Protein 2DKY (pdb70)

Structure (mmCIF, N/CA/C/O backbone):
data_2DKY
#
_entry.id   2DKY
#
_cell.length_a   1.000
_cell.length_b   1.000
_cell.length_c   1.000
_cell.angle_alpha   90.00
_cell.angle_beta   90.00
_cell.angle_gamma   90.00
#
_symmetry.space_group_name_H-M   'P 1'
#
loop_
_atom_site.group_PDB
_atom_site.id
_atom_site.type_symbol
_atom_site.label_atom_id
_atom_site.label_alt_id
_atom_site.label_comp_id
_atom_site.label_asym_id
_atom_site.label_entity_id
_atom_site.label_seq_id
_atom_site.pdbx_PDB_ins_code
_atom_site.Cartn_x
_atom_site.Cartn_y
_atom_site.Cartn_z
_atom_site.occupancy
_atom_site.B_iso_or_equiv
_atom_site.auth_seq_id
_atom_site.auth_comp_id
_atom_site.auth_asym_id
_atom_site.auth_atom_id
_atom_site.pdbx_PDB_model_num
ATOM 1 N N . GLY A 1 1 ? 1.330 0.000 0.000 1.00 0.00 1 GLY A N 1
ATOM 2 C CA . GLY A 1 1 ? 2.071 0.001 -1.247 1.00 0.00 1 GLY A CA 1
ATOM 3 C C . GLY A 1 1 ? 2.289 -1.396 -1.794 1.00 0.00 1 GLY A C 1
ATOM 4 O O . GLY A 1 1 ? 1.574 -2.330 -1.430 1.00 0.00 1 GLY A O 1
ATOM 8 N N . SER A 1 2 ? 3.278 -1.540 -2.670 1.00 0.00 2 SER A N 1
ATOM 9 C CA . SER A 1 2 ? 3.584 -2.832 -3.273 1.00 0.00 2 SER A CA 1
ATOM 10 C C . SER A 1 2 ? 5.088 -3.003 -3.458 1.00 0.00 2 SER A C 1
ATOM 11 O O . SER A 1 2 ? 5.835 -2.024 -3.499 1.00 0.00 2 SER A O 1
ATOM 19 N N . SER A 1 3 ? 5.527 -4.252 -3.570 1.00 0.00 3 SER A N 1
ATOM 20 C CA . SER A 1 3 ? 6.942 -4.553 -3.746 1.00 0.00 3 SER A CA 1
ATOM 21 C C . SER A 1 3 ? 7.355 -4.386 -5.206 1.00 0.00 3 SER A C 1
ATOM 22 O O . SER A 1 3 ? 8.380 -3.775 -5.506 1.00 0.00 3 SER A O 1
ATOM 30 N N . GLY A 1 4 ? 6.549 -4.934 -6.109 1.00 0.00 4 GLY A N 1
ATOM 31 C CA . GLY A 1 4 ? 6.846 -4.836 -7.526 1.00 0.00 4 GLY A CA 1
ATOM 32 C C . GLY A 1 4 ? 6.557 -6.124 -8.270 1.00 0.00 4 GLY A C 1
ATOM 33 O O . GLY A 1 4 ? 7.427 -6.985 -8.397 1.00 0.00 4 GLY A O 1
ATOM 37 N N . SER A 1 5 ? 5.330 -6.258 -8.763 1.00 0.00 5 SER A N 1
ATOM 38 C CA . SER A 1 5 ? 4.926 -7.454 -9.494 1.00 0.00 5 SER A CA 1
ATOM 39 C C . SER A 1 5 ? 4.403 -7.092 -10.881 1.00 0.00 5 SER A C 1
ATOM 40 O O . SER A 1 5 ? 3.422 -7.664 -11.355 1.00 0.00 5 SER A O 1
ATOM 48 N N . SER A 1 6 ? 5.067 -6.138 -11.526 1.00 0.00 6 SER A N 1
ATOM 49 C CA . SER A 1 6 ? 4.669 -5.697 -12.858 1.00 0.00 6 SER A CA 1
ATOM 50 C C . SER A 1 6 ? 4.232 -6.882 -13.715 1.00 0.00 6 SER A C 1
ATOM 51 O O . SER A 1 6 ? 3.184 -6.844 -14.358 1.00 0.00 6 SER A O 1
ATOM 59 N N . GLY A 1 7 ? 5.045 -7.934 -13.717 1.00 0.00 7 GLY A N 1
ATOM 60 C CA . GLY A 1 7 ? 4.727 -9.116 -14.497 1.00 0.00 7 GLY A CA 1
ATOM 61 C C . GLY A 1 7 ? 5.755 -9.393 -15.576 1.00 0.00 7 GLY A C 1
ATOM 62 O O . GLY A 1 7 ? 6.890 -8.923 -15.496 1.00 0.00 7 GLY A O 1
ATOM 66 N N . MET A 1 8 ? 5.358 -10.159 -16.586 1.00 0.00 8 MET A N 1
ATOM 67 C CA . MET A 1 8 ? 6.255 -10.499 -17.685 1.00 0.00 8 MET A CA 1
ATOM 68 C C . MET A 1 8 ? 5.624 -10.151 -19.030 1.00 0.00 8 MET A C 1
ATOM 69 O O . MET A 1 8 ? 4.411 -9.957 -19.125 1.00 0.00 8 MET A O 1
ATOM 83 N N . CYS A 1 9 ? 6.452 -10.074 -20.065 1.00 0.00 9 CYS A N 1
ATOM 84 C CA . CYS A 1 9 ? 5.975 -9.748 -21.404 1.00 0.00 9 CYS A CA 1
ATOM 85 C C . CYS A 1 9 ? 6.672 -10.608 -22.454 1.00 0.00 9 CYS A C 1
ATOM 86 O O . CYS A 1 9 ? 7.715 -11.205 -22.188 1.00 0.00 9 CYS A O 1
ATOM 94 N N . ARG A 1 10 ? 6.087 -10.666 -23.646 1.00 0.00 10 ARG A N 1
ATOM 95 C CA . ARG A 1 10 ? 6.651 -11.455 -24.735 1.00 0.00 10 ARG A CA 1
ATOM 96 C C . ARG A 1 10 ? 7.279 -10.552 -25.792 1.00 0.00 10 ARG A C 1
ATOM 97 O O . ARG A 1 10 ? 7.034 -9.345 -25.819 1.00 0.00 10 ARG A O 1
ATOM 118 N N . LYS A 1 11 ? 8.092 -11.143 -26.661 1.00 0.00 11 LYS A N 1
ATOM 119 C CA . LYS A 1 11 ? 8.756 -10.394 -27.720 1.00 0.00 11 LYS A CA 1
ATOM 120 C C . LYS A 1 11 ? 8.447 -10.994 -29.088 1.00 0.00 11 LYS A C 1
ATOM 121 O O . LYS A 1 11 ? 8.884 -12.101 -29.405 1.00 0.00 11 LYS A O 1
ATOM 140 N N . LYS A 1 12 ? 7.693 -10.257 -29.896 1.00 0.00 12 LYS A N 1
ATOM 141 C CA . LYS A 1 12 ? 7.328 -10.715 -31.232 1.00 0.00 12 LYS A CA 1
ATOM 142 C C . LYS A 1 12 ? 7.828 -9.743 -32.295 1.00 0.00 12 LYS A C 1
ATOM 143 O O . LYS A 1 12 ? 7.882 -8.531 -32.087 1.00 0.00 12 LYS A O 1
ATOM 162 N N . PRO A 1 13 ? 8.203 -10.284 -33.464 1.00 0.00 13 PRO A N 1
ATOM 163 C CA . PRO A 1 13 ? 8.702 -9.482 -34.584 1.00 0.00 13 PRO A CA 1
ATOM 164 C C . PRO A 1 13 ? 7.610 -8.627 -35.218 1.00 0.00 13 PRO A C 1
ATOM 165 O O . PRO A 1 13 ? 6.971 -9.038 -36.187 1.00 0.00 13 PRO A O 1
ATOM 176 N N . ASP A 1 14 ? 7.401 -7.438 -34.665 1.00 0.00 14 ASP A N 1
ATOM 177 C CA . ASP A 1 14 ? 6.387 -6.524 -35.179 1.00 0.00 14 ASP A CA 1
ATOM 178 C C . ASP A 1 14 ? 6.442 -5.186 -34.448 1.00 0.00 14 ASP A C 1
ATOM 179 O O . ASP A 1 14 ? 6.238 -5.118 -33.236 1.00 0.00 14 ASP A O 1
ATOM 188 N N . THR A 1 15 ? 6.719 -4.121 -35.194 1.00 0.00 15 THR A N 1
ATOM 189 C CA . THR A 1 15 ? 6.802 -2.785 -34.619 1.00 0.00 15 THR A CA 1
ATOM 190 C C . THR A 1 15 ? 7.426 -2.823 -33.228 1.00 0.00 15 THR A C 1
ATOM 191 O O . THR A 1 15 ? 6.996 -2.105 -32.325 1.00 0.00 15 THR A O 1
ATOM 202 N N . MET A 1 16 ? 8.441 -3.664 -33.063 1.00 0.00 16 MET A N 1
ATOM 203 C CA . MET A 1 16 ? 9.125 -3.793 -31.782 1.00 0.00 16 MET A CA 1
ATOM 204 C C . MET A 1 16 ? 10.018 -2.585 -31.518 1.00 0.00 16 MET A C 1
ATOM 205 O O . MET A 1 16 ? 9.951 -1.974 -30.451 1.00 0.00 16 MET A O 1
ATOM 219 N N . ILE A 1 17 ? 10.853 -2.247 -32.495 1.00 0.00 17 ILE A N 1
ATOM 220 C CA . ILE A 1 17 ? 11.757 -1.111 -32.367 1.00 0.00 17 ILE A CA 1
ATOM 221 C C . ILE A 1 17 ? 11.013 0.207 -32.553 1.00 0.00 17 ILE A C 1
ATOM 222 O O . ILE A 1 17 ? 11.096 1.104 -31.713 1.00 0.00 17 ILE A O 1
ATOM 238 N N . LEU A 1 18 ? 10.284 0.318 -33.659 1.00 0.00 18 LEU A N 1
ATOM 239 C CA . LEU A 1 18 ? 9.524 1.527 -33.956 1.00 0.00 18 LEU A CA 1
ATOM 240 C C . LEU A 1 18 ? 8.986 2.161 -32.677 1.00 0.00 18 LEU A C 1
ATOM 241 O O . LEU A 1 18 ? 9.255 3.327 -32.388 1.00 0.00 18 LEU A O 1
ATOM 257 N N . THR A 1 19 ? 8.226 1.383 -31.912 1.00 0.00 19 THR A N 1
ATOM 258 C CA . THR A 1 19 ? 7.651 1.867 -30.663 1.00 0.00 19 THR A CA 1
ATOM 259 C C . THR A 1 19 ? 8.715 2.514 -29.783 1.00 0.00 19 THR A C 1
ATOM 260 O O . THR A 1 19 ? 8.475 3.551 -29.166 1.00 0.00 19 THR A O 1
ATOM 271 N N . GLN A 1 20 ? 9.890 1.894 -29.730 1.00 0.00 20 GLN A N 1
ATOM 272 C CA . GLN A 1 20 ? 10.990 2.411 -28.924 1.00 0.00 20 GLN A CA 1
ATOM 273 C C . GLN A 1 20 ? 11.219 3.893 -29.203 1.00 0.00 20 GLN A C 1
ATOM 274 O O . GLN A 1 20 ? 11.404 4.686 -28.279 1.00 0.00 20 GLN A O 1
ATOM 288 N N . ILE A 1 21 ? 11.206 4.259 -30.480 1.00 0.00 21 ILE A N 1
ATOM 289 C CA . ILE A 1 21 ? 11.412 5.645 -30.879 1.00 0.00 21 ILE A CA 1
ATOM 290 C C . ILE A 1 21 ? 10.269 6.532 -30.398 1.00 0.00 21 ILE A C 1
ATOM 291 O O . ILE A 1 21 ? 10.482 7.474 -29.635 1.00 0.00 21 ILE A O 1
ATOM 307 N N . GLU A 1 22 ? 9.057 6.223 -30.847 1.00 0.00 22 GLU A N 1
ATOM 308 C CA . GLU A 1 22 ? 7.880 6.992 -30.461 1.00 0.00 22 GLU A CA 1
ATOM 309 C C . GLU A 1 22 ? 7.861 7.237 -28.955 1.00 0.00 22 GLU A C 1
ATOM 310 O O . GLU A 1 22 ? 7.627 8.356 -28.500 1.00 0.00 22 GLU A O 1
ATOM 322 N N . ALA A 1 23 ? 8.109 6.181 -28.186 1.00 0.00 23 ALA A N 1
ATOM 323 C CA . ALA A 1 23 ? 8.121 6.281 -26.732 1.00 0.00 23 ALA A CA 1
ATOM 324 C C . ALA A 1 23 ? 9.303 7.115 -26.249 1.00 0.00 23 ALA A C 1
ATOM 325 O O . ALA A 1 23 ? 9.124 8.167 -25.636 1.00 0.00 23 ALA A O 1
ATOM 332 N N . LYS A 1 24 ? 10.511 6.637 -26.528 1.00 0.00 24 LYS A N 1
ATOM 333 C CA . LYS A 1 24 ? 11.724 7.337 -26.122 1.00 0.00 24 LYS A CA 1
ATOM 334 C C . LYS A 1 24 ? 11.546 8.848 -26.243 1.00 0.00 24 LYS A C 1
ATOM 335 O O . LYS A 1 24 ? 11.884 9.596 -25.327 1.00 0.00 24 LYS A O 1
ATOM 354 N N . GLU A 1 25 ? 11.012 9.287 -27.378 1.00 0.00 25 GLU A N 1
ATOM 355 C CA . GLU A 1 25 ? 10.789 10.708 -27.617 1.00 0.00 25 GLU A CA 1
ATOM 356 C C . GLU A 1 25 ? 9.918 11.314 -26.521 1.00 0.00 25 GLU A C 1
ATOM 357 O O . GLU A 1 25 ? 10.282 12.316 -25.907 1.00 0.00 25 GLU A O 1
ATOM 369 N N . ALA A 1 26 ? 8.764 10.699 -26.282 1.00 0.00 26 ALA A N 1
ATOM 370 C CA . ALA A 1 26 ? 7.842 11.175 -25.259 1.00 0.00 26 ALA A CA 1
ATOM 371 C C . ALA A 1 26 ? 8.511 11.208 -23.889 1.00 0.00 26 ALA A C 1
ATOM 372 O O . ALA A 1 26 ? 8.536 12.244 -23.224 1.00 0.00 26 ALA A O 1
ATOM 379 N N . CYS A 1 27 ? 9.052 10.068 -23.473 1.00 0.00 27 CYS A N 1
ATOM 380 C CA . CYS A 1 27 ? 9.719 9.966 -22.180 1.00 0.00 27 CYS A CA 1
ATOM 381 C C . CYS A 1 27 ? 10.794 11.039 -22.037 1.00 0.00 27 CYS A C 1
ATOM 382 O O . CYS A 1 27 ? 10.750 11.856 -21.117 1.00 0.00 27 CYS A O 1
ATOM 390 N N . ASP A 1 28 ? 11.758 11.029 -22.950 1.00 0.00 28 ASP A N 1
ATOM 391 C CA . ASP A 1 28 ? 12.845 12.000 -22.925 1.00 0.00 28 ASP A CA 1
ATOM 392 C C . ASP A 1 28 ? 12.317 13.399 -22.626 1.00 0.00 28 ASP A C 1
ATOM 393 O O . ASP A 1 28 ? 12.938 14.162 -21.886 1.00 0.00 28 ASP A O 1
ATOM 402 N N . TRP A 1 29 ? 11.169 13.729 -23.206 1.00 0.00 29 TRP A N 1
ATOM 403 C CA . TRP A 1 29 ? 10.557 15.037 -23.001 1.00 0.00 29 TRP A CA 1
ATOM 404 C C . TRP A 1 29 ? 10.006 15.164 -21.585 1.00 0.00 29 TRP A C 1
ATOM 405 O O . TRP A 1 29 ? 10.308 16.123 -20.874 1.00 0.00 29 TRP A O 1
ATOM 426 N N . LEU A 1 30 ? 9.197 14.191 -21.181 1.00 0.00 30 LEU A N 1
ATOM 427 C CA . LEU A 1 30 ? 8.602 14.194 -19.849 1.00 0.00 30 LEU A CA 1
ATOM 428 C C . LEU A 1 30 ? 9.636 14.571 -18.792 1.00 0.00 30 LEU A C 1
ATOM 429 O O . LEU A 1 30 ? 9.341 15.319 -17.860 1.00 0.00 30 LEU A O 1
ATOM 445 N N . ARG A 1 31 ? 10.849 14.049 -18.946 1.00 0.00 31 ARG A N 1
ATOM 446 C CA . ARG A 1 31 ? 11.927 14.331 -18.006 1.00 0.00 31 ARG A CA 1
ATOM 447 C C . ARG A 1 31 ? 12.717 15.563 -18.439 1.00 0.00 31 ARG A C 1
ATOM 448 O O . ARG A 1 31 ? 13.285 16.271 -17.609 1.00 0.00 31 ARG A O 1
ATOM 469 N N . ALA A 1 32 ? 12.748 15.811 -19.744 1.00 0.00 32 ALA A N 1
ATOM 470 C CA . ALA A 1 32 ? 13.467 16.957 -20.287 1.00 0.00 32 ALA A CA 1
ATOM 471 C C . ALA A 1 32 ? 12.550 18.168 -20.419 1.00 0.00 32 ALA A C 1
ATOM 472 O O . ALA A 1 32 ? 12.879 19.137 -21.104 1.00 0.00 32 ALA A O 1
ATOM 479 N N . THR A 1 33 ? 11.397 18.106 -19.760 1.00 0.00 33 THR A N 1
ATOM 480 C CA . THR A 1 33 ? 10.433 19.198 -19.804 1.00 0.00 33 THR A CA 1
ATOM 481 C C . THR A 1 33 ? 10.200 19.782 -18.415 1.00 0.00 33 THR A C 1
ATOM 482 O O . THR A 1 33 ? 10.030 20.991 -18.260 1.00 0.00 33 THR A O 1
ATOM 493 N N . GLY A 1 34 ? 10.193 18.915 -17.407 1.00 0.00 34 GLY A N 1
ATOM 494 C CA . GLY A 1 34 ? 9.981 19.365 -16.043 1.00 0.00 34 GLY A CA 1
ATOM 495 C C . GLY A 1 34 ? 9.311 18.313 -15.183 1.00 0.00 34 GLY A C 1
ATOM 496 O O . GLY A 1 34 ? 9.258 18.442 -13.960 1.00 0.00 34 GLY A O 1
ATOM 500 N N . PHE A 1 35 ? 8.795 17.269 -15.823 1.00 0.00 35 PHE A N 1
ATOM 501 C CA . PHE A 1 35 ? 8.121 16.191 -15.108 1.00 0.00 35 PHE A CA 1
ATOM 502 C C . PHE A 1 35 ? 8.951 14.911 -15.147 1.00 0.00 35 PHE A C 1
ATOM 503 O O . PHE A 1 35 ? 8.712 14.010 -15.951 1.00 0.00 35 PHE A O 1
ATOM 520 N N . PRO A 1 36 ? 9.951 14.827 -14.257 1.00 0.00 36 PRO A N 1
ATOM 521 C CA . PRO A 1 36 ? 10.837 13.663 -14.168 1.00 0.00 36 PRO A CA 1
ATOM 522 C C . PRO A 1 36 ? 10.121 12.430 -13.626 1.00 0.00 36 PRO A C 1
ATOM 523 O O . PRO A 1 36 ? 10.695 11.343 -13.571 1.00 0.00 36 PRO A O 1
ATOM 534 N N . GLN A 1 37 ? 8.865 12.607 -13.229 1.00 0.00 37 GLN A N 1
ATOM 535 C CA . GLN A 1 37 ? 8.072 11.508 -12.692 1.00 0.00 37 GLN A CA 1
ATOM 536 C C . GLN A 1 37 ? 7.309 10.794 -13.802 1.00 0.00 37 GLN A C 1
ATOM 537 O O . GLN A 1 37 ? 7.086 9.585 -13.738 1.00 0.00 37 GLN A O 1
ATOM 551 N N . TYR A 1 38 ? 6.911 11.549 -14.820 1.00 0.00 38 TYR A N 1
ATOM 552 C CA . TYR A 1 38 ? 6.169 10.989 -15.943 1.00 0.00 38 TYR A CA 1
ATOM 553 C C . TYR A 1 38 ? 7.082 10.152 -16.835 1.00 0.00 38 TYR A C 1
ATOM 554 O O . TYR A 1 38 ? 6.625 9.255 -17.542 1.00 0.00 38 TYR A O 1
ATOM 572 N N . ALA A 1 39 ? 8.376 10.453 -16.795 1.00 0.00 39 ALA A N 1
ATOM 573 C CA . ALA A 1 39 ? 9.354 9.730 -17.597 1.00 0.00 39 ALA A CA 1
ATOM 574 C C . ALA A 1 39 ? 9.814 8.460 -16.888 1.00 0.00 39 ALA A C 1
ATOM 575 O O . ALA A 1 39 ? 10.353 7.549 -17.516 1.00 0.00 39 ALA A O 1
ATOM 582 N N . GLN A 1 40 ? 9.598 8.408 -15.578 1.00 0.00 40 GLN A N 1
ATOM 583 C CA . GLN A 1 40 ? 9.992 7.250 -14.785 1.00 0.00 40 GLN A CA 1
ATOM 584 C C . GLN A 1 40 ? 8.892 6.193 -14.782 1.00 0.00 40 GLN A C 1
ATOM 585 O O . GLN A 1 40 ? 9.170 4.993 -14.757 1.00 0.00 40 GLN A O 1
ATOM 599 N N . LEU A 1 41 ? 7.644 6.645 -14.806 1.00 0.00 41 LEU A N 1
ATOM 600 C CA . LEU A 1 41 ? 6.501 5.737 -14.806 1.00 0.00 41 LEU A CA 1
ATOM 601 C C . LEU A 1 41 ? 6.606 4.731 -15.947 1.00 0.00 41 LEU A C 1
ATOM 602 O O . LEU A 1 41 ? 6.630 3.521 -15.720 1.00 0.00 41 LEU A O 1
ATOM 618 N N . TYR A 1 42 ? 6.669 5.238 -17.173 1.00 0.00 42 TYR A N 1
ATOM 619 C CA . TYR A 1 42 ? 6.770 4.383 -18.350 1.00 0.00 42 TYR A CA 1
ATOM 620 C C . TYR A 1 42 ? 7.978 3.456 -18.248 1.00 0.00 42 TYR A C 1
ATOM 621 O O . TYR A 1 42 ? 7.913 2.291 -18.636 1.00 0.00 42 TYR A O 1
ATOM 639 N N . GLU A 1 43 ? 9.078 3.984 -17.721 1.00 0.00 43 GLU A N 1
ATOM 640 C CA . GLU A 1 43 ? 10.301 3.205 -17.567 1.00 0.00 43 GLU A CA 1
ATOM 641 C C . GLU A 1 43 ? 10.060 1.985 -16.683 1.00 0.00 43 GLU A C 1
ATOM 642 O O . GLU A 1 43 ? 10.733 0.963 -16.819 1.00 0.00 43 GLU A O 1
ATOM 654 N N . ASP A 1 44 ? 9.096 2.100 -15.776 1.00 0.00 44 ASP A N 1
ATOM 655 C CA . ASP A 1 44 ? 8.766 1.007 -14.868 1.00 0.00 44 ASP A CA 1
ATOM 656 C C . ASP A 1 44 ? 7.607 0.179 -15.415 1.00 0.00 44 ASP A C 1
ATOM 657 O O . ASP A 1 44 ? 7.011 -0.624 -14.697 1.00 0.00 44 ASP A O 1
ATOM 666 N N . PHE A 1 45 ? 7.293 0.380 -16.690 1.00 0.00 45 PHE A N 1
ATOM 667 C CA . PHE A 1 45 ? 6.204 -0.347 -17.333 1.00 0.00 45 PHE A CA 1
ATOM 668 C C . PHE A 1 45 ? 4.895 -0.147 -16.574 1.00 0.00 45 PHE A C 1
ATOM 669 O O . PHE A 1 45 ? 4.136 -1.094 -16.363 1.00 0.00 45 PHE A O 1
ATOM 686 N N . LEU A 1 46 ? 4.638 1.091 -16.166 1.00 0.00 46 LEU A N 1
ATOM 687 C CA . LEU A 1 46 ? 3.420 1.416 -15.432 1.00 0.00 46 LEU A CA 1
ATOM 688 C C . LEU A 1 46 ? 2.313 1.861 -16.382 1.00 0.00 46 LEU A C 1
ATOM 689 O O . LEU A 1 46 ? 1.130 1.654 -16.114 1.00 0.00 46 LEU A O 1
ATOM 705 N N . PHE A 1 47 ? 2.706 2.472 -17.495 1.00 0.00 47 PHE A N 1
ATOM 706 C CA . PHE A 1 47 ? 1.748 2.945 -18.487 1.00 0.00 47 PHE A CA 1
ATOM 707 C C . PHE A 1 47 ? 0.891 1.795 -19.008 1.00 0.00 47 PHE A C 1
ATOM 708 O O . PHE A 1 47 ? 1.243 0.621 -18.887 1.00 0.00 47 PHE A O 1
ATOM 725 N N . PRO A 1 48 ? -0.262 2.138 -19.602 1.00 0.00 48 PRO A N 1
ATOM 726 C CA . PRO A 1 48 ? -0.691 3.531 -19.751 1.00 0.00 48 PRO A CA 1
ATOM 727 C C . PRO A 1 48 ? -1.076 4.165 -18.418 1.00 0.00 48 PRO A C 1
ATOM 728 O O . PRO A 1 48 ? -1.407 3.466 -17.461 1.00 0.00 48 PRO A O 1
ATOM 739 N N . ILE A 1 49 ? -1.029 5.492 -18.364 1.00 0.00 49 ILE A N 1
ATOM 740 C CA . ILE A 1 49 ? -1.373 6.219 -17.149 1.00 0.00 49 ILE A CA 1
ATOM 741 C C . ILE A 1 49 ? -2.715 6.929 -17.294 1.00 0.00 49 ILE A C 1
ATOM 742 O O . ILE A 1 49 ? -3.263 7.024 -18.392 1.00 0.00 49 ILE A O 1
ATOM 758 N N . ASP A 1 50 ? -3.238 7.426 -16.179 1.00 0.00 50 ASP A N 1
ATOM 759 C CA . ASP A 1 50 ? -4.516 8.130 -16.182 1.00 0.00 50 ASP A CA 1
ATOM 760 C C . ASP A 1 50 ? -4.357 9.543 -16.733 1.00 0.00 50 ASP A C 1
ATOM 761 O O . ASP A 1 50 ? -4.067 10.481 -15.990 1.00 0.00 50 ASP A O 1
ATOM 770 N N . ILE A 1 51 ? -4.546 9.687 -18.041 1.00 0.00 51 ILE A N 1
ATOM 771 C CA . ILE A 1 51 ? -4.424 10.986 -18.691 1.00 0.00 51 ILE A CA 1
ATOM 772 C C . ILE A 1 51 ? -5.403 11.993 -18.098 1.00 0.00 51 ILE A C 1
ATOM 773 O O . ILE A 1 51 ? -5.015 13.091 -17.700 1.00 0.00 51 ILE A O 1
ATOM 789 N N . SER A 1 52 ? -6.675 11.609 -18.039 1.00 0.00 52 SER A N 1
ATOM 790 C CA . SER A 1 52 ? -7.711 12.479 -17.496 1.00 0.00 52 SER A CA 1
ATOM 791 C C . SER A 1 52 ? -7.339 12.959 -16.096 1.00 0.00 52 SER A C 1
ATOM 792 O O . SER A 1 52 ? -7.783 14.019 -15.652 1.00 0.00 52 SER A O 1
ATOM 800 N N . LEU A 1 53 ? -6.521 12.172 -15.406 1.00 0.00 53 LEU A N 1
ATOM 801 C CA . LEU A 1 53 ? -6.087 12.516 -14.056 1.00 0.00 53 LEU A CA 1
ATOM 802 C C . LEU A 1 53 ? -5.036 13.620 -14.086 1.00 0.00 53 LEU A C 1
ATOM 803 O O . LEU A 1 53 ? -5.167 14.636 -13.403 1.00 0.00 53 LEU A O 1
ATOM 819 N N . VAL A 1 54 ? -3.993 13.416 -14.885 1.00 0.00 54 VAL A N 1
ATOM 820 C CA . VAL A 1 54 ? -2.920 14.395 -15.007 1.00 0.00 54 VAL A CA 1
ATOM 821 C C . VAL A 1 54 ? -3.476 15.790 -15.268 1.00 0.00 54 VAL A C 1
ATOM 822 O O . VAL A 1 54 ? -2.829 16.795 -14.973 1.00 0.00 54 VAL A O 1
ATOM 835 N N . LYS A 1 55 ? -4.682 15.846 -15.823 1.00 0.00 55 LYS A N 1
ATOM 836 C CA . LYS A 1 55 ? -5.329 17.117 -16.123 1.00 0.00 55 LYS A CA 1
ATOM 837 C C . LYS A 1 55 ? -6.092 17.639 -14.910 1.00 0.00 55 LYS A C 1
ATOM 838 O O . LYS A 1 55 ? -5.862 18.759 -14.454 1.00 0.00 55 LYS A O 1
ATOM 857 N N . ARG A 1 56 ? -7.000 16.819 -14.390 1.00 0.00 56 ARG A N 1
ATOM 858 C CA . ARG A 1 56 ? -7.796 17.197 -13.229 1.00 0.00 56 ARG A CA 1
ATOM 859 C C . ARG A 1 56 ? -6.900 17.642 -12.077 1.00 0.00 56 ARG A C 1
ATOM 860 O O . ARG A 1 56 ? -7.196 18.618 -11.388 1.00 0.00 56 ARG A O 1
ATOM 881 N N . GLU A 1 57 ? -5.803 16.918 -11.873 1.00 0.00 57 GLU A N 1
ATOM 882 C CA . GLU A 1 57 ? -4.865 17.238 -10.804 1.00 0.00 57 GLU A CA 1
ATOM 883 C C . GLU A 1 57 ? -4.050 18.481 -11.148 1.00 0.00 57 GLU A C 1
ATOM 884 O O . GLU A 1 57 ? -3.704 19.273 -10.271 1.00 0.00 57 GLU A O 1
ATOM 896 N N . HIS A 1 58 ? -3.747 18.645 -12.432 1.00 0.00 58 HIS A N 1
ATOM 897 C CA . HIS A 1 58 ? -2.972 19.791 -12.894 1.00 0.00 58 HIS A CA 1
ATOM 898 C C . HIS A 1 58 ? -3.868 20.803 -13.601 1.00 0.00 58 HIS A C 1
ATOM 899 O O . HIS A 1 58 ? -3.420 21.528 -14.490 1.00 0.00 58 HIS A O 1
ATOM 913 N N . ASP A 1 59 ? -5.134 20.846 -13.202 1.00 0.00 59 ASP A N 1
ATOM 914 C CA . ASP A 1 59 ? -6.093 21.769 -13.797 1.00 0.00 59 ASP A CA 1
ATOM 915 C C . ASP A 1 59 ? -5.568 23.201 -13.754 1.00 0.00 59 ASP A C 1
ATOM 916 O O . ASP A 1 59 ? -5.966 24.044 -14.558 1.00 0.00 59 ASP A O 1
ATOM 925 N N . PHE A 1 60 ? -4.672 23.469 -12.809 1.00 0.00 60 PHE A N 1
ATOM 926 C CA . PHE A 1 60 ? -4.093 24.799 -12.660 1.00 0.00 60 PHE A CA 1
ATOM 927 C C . PHE A 1 60 ? -3.405 25.240 -13.948 1.00 0.00 60 PHE A C 1
ATOM 928 O O . PHE A 1 60 ? -3.527 26.392 -14.367 1.00 0.00 60 PHE A O 1
ATOM 945 N N . LEU A 1 61 ? -2.681 24.317 -14.571 1.00 0.00 61 LEU A N 1
ATOM 946 C CA . LEU A 1 61 ? -1.973 24.609 -15.813 1.00 0.00 61 LEU A CA 1
ATOM 947 C C . LEU A 1 61 ? -2.916 25.215 -16.848 1.00 0.00 61 LEU A C 1
ATOM 948 O O . LEU A 1 61 ? -4.136 25.165 -16.695 1.00 0.00 61 LEU A O 1
ATOM 964 N N . ASP A 1 62 ? -2.341 25.784 -17.902 1.00 0.00 62 ASP A N 1
ATOM 965 C CA . ASP A 1 62 ? -3.130 26.395 -18.965 1.00 0.00 62 ASP A CA 1
ATOM 966 C C . ASP A 1 62 ? -3.465 25.376 -20.049 1.00 0.00 62 ASP A C 1
ATOM 967 O O . ASP A 1 62 ? -2.890 24.288 -20.091 1.00 0.00 62 ASP A O 1
ATOM 976 N N . ARG A 1 63 ? -4.399 25.734 -20.924 1.00 0.00 63 ARG A N 1
ATOM 977 C CA . ARG A 1 63 ? -4.812 24.850 -22.007 1.00 0.00 63 ARG A CA 1
ATOM 978 C C . ARG A 1 63 ? -3.606 24.385 -22.819 1.00 0.00 63 ARG A C 1
ATOM 979 O O . ARG A 1 63 ? -3.452 23.195 -23.095 1.00 0.00 63 ARG A O 1
ATOM 1000 N N . ASP A 1 64 ? -2.755 25.332 -23.199 1.00 0.00 64 ASP A N 1
ATOM 1001 C CA . ASP A 1 64 ? -1.563 25.020 -23.979 1.00 0.00 64 ASP A CA 1
ATOM 1002 C C . ASP A 1 64 ? -0.638 24.084 -23.208 1.00 0.00 64 ASP A C 1
ATOM 1003 O O . ASP A 1 64 ? -0.250 23.028 -23.706 1.00 0.00 64 ASP A O 1
ATOM 1012 N N . ALA A 1 65 ? -0.287 24.480 -21.988 1.00 0.00 65 ALA A N 1
ATOM 1013 C CA . ALA A 1 65 ? 0.592 23.677 -21.148 1.00 0.00 65 ALA A CA 1
ATOM 1014 C C . ALA A 1 65 ? 0.066 22.254 -21.004 1.00 0.00 65 ALA A C 1
ATOM 1015 O O . ALA A 1 65 ? 0.813 21.287 -21.157 1.00 0.00 65 ALA A O 1
ATOM 1022 N N . ILE A 1 66 ? -1.224 22.132 -20.710 1.00 0.00 66 ILE A N 1
ATOM 1023 C CA . ILE A 1 66 ? -1.850 20.825 -20.545 1.00 0.00 66 ILE A CA 1
ATOM 1024 C C . ILE A 1 66 ? -1.792 20.021 -21.839 1.00 0.00 66 ILE A C 1
ATOM 1025 O O . ILE A 1 66 ? -1.245 18.919 -21.873 1.00 0.00 66 ILE A O 1
ATOM 1041 N N . GLU A 1 67 ? -2.359 20.581 -22.903 1.00 0.00 67 GLU A N 1
ATOM 1042 C CA . GLU A 1 67 ? -2.371 19.915 -24.201 1.00 0.00 67 GLU A CA 1
ATOM 1043 C C . GLU A 1 67 ? -0.984 19.384 -24.552 1.00 0.00 67 GLU A C 1
ATOM 1044 O O . GLU A 1 67 ? -0.832 18.229 -24.947 1.00 0.00 67 GLU A O 1
ATOM 1056 N N . ALA A 1 68 ? 0.025 20.237 -24.406 1.00 0.00 68 ALA A N 1
ATOM 1057 C CA . ALA A 1 68 ? 1.399 19.854 -24.705 1.00 0.00 68 ALA A CA 1
ATOM 1058 C C . ALA A 1 68 ? 1.837 18.670 -23.850 1.00 0.00 68 ALA A C 1
ATOM 1059 O O . ALA A 1 68 ? 2.415 17.706 -24.355 1.00 0.00 68 ALA A O 1
ATOM 1066 N N . LEU A 1 69 ? 1.561 18.749 -22.553 1.00 0.00 69 LEU A N 1
ATOM 1067 C CA . LEU A 1 69 ? 1.927 17.683 -21.627 1.00 0.00 69 LEU A CA 1
ATOM 1068 C C . LEU A 1 69 ? 1.231 16.377 -21.996 1.00 0.00 69 LEU A C 1
ATOM 1069 O O . LEU A 1 69 ? 1.845 15.310 -21.985 1.00 0.00 69 LEU A O 1
ATOM 1085 N N . CYS A 1 70 ? -0.053 16.470 -22.323 1.00 0.00 70 CYS A N 1
ATOM 1086 C CA . CYS A 1 70 ? -0.834 15.295 -22.696 1.00 0.00 70 CYS A CA 1
ATOM 1087 C C . CYS A 1 70 ? -0.331 14.704 -24.009 1.00 0.00 70 CYS A C 1
ATOM 1088 O O . CYS A 1 70 ? -0.237 13.485 -24.156 1.00 0.00 70 CYS A O 1
ATOM 1096 N N . ARG A 1 71 ? -0.012 15.575 -24.961 1.00 0.00 71 ARG A N 1
ATOM 1097 C CA . ARG A 1 71 ? 0.480 15.139 -26.262 1.00 0.00 71 ARG A CA 1
ATOM 1098 C C . ARG A 1 71 ? 1.578 14.091 -26.105 1.00 0.00 71 ARG A C 1
ATOM 1099 O O . ARG A 1 71 ? 1.835 13.305 -27.017 1.00 0.00 71 ARG A O 1
ATOM 1120 N N . ARG A 1 72 ? 2.223 14.087 -24.943 1.00 0.00 72 ARG A N 1
ATOM 1121 C CA . ARG A 1 72 ? 3.294 13.137 -24.666 1.00 0.00 72 ARG A CA 1
ATOM 1122 C C . ARG A 1 72 ? 2.753 11.898 -23.958 1.00 0.00 72 ARG A C 1
ATOM 1123 O O . ARG A 1 72 ? 3.032 10.768 -24.361 1.00 0.00 72 ARG A O 1
ATOM 1144 N N . LEU A 1 73 ? 1.978 12.118 -22.902 1.00 0.00 73 LEU A N 1
ATOM 1145 C CA . LEU A 1 73 ? 1.399 11.020 -22.136 1.00 0.00 73 LEU A CA 1
ATOM 1146 C C . LEU A 1 73 ? 0.636 10.064 -23.048 1.00 0.00 73 LEU A C 1
ATOM 1147 O O . LEU A 1 73 ? 0.872 8.857 -23.033 1.00 0.00 73 LEU A O 1
ATOM 1163 N N . ASN A 1 74 ? -0.277 10.614 -23.841 1.00 0.00 74 ASN A N 1
ATOM 1164 C CA . ASN A 1 74 ? -1.074 9.809 -24.761 1.00 0.00 74 ASN A CA 1
ATOM 1165 C C . ASN A 1 74 ? -0.178 8.967 -25.664 1.00 0.00 74 ASN A C 1
ATOM 1166 O O . ASN A 1 74 ? -0.327 7.747 -25.743 1.00 0.00 74 ASN A O 1
ATOM 1177 N N . THR A 1 75 ? 0.756 9.626 -26.343 1.00 0.00 75 THR A N 1
ATOM 1178 C CA . THR A 1 75 ? 1.676 8.940 -27.240 1.00 0.00 75 THR A CA 1
ATOM 1179 C C . THR A 1 75 ? 2.250 7.688 -26.587 1.00 0.00 75 THR A C 1
ATOM 1180 O O . THR A 1 75 ? 2.597 6.722 -27.269 1.00 0.00 75 THR A O 1
ATOM 1191 N N . LEU A 1 76 ? 2.347 7.709 -25.262 1.00 0.00 76 LEU A N 1
ATOM 1192 C CA . LEU A 1 76 ? 2.879 6.575 -24.516 1.00 0.00 76 LEU A CA 1
ATOM 1193 C C . LEU A 1 76 ? 1.763 5.618 -24.110 1.00 0.00 76 LEU A C 1
ATOM 1194 O O . LEU A 1 76 ? 1.946 4.401 -24.106 1.00 0.00 76 LEU A O 1
ATOM 1210 N N . ASN A 1 77 ? 0.606 6.176 -23.771 1.00 0.00 77 ASN A N 1
ATOM 1211 C CA . ASN A 1 77 ? -0.541 5.372 -23.365 1.00 0.00 77 ASN A CA 1
ATOM 1212 C C . ASN A 1 77 ? -0.795 4.244 -24.360 1.00 0.00 77 ASN A C 1
ATOM 1213 O O . ASN A 1 77 ? -1.319 3.190 -24.001 1.00 0.00 77 ASN A O 1
ATOM 1224 N N . LYS A 1 78 ? -0.418 4.473 -25.614 1.00 0.00 78 LYS A N 1
ATOM 1225 C CA . LYS A 1 78 ? -0.602 3.477 -26.662 1.00 0.00 78 LYS A CA 1
ATOM 1226 C C . LYS A 1 78 ? 0.686 2.696 -26.904 1.00 0.00 78 LYS A C 1
ATOM 1227 O O . LYS A 1 78 ? 0.653 1.499 -27.191 1.00 0.00 78 LYS A O 1
ATOM 1246 N N . CYS A 1 79 ? 1.818 3.381 -26.785 1.00 0.00 79 CYS A N 1
ATOM 1247 C CA . CYS A 1 79 ? 3.118 2.751 -26.991 1.00 0.00 79 CYS A CA 1
ATOM 1248 C C . CYS A 1 79 ? 3.461 1.821 -25.832 1.00 0.00 79 CYS A C 1
ATOM 1249 O O . CYS A 1 79 ? 4.466 1.111 -25.870 1.00 0.00 79 CYS A O 1
ATOM 1257 N N . ALA A 1 80 ? 2.621 1.832 -24.803 1.00 0.00 80 ALA A N 1
ATOM 1258 C CA . ALA A 1 80 ? 2.835 0.989 -23.633 1.00 0.00 80 ALA A CA 1
ATOM 1259 C C . ALA A 1 80 ? 1.810 -0.138 -23.573 1.00 0.00 80 ALA A C 1
ATOM 1260 O O . ALA A 1 80 ? 1.918 -1.047 -22.750 1.00 0.00 80 ALA A O 1
ATOM 1267 N N . VAL A 1 81 ? 0.813 -0.072 -24.450 1.00 0.00 81 VAL A N 1
ATOM 1268 C CA . VAL A 1 81 ? -0.233 -1.087 -24.497 1.00 0.00 81 VAL A CA 1
ATOM 1269 C C . VAL A 1 81 ? -0.380 -1.660 -25.902 1.00 0.00 81 VAL A C 1
ATOM 1270 O O . VAL A 1 81 ? -1.049 -2.673 -26.104 1.00 0.00 81 VAL A O 1
ATOM 1283 N N . MET A 1 82 ? 0.250 -1.005 -26.871 1.00 0.00 82 MET A N 1
ATOM 1284 C CA . MET A 1 82 ? 0.190 -1.449 -28.259 1.00 0.00 82 MET A CA 1
ATOM 1285 C C . MET A 1 82 ? 0.317 -2.967 -28.349 1.00 0.00 82 MET A C 1
ATOM 1286 O O . MET A 1 82 ? -0.218 -3.591 -29.266 1.00 0.00 82 MET A O 1
ATOM 1300 N N . LYS A 1 83 ? 1.028 -3.555 -27.393 1.00 0.00 83 LYS A N 1
ATOM 1301 C CA . LYS A 1 83 ? 1.226 -4.999 -27.364 1.00 0.00 83 LYS A CA 1
ATOM 1302 C C . LYS A 1 83 ? -0.091 -5.733 -27.599 1.00 0.00 83 LYS A C 1
ATOM 1303 O O . LYS A 1 83 ? -0.181 -6.606 -28.464 1.00 0.00 83 LYS A O 1
ATOM 1322 N N . LEU A 1 84 ? -1.109 -5.374 -26.826 1.00 0.00 84 LEU A N 1
ATOM 1323 C CA . LEU A 1 84 ? -2.422 -5.998 -26.951 1.00 0.00 84 LEU A CA 1
ATOM 1324 C C . LEU A 1 84 ? -2.924 -5.927 -28.389 1.00 0.00 84 LEU A C 1
ATOM 1325 O O . LEU A 1 84 ? -3.270 -6.946 -28.986 1.00 0.00 84 LEU A O 1
ATOM 1341 N N . GLU A 1 85 ? -2.957 -4.718 -28.940 1.00 0.00 85 GLU A N 1
ATOM 1342 C CA . GLU A 1 85 ? -3.414 -4.515 -30.310 1.00 0.00 85 GLU A CA 1
ATOM 1343 C C . GLU A 1 85 ? -2.587 -3.438 -31.006 1.00 0.00 85 GLU A C 1
ATOM 1344 O O . GLU A 1 85 ? -2.277 -2.402 -30.418 1.00 0.00 85 GLU A O 1
ATOM 1356 N N . SER A 1 86 ? -2.233 -3.691 -32.262 1.00 0.00 86 SER A N 1
ATOM 1357 C CA . SER A 1 86 ? -1.439 -2.746 -33.038 1.00 0.00 86 SER A CA 1
ATOM 1358 C C . SER A 1 86 ? -1.970 -1.325 -32.871 1.00 0.00 86 SER A C 1
ATOM 1359 O O . SER A 1 86 ? -1.278 -0.448 -32.356 1.00 0.00 86 SER A O 1
ATOM 1367 N N . GLY A 1 87 ? -3.205 -1.106 -33.311 1.00 0.00 87 GLY A N 1
ATOM 1368 C CA . GLY A 1 87 ? -3.809 0.209 -33.203 1.00 0.00 87 GLY A CA 1
ATOM 1369 C C . GLY A 1 87 ? -3.814 0.955 -34.522 1.00 0.00 87 GLY A C 1
ATOM 1370 O O . GLY A 1 87 ? -2.946 1.784 -34.794 1.00 0.00 87 GLY A O 1
ATOM 1374 N N . PRO A 1 88 ? -4.812 0.660 -35.370 1.00 0.00 88 PRO A N 1
ATOM 1375 C CA . PRO A 1 88 ? -4.950 1.298 -36.682 1.00 0.00 88 PRO A CA 1
ATOM 1376 C C . PRO A 1 88 ? -5.344 2.767 -36.575 1.00 0.00 88 PRO A C 1
ATOM 1377 O O . PRO A 1 88 ? -6.527 3.097 -36.490 1.00 0.00 88 PRO A O 1
ATOM 1388 N N . SER A 1 89 ? -4.346 3.645 -36.580 1.00 0.00 89 SER A N 1
ATOM 1389 C CA . SER A 1 89 ? -4.590 5.079 -36.478 1.00 0.00 89 SER A CA 1
ATOM 1390 C C . SER A 1 89 ? -4.793 5.694 -37.859 1.00 0.00 89 SER A C 1
ATOM 1391 O O . SER A 1 89 ? -3.865 6.251 -38.446 1.00 0.00 89 SER A O 1
ATOM 1399 N N . SER A 1 90 ? -6.014 5.589 -38.373 1.00 0.00 90 SER A N 1
ATOM 1400 C CA . SER A 1 90 ? -6.340 6.132 -39.687 1.00 0.00 90 SER A CA 1
ATOM 1401 C C . SER A 1 90 ? -5.570 5.402 -40.783 1.00 0.00 90 SER A C 1
ATOM 1402 O O . SER A 1 90 ? -5.056 6.020 -41.714 1.00 0.00 90 SER A O 1
ATOM 1410 N N . GLY A 1 91 ? -5.494 4.079 -40.663 1.00 0.00 91 GLY A N 1
ATOM 1411 C CA . GLY A 1 91 ? -4.785 3.285 -41.649 1.00 0.00 91 GLY A CA 1
ATOM 1412 C C . GLY A 1 91 ? -5.092 1.805 -41.531 1.00 0.00 91 GLY A C 1
ATOM 1413 O O . GLY A 1 91 ? -4.514 0.986 -42.246 1.00 0.00 91 GLY A O 1
ATOM 1417 N N . GLY A 1 1 ? 24.602 -19.716 -9.183 1.00 0.00 1 GLY A N 2
ATOM 1418 C CA . GLY A 1 1 ? 24.855 -18.485 -9.908 1.00 0.00 1 GLY A CA 2
ATOM 1419 C C . GLY A 1 1 ? 23.704 -17.503 -9.802 1.00 0.00 1 GLY A C 2
ATOM 1420 O O . GLY A 1 1 ? 23.657 -16.689 -8.880 1.00 0.00 1 GLY A O 2
ATOM 1424 N N . SER A 1 2 ? 22.775 -17.577 -10.750 1.00 0.00 2 SER A N 2
ATOM 1425 C CA . SER A 1 2 ? 21.623 -16.684 -10.762 1.00 0.00 2 SER A CA 2
ATOM 1426 C C . SER A 1 2 ? 20.334 -17.464 -11.003 1.00 0.00 2 SER A C 2
ATOM 1427 O O . SER A 1 2 ? 20.349 -18.542 -11.597 1.00 0.00 2 SER A O 2
ATOM 1435 N N . SER A 1 3 ? 19.219 -16.910 -10.536 1.00 0.00 3 SER A N 2
ATOM 1436 C CA . SER A 1 3 ? 17.921 -17.554 -10.696 1.00 0.00 3 SER A CA 2
ATOM 1437 C C . SER A 1 3 ? 16.840 -16.526 -11.016 1.00 0.00 3 SER A C 2
ATOM 1438 O O . SER A 1 3 ? 16.707 -15.514 -10.330 1.00 0.00 3 SER A O 2
ATOM 1446 N N . GLY A 1 4 ? 16.068 -16.795 -12.065 1.00 0.00 4 GLY A N 2
ATOM 1447 C CA . GLY A 1 4 ? 15.009 -15.885 -12.459 1.00 0.00 4 GLY A CA 2
ATOM 1448 C C . GLY A 1 4 ? 13.742 -16.612 -12.867 1.00 0.00 4 GLY A C 2
ATOM 1449 O O . GLY A 1 4 ? 13.282 -17.513 -12.165 1.00 0.00 4 GLY A O 2
ATOM 1453 N N . SER A 1 5 ? 13.176 -16.219 -14.003 1.00 0.00 5 SER A N 2
ATOM 1454 C CA . SER A 1 5 ? 11.951 -16.835 -14.500 1.00 0.00 5 SER A CA 2
ATOM 1455 C C . SER A 1 5 ? 12.008 -17.014 -16.014 1.00 0.00 5 SER A C 2
ATOM 1456 O O . SER A 1 5 ? 12.901 -16.488 -16.679 1.00 0.00 5 SER A O 2
ATOM 1464 N N . SER A 1 6 ? 11.049 -17.759 -16.553 1.00 0.00 6 SER A N 2
ATOM 1465 C CA . SER A 1 6 ? 10.990 -18.010 -17.988 1.00 0.00 6 SER A CA 2
ATOM 1466 C C . SER A 1 6 ? 9.800 -17.293 -18.617 1.00 0.00 6 SER A C 2
ATOM 1467 O O . SER A 1 6 ? 8.940 -16.760 -17.916 1.00 0.00 6 SER A O 2
ATOM 1475 N N . GLY A 1 7 ? 9.757 -17.283 -19.946 1.00 0.00 7 GLY A N 2
ATOM 1476 C CA . GLY A 1 7 ? 8.668 -16.629 -20.648 1.00 0.00 7 GLY A CA 2
ATOM 1477 C C . GLY A 1 7 ? 8.609 -17.015 -22.113 1.00 0.00 7 GLY A C 2
ATOM 1478 O O . GLY A 1 7 ? 8.687 -16.156 -22.991 1.00 0.00 7 GLY A O 2
ATOM 1482 N N . MET A 1 8 ? 8.472 -18.310 -22.377 1.00 0.00 8 MET A N 2
ATOM 1483 C CA . MET A 1 8 ? 8.404 -18.808 -23.746 1.00 0.00 8 MET A CA 2
ATOM 1484 C C . MET A 1 8 ? 7.090 -18.403 -24.407 1.00 0.00 8 MET A C 2
ATOM 1485 O O . MET A 1 8 ? 6.053 -19.027 -24.179 1.00 0.00 8 MET A O 2
ATOM 1499 N N . CYS A 1 9 ? 7.141 -17.357 -25.224 1.00 0.00 9 CYS A N 2
ATOM 1500 C CA . CYS A 1 9 ? 5.954 -16.869 -25.917 1.00 0.00 9 CYS A CA 2
ATOM 1501 C C . CYS A 1 9 ? 6.093 -17.047 -27.425 1.00 0.00 9 CYS A C 2
ATOM 1502 O O . CYS A 1 9 ? 7.075 -16.608 -28.024 1.00 0.00 9 CYS A O 2
ATOM 1510 N N . ARG A 1 10 ? 5.105 -17.696 -28.033 1.00 0.00 10 ARG A N 2
ATOM 1511 C CA . ARG A 1 10 ? 5.119 -17.934 -29.471 1.00 0.00 10 ARG A CA 2
ATOM 1512 C C . ARG A 1 10 ? 4.407 -16.809 -30.216 1.00 0.00 10 ARG A C 2
ATOM 1513 O O . ARG A 1 10 ? 3.581 -17.056 -31.095 1.00 0.00 10 ARG A O 2
ATOM 1534 N N . LYS A 1 11 ? 4.732 -15.571 -29.858 1.00 0.00 11 LYS A N 2
ATOM 1535 C CA . LYS A 1 11 ? 4.125 -14.406 -30.491 1.00 0.00 11 LYS A CA 2
ATOM 1536 C C . LYS A 1 11 ? 4.987 -13.165 -30.285 1.00 0.00 11 LYS A C 2
ATOM 1537 O O . LYS A 1 11 ? 5.604 -12.992 -29.234 1.00 0.00 11 LYS A O 2
ATOM 1556 N N . LYS A 1 12 ? 5.023 -12.302 -31.295 1.00 0.00 12 LYS A N 2
ATOM 1557 C CA . LYS A 1 12 ? 5.806 -11.073 -31.224 1.00 0.00 12 LYS A CA 2
ATOM 1558 C C . LYS A 1 12 ? 5.082 -9.926 -31.923 1.00 0.00 12 LYS A C 2
ATOM 1559 O O . LYS A 1 12 ? 4.237 -10.133 -32.794 1.00 0.00 12 LYS A O 2
ATOM 1578 N N . PRO A 1 13 ? 5.421 -8.688 -31.535 1.00 0.00 13 PRO A N 2
ATOM 1579 C CA . PRO A 1 13 ? 4.818 -7.484 -32.115 1.00 0.00 13 PRO A CA 2
ATOM 1580 C C . PRO A 1 13 ? 5.251 -7.256 -33.559 1.00 0.00 13 PRO A C 2
ATOM 1581 O O . PRO A 1 13 ? 6.257 -7.804 -34.009 1.00 0.00 13 PRO A O 2
ATOM 1592 N N . ASP A 1 14 ? 4.485 -6.445 -34.280 1.00 0.00 14 ASP A N 2
ATOM 1593 C CA . ASP A 1 14 ? 4.791 -6.142 -35.673 1.00 0.00 14 ASP A CA 2
ATOM 1594 C C . ASP A 1 14 ? 5.968 -5.177 -35.774 1.00 0.00 14 ASP A C 2
ATOM 1595 O O . ASP A 1 14 ? 6.736 -5.215 -36.736 1.00 0.00 14 ASP A O 2
ATOM 1604 N N . THR A 1 15 ? 6.103 -4.311 -34.774 1.00 0.00 15 THR A N 2
ATOM 1605 C CA . THR A 1 15 ? 7.185 -3.334 -34.751 1.00 0.00 15 THR A CA 2
ATOM 1606 C C . THR A 1 15 ? 7.669 -3.085 -33.327 1.00 0.00 15 THR A C 2
ATOM 1607 O O . THR A 1 15 ? 6.972 -2.464 -32.524 1.00 0.00 15 THR A O 2
ATOM 1618 N N . MET A 1 16 ? 8.867 -3.571 -33.020 1.00 0.00 16 MET A N 2
ATOM 1619 C CA . MET A 1 16 ? 9.444 -3.398 -31.692 1.00 0.00 16 MET A CA 2
ATOM 1620 C C . MET A 1 16 ? 10.397 -2.207 -31.665 1.00 0.00 16 MET A C 2
ATOM 1621 O O . MET A 1 16 ? 10.671 -1.644 -30.604 1.00 0.00 16 MET A O 2
ATOM 1635 N N . ILE A 1 17 ? 10.899 -1.830 -32.835 1.00 0.00 17 ILE A N 2
ATOM 1636 C CA . ILE A 1 17 ? 11.820 -0.705 -32.945 1.00 0.00 17 ILE A CA 2
ATOM 1637 C C . ILE A 1 17 ? 11.064 0.615 -33.051 1.00 0.00 17 ILE A C 2
ATOM 1638 O O . ILE A 1 17 ? 11.474 1.625 -32.477 1.00 0.00 17 ILE A O 2
ATOM 1654 N N . LEU A 1 18 ? 9.958 0.600 -33.786 1.00 0.00 18 LEU A N 2
ATOM 1655 C CA . LEU A 1 18 ? 9.144 1.797 -33.968 1.00 0.00 18 LEU A CA 2
ATOM 1656 C C . LEU A 1 18 ? 8.606 2.297 -32.631 1.00 0.00 18 LEU A C 2
ATOM 1657 O O . LEU A 1 18 ? 8.917 3.408 -32.200 1.00 0.00 18 LEU A O 2
ATOM 1673 N N . THR A 1 19 ? 7.797 1.469 -31.977 1.00 0.00 19 THR A N 2
ATOM 1674 C CA . THR A 1 19 ? 7.217 1.826 -30.689 1.00 0.00 19 THR A CA 2
ATOM 1675 C C . THR A 1 19 ? 8.273 2.395 -29.749 1.00 0.00 19 THR A C 2
ATOM 1676 O O . THR A 1 19 ? 8.022 3.367 -29.036 1.00 0.00 19 THR A O 2
ATOM 1687 N N . GLN A 1 20 ? 9.454 1.785 -29.753 1.00 0.00 20 GLN A N 2
ATOM 1688 C CA . GLN A 1 20 ? 10.548 2.233 -28.900 1.00 0.00 20 GLN A CA 2
ATOM 1689 C C . GLN A 1 20 ? 10.896 3.691 -29.181 1.00 0.00 20 GLN A C 2
ATOM 1690 O O . GLN A 1 20 ? 11.033 4.495 -28.259 1.00 0.00 20 GLN A O 2
ATOM 1704 N N . ILE A 1 21 ? 11.038 4.024 -30.459 1.00 0.00 21 ILE A N 2
ATOM 1705 C CA . ILE A 1 21 ? 11.370 5.386 -30.861 1.00 0.00 21 ILE A CA 2
ATOM 1706 C C . ILE A 1 21 ? 10.324 6.377 -30.362 1.00 0.00 21 ILE A C 2
ATOM 1707 O O . ILE A 1 21 ? 10.636 7.294 -29.604 1.00 0.00 21 ILE A O 2
ATOM 1723 N N . GLU A 1 22 ? 9.081 6.183 -30.792 1.00 0.00 22 GLU A N 2
ATOM 1724 C CA . GLU A 1 22 ? 7.988 7.061 -30.388 1.00 0.00 22 GLU A CA 2
ATOM 1725 C C . GLU A 1 22 ? 7.982 7.261 -28.875 1.00 0.00 22 GLU A C 2
ATOM 1726 O O . GLU A 1 22 ? 7.945 8.390 -28.388 1.00 0.00 22 GLU A O 2
ATOM 1738 N N . ALA A 1 23 ? 8.020 6.156 -28.138 1.00 0.00 23 ALA A N 2
ATOM 1739 C CA . ALA A 1 23 ? 8.020 6.209 -26.681 1.00 0.00 23 ALA A CA 2
ATOM 1740 C C . ALA A 1 23 ? 9.218 6.995 -26.161 1.00 0.00 23 ALA A C 2
ATOM 1741 O O . ALA A 1 23 ? 9.062 7.984 -25.445 1.00 0.00 23 ALA A O 2
ATOM 1748 N N . LYS A 1 24 ? 10.416 6.548 -26.524 1.00 0.00 24 LYS A N 2
ATOM 1749 C CA . LYS A 1 24 ? 11.642 7.209 -26.094 1.00 0.00 24 LYS A CA 2
ATOM 1750 C C . LYS A 1 24 ? 11.520 8.723 -26.229 1.00 0.00 24 LYS A C 2
ATOM 1751 O O . LYS A 1 24 ? 11.757 9.461 -25.274 1.00 0.00 24 LYS A O 2
ATOM 1770 N N . GLU A 1 25 ? 11.148 9.178 -27.422 1.00 0.00 25 GLU A N 2
ATOM 1771 C CA . GLU A 1 25 ? 10.995 10.605 -27.680 1.00 0.00 25 GLU A CA 2
ATOM 1772 C C . GLU A 1 25 ? 10.185 11.274 -26.573 1.00 0.00 25 GLU A C 2
ATOM 1773 O O . GLU A 1 25 ? 10.608 12.278 -26.001 1.00 0.00 25 GLU A O 2
ATOM 1785 N N . ALA A 1 26 ? 9.018 10.711 -26.279 1.00 0.00 26 ALA A N 2
ATOM 1786 C CA . ALA A 1 26 ? 8.150 11.251 -25.240 1.00 0.00 26 ALA A CA 2
ATOM 1787 C C . ALA A 1 26 ? 8.851 11.256 -23.886 1.00 0.00 26 ALA A C 2
ATOM 1788 O O . ALA A 1 26 ? 8.864 12.269 -23.186 1.00 0.00 26 ALA A O 2
ATOM 1795 N N . CYS A 1 27 ? 9.433 10.118 -23.523 1.00 0.00 27 CYS A N 2
ATOM 1796 C CA . CYS A 1 27 ? 10.136 9.991 -22.250 1.00 0.00 27 CYS A CA 2
ATOM 1797 C C . CYS A 1 27 ? 11.186 11.087 -22.097 1.00 0.00 27 CYS A C 2
ATOM 1798 O O . CYS A 1 27 ? 11.168 11.846 -21.128 1.00 0.00 27 CYS A O 2
ATOM 1806 N N . ASP A 1 28 ? 12.099 11.162 -23.058 1.00 0.00 28 ASP A N 2
ATOM 1807 C CA . ASP A 1 28 ? 13.159 12.164 -23.030 1.00 0.00 28 ASP A CA 2
ATOM 1808 C C . ASP A 1 28 ? 12.588 13.549 -22.743 1.00 0.00 28 ASP A C 2
ATOM 1809 O O . ASP A 1 28 ? 13.257 14.396 -22.150 1.00 0.00 28 ASP A O 2
ATOM 1818 N N . TRP A 1 29 ? 11.351 13.773 -23.169 1.00 0.00 29 TRP A N 2
ATOM 1819 C CA . TRP A 1 29 ? 10.691 15.057 -22.958 1.00 0.00 29 TRP A CA 2
ATOM 1820 C C . TRP A 1 29 ? 10.182 15.178 -21.526 1.00 0.00 29 TRP A C 2
ATOM 1821 O O . TRP A 1 29 ? 10.584 16.079 -20.788 1.00 0.00 29 TRP A O 2
ATOM 1842 N N . LEU A 1 30 ? 9.298 14.266 -21.137 1.00 0.00 30 LEU A N 2
ATOM 1843 C CA . LEU A 1 30 ? 8.734 14.272 -19.791 1.00 0.00 30 LEU A CA 2
ATOM 1844 C C . LEU A 1 30 ? 9.806 14.588 -18.753 1.00 0.00 30 LEU A C 2
ATOM 1845 O O . LEU A 1 30 ? 9.549 15.292 -17.777 1.00 0.00 30 LEU A O 2
ATOM 1861 N N . ARG A 1 31 ? 11.008 14.065 -18.973 1.00 0.00 31 ARG A N 2
ATOM 1862 C CA . ARG A 1 31 ? 12.119 14.293 -18.057 1.00 0.00 31 ARG A CA 2
ATOM 1863 C C . ARG A 1 31 ? 12.863 15.576 -18.414 1.00 0.00 31 ARG A C 2
ATOM 1864 O O . ARG A 1 31 ? 13.340 16.294 -17.536 1.00 0.00 31 ARG A O 2
ATOM 1885 N N . ALA A 1 32 ? 12.959 15.858 -19.710 1.00 0.00 32 ALA A N 2
ATOM 1886 C CA . ALA A 1 32 ? 13.643 17.055 -20.182 1.00 0.00 32 ALA A CA 2
ATOM 1887 C C . ALA A 1 32 ? 12.682 18.235 -20.279 1.00 0.00 32 ALA A C 2
ATOM 1888 O O . ALA A 1 32 ? 12.992 19.253 -20.899 1.00 0.00 32 ALA A O 2
ATOM 1895 N N . THR A 1 33 ? 11.514 18.093 -19.661 1.00 0.00 33 THR A N 2
ATOM 1896 C CA . THR A 1 33 ? 10.507 19.147 -19.678 1.00 0.00 33 THR A CA 2
ATOM 1897 C C . THR A 1 33 ? 10.248 19.681 -18.274 1.00 0.00 33 THR A C 2
ATOM 1898 O O . THR A 1 33 ? 9.945 20.860 -18.094 1.00 0.00 33 THR A O 2
ATOM 1909 N N . GLY A 1 34 ? 10.368 18.806 -17.280 1.00 0.00 34 GLY A N 2
ATOM 1910 C CA . GLY A 1 34 ? 10.144 19.209 -15.904 1.00 0.00 34 GLY A CA 2
ATOM 1911 C C . GLY A 1 34 ? 9.495 18.117 -15.078 1.00 0.00 34 GLY A C 2
ATOM 1912 O O . GLY A 1 34 ? 9.468 18.191 -13.850 1.00 0.00 34 GLY A O 2
ATOM 1916 N N . PHE A 1 35 ? 8.968 17.100 -15.753 1.00 0.00 35 PHE A N 2
ATOM 1917 C CA . PHE A 1 35 ? 8.313 15.989 -15.074 1.00 0.00 35 PHE A CA 2
ATOM 1918 C C . PHE A 1 35 ? 9.174 14.731 -15.133 1.00 0.00 35 PHE A C 2
ATOM 1919 O O . PHE A 1 35 ? 8.963 13.842 -15.958 1.00 0.00 35 PHE A O 2
ATOM 1936 N N . PRO A 1 36 ? 10.169 14.653 -14.237 1.00 0.00 36 PRO A N 2
ATOM 1937 C CA . PRO A 1 36 ? 11.082 13.509 -14.166 1.00 0.00 36 PRO A CA 2
ATOM 1938 C C . PRO A 1 36 ? 10.394 12.248 -13.656 1.00 0.00 36 PRO A C 2
ATOM 1939 O O . PRO A 1 36 ? 10.999 11.177 -13.605 1.00 0.00 36 PRO A O 2
ATOM 1950 N N . GLN A 1 37 ? 9.126 12.382 -13.281 1.00 0.00 37 GLN A N 2
ATOM 1951 C CA . GLN A 1 37 ? 8.355 11.252 -12.775 1.00 0.00 37 GLN A CA 2
ATOM 1952 C C . GLN A 1 37 ? 7.596 10.562 -13.904 1.00 0.00 37 GLN A C 2
ATOM 1953 O O . GLN A 1 37 ? 7.491 9.336 -13.935 1.00 0.00 37 GLN A O 2
ATOM 1967 N N . TYR A 1 38 ? 7.068 11.357 -14.827 1.00 0.00 38 TYR A N 2
ATOM 1968 C CA . TYR A 1 38 ? 6.316 10.823 -15.956 1.00 0.00 38 TYR A CA 2
ATOM 1969 C C . TYR A 1 38 ? 7.208 9.964 -16.848 1.00 0.00 38 TYR A C 2
ATOM 1970 O O . TYR A 1 38 ? 6.731 9.066 -17.541 1.00 0.00 38 TYR A O 2
ATOM 1988 N N . ALA A 1 39 ? 8.506 10.247 -16.823 1.00 0.00 39 ALA A N 2
ATOM 1989 C CA . ALA A 1 39 ? 9.466 9.501 -17.627 1.00 0.00 39 ALA A CA 2
ATOM 1990 C C . ALA A 1 39 ? 9.923 8.238 -16.904 1.00 0.00 39 ALA A C 2
ATOM 1991 O O . ALA A 1 39 ? 10.515 7.346 -17.511 1.00 0.00 39 ALA A O 2
ATOM 1998 N N . GLN A 1 40 ? 9.644 8.170 -15.607 1.00 0.00 40 GLN A N 2
ATOM 1999 C CA . GLN A 1 40 ? 10.028 7.016 -14.802 1.00 0.00 40 GLN A CA 2
ATOM 2000 C C . GLN A 1 40 ? 8.906 5.985 -14.759 1.00 0.00 40 GLN A C 2
ATOM 2001 O O . GLN A 1 40 ? 9.150 4.781 -14.854 1.00 0.00 40 GLN A O 2
ATOM 2015 N N . LEU A 1 41 ? 7.675 6.463 -14.616 1.00 0.00 41 LEU A N 2
ATOM 2016 C CA . LEU A 1 41 ? 6.513 5.582 -14.561 1.00 0.00 41 LEU A CA 2
ATOM 2017 C C . LEU A 1 41 ? 6.554 4.556 -15.689 1.00 0.00 41 LEU A C 2
ATOM 2018 O O . LEU A 1 41 ? 6.300 3.370 -15.473 1.00 0.00 41 LEU A O 2
ATOM 2034 N N . TYR A 1 42 ? 6.877 5.019 -16.891 1.00 0.00 42 TYR A N 2
ATOM 2035 C CA . TYR A 1 42 ? 6.951 4.142 -18.053 1.00 0.00 42 TYR A CA 2
ATOM 2036 C C . TYR A 1 42 ? 8.163 3.220 -17.965 1.00 0.00 42 TYR A C 2
ATOM 2037 O O . TYR A 1 42 ? 8.118 2.074 -18.410 1.00 0.00 42 TYR A O 2
ATOM 2055 N N . GLU A 1 43 ? 9.246 3.731 -17.387 1.00 0.00 43 GLU A N 2
ATOM 2056 C CA . GLU A 1 43 ? 10.471 2.954 -17.239 1.00 0.00 43 GLU A CA 2
ATOM 2057 C C . GLU A 1 43 ? 10.240 1.740 -16.345 1.00 0.00 43 GLU A C 2
ATOM 2058 O O . GLU A 1 43 ? 10.985 0.761 -16.405 1.00 0.00 43 GLU A O 2
ATOM 2070 N N . ASP A 1 44 ? 9.205 1.811 -15.516 1.00 0.00 44 ASP A N 2
ATOM 2071 C CA . ASP A 1 44 ? 8.875 0.717 -14.609 1.00 0.00 44 ASP A CA 2
ATOM 2072 C C . ASP A 1 44 ? 7.745 -0.137 -15.176 1.00 0.00 44 ASP A C 2
ATOM 2073 O O . ASP A 1 44 ? 7.301 -1.095 -14.544 1.00 0.00 44 ASP A O 2
ATOM 2082 N N . PHE A 1 45 ? 7.284 0.218 -16.370 1.00 0.00 45 PHE A N 2
ATOM 2083 C CA . PHE A 1 45 ? 6.204 -0.514 -17.021 1.00 0.00 45 PHE A CA 2
ATOM 2084 C C . PHE A 1 45 ? 4.883 -0.302 -16.287 1.00 0.00 45 PHE A C 2
ATOM 2085 O O . PHE A 1 45 ? 4.139 -1.251 -16.038 1.00 0.00 45 PHE A O 2
ATOM 2102 N N . LEU A 1 46 ? 4.600 0.949 -15.942 1.00 0.00 46 LEU A N 2
ATOM 2103 C CA . LEU A 1 46 ? 3.369 1.288 -15.237 1.00 0.00 46 LEU A CA 2
ATOM 2104 C C . LEU A 1 46 ? 2.292 1.750 -16.213 1.00 0.00 46 LEU A C 2
ATOM 2105 O O . LEU A 1 46 ? 1.098 1.581 -15.962 1.00 0.00 46 LEU A O 2
ATOM 2121 N N . PHE A 1 47 ? 2.721 2.333 -17.327 1.00 0.00 47 PHE A N 2
ATOM 2122 C CA . PHE A 1 47 ? 1.794 2.819 -18.342 1.00 0.00 47 PHE A CA 2
ATOM 2123 C C . PHE A 1 47 ? 0.929 1.681 -18.877 1.00 0.00 47 PHE A C 2
ATOM 2124 O O . PHE A 1 47 ? 1.256 0.502 -18.742 1.00 0.00 47 PHE A O 2
ATOM 2141 N N . PRO A 1 48 ? -0.203 2.042 -19.500 1.00 0.00 48 PRO A N 2
ATOM 2142 C CA . PRO A 1 48 ? -0.604 3.442 -19.666 1.00 0.00 48 PRO A CA 2
ATOM 2143 C C . PRO A 1 48 ? -1.008 4.090 -18.346 1.00 0.00 48 PRO A C 2
ATOM 2144 O O . PRO A 1 48 ? -1.352 3.401 -17.385 1.00 0.00 48 PRO A O 2
ATOM 2155 N N . ILE A 1 49 ? -0.963 5.417 -18.305 1.00 0.00 49 ILE A N 2
ATOM 2156 C CA . ILE A 1 49 ? -1.325 6.157 -17.103 1.00 0.00 49 ILE A CA 2
ATOM 2157 C C . ILE A 1 49 ? -2.697 6.806 -17.249 1.00 0.00 49 ILE A C 2
ATOM 2158 O O . ILE A 1 49 ? -3.314 6.744 -18.312 1.00 0.00 49 ILE A O 2
ATOM 2174 N N . ASP A 1 50 ? -3.167 7.431 -16.175 1.00 0.00 50 ASP A N 2
ATOM 2175 C CA . ASP A 1 50 ? -4.466 8.094 -16.183 1.00 0.00 50 ASP A CA 2
ATOM 2176 C C . ASP A 1 50 ? -4.344 9.519 -16.714 1.00 0.00 50 ASP A C 2
ATOM 2177 O O . ASP A 1 50 ? -4.003 10.441 -15.973 1.00 0.00 50 ASP A O 2
ATOM 2186 N N . ILE A 1 51 ? -4.625 9.691 -18.002 1.00 0.00 51 ILE A N 2
ATOM 2187 C CA . ILE A 1 51 ? -4.548 11.003 -18.631 1.00 0.00 51 ILE A CA 2
ATOM 2188 C C . ILE A 1 51 ? -5.556 11.968 -18.017 1.00 0.00 51 ILE A C 2
ATOM 2189 O O . ILE A 1 51 ? -5.180 12.977 -17.419 1.00 0.00 51 ILE A O 2
ATOM 2205 N N . SER A 1 52 ? -6.838 11.651 -18.167 1.00 0.00 52 SER A N 2
ATOM 2206 C CA . SER A 1 52 ? -7.901 12.491 -17.628 1.00 0.00 52 SER A CA 2
ATOM 2207 C C . SER A 1 52 ? -7.549 12.981 -16.227 1.00 0.00 52 SER A C 2
ATOM 2208 O O . SER A 1 52 ? -8.016 14.034 -15.789 1.00 0.00 52 SER A O 2
ATOM 2216 N N . LEU A 1 53 ? -6.722 12.212 -15.528 1.00 0.00 53 LEU A N 2
ATOM 2217 C CA . LEU A 1 53 ? -6.306 12.566 -14.176 1.00 0.00 53 LEU A CA 2
ATOM 2218 C C . LEU A 1 53 ? -5.195 13.611 -14.204 1.00 0.00 53 LEU A C 2
ATOM 2219 O O . LEU A 1 53 ? -5.260 14.621 -13.504 1.00 0.00 53 LEU A O 2
ATOM 2235 N N . VAL A 1 54 ? -4.175 13.361 -15.020 1.00 0.00 54 VAL A N 2
ATOM 2236 C CA . VAL A 1 54 ? -3.051 14.281 -15.142 1.00 0.00 54 VAL A CA 2
ATOM 2237 C C . VAL A 1 54 ? -3.533 15.712 -15.353 1.00 0.00 54 VAL A C 2
ATOM 2238 O O . VAL A 1 54 ? -2.845 16.669 -14.997 1.00 0.00 54 VAL A O 2
ATOM 2251 N N . LYS A 1 55 ? -4.719 15.852 -15.934 1.00 0.00 55 LYS A N 2
ATOM 2252 C CA . LYS A 1 55 ? -5.296 17.166 -16.190 1.00 0.00 55 LYS A CA 2
ATOM 2253 C C . LYS A 1 55 ? -6.125 17.638 -15.000 1.00 0.00 55 LYS A C 2
ATOM 2254 O O . LYS A 1 55 ? -5.996 18.778 -14.555 1.00 0.00 55 LYS A O 2
ATOM 2273 N N . ARG A 1 56 ? -6.975 16.753 -14.489 1.00 0.00 56 ARG A N 2
ATOM 2274 C CA . ARG A 1 56 ? -7.824 17.080 -13.349 1.00 0.00 56 ARG A CA 2
ATOM 2275 C C . ARG A 1 56 ? -6.987 17.556 -12.166 1.00 0.00 56 ARG A C 2
ATOM 2276 O O . ARG A 1 56 ? -7.371 18.484 -11.456 1.00 0.00 56 ARG A O 2
ATOM 2297 N N . GLU A 1 57 ? -5.842 16.912 -11.961 1.00 0.00 57 GLU A N 2
ATOM 2298 C CA . GLU A 1 57 ? -4.952 17.270 -10.862 1.00 0.00 57 GLU A CA 2
ATOM 2299 C C . GLU A 1 57 ? -4.150 18.524 -11.198 1.00 0.00 57 GLU A C 2
ATOM 2300 O O . GLU A 1 57 ? -3.987 19.412 -10.360 1.00 0.00 57 GLU A O 2
ATOM 2312 N N . HIS A 1 58 ? -3.652 18.590 -12.428 1.00 0.00 58 HIS A N 2
ATOM 2313 C CA . HIS A 1 58 ? -2.867 19.735 -12.875 1.00 0.00 58 HIS A CA 2
ATOM 2314 C C . HIS A 1 58 ? -3.742 20.733 -13.628 1.00 0.00 58 HIS A C 2
ATOM 2315 O O . HIS A 1 58 ? -3.281 21.403 -14.552 1.00 0.00 58 HIS A O 2
ATOM 2329 N N . ASP A 1 59 ? -5.005 20.825 -13.227 1.00 0.00 59 ASP A N 2
ATOM 2330 C CA . ASP A 1 59 ? -5.944 21.742 -13.863 1.00 0.00 59 ASP A CA 2
ATOM 2331 C C . ASP A 1 59 ? -5.410 23.171 -13.839 1.00 0.00 59 ASP A C 2
ATOM 2332 O O . ASP A 1 59 ? -5.734 23.980 -14.708 1.00 0.00 59 ASP A O 2
ATOM 2341 N N . PHE A 1 60 ? -4.591 23.474 -12.837 1.00 0.00 60 PHE A N 2
ATOM 2342 C CA . PHE A 1 60 ? -4.013 24.805 -12.699 1.00 0.00 60 PHE A CA 2
ATOM 2343 C C . PHE A 1 60 ? -3.282 25.217 -13.974 1.00 0.00 60 PHE A C 2
ATOM 2344 O O . PHE A 1 60 ? -3.427 26.343 -14.451 1.00 0.00 60 PHE A O 2
ATOM 2361 N N . LEU A 1 61 ? -2.497 24.296 -14.521 1.00 0.00 61 LEU A N 2
ATOM 2362 C CA . LEU A 1 61 ? -1.743 24.561 -15.742 1.00 0.00 61 LEU A CA 2
ATOM 2363 C C . LEU A 1 61 ? -2.616 25.255 -16.782 1.00 0.00 61 LEU A C 2
ATOM 2364 O O . LEU A 1 61 ? -3.844 25.219 -16.699 1.00 0.00 61 LEU A O 2
ATOM 2380 N N . ASP A 1 62 ? -1.975 25.885 -17.760 1.00 0.00 62 ASP A N 2
ATOM 2381 C CA . ASP A 1 62 ? -2.694 26.584 -18.819 1.00 0.00 62 ASP A CA 2
ATOM 2382 C C . ASP A 1 62 ? -3.137 25.613 -19.908 1.00 0.00 62 ASP A C 2
ATOM 2383 O O . ASP A 1 62 ? -2.611 24.505 -20.018 1.00 0.00 62 ASP A O 2
ATOM 2392 N N . ARG A 1 63 ? -4.109 26.035 -20.711 1.00 0.00 63 ARG A N 2
ATOM 2393 C CA . ARG A 1 63 ? -4.625 25.202 -21.790 1.00 0.00 63 ARG A CA 2
ATOM 2394 C C . ARG A 1 63 ? -3.490 24.691 -22.673 1.00 0.00 63 ARG A C 2
ATOM 2395 O O . ARG A 1 63 ? -3.419 23.502 -22.983 1.00 0.00 63 ARG A O 2
ATOM 2416 N N . ASP A 1 64 ? -2.606 25.598 -23.074 1.00 0.00 64 ASP A N 2
ATOM 2417 C CA . ASP A 1 64 ? -1.474 25.240 -23.921 1.00 0.00 64 ASP A CA 2
ATOM 2418 C C . ASP A 1 64 ? -0.565 24.237 -23.218 1.00 0.00 64 ASP A C 2
ATOM 2419 O O . ASP A 1 64 ? -0.160 23.234 -23.805 1.00 0.00 64 ASP A O 2
ATOM 2428 N N . ALA A 1 65 ? -0.249 24.515 -21.958 1.00 0.00 65 ALA A N 2
ATOM 2429 C CA . ALA A 1 65 ? 0.612 23.637 -21.175 1.00 0.00 65 ALA A CA 2
ATOM 2430 C C . ALA A 1 65 ? 0.032 22.229 -21.092 1.00 0.00 65 ALA A C 2
ATOM 2431 O O . ALA A 1 65 ? 0.757 21.241 -21.211 1.00 0.00 65 ALA A O 2
ATOM 2438 N N . ILE A 1 66 ? -1.278 22.146 -20.888 1.00 0.00 66 ILE A N 2
ATOM 2439 C CA . ILE A 1 66 ? -1.955 20.859 -20.788 1.00 0.00 66 ILE A CA 2
ATOM 2440 C C . ILE A 1 66 ? -1.927 20.119 -22.121 1.00 0.00 66 ILE A C 2
ATOM 2441 O O . ILE A 1 66 ? -1.314 19.058 -22.240 1.00 0.00 66 ILE A O 2
ATOM 2457 N N . GLU A 1 67 ? -2.594 20.686 -23.121 1.00 0.00 67 GLU A N 2
ATOM 2458 C CA . GLU A 1 67 ? -2.644 20.080 -24.446 1.00 0.00 67 GLU A CA 2
ATOM 2459 C C . GLU A 1 67 ? -1.274 19.543 -24.851 1.00 0.00 67 GLU A C 2
ATOM 2460 O O . GLU A 1 67 ? -1.171 18.506 -25.506 1.00 0.00 67 GLU A O 2
ATOM 2472 N N . ALA A 1 68 ? -0.225 20.257 -24.457 1.00 0.00 68 ALA A N 2
ATOM 2473 C CA . ALA A 1 68 ? 1.138 19.852 -24.776 1.00 0.00 68 ALA A CA 2
ATOM 2474 C C . ALA A 1 68 ? 1.530 18.592 -24.011 1.00 0.00 68 ALA A C 2
ATOM 2475 O O . ALA A 1 68 ? 1.927 17.590 -24.607 1.00 0.00 68 ALA A O 2
ATOM 2482 N N . LEU A 1 69 ? 1.417 18.650 -22.688 1.00 0.00 69 LEU A N 2
ATOM 2483 C CA . LEU A 1 69 ? 1.761 17.513 -21.841 1.00 0.00 69 LEU A CA 2
ATOM 2484 C C . LEU A 1 69 ? 0.964 16.275 -22.242 1.00 0.00 69 LEU A C 2
ATOM 2485 O O . LEU A 1 69 ? 1.515 15.179 -22.350 1.00 0.00 69 LEU A O 2
ATOM 2501 N N . CYS A 1 70 ? -0.333 16.459 -22.463 1.00 0.00 70 CYS A N 2
ATOM 2502 C CA . CYS A 1 70 ? -1.205 15.357 -22.853 1.00 0.00 70 CYS A CA 2
ATOM 2503 C C . CYS A 1 70 ? -0.724 14.715 -24.150 1.00 0.00 70 CYS A C 2
ATOM 2504 O O . CYS A 1 70 ? -0.742 13.493 -24.293 1.00 0.00 70 CYS A O 2
ATOM 2512 N N . ARG A 1 71 ? -0.296 15.548 -25.093 1.00 0.00 71 ARG A N 2
ATOM 2513 C CA . ARG A 1 71 ? 0.189 15.062 -26.379 1.00 0.00 71 ARG A CA 2
ATOM 2514 C C . ARG A 1 71 ? 1.378 14.124 -26.192 1.00 0.00 71 ARG A C 2
ATOM 2515 O O . ARG A 1 71 ? 1.712 13.344 -27.084 1.00 0.00 71 ARG A O 2
ATOM 2536 N N . ARG A 1 72 ? 2.012 14.205 -25.027 1.00 0.00 72 ARG A N 2
ATOM 2537 C CA . ARG A 1 72 ? 3.164 13.364 -24.723 1.00 0.00 72 ARG A CA 2
ATOM 2538 C C . ARG A 1 72 ? 2.732 12.090 -24.003 1.00 0.00 72 ARG A C 2
ATOM 2539 O O . ARG A 1 72 ? 3.185 10.993 -24.333 1.00 0.00 72 ARG A O 2
ATOM 2560 N N . LEU A 1 73 ? 1.854 12.243 -23.018 1.00 0.00 73 LEU A N 2
ATOM 2561 C CA . LEU A 1 73 ? 1.361 11.105 -22.249 1.00 0.00 73 LEU A CA 2
ATOM 2562 C C . LEU A 1 73 ? 0.628 10.116 -23.149 1.00 0.00 73 LEU A C 2
ATOM 2563 O O . LEU A 1 73 ? 0.978 8.939 -23.209 1.00 0.00 73 LEU A O 2
ATOM 2579 N N . ASN A 1 74 ? -0.391 10.605 -23.849 1.00 0.00 74 ASN A N 2
ATOM 2580 C CA . ASN A 1 74 ? -1.174 9.764 -24.748 1.00 0.00 74 ASN A CA 2
ATOM 2581 C C . ASN A 1 74 ? -0.263 8.925 -25.639 1.00 0.00 74 ASN A C 2
ATOM 2582 O O . ASN A 1 74 ? -0.501 7.734 -25.843 1.00 0.00 74 ASN A O 2
ATOM 2593 N N . THR A 1 75 ? 0.782 9.553 -26.167 1.00 0.00 75 THR A N 2
ATOM 2594 C CA . THR A 1 75 ? 1.729 8.866 -27.036 1.00 0.00 75 THR A CA 2
ATOM 2595 C C . THR A 1 75 ? 2.214 7.567 -26.402 1.00 0.00 75 THR A C 2
ATOM 2596 O O . THR A 1 75 ? 2.319 6.539 -27.071 1.00 0.00 75 THR A O 2
ATOM 2607 N N . LEU A 1 76 ? 2.509 7.621 -25.108 1.00 0.00 76 LEU A N 2
ATOM 2608 C CA . LEU A 1 76 ? 2.985 6.448 -24.382 1.00 0.00 76 LEU A CA 2
ATOM 2609 C C . LEU A 1 76 ? 1.823 5.537 -23.998 1.00 0.00 76 LEU A C 2
ATOM 2610 O O . LEU A 1 76 ? 1.960 4.315 -23.977 1.00 0.00 76 LEU A O 2
ATOM 2626 N N . ASN A 1 77 ? 0.679 6.143 -23.695 1.00 0.00 77 ASN A N 2
ATOM 2627 C CA . ASN A 1 77 ? -0.508 5.386 -23.312 1.00 0.00 77 ASN A CA 2
ATOM 2628 C C . ASN A 1 77 ? -0.785 4.267 -24.311 1.00 0.00 77 ASN A C 2
ATOM 2629 O O . ASN A 1 77 ? -1.287 3.204 -23.945 1.00 0.00 77 ASN A O 2
ATOM 2640 N N . LYS A 1 78 ? -0.454 4.513 -25.574 1.00 0.00 78 LYS A N 2
ATOM 2641 C CA . LYS A 1 78 ? -0.666 3.527 -26.627 1.00 0.00 78 LYS A CA 2
ATOM 2642 C C . LYS A 1 78 ? 0.620 2.762 -26.921 1.00 0.00 78 LYS A C 2
ATOM 2643 O O . LYS A 1 78 ? 0.583 1.593 -27.309 1.00 0.00 78 LYS A O 2
ATOM 2662 N N . CYS A 1 79 ? 1.755 3.426 -26.734 1.00 0.00 79 CYS A N 2
ATOM 2663 C CA . CYS A 1 79 ? 3.053 2.808 -26.981 1.00 0.00 79 CYS A CA 2
ATOM 2664 C C . CYS A 1 79 ? 3.462 1.918 -25.812 1.00 0.00 79 CYS A C 2
ATOM 2665 O O . CYS A 1 79 ? 4.467 1.212 -25.879 1.00 0.00 79 CYS A O 2
ATOM 2673 N N . ALA A 1 80 ? 2.676 1.957 -24.741 1.00 0.00 80 ALA A N 2
ATOM 2674 C CA . ALA A 1 80 ? 2.955 1.154 -23.558 1.00 0.00 80 ALA A CA 2
ATOM 2675 C C . ALA A 1 80 ? 2.122 -0.123 -23.552 1.00 0.00 80 ALA A C 2
ATOM 2676 O O . ALA A 1 80 ? 2.610 -1.194 -23.190 1.00 0.00 80 ALA A O 2
ATOM 2683 N N . VAL A 1 81 ? 0.861 -0.003 -23.954 1.00 0.00 81 VAL A N 2
ATOM 2684 C CA . VAL A 1 81 ? -0.041 -1.148 -23.996 1.00 0.00 81 VAL A CA 2
ATOM 2685 C C . VAL A 1 81 ? 0.083 -1.898 -25.317 1.00 0.00 81 VAL A C 2
ATOM 2686 O O . VAL A 1 81 ? -0.369 -3.036 -25.441 1.00 0.00 81 VAL A O 2
ATOM 2699 N N . MET A 1 82 ? 0.699 -1.252 -26.302 1.00 0.00 82 MET A N 2
ATOM 2700 C CA . MET A 1 82 ? 0.884 -1.859 -27.615 1.00 0.00 82 MET A CA 2
ATOM 2701 C C . MET A 1 82 ? 1.504 -3.247 -27.490 1.00 0.00 82 MET A C 2
ATOM 2702 O O . MET A 1 82 ? 1.449 -4.049 -28.423 1.00 0.00 82 MET A O 2
ATOM 2716 N N . LYS A 1 83 ? 2.093 -3.525 -26.332 1.00 0.00 83 LYS A N 2
ATOM 2717 C CA . LYS A 1 83 ? 2.725 -4.816 -26.085 1.00 0.00 83 LYS A CA 2
ATOM 2718 C C . LYS A 1 83 ? 1.734 -5.956 -26.297 1.00 0.00 83 LYS A C 2
ATOM 2719 O O . LYS A 1 83 ? 1.989 -6.877 -27.073 1.00 0.00 83 LYS A O 2
ATOM 2738 N N . LEU A 1 84 ? 0.603 -5.887 -25.603 1.00 0.00 84 LEU A N 2
ATOM 2739 C CA . LEU A 1 84 ? -0.428 -6.913 -25.717 1.00 0.00 84 LEU A CA 2
ATOM 2740 C C . LEU A 1 84 ? -1.216 -6.752 -27.013 1.00 0.00 84 LEU A C 2
ATOM 2741 O O . LEU A 1 84 ? -1.041 -7.522 -27.956 1.00 0.00 84 LEU A O 2
ATOM 2757 N N . GLU A 1 85 ? -2.082 -5.744 -27.052 1.00 0.00 85 GLU A N 2
ATOM 2758 C CA . GLU A 1 85 ? -2.895 -5.481 -28.234 1.00 0.00 85 GLU A CA 2
ATOM 2759 C C . GLU A 1 85 ? -2.032 -5.447 -29.491 1.00 0.00 85 GLU A C 2
ATOM 2760 O O . GLU A 1 85 ? -1.493 -4.403 -29.859 1.00 0.00 85 GLU A O 2
ATOM 2772 N N . SER A 1 86 ? -1.904 -6.596 -30.146 1.00 0.00 86 SER A N 2
ATOM 2773 C CA . SER A 1 86 ? -1.103 -6.700 -31.360 1.00 0.00 86 SER A CA 2
ATOM 2774 C C . SER A 1 86 ? -1.938 -6.361 -32.592 1.00 0.00 86 SER A C 2
ATOM 2775 O O . SER A 1 86 ? -3.068 -6.825 -32.737 1.00 0.00 86 SER A O 2
ATOM 2783 N N . GLY A 1 87 ? -1.371 -5.548 -33.478 1.00 0.00 87 GLY A N 2
ATOM 2784 C CA . GLY A 1 87 ? -2.076 -5.160 -34.686 1.00 0.00 87 GLY A CA 2
ATOM 2785 C C . GLY A 1 87 ? -1.266 -5.424 -35.940 1.00 0.00 87 GLY A C 2
ATOM 2786 O O . GLY A 1 87 ? -0.599 -4.536 -36.472 1.00 0.00 87 GLY A O 2
ATOM 2790 N N . PRO A 1 88 ? -1.317 -6.671 -36.431 1.00 0.00 88 PRO A N 2
ATOM 2791 C CA . PRO A 1 88 ? -0.588 -7.078 -37.636 1.00 0.00 88 PRO A CA 2
ATOM 2792 C C . PRO A 1 88 ? -1.162 -6.451 -38.901 1.00 0.00 88 PRO A C 2
ATOM 2793 O O . PRO A 1 88 ? -0.420 -5.999 -39.773 1.00 0.00 88 PRO A O 2
ATOM 2804 N N . SER A 1 89 ? -2.488 -6.427 -38.995 1.00 0.00 89 SER A N 2
ATOM 2805 C CA . SER A 1 89 ? -3.162 -5.858 -40.156 1.00 0.00 89 SER A CA 2
ATOM 2806 C C . SER A 1 89 ? -2.594 -4.484 -40.495 1.00 0.00 89 SER A C 2
ATOM 2807 O O . SER A 1 89 ? -2.268 -3.698 -39.606 1.00 0.00 89 SER A O 2
ATOM 2815 N N . SER A 1 90 ? -2.478 -4.201 -41.789 1.00 0.00 90 SER A N 2
ATOM 2816 C CA . SER A 1 90 ? -1.946 -2.922 -42.247 1.00 0.00 90 SER A CA 2
ATOM 2817 C C . SER A 1 90 ? -2.573 -1.765 -41.475 1.00 0.00 90 SER A C 2
ATOM 2818 O O . SER A 1 90 ? -3.616 -1.919 -40.842 1.00 0.00 90 SER A O 2
ATOM 2826 N N . GLY A 1 91 ? -1.926 -0.605 -41.533 1.00 0.00 91 GLY A N 2
ATOM 2827 C CA . GLY A 1 91 ? -2.433 0.563 -40.835 1.00 0.00 91 GLY A CA 2
ATOM 2828 C C . GLY A 1 91 ? -1.351 1.586 -40.556 1.00 0.00 91 GLY A C 2
ATOM 2829 O O . GLY A 1 91 ? -0.495 1.841 -41.403 1.00 0.00 91 GLY A O 2
ATOM 2833 N N . GLY A 1 1 ? -1.658 -3.461 -3.921 1.00 0.00 1 GLY A N 3
ATOM 2834 C CA . GLY A 1 1 ? -0.301 -3.470 -4.435 1.00 0.00 1 GLY A CA 3
ATOM 2835 C C . GLY A 1 1 ? -0.193 -4.170 -5.775 1.00 0.00 1 GLY A C 3
ATOM 2836 O O . GLY A 1 1 ? -1.204 -4.448 -6.421 1.00 0.00 1 GLY A O 3
ATOM 2840 N N . SER A 1 2 ? 1.035 -4.454 -6.196 1.00 0.00 2 SER A N 3
ATOM 2841 C CA . SER A 1 2 ? 1.272 -5.120 -7.471 1.00 0.00 2 SER A CA 3
ATOM 2842 C C . SER A 1 2 ? 2.728 -5.559 -7.593 1.00 0.00 2 SER A C 3
ATOM 2843 O O . SER A 1 2 ? 3.622 -4.735 -7.788 1.00 0.00 2 SER A O 3
ATOM 2851 N N . SER A 1 3 ? 2.958 -6.863 -7.476 1.00 0.00 3 SER A N 3
ATOM 2852 C CA . SER A 1 3 ? 4.305 -7.412 -7.568 1.00 0.00 3 SER A CA 3
ATOM 2853 C C . SER A 1 3 ? 4.274 -8.839 -8.108 1.00 0.00 3 SER A C 3
ATOM 2854 O O . SER A 1 3 ? 3.560 -9.696 -7.589 1.00 0.00 3 SER A O 3
ATOM 2862 N N . GLY A 1 4 ? 5.056 -9.086 -9.155 1.00 0.00 4 GLY A N 3
ATOM 2863 C CA . GLY A 1 4 ? 5.104 -10.410 -9.749 1.00 0.00 4 GLY A CA 3
ATOM 2864 C C . GLY A 1 4 ? 6.096 -10.497 -10.892 1.00 0.00 4 GLY A C 3
ATOM 2865 O O . GLY A 1 4 ? 6.745 -9.509 -11.236 1.00 0.00 4 GLY A O 3
ATOM 2869 N N . SER A 1 5 ? 6.215 -11.682 -11.481 1.00 0.00 5 SER A N 3
ATOM 2870 C CA . SER A 1 5 ? 7.139 -11.896 -12.588 1.00 0.00 5 SER A CA 3
ATOM 2871 C C . SER A 1 5 ? 6.411 -12.468 -13.801 1.00 0.00 5 SER A C 3
ATOM 2872 O O . SER A 1 5 ? 5.334 -13.050 -13.675 1.00 0.00 5 SER A O 3
ATOM 2880 N N . SER A 1 6 ? 7.008 -12.296 -14.976 1.00 0.00 6 SER A N 3
ATOM 2881 C CA . SER A 1 6 ? 6.416 -12.792 -16.213 1.00 0.00 6 SER A CA 3
ATOM 2882 C C . SER A 1 6 ? 7.468 -13.475 -17.082 1.00 0.00 6 SER A C 3
ATOM 2883 O O . SER A 1 6 ? 8.650 -13.139 -17.027 1.00 0.00 6 SER A O 3
ATOM 2891 N N . GLY A 1 7 ? 7.027 -14.439 -17.886 1.00 0.00 7 GLY A N 3
ATOM 2892 C CA . GLY A 1 7 ? 7.941 -15.155 -18.756 1.00 0.00 7 GLY A CA 3
ATOM 2893 C C . GLY A 1 7 ? 7.666 -14.896 -20.224 1.00 0.00 7 GLY A C 3
ATOM 2894 O O . GLY A 1 7 ? 6.524 -14.655 -20.615 1.00 0.00 7 GLY A O 3
ATOM 2898 N N . MET A 1 8 ? 8.715 -14.945 -21.038 1.00 0.00 8 MET A N 3
ATOM 2899 C CA . MET A 1 8 ? 8.581 -14.712 -22.472 1.00 0.00 8 MET A CA 3
ATOM 2900 C C . MET A 1 8 ? 7.505 -15.613 -23.070 1.00 0.00 8 MET A C 3
ATOM 2901 O O . MET A 1 8 ? 7.371 -16.775 -22.685 1.00 0.00 8 MET A O 3
ATOM 2915 N N . CYS A 1 9 ? 6.743 -15.070 -24.013 1.00 0.00 9 CYS A N 3
ATOM 2916 C CA . CYS A 1 9 ? 5.678 -15.825 -24.664 1.00 0.00 9 CYS A CA 3
ATOM 2917 C C . CYS A 1 9 ? 5.867 -15.837 -26.177 1.00 0.00 9 CYS A C 3
ATOM 2918 O O . CYS A 1 9 ? 6.169 -14.809 -26.783 1.00 0.00 9 CYS A O 3
ATOM 2926 N N . ARG A 1 10 ? 5.689 -17.007 -26.781 1.00 0.00 10 ARG A N 3
ATOM 2927 C CA . ARG A 1 10 ? 5.843 -17.154 -28.224 1.00 0.00 10 ARG A CA 3
ATOM 2928 C C . ARG A 1 10 ? 4.932 -16.183 -28.969 1.00 0.00 10 ARG A C 3
ATOM 2929 O O . ARG A 1 10 ? 3.709 -16.322 -28.949 1.00 0.00 10 ARG A O 3
ATOM 2950 N N . LYS A 1 11 ? 5.536 -15.198 -29.625 1.00 0.00 11 LYS A N 3
ATOM 2951 C CA . LYS A 1 11 ? 4.781 -14.203 -30.378 1.00 0.00 11 LYS A CA 3
ATOM 2952 C C . LYS A 1 11 ? 5.673 -13.496 -31.392 1.00 0.00 11 LYS A C 3
ATOM 2953 O O . LYS A 1 11 ? 6.774 -13.052 -31.064 1.00 0.00 11 LYS A O 3
ATOM 2972 N N . LYS A 1 12 ? 5.192 -13.393 -32.627 1.00 0.00 12 LYS A N 3
ATOM 2973 C CA . LYS A 1 12 ? 5.944 -12.736 -33.689 1.00 0.00 12 LYS A CA 3
ATOM 2974 C C . LYS A 1 12 ? 5.241 -11.461 -34.145 1.00 0.00 12 LYS A C 3
ATOM 2975 O O . LYS A 1 12 ? 4.539 -11.438 -35.156 1.00 0.00 12 LYS A O 3
ATOM 2994 N N . PRO A 1 13 ? 5.434 -10.374 -33.383 1.00 0.00 13 PRO A N 3
ATOM 2995 C CA . PRO A 1 13 ? 4.829 -9.075 -33.691 1.00 0.00 13 PRO A CA 3
ATOM 2996 C C . PRO A 1 13 ? 5.436 -8.432 -34.934 1.00 0.00 13 PRO A C 3
ATOM 2997 O O . PRO A 1 13 ? 6.475 -8.872 -35.427 1.00 0.00 13 PRO A O 3
ATOM 3008 N N . ASP A 1 14 ? 4.782 -7.391 -35.435 1.00 0.00 14 ASP A N 3
ATOM 3009 C CA . ASP A 1 14 ? 5.259 -6.686 -36.620 1.00 0.00 14 ASP A CA 3
ATOM 3010 C C . ASP A 1 14 ? 6.213 -5.559 -36.234 1.00 0.00 14 ASP A C 3
ATOM 3011 O O . ASP A 1 14 ? 7.374 -5.546 -36.643 1.00 0.00 14 ASP A O 3
ATOM 3020 N N . THR A 1 15 ? 5.714 -4.613 -35.445 1.00 0.00 15 THR A N 3
ATOM 3021 C CA . THR A 1 15 ? 6.520 -3.481 -35.005 1.00 0.00 15 THR A CA 3
ATOM 3022 C C . THR A 1 15 ? 7.147 -3.750 -33.642 1.00 0.00 15 THR A C 3
ATOM 3023 O O . THR A 1 15 ? 6.474 -4.206 -32.718 1.00 0.00 15 THR A O 3
ATOM 3034 N N . MET A 1 16 ? 8.439 -3.463 -33.523 1.00 0.00 16 MET A N 3
ATOM 3035 C CA . MET A 1 16 ? 9.156 -3.672 -32.271 1.00 0.00 16 MET A CA 3
ATOM 3036 C C . MET A 1 16 ? 10.034 -2.469 -31.939 1.00 0.00 16 MET A C 3
ATOM 3037 O O . MET A 1 16 ? 9.943 -1.905 -30.848 1.00 0.00 16 MET A O 3
ATOM 3051 N N . ILE A 1 17 ? 10.882 -2.082 -32.886 1.00 0.00 17 ILE A N 3
ATOM 3052 C CA . ILE A 1 17 ? 11.774 -0.945 -32.694 1.00 0.00 17 ILE A CA 3
ATOM 3053 C C . ILE A 1 17 ? 11.013 0.373 -32.794 1.00 0.00 17 ILE A C 3
ATOM 3054 O O . ILE A 1 17 ? 11.150 1.247 -31.938 1.00 0.00 17 ILE A O 3
ATOM 3070 N N . LEU A 1 18 ? 10.211 0.508 -33.844 1.00 0.00 18 LEU A N 3
ATOM 3071 C CA . LEU A 1 18 ? 9.428 1.720 -34.058 1.00 0.00 18 LEU A CA 3
ATOM 3072 C C . LEU A 1 18 ? 8.918 2.278 -32.733 1.00 0.00 18 LEU A C 3
ATOM 3073 O O . LEU A 1 18 ? 9.038 3.474 -32.463 1.00 0.00 18 LEU A O 3
ATOM 3089 N N . THR A 1 19 ? 8.348 1.405 -31.909 1.00 0.00 19 THR A N 3
ATOM 3090 C CA . THR A 1 19 ? 7.821 1.810 -30.612 1.00 0.00 19 THR A CA 3
ATOM 3091 C C . THR A 1 19 ? 8.880 2.533 -29.789 1.00 0.00 19 THR A C 3
ATOM 3092 O O . THR A 1 19 ? 8.692 3.683 -29.392 1.00 0.00 19 THR A O 3
ATOM 3103 N N . GLN A 1 20 ? 9.994 1.852 -29.537 1.00 0.00 20 GLN A N 3
ATOM 3104 C CA . GLN A 1 20 ? 11.084 2.432 -28.760 1.00 0.00 20 GLN A CA 3
ATOM 3105 C C . GLN A 1 20 ? 11.215 3.926 -29.037 1.00 0.00 20 GLN A C 3
ATOM 3106 O O . GLN A 1 20 ? 11.318 4.731 -28.112 1.00 0.00 20 GLN A O 3
ATOM 3120 N N . ILE A 1 21 ? 11.210 4.288 -30.315 1.00 0.00 21 ILE A N 3
ATOM 3121 C CA . ILE A 1 21 ? 11.329 5.686 -30.713 1.00 0.00 21 ILE A CA 3
ATOM 3122 C C . ILE A 1 21 ? 10.185 6.518 -30.145 1.00 0.00 21 ILE A C 3
ATOM 3123 O O . ILE A 1 21 ? 10.406 7.437 -29.356 1.00 0.00 21 ILE A O 3
ATOM 3139 N N . GLU A 1 22 ? 8.962 6.188 -30.549 1.00 0.00 22 GLU A N 3
ATOM 3140 C CA . GLU A 1 22 ? 7.783 6.906 -30.078 1.00 0.00 22 GLU A CA 3
ATOM 3141 C C . GLU A 1 22 ? 7.875 7.179 -28.580 1.00 0.00 22 GLU A C 3
ATOM 3142 O O . GLU A 1 22 ? 7.877 8.331 -28.147 1.00 0.00 22 GLU A O 3
ATOM 3154 N N . ALA A 1 23 ? 7.949 6.110 -27.793 1.00 0.00 23 ALA A N 3
ATOM 3155 C CA . ALA A 1 23 ? 8.042 6.234 -26.344 1.00 0.00 23 ALA A CA 3
ATOM 3156 C C . ALA A 1 23 ? 9.239 7.089 -25.941 1.00 0.00 23 ALA A C 3
ATOM 3157 O O . ALA A 1 23 ? 9.101 8.051 -25.185 1.00 0.00 23 ALA A O 3
ATOM 3164 N N . LYS A 1 24 ? 10.413 6.732 -26.450 1.00 0.00 24 LYS A N 3
ATOM 3165 C CA . LYS A 1 24 ? 11.635 7.467 -26.144 1.00 0.00 24 LYS A CA 3
ATOM 3166 C C . LYS A 1 24 ? 11.414 8.970 -26.276 1.00 0.00 24 LYS A C 3
ATOM 3167 O O . LYS A 1 24 ? 11.693 9.731 -25.350 1.00 0.00 24 LYS A O 3
ATOM 3186 N N . GLU A 1 25 ? 10.910 9.390 -27.433 1.00 0.00 25 GLU A N 3
ATOM 3187 C CA . GLU A 1 25 ? 10.651 10.803 -27.684 1.00 0.00 25 GLU A CA 3
ATOM 3188 C C . GLU A 1 25 ? 9.901 11.435 -26.515 1.00 0.00 25 GLU A C 3
ATOM 3189 O O . GLU A 1 25 ? 10.386 12.378 -25.890 1.00 0.00 25 GLU A O 3
ATOM 3201 N N . ALA A 1 26 ? 8.715 10.910 -26.228 1.00 0.00 26 ALA A N 3
ATOM 3202 C CA . ALA A 1 26 ? 7.898 11.420 -25.133 1.00 0.00 26 ALA A CA 3
ATOM 3203 C C . ALA A 1 26 ? 8.687 11.452 -23.829 1.00 0.00 26 ALA A C 3
ATOM 3204 O O . ALA A 1 26 ? 8.856 12.509 -23.220 1.00 0.00 26 ALA A O 3
ATOM 3211 N N . CYS A 1 27 ? 9.167 10.288 -23.404 1.00 0.00 27 CYS A N 3
ATOM 3212 C CA 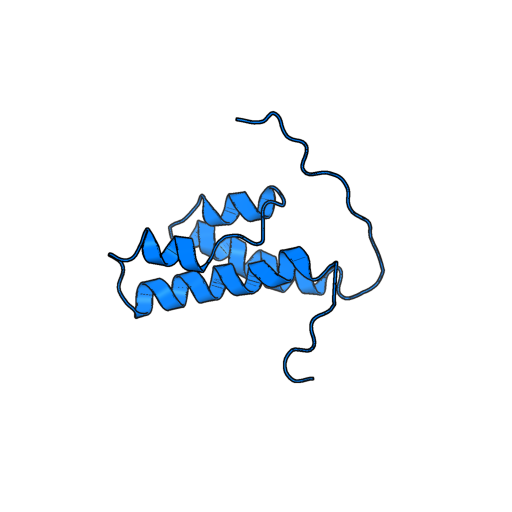. CYS A 1 27 ? 9.936 10.183 -22.169 1.00 0.00 27 CYS A CA 3
ATOM 3213 C C . CYS A 1 27 ? 11.012 11.262 -22.106 1.00 0.00 27 CYS A C 3
ATOM 3214 O O . CYS A 1 27 ? 11.009 12.104 -21.207 1.00 0.00 27 CYS A O 3
ATOM 3222 N N . ASP A 1 28 ? 11.931 11.231 -23.064 1.00 0.00 28 ASP A N 3
ATOM 3223 C CA . ASP A 1 28 ? 13.015 12.206 -23.117 1.00 0.00 28 ASP A CA 3
ATOM 3224 C C . ASP A 1 28 ? 12.501 13.607 -22.804 1.00 0.00 28 ASP A C 3
ATOM 3225 O O . ASP A 1 28 ? 13.201 14.414 -22.192 1.00 0.00 28 ASP A O 3
ATOM 3234 N N . TRP A 1 29 ? 11.275 13.891 -23.229 1.00 0.00 29 TRP A N 3
ATOM 3235 C CA . TRP A 1 29 ? 10.667 15.195 -22.994 1.00 0.00 29 TRP A CA 3
ATOM 3236 C C . TRP A 1 29 ? 10.198 15.324 -21.549 1.00 0.00 29 TRP A C 3
ATOM 3237 O O . TRP A 1 29 ? 10.660 16.197 -20.812 1.00 0.00 29 TRP A O 3
ATOM 3258 N N . LEU A 1 30 ? 9.279 14.452 -21.149 1.00 0.00 30 LEU A N 3
ATOM 3259 C CA . LEU A 1 30 ? 8.747 14.469 -19.791 1.00 0.00 30 LEU A CA 3
ATOM 3260 C C . LEU A 1 30 ? 9.849 14.765 -18.779 1.00 0.00 30 LEU A C 3
ATOM 3261 O O . LEU A 1 30 ? 9.617 15.432 -17.770 1.00 0.00 30 LEU A O 3
ATOM 3277 N N . ARG A 1 31 ? 11.049 14.266 -19.055 1.00 0.00 31 ARG A N 3
ATOM 3278 C CA . ARG A 1 31 ? 12.188 14.478 -18.170 1.00 0.00 31 ARG A CA 3
ATOM 3279 C C . ARG A 1 31 ? 12.909 15.778 -18.513 1.00 0.00 31 ARG A C 3
ATOM 3280 O O . ARG A 1 31 ? 13.369 16.497 -17.627 1.00 0.00 31 ARG A O 3
ATOM 3301 N N . ALA A 1 32 ? 13.005 16.072 -19.806 1.00 0.00 32 ALA A N 3
ATOM 3302 C CA . ALA A 1 32 ? 13.670 17.285 -20.266 1.00 0.00 32 ALA A CA 3
ATOM 3303 C C . ALA A 1 32 ? 12.712 18.471 -20.261 1.00 0.00 32 ALA A C 3
ATOM 3304 O O . ALA A 1 32 ? 13.046 19.555 -20.739 1.00 0.00 32 ALA A O 3
ATOM 3311 N N . THR A 1 33 ? 11.517 18.259 -19.718 1.00 0.00 33 THR A N 3
ATOM 3312 C CA . THR A 1 33 ? 10.510 19.310 -19.651 1.00 0.00 33 THR A CA 3
ATOM 3313 C C . THR A 1 33 ? 10.299 19.779 -18.216 1.00 0.00 33 THR A C 3
ATOM 3314 O O . THR A 1 33 ? 10.049 20.958 -17.968 1.00 0.00 33 THR A O 3
ATOM 3325 N N . GLY A 1 34 ? 10.402 18.847 -17.272 1.00 0.00 34 GLY A N 3
ATOM 3326 C CA . GLY A 1 34 ? 10.220 19.186 -15.873 1.00 0.00 34 GLY A CA 3
ATOM 3327 C C . GLY A 1 34 ? 9.548 18.075 -15.091 1.00 0.00 34 GLY A C 3
ATOM 3328 O O . GLY A 1 34 ? 9.496 18.115 -13.861 1.00 0.00 34 GLY A O 3
ATOM 3332 N N . PHE A 1 35 ? 9.030 17.081 -15.804 1.00 0.00 35 PHE A N 3
ATOM 3333 C CA . PHE A 1 35 ? 8.354 15.955 -15.169 1.00 0.00 35 PHE A CA 3
ATOM 3334 C C . PHE A 1 35 ? 9.184 14.681 -15.294 1.00 0.00 35 PHE A C 3
ATOM 3335 O O . PHE A 1 35 ? 8.922 13.819 -16.133 1.00 0.00 35 PHE A O 3
ATOM 3352 N N . PRO A 1 36 ? 10.211 14.558 -14.440 1.00 0.00 36 PRO A N 3
ATOM 3353 C CA . PRO A 1 36 ? 11.101 13.393 -14.434 1.00 0.00 36 PRO A CA 3
ATOM 3354 C C . PRO A 1 36 ? 10.404 12.134 -13.932 1.00 0.00 36 PRO A C 3
ATOM 3355 O O . PRO A 1 36 ? 10.983 11.048 -13.942 1.00 0.00 36 PRO A O 3
ATOM 3366 N N . GLN A 1 37 ? 9.159 12.287 -13.492 1.00 0.00 37 GLN A N 3
ATOM 3367 C CA . GLN A 1 37 ? 8.384 11.160 -12.986 1.00 0.00 37 GLN A CA 3
ATOM 3368 C C . GLN A 1 37 ? 7.569 10.514 -14.101 1.00 0.00 37 GLN A C 3
ATOM 3369 O O . GLN A 1 37 ? 7.390 9.297 -14.127 1.00 0.00 37 GLN A O 3
ATOM 3383 N N . TYR A 1 38 ? 7.078 11.337 -15.021 1.00 0.00 38 TYR A N 3
ATOM 3384 C CA . TYR A 1 38 ? 6.279 10.847 -16.137 1.00 0.00 38 TYR A CA 3
ATOM 3385 C C . TYR A 1 38 ? 7.108 9.941 -17.044 1.00 0.00 38 TYR A C 3
ATOM 3386 O O . TYR A 1 38 ? 6.574 9.059 -17.715 1.00 0.00 38 TYR A O 3
ATOM 3404 N N . ALA A 1 39 ? 8.418 10.167 -17.056 1.00 0.00 39 ALA A N 3
ATOM 3405 C CA . ALA A 1 39 ? 9.322 9.372 -17.878 1.00 0.00 39 ALA A CA 3
ATOM 3406 C C . ALA A 1 39 ? 9.822 8.149 -17.118 1.00 0.00 39 ALA A C 3
ATOM 3407 O O . ALA A 1 39 ? 10.366 7.218 -17.712 1.00 0.00 39 ALA A O 3
ATOM 3414 N N . GLN A 1 40 ? 9.636 8.158 -15.802 1.00 0.00 40 GLN A N 3
ATOM 3415 C CA . GLN A 1 40 ? 10.070 7.049 -14.962 1.00 0.00 40 GLN A CA 3
ATOM 3416 C C . GLN A 1 40 ? 8.981 5.987 -14.856 1.00 0.00 40 GLN A C 3
ATOM 3417 O O . GLN A 1 40 ? 9.267 4.789 -14.837 1.00 0.00 40 GLN A O 3
ATOM 3431 N N . LEU A 1 41 ? 7.731 6.433 -14.788 1.00 0.00 41 LEU A N 3
ATOM 3432 C CA . LEU A 1 41 ? 6.598 5.520 -14.685 1.00 0.00 41 LEU A CA 3
ATOM 3433 C C . LEU A 1 41 ? 6.587 4.532 -15.847 1.00 0.00 41 LEU A C 3
ATOM 3434 O O . LEU A 1 41 ? 6.471 3.323 -15.646 1.00 0.00 41 LEU A O 3
ATOM 3450 N N . TYR A 1 42 ? 6.710 5.055 -17.062 1.00 0.00 42 TYR A N 3
ATOM 3451 C CA . TYR A 1 42 ? 6.712 4.219 -18.257 1.00 0.00 42 TYR A CA 3
ATOM 3452 C C . TYR A 1 42 ? 7.920 3.288 -18.267 1.00 0.00 42 TYR A C 3
ATOM 3453 O O . TYR A 1 42 ? 7.850 2.168 -18.773 1.00 0.00 42 TYR A O 3
ATOM 3471 N N . GLU A 1 43 ? 9.028 3.760 -17.704 1.00 0.00 43 GLU A N 3
ATOM 3472 C CA . GLU A 1 43 ? 10.252 2.969 -17.648 1.00 0.00 43 GLU A CA 3
ATOM 3473 C C . GLU A 1 43 ? 10.053 1.717 -16.799 1.00 0.00 43 GLU A C 3
ATOM 3474 O O . GLU A 1 43 ? 10.629 0.666 -17.079 1.00 0.00 43 GLU A O 3
ATOM 3486 N N . ASP A 1 44 ? 9.234 1.838 -15.760 1.00 0.00 44 ASP A N 3
ATOM 3487 C CA . ASP A 1 44 ? 8.958 0.718 -14.869 1.00 0.00 44 ASP A CA 3
ATOM 3488 C C . ASP A 1 44 ? 7.789 -0.114 -15.388 1.00 0.00 44 ASP A C 3
ATOM 3489 O O . ASP A 1 44 ? 7.259 -0.970 -14.679 1.00 0.00 44 ASP A O 3
ATOM 3498 N N . PHE A 1 45 ? 7.392 0.144 -16.630 1.00 0.00 45 PHE A N 3
ATOM 3499 C CA . PHE A 1 45 ? 6.284 -0.579 -17.244 1.00 0.00 45 PHE A CA 3
ATOM 3500 C C . PHE A 1 45 ? 4.983 -0.326 -16.487 1.00 0.00 45 PHE A C 3
ATOM 3501 O O . PHE A 1 45 ? 4.214 -1.252 -16.225 1.00 0.00 45 PHE A O 3
ATOM 3518 N N . LEU A 1 46 ? 4.745 0.933 -16.137 1.00 0.00 46 LEU A N 3
ATOM 3519 C CA . LEU A 1 46 ? 3.538 1.310 -15.410 1.00 0.00 46 LEU A CA 3
ATOM 3520 C C . LEU A 1 46 ? 2.446 1.771 -16.371 1.00 0.00 46 LEU A C 3
ATOM 3521 O O . LEU A 1 46 ? 1.256 1.602 -16.103 1.00 0.00 46 LEU A O 3
ATOM 3537 N N . PHE A 1 47 ? 2.858 2.352 -17.493 1.00 0.00 47 PHE A N 3
ATOM 3538 C CA . PHE A 1 47 ? 1.916 2.836 -18.494 1.00 0.00 47 PHE A CA 3
ATOM 3539 C C . PHE A 1 47 ? 1.099 1.684 -19.074 1.00 0.00 47 PHE A C 3
ATOM 3540 O O . PHE A 1 47 ? 1.473 0.515 -18.979 1.00 0.00 47 PHE A O 3
ATOM 3557 N N . PRO A 1 48 ? -0.044 2.022 -19.689 1.00 0.00 48 PRO A N 3
ATOM 3558 C CA . PRO A 1 48 ? -0.500 3.410 -19.808 1.00 0.00 48 PRO A CA 3
ATOM 3559 C C . PRO A 1 48 ? -0.934 3.994 -18.468 1.00 0.00 48 PRO A C 3
ATOM 3560 O O . PRO A 1 48 ? -1.241 3.258 -17.529 1.00 0.00 48 PRO A O 3
ATOM 3571 N N . ILE A 1 49 ? -0.958 5.320 -18.385 1.00 0.00 49 ILE A N 3
ATOM 3572 C CA . ILE A 1 49 ? -1.355 6.002 -17.160 1.00 0.00 49 ILE A CA 3
ATOM 3573 C C . ILE A 1 49 ? -2.709 6.685 -17.325 1.00 0.00 49 ILE A C 3
ATOM 3574 O O . ILE A 1 49 ? -3.269 6.719 -18.421 1.00 0.00 49 ILE A O 3
ATOM 3590 N N . ASP A 1 50 ? -3.228 7.228 -16.230 1.00 0.00 50 ASP A N 3
ATOM 3591 C CA . ASP A 1 50 ? -4.516 7.913 -16.253 1.00 0.00 50 ASP A CA 3
ATOM 3592 C C . ASP A 1 50 ? -4.358 9.351 -16.737 1.00 0.00 50 ASP A C 3
ATOM 3593 O O . ASP A 1 50 ? -3.968 10.234 -15.973 1.00 0.00 50 ASP A O 3
ATOM 3602 N N . ILE A 1 51 ? -4.661 9.578 -18.011 1.00 0.00 51 ILE A N 3
ATOM 3603 C CA . ILE A 1 51 ? -4.552 10.908 -18.596 1.00 0.00 51 ILE A CA 3
ATOM 3604 C C . ILE A 1 51 ? -5.572 11.863 -17.984 1.00 0.00 51 ILE A C 3
ATOM 3605 O O . ILE A 1 51 ? -5.209 12.856 -17.356 1.00 0.00 51 ILE A O 3
ATOM 3621 N N . SER A 1 52 ? -6.851 11.553 -18.172 1.00 0.00 52 SER A N 3
ATOM 3622 C CA . SER A 1 52 ? -7.925 12.384 -17.640 1.00 0.00 52 SER A CA 3
ATOM 3623 C C . SER A 1 52 ? -7.560 12.926 -16.261 1.00 0.00 52 SER A C 3
ATOM 3624 O O . SER A 1 52 ? -7.882 14.067 -15.925 1.00 0.00 52 SER A O 3
ATOM 3632 N N . LEU A 1 53 ? -6.887 12.101 -15.468 1.00 0.00 53 LEU A N 3
ATOM 3633 C CA . LEU A 1 53 ? -6.477 12.496 -14.124 1.00 0.00 53 LEU A CA 3
ATOM 3634 C C . LEU A 1 53 ? -5.312 13.479 -14.177 1.00 0.00 53 LEU A C 3
ATOM 3635 O O . LEU A 1 53 ? -5.341 14.528 -13.533 1.00 0.00 53 LEU A O 3
ATOM 3651 N N . VAL A 1 54 ? -4.288 13.134 -14.952 1.00 0.00 54 VAL A N 3
ATOM 3652 C CA . VAL A 1 54 ? -3.114 13.987 -15.092 1.00 0.00 54 VAL A CA 3
ATOM 3653 C C . VAL A 1 54 ? -3.515 15.446 -15.286 1.00 0.00 54 VAL A C 3
ATOM 3654 O O . VAL A 1 54 ? -2.837 16.356 -14.809 1.00 0.00 54 VAL A O 3
ATOM 3667 N N . LYS A 1 55 ? -4.621 15.661 -15.989 1.00 0.00 55 LYS A N 3
ATOM 3668 C CA . LYS A 1 55 ? -5.116 17.009 -16.244 1.00 0.00 55 LYS A CA 3
ATOM 3669 C C . LYS A 1 55 ? -5.911 17.532 -15.052 1.00 0.00 55 LYS A C 3
ATOM 3670 O O . LYS A 1 55 ? -5.680 18.646 -14.581 1.00 0.00 55 LYS A O 3
ATOM 3689 N N . ARG A 1 56 ? -6.845 16.721 -14.568 1.00 0.00 56 ARG A N 3
ATOM 3690 C CA . ARG A 1 56 ? -7.673 17.102 -13.430 1.00 0.00 56 ARG A CA 3
ATOM 3691 C C . ARG A 1 56 ? -6.810 17.552 -12.255 1.00 0.00 56 ARG A C 3
ATOM 3692 O O . ARG A 1 56 ? -7.118 18.538 -11.588 1.00 0.00 56 ARG A O 3
ATOM 3713 N N . GLU A 1 57 ? -5.727 16.820 -12.009 1.00 0.00 57 GLU A N 3
ATOM 3714 C CA . GLU A 1 57 ? -4.820 17.143 -10.914 1.00 0.00 57 GLU A CA 3
ATOM 3715 C C . GLU A 1 57 ? -4.053 18.430 -11.205 1.00 0.00 57 GLU A C 3
ATOM 3716 O O . GLU A 1 57 ? -3.948 19.310 -10.350 1.00 0.00 57 GLU A O 3
ATOM 3728 N N . HIS A 1 58 ? -3.519 18.532 -12.418 1.00 0.00 58 HIS A N 3
ATOM 3729 C CA . HIS A 1 58 ? -2.761 19.711 -12.822 1.00 0.00 58 HIS A CA 3
ATOM 3730 C C . HIS A 1 58 ? -3.628 20.659 -13.646 1.00 0.00 58 HIS A C 3
ATOM 3731 O O . HIS A 1 58 ? -3.169 21.238 -14.630 1.00 0.00 58 HIS A O 3
ATOM 3745 N N . ASP A 1 59 ? -4.883 20.810 -13.237 1.00 0.00 59 ASP A N 3
ATOM 3746 C CA . ASP A 1 59 ? -5.814 21.687 -13.937 1.00 0.00 59 ASP A CA 3
ATOM 3747 C C . ASP A 1 59 ? -5.304 23.125 -13.946 1.00 0.00 59 ASP A C 3
ATOM 3748 O O . ASP A 1 59 ? -5.652 23.913 -14.825 1.00 0.00 59 ASP A O 3
ATOM 3757 N N . PHE A 1 60 ? -4.477 23.460 -12.961 1.00 0.00 60 PHE A N 3
ATOM 3758 C CA . PHE A 1 60 ? -3.919 24.804 -12.855 1.00 0.00 60 PHE A CA 3
ATOM 3759 C C . PHE A 1 60 ? -3.205 25.200 -14.144 1.00 0.00 60 PHE A C 3
ATOM 3760 O O . PHE A 1 60 ? -3.357 26.320 -14.633 1.00 0.00 60 PHE A O 3
ATOM 3777 N N . LEU A 1 61 ? -2.426 24.273 -14.690 1.00 0.00 61 LEU A N 3
ATOM 3778 C CA . LEU A 1 61 ? -1.687 24.524 -15.923 1.00 0.00 61 LEU A CA 3
ATOM 3779 C C . LEU A 1 61 ? -2.559 25.251 -16.941 1.00 0.00 61 LEU A C 3
ATOM 3780 O O . LEU A 1 61 ? -3.783 25.280 -16.817 1.00 0.00 61 LEU A O 3
ATOM 3796 N N . ASP A 1 62 ? -1.920 25.835 -17.949 1.00 0.00 62 ASP A N 3
ATOM 3797 C CA . ASP A 1 62 ? -2.637 26.559 -18.992 1.00 0.00 62 ASP A CA 3
ATOM 3798 C C . ASP A 1 62 ? -3.096 25.611 -20.095 1.00 0.00 62 ASP A C 3
ATOM 3799 O O . ASP A 1 62 ? -2.797 24.417 -20.065 1.00 0.00 62 ASP A O 3
ATOM 3808 N N . ARG A 1 63 ? -3.825 26.150 -21.067 1.00 0.00 63 ARG A N 3
ATOM 3809 C CA . ARG A 1 63 ? -4.328 25.351 -22.178 1.00 0.00 63 ARG A CA 3
ATOM 3810 C C . ARG A 1 63 ? -3.177 24.757 -22.985 1.00 0.00 63 ARG A C 3
ATOM 3811 O O . ARG A 1 63 ? -3.223 23.595 -23.388 1.00 0.00 63 ARG A O 3
ATOM 3832 N N . ASP A 1 64 ? -2.146 25.562 -23.216 1.00 0.00 64 ASP A N 3
ATOM 3833 C CA . ASP A 1 64 ? -0.982 25.116 -23.974 1.00 0.00 64 ASP A CA 3
ATOM 3834 C C . ASP A 1 64 ? -0.217 24.040 -23.211 1.00 0.00 64 ASP A C 3
ATOM 3835 O O . ASP A 1 64 ? 0.169 23.018 -23.780 1.00 0.00 64 ASP A O 3
ATOM 3844 N N . ALA A 1 65 ? 0.000 24.276 -21.922 1.00 0.00 65 ALA A N 3
ATOM 3845 C CA . ALA A 1 65 ? 0.720 23.327 -21.082 1.00 0.00 65 ALA A CA 3
ATOM 3846 C C . ALA A 1 65 ? 0.000 21.984 -21.030 1.00 0.00 65 ALA A C 3
ATOM 3847 O O . ALA A 1 65 ? 0.630 20.928 -21.105 1.00 0.00 65 ALA A O 3
ATOM 3854 N N . ILE A 1 66 ? -1.322 22.031 -20.901 1.00 0.00 66 ILE A N 3
ATOM 3855 C CA . ILE A 1 66 ? -2.126 20.817 -20.839 1.00 0.00 66 ILE A CA 3
ATOM 3856 C C . ILE A 1 66 ? -2.162 20.111 -22.190 1.00 0.00 66 ILE A C 3
ATOM 3857 O O . ILE A 1 66 ? -1.841 18.928 -22.292 1.00 0.00 66 ILE A O 3
ATOM 3873 N N . GLU A 1 67 ? -2.554 20.847 -23.226 1.00 0.00 67 GLU A N 3
ATOM 3874 C CA . GLU A 1 67 ? -2.630 20.291 -24.572 1.00 0.00 67 GLU A CA 3
ATOM 3875 C C . GLU A 1 67 ? -1.325 19.597 -24.949 1.00 0.00 67 GLU A C 3
ATOM 3876 O O . GLU A 1 67 ? -1.331 18.526 -25.556 1.00 0.00 67 GLU A O 3
ATOM 3888 N N . ALA A 1 68 ? -0.206 20.216 -24.585 1.00 0.00 68 ALA A N 3
ATOM 3889 C CA . ALA A 1 68 ? 1.107 19.657 -24.883 1.00 0.00 68 ALA A CA 3
ATOM 3890 C C . ALA A 1 68 ? 1.399 18.444 -24.007 1.00 0.00 68 ALA A C 3
ATOM 3891 O O . ALA A 1 68 ? 1.616 17.340 -24.509 1.00 0.00 68 ALA A O 3
ATOM 3898 N N . LEU A 1 69 ? 1.403 18.654 -22.695 1.00 0.00 69 LEU A N 3
ATOM 3899 C CA . LEU A 1 69 ? 1.669 17.577 -21.748 1.00 0.00 69 LEU A CA 3
ATOM 3900 C C . LEU A 1 69 ? 0.902 16.315 -22.129 1.00 0.00 69 LEU A C 3
ATOM 3901 O O . LEU A 1 69 ? 1.462 15.218 -22.146 1.00 0.00 69 LEU A O 3
ATOM 3917 N N . CYS A 1 70 ? -0.380 16.478 -22.437 1.00 0.00 70 CYS A N 3
ATOM 3918 C CA . CYS A 1 70 ? -1.224 15.352 -22.819 1.00 0.00 70 CYS A CA 3
ATOM 3919 C C . CYS A 1 70 ? -0.697 14.683 -24.085 1.00 0.00 70 CYS A C 3
ATOM 3920 O O . CYS A 1 70 ? -0.634 13.457 -24.171 1.00 0.00 70 CYS A O 3
ATOM 3928 N N . ARG A 1 71 ? -0.323 15.498 -25.066 1.00 0.00 71 ARG A N 3
ATOM 3929 C CA . ARG A 1 71 ? 0.198 14.985 -26.328 1.00 0.00 71 ARG A CA 3
ATOM 3930 C C . ARG A 1 71 ? 1.429 14.115 -26.095 1.00 0.00 71 ARG A C 3
ATOM 3931 O O . ARG A 1 71 ? 1.843 13.359 -26.975 1.00 0.00 71 ARG A O 3
ATOM 3952 N N . ARG A 1 72 ? 2.009 14.226 -24.905 1.00 0.00 72 ARG A N 3
ATOM 3953 C CA . ARG A 1 72 ? 3.194 13.450 -24.556 1.00 0.00 72 ARG A CA 3
ATOM 3954 C C . ARG A 1 72 ? 2.807 12.157 -23.845 1.00 0.00 72 ARG A C 3
ATOM 3955 O O . ARG A 1 72 ? 3.302 11.080 -24.178 1.00 0.00 72 ARG A O 3
ATOM 3976 N N . LEU A 1 73 ? 1.919 12.271 -22.863 1.00 0.00 73 LEU A N 3
ATOM 3977 C CA . LEU A 1 73 ? 1.466 11.112 -22.103 1.00 0.00 73 LEU A CA 3
ATOM 3978 C C . LEU A 1 73 ? 0.769 10.104 -23.011 1.00 0.00 73 LEU A C 3
ATOM 3979 O O . LEU A 1 73 ? 1.224 8.971 -23.162 1.00 0.00 73 LEU A O 3
ATOM 3995 N N . ASN A 1 74 ? -0.338 10.525 -23.615 1.00 0.00 74 ASN A N 3
ATOM 3996 C CA . ASN A 1 74 ? -1.097 9.660 -24.510 1.00 0.00 74 ASN A CA 3
ATOM 3997 C C . ASN A 1 74 ? -0.164 8.838 -25.394 1.00 0.00 74 ASN A C 3
ATOM 3998 O O . ASN A 1 74 ? -0.381 7.644 -25.605 1.00 0.00 74 ASN A O 3
ATOM 4009 N N . THR A 1 75 ? 0.877 9.486 -25.909 1.00 0.00 75 THR A N 3
ATOM 4010 C CA . THR A 1 75 ? 1.843 8.816 -26.770 1.00 0.00 75 THR A CA 3
ATOM 4011 C C . THR A 1 75 ? 2.369 7.542 -26.120 1.00 0.00 75 THR A C 3
ATOM 4012 O O . THR A 1 75 ? 2.377 6.476 -26.737 1.00 0.00 75 THR A O 3
ATOM 4023 N N . LEU A 1 76 ? 2.808 7.658 -24.872 1.00 0.00 76 LEU A N 3
ATOM 4024 C CA . LEU A 1 76 ? 3.337 6.514 -24.137 1.00 0.00 76 LEU A CA 3
ATOM 4025 C C . LEU A 1 76 ? 2.227 5.524 -23.798 1.00 0.00 76 LEU A C 3
ATOM 4026 O O . LEU A 1 76 ? 2.438 4.312 -23.808 1.00 0.00 76 LEU A O 3
ATOM 4042 N N . ASN A 1 77 ? 1.043 6.050 -23.500 1.00 0.00 77 ASN A N 3
ATOM 4043 C CA . ASN A 1 77 ? -0.101 5.212 -23.159 1.00 0.00 77 ASN A CA 3
ATOM 4044 C C . ASN A 1 77 ? -0.318 4.132 -24.214 1.00 0.00 77 ASN A C 3
ATOM 4045 O O . ASN A 1 77 ? -0.266 2.938 -23.916 1.00 0.00 77 ASN A O 3
ATOM 4056 N N . LYS A 1 78 ? -0.560 4.558 -25.449 1.00 0.00 78 LYS A N 3
ATOM 4057 C CA . LYS A 1 78 ? -0.784 3.629 -26.550 1.00 0.00 78 LYS A CA 3
ATOM 4058 C C . LYS A 1 78 ? 0.472 2.812 -26.836 1.00 0.00 78 LYS A C 3
ATOM 4059 O O . LYS A 1 78 ? 0.398 1.715 -27.390 1.00 0.00 78 LYS A O 3
ATOM 4078 N N . CYS A 1 79 ? 1.624 3.353 -26.454 1.00 0.00 79 CYS A N 3
ATOM 4079 C CA . CYS A 1 79 ? 2.896 2.674 -26.670 1.00 0.00 79 CYS A CA 3
ATOM 4080 C C . CYS A 1 79 ? 3.116 1.585 -25.625 1.00 0.00 79 CYS A C 3
ATOM 4081 O O . CYS A 1 79 ? 3.876 0.643 -25.846 1.00 0.00 79 CYS A O 3
ATOM 4089 N N . ALA A 1 80 ? 2.446 1.722 -24.485 1.00 0.00 80 ALA A N 3
ATOM 4090 C CA . ALA A 1 80 ? 2.567 0.749 -23.406 1.00 0.00 80 ALA A CA 3
ATOM 4091 C C . ALA A 1 80 ? 1.527 -0.357 -23.545 1.00 0.00 80 ALA A C 3
ATOM 4092 O O . ALA A 1 80 ? 1.752 -1.491 -23.121 1.00 0.00 80 ALA A O 3
ATOM 4099 N N . VAL A 1 81 ? 0.388 -0.021 -24.142 1.00 0.00 81 VAL A N 3
ATOM 4100 C CA . VAL A 1 81 ? -0.687 -0.987 -24.337 1.00 0.00 81 VAL A CA 3
ATOM 4101 C C . VAL A 1 81 ? -0.637 -1.589 -25.737 1.00 0.00 81 VAL A C 3
ATOM 4102 O O . VAL A 1 81 ? -1.128 -2.694 -25.965 1.00 0.00 81 VAL A O 3
ATOM 4115 N N . MET A 1 82 ? -0.040 -0.855 -26.670 1.00 0.00 82 MET A N 3
ATOM 4116 C CA . MET A 1 82 ? 0.075 -1.318 -28.048 1.00 0.00 82 MET A CA 3
ATOM 4117 C C . MET A 1 82 ? 0.253 -2.832 -28.100 1.00 0.00 82 MET A C 3
ATOM 4118 O O . MET A 1 82 ? -0.220 -3.492 -29.025 1.00 0.00 82 MET A O 3
ATOM 4132 N N . LYS A 1 83 ? 0.939 -3.377 -27.101 1.00 0.00 83 LYS A N 3
ATOM 4133 C CA . LYS A 1 83 ? 1.181 -4.813 -27.033 1.00 0.00 83 LYS A CA 3
ATOM 4134 C C . LYS A 1 83 ? -0.075 -5.595 -27.404 1.00 0.00 83 LYS A C 3
ATOM 4135 O O . LYS A 1 83 ? -0.049 -6.444 -28.295 1.00 0.00 83 LYS A O 3
ATOM 4154 N N . LEU A 1 84 ? -1.173 -5.302 -26.716 1.00 0.00 84 LEU A N 3
ATOM 4155 C CA . LEU A 1 84 ? -2.440 -5.976 -26.975 1.00 0.00 84 LEU A CA 3
ATOM 4156 C C . LEU A 1 84 ? -2.866 -5.796 -28.429 1.00 0.00 84 LEU A C 3
ATOM 4157 O O . LEU A 1 84 ? -3.086 -6.771 -29.146 1.00 0.00 84 LEU A O 3
ATOM 4173 N N . GLU A 1 85 ? -2.979 -4.542 -28.856 1.00 0.00 85 GLU A N 3
ATOM 4174 C CA . GLU A 1 85 ? -3.376 -4.235 -30.225 1.00 0.00 85 GLU A CA 3
ATOM 4175 C C . GLU A 1 85 ? -3.196 -2.749 -30.524 1.00 0.00 85 GLU A C 3
ATOM 4176 O O . GLU A 1 85 ? -3.960 -1.912 -30.043 1.00 0.00 85 GLU A O 3
ATOM 4188 N N . SER A 1 86 ? -2.181 -2.430 -31.320 1.00 0.00 86 SER A N 3
ATOM 4189 C CA . SER A 1 86 ? -1.898 -1.046 -31.680 1.00 0.00 86 SER A CA 3
ATOM 4190 C C . SER A 1 86 ? -2.987 -0.487 -32.590 1.00 0.00 86 SER A C 3
ATOM 4191 O O . SER A 1 86 ? -3.508 0.603 -32.357 1.00 0.00 86 SER A O 3
ATOM 4199 N N . GLY A 1 87 ? -3.327 -1.244 -33.629 1.00 0.00 87 GLY A N 3
ATOM 4200 C CA . GLY A 1 87 ? -4.352 -0.809 -34.559 1.00 0.00 87 GLY A CA 3
ATOM 4201 C C . GLY A 1 87 ? -3.773 -0.123 -35.781 1.00 0.00 87 GLY A C 3
ATOM 4202 O O . GLY A 1 87 ? -2.561 -0.106 -35.993 1.00 0.00 87 GLY A O 3
ATOM 4206 N N . PRO A 1 88 ? -4.653 0.458 -36.611 1.00 0.00 88 PRO A N 3
ATOM 4207 C CA . PRO A 1 88 ? -4.245 1.158 -37.832 1.00 0.00 88 PRO A CA 3
ATOM 4208 C C . PRO A 1 88 ? -3.513 2.463 -37.536 1.00 0.00 88 PRO A C 3
ATOM 4209 O O . PRO A 1 88 ? -3.663 3.039 -36.458 1.00 0.00 88 PRO A O 3
ATOM 4220 N N . SER A 1 89 ? -2.721 2.924 -38.499 1.00 0.00 89 SER A N 3
ATOM 4221 C CA . SER A 1 89 ? -1.963 4.159 -38.339 1.00 0.00 89 SER A CA 3
ATOM 4222 C C . SER A 1 89 ? -2.897 5.353 -38.173 1.00 0.00 89 SER A C 3
ATOM 4223 O O . SER A 1 89 ? -3.606 5.735 -39.105 1.00 0.00 89 SER A O 3
ATOM 4231 N N . SER A 1 90 ? -2.893 5.939 -36.980 1.00 0.00 90 SER A N 3
ATOM 4232 C CA . SER A 1 90 ? -3.743 7.088 -36.690 1.00 0.00 90 SER A CA 3
ATOM 4233 C C . SER A 1 90 ? -3.410 8.257 -37.612 1.00 0.00 90 SER A C 3
ATOM 4234 O O . SER A 1 90 ? -4.293 9.007 -38.026 1.00 0.00 90 SER A O 3
ATOM 4242 N N . GLY A 1 91 ? -2.127 8.405 -37.929 1.00 0.00 91 GLY A N 3
ATOM 4243 C CA . GLY A 1 91 ? -1.698 9.485 -38.799 1.00 0.00 91 GLY A CA 3
ATOM 4244 C C . GLY A 1 91 ? -1.911 9.167 -40.265 1.00 0.00 91 GLY A C 3
ATOM 4245 O O . GLY A 1 91 ? -2.082 10.070 -41.084 1.00 0.00 91 GLY A O 3
ATOM 4249 N N . GLY A 1 1 ? 23.681 -4.155 2.473 1.00 0.00 1 GLY A N 4
ATOM 4250 C CA . GLY A 1 1 ? 23.606 -4.896 1.227 1.00 0.00 1 GLY A CA 4
ATOM 4251 C C . GLY A 1 1 ? 23.242 -4.015 0.049 1.00 0.00 1 GLY A C 4
ATOM 4252 O O . GLY A 1 1 ? 24.111 -3.397 -0.565 1.00 0.00 1 GLY A O 4
ATOM 4256 N N . SER A 1 2 ? 21.952 -3.957 -0.268 1.00 0.00 2 SER A N 4
ATOM 4257 C CA . SER A 1 2 ? 21.475 -3.150 -1.385 1.00 0.00 2 SER A CA 4
ATOM 4258 C C . SER A 1 2 ? 20.026 -2.724 -1.167 1.00 0.00 2 SER A C 4
ATOM 4259 O O . SER A 1 2 ? 19.168 -3.546 -0.844 1.00 0.00 2 SER A O 4
ATOM 4267 N N . SER A 1 3 ? 19.761 -1.434 -1.347 1.00 0.00 3 SER A N 4
ATOM 4268 C CA . SER A 1 3 ? 18.418 -0.897 -1.166 1.00 0.00 3 SER A CA 4
ATOM 4269 C C . SER A 1 3 ? 17.593 -1.057 -2.440 1.00 0.00 3 SER A C 4
ATOM 4270 O O . SER A 1 3 ? 17.898 -0.457 -3.469 1.00 0.00 3 SER A O 4
ATOM 4278 N N . GLY A 1 4 ? 16.546 -1.872 -2.361 1.00 0.00 4 GLY A N 4
ATOM 4279 C CA . GLY A 1 4 ? 15.693 -2.098 -3.513 1.00 0.00 4 GLY A CA 4
ATOM 4280 C C . GLY A 1 4 ? 15.597 -3.564 -3.886 1.00 0.00 4 GLY A C 4
ATOM 4281 O O . GLY A 1 4 ? 16.439 -4.369 -3.486 1.00 0.00 4 GLY A O 4
ATOM 4285 N N . SER A 1 5 ? 14.569 -3.913 -4.652 1.00 0.00 5 SER A N 4
ATOM 4286 C CA . SER A 1 5 ? 14.363 -5.293 -5.073 1.00 0.00 5 SER A CA 4
ATOM 4287 C C . SER A 1 5 ? 14.669 -5.459 -6.559 1.00 0.00 5 SER A C 4
ATOM 4288 O O . SER A 1 5 ? 14.537 -4.517 -7.340 1.00 0.00 5 SER A O 4
ATOM 4296 N N . SER A 1 6 ? 15.079 -6.664 -6.941 1.00 0.00 6 SER A N 4
ATOM 4297 C CA . SER A 1 6 ? 15.408 -6.954 -8.332 1.00 0.00 6 SER A CA 4
ATOM 4298 C C . SER A 1 6 ? 14.258 -6.561 -9.255 1.00 0.00 6 SER A C 4
ATOM 4299 O O . SER A 1 6 ? 13.130 -6.358 -8.808 1.00 0.00 6 SER A O 4
ATOM 4307 N N . GLY A 1 7 ? 14.554 -6.454 -10.547 1.00 0.00 7 GLY A N 4
ATOM 4308 C CA . GLY A 1 7 ? 13.536 -6.087 -11.514 1.00 0.00 7 GLY A CA 4
ATOM 4309 C C . GLY A 1 7 ? 13.519 -7.009 -12.716 1.00 0.00 7 GLY A C 4
ATOM 4310 O O . GLY A 1 7 ? 14.246 -6.791 -13.685 1.00 0.00 7 GLY A O 4
ATOM 4314 N N . MET A 1 8 ? 12.687 -8.044 -12.654 1.00 0.00 8 MET A N 4
ATOM 4315 C CA . MET A 1 8 ? 12.579 -9.004 -13.747 1.00 0.00 8 MET A CA 4
ATOM 4316 C C . MET A 1 8 ? 11.488 -8.589 -14.729 1.00 0.00 8 MET A C 4
ATOM 4317 O O . MET A 1 8 ? 10.381 -8.231 -14.326 1.00 0.00 8 MET A O 4
ATOM 4331 N N . CYS A 1 9 ? 11.808 -8.639 -16.017 1.00 0.00 9 CYS A N 4
ATOM 4332 C CA . CYS A 1 9 ? 10.855 -8.268 -17.057 1.00 0.00 9 CYS A CA 4
ATOM 4333 C C . CYS A 1 9 ? 10.864 -9.287 -18.192 1.00 0.00 9 CYS A C 4
ATOM 4334 O O . CYS A 1 9 ? 11.821 -9.365 -18.962 1.00 0.00 9 CYS A O 4
ATOM 4342 N N . ARG A 1 10 ? 9.792 -10.067 -18.287 1.00 0.00 10 ARG A N 4
ATOM 4343 C CA . ARG A 1 10 ? 9.678 -11.084 -19.326 1.00 0.00 10 ARG A CA 4
ATOM 4344 C C . ARG A 1 10 ? 8.510 -10.778 -20.259 1.00 0.00 10 ARG A C 4
ATOM 4345 O O . ARG A 1 10 ? 7.550 -11.545 -20.342 1.00 0.00 10 ARG A O 4
ATOM 4366 N N . LYS A 1 11 ? 8.598 -9.653 -20.960 1.00 0.00 11 LYS A N 4
ATOM 4367 C CA . LYS A 1 11 ? 7.549 -9.245 -21.888 1.00 0.00 11 LYS A CA 4
ATOM 4368 C C . LYS A 1 11 ? 8.076 -9.201 -23.319 1.00 0.00 11 LYS A C 4
ATOM 4369 O O . LYS A 1 11 ? 9.193 -8.747 -23.567 1.00 0.00 11 LYS A O 4
ATOM 4388 N N . LYS A 1 12 ? 7.264 -9.674 -24.258 1.00 0.00 12 LYS A N 4
ATOM 4389 C CA . LYS A 1 12 ? 7.645 -9.685 -25.665 1.00 0.00 12 LYS A CA 4
ATOM 4390 C C . LYS A 1 12 ? 6.703 -8.815 -26.491 1.00 0.00 12 LYS A C 4
ATOM 4391 O O . LYS A 1 12 ? 5.802 -9.307 -27.172 1.00 0.00 12 LYS A O 4
ATOM 4410 N N . PRO A 1 13 ? 6.914 -7.492 -26.434 1.00 0.00 13 PRO A N 4
ATOM 4411 C CA . PRO A 1 13 ? 6.095 -6.527 -27.173 1.00 0.00 13 PRO A CA 4
ATOM 4412 C C . PRO A 1 13 ? 6.333 -6.598 -28.678 1.00 0.00 13 PRO A C 4
ATOM 4413 O O . PRO A 1 13 ? 7.284 -7.231 -29.136 1.00 0.00 13 PRO A O 4
ATOM 4424 N N . ASP A 1 14 ? 5.463 -5.945 -29.440 1.00 0.00 14 ASP A N 4
ATOM 4425 C CA . ASP A 1 14 ? 5.579 -5.932 -30.894 1.00 0.00 14 ASP A CA 4
ATOM 4426 C C . ASP A 1 14 ? 6.267 -4.657 -31.372 1.00 0.00 14 ASP A C 4
ATOM 4427 O O . ASP A 1 14 ? 6.302 -3.652 -30.661 1.00 0.00 14 ASP A O 4
ATOM 4436 N N . THR A 1 15 ? 6.815 -4.705 -32.583 1.00 0.00 15 THR A N 4
ATOM 4437 C CA . THR A 1 15 ? 7.502 -3.555 -33.157 1.00 0.00 15 THR A CA 4
ATOM 4438 C C . THR A 1 15 ? 8.218 -2.748 -32.079 1.00 0.00 15 THR A C 4
ATOM 4439 O O . THR A 1 15 ? 8.204 -1.518 -32.099 1.00 0.00 15 THR A O 4
ATOM 4450 N N . MET A 1 16 ? 8.843 -3.450 -31.139 1.00 0.00 16 MET A N 4
ATOM 4451 C CA . MET A 1 16 ? 9.567 -2.797 -30.054 1.00 0.00 16 MET A CA 4
ATOM 4452 C C . MET A 1 16 ? 10.528 -1.744 -30.597 1.00 0.00 16 MET A C 4
ATOM 4453 O O . MET A 1 16 ? 10.746 -0.708 -29.969 1.00 0.00 16 MET A O 4
ATOM 4467 N N . ILE A 1 17 ? 11.098 -2.017 -31.765 1.00 0.00 17 ILE A N 4
ATOM 4468 C CA . ILE A 1 17 ? 12.034 -1.091 -32.392 1.00 0.00 17 ILE A CA 4
ATOM 4469 C C . ILE A 1 17 ? 11.347 0.220 -32.760 1.00 0.00 17 ILE A C 4
ATOM 4470 O O . ILE A 1 17 ? 11.901 1.301 -32.557 1.00 0.00 17 ILE A O 4
ATOM 4486 N N . LEU A 1 18 ? 10.137 0.117 -33.299 1.00 0.00 18 LEU A N 4
ATOM 4487 C CA . LEU A 1 18 ? 9.373 1.295 -33.695 1.00 0.00 18 LEU A CA 4
ATOM 4488 C C . LEU A 1 18 ? 8.890 2.067 -32.471 1.00 0.00 18 LEU A C 4
ATOM 4489 O O . LEU A 1 18 ? 9.121 3.270 -32.350 1.00 0.00 18 LEU A O 4
ATOM 4505 N N . THR A 1 19 ? 8.218 1.365 -31.563 1.00 0.00 19 THR A N 4
ATOM 4506 C CA . THR A 1 19 ? 7.703 1.984 -30.348 1.00 0.00 19 THR A CA 4
ATOM 4507 C C . THR A 1 19 ? 8.805 2.720 -29.595 1.00 0.00 19 THR A C 4
ATOM 4508 O O . THR A 1 19 ? 8.704 3.921 -29.348 1.00 0.00 19 THR A O 4
ATOM 4519 N N . GLN A 1 20 ? 9.857 1.992 -29.235 1.00 0.00 20 GLN A N 4
ATOM 4520 C CA . GLN A 1 20 ? 10.979 2.578 -28.511 1.00 0.00 20 GLN A CA 4
ATOM 4521 C C . GLN A 1 20 ? 11.235 4.010 -28.969 1.00 0.00 20 GLN A C 4
ATOM 4522 O O . GLN A 1 20 ? 11.445 4.905 -28.151 1.00 0.00 20 GLN A O 4
ATOM 4536 N N . ILE A 1 21 ? 11.216 4.218 -30.281 1.00 0.00 21 ILE A N 4
ATOM 4537 C CA . ILE A 1 21 ? 11.446 5.541 -30.848 1.00 0.00 21 ILE A CA 4
ATOM 4538 C C . ILE A 1 21 ? 10.409 6.541 -30.348 1.00 0.00 21 ILE A C 4
ATOM 4539 O O . ILE A 1 21 ? 10.737 7.478 -29.621 1.00 0.00 21 ILE A O 4
ATOM 4555 N N . GLU A 1 22 ? 9.157 6.333 -30.742 1.00 0.00 22 GLU A N 4
ATOM 4556 C CA . GLU A 1 22 ? 8.071 7.216 -30.333 1.00 0.00 22 GLU A CA 4
ATOM 4557 C C . GLU A 1 22 ? 8.093 7.442 -28.824 1.00 0.00 22 GLU A C 4
ATOM 4558 O O . GLU A 1 22 ? 8.313 8.559 -28.356 1.00 0.00 22 GLU A O 4
ATOM 4570 N N . ALA A 1 23 ? 7.863 6.374 -28.068 1.00 0.00 23 ALA A N 4
ATOM 4571 C CA . ALA A 1 23 ? 7.858 6.454 -26.613 1.00 0.00 23 ALA A CA 4
ATOM 4572 C C . ALA A 1 23 ? 9.087 7.196 -26.099 1.00 0.00 23 ALA A C 4
ATOM 4573 O O . ALA A 1 23 ? 8.978 8.106 -25.277 1.00 0.00 23 ALA A O 4
ATOM 4580 N N . LYS A 1 24 ? 10.258 6.801 -26.588 1.00 0.00 24 LYS A N 4
ATOM 4581 C CA . LYS A 1 24 ? 11.509 7.428 -26.179 1.00 0.00 24 LYS A CA 4
ATOM 4582 C C . LYS A 1 24 ? 11.397 8.948 -26.227 1.00 0.00 24 LYS A C 4
ATOM 4583 O O . LYS A 1 24 ? 11.746 9.635 -25.268 1.00 0.00 24 LYS A O 4
ATOM 4602 N N . GLU A 1 25 ? 10.906 9.466 -27.349 1.00 0.00 25 GLU A N 4
ATOM 4603 C CA . GLU A 1 25 ? 10.748 10.906 -27.520 1.00 0.00 25 GLU A CA 4
ATOM 4604 C C . GLU A 1 25 ? 9.901 11.497 -26.397 1.00 0.00 25 GLU A C 4
ATOM 4605 O O . GLU A 1 25 ? 10.249 12.527 -25.819 1.00 0.00 25 GLU A O 4
ATOM 4617 N N . ALA A 1 26 ? 8.788 10.838 -26.094 1.00 0.00 26 ALA A N 4
ATOM 4618 C CA . ALA A 1 26 ? 7.892 11.296 -25.039 1.00 0.00 26 ALA A CA 4
ATOM 4619 C C . ALA A 1 26 ? 8.604 11.328 -23.690 1.00 0.00 26 ALA A C 4
ATOM 4620 O O . ALA A 1 26 ? 8.625 12.357 -23.014 1.00 0.00 26 ALA A O 4
ATOM 4627 N N . CYS A 1 27 ? 9.184 10.197 -23.306 1.00 0.00 27 CYS A N 4
ATOM 4628 C CA . CYS A 1 27 ? 9.895 10.096 -22.036 1.00 0.00 27 CYS A CA 4
ATOM 4629 C C . CYS A 1 27 ? 10.937 11.202 -21.907 1.00 0.00 27 CYS A C 4
ATOM 4630 O O . CYS A 1 27 ? 10.897 11.999 -20.969 1.00 0.00 27 CYS A O 4
ATOM 4638 N N . ASP A 1 28 ? 11.869 11.243 -22.852 1.00 0.00 28 ASP A N 4
ATOM 4639 C CA . ASP A 1 28 ? 12.923 12.251 -22.844 1.00 0.00 28 ASP A CA 4
ATOM 4640 C C . ASP A 1 28 ? 12.353 13.631 -22.534 1.00 0.00 28 ASP A C 4
ATOM 4641 O O . ASP A 1 28 ? 12.945 14.404 -21.781 1.00 0.00 28 ASP A O 4
ATOM 4650 N N . TRP A 1 29 ? 11.200 13.935 -23.121 1.00 0.00 29 TRP A N 4
ATOM 4651 C CA . TRP A 1 29 ? 10.550 15.222 -22.907 1.00 0.00 29 TRP A CA 4
ATOM 4652 C C . TRP A 1 29 ? 9.999 15.325 -21.489 1.00 0.00 29 TRP A C 4
ATOM 4653 O O . TRP A 1 29 ? 10.416 16.184 -20.711 1.00 0.00 29 TRP A O 4
ATOM 4674 N N . LEU A 1 30 ? 9.060 14.445 -21.159 1.00 0.00 30 LEU A N 4
ATOM 4675 C CA . LEU A 1 30 ? 8.451 14.437 -19.833 1.00 0.00 30 LEU A CA 4
ATOM 4676 C C . LEU A 1 30 ? 9.501 14.663 -18.750 1.00 0.00 30 LEU A C 4
ATOM 4677 O O . LEU A 1 30 ? 9.240 15.328 -17.748 1.00 0.00 30 LEU A O 4
ATOM 4693 N N . ARG A 1 31 ? 10.690 14.106 -18.960 1.00 0.00 31 ARG A N 4
ATOM 4694 C CA . ARG A 1 31 ? 11.780 14.248 -18.003 1.00 0.00 31 ARG A CA 4
ATOM 4695 C C . ARG A 1 31 ? 12.594 15.506 -18.289 1.00 0.00 31 ARG A C 4
ATOM 4696 O O . ARG A 1 31 ? 13.189 16.091 -17.384 1.00 0.00 31 ARG A O 4
ATOM 4717 N N . ALA A 1 32 ? 12.617 15.915 -19.553 1.00 0.00 32 ALA A N 4
ATOM 4718 C CA . ALA A 1 32 ? 13.357 17.104 -19.958 1.00 0.00 32 ALA A CA 4
ATOM 4719 C C . ALA A 1 32 ? 12.450 18.330 -19.992 1.00 0.00 32 ALA A C 4
ATOM 4720 O O . ALA A 1 32 ? 12.856 19.403 -20.440 1.00 0.00 32 ALA A O 4
ATOM 4727 N N . THR A 1 33 ? 11.220 18.164 -19.516 1.00 0.00 33 THR A N 4
ATOM 4728 C CA . THR A 1 33 ? 10.256 19.257 -19.492 1.00 0.00 33 THR A CA 4
ATOM 4729 C C . THR A 1 33 ? 10.007 19.740 -18.068 1.00 0.00 33 THR A C 4
ATOM 4730 O O . THR A 1 33 ? 9.844 20.935 -17.827 1.00 0.00 33 THR A O 4
ATOM 4741 N N . GLY A 1 34 ? 9.979 18.801 -17.126 1.00 0.00 34 GLY A N 4
ATOM 4742 C CA . GLY A 1 34 ? 9.751 19.152 -15.737 1.00 0.00 34 GLY A CA 4
ATOM 4743 C C . GLY A 1 34 ? 9.072 18.039 -14.962 1.00 0.00 34 GLY A C 4
ATOM 4744 O O . GLY A 1 34 ? 8.990 18.088 -13.735 1.00 0.00 34 GLY A O 4
ATOM 4748 N N . PHE A 1 35 ? 8.582 17.034 -15.681 1.00 0.00 35 PHE A N 4
ATOM 4749 C CA . PHE A 1 35 ? 7.903 15.906 -15.054 1.00 0.00 35 PHE A CA 4
ATOM 4750 C C . PHE A 1 35 ? 8.716 14.625 -15.214 1.00 0.00 35 PHE A C 4
ATOM 4751 O O . PHE A 1 35 ? 8.450 13.795 -16.084 1.00 0.00 35 PHE A O 4
ATOM 4768 N N . PRO A 1 36 ? 9.733 14.459 -14.355 1.00 0.00 36 PRO A N 4
ATOM 4769 C CA . PRO A 1 36 ? 10.607 13.282 -14.380 1.00 0.00 36 PRO A CA 4
ATOM 4770 C C . PRO A 1 36 ? 9.887 12.016 -13.926 1.00 0.00 36 PRO A C 4
ATOM 4771 O O . PRO A 1 36 ? 10.444 10.920 -13.987 1.00 0.00 36 PRO A O 4
ATOM 4782 N N . GLN A 1 37 ? 8.648 12.176 -13.472 1.00 0.00 37 GLN A N 4
ATOM 4783 C CA . GLN A 1 37 ? 7.854 11.045 -13.008 1.00 0.00 37 GLN A CA 4
ATOM 4784 C C . GLN A 1 37 ? 7.077 10.416 -14.159 1.00 0.00 37 GLN A C 4
ATOM 4785 O O . GLN A 1 37 ? 6.891 9.199 -14.205 1.00 0.00 37 GLN A O 4
ATOM 4799 N N . TYR A 1 38 ? 6.626 11.251 -15.088 1.00 0.00 38 TYR A N 4
ATOM 4800 C CA . TYR A 1 38 ? 5.866 10.777 -16.239 1.00 0.00 38 TYR A CA 4
ATOM 4801 C C . TYR A 1 38 ? 6.731 9.899 -17.138 1.00 0.00 38 TYR A C 4
ATOM 4802 O O . TYR A 1 38 ? 6.227 9.018 -17.834 1.00 0.00 38 TYR A O 4
ATOM 4820 N N . ALA A 1 39 ? 8.036 10.146 -17.116 1.00 0.00 39 ALA A N 4
ATOM 4821 C CA . ALA A 1 39 ? 8.973 9.378 -17.928 1.00 0.00 39 ALA A CA 4
ATOM 4822 C C . ALA A 1 39 ? 9.405 8.104 -17.209 1.00 0.00 39 ALA A C 4
ATOM 4823 O O . ALA A 1 39 ? 9.849 7.146 -17.841 1.00 0.00 39 ALA A O 4
ATOM 4830 N N . GLN A 1 40 ? 9.272 8.102 -15.887 1.00 0.00 40 GLN A N 4
ATOM 4831 C CA . GLN A 1 40 ? 9.650 6.945 -15.084 1.00 0.00 40 GLN A CA 4
ATOM 4832 C C . GLN A 1 40 ? 8.551 5.888 -15.100 1.00 0.00 40 GLN A C 4
ATOM 4833 O O . GLN A 1 40 ? 8.829 4.688 -15.076 1.00 0.00 40 GLN A O 4
ATOM 4847 N N . LEU A 1 41 ? 7.303 6.340 -15.139 1.00 0.00 41 LEU A N 4
ATOM 4848 C CA . LEU A 1 41 ? 6.161 5.433 -15.159 1.00 0.00 41 LEU A CA 4
ATOM 4849 C C . LEU A 1 41 ? 6.280 4.433 -16.304 1.00 0.00 41 LEU A C 4
ATOM 4850 O O . LEU A 1 41 ? 6.118 3.228 -16.109 1.00 0.00 41 LEU A O 4
ATOM 4866 N N . TYR A 1 42 ? 6.565 4.940 -17.498 1.00 0.00 42 TYR A N 4
ATOM 4867 C CA . TYR A 1 42 ? 6.705 4.091 -18.676 1.00 0.00 42 TYR A CA 4
ATOM 4868 C C . TYR A 1 42 ? 7.914 3.169 -18.543 1.00 0.00 42 TYR A C 4
ATOM 4869 O O . TYR A 1 42 ? 7.887 2.025 -18.994 1.00 0.00 42 TYR A O 4
ATOM 4887 N N . GLU A 1 43 ? 8.972 3.678 -17.919 1.00 0.00 43 GLU A N 4
ATOM 4888 C CA . GLU A 1 43 ? 10.190 2.901 -17.725 1.00 0.00 43 GLU A CA 4
ATOM 4889 C C . GLU A 1 43 ? 9.910 1.645 -16.906 1.00 0.00 43 GLU A C 4
ATOM 4890 O O . GLU A 1 43 ? 10.575 0.622 -17.071 1.00 0.00 43 GLU A O 4
ATOM 4902 N N . ASP A 1 44 ? 8.922 1.730 -16.022 1.00 0.00 44 ASP A N 4
ATOM 4903 C CA . ASP A 1 44 ? 8.553 0.601 -15.176 1.00 0.00 44 ASP A CA 4
ATOM 4904 C C . ASP A 1 44 ? 7.408 -0.192 -15.798 1.00 0.00 44 ASP A C 4
ATOM 4905 O O . ASP A 1 44 ? 6.898 -1.139 -15.199 1.00 0.00 44 ASP A O 4
ATOM 4914 N N . PHE A 1 45 ? 7.008 0.201 -17.003 1.00 0.00 45 PHE A N 4
ATOM 4915 C CA . PHE A 1 45 ? 5.921 -0.471 -17.705 1.00 0.00 45 PHE A CA 4
ATOM 4916 C C . PHE A 1 45 ? 4.602 -0.298 -16.958 1.00 0.00 45 PHE A C 4
ATOM 4917 O O . PHE A 1 45 ? 3.853 -1.257 -16.767 1.00 0.00 45 PHE A O 4
ATOM 4934 N N . LEU A 1 46 ? 4.324 0.931 -16.538 1.00 0.00 46 LEU A N 4
ATOM 4935 C CA . LEU A 1 46 ? 3.094 1.232 -15.813 1.00 0.00 46 LEU A CA 4
ATOM 4936 C C . LEU A 1 46 ? 1.996 1.688 -16.768 1.00 0.00 46 LEU A C 4
ATOM 4937 O O . LEU A 1 46 ? 0.809 1.515 -16.494 1.00 0.00 46 LEU A O 4
ATOM 4953 N N . PHE A 1 47 ? 2.401 2.271 -17.892 1.00 0.00 47 PHE A N 4
ATOM 4954 C CA . PHE A 1 47 ? 1.452 2.752 -18.889 1.00 0.00 47 PHE A CA 4
ATOM 4955 C C . PHE A 1 47 ? 0.601 1.605 -19.427 1.00 0.00 47 PHE A C 4
ATOM 4956 O O . PHE A 1 47 ? 0.964 0.432 -19.332 1.00 0.00 47 PHE A O 4
ATOM 4973 N N . PRO A 1 48 ? -0.558 1.950 -20.007 1.00 0.00 48 PRO A N 4
ATOM 4974 C CA . PRO A 1 48 ? -1.000 3.343 -20.125 1.00 0.00 48 PRO A CA 4
ATOM 4975 C C . PRO A 1 48 ? -1.381 3.947 -18.777 1.00 0.00 48 PRO A C 4
ATOM 4976 O O . PRO A 1 48 ? -1.646 3.224 -17.816 1.00 0.00 48 PRO A O 4
ATOM 4987 N N . ILE A 1 49 ? -1.405 5.274 -18.714 1.00 0.00 49 ILE A N 4
ATOM 4988 C CA . ILE A 1 49 ? -1.754 5.973 -17.484 1.00 0.00 49 ILE A CA 4
ATOM 4989 C C . ILE A 1 49 ? -3.068 6.733 -17.637 1.00 0.00 49 ILE A C 4
ATOM 4990 O O . ILE A 1 49 ? -3.606 6.846 -18.739 1.00 0.00 49 ILE A O 4
ATOM 5006 N N . ASP A 1 50 ? -3.577 7.253 -16.526 1.00 0.00 50 ASP A N 4
ATOM 5007 C CA . ASP A 1 50 ? -4.827 8.004 -16.536 1.00 0.00 50 ASP A CA 4
ATOM 5008 C C . ASP A 1 50 ? -4.584 9.457 -16.933 1.00 0.00 50 ASP A C 4
ATOM 5009 O O . ASP A 1 50 ? -4.250 10.292 -16.092 1.00 0.00 50 ASP A O 4
ATOM 5018 N N . ILE A 1 51 ? -4.754 9.751 -18.217 1.00 0.00 51 ILE A N 4
ATOM 5019 C CA . ILE A 1 51 ? -4.553 11.103 -18.724 1.00 0.00 51 ILE A CA 4
ATOM 5020 C C . ILE A 1 51 ? -5.424 12.106 -17.975 1.00 0.00 51 ILE A C 4
ATOM 5021 O O . ILE A 1 51 ? -4.985 13.212 -17.662 1.00 0.00 51 ILE A O 4
ATOM 5037 N N . SER A 1 52 ? -6.660 11.710 -17.689 1.00 0.00 52 SER A N 4
ATOM 5038 C CA . SER A 1 52 ? -7.595 12.575 -16.979 1.00 0.00 52 SER A CA 4
ATOM 5039 C C . SER A 1 52 ? -6.999 13.048 -15.656 1.00 0.00 52 SER A C 4
ATOM 5040 O O . SER A 1 52 ? -7.245 14.172 -15.217 1.00 0.00 52 SER A O 4
ATOM 5048 N N . LEU A 1 53 ? -6.213 12.182 -15.025 1.00 0.00 53 LEU A N 4
ATOM 5049 C CA . LEU A 1 53 ? -5.580 12.509 -13.752 1.00 0.00 53 LEU A CA 4
ATOM 5050 C C . LEU A 1 53 ? -4.521 13.592 -13.933 1.00 0.00 53 LEU A C 4
ATOM 5051 O O . LEU A 1 53 ? -4.432 14.528 -13.139 1.00 0.00 53 LEU A O 4
ATOM 5067 N N . VAL A 1 54 ? -3.720 13.458 -14.986 1.00 0.00 54 VAL A N 4
ATOM 5068 C CA . VAL A 1 54 ? -2.668 14.426 -15.273 1.00 0.00 54 VAL A CA 4
ATOM 5069 C C . VAL A 1 54 ? -3.202 15.853 -15.212 1.00 0.00 54 VAL A C 4
ATOM 5070 O O . VAL A 1 54 ? -2.543 16.752 -14.691 1.00 0.00 54 VAL A O 4
ATOM 5083 N N . LYS A 1 55 ? -4.401 16.053 -15.749 1.00 0.00 55 LYS A N 4
ATOM 5084 C CA . LYS A 1 55 ? -5.027 17.370 -15.754 1.00 0.00 55 LYS A CA 4
ATOM 5085 C C . LYS A 1 55 ? -5.643 17.685 -14.394 1.00 0.00 55 LYS A C 4
ATOM 5086 O O . LYS A 1 55 ? -5.536 18.807 -13.899 1.00 0.00 55 LYS A O 4
ATOM 5105 N N . ARG A 1 56 ? -6.285 16.687 -13.795 1.00 0.00 56 ARG A N 4
ATOM 5106 C CA . ARG A 1 56 ? -6.917 16.859 -12.492 1.00 0.00 56 ARG A CA 4
ATOM 5107 C C . ARG A 1 56 ? -5.889 17.257 -11.438 1.00 0.00 56 ARG A C 4
ATOM 5108 O O . ARG A 1 56 ? -6.206 17.971 -10.487 1.00 0.00 56 ARG A O 4
ATOM 5129 N N . GLU A 1 57 ? -4.656 16.791 -11.614 1.00 0.00 57 GLU A N 4
ATOM 5130 C CA . GLU A 1 57 ? -3.583 17.098 -10.676 1.00 0.00 57 GLU A CA 4
ATOM 5131 C C . GLU A 1 57 ? -2.891 18.406 -11.050 1.00 0.00 57 GLU A C 4
ATOM 5132 O O . GLU A 1 57 ? -2.588 19.230 -10.187 1.00 0.00 57 GLU A O 4
ATOM 5144 N N . HIS A 1 58 ? -2.645 18.589 -12.344 1.00 0.00 58 HIS A N 4
ATOM 5145 C CA . HIS A 1 58 ? -1.988 19.796 -12.833 1.00 0.00 58 HIS A CA 4
ATOM 5146 C C . HIS A 1 58 ? -2.997 20.734 -13.490 1.00 0.00 58 HIS A C 4
ATOM 5147 O O . HIS A 1 58 ? -2.676 21.429 -14.455 1.00 0.00 58 HIS A O 4
ATOM 5161 N N . ASP A 1 59 ? -4.216 20.748 -12.963 1.00 0.00 59 ASP A N 4
ATOM 5162 C CA . ASP A 1 59 ? -5.271 21.600 -13.498 1.00 0.00 59 ASP A CA 4
ATOM 5163 C C . ASP A 1 59 ? -4.793 23.043 -13.623 1.00 0.00 59 ASP A C 4
ATOM 5164 O O . ASP A 1 59 ? -5.205 23.769 -14.527 1.00 0.00 59 ASP A O 4
ATOM 5173 N N . PHE A 1 60 ? -3.921 23.454 -12.708 1.00 0.00 60 PHE A N 4
ATOM 5174 C CA . PHE A 1 60 ? -3.387 24.811 -12.714 1.00 0.00 60 PHE A CA 4
ATOM 5175 C C . PHE A 1 60 ? -2.836 25.172 -14.091 1.00 0.00 60 PHE A C 4
ATOM 5176 O O . PHE A 1 60 ? -3.091 26.260 -14.608 1.00 0.00 60 PHE A O 4
ATOM 5193 N N . LEU A 1 61 ? -2.080 24.251 -14.679 1.00 0.00 61 LEU A N 4
ATOM 5194 C CA . LEU A 1 61 ? -1.493 24.471 -15.996 1.00 0.00 61 LEU A CA 4
ATOM 5195 C C . LEU A 1 61 ? -2.491 25.145 -16.932 1.00 0.00 61 LEU A C 4
ATOM 5196 O O . LEU A 1 61 ? -3.694 25.154 -16.670 1.00 0.00 61 LEU A O 4
ATOM 5212 N N . ASP A 1 62 ? -1.985 25.705 -18.025 1.00 0.00 62 ASP A N 4
ATOM 5213 C CA . ASP A 1 62 ? -2.832 26.377 -19.002 1.00 0.00 62 ASP A CA 4
ATOM 5214 C C . ASP A 1 62 ? -3.290 25.405 -20.085 1.00 0.00 62 ASP A C 4
ATOM 5215 O O . ASP A 1 62 ? -2.725 24.322 -20.240 1.00 0.00 62 ASP A O 4
ATOM 5224 N N . ARG A 1 63 ? -4.317 25.799 -20.831 1.00 0.00 63 ARG A N 4
ATOM 5225 C CA . ARG A 1 63 ? -4.852 24.961 -21.897 1.00 0.00 63 ARG A CA 4
ATOM 5226 C C . ARG A 1 63 ? -3.742 24.504 -22.839 1.00 0.00 63 ARG A C 4
ATOM 5227 O O . ARG A 1 63 ? -3.676 23.334 -23.215 1.00 0.00 63 ARG A O 4
ATOM 5248 N N . ASP A 1 64 ? -2.873 25.435 -23.216 1.00 0.00 64 ASP A N 4
ATOM 5249 C CA . ASP A 1 64 ? -1.765 25.129 -24.114 1.00 0.00 64 ASP A CA 4
ATOM 5250 C C . ASP A 1 64 ? -0.785 24.162 -23.457 1.00 0.00 64 ASP A C 4
ATOM 5251 O O . ASP A 1 64 ? -0.322 23.211 -24.084 1.00 0.00 64 ASP A O 4
ATOM 5260 N N . ALA A 1 65 ? -0.473 24.415 -22.190 1.00 0.00 65 ALA A N 4
ATOM 5261 C CA . ALA A 1 65 ? 0.453 23.567 -21.448 1.00 0.00 65 ALA A CA 4
ATOM 5262 C C . ALA A 1 65 ? -0.085 22.146 -21.322 1.00 0.00 65 ALA A C 4
ATOM 5263 O O . ALA A 1 65 ? 0.654 21.175 -21.491 1.00 0.00 65 ALA A O 4
ATOM 5270 N N . ILE A 1 66 ? -1.375 22.030 -21.025 1.00 0.00 66 ILE A N 4
ATOM 5271 C CA . ILE A 1 66 ? -2.010 20.727 -20.875 1.00 0.00 66 ILE A CA 4
ATOM 5272 C C . ILE A 1 66 ? -2.082 19.994 -22.211 1.00 0.00 66 ILE A C 4
ATOM 5273 O O . ILE A 1 66 ? -1.943 18.773 -22.267 1.00 0.00 66 ILE A O 4
ATOM 5289 N N . GLU A 1 67 ? -2.297 20.749 -23.283 1.00 0.00 67 GLU A N 4
ATOM 5290 C CA . GLU A 1 67 ? -2.386 20.171 -24.619 1.00 0.00 67 GLU A CA 4
ATOM 5291 C C . GLU A 1 67 ? -1.045 19.581 -25.046 1.00 0.00 67 GLU A C 4
ATOM 5292 O O . GLU A 1 67 ? -0.989 18.504 -25.639 1.00 0.00 67 GLU A O 4
ATOM 5304 N N . ALA A 1 68 ? 0.033 20.296 -24.742 1.00 0.00 68 ALA A N 4
ATOM 5305 C CA . ALA A 1 68 ? 1.374 19.844 -25.092 1.00 0.00 68 ALA A CA 4
ATOM 5306 C C . ALA A 1 68 ? 1.789 18.647 -24.242 1.00 0.00 68 ALA A C 4
ATOM 5307 O O . ALA A 1 68 ? 2.407 17.705 -24.739 1.00 0.00 68 ALA A O 4
ATOM 5314 N N . LEU A 1 69 ? 1.447 18.692 -22.959 1.00 0.00 69 LEU A N 4
ATOM 5315 C CA . LEU A 1 69 ? 1.785 17.612 -22.039 1.00 0.00 69 LEU A CA 4
ATOM 5316 C C . LEU A 1 69 ? 1.068 16.322 -22.427 1.00 0.00 69 LEU A C 4
ATOM 5317 O O . LEU A 1 69 ? 1.696 15.274 -22.585 1.00 0.00 69 LEU A O 4
ATOM 5333 N N . CYS A 1 70 ? -0.249 16.407 -22.581 1.00 0.00 70 CYS A N 4
ATOM 5334 C CA . CYS A 1 70 ? -1.051 15.246 -22.952 1.00 0.00 70 CYS A CA 4
ATOM 5335 C C . CYS A 1 70 ? -0.542 14.625 -24.249 1.00 0.00 70 CYS A C 4
ATOM 5336 O O . CYS A 1 70 ? -0.612 13.410 -24.436 1.00 0.00 70 CYS A O 4
ATOM 5344 N N . ARG A 1 71 ? -0.031 15.466 -25.141 1.00 0.00 71 ARG A N 4
ATOM 5345 C CA . ARG A 1 71 ? 0.490 15.000 -26.421 1.00 0.00 71 ARG A CA 4
ATOM 5346 C C . ARG A 1 71 ? 1.638 14.016 -26.215 1.00 0.00 71 ARG A C 4
ATOM 5347 O O . ARG A 1 71 ? 1.992 13.261 -27.120 1.00 0.00 71 ARG A O 4
ATOM 5368 N N . ARG A 1 72 ? 2.216 14.032 -25.018 1.00 0.00 72 ARG A N 4
ATOM 5369 C CA . ARG A 1 72 ? 3.324 13.142 -24.693 1.00 0.00 72 ARG A CA 4
ATOM 5370 C C . ARG A 1 72 ? 2.825 11.889 -23.980 1.00 0.00 72 ARG A C 4
ATOM 5371 O O . ARG A 1 72 ? 3.313 10.785 -24.227 1.00 0.00 72 ARG A O 4
ATOM 5392 N N . LEU A 1 73 ? 1.851 12.067 -23.095 1.00 0.00 73 LEU A N 4
ATOM 5393 C CA . LEU A 1 73 ? 1.286 10.951 -22.344 1.00 0.00 73 LEU A CA 4
ATOM 5394 C C . LEU A 1 73 ? 0.524 10.005 -23.266 1.00 0.00 73 LEU A C 4
ATOM 5395 O O . LEU A 1 73 ? 0.766 8.799 -23.272 1.00 0.00 73 LEU A O 4
ATOM 5411 N N . ASN A 1 74 ? -0.398 10.562 -24.045 1.00 0.00 74 ASN A N 4
ATOM 5412 C CA . ASN A 1 74 ? -1.196 9.768 -24.973 1.00 0.00 74 ASN A CA 4
ATOM 5413 C C . ASN A 1 74 ? -0.301 8.913 -25.866 1.00 0.00 74 ASN A C 4
ATOM 5414 O O . ASN A 1 74 ? -0.586 7.740 -26.108 1.00 0.00 74 ASN A O 4
ATOM 5425 N N . THR A 1 7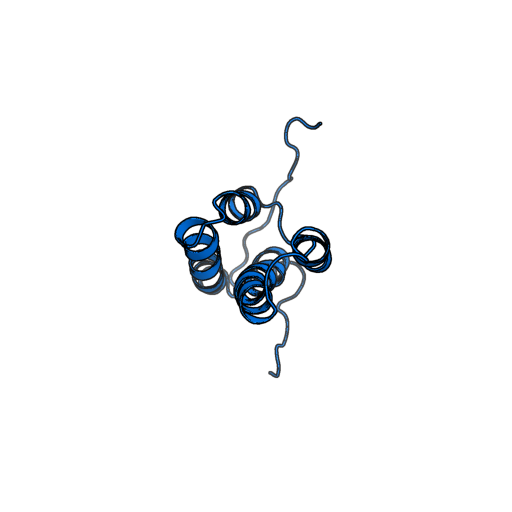5 ? 0.783 9.509 -26.352 1.00 0.00 75 THR A N 4
ATOM 5426 C CA . THR A 1 75 ? 1.719 8.804 -27.218 1.00 0.00 75 THR A CA 4
ATOM 5427 C C . THR A 1 75 ? 2.234 7.533 -26.552 1.00 0.00 75 THR A C 4
ATOM 5428 O O . THR A 1 75 ? 2.532 6.544 -27.224 1.00 0.00 75 THR A O 4
ATOM 5439 N N . LEU A 1 76 ? 2.336 7.564 -25.228 1.00 0.00 76 LEU A N 4
ATOM 5440 C CA . LEU A 1 76 ? 2.815 6.414 -24.470 1.00 0.00 76 LEU A CA 4
ATOM 5441 C C . LEU A 1 76 ? 1.674 5.447 -24.167 1.00 0.00 76 LEU A C 4
ATOM 5442 O O . LEU A 1 76 ? 1.877 4.236 -24.095 1.00 0.00 76 LEU A O 4
ATOM 5458 N N . ASN A 1 77 ? 0.475 5.992 -23.993 1.00 0.00 77 ASN A N 4
ATOM 5459 C CA . ASN A 1 77 ? -0.699 5.178 -23.699 1.00 0.00 77 ASN A CA 4
ATOM 5460 C C . ASN A 1 77 ? -0.929 4.141 -24.794 1.00 0.00 77 ASN A C 4
ATOM 5461 O O . ASN A 1 77 ? -1.451 3.055 -24.536 1.00 0.00 77 ASN A O 4
ATOM 5472 N N . LYS A 1 78 ? -0.536 4.481 -26.016 1.00 0.00 78 LYS A N 4
ATOM 5473 C CA . LYS A 1 78 ? -0.698 3.580 -27.151 1.00 0.00 78 LYS A CA 4
ATOM 5474 C C . LYS A 1 78 ? 0.599 2.831 -27.440 1.00 0.00 78 LYS A C 4
ATOM 5475 O O . LYS A 1 78 ? 0.585 1.755 -28.039 1.00 0.00 78 LYS A O 4
ATOM 5494 N N . CYS A 1 79 ? 1.717 3.405 -27.010 1.00 0.00 79 CYS A N 4
ATOM 5495 C CA . CYS A 1 79 ? 3.023 2.792 -27.223 1.00 0.00 79 CYS A CA 4
ATOM 5496 C C . CYS A 1 79 ? 3.350 1.807 -26.106 1.00 0.00 79 CYS A C 4
ATOM 5497 O O . CYS A 1 79 ? 4.327 1.063 -26.186 1.00 0.00 79 CYS A O 4
ATOM 5505 N N . ALA A 1 80 ? 2.526 1.809 -25.062 1.00 0.00 80 ALA A N 4
ATOM 5506 C CA . ALA A 1 80 ? 2.727 0.916 -23.928 1.00 0.00 80 ALA A CA 4
ATOM 5507 C C . ALA A 1 80 ? 1.793 -0.287 -24.005 1.00 0.00 80 ALA A C 4
ATOM 5508 O O . ALA A 1 80 ? 2.166 -1.400 -23.633 1.00 0.00 80 ALA A O 4
ATOM 5515 N N . VAL A 1 81 ? 0.577 -0.057 -24.488 1.00 0.00 81 VAL A N 4
ATOM 5516 C CA . VAL A 1 81 ? -0.411 -1.122 -24.614 1.00 0.00 81 VAL A CA 4
ATOM 5517 C C . VAL A 1 81 ? -0.299 -1.819 -25.965 1.00 0.00 81 VAL A C 4
ATOM 5518 O O . VAL A 1 81 ? -0.872 -2.888 -26.173 1.00 0.00 81 VAL A O 4
ATOM 5531 N N . MET A 1 82 ? 0.444 -1.206 -26.881 1.00 0.00 82 MET A N 4
ATOM 5532 C CA . MET A 1 82 ? 0.632 -1.768 -28.213 1.00 0.00 82 MET A CA 4
ATOM 5533 C C . MET A 1 82 ? 1.106 -3.216 -28.130 1.00 0.00 82 MET A C 4
ATOM 5534 O O . MET A 1 82 ? 1.033 -3.961 -29.108 1.00 0.00 82 MET A O 4
ATOM 5548 N N . LYS A 1 83 ? 1.591 -3.608 -26.957 1.00 0.00 83 LYS A N 4
ATOM 5549 C CA . LYS A 1 83 ? 2.078 -4.966 -26.746 1.00 0.00 83 LYS A CA 4
ATOM 5550 C C . LYS A 1 83 ? 0.996 -5.990 -27.078 1.00 0.00 83 LYS A C 4
ATOM 5551 O O . LYS A 1 83 ? 1.251 -6.975 -27.771 1.00 0.00 83 LYS A O 4
ATOM 5570 N N . LEU A 1 84 ? -0.212 -5.749 -26.580 1.00 0.00 84 LEU A N 4
ATOM 5571 C CA . LEU A 1 84 ? -1.334 -6.649 -26.825 1.00 0.00 84 LEU A CA 4
ATOM 5572 C C . LEU A 1 84 ? -1.695 -6.678 -28.306 1.00 0.00 84 LEU A C 4
ATOM 5573 O O . LEU A 1 84 ? -1.621 -7.722 -28.952 1.00 0.00 84 LEU A O 4
ATOM 5589 N N . GLU A 1 85 ? -2.085 -5.523 -28.837 1.00 0.00 85 GLU A N 4
ATOM 5590 C CA . GLU A 1 85 ? -2.455 -5.417 -30.244 1.00 0.00 85 GLU A CA 4
ATOM 5591 C C . GLU A 1 85 ? -2.539 -3.955 -30.675 1.00 0.00 85 GLU A C 4
ATOM 5592 O O . GLU A 1 85 ? -3.462 -3.236 -30.294 1.00 0.00 85 GLU A O 4
ATOM 5604 N N . SER A 1 86 ? -1.566 -3.524 -31.472 1.00 0.00 86 SER A N 4
ATOM 5605 C CA . SER A 1 86 ? -1.526 -2.148 -31.953 1.00 0.00 86 SER A CA 4
ATOM 5606 C C . SER A 1 86 ? -2.367 -1.989 -33.216 1.00 0.00 86 SER A C 4
ATOM 5607 O O . SER A 1 86 ? -2.310 -2.819 -34.122 1.00 0.00 86 SER A O 4
ATOM 5615 N N . GLY A 1 87 ? -3.149 -0.915 -33.268 1.00 0.00 87 GLY A N 4
ATOM 5616 C CA . GLY A 1 87 ? -3.992 -0.666 -34.423 1.00 0.00 87 GLY A CA 4
ATOM 5617 C C . GLY A 1 87 ? -4.945 0.493 -34.206 1.00 0.00 87 GLY A C 4
ATOM 5618 O O . GLY A 1 87 ? -6.108 0.309 -33.846 1.00 0.00 87 GLY A O 4
ATOM 5622 N N . PRO A 1 88 ? -4.451 1.720 -34.427 1.00 0.00 88 PRO A N 4
ATOM 5623 C CA . PRO A 1 88 ? -5.250 2.938 -34.259 1.00 0.00 88 PRO A CA 4
ATOM 5624 C C . PRO A 1 88 ? -6.330 3.074 -35.326 1.00 0.00 88 PRO A C 4
ATOM 5625 O O . PRO A 1 88 ? -6.054 3.488 -36.452 1.00 0.00 88 PRO A O 4
ATOM 5636 N N . SER A 1 89 ? -7.560 2.724 -34.965 1.00 0.00 89 SER A N 4
ATOM 5637 C CA . SER A 1 89 ? -8.681 2.803 -35.894 1.00 0.00 89 SER A CA 4
ATOM 5638 C C . SER A 1 89 ? -8.829 4.217 -36.447 1.00 0.00 89 SER A C 4
ATOM 5639 O O . SER A 1 89 ? -8.816 4.425 -37.661 1.00 0.00 89 SER A O 4
ATOM 5647 N N . SER A 1 90 ? -8.971 5.186 -35.548 1.00 0.00 90 SER A N 4
ATOM 5648 C CA . SER A 1 90 ? -9.125 6.581 -35.945 1.00 0.00 90 SER A CA 4
ATOM 5649 C C . SER A 1 90 ? -8.117 6.952 -37.029 1.00 0.00 90 SER A C 4
ATOM 5650 O O . SER A 1 90 ? -6.908 6.917 -36.806 1.00 0.00 90 SER A O 4
ATOM 5658 N N . GLY A 1 91 ? -8.626 7.306 -38.205 1.00 0.00 91 GLY A N 4
ATOM 5659 C CA . GLY A 1 91 ? -7.758 7.678 -39.307 1.00 0.00 91 GLY A CA 4
ATOM 5660 C C . GLY A 1 91 ? -7.046 6.485 -39.913 1.00 0.00 91 GLY A C 4
ATOM 5661 O O . GLY A 1 91 ? -5.826 6.362 -39.805 1.00 0.00 91 GLY A O 4
ATOM 5665 N N . GLY A 1 1 ? -6.181 4.220 -5.918 1.00 0.00 1 GLY A N 5
ATOM 5666 C CA . GLY A 1 1 ? -5.766 3.026 -6.630 1.00 0.00 1 GLY A CA 5
ATOM 5667 C C . GLY A 1 1 ? -4.481 2.440 -6.080 1.00 0.00 1 GLY A C 5
ATOM 5668 O O . GLY A 1 1 ? -3.796 3.073 -5.277 1.00 0.00 1 GLY A O 5
ATOM 5672 N N . SER A 1 2 ? -4.154 1.226 -6.511 1.00 0.00 2 SER A N 5
ATOM 5673 C CA . SER A 1 2 ? -2.946 0.551 -6.051 1.00 0.00 2 SER A CA 5
ATOM 5674 C C . SER A 1 2 ? -2.390 -0.367 -7.136 1.00 0.00 2 SER A C 5
ATOM 5675 O O . SER A 1 2 ? -3.126 -1.142 -7.746 1.00 0.00 2 SER A O 5
ATOM 5683 N N . SER A 1 3 ? -1.085 -0.273 -7.370 1.00 0.00 3 SER A N 5
ATOM 5684 C CA . SER A 1 3 ? -0.429 -1.091 -8.384 1.00 0.00 3 SER A CA 5
ATOM 5685 C C . SER A 1 3 ? 0.912 -1.613 -7.877 1.00 0.00 3 SER A C 5
ATOM 5686 O O . SER A 1 3 ? 1.491 -1.064 -6.940 1.00 0.00 3 SER A O 5
ATOM 5694 N N . GLY A 1 4 ? 1.401 -2.678 -8.505 1.00 0.00 4 GLY A N 5
ATOM 5695 C CA . GLY A 1 4 ? 2.671 -3.256 -8.105 1.00 0.00 4 GLY A CA 5
ATOM 5696 C C . GLY A 1 4 ? 3.440 -3.833 -9.277 1.00 0.00 4 GLY A C 5
ATOM 5697 O O . GLY A 1 4 ? 2.864 -4.111 -10.330 1.00 0.00 4 GLY A O 5
ATOM 5701 N N . SER A 1 5 ? 4.744 -4.013 -9.096 1.00 0.00 5 SER A N 5
ATOM 5702 C CA . SER A 1 5 ? 5.594 -4.555 -10.150 1.00 0.00 5 SER A CA 5
ATOM 5703 C C . SER A 1 5 ? 5.032 -5.871 -10.679 1.00 0.00 5 SER A C 5
ATOM 5704 O O . SER A 1 5 ? 4.926 -6.853 -9.944 1.00 0.00 5 SER A O 5
ATOM 5712 N N . SER A 1 6 ? 4.673 -5.882 -11.958 1.00 0.00 6 SER A N 5
ATOM 5713 C CA . SER A 1 6 ? 4.118 -7.075 -12.586 1.00 0.00 6 SER A CA 5
ATOM 5714 C C . SER A 1 6 ? 5.218 -8.088 -12.894 1.00 0.00 6 SER A C 5
ATOM 5715 O O . SER A 1 6 ? 5.187 -9.220 -12.413 1.00 0.00 6 SER A O 5
ATOM 5723 N N . GLY A 1 7 ? 6.189 -7.671 -13.701 1.00 0.00 7 GLY A N 5
ATOM 5724 C CA . GLY A 1 7 ? 7.285 -8.551 -14.059 1.00 0.00 7 GLY A CA 5
ATOM 5725 C C . GLY A 1 7 ? 7.711 -8.388 -15.504 1.00 0.00 7 GLY A C 5
ATOM 5726 O O . GLY A 1 7 ? 6.874 -8.352 -16.405 1.00 0.00 7 GLY A O 5
ATOM 5730 N N . MET A 1 8 ? 9.018 -8.288 -15.727 1.00 0.00 8 MET A N 5
ATOM 5731 C CA . MET A 1 8 ? 9.553 -8.127 -17.074 1.00 0.00 8 MET A CA 5
ATOM 5732 C C . MET A 1 8 ? 9.843 -9.482 -17.710 1.00 0.00 8 MET A C 5
ATOM 5733 O O . MET A 1 8 ? 9.747 -10.520 -17.053 1.00 0.00 8 MET A O 5
ATOM 5747 N N . CYS A 1 9 ? 10.198 -9.467 -18.989 1.00 0.00 9 CYS A N 5
ATOM 5748 C CA . CYS A 1 9 ? 10.501 -10.696 -19.714 1.00 0.00 9 CYS A CA 5
ATOM 5749 C C . CYS A 1 9 ? 11.134 -10.387 -21.067 1.00 0.00 9 CYS A C 5
ATOM 5750 O O . CYS A 1 9 ? 11.331 -9.225 -21.421 1.00 0.00 9 CYS A O 5
ATOM 5758 N N . ARG A 1 10 ? 11.452 -11.436 -21.819 1.00 0.00 10 ARG A N 5
ATOM 5759 C CA . ARG A 1 10 ? 12.066 -11.277 -23.132 1.00 0.00 10 ARG A CA 5
ATOM 5760 C C . ARG A 1 10 ? 11.031 -11.452 -24.240 1.00 0.00 10 ARG A C 5
ATOM 5761 O O . ARG A 1 10 ? 10.457 -12.528 -24.404 1.00 0.00 10 ARG A O 5
ATOM 5782 N N . LYS A 1 11 ? 10.798 -10.385 -24.997 1.00 0.00 11 LYS A N 5
ATOM 5783 C CA . LYS A 1 11 ? 9.833 -10.418 -26.090 1.00 0.00 11 LYS A CA 5
ATOM 5784 C C . LYS A 1 11 ? 10.329 -9.602 -27.279 1.00 0.00 11 LYS A C 5
ATOM 5785 O O . LYS A 1 11 ? 10.866 -8.507 -27.112 1.00 0.00 11 LYS A O 5
ATOM 5804 N N . LYS A 1 12 ? 10.145 -10.141 -28.479 1.00 0.00 12 LYS A N 5
ATOM 5805 C CA . LYS A 1 12 ? 10.570 -9.462 -29.697 1.00 0.00 12 LYS A CA 5
ATOM 5806 C C . LYS A 1 12 ? 9.391 -9.247 -30.640 1.00 0.00 12 LYS A C 5
ATOM 5807 O O . LYS A 1 12 ? 9.160 -10.019 -31.570 1.00 0.00 12 LYS A O 5
ATOM 5826 N N . PRO A 1 13 ? 8.627 -8.171 -30.397 1.00 0.00 13 PRO A N 5
ATOM 5827 C CA . PRO A 1 13 ? 7.460 -7.828 -31.216 1.00 0.00 13 PRO A CA 5
ATOM 5828 C C . PRO A 1 13 ? 7.851 -7.357 -32.613 1.00 0.00 13 PRO A C 5
ATOM 5829 O O . PRO A 1 13 ? 9.034 -7.230 -32.927 1.00 0.00 13 PRO A O 5
ATOM 5840 N N . ASP A 1 14 ? 6.849 -7.100 -33.447 1.00 0.00 14 ASP A N 5
ATOM 5841 C CA . ASP A 1 14 ? 7.088 -6.640 -34.810 1.00 0.00 14 ASP A CA 5
ATOM 5842 C C . ASP A 1 14 ? 7.395 -5.146 -34.834 1.00 0.00 14 ASP A C 5
ATOM 5843 O O . ASP A 1 14 ? 6.563 -4.324 -34.449 1.00 0.00 14 ASP A O 5
ATOM 5852 N N . THR A 1 15 ? 8.597 -4.801 -35.287 1.00 0.00 15 THR A N 5
ATOM 5853 C CA . THR A 1 15 ? 9.015 -3.407 -35.360 1.00 0.00 15 THR A CA 5
ATOM 5854 C C . THR A 1 15 ? 9.134 -2.796 -33.969 1.00 0.00 15 THR A C 5
ATOM 5855 O O . THR A 1 15 ? 8.542 -1.755 -33.685 1.00 0.00 15 THR A O 5
ATOM 5866 N N . MET A 1 16 ? 9.905 -3.448 -33.105 1.00 0.00 16 MET A N 5
ATOM 5867 C CA . MET A 1 16 ? 10.103 -2.966 -31.743 1.00 0.00 16 MET A CA 5
ATOM 5868 C C . MET A 1 16 ? 10.695 -1.560 -31.744 1.00 0.00 16 MET A C 5
ATOM 5869 O O . MET A 1 16 ? 10.328 -0.722 -30.921 1.00 0.00 16 MET A O 5
ATOM 5883 N N . ILE A 1 17 ? 11.611 -1.310 -32.674 1.00 0.00 17 ILE A N 5
ATOM 5884 C CA . ILE A 1 17 ? 12.251 -0.004 -32.782 1.00 0.00 17 ILE A CA 5
ATOM 5885 C C . ILE A 1 17 ? 11.217 1.100 -32.974 1.00 0.00 17 ILE A C 5
ATOM 5886 O O . ILE A 1 17 ? 11.382 2.214 -32.474 1.00 0.00 17 ILE A O 5
ATOM 5902 N N . LEU A 1 18 ? 10.150 0.785 -33.701 1.00 0.00 18 LEU A N 5
ATOM 5903 C CA . LEU A 1 18 ? 9.088 1.751 -33.959 1.00 0.00 18 LEU A CA 5
ATOM 5904 C C . LEU A 1 18 ? 8.572 2.354 -32.656 1.00 0.00 18 LEU A C 5
ATOM 5905 O O . LEU A 1 18 ? 8.474 3.574 -32.520 1.00 0.00 18 LEU A O 5
ATOM 5921 N N . THR A 1 19 ? 8.244 1.491 -31.700 1.00 0.00 19 THR A N 5
ATOM 5922 C CA . THR A 1 19 ? 7.739 1.938 -30.407 1.00 0.00 19 THR A CA 5
ATOM 5923 C C . THR A 1 19 ? 8.806 2.709 -29.638 1.00 0.00 19 THR A C 5
ATOM 5924 O O . THR A 1 19 ? 8.514 3.721 -29.002 1.00 0.00 19 THR A O 5
ATOM 5935 N N . GLN A 1 20 ? 10.041 2.223 -29.700 1.00 0.00 20 GLN A N 5
ATOM 5936 C CA . GLN A 1 20 ? 11.151 2.868 -29.008 1.00 0.00 20 GLN A CA 5
ATOM 5937 C C . GLN A 1 20 ? 11.232 4.348 -29.369 1.00 0.00 20 GLN A C 5
ATOM 5938 O O . GLN A 1 20 ? 11.518 5.189 -28.517 1.00 0.00 20 GLN A O 5
ATOM 5952 N N . ILE A 1 21 ? 10.978 4.657 -30.636 1.00 0.00 21 ILE A N 5
ATOM 5953 C CA . ILE A 1 21 ? 11.022 6.035 -31.109 1.00 0.00 21 ILE A CA 5
ATOM 5954 C C . ILE A 1 21 ? 9.936 6.878 -30.450 1.00 0.00 21 ILE A C 5
ATOM 5955 O O . ILE A 1 21 ? 10.218 7.919 -29.857 1.00 0.00 21 ILE A O 5
ATOM 5971 N N . GLU A 1 22 ? 8.692 6.419 -30.555 1.00 0.00 22 GLU A N 5
ATOM 5972 C CA . GLU A 1 22 ? 7.564 7.131 -29.968 1.00 0.00 22 GLU A CA 5
ATOM 5973 C C . GLU A 1 22 ? 7.745 7.290 -28.461 1.00 0.00 22 GLU A C 5
ATOM 5974 O O . GLU A 1 22 ? 7.678 8.398 -27.930 1.00 0.00 22 GLU A O 5
ATOM 5986 N N . ALA A 1 23 ? 7.974 6.173 -27.778 1.00 0.00 23 ALA A N 5
ATOM 5987 C CA . ALA A 1 23 ? 8.166 6.187 -26.333 1.00 0.00 23 ALA A CA 5
ATOM 5988 C C . ALA A 1 23 ? 9.344 7.073 -25.945 1.00 0.00 23 ALA A C 5
ATOM 5989 O O . ALA A 1 23 ? 9.228 7.929 -25.067 1.00 0.00 23 ALA A O 5
ATOM 5996 N N . LYS A 1 24 ? 10.479 6.863 -26.603 1.00 0.00 24 LYS A N 5
ATOM 5997 C CA . LYS A 1 24 ? 11.680 7.643 -26.327 1.00 0.00 24 LYS A CA 5
ATOM 5998 C C . LYS A 1 24 ? 11.381 9.138 -26.377 1.00 0.00 24 LYS A C 5
ATOM 5999 O O . LYS A 1 24 ? 11.745 9.883 -25.468 1.00 0.00 24 LYS A O 5
ATOM 6018 N N . GLU A 1 25 ? 10.716 9.568 -27.444 1.00 0.00 25 GLU A N 5
ATOM 6019 C CA . GLU A 1 25 ? 10.369 10.975 -27.611 1.00 0.00 25 GLU A CA 5
ATOM 6020 C C . GLU A 1 25 ? 9.575 11.485 -26.412 1.00 0.00 25 GLU A C 5
ATOM 6021 O O . GLU A 1 25 ? 9.875 12.544 -25.861 1.00 0.00 25 GLU A O 5
ATOM 6033 N N . ALA A 1 26 ? 8.561 10.724 -26.013 1.00 0.00 26 ALA A N 5
ATOM 6034 C CA . ALA A 1 26 ? 7.726 11.097 -24.878 1.00 0.00 26 ALA A CA 5
ATOM 6035 C C . ALA A 1 26 ? 8.541 11.148 -23.590 1.00 0.00 26 ALA A C 5
ATOM 6036 O O . ALA A 1 26 ? 8.639 12.193 -22.947 1.00 0.00 26 ALA A O 5
ATOM 6043 N N . CYS A 1 27 ? 9.124 10.013 -23.220 1.00 0.00 27 CYS A N 5
ATOM 6044 C CA . CYS A 1 27 ? 9.929 9.927 -22.007 1.00 0.00 27 CYS A CA 5
ATOM 6045 C C . CYS A 1 27 ? 11.006 11.008 -21.991 1.00 0.00 27 CYS A C 5
ATOM 6046 O O . CYS A 1 27 ? 11.059 11.833 -21.079 1.00 0.00 27 CYS A O 5
ATOM 6054 N N . ASP A 1 28 ? 11.863 10.996 -23.006 1.00 0.00 28 ASP A N 5
ATOM 6055 C CA . ASP A 1 28 ? 12.940 11.974 -23.109 1.00 0.00 28 ASP A CA 5
ATOM 6056 C C . ASP A 1 28 ? 12.427 13.380 -22.814 1.00 0.00 28 ASP A C 5
ATOM 6057 O O . ASP A 1 28 ? 13.095 14.166 -22.141 1.00 0.00 28 ASP A O 5
ATOM 6066 N N . TRP A 1 29 ? 11.240 13.689 -23.322 1.00 0.00 29 TRP A N 5
ATOM 6067 C CA . TRP A 1 29 ? 10.638 15.001 -23.112 1.00 0.00 29 TRP A CA 5
ATOM 6068 C C . TRP A 1 29 ? 10.192 15.170 -21.663 1.00 0.00 29 TRP A C 5
ATOM 6069 O O . TRP A 1 29 ? 10.627 16.094 -20.973 1.00 0.00 29 TRP A O 5
ATOM 6090 N N . LEU A 1 30 ? 9.324 14.274 -21.207 1.00 0.00 30 LEU A N 5
ATOM 6091 C CA . LEU A 1 30 ? 8.820 14.324 -19.839 1.00 0.00 30 LEU A CA 5
ATOM 6092 C C . LEU A 1 30 ? 9.954 14.566 -18.849 1.00 0.00 30 LEU A C 5
ATOM 6093 O O . LEU A 1 30 ? 9.798 15.309 -17.881 1.00 0.00 30 LEU A O 5
ATOM 6109 N N . ARG A 1 31 ? 11.096 13.934 -19.100 1.00 0.00 31 ARG A N 5
ATOM 6110 C CA . ARG A 1 31 ? 12.258 14.082 -18.231 1.00 0.00 31 ARG A CA 5
ATOM 6111 C C . ARG A 1 31 ? 13.093 15.291 -18.640 1.00 0.00 31 ARG A C 5
ATOM 6112 O O . ARG A 1 31 ? 13.920 15.777 -17.869 1.00 0.00 31 ARG A O 5
ATOM 6133 N N . ALA A 1 32 ? 12.870 15.773 -19.859 1.00 0.00 32 ALA A N 5
ATOM 6134 C CA . ALA A 1 32 ? 13.600 16.926 -20.370 1.00 0.00 32 ALA A CA 5
ATOM 6135 C C . ALA A 1 32 ? 12.693 18.147 -20.476 1.00 0.00 32 ALA A C 5
ATOM 6136 O O . ALA A 1 32 ? 13.038 19.135 -21.126 1.00 0.00 32 ALA A O 5
ATOM 6143 N N . THR A 1 33 ? 11.531 18.073 -19.835 1.00 0.00 33 THR A N 5
ATOM 6144 C CA . THR A 1 33 ? 10.574 19.172 -19.858 1.00 0.00 33 THR A CA 5
ATOM 6145 C C . THR A 1 33 ? 10.348 19.734 -18.460 1.00 0.00 33 THR A C 5
ATOM 6146 O O . THR A 1 33 ? 10.244 20.946 -18.276 1.00 0.00 33 THR A O 5
ATOM 6157 N N . GLY A 1 34 ? 10.273 18.844 -17.474 1.00 0.00 34 GLY A N 5
ATOM 6158 C CA . GLY A 1 34 ? 10.061 19.272 -16.104 1.00 0.00 34 GLY A CA 5
ATOM 6159 C C . GLY A 1 34 ? 9.417 18.194 -15.254 1.00 0.00 34 GLY A C 5
ATOM 6160 O O . GLY A 1 34 ? 9.446 18.263 -14.025 1.00 0.00 34 GLY A O 5
ATOM 6164 N N . PHE A 1 35 ? 8.832 17.197 -15.909 1.00 0.00 35 PHE A N 5
ATOM 6165 C CA . PHE A 1 35 ? 8.175 16.101 -15.205 1.00 0.00 35 PHE A CA 5
ATOM 6166 C C . PHE A 1 35 ? 8.931 14.792 -15.411 1.00 0.00 35 PHE A C 5
ATOM 6167 O O . PHE A 1 35 ? 8.595 13.981 -16.274 1.00 0.00 35 PHE A O 5
ATOM 6184 N N . PRO A 1 36 ? 9.978 14.580 -14.599 1.00 0.00 36 PRO A N 5
ATOM 6185 C CA . PRO A 1 36 ? 10.803 13.371 -14.672 1.00 0.00 36 PRO A CA 5
ATOM 6186 C C . PRO A 1 36 ? 10.057 12.130 -14.195 1.00 0.00 36 PRO A C 5
ATOM 6187 O O . PRO A 1 36 ? 10.425 11.006 -14.535 1.00 0.00 36 PRO A O 5
ATOM 6198 N N . GLN A 1 37 ? 9.009 12.342 -13.406 1.00 0.00 37 GLN A N 5
ATOM 6199 C CA . GLN A 1 37 ? 8.211 11.239 -12.883 1.00 0.00 37 GLN A CA 5
ATOM 6200 C C . GLN A 1 37 ? 7.401 10.578 -13.993 1.00 0.00 37 GLN A C 5
ATOM 6201 O O . GLN A 1 37 ? 7.126 9.379 -13.945 1.00 0.00 37 GLN A O 5
ATOM 6215 N N . TYR A 1 38 ? 7.023 11.367 -14.992 1.00 0.00 38 TYR A N 5
ATOM 6216 C CA . TYR A 1 38 ? 6.241 10.859 -16.114 1.00 0.00 38 TYR A CA 5
ATOM 6217 C C . TYR A 1 38 ? 7.114 10.038 -17.058 1.00 0.00 38 TYR A C 5
ATOM 6218 O O . TYR A 1 38 ? 6.611 9.248 -17.857 1.00 0.00 38 TYR A O 5
ATOM 6236 N N . ALA A 1 39 ? 8.425 10.230 -16.959 1.00 0.00 39 ALA A N 5
ATOM 6237 C CA . ALA A 1 39 ? 9.369 9.508 -17.803 1.00 0.00 39 ALA A CA 5
ATOM 6238 C C . ALA A 1 39 ? 9.779 8.187 -17.160 1.00 0.00 39 ALA A C 5
ATOM 6239 O O . ALA A 1 39 ? 10.239 7.272 -17.843 1.00 0.00 39 ALA A O 5
ATOM 6246 N N . GLN A 1 40 ? 9.609 8.095 -15.845 1.00 0.00 40 GLN A N 5
ATOM 6247 C CA . GLN A 1 40 ? 9.963 6.886 -15.112 1.00 0.00 40 GLN A CA 5
ATOM 6248 C C . GLN A 1 40 ? 8.797 5.904 -15.087 1.00 0.00 40 GLN A C 5
ATOM 6249 O O . GLN A 1 40 ? 8.987 4.695 -15.228 1.00 0.00 40 GLN A O 5
ATOM 6263 N N . LEU A 1 41 ? 7.591 6.430 -14.906 1.00 0.00 41 LEU A N 5
ATOM 6264 C CA . LEU A 1 41 ? 6.392 5.599 -14.862 1.00 0.00 41 LEU A CA 5
ATOM 6265 C C . LEU A 1 41 ? 6.426 4.538 -15.957 1.00 0.00 41 LEU A C 5
ATOM 6266 O O . LEU A 1 41 ? 6.148 3.364 -15.708 1.00 0.00 41 LEU A O 5
ATOM 6282 N N . TYR A 1 42 ? 6.769 4.957 -17.170 1.00 0.00 42 TYR A N 5
ATOM 6283 C CA . TYR A 1 42 ? 6.838 4.043 -18.304 1.00 0.00 42 TYR A CA 5
ATOM 6284 C C . TYR A 1 42 ? 8.005 3.072 -18.151 1.00 0.00 42 TYR A C 5
ATOM 6285 O O . TYR A 1 42 ? 7.901 1.900 -18.511 1.00 0.00 42 TYR A O 5
ATOM 6303 N N . GLU A 1 43 ? 9.114 3.570 -17.614 1.00 0.00 43 GLU A N 5
ATOM 6304 C CA . GLU A 1 43 ? 10.301 2.747 -17.412 1.00 0.00 43 GLU A CA 5
ATOM 6305 C C . GLU A 1 43 ? 10.002 1.582 -16.473 1.00 0.00 43 GLU A C 5
ATOM 6306 O O . GLU A 1 43 ? 10.623 0.523 -16.564 1.00 0.00 43 GLU A O 5
ATOM 6318 N N . ASP A 1 44 ? 9.047 1.786 -15.572 1.00 0.00 44 ASP A N 5
ATOM 6319 C CA . ASP A 1 44 ? 8.665 0.753 -14.616 1.00 0.00 44 ASP A CA 5
ATOM 6320 C C . ASP A 1 44 ? 7.508 -0.084 -15.154 1.00 0.00 44 ASP A C 5
ATOM 6321 O O . ASP A 1 44 ? 7.019 -0.990 -14.480 1.00 0.00 44 ASP A O 5
ATOM 6330 N N . PHE A 1 45 ? 7.075 0.227 -16.371 1.00 0.00 45 PHE A N 5
ATOM 6331 C CA . PHE A 1 45 ? 5.974 -0.494 -16.999 1.00 0.00 45 PHE A CA 5
ATOM 6332 C C . PHE A 1 45 ? 4.673 -0.275 -16.232 1.00 0.00 45 PHE A C 5
ATOM 6333 O O . PHE A 1 45 ? 3.958 -1.226 -15.915 1.00 0.00 45 PHE A O 5
ATOM 6350 N N . LEU A 1 46 ? 4.373 0.985 -15.938 1.00 0.00 46 LEU A N 5
ATOM 6351 C CA . LEU A 1 46 ? 3.157 1.332 -15.209 1.00 0.00 46 LEU A CA 5
ATOM 6352 C C . LEU A 1 46 ? 2.063 1.796 -16.165 1.00 0.00 46 LEU A C 5
ATOM 6353 O O . LEU A 1 46 ? 0.875 1.609 -15.903 1.00 0.00 46 LEU A O 5
ATOM 6369 N N . PHE A 1 47 ? 2.472 2.398 -17.277 1.00 0.00 47 PHE A N 5
ATOM 6370 C CA . PHE A 1 47 ? 1.527 2.887 -18.274 1.00 0.00 47 PHE A CA 5
ATOM 6371 C C . PHE A 1 47 ? 0.625 1.760 -18.767 1.00 0.00 47 PHE A C 5
ATOM 6372 O O . PHE A 1 47 ? 0.934 0.576 -18.626 1.00 0.00 47 PHE A O 5
ATOM 6389 N N . PRO A 1 48 ? -0.519 2.134 -19.360 1.00 0.00 48 PRO A N 5
ATOM 6390 C CA . PRO A 1 48 ? -0.898 3.539 -19.532 1.00 0.00 48 PRO A CA 5
ATOM 6391 C C . PRO A 1 48 ? -1.249 4.211 -18.209 1.00 0.00 48 PRO A C 5
ATOM 6392 O O . PRO A 1 48 ? -1.560 3.540 -17.225 1.00 0.00 48 PRO A O 5
ATOM 6403 N N . ILE A 1 49 ? -1.198 5.539 -18.193 1.00 0.00 49 ILE A N 5
ATOM 6404 C CA . ILE A 1 49 ? -1.512 6.301 -16.991 1.00 0.00 49 ILE A CA 5
ATOM 6405 C C . ILE A 1 49 ? -2.882 6.961 -17.101 1.00 0.00 49 ILE A C 5
ATOM 6406 O O . ILE A 1 49 ? -3.527 6.906 -18.148 1.00 0.00 49 ILE A O 5
ATOM 6422 N N . ASP A 1 50 ? -3.320 7.586 -16.013 1.00 0.00 50 ASP A N 5
ATOM 6423 C CA . ASP A 1 50 ? -4.613 8.260 -15.987 1.00 0.00 50 ASP A CA 5
ATOM 6424 C C . ASP A 1 50 ? -4.516 9.647 -16.614 1.00 0.00 50 ASP A C 5
ATOM 6425 O O . ASP A 1 50 ? -4.245 10.632 -15.926 1.00 0.00 50 ASP A O 5
ATOM 6434 N N . ILE A 1 51 ? -4.736 9.717 -17.922 1.00 0.00 51 ILE A N 5
ATOM 6435 C CA . ILE A 1 51 ? -4.673 10.983 -18.641 1.00 0.00 51 ILE A CA 5
ATOM 6436 C C . ILE A 1 51 ? -5.679 11.984 -18.080 1.00 0.00 51 ILE A C 5
ATOM 6437 O O . ILE A 1 51 ? -5.300 13.007 -17.510 1.00 0.00 51 ILE A O 5
ATOM 6453 N N . SER A 1 52 ? -6.962 11.680 -18.246 1.00 0.00 52 SER A N 5
ATOM 6454 C CA . SER A 1 52 ? -8.023 12.554 -17.759 1.00 0.00 52 SER A CA 5
ATOM 6455 C C . SER A 1 52 ? -7.681 13.107 -16.379 1.00 0.00 52 SER A C 5
ATOM 6456 O O . SER A 1 52 ? -7.997 14.255 -16.061 1.00 0.00 52 SER A O 5
ATOM 6464 N N . LEU A 1 53 ? -7.033 12.284 -15.562 1.00 0.00 53 LEU A N 5
ATOM 6465 C CA . LEU A 1 53 ? -6.646 12.689 -14.216 1.00 0.00 53 LEU A CA 5
ATOM 6466 C C . LEU A 1 53 ? -5.499 13.694 -14.258 1.00 0.00 53 LEU A C 5
ATOM 6467 O O . LEU A 1 53 ? -5.517 14.702 -13.552 1.00 0.00 53 LEU A O 5
ATOM 6483 N N . VAL A 1 54 ? -4.503 13.413 -15.092 1.00 0.00 54 VAL A N 5
ATOM 6484 C CA . VAL A 1 54 ? -3.349 14.294 -15.229 1.00 0.00 54 VAL A CA 5
ATOM 6485 C C . VAL A 1 54 ? -3.782 15.749 -15.369 1.00 0.00 54 VAL A C 5
ATOM 6486 O O . VAL A 1 54 ? -3.061 16.664 -14.969 1.00 0.00 54 VAL A O 5
ATOM 6499 N N . LYS A 1 55 ? -4.964 15.957 -15.938 1.00 0.00 55 LYS A N 5
ATOM 6500 C CA . LYS A 1 55 ? -5.497 17.301 -16.129 1.00 0.00 55 LYS A CA 5
ATOM 6501 C C . LYS A 1 55 ? -6.107 17.832 -14.836 1.00 0.00 55 LYS A C 5
ATOM 6502 O O . LYS A 1 55 ? -5.929 19.000 -14.489 1.00 0.00 55 LYS A O 5
ATOM 6521 N N . ARG A 1 56 ? -6.827 16.968 -14.128 1.00 0.00 56 ARG A N 5
ATOM 6522 C CA . ARG A 1 56 ? -7.463 17.351 -12.873 1.00 0.00 56 ARG A CA 5
ATOM 6523 C C . ARG A 1 56 ? -6.421 17.777 -11.843 1.00 0.00 56 ARG A C 5
ATOM 6524 O O . ARG A 1 56 ? -6.609 18.759 -11.126 1.00 0.00 56 ARG A O 5
ATOM 6545 N N . GLU A 1 57 ? -5.324 17.030 -11.775 1.00 0.00 57 GLU A N 5
ATOM 6546 C CA . GLU A 1 57 ? -4.253 17.329 -10.831 1.00 0.00 57 GLU A CA 5
ATOM 6547 C C . GLU A 1 57 ? -3.549 18.631 -11.203 1.00 0.00 57 GLU A C 5
ATOM 6548 O O . GLU A 1 57 ? -3.283 19.473 -10.344 1.00 0.00 57 GLU A O 5
ATOM 6560 N N . HIS A 1 58 ? -3.249 18.789 -12.488 1.00 0.00 58 HIS A N 5
ATOM 6561 C CA . HIS A 1 58 ? -2.576 19.988 -12.974 1.00 0.00 58 HIS A CA 5
ATOM 6562 C C . HIS A 1 58 ? -3.553 20.899 -13.712 1.00 0.00 58 HIS A C 5
ATOM 6563 O O . HIS A 1 58 ? -3.288 21.331 -14.834 1.00 0.00 58 HIS A O 5
ATOM 6577 N N . ASP A 1 59 ? -4.682 21.187 -13.074 1.00 0.00 59 ASP A N 5
ATOM 6578 C CA . ASP A 1 59 ? -5.698 22.047 -13.669 1.00 0.00 59 ASP A CA 5
ATOM 6579 C C . ASP A 1 59 ? -5.196 23.483 -13.783 1.00 0.00 59 ASP A C 5
ATOM 6580 O O . ASP A 1 59 ? -5.572 24.212 -14.701 1.00 0.00 59 ASP A O 5
ATOM 6589 N N . PHE A 1 60 ? -4.346 23.883 -12.843 1.00 0.00 60 PHE A N 5
ATOM 6590 C CA . PHE A 1 60 ? -3.793 25.233 -12.837 1.00 0.00 60 PHE A CA 5
ATOM 6591 C C . PHE A 1 60 ? -3.100 25.542 -14.160 1.00 0.00 60 PHE A C 5
ATOM 6592 O O . PHE A 1 60 ? -3.204 26.652 -14.685 1.00 0.00 60 PHE A O 5
ATOM 6609 N N . LEU A 1 61 ? -2.391 24.554 -14.695 1.00 0.00 61 LEU A N 5
ATOM 6610 C CA . LEU A 1 61 ? -1.679 24.719 -15.957 1.00 0.00 61 LEU A CA 5
ATOM 6611 C C . LEU A 1 61 ? -2.572 25.379 -17.004 1.00 0.00 61 LEU A C 5
ATOM 6612 O O . LEU A 1 61 ? -3.791 25.443 -16.843 1.00 0.00 61 LEU A O 5
ATOM 6628 N N . ASP A 1 62 ? -1.957 25.865 -18.076 1.00 0.00 62 ASP A N 5
ATOM 6629 C CA . ASP A 1 62 ? -2.697 26.517 -19.151 1.00 0.00 62 ASP A CA 5
ATOM 6630 C C . ASP A 1 62 ? -3.081 25.512 -20.233 1.00 0.00 62 ASP A C 5
ATOM 6631 O O . ASP A 1 62 ? -2.548 24.404 -20.282 1.00 0.00 62 ASP A O 5
ATOM 6640 N N . ARG A 1 63 ? -4.009 25.908 -21.098 1.00 0.00 63 ARG A N 5
ATOM 6641 C CA . ARG A 1 63 ? -4.466 25.041 -22.178 1.00 0.00 63 ARG A CA 5
ATOM 6642 C C . ARG A 1 63 ? -3.285 24.504 -22.981 1.00 0.00 63 ARG A C 5
ATOM 6643 O O . ARG A 1 63 ? -3.194 23.305 -23.245 1.00 0.00 63 ARG A O 5
ATOM 6664 N N . ASP A 1 64 ? -2.383 25.400 -23.367 1.00 0.00 64 ASP A N 5
ATOM 6665 C CA . ASP A 1 64 ? -1.207 25.017 -24.140 1.00 0.00 64 ASP A CA 5
ATOM 6666 C C . ASP A 1 64 ? -0.378 23.980 -23.389 1.00 0.00 64 ASP A C 5
ATOM 6667 O O . ASP A 1 64 ? -0.046 22.926 -23.931 1.00 0.00 64 ASP A O 5
ATOM 6676 N N . ALA A 1 65 ? -0.045 24.287 -22.140 1.00 0.00 65 ALA A N 5
ATOM 6677 C CA . ALA A 1 65 ? 0.746 23.382 -21.315 1.00 0.00 65 ALA A CA 5
ATOM 6678 C C . ALA A 1 65 ? 0.075 22.018 -21.198 1.00 0.00 65 ALA A C 5
ATOM 6679 O O . ALA A 1 65 ? 0.724 20.982 -21.343 1.00 0.00 65 ALA A O 5
ATOM 6686 N N . ILE A 1 66 ? -1.228 22.026 -20.934 1.00 0.00 66 ILE A N 5
ATOM 6687 C CA . ILE A 1 66 ? -1.986 20.789 -20.796 1.00 0.00 66 ILE A CA 5
ATOM 6688 C C . ILE A 1 66 ? -1.943 19.971 -22.083 1.00 0.00 66 ILE A C 5
ATOM 6689 O O . ILE A 1 66 ? -1.550 18.805 -22.075 1.00 0.00 66 ILE A O 5
ATOM 6705 N N . GLU A 1 67 ? -2.347 20.593 -23.186 1.00 0.00 67 GLU A N 5
ATOM 6706 C CA . GLU A 1 67 ? -2.354 19.922 -24.481 1.00 0.00 67 GLU A CA 5
ATOM 6707 C C . GLU A 1 67 ? -0.975 19.353 -24.805 1.00 0.00 67 GLU A C 5
ATOM 6708 O O . GLU A 1 67 ? -0.855 18.227 -25.287 1.00 0.00 67 GLU A O 5
ATOM 6720 N N . ALA A 1 68 ? 0.061 20.141 -24.539 1.00 0.00 68 ALA A N 5
ATOM 6721 C CA . ALA A 1 68 ? 1.431 19.716 -24.800 1.00 0.00 68 ALA A CA 5
ATOM 6722 C C . ALA A 1 68 ? 1.807 18.514 -23.940 1.00 0.00 68 ALA A C 5
ATOM 6723 O O . ALA A 1 68 ? 2.296 17.504 -24.446 1.00 0.00 68 ALA A O 5
ATOM 6730 N N . LEU A 1 69 ? 1.575 18.630 -22.637 1.00 0.00 69 LEU A N 5
ATOM 6731 C CA . LEU A 1 69 ? 1.890 17.553 -21.705 1.00 0.00 69 LEU A CA 5
ATOM 6732 C C . LEU A 1 69 ? 1.175 16.265 -22.100 1.00 0.00 69 LEU A C 5
ATOM 6733 O O . LEU A 1 69 ? 1.773 15.188 -22.106 1.00 0.00 69 LEU A O 5
ATOM 6749 N N . CYS A 1 70 ? -0.106 16.383 -22.430 1.00 0.00 70 CYS A N 5
ATOM 6750 C CA . CYS A 1 70 ? -0.903 15.228 -22.828 1.00 0.00 70 CYS A CA 5
ATOM 6751 C C . CYS A 1 70 ? -0.341 14.591 -24.095 1.00 0.00 70 CYS A C 5
ATOM 6752 O O . CYS A 1 70 ? -0.180 13.372 -24.169 1.00 0.00 70 CYS A O 5
ATOM 6760 N N . ARG A 1 71 ? -0.047 15.422 -25.089 1.00 0.00 71 ARG A N 5
ATOM 6761 C CA . ARG A 1 71 ? 0.495 14.939 -26.353 1.00 0.00 71 ARG A CA 5
ATOM 6762 C C . ARG A 1 71 ? 1.578 13.891 -26.115 1.00 0.00 71 ARG A C 5
ATOM 6763 O O . ARG A 1 71 ? 1.820 13.031 -26.962 1.00 0.00 71 ARG A O 5
ATOM 6784 N N . ARG A 1 72 ? 2.226 13.969 -24.957 1.00 0.00 72 ARG A N 5
ATOM 6785 C CA . ARG A 1 72 ? 3.283 13.027 -24.609 1.00 0.00 72 ARG A CA 5
ATOM 6786 C C . ARG A 1 72 ? 2.709 11.801 -23.905 1.00 0.00 72 ARG A C 5
ATOM 6787 O O . ARG A 1 72 ? 3.047 10.665 -24.238 1.00 0.00 72 ARG A O 5
ATOM 6808 N N . LEU A 1 73 ? 1.839 12.039 -22.929 1.00 0.00 73 LEU A N 5
ATOM 6809 C CA . LEU A 1 73 ? 1.218 10.955 -22.176 1.00 0.00 73 LEU A CA 5
ATOM 6810 C C . LEU A 1 73 ? 0.494 9.989 -23.109 1.00 0.00 73 LEU A C 5
ATOM 6811 O O . LEU A 1 73 ? 0.794 8.797 -23.137 1.00 0.00 73 LEU A O 5
ATOM 6827 N N . ASN A 1 74 ? -0.458 10.515 -23.872 1.00 0.00 74 ASN A N 5
ATOM 6828 C CA . ASN A 1 74 ? -1.224 9.699 -24.808 1.00 0.00 74 ASN A CA 5
ATOM 6829 C C . ASN A 1 74 ? -0.304 8.793 -25.620 1.00 0.00 74 ASN A C 5
ATOM 6830 O O . ASN A 1 74 ? -0.577 7.604 -25.791 1.00 0.00 74 ASN A O 5
ATOM 6841 N N . THR A 1 75 ? 0.790 9.362 -26.118 1.00 0.00 75 THR A N 5
ATOM 6842 C CA . THR A 1 75 ? 1.751 8.607 -26.911 1.00 0.00 75 THR A CA 5
ATOM 6843 C C . THR A 1 75 ? 2.205 7.351 -26.176 1.00 0.00 75 THR A C 5
ATOM 6844 O O . THR A 1 75 ? 2.330 6.281 -26.773 1.00 0.00 75 THR A O 5
ATOM 6855 N N . LEU A 1 76 ? 2.450 7.487 -24.878 1.00 0.00 76 LEU A N 5
ATOM 6856 C CA . LEU A 1 76 ? 2.891 6.363 -24.060 1.00 0.00 76 LEU A CA 5
ATOM 6857 C C . LEU A 1 76 ? 1.713 5.473 -23.677 1.00 0.00 76 LEU A C 5
ATOM 6858 O O . LEU A 1 76 ? 1.875 4.273 -23.455 1.00 0.00 76 LEU A O 5
ATOM 6874 N N . ASN A 1 77 ? 0.527 6.068 -23.604 1.00 0.00 77 ASN A N 5
ATOM 6875 C CA . ASN A 1 77 ? -0.679 5.329 -23.249 1.00 0.00 77 ASN A CA 5
ATOM 6876 C C . ASN A 1 77 ? -0.931 4.193 -24.235 1.00 0.00 77 ASN A C 5
ATOM 6877 O O . ASN A 1 77 ? -1.467 3.146 -23.871 1.00 0.00 77 ASN A O 5
ATOM 6888 N N . LYS A 1 78 ? -0.540 4.406 -25.487 1.00 0.00 78 LYS A N 5
ATOM 6889 C CA . LYS A 1 78 ? -0.721 3.401 -26.528 1.00 0.00 78 LYS A CA 5
ATOM 6890 C C . LYS A 1 78 ? 0.562 2.606 -26.745 1.00 0.00 78 LYS A C 5
ATOM 6891 O O . LYS A 1 78 ? 0.521 1.426 -27.095 1.00 0.00 78 LYS A O 5
ATOM 6910 N N . CYS A 1 79 ? 1.700 3.259 -26.536 1.00 0.00 79 CYS A N 5
ATOM 6911 C CA . CYS A 1 79 ? 2.996 2.612 -26.710 1.00 0.00 79 CYS A CA 5
ATOM 6912 C C . CYS A 1 79 ? 3.278 1.643 -25.566 1.00 0.00 79 CYS A C 5
ATOM 6913 O O . CYS A 1 79 ? 4.267 0.911 -25.589 1.00 0.00 79 CYS A O 5
ATOM 6921 N N . ALA A 1 80 ? 2.402 1.645 -24.566 1.00 0.00 80 ALA A N 5
ATOM 6922 C CA . ALA A 1 80 ? 2.557 0.766 -23.414 1.00 0.00 80 ALA A CA 5
ATOM 6923 C C . ALA A 1 80 ? 1.575 -0.400 -23.477 1.00 0.00 80 ALA A C 5
ATOM 6924 O O . ALA A 1 80 ? 1.947 -1.551 -23.247 1.00 0.00 80 ALA A O 5
ATOM 6931 N N . VAL A 1 81 ? 0.320 -0.094 -23.790 1.00 0.00 81 VAL A N 5
ATOM 6932 C CA . VAL A 1 81 ? -0.715 -1.116 -23.884 1.00 0.00 81 VAL A CA 5
ATOM 6933 C C . VAL A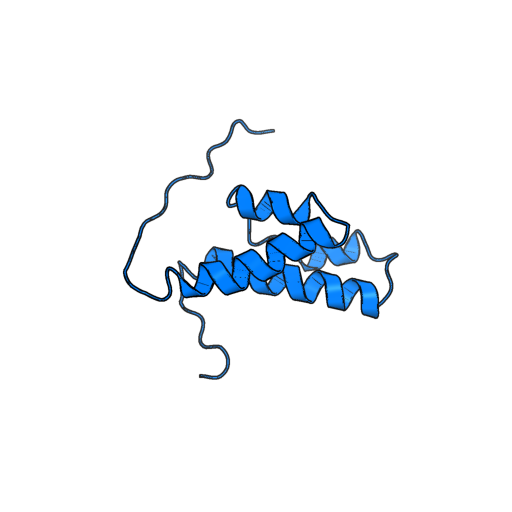 1 81 ? -0.645 -1.849 -25.219 1.00 0.00 81 VAL A C 5
ATOM 6934 O O . VAL A 1 81 ? -1.359 -2.826 -25.440 1.00 0.00 81 VAL A O 5
ATOM 6947 N N . MET A 1 82 ? 0.221 -1.369 -26.105 1.00 0.00 82 MET A N 5
ATOM 6948 C CA . MET A 1 82 ? 0.386 -1.979 -27.420 1.00 0.00 82 MET A CA 5
ATOM 6949 C C . MET A 1 82 ? 0.906 -3.408 -27.294 1.00 0.00 82 MET A C 5
ATOM 6950 O O . MET A 1 82 ? 0.992 -4.137 -28.283 1.00 0.00 82 MET A O 5
ATOM 6964 N N . LYS A 1 83 ? 1.252 -3.802 -26.074 1.00 0.00 83 LYS A N 5
ATOM 6965 C CA . LYS A 1 83 ? 1.765 -5.143 -25.818 1.00 0.00 83 LYS A CA 5
ATOM 6966 C C . LYS A 1 83 ? 0.625 -6.152 -25.725 1.00 0.00 83 LYS A C 5
ATOM 6967 O O . LYS A 1 83 ? 0.679 -7.222 -26.333 1.00 0.00 83 LYS A O 5
ATOM 6986 N N . LEU A 1 84 ? -0.406 -5.805 -24.963 1.00 0.00 84 LEU A N 5
ATOM 6987 C CA . LEU A 1 84 ? -1.561 -6.681 -24.793 1.00 0.00 84 LEU A CA 5
ATOM 6988 C C . LEU A 1 84 ? -1.994 -7.277 -26.128 1.00 0.00 84 LEU A C 5
ATOM 6989 O O . LEU A 1 84 ? -2.417 -8.431 -26.194 1.00 0.00 84 LEU A O 5
ATOM 7005 N N . GLU A 1 85 ? -1.883 -6.484 -27.189 1.00 0.00 85 GLU A N 5
ATOM 7006 C CA . GLU A 1 85 ? -2.261 -6.935 -28.522 1.00 0.00 85 GLU A CA 5
ATOM 7007 C C . GLU A 1 85 ? -1.683 -6.014 -29.593 1.00 0.00 85 GLU A C 5
ATOM 7008 O O . GLU A 1 85 ? -1.854 -4.796 -29.538 1.00 0.00 85 GLU A O 5
ATOM 7020 N N . SER A 1 86 ? -0.998 -6.605 -30.567 1.00 0.00 86 SER A N 5
ATOM 7021 C CA . SER A 1 86 ? -0.391 -5.838 -31.648 1.00 0.00 86 SER A CA 5
ATOM 7022 C C . SER A 1 86 ? -1.345 -4.759 -32.151 1.00 0.00 86 SER A C 5
ATOM 7023 O O . SER A 1 86 ? -1.090 -3.566 -31.992 1.00 0.00 86 SER A O 5
ATOM 7031 N N . GLY A 1 87 ? -2.447 -5.188 -32.759 1.00 0.00 87 GLY A N 5
ATOM 7032 C CA . GLY A 1 87 ? -3.423 -4.248 -33.277 1.00 0.00 87 GLY A CA 5
ATOM 7033 C C . GLY A 1 87 ? -3.141 -3.851 -34.713 1.00 0.00 87 GLY A C 5
ATOM 7034 O O . GLY A 1 87 ? -1.993 -3.817 -35.156 1.00 0.00 87 GLY A O 5
ATOM 7038 N N . PRO A 1 88 ? -4.207 -3.543 -35.466 1.00 0.00 88 PRO A N 5
ATOM 7039 C CA . PRO A 1 88 ? -4.094 -3.142 -36.872 1.00 0.00 88 PRO A CA 5
ATOM 7040 C C . PRO A 1 88 ? -3.460 -1.765 -37.033 1.00 0.00 88 PRO A C 5
ATOM 7041 O O . PRO A 1 88 ? -2.964 -1.422 -38.106 1.00 0.00 88 PRO A O 5
ATOM 7052 N N . SER A 1 89 ? -3.479 -0.981 -35.960 1.00 0.00 89 SER A N 5
ATOM 7053 C CA . SER A 1 89 ? -2.909 0.361 -35.984 1.00 0.00 89 SER A CA 5
ATOM 7054 C C . SER A 1 89 ? -1.595 0.380 -36.760 1.00 0.00 89 SER A C 5
ATOM 7055 O O . SER A 1 89 ? -1.444 1.124 -37.729 1.00 0.00 89 SER A O 5
ATOM 7063 N N . SER A 1 90 ? -0.648 -0.445 -36.325 1.00 0.00 90 SER A N 5
ATOM 7064 C CA . SER A 1 90 ? 0.656 -0.522 -36.975 1.00 0.00 90 SER A CA 5
ATOM 7065 C C . SER A 1 90 ? 0.505 -0.551 -38.493 1.00 0.00 90 SER A C 5
ATOM 7066 O O . SER A 1 90 ? -0.527 -0.968 -39.018 1.00 0.00 90 SER A O 5
ATOM 7074 N N . GLY A 1 91 ? 1.543 -0.104 -39.193 1.00 0.00 91 GLY A N 5
ATOM 7075 C CA . GLY A 1 91 ? 1.507 -0.086 -40.644 1.00 0.00 91 GLY A CA 5
ATOM 7076 C C . GLY A 1 91 ? 1.218 1.294 -41.200 1.00 0.00 91 GLY A C 5
ATOM 7077 O O . GLY A 1 91 ? 2.087 1.922 -41.804 1.00 0.00 91 GLY A O 5
ATOM 7081 N N . GLY A 1 1 ? 2.663 -25.719 -12.726 1.00 0.00 1 GLY A N 6
ATOM 7082 C CA . GLY A 1 1 ? 3.182 -25.169 -13.965 1.00 0.00 1 GLY A CA 6
ATOM 7083 C C . GLY A 1 1 ? 3.721 -26.239 -14.893 1.00 0.00 1 GLY A C 6
ATOM 7084 O O . GLY A 1 1 ? 2.967 -27.072 -15.397 1.00 0.00 1 GLY A O 6
ATOM 7088 N N . SER A 1 2 ? 5.030 -26.217 -15.122 1.00 0.00 2 SER A N 6
ATOM 7089 C CA . SER A 1 2 ? 5.669 -27.189 -16.001 1.00 0.00 2 SER A CA 6
ATOM 7090 C C . SER A 1 2 ? 5.070 -27.130 -17.403 1.00 0.00 2 SER A C 6
ATOM 7091 O O . SER A 1 2 ? 4.822 -28.161 -18.028 1.00 0.00 2 SER A O 6
ATOM 7099 N N . SER A 1 3 ? 4.839 -25.915 -17.891 1.00 0.00 3 SER A N 6
ATOM 7100 C CA . SER A 1 3 ? 4.264 -25.720 -19.216 1.00 0.00 3 SER A CA 6
ATOM 7101 C C . SER A 1 3 ? 5.017 -24.635 -19.981 1.00 0.00 3 SER A C 6
ATOM 7102 O O . SER A 1 3 ? 5.374 -23.600 -19.420 1.00 0.00 3 SER A O 6
ATOM 7110 N N . GLY A 1 4 ? 5.255 -24.882 -21.265 1.00 0.00 4 GLY A N 6
ATOM 7111 C CA . GLY A 1 4 ? 5.963 -23.918 -22.087 1.00 0.00 4 GLY A CA 6
ATOM 7112 C C . GLY A 1 4 ? 5.296 -23.699 -23.430 1.00 0.00 4 GLY A C 6
ATOM 7113 O O . GLY A 1 4 ? 5.043 -24.651 -24.168 1.00 0.00 4 GLY A O 6
ATOM 7117 N N . SER A 1 5 ? 5.009 -22.441 -23.749 1.00 0.00 5 SER A N 6
ATOM 7118 C CA . SER A 1 5 ? 4.362 -22.100 -25.010 1.00 0.00 5 SER A CA 6
ATOM 7119 C C . SER A 1 5 ? 5.397 -21.858 -26.104 1.00 0.00 5 SER A C 6
ATOM 7120 O O . SER A 1 5 ? 6.325 -21.068 -25.933 1.00 0.00 5 SER A O 6
ATOM 7128 N N . SER A 1 6 ? 5.230 -22.545 -27.230 1.00 0.00 6 SER A N 6
ATOM 7129 C CA . SER A 1 6 ? 6.151 -22.408 -28.353 1.00 0.00 6 SER A CA 6
ATOM 7130 C C . SER A 1 6 ? 5.494 -21.655 -29.505 1.00 0.00 6 SER A C 6
ATOM 7131 O O . SER A 1 6 ? 4.270 -21.563 -29.584 1.00 0.00 6 SER A O 6
ATOM 7139 N N . GLY A 1 7 ? 6.319 -21.117 -30.399 1.00 0.00 7 GLY A N 6
ATOM 7140 C CA . GLY A 1 7 ? 5.801 -20.380 -31.537 1.00 0.00 7 GLY A CA 6
ATOM 7141 C C . GLY A 1 7 ? 6.816 -20.252 -32.655 1.00 0.00 7 GLY A C 6
ATOM 7142 O O . GLY A 1 7 ? 7.597 -21.171 -32.901 1.00 0.00 7 GLY A O 6
ATOM 7146 N N . MET A 1 8 ? 6.804 -19.110 -33.335 1.00 0.00 8 MET A N 6
ATOM 7147 C CA . MET A 1 8 ? 7.730 -18.867 -34.435 1.00 0.00 8 MET A CA 6
ATOM 7148 C C . MET A 1 8 ? 8.905 -18.009 -33.977 1.00 0.00 8 MET A C 6
ATOM 7149 O O . MET A 1 8 ? 8.768 -17.184 -33.072 1.00 0.00 8 MET A O 6
ATOM 7163 N N . CYS A 1 9 ? 10.058 -18.208 -34.605 1.00 0.00 9 CYS A N 6
ATOM 7164 C CA . CYS A 1 9 ? 11.257 -17.452 -34.261 1.00 0.00 9 CYS A CA 6
ATOM 7165 C C . CYS A 1 9 ? 11.090 -15.977 -34.611 1.00 0.00 9 CYS A C 6
ATOM 7166 O O . CYS A 1 9 ? 11.191 -15.108 -33.745 1.00 0.00 9 CYS A O 6
ATOM 7174 N N . ARG A 1 10 ? 10.836 -15.702 -35.886 1.00 0.00 10 ARG A N 6
ATOM 7175 C CA . ARG A 1 10 ? 10.657 -14.332 -36.352 1.00 0.00 10 ARG A CA 6
ATOM 7176 C C . ARG A 1 10 ? 9.313 -13.774 -35.895 1.00 0.00 10 ARG A C 6
ATOM 7177 O O . ARG A 1 10 ? 8.263 -14.360 -36.159 1.00 0.00 10 ARG A O 6
ATOM 7198 N N . LYS A 1 11 ? 9.353 -12.637 -35.209 1.00 0.00 11 LYS A N 6
ATOM 7199 C CA . LYS A 1 11 ? 8.139 -11.997 -34.716 1.00 0.00 11 LYS A CA 6
ATOM 7200 C C . LYS A 1 11 ? 7.906 -10.660 -35.412 1.00 0.00 11 LYS A C 6
ATOM 7201 O O . LYS A 1 11 ? 7.223 -9.783 -34.883 1.00 0.00 11 LYS A O 6
ATOM 7220 N N . LYS A 1 12 ? 8.478 -10.511 -36.602 1.00 0.00 12 LYS A N 6
ATOM 7221 C CA . LYS A 1 12 ? 8.330 -9.283 -37.374 1.00 0.00 12 LYS A CA 6
ATOM 7222 C C . LYS A 1 12 ? 8.442 -8.057 -36.472 1.00 0.00 12 LYS A C 6
ATOM 7223 O O . LYS A 1 12 ? 7.563 -7.196 -36.444 1.00 0.00 12 LYS A O 6
ATOM 7242 N N . PRO A 1 13 ? 9.548 -7.974 -35.719 1.00 0.00 13 PRO A N 6
ATOM 7243 C CA . PRO A 1 13 ? 9.802 -6.857 -34.805 1.00 0.00 13 PRO A CA 6
ATOM 7244 C C . PRO A 1 13 ? 10.091 -5.556 -35.546 1.00 0.00 13 PRO A C 6
ATOM 7245 O O . PRO A 1 13 ? 10.121 -4.482 -34.945 1.00 0.00 13 PRO A O 6
ATOM 7256 N N . ASP A 1 14 ? 10.303 -5.660 -36.853 1.00 0.00 14 ASP A N 6
ATOM 7257 C CA . ASP A 1 14 ? 10.588 -4.491 -37.677 1.00 0.00 14 ASP A CA 6
ATOM 7258 C C . ASP A 1 14 ? 9.769 -3.289 -37.216 1.00 0.00 14 ASP A C 6
ATOM 7259 O O . ASP A 1 14 ? 10.289 -2.179 -37.094 1.00 0.00 14 ASP A O 6
ATOM 7268 N N . THR A 1 15 ? 8.484 -3.517 -36.961 1.00 0.00 15 THR A N 6
ATOM 7269 C CA . THR A 1 15 ? 7.594 -2.453 -36.515 1.00 0.00 15 THR A CA 6
ATOM 7270 C C . THR A 1 15 ? 7.544 -2.380 -34.993 1.00 0.00 15 THR A C 6
ATOM 7271 O O . THR A 1 15 ? 7.531 -1.293 -34.415 1.00 0.00 15 THR A O 6
ATOM 7282 N N . MET A 1 16 ? 7.518 -3.542 -34.350 1.00 0.00 16 MET A N 6
ATOM 7283 C CA . MET A 1 16 ? 7.473 -3.609 -32.893 1.00 0.00 16 MET A CA 6
ATOM 7284 C C . MET A 1 16 ? 8.353 -2.528 -32.272 1.00 0.00 16 MET A C 6
ATOM 7285 O O . MET A 1 16 ? 7.910 -1.780 -31.401 1.00 0.00 16 MET A O 6
ATOM 7299 N N . ILE A 1 17 ? 9.599 -2.454 -32.726 1.00 0.00 17 ILE A N 6
ATOM 7300 C CA . ILE A 1 17 ? 10.540 -1.464 -32.215 1.00 0.00 17 ILE A CA 6
ATOM 7301 C C . ILE A 1 17 ? 10.032 -0.047 -32.457 1.00 0.00 17 ILE A C 6
ATOM 7302 O O . ILE A 1 17 ? 10.135 0.818 -31.587 1.00 0.00 17 ILE A O 6
ATOM 7318 N N . LEU A 1 18 ? 9.481 0.183 -33.644 1.00 0.00 18 LEU A N 6
ATOM 7319 C CA . LEU A 1 18 ? 8.956 1.496 -34.002 1.00 0.00 18 LEU A CA 6
ATOM 7320 C C . LEU A 1 18 ? 8.325 2.178 -32.792 1.00 0.00 18 LEU A C 6
ATOM 7321 O O . LEU A 1 18 ? 8.805 3.214 -32.329 1.00 0.00 18 LEU A O 6
ATOM 7337 N N . THR A 1 19 ? 7.247 1.590 -32.283 1.00 0.00 19 THR A N 6
ATOM 7338 C CA . THR A 1 19 ? 6.552 2.140 -31.126 1.00 0.00 19 THR A CA 6
ATOM 7339 C C . THR A 1 19 ? 7.492 2.282 -29.935 1.00 0.00 19 THR A C 6
ATOM 7340 O O . THR A 1 19 ? 7.320 3.169 -29.099 1.00 0.00 19 THR A O 6
ATOM 7351 N N . GLN A 1 20 ? 8.487 1.404 -29.864 1.00 0.00 20 GLN A N 6
ATOM 7352 C CA . GLN A 1 20 ? 9.455 1.433 -28.774 1.00 0.00 20 GLN A CA 6
ATOM 7353 C C . GLN A 1 20 ? 10.279 2.716 -28.812 1.00 0.00 20 GLN A C 6
ATOM 7354 O O . GLN A 1 20 ? 10.503 3.351 -27.781 1.00 0.00 20 GLN A O 6
ATOM 7368 N N . ILE A 1 21 ? 10.727 3.091 -30.005 1.00 0.00 21 ILE A N 6
ATOM 7369 C CA . ILE A 1 21 ? 11.526 4.298 -30.176 1.00 0.00 21 ILE A CA 6
ATOM 7370 C C . ILE A 1 21 ? 10.723 5.544 -29.818 1.00 0.00 21 ILE A C 6
ATOM 7371 O O . ILE A 1 21 ? 11.070 6.272 -28.889 1.00 0.00 21 ILE A O 6
ATOM 7387 N N . GLU A 1 22 ? 9.646 5.781 -30.561 1.00 0.00 22 GLU A N 6
ATOM 7388 C CA . GLU A 1 22 ? 8.792 6.938 -30.320 1.00 0.00 22 GLU A CA 6
ATOM 7389 C C . GLU A 1 22 ? 8.607 7.176 -28.825 1.00 0.00 22 GLU A C 6
ATOM 7390 O O . GLU A 1 22 ? 8.649 8.314 -28.357 1.00 0.00 22 GLU A O 6
ATOM 7402 N N . ALA A 1 23 ? 8.401 6.095 -28.080 1.00 0.00 23 ALA A N 6
ATOM 7403 C CA . ALA A 1 23 ? 8.210 6.185 -26.638 1.00 0.00 23 ALA A CA 6
ATOM 7404 C C . ALA A 1 23 ? 9.352 6.953 -25.980 1.00 0.00 23 ALA A C 6
ATOM 7405 O O . ALA A 1 23 ? 9.160 8.059 -25.475 1.00 0.00 23 ALA A O 6
ATOM 7412 N N . LYS A 1 24 ? 10.540 6.359 -25.989 1.00 0.00 24 LYS A N 6
ATOM 7413 C CA . LYS A 1 24 ? 11.714 6.986 -25.394 1.00 0.00 24 LYS A CA 6
ATOM 7414 C C . LYS A 1 24 ? 11.719 8.489 -25.655 1.00 0.00 24 LYS A C 6
ATOM 7415 O O . LYS A 1 24 ? 11.752 9.290 -24.722 1.00 0.00 24 LYS A O 6
ATOM 7434 N N . GLU A 1 25 ? 11.686 8.864 -26.930 1.00 0.00 25 GLU A N 6
ATOM 7435 C CA . GLU A 1 25 ? 11.686 10.271 -27.313 1.00 0.00 25 GLU A CA 6
ATOM 7436 C C . GLU A 1 25 ? 10.739 11.076 -26.428 1.00 0.00 25 GLU A C 6
ATOM 7437 O O . GLU A 1 25 ? 11.125 12.090 -25.848 1.00 0.00 25 GLU A O 6
ATOM 7449 N N . ALA A 1 26 ? 9.496 10.615 -26.330 1.00 0.00 26 ALA A N 6
ATOM 7450 C CA . ALA A 1 26 ? 8.494 11.289 -25.514 1.00 0.00 26 ALA A CA 6
ATOM 7451 C C . ALA A 1 26 ? 8.939 11.377 -24.058 1.00 0.00 26 ALA A C 6
ATOM 7452 O O . ALA A 1 26 ? 8.961 12.458 -23.469 1.00 0.00 26 ALA A O 6
ATOM 7459 N N . CYS A 1 27 ? 9.292 10.233 -23.483 1.00 0.00 27 CYS A N 6
ATOM 7460 C CA . CYS A 1 27 ? 9.735 10.180 -22.094 1.00 0.00 27 CYS A CA 6
ATOM 7461 C C . CYS A 1 27 ? 10.764 11.269 -21.810 1.00 0.00 27 CYS A C 6
ATOM 7462 O O . CYS A 1 27 ? 10.630 12.029 -20.851 1.00 0.00 27 CYS A O 6
ATOM 7470 N N . ASP A 1 28 ? 11.793 11.337 -22.648 1.00 0.00 28 ASP A N 6
ATOM 7471 C CA . ASP A 1 28 ? 12.846 12.332 -22.486 1.00 0.00 28 ASP A CA 6
ATOM 7472 C C . ASP A 1 28 ? 12.254 13.718 -22.255 1.00 0.00 28 ASP A C 6
ATOM 7473 O O . ASP A 1 28 ? 12.781 14.506 -21.470 1.00 0.00 28 ASP A O 6
ATOM 7482 N N . TRP A 1 29 ? 11.157 14.009 -22.945 1.00 0.00 29 TRP A N 6
ATOM 7483 C CA . TRP A 1 29 ? 10.492 15.301 -22.814 1.00 0.00 29 TRP A CA 6
ATOM 7484 C C . TRP A 1 29 ? 9.928 15.483 -21.409 1.00 0.00 29 TRP A C 6
ATOM 7485 O O . TRP A 1 29 ? 10.211 16.478 -20.740 1.00 0.00 29 TRP A O 6
ATOM 7506 N N . LEU A 1 30 ? 9.129 14.518 -20.967 1.00 0.00 30 LEU A N 6
ATOM 7507 C CA . LEU A 1 30 ? 8.525 14.573 -19.641 1.00 0.00 30 LEU A CA 6
ATOM 7508 C C . LEU A 1 30 ? 9.556 14.966 -18.588 1.00 0.00 30 LEU A C 6
ATOM 7509 O O . LEU A 1 30 ? 9.258 15.723 -17.665 1.00 0.00 30 LEU A O 6
ATOM 7525 N N . ARG A 1 31 ? 10.771 14.447 -18.735 1.00 0.00 31 ARG A N 6
ATOM 7526 C CA . ARG A 1 31 ? 11.848 14.745 -17.798 1.00 0.00 31 ARG A CA 6
ATOM 7527 C C . ARG A 1 31 ? 12.581 16.022 -18.200 1.00 0.00 31 ARG A C 6
ATOM 7528 O O . ARG A 1 31 ? 13.158 16.709 -17.358 1.00 0.00 31 ARG A O 6
ATOM 7549 N N . ALA A 1 32 ? 12.553 16.332 -19.492 1.00 0.00 32 ALA A N 6
ATOM 7550 C CA . ALA A 1 32 ? 13.213 17.526 -20.005 1.00 0.00 32 ALA A CA 6
ATOM 7551 C C . ALA A 1 32 ? 12.244 18.701 -20.077 1.00 0.00 32 ALA A C 6
ATOM 7552 O O . ALA A 1 32 ? 12.584 19.770 -20.586 1.00 0.00 32 ALA A O 6
ATOM 7559 N N . THR A 1 33 ? 11.034 18.497 -19.565 1.00 0.00 33 THR A N 6
ATOM 7560 C CA . THR A 1 33 ? 10.015 19.540 -19.572 1.00 0.00 33 THR A CA 6
ATOM 7561 C C . THR A 1 33 ? 9.734 20.043 -18.161 1.00 0.00 33 THR A C 6
ATOM 7562 O O . THR A 1 33 ? 9.493 21.231 -17.952 1.00 0.00 33 THR A O 6
ATOM 7573 N N . GLY A 1 34 ? 9.768 19.131 -17.194 1.00 0.00 34 GLY A N 6
ATOM 7574 C CA . GLY A 1 34 ? 9.516 19.503 -15.814 1.00 0.00 34 GLY A CA 6
ATOM 7575 C C . GLY A 1 34 ? 8.858 18.389 -15.025 1.00 0.00 34 GLY A C 6
ATOM 7576 O O . GLY A 1 34 ? 8.755 18.463 -13.800 1.00 0.00 34 GLY A O 6
ATOM 7580 N N . PHE A 1 35 ? 8.410 17.353 -15.726 1.00 0.00 35 PHE A N 6
ATOM 7581 C CA . PHE A 1 35 ? 7.754 16.220 -15.084 1.00 0.00 35 PHE A CA 6
ATOM 7582 C C . PHE A 1 35 ? 8.543 14.934 -15.313 1.00 0.00 35 PHE A C 6
ATOM 7583 O O . PHE A 1 35 ? 8.227 14.130 -16.190 1.00 0.00 35 PHE A O 6
ATOM 7600 N N . PRO A 1 36 ? 9.596 14.734 -14.506 1.00 0.00 36 PRO A N 6
ATOM 7601 C CA . PRO A 1 36 ? 10.452 13.548 -14.600 1.00 0.00 36 PRO A CA 6
ATOM 7602 C C . PRO A 1 36 ? 9.738 12.280 -14.145 1.00 0.00 36 PRO A C 6
ATOM 7603 O O . PRO A 1 36 ? 10.068 11.179 -14.586 1.00 0.00 36 PRO A O 6
ATOM 7614 N N . GLN A 1 37 ? 8.758 12.442 -13.262 1.00 0.00 37 GLN A N 6
ATOM 7615 C CA . GLN A 1 37 ? 7.998 11.309 -12.747 1.00 0.00 37 GLN A CA 6
ATOM 7616 C C . GLN A 1 37 ? 7.200 10.639 -13.861 1.00 0.00 37 GLN A C 6
ATOM 7617 O O . GLN A 1 37 ? 6.992 9.425 -13.845 1.00 0.00 37 GLN A O 6
ATOM 7631 N N . TYR A 1 38 ? 6.755 11.436 -14.826 1.00 0.00 38 TYR A N 6
ATOM 7632 C CA . TYR A 1 38 ? 5.978 10.920 -15.946 1.00 0.00 38 TYR A CA 6
ATOM 7633 C C . TYR A 1 38 ? 6.823 9.996 -16.816 1.00 0.00 38 TYR A C 6
ATOM 7634 O O . TYR A 1 38 ? 6.309 9.064 -17.434 1.00 0.00 38 TYR A O 6
ATOM 7652 N N . ALA A 1 39 ? 8.125 10.262 -16.860 1.00 0.00 39 ALA A N 6
ATOM 7653 C CA . ALA A 1 39 ? 9.043 9.454 -17.653 1.00 0.00 39 ALA A CA 6
ATOM 7654 C C . ALA A 1 39 ? 9.500 8.222 -16.879 1.00 0.00 39 ALA A C 6
ATOM 7655 O O . ALA A 1 39 ? 9.846 7.200 -17.470 1.00 0.00 39 ALA A O 6
ATOM 7662 N N . GLN A 1 40 ? 9.499 8.328 -15.554 1.00 0.00 40 GLN A N 6
ATOM 7663 C CA . GLN A 1 40 ? 9.915 7.221 -14.700 1.00 0.00 40 GLN A CA 6
ATOM 7664 C C . GLN A 1 40 ? 8.852 6.128 -14.668 1.00 0.00 40 GLN A C 6
ATOM 7665 O O . GLN A 1 40 ? 9.168 4.943 -14.562 1.00 0.00 40 GLN A O 6
ATOM 7679 N N . LEU A 1 41 ? 7.591 6.534 -14.761 1.00 0.00 41 LEU A N 6
ATOM 7680 C CA . LEU A 1 41 ? 6.479 5.589 -14.744 1.00 0.00 41 LEU A CA 6
ATOM 7681 C C . LEU A 1 41 ? 6.602 4.583 -15.884 1.00 0.00 41 LEU A C 6
ATOM 7682 O O . LEU A 1 41 ? 6.515 3.374 -15.670 1.00 0.00 41 LEU A O 6
ATOM 7698 N N . TYR A 1 42 ? 6.807 5.091 -17.094 1.00 0.00 42 TYR A N 6
ATOM 7699 C CA . TYR A 1 42 ? 6.940 4.237 -18.269 1.00 0.00 42 TYR A CA 6
ATOM 7700 C C . TYR A 1 42 ? 8.174 3.346 -18.157 1.00 0.00 42 TYR A C 6
ATOM 7701 O O . TYR A 1 42 ? 8.185 2.220 -18.652 1.00 0.00 42 TYR A O 6
ATOM 7719 N N . GLU A 1 43 ? 9.210 3.861 -17.501 1.00 0.00 43 GLU A N 6
ATOM 7720 C CA . GLU A 1 43 ? 10.448 3.112 -17.323 1.00 0.00 43 GLU A CA 6
ATOM 7721 C C . GLU A 1 43 ? 10.213 1.863 -16.478 1.00 0.00 43 GLU A C 6
ATOM 7722 O O . GLU A 1 43 ? 10.915 0.863 -16.621 1.00 0.00 43 GLU A O 6
ATOM 7734 N N . ASP A 1 44 ? 9.220 1.931 -15.598 1.00 0.00 44 ASP A N 6
ATOM 7735 C CA . ASP A 1 44 ? 8.890 0.807 -14.730 1.00 0.00 44 ASP A CA 6
ATOM 7736 C C . ASP A 1 44 ? 7.759 -0.026 -15.325 1.00 0.00 44 ASP A C 6
ATOM 7737 O O . ASP A 1 44 ? 7.193 -0.892 -14.656 1.00 0.00 44 ASP A O 6
ATOM 7746 N N . PHE A 1 45 ? 7.433 0.242 -16.585 1.00 0.00 45 PHE A N 6
ATOM 7747 C CA . PHE A 1 45 ? 6.367 -0.481 -17.269 1.00 0.00 45 PHE A CA 6
ATOM 7748 C C . PHE A 1 45 ? 5.034 -0.291 -16.552 1.00 0.00 45 PHE A C 6
ATOM 7749 O O . PHE A 1 45 ? 4.313 -1.255 -16.290 1.00 0.00 45 PHE A O 6
ATOM 7766 N N . LEU A 1 46 ? 4.711 0.959 -16.237 1.00 0.00 46 LEU A N 6
ATOM 7767 C CA . LEU A 1 46 ? 3.464 1.278 -15.552 1.00 0.00 46 LEU A CA 6
ATOM 7768 C C . LEU A 1 46 ? 2.393 1.717 -16.545 1.00 0.00 46 LEU A C 6
ATOM 7769 O O . LEU A 1 46 ? 1.200 1.513 -16.319 1.00 0.00 46 LEU A O 6
ATOM 7785 N N . PHE A 1 47 ? 2.827 2.319 -17.648 1.00 0.00 47 PHE A N 6
ATOM 7786 C CA . PHE A 1 47 ? 1.906 2.785 -18.677 1.00 0.00 47 PHE A CA 6
ATOM 7787 C C . PHE A 1 47 ? 1.099 1.625 -19.251 1.00 0.00 47 PHE A C 6
ATOM 7788 O O . PHE A 1 47 ? 1.475 0.458 -19.140 1.00 0.00 47 PHE A O 6
ATOM 7805 N N . PRO A 1 48 ? -0.040 1.951 -19.881 1.00 0.00 48 PRO A N 6
ATOM 7806 C CA . PRO A 1 48 ? -0.499 3.337 -20.019 1.00 0.00 48 PRO A CA 6
ATOM 7807 C C . PRO A 1 48 ? -0.948 3.934 -18.690 1.00 0.00 48 PRO A C 6
ATOM 7808 O O . PRO A 1 48 ? -1.193 3.210 -17.724 1.00 0.00 48 PRO A O 6
ATOM 7819 N N . ILE A 1 49 ? -1.054 5.258 -18.647 1.00 0.00 49 ILE A N 6
ATOM 7820 C CA . ILE A 1 49 ? -1.474 5.951 -17.436 1.00 0.00 49 ILE A CA 6
ATOM 7821 C C . ILE A 1 49 ? -2.836 6.609 -17.623 1.00 0.00 49 ILE A C 6
ATOM 7822 O O . ILE A 1 49 ? -3.414 6.565 -18.710 1.00 0.00 49 ILE A O 6
ATOM 7838 N N . ASP A 1 50 ? -3.343 7.221 -16.559 1.00 0.00 50 ASP A N 6
ATOM 7839 C CA . ASP A 1 50 ? -4.638 7.891 -16.606 1.00 0.00 50 ASP A CA 6
ATOM 7840 C C . ASP A 1 50 ? -4.485 9.335 -17.075 1.00 0.00 50 ASP A C 6
ATOM 7841 O O . ASP A 1 50 ? -4.294 10.243 -16.267 1.00 0.00 50 ASP A O 6
ATOM 7850 N N . ILE A 1 51 ? -4.570 9.537 -18.386 1.00 0.00 51 ILE A N 6
ATOM 7851 C CA . ILE A 1 51 ? -4.442 10.870 -18.962 1.00 0.00 51 ILE A CA 6
ATOM 7852 C C . ILE A 1 51 ? -5.393 11.854 -18.289 1.00 0.00 51 ILE A C 6
ATOM 7853 O O . ILE A 1 51 ? -4.984 12.930 -17.855 1.00 0.00 51 ILE A O 6
ATOM 7869 N N . SER A 1 52 ? -6.665 11.475 -18.205 1.00 0.00 52 SER A N 6
ATOM 7870 C CA . SER A 1 52 ? -7.676 12.325 -17.587 1.00 0.00 52 SER A CA 6
ATOM 7871 C C . SER A 1 52 ? -7.199 12.839 -16.232 1.00 0.00 52 SER A C 6
ATOM 7872 O O . SER A 1 52 ? -7.378 14.012 -15.902 1.00 0.00 52 SER A O 6
ATOM 7880 N N . LEU A 1 53 ? -6.592 11.953 -15.451 1.00 0.00 53 LEU A N 6
ATOM 7881 C CA . LEU A 1 53 ? -6.088 12.315 -14.131 1.00 0.00 53 LEU A CA 6
ATOM 7882 C C . LEU A 1 53 ? -5.076 13.452 -14.227 1.00 0.00 53 LEU A C 6
ATOM 7883 O O . LEU A 1 53 ? -5.167 14.442 -13.501 1.00 0.00 53 LEU A O 6
ATOM 7899 N N . VAL A 1 54 ? -4.112 13.304 -15.130 1.00 0.00 54 VAL A N 6
ATOM 7900 C CA . VAL A 1 54 ? -3.083 14.319 -15.324 1.00 0.00 54 VAL A CA 6
ATOM 7901 C C . VAL A 1 54 ? -3.682 15.721 -15.290 1.00 0.00 54 VAL A C 6
ATOM 7902 O O . VAL A 1 54 ? -3.125 16.631 -14.677 1.00 0.00 54 VAL A O 6
ATOM 7915 N N . LYS A 1 55 ? -4.821 15.888 -15.953 1.00 0.00 55 LYS A N 6
ATOM 7916 C CA . LYS A 1 55 ? -5.499 17.178 -15.997 1.00 0.00 55 LYS A CA 6
ATOM 7917 C C . LYS A 1 55 ? -6.150 17.497 -14.655 1.00 0.00 55 LYS A C 6
ATOM 7918 O O . LYS A 1 55 ? -6.149 18.645 -14.211 1.00 0.00 55 LYS A O 6
ATOM 7937 N N . ARG A 1 56 ? -6.704 16.473 -14.013 1.00 0.00 56 ARG A N 6
ATOM 7938 C CA . ARG A 1 56 ? -7.358 16.645 -12.721 1.00 0.00 56 ARG A CA 6
ATOM 7939 C C . ARG A 1 56 ? -6.367 17.144 -11.673 1.00 0.00 56 ARG A C 6
ATOM 7940 O O . ARG A 1 56 ? -6.705 17.981 -10.836 1.00 0.00 56 ARG A O 6
ATOM 7961 N N . GLU A 1 57 ? -5.145 16.624 -11.725 1.00 0.00 57 GLU A N 6
ATOM 7962 C CA . GLU A 1 57 ? -4.107 17.016 -10.779 1.00 0.00 57 GLU A CA 6
ATOM 7963 C C . GLU A 1 57 ? -3.494 18.358 -11.170 1.00 0.00 57 GLU A C 6
ATOM 7964 O O . GLU A 1 57 ? -3.288 19.228 -10.324 1.00 0.00 57 GLU A O 6
ATOM 7976 N N . HIS A 1 58 ? -3.204 18.517 -12.457 1.00 0.00 58 HIS A N 6
ATOM 7977 C CA . HIS A 1 58 ? -2.614 19.752 -12.961 1.00 0.00 58 HIS A CA 6
ATOM 7978 C C . HIS A 1 58 ? -3.672 20.627 -13.627 1.00 0.00 58 HIS A C 6
ATOM 7979 O O . HIS A 1 58 ? -3.449 21.172 -14.709 1.00 0.00 58 HIS A O 6
ATOM 7993 N N . ASP A 1 59 ? -4.822 20.757 -12.976 1.00 0.00 59 ASP A N 6
ATOM 7994 C CA . ASP A 1 59 ? -5.914 21.566 -13.505 1.00 0.00 59 ASP A CA 6
ATOM 7995 C C . ASP A 1 59 ? -5.537 23.044 -13.518 1.00 0.00 59 ASP A C 6
ATOM 7996 O O . ASP A 1 59 ? -6.060 23.821 -14.317 1.00 0.00 59 ASP A O 6
ATOM 8005 N N . PHE A 1 60 ? -4.628 23.426 -12.628 1.00 0.00 60 PHE A N 6
ATOM 8006 C CA . PHE A 1 60 ? -4.183 24.812 -12.536 1.00 0.00 60 PHE A CA 6
ATOM 8007 C C . PHE A 1 60 ? -3.579 25.278 -13.858 1.00 0.00 60 PHE A C 6
ATOM 8008 O O . PHE A 1 60 ? -3.807 26.407 -14.294 1.00 0.00 60 PHE A O 6
ATOM 8025 N N . LEU A 1 61 ? -2.807 24.401 -14.490 1.00 0.00 61 LEU A N 6
ATOM 8026 C CA . LEU A 1 61 ? -2.170 24.720 -15.763 1.00 0.00 61 LEU A CA 6
ATOM 8027 C C . LEU A 1 61 ? -3.190 25.253 -16.764 1.00 0.00 61 LEU A C 6
ATOM 8028 O O . LEU A 1 61 ? -4.397 25.089 -16.583 1.00 0.00 61 LEU A O 6
ATOM 8044 N N . ASP A 1 62 ? -2.697 25.889 -17.821 1.00 0.00 62 ASP A N 6
ATOM 8045 C CA . ASP A 1 62 ? -3.566 26.443 -18.854 1.00 0.00 62 ASP A CA 6
ATOM 8046 C C . ASP A 1 62 ? -3.841 25.411 -19.943 1.00 0.00 62 ASP A C 6
ATOM 8047 O O . ASP A 1 62 ? -3.127 24.415 -20.063 1.00 0.00 62 ASP A O 6
ATOM 8056 N N . ARG A 1 63 ? -4.880 25.657 -20.734 1.00 0.00 63 ARG A N 6
ATOM 8057 C CA . ARG A 1 63 ? -5.251 24.748 -21.812 1.00 0.00 63 ARG A CA 6
ATOM 8058 C C . ARG A 1 63 ? -4.050 24.440 -22.701 1.00 0.00 63 ARG A C 6
ATOM 8059 O O . ARG A 1 63 ? -3.762 23.279 -22.992 1.00 0.00 63 ARG A O 6
ATOM 8080 N N . ASP A 1 64 ? -3.354 25.487 -23.130 1.00 0.00 64 ASP A N 6
ATOM 8081 C CA . ASP A 1 64 ? -2.184 25.329 -23.986 1.00 0.00 64 ASP A CA 6
ATOM 8082 C C . ASP A 1 64 ? -1.118 24.482 -23.298 1.00 0.00 64 ASP A C 6
ATOM 8083 O O . ASP A 1 64 ? -0.550 23.572 -23.900 1.00 0.00 64 ASP A O 6
ATOM 8092 N N . ALA A 1 65 ? -0.850 24.790 -22.033 1.00 0.00 65 ALA A N 6
ATOM 8093 C CA . ALA A 1 65 ? 0.148 24.058 -21.263 1.00 0.00 65 ALA A CA 6
ATOM 8094 C C . ALA A 1 65 ? -0.204 22.576 -21.177 1.00 0.00 65 ALA A C 6
ATOM 8095 O O . ALA A 1 65 ? 0.667 21.714 -21.298 1.00 0.00 65 ALA A O 6
ATOM 8102 N N . ILE A 1 66 ? -1.484 22.288 -20.968 1.00 0.00 66 ILE A N 6
ATOM 8103 C CA . ILE A 1 66 ? -1.949 20.911 -20.865 1.00 0.00 66 ILE A CA 6
ATOM 8104 C C . ILE A 1 66 ? -1.815 20.184 -22.198 1.00 0.00 66 ILE A C 6
ATOM 8105 O O . ILE A 1 66 ? -1.097 19.190 -22.304 1.00 0.00 66 ILE A O 6
ATOM 8121 N N . GLU A 1 67 ? -2.509 20.688 -23.214 1.00 0.00 67 GLU A N 6
ATOM 8122 C CA . GLU A 1 67 ? -2.465 20.086 -24.541 1.00 0.00 67 GLU A CA 6
ATOM 8123 C C . GLU A 1 67 ? -1.059 19.594 -24.870 1.00 0.00 67 GLU A C 6
ATOM 8124 O O . GLU A 1 67 ? -0.872 18.454 -25.294 1.00 0.00 67 GLU A O 6
ATOM 8136 N N . ALA A 1 68 ? -0.073 20.463 -24.671 1.00 0.00 68 ALA A N 6
ATOM 8137 C CA . ALA A 1 68 ? 1.317 20.117 -24.944 1.00 0.00 68 ALA A CA 6
ATOM 8138 C C . ALA A 1 68 ? 1.757 18.918 -24.111 1.00 0.00 68 ALA A C 6
ATOM 8139 O O . ALA A 1 68 ? 2.353 17.973 -24.631 1.00 0.00 68 ALA A O 6
ATOM 8146 N N . LEU A 1 69 ? 1.463 18.962 -22.817 1.00 0.00 69 LEU A N 6
ATOM 8147 C CA . LEU A 1 69 ? 1.829 17.879 -21.911 1.00 0.00 69 LEU A CA 6
ATOM 8148 C C . LEU A 1 69 ? 1.207 16.560 -22.360 1.00 0.00 69 LEU A C 6
ATOM 8149 O O . LEU A 1 69 ? 1.898 15.548 -22.487 1.00 0.00 69 LEU A O 6
ATOM 8165 N N . CYS A 1 70 ? -0.099 16.579 -22.599 1.00 0.00 70 CYS A N 6
ATOM 8166 C CA . CYS A 1 70 ? -0.814 15.385 -23.035 1.00 0.00 70 CYS A CA 6
ATOM 8167 C C . CYS A 1 70 ? -0.171 14.791 -24.284 1.00 0.00 70 CYS A C 6
ATOM 8168 O O . CYS A 1 70 ? 0.089 13.590 -24.349 1.00 0.00 70 CYS A O 6
ATOM 8176 N N . ARG A 1 71 ? 0.083 15.641 -25.274 1.00 0.00 71 ARG A N 6
ATOM 8177 C CA . ARG A 1 71 ? 0.695 15.200 -26.521 1.00 0.00 71 ARG A CA 6
ATOM 8178 C C . ARG A 1 71 ? 1.814 14.198 -26.253 1.00 0.00 71 ARG A C 6
ATOM 8179 O O . ARG A 1 71 ? 2.095 13.331 -27.081 1.00 0.00 71 ARG A O 6
ATOM 8200 N N . ARG A 1 72 ? 2.449 14.325 -25.093 1.00 0.00 72 ARG A N 6
ATOM 8201 C CA . ARG A 1 72 ? 3.538 13.431 -24.716 1.00 0.00 72 ARG A CA 6
ATOM 8202 C C . ARG A 1 72 ? 3.001 12.180 -24.028 1.00 0.00 72 ARG A C 6
ATOM 8203 O O . ARG A 1 72 ? 3.356 11.058 -24.390 1.00 0.00 72 ARG A O 6
ATOM 8224 N N . LEU A 1 73 ? 2.144 12.380 -23.033 1.00 0.00 73 LEU A N 6
ATOM 8225 C CA . LEU A 1 73 ? 1.558 11.268 -22.292 1.00 0.00 73 LEU A CA 6
ATOM 8226 C C . LEU A 1 73 ? 0.910 10.264 -23.239 1.00 0.00 73 LEU A C 6
ATOM 8227 O O . LEU A 1 73 ? 1.287 9.094 -23.272 1.00 0.00 73 LEU A O 6
ATOM 8243 N N . ASN A 1 74 ? -0.068 10.731 -24.009 1.00 0.00 74 ASN A N 6
ATOM 8244 C CA . ASN A 1 74 ? -0.768 9.874 -24.959 1.00 0.00 74 ASN A CA 6
ATOM 8245 C C . ASN A 1 74 ? 0.220 9.061 -25.790 1.00 0.00 74 ASN A C 6
ATOM 8246 O O . ASN A 1 74 ? 0.043 7.858 -25.984 1.00 0.00 74 ASN A O 6
ATOM 8257 N N . THR A 1 75 ? 1.262 9.726 -26.278 1.00 0.00 75 THR A N 6
ATOM 8258 C CA . THR A 1 75 ? 2.278 9.067 -27.088 1.00 0.00 75 THR A CA 6
ATOM 8259 C C . THR A 1 75 ? 2.802 7.813 -26.399 1.00 0.00 75 THR A C 6
ATOM 8260 O O . THR A 1 75 ? 3.167 6.836 -27.056 1.00 0.00 75 THR A O 6
ATOM 8271 N N . LEU A 1 76 ? 2.838 7.844 -25.071 1.00 0.00 76 LEU A N 6
ATOM 8272 C CA . LEU A 1 76 ? 3.319 6.709 -24.291 1.00 0.00 76 LEU A CA 6
ATOM 8273 C C . LEU A 1 76 ? 2.175 5.762 -23.945 1.00 0.00 76 LEU A C 6
ATOM 8274 O O . LEU A 1 76 ? 2.381 4.562 -23.772 1.00 0.00 76 LEU A O 6
ATOM 8290 N N . ASN A 1 77 ? 0.968 6.310 -23.849 1.00 0.00 77 ASN A N 6
ATOM 8291 C CA . ASN A 1 77 ? -0.210 5.514 -23.526 1.00 0.00 77 ASN A CA 6
ATOM 8292 C C . ASN A 1 77 ? -0.331 4.316 -24.463 1.00 0.00 77 ASN A C 6
ATOM 8293 O O . ASN A 1 77 ? -0.773 3.240 -24.059 1.00 0.00 77 ASN A O 6
ATOM 8304 N N . LYS A 1 78 ? 0.067 4.509 -25.716 1.00 0.00 78 LYS A N 6
ATOM 8305 C CA . LYS A 1 78 ? 0.005 3.446 -26.711 1.00 0.00 78 LYS A CA 6
ATOM 8306 C C . LYS A 1 78 ? 1.364 2.770 -26.870 1.00 0.00 78 LYS A C 6
ATOM 8307 O O . LYS A 1 78 ? 1.458 1.542 -26.894 1.00 0.00 78 LYS A O 6
ATOM 8326 N N . CYS A 1 79 ? 2.412 3.578 -26.977 1.00 0.00 79 CYS A N 6
ATOM 8327 C CA . CYS A 1 79 ? 3.766 3.058 -27.134 1.00 0.00 79 CYS A CA 6
ATOM 8328 C C . CYS A 1 79 ? 4.093 2.054 -26.034 1.00 0.00 79 CYS A C 6
ATOM 8329 O O . CYS A 1 79 ? 5.050 1.288 -26.145 1.00 0.00 79 CYS A O 6
ATOM 8337 N N . ALA A 1 80 ? 3.294 2.065 -24.973 1.00 0.00 80 ALA A N 6
ATOM 8338 C CA . ALA A 1 80 ? 3.499 1.156 -23.852 1.00 0.00 80 ALA A CA 6
ATOM 8339 C C . ALA A 1 80 ? 2.757 -0.159 -24.070 1.00 0.00 80 ALA A C 6
ATOM 8340 O O . ALA A 1 80 ? 3.346 -1.237 -23.989 1.00 0.00 80 ALA A O 6
ATOM 8347 N N . VAL A 1 81 ? 1.460 -0.062 -24.345 1.00 0.00 81 VAL A N 6
ATOM 8348 C CA . VAL A 1 81 ? 0.638 -1.244 -24.574 1.00 0.00 81 VAL A CA 6
ATOM 8349 C C . VAL A 1 81 ? 1.263 -2.153 -25.626 1.00 0.00 81 VAL A C 6
ATOM 8350 O O . VAL A 1 81 ? 1.364 -3.364 -25.433 1.00 0.00 81 VAL A O 6
ATOM 8363 N N . MET A 1 82 ? 1.682 -1.560 -26.739 1.00 0.00 82 MET A N 6
ATOM 8364 C CA . MET A 1 82 ? 2.299 -2.317 -27.822 1.00 0.00 82 MET A CA 6
ATOM 8365 C C . MET A 1 82 ? 3.145 -3.462 -27.272 1.00 0.00 82 MET A C 6
ATOM 8366 O O . MET A 1 82 ? 3.107 -4.579 -27.788 1.00 0.00 82 MET A O 6
ATOM 8380 N N . LYS A 1 83 ? 3.908 -3.176 -26.222 1.00 0.00 83 LYS A N 6
ATOM 8381 C CA . LYS A 1 83 ? 4.763 -4.181 -25.602 1.00 0.00 83 LYS A CA 6
ATOM 8382 C C . LYS A 1 83 ? 4.106 -5.557 -25.644 1.00 0.00 83 LYS A C 6
ATOM 8383 O O . LYS A 1 83 ? 4.742 -6.549 -26.003 1.00 0.00 83 LYS A O 6
ATOM 8402 N N . LEU A 1 84 ? 2.830 -5.609 -25.278 1.00 0.00 84 LEU A N 6
ATOM 8403 C CA . LEU A 1 84 ? 2.086 -6.864 -25.275 1.00 0.00 84 LEU A CA 6
ATOM 8404 C C . LEU A 1 84 ? 2.081 -7.496 -26.663 1.00 0.00 84 LEU A C 6
ATOM 8405 O O . LEU A 1 84 ? 2.708 -8.531 -26.886 1.00 0.00 84 LEU A O 6
ATOM 8421 N N . GLU A 1 85 ? 1.370 -6.865 -27.593 1.00 0.00 85 GLU A N 6
ATOM 8422 C CA . GLU A 1 85 ? 1.286 -7.366 -28.960 1.00 0.00 85 GLU A CA 6
ATOM 8423 C C . GLU A 1 85 ? 2.212 -6.581 -29.885 1.00 0.00 85 GLU A C 6
ATOM 8424 O O . GLU A 1 85 ? 2.163 -5.352 -29.933 1.00 0.00 85 GLU A O 6
ATOM 8436 N N . SER A 1 86 ? 3.056 -7.301 -30.617 1.00 0.00 86 SER A N 6
ATOM 8437 C CA . SER A 1 86 ? 3.996 -6.673 -31.538 1.00 0.00 86 SER A CA 6
ATOM 8438 C C . SER A 1 86 ? 3.306 -6.295 -32.846 1.00 0.00 86 SER A C 6
ATOM 8439 O O . SER A 1 86 ? 3.845 -6.512 -33.930 1.00 0.00 86 SER A O 6
ATOM 8447 N N . GLY A 1 87 ? 2.108 -5.729 -32.733 1.00 0.00 87 GLY A N 6
ATOM 8448 C CA . GLY A 1 87 ? 1.363 -5.330 -33.912 1.00 0.00 87 GLY A CA 6
ATOM 8449 C C . GLY A 1 87 ? 1.076 -3.842 -33.942 1.00 0.00 87 GLY A C 6
ATOM 8450 O O . GLY A 1 87 ? 1.115 -3.160 -32.917 1.00 0.00 87 GLY A O 6
ATOM 8454 N N . PRO A 1 88 ? 0.782 -3.315 -35.140 1.00 0.00 88 PRO A N 6
ATOM 8455 C CA . PRO A 1 88 ? 0.483 -1.892 -35.327 1.00 0.00 88 PRO A CA 6
ATOM 8456 C C . PRO A 1 88 ? -0.855 -1.495 -34.715 1.00 0.00 88 PRO A C 6
ATOM 8457 O O . PRO A 1 88 ? -1.757 -2.323 -34.579 1.00 0.00 88 PRO A O 6
ATOM 8468 N N . SER A 1 89 ? -0.979 -0.224 -34.347 1.00 0.00 89 SER A N 6
ATOM 8469 C CA . SER A 1 89 ? -2.207 0.282 -33.744 1.00 0.00 89 SER A CA 6
ATOM 8470 C C . SER A 1 89 ? -2.835 1.364 -34.618 1.00 0.00 89 SER A C 6
ATOM 8471 O O . SER A 1 89 ? -2.133 2.177 -35.218 1.00 0.00 89 SER A O 6
ATOM 8479 N N . SER A 1 90 ? -4.162 1.366 -34.683 1.00 0.00 90 SER A N 6
ATOM 8480 C CA . SER A 1 90 ? -4.886 2.345 -35.485 1.00 0.00 90 SER A CA 6
ATOM 8481 C C . SER A 1 90 ? -4.604 3.763 -34.997 1.00 0.00 90 SER A C 6
ATOM 8482 O O . SER A 1 90 ? -4.582 4.025 -33.795 1.00 0.00 90 SER A O 6
ATOM 8490 N N . GLY A 1 91 ? -4.389 4.675 -35.941 1.00 0.00 91 GLY A N 6
ATOM 8491 C CA . GLY A 1 91 ? -4.110 6.055 -35.588 1.00 0.00 91 GLY A CA 6
ATOM 8492 C C . GLY A 1 91 ? -2.677 6.262 -35.142 1.00 0.00 91 GLY A C 6
ATOM 8493 O O . GLY A 1 91 ? -2.173 7.385 -35.151 1.00 0.00 91 GLY A O 6
ATOM 8497 N N . GLY A 1 1 ? -23.090 3.683 -24.765 1.00 0.00 1 GLY A N 7
ATOM 8498 C CA . GLY A 1 1 ? -22.111 3.854 -25.822 1.00 0.00 1 GLY A CA 7
ATOM 8499 C C . GLY A 1 1 ? -21.576 2.533 -26.336 1.00 0.00 1 GLY A C 7
ATOM 8500 O O . GLY A 1 1 ? -22.328 1.715 -26.867 1.00 0.00 1 GLY A O 7
ATOM 8504 N N . SER A 1 2 ? -20.273 2.323 -26.181 1.00 0.00 2 SER A N 7
ATOM 8505 C CA . SER A 1 2 ? -19.636 1.093 -26.640 1.00 0.00 2 SER A CA 7
ATOM 8506 C C . SER A 1 2 ? -19.194 0.236 -25.457 1.00 0.00 2 SER A C 7
ATOM 8507 O O . SER A 1 2 ? -19.303 0.649 -24.303 1.00 0.00 2 SER A O 7
ATOM 8515 N N . SER A 1 3 ? -18.696 -0.959 -25.755 1.00 0.00 3 SER A N 7
ATOM 8516 C CA . SER A 1 3 ? -18.241 -1.877 -24.717 1.00 0.00 3 SER A CA 7
ATOM 8517 C C . SER A 1 3 ? -16.837 -1.510 -24.244 1.00 0.00 3 SER A C 7
ATOM 8518 O O . SER A 1 3 ? -16.600 -1.327 -23.051 1.00 0.00 3 SER A O 7
ATOM 8526 N N . GLY A 1 4 ? -15.909 -1.405 -25.190 1.00 0.00 4 GLY A N 7
ATOM 8527 C CA . GLY A 1 4 ? -14.541 -1.060 -24.852 1.00 0.00 4 GLY A CA 7
ATOM 8528 C C . GLY A 1 4 ? -13.553 -2.133 -25.266 1.00 0.00 4 GLY A C 7
ATOM 8529 O O . GLY A 1 4 ? -12.974 -2.069 -26.350 1.00 0.00 4 GLY A O 7
ATOM 8533 N N . SER A 1 5 ? -13.360 -3.123 -24.400 1.00 0.00 5 SER A N 7
ATOM 8534 C CA . SER A 1 5 ? -12.431 -4.212 -24.679 1.00 0.00 5 SER A CA 7
ATOM 8535 C C . SER A 1 5 ? -13.178 -5.456 -25.151 1.00 0.00 5 SER A C 7
ATOM 8536 O O . SER A 1 5 ? -14.089 -5.939 -24.479 1.00 0.00 5 SER A O 7
ATOM 8544 N N . SER A 1 6 ? -12.785 -5.968 -26.313 1.00 0.00 6 SER A N 7
ATOM 8545 C CA . SER A 1 6 ? -13.418 -7.154 -26.878 1.00 0.00 6 SER A CA 7
ATOM 8546 C C . SER A 1 6 ? -12.601 -8.405 -26.571 1.00 0.00 6 SER A C 7
ATOM 8547 O O . SER A 1 6 ? -13.128 -9.397 -26.069 1.00 0.00 6 SER A O 7
ATOM 8555 N N . GLY A 1 7 ? -11.308 -8.350 -26.877 1.00 0.00 7 GLY A N 7
ATOM 8556 C CA . GLY A 1 7 ? -10.437 -9.483 -26.627 1.00 0.00 7 GLY A CA 7
ATOM 8557 C C . GLY A 1 7 ? -9.244 -9.516 -27.561 1.00 0.00 7 GLY A C 7
ATOM 8558 O O . GLY A 1 7 ? -8.414 -8.608 -27.550 1.00 0.00 7 GLY A O 7
ATOM 8562 N N . MET A 1 8 ? -9.157 -10.566 -28.371 1.00 0.00 8 MET A N 7
ATOM 8563 C CA . MET A 1 8 ? -8.056 -10.713 -29.315 1.00 0.00 8 MET A CA 7
ATOM 8564 C C . MET A 1 8 ? -6.712 -10.669 -28.594 1.00 0.00 8 MET A C 7
ATOM 8565 O O . MET A 1 8 ? -5.776 -10.008 -29.047 1.00 0.00 8 MET A O 7
ATOM 8579 N N . CYS A 1 9 ? -6.624 -11.374 -27.472 1.00 0.00 9 CYS A N 7
ATOM 8580 C CA . CYS A 1 9 ? -5.395 -11.414 -26.689 1.00 0.00 9 CYS A CA 7
ATOM 8581 C C . CYS A 1 9 ? -4.499 -12.562 -27.141 1.00 0.00 9 CYS A C 7
ATOM 8582 O O . CYS A 1 9 ? -4.909 -13.723 -27.133 1.00 0.00 9 CYS A O 7
ATOM 8590 N N . ARG A 1 10 ? -3.274 -12.230 -27.535 1.00 0.00 10 ARG A N 7
ATOM 8591 C CA . ARG A 1 10 ? -2.320 -13.233 -27.994 1.00 0.00 10 ARG A CA 7
ATOM 8592 C C . ARG A 1 10 ? -0.953 -12.607 -28.249 1.00 0.00 10 ARG A C 7
ATOM 8593 O O . ARG A 1 10 ? -0.854 -11.462 -28.690 1.00 0.00 10 ARG A O 7
ATOM 8614 N N . LYS A 1 11 ? 0.101 -13.366 -27.968 1.00 0.00 11 LYS A N 7
ATOM 8615 C CA . LYS A 1 11 ? 1.464 -12.887 -28.166 1.00 0.00 11 LYS A CA 7
ATOM 8616 C C . LYS A 1 11 ? 1.929 -13.145 -29.596 1.00 0.00 11 LYS A C 7
ATOM 8617 O O . LYS A 1 11 ? 2.061 -14.293 -30.020 1.00 0.00 11 LYS A O 7
ATOM 8636 N N . LYS A 1 12 ? 2.176 -12.069 -30.336 1.00 0.00 12 LYS A N 7
ATOM 8637 C CA . LYS A 1 12 ? 2.630 -12.177 -31.717 1.00 0.00 12 LYS A CA 7
ATOM 8638 C C . LYS A 1 12 ? 3.792 -11.226 -31.984 1.00 0.00 12 LYS A C 7
ATOM 8639 O O . LYS A 1 12 ? 3.852 -10.117 -31.455 1.00 0.00 12 LYS A O 7
ATOM 8658 N N . PRO A 1 13 ? 4.738 -11.668 -32.826 1.00 0.00 13 PRO A N 7
ATOM 8659 C CA . PRO A 1 13 ? 5.914 -10.870 -33.185 1.00 0.00 13 PRO A CA 7
ATOM 8660 C C . PRO A 1 13 ? 5.558 -9.673 -34.059 1.00 0.00 13 PRO A C 7
ATOM 8661 O O . PRO A 1 13 ? 4.987 -9.828 -35.139 1.00 0.00 13 PRO A O 7
ATOM 8672 N N . ASP A 1 14 ? 5.898 -8.479 -33.585 1.00 0.00 14 ASP A N 7
ATOM 8673 C CA . ASP A 1 14 ? 5.616 -7.254 -34.325 1.00 0.00 14 ASP A CA 7
ATOM 8674 C C . ASP A 1 14 ? 6.631 -6.168 -33.985 1.00 0.00 14 ASP A C 7
ATOM 8675 O O . ASP A 1 14 ? 7.486 -6.351 -33.117 1.00 0.00 14 ASP A O 7
ATOM 8684 N N . THR A 1 15 ? 6.534 -5.036 -34.676 1.00 0.00 15 THR A N 7
ATOM 8685 C CA . THR A 1 15 ? 7.444 -3.921 -34.449 1.00 0.00 15 THR A CA 7
ATOM 8686 C C . THR A 1 15 ? 7.742 -3.749 -32.964 1.00 0.00 15 THR A C 7
ATOM 8687 O O . THR A 1 15 ? 6.899 -3.275 -32.203 1.00 0.00 15 THR A O 7
ATOM 8698 N N . MET A 1 16 ? 8.947 -4.136 -32.559 1.00 0.00 16 MET A N 7
ATOM 8699 C CA . MET A 1 16 ? 9.357 -4.022 -31.164 1.00 0.00 16 MET A CA 7
ATOM 8700 C C . MET A 1 16 ? 10.316 -2.852 -30.973 1.00 0.00 16 MET A C 7
ATOM 8701 O O . MET A 1 16 ? 10.252 -2.142 -29.969 1.00 0.00 16 MET A O 7
ATOM 8715 N N . ILE A 1 17 ? 11.204 -2.656 -31.942 1.00 0.00 17 ILE A N 7
ATOM 8716 C CA . ILE A 1 17 ? 12.175 -1.571 -31.880 1.00 0.00 17 ILE A CA 7
ATOM 8717 C C . ILE A 1 17 ? 11.517 -0.227 -32.175 1.00 0.00 17 ILE A C 7
ATOM 8718 O O . ILE A 1 17 ? 11.550 0.687 -31.350 1.00 0.00 17 ILE A O 7
ATOM 8734 N N . LEU A 1 18 ? 10.918 -0.114 -33.355 1.00 0.00 18 LEU A N 7
ATOM 8735 C CA . LEU A 1 18 ? 10.250 1.118 -33.759 1.00 0.00 18 LEU A CA 7
ATOM 8736 C C . LEU A 1 18 ? 9.513 1.749 -32.583 1.00 0.00 18 LEU A C 7
ATOM 8737 O O . LEU A 1 18 ? 9.811 2.874 -32.179 1.00 0.00 18 LEU A O 7
ATOM 8753 N N . THR A 1 19 ? 8.548 1.017 -32.033 1.00 0.00 19 THR A N 7
ATOM 8754 C CA . THR A 1 19 ? 7.769 1.504 -30.902 1.00 0.00 19 THR A CA 7
ATOM 8755 C C . THR A 1 19 ? 8.664 2.172 -29.865 1.00 0.00 19 THR A C 7
ATOM 8756 O O . THR A 1 19 ? 8.427 3.314 -29.471 1.00 0.00 19 THR A O 7
ATOM 8767 N N . GLN A 1 20 ? 9.693 1.453 -29.427 1.00 0.00 20 GLN A N 7
ATOM 8768 C CA . GLN A 1 20 ? 10.623 1.978 -28.434 1.00 0.00 20 GLN A CA 7
ATOM 8769 C C . GLN A 1 20 ? 10.859 3.470 -28.644 1.00 0.00 20 GLN A C 7
ATOM 8770 O O . GLN A 1 20 ? 10.683 4.271 -27.726 1.00 0.00 20 GLN A O 7
ATOM 8784 N N . ILE A 1 21 ? 11.257 3.836 -29.858 1.00 0.00 21 ILE A N 7
ATOM 8785 C CA . ILE A 1 21 ? 11.517 5.232 -30.188 1.00 0.00 21 ILE A CA 7
ATOM 8786 C C . ILE A 1 21 ? 10.314 6.108 -29.854 1.00 0.00 21 ILE A C 7
ATOM 8787 O O . ILE A 1 21 ? 10.393 6.985 -28.995 1.00 0.00 21 ILE A O 7
ATOM 8803 N N . GLU A 1 22 ? 9.202 5.863 -30.540 1.00 0.00 22 GLU A N 7
ATOM 8804 C CA . GLU A 1 22 ? 7.983 6.630 -30.316 1.00 0.00 22 GLU A CA 7
ATOM 8805 C C . GLU A 1 22 ? 7.831 6.992 -28.841 1.00 0.00 22 GLU A C 7
ATOM 8806 O O . GLU A 1 22 ? 7.530 8.136 -28.499 1.00 0.00 22 GLU A O 7
ATOM 8818 N N . ALA A 1 23 ? 8.043 6.009 -27.972 1.00 0.00 23 ALA A N 7
ATOM 8819 C CA . ALA A 1 23 ? 7.931 6.224 -26.534 1.00 0.00 23 ALA A CA 7
ATOM 8820 C C . ALA A 1 23 ? 9.090 7.067 -26.013 1.00 0.00 23 ALA A C 7
ATOM 8821 O O . ALA A 1 23 ? 8.884 8.114 -25.399 1.00 0.00 23 ALA A O 7
ATOM 8828 N N . LYS A 1 24 ? 10.311 6.604 -26.262 1.00 0.00 24 LYS A N 7
ATOM 8829 C CA . LYS A 1 24 ? 11.504 7.315 -25.818 1.00 0.00 24 LYS A CA 7
ATOM 8830 C C . LYS A 1 24 ? 11.377 8.811 -26.087 1.00 0.00 24 LYS A C 7
ATOM 8831 O O . LYS A 1 24 ? 11.475 9.625 -25.170 1.00 0.00 24 LYS A O 7
ATOM 8850 N N . GLU A 1 25 ? 11.159 9.165 -27.350 1.00 0.00 25 GLU A N 7
ATOM 8851 C CA . GLU A 1 25 ? 11.019 10.563 -27.737 1.00 0.00 25 GLU A CA 7
ATOM 8852 C C . GLU A 1 25 ? 10.196 11.333 -26.708 1.00 0.00 25 GLU A C 7
ATOM 8853 O O . GLU A 1 25 ? 10.587 12.413 -26.267 1.00 0.00 25 GLU A O 7
ATOM 8865 N N . ALA A 1 26 ? 9.053 10.768 -26.331 1.00 0.00 26 ALA A N 7
ATOM 8866 C CA . ALA A 1 26 ? 8.176 11.399 -25.352 1.00 0.00 26 ALA A CA 7
ATOM 8867 C C . ALA A 1 26 ? 8.793 11.362 -23.958 1.00 0.00 26 ALA A C 7
ATOM 8868 O O . ALA A 1 26 ? 8.671 12.316 -23.189 1.00 0.00 26 ALA A O 7
ATOM 8875 N N . CYS A 1 27 ? 9.454 10.255 -23.638 1.00 0.00 27 CYS A N 7
ATOM 8876 C CA . CYS A 1 27 ? 10.088 10.092 -22.334 1.00 0.00 27 CYS A CA 7
ATOM 8877 C C . CYS A 1 27 ? 11.143 11.169 -22.105 1.00 0.00 27 CYS A C 7
ATOM 8878 O O . CYS A 1 27 ? 11.215 11.762 -21.028 1.00 0.00 27 CYS A O 7
ATOM 8886 N N . ASP A 1 28 ? 11.959 11.417 -23.123 1.00 0.00 28 ASP A N 7
ATOM 8887 C CA . ASP A 1 28 ? 13.012 12.422 -23.032 1.00 0.00 28 ASP A CA 7
ATOM 8888 C C . ASP A 1 28 ? 12.430 13.788 -22.683 1.00 0.00 28 ASP A C 7
ATOM 8889 O O . ASP A 1 28 ? 13.072 14.593 -22.008 1.00 0.00 28 ASP A O 7
ATOM 8898 N N . TRP A 1 29 ? 11.213 14.043 -23.149 1.00 0.00 29 TRP A N 7
ATOM 8899 C CA . TRP A 1 29 ? 10.545 15.313 -22.887 1.00 0.00 29 TRP A CA 7
ATOM 8900 C C . TRP A 1 29 ? 10.022 15.367 -21.455 1.00 0.00 29 TRP A C 7
ATOM 8901 O O . TRP A 1 29 ? 10.434 16.216 -20.665 1.00 0.00 29 TRP A O 7
ATOM 8922 N N . LEU A 1 30 ? 9.112 14.455 -21.128 1.00 0.00 30 LEU A N 7
ATOM 8923 C CA . LEU A 1 30 ? 8.532 14.399 -19.791 1.00 0.00 30 LEU A CA 7
ATOM 8924 C C . LEU A 1 30 ? 9.568 14.764 -18.732 1.00 0.00 30 LEU A C 7
ATOM 8925 O O . LEU A 1 30 ? 9.263 15.460 -17.764 1.00 0.00 30 LEU A O 7
ATOM 8941 N N . ARG A 1 31 ? 10.795 14.290 -18.925 1.00 0.00 31 ARG A N 7
ATOM 8942 C CA . ARG A 1 31 ? 11.877 14.567 -17.987 1.00 0.00 31 ARG A CA 7
ATOM 8943 C C . ARG A 1 31 ? 12.587 15.869 -18.346 1.00 0.00 31 ARG A C 7
ATOM 8944 O O . ARG A 1 31 ? 13.059 16.592 -17.468 1.00 0.00 31 ARG A O 7
ATOM 8965 N N . ALA A 1 32 ? 12.658 16.162 -19.640 1.00 0.00 32 ALA A N 7
ATOM 8966 C CA . ALA A 1 32 ? 13.309 17.377 -20.114 1.00 0.00 32 ALA A CA 7
ATOM 8967 C C . ALA A 1 32 ? 12.316 18.531 -20.205 1.00 0.00 32 ALA A C 7
ATOM 8968 O O . ALA A 1 32 ? 12.618 19.580 -20.775 1.00 0.00 32 ALA A O 7
ATOM 8975 N N . THR A 1 33 ? 11.129 18.331 -19.641 1.00 0.00 33 THR A N 7
ATOM 8976 C CA . THR A 1 33 ? 10.092 19.355 -19.659 1.00 0.00 33 THR A CA 7
ATOM 8977 C C . THR A 1 33 ? 9.794 19.861 -18.253 1.00 0.00 33 THR A C 7
ATOM 8978 O O . THR A 1 33 ? 9.553 21.049 -18.048 1.00 0.00 33 THR A O 7
ATOM 8989 N N . GLY A 1 34 ? 9.812 18.949 -17.284 1.00 0.00 34 GLY A N 7
ATOM 8990 C CA . GLY A 1 34 ? 9.543 19.324 -15.908 1.00 0.00 34 GLY A CA 7
ATOM 8991 C C . GLY A 1 34 ? 8.926 18.192 -15.110 1.00 0.00 34 GLY A C 7
ATOM 8992 O O . GLY A 1 34 ? 8.946 18.209 -13.879 1.00 0.00 34 GLY A O 7
ATOM 8996 N N . PHE A 1 35 ? 8.376 17.207 -15.811 1.00 0.00 35 PHE A N 7
ATOM 8997 C CA . PHE A 1 35 ? 7.747 16.064 -15.160 1.00 0.00 35 PHE A CA 7
ATOM 8998 C C . PHE A 1 35 ? 8.606 14.811 -15.311 1.00 0.00 35 PHE A C 7
ATOM 8999 O O . PHE A 1 35 ? 8.343 13.945 -16.146 1.00 0.00 35 PHE A O 7
ATOM 9016 N N . PRO A 1 36 ? 9.658 14.713 -14.485 1.00 0.00 36 PRO A N 7
ATOM 9017 C CA . PRO A 1 36 ? 10.577 13.571 -14.507 1.00 0.00 36 PRO A CA 7
ATOM 9018 C C . PRO A 1 36 ? 9.927 12.293 -13.990 1.00 0.00 36 PRO A C 7
ATOM 9019 O O . PRO A 1 36 ? 10.471 11.201 -14.150 1.00 0.00 36 PRO A O 7
ATOM 9030 N N . GLN A 1 37 ? 8.760 12.437 -13.369 1.00 0.00 37 GLN A N 7
ATOM 9031 C CA . GLN A 1 37 ? 8.036 11.293 -12.829 1.00 0.00 37 GLN A CA 7
ATOM 9032 C C . GLN A 1 37 ? 7.234 10.591 -13.919 1.00 0.00 37 GLN A C 7
ATOM 9033 O O . GLN A 1 37 ? 7.005 9.383 -13.856 1.00 0.00 37 GLN A O 7
ATOM 9047 N N . TYR A 1 38 ? 6.808 11.356 -14.918 1.00 0.00 38 TYR A N 7
ATOM 9048 C CA . TYR A 1 38 ? 6.028 10.808 -16.022 1.00 0.00 38 TYR A CA 7
ATOM 9049 C C . TYR A 1 38 ? 6.907 9.973 -16.948 1.00 0.00 38 TYR A C 7
ATOM 9050 O O . TYR A 1 38 ? 6.426 9.068 -17.629 1.00 0.00 38 TYR A O 7
ATOM 9068 N N . ALA A 1 39 ? 8.199 10.283 -16.966 1.00 0.00 39 ALA A N 7
ATOM 9069 C CA . ALA A 1 39 ? 9.147 9.561 -17.806 1.00 0.00 39 ALA A CA 7
ATOM 9070 C C . ALA A 1 39 ? 9.604 8.271 -17.134 1.00 0.00 39 ALA A C 7
ATOM 9071 O O . ALA A 1 39 ? 10.127 7.371 -17.790 1.00 0.00 39 ALA A O 7
ATOM 9078 N N . GLN A 1 40 ? 9.403 8.188 -15.822 1.00 0.00 40 GLN A N 7
ATOM 9079 C CA . GLN A 1 40 ? 9.796 7.008 -15.062 1.00 0.00 40 GLN A CA 7
ATOM 9080 C C . GLN A 1 40 ? 8.682 5.967 -15.058 1.00 0.00 40 GLN A C 7
ATOM 9081 O O . GLN A 1 40 ? 8.943 4.763 -15.075 1.00 0.00 40 GLN A O 7
ATOM 9095 N N . LEU A 1 41 ? 7.440 6.437 -15.035 1.00 0.00 41 LEU A N 7
ATOM 9096 C CA . LEU A 1 41 ? 6.285 5.546 -15.030 1.00 0.00 41 LEU A CA 7
ATOM 9097 C C . LEU A 1 41 ? 6.311 4.613 -16.236 1.00 0.00 41 LEU A C 7
ATOM 9098 O O . LEU A 1 41 ? 6.060 3.414 -16.111 1.00 0.00 41 LEU A O 7
ATOM 9114 N N . TYR A 1 42 ? 6.619 5.170 -17.402 1.00 0.00 42 TYR A N 7
ATOM 9115 C CA . TYR A 1 42 ? 6.677 4.387 -18.631 1.00 0.00 42 TYR A CA 7
ATOM 9116 C C . TYR A 1 42 ? 7.903 3.480 -18.641 1.00 0.00 42 TYR A C 7
ATOM 9117 O O . TYR A 1 42 ? 7.888 2.406 -19.242 1.00 0.00 42 TYR A O 7
ATOM 9135 N N . GLU A 1 43 ? 8.963 3.920 -17.971 1.00 0.00 43 GLU A N 7
ATOM 9136 C CA . GLU A 1 43 ? 10.198 3.147 -17.902 1.00 0.00 43 GLU A CA 7
ATOM 9137 C C . GLU A 1 43 ? 9.988 1.855 -17.118 1.00 0.00 43 GLU A C 7
ATOM 9138 O O . GLU A 1 43 ? 10.633 0.842 -17.387 1.00 0.00 43 GLU A O 7
ATOM 9150 N N . ASP A 1 44 ? 9.082 1.899 -16.147 1.00 0.00 44 ASP A N 7
ATOM 9151 C CA . ASP A 1 44 ? 8.786 0.733 -15.324 1.00 0.00 44 ASP A CA 7
ATOM 9152 C C . ASP A 1 44 ? 7.694 -0.119 -15.961 1.00 0.00 44 ASP A C 7
ATOM 9153 O O . ASP A 1 44 ? 7.299 -1.151 -15.417 1.00 0.00 44 ASP A O 7
ATOM 9162 N N . PHE A 1 45 ? 7.208 0.319 -17.118 1.00 0.00 45 PHE A N 7
ATOM 9163 C CA . PHE A 1 45 ? 6.158 -0.402 -17.829 1.00 0.00 45 PHE A CA 7
ATOM 9164 C C . PHE A 1 45 ? 4.825 -0.284 -17.096 1.00 0.00 45 PHE A C 7
ATOM 9165 O O . PHE A 1 45 ? 4.067 -1.250 -17.002 1.00 0.00 45 PHE A O 7
ATOM 9182 N N . LEU A 1 46 ? 4.546 0.907 -16.577 1.00 0.00 46 LEU A N 7
ATOM 9183 C CA . LEU A 1 46 ? 3.304 1.153 -15.852 1.00 0.00 46 LEU A CA 7
ATOM 9184 C C . LEU A 1 46 ? 2.205 1.623 -16.800 1.00 0.00 46 LEU A C 7
ATOM 9185 O O . LEU A 1 46 ? 1.025 1.340 -16.589 1.00 0.00 46 LEU A O 7
ATOM 9201 N N . PHE A 1 47 ? 2.600 2.342 -17.846 1.00 0.00 47 PHE A N 7
ATOM 9202 C CA . PHE A 1 47 ? 1.649 2.850 -18.827 1.00 0.00 47 PHE A CA 7
ATOM 9203 C C . PHE A 1 47 ? 0.785 1.722 -19.383 1.00 0.00 47 PHE A C 7
ATOM 9204 O O . PHE A 1 47 ? 1.126 0.542 -19.291 1.00 0.00 47 PHE A O 7
ATOM 9221 N N . PRO A 1 48 ? -0.362 2.091 -19.973 1.00 0.00 48 PRO A N 7
ATOM 9222 C CA . PRO A 1 48 ? -0.779 3.492 -20.087 1.00 0.00 48 PRO A CA 7
ATOM 9223 C C . PRO A 1 48 ? -1.164 4.093 -18.740 1.00 0.00 48 PRO A C 7
ATOM 9224 O O . PRO A 1 48 ? -1.310 3.377 -17.748 1.00 0.00 48 PRO A O 7
ATOM 9235 N N . ILE A 1 49 ? -1.328 5.411 -18.711 1.00 0.00 49 ILE A N 7
ATOM 9236 C CA . ILE A 1 49 ? -1.697 6.108 -17.485 1.00 0.00 49 ILE A CA 7
ATOM 9237 C C . ILE A 1 49 ? -3.030 6.832 -17.644 1.00 0.00 49 ILE A C 7
ATOM 9238 O O . ILE A 1 49 ? -3.549 6.962 -18.753 1.00 0.00 49 ILE A O 7
ATOM 9254 N N . ASP A 1 50 ? -3.577 7.304 -16.529 1.00 0.00 50 ASP A N 7
ATOM 9255 C CA . ASP A 1 50 ? -4.849 8.018 -16.545 1.00 0.00 50 ASP A CA 7
ATOM 9256 C C . ASP A 1 50 ? -4.661 9.452 -17.032 1.00 0.00 50 ASP A C 7
ATOM 9257 O O . ASP A 1 50 ? -4.494 10.373 -16.231 1.00 0.00 50 ASP A O 7
ATOM 9266 N N . ILE A 1 51 ? -4.687 9.633 -18.348 1.00 0.00 51 ILE A N 7
ATOM 9267 C CA . ILE A 1 51 ? -4.520 10.954 -18.940 1.00 0.00 51 ILE A CA 7
ATOM 9268 C C . ILE A 1 51 ? -5.390 11.988 -18.232 1.00 0.00 51 ILE A C 7
ATOM 9269 O O . ILE A 1 51 ? -4.892 13.000 -17.740 1.00 0.00 51 ILE A O 7
ATOM 9285 N N . SER A 1 52 ? -6.692 11.725 -18.184 1.00 0.00 52 SER A N 7
ATOM 9286 C CA . SER A 1 52 ? -7.632 12.634 -17.539 1.00 0.00 52 SER A CA 7
ATOM 9287 C C . SER A 1 52 ? -7.122 13.055 -16.164 1.00 0.00 52 SER A C 7
ATOM 9288 O O . SER A 1 52 ? -7.265 14.211 -15.763 1.00 0.00 52 SER A O 7
ATOM 9296 N N . LEU A 1 53 ? -6.528 12.110 -15.445 1.00 0.00 53 LEU A N 7
ATOM 9297 C CA . LEU A 1 53 ? -5.996 12.381 -14.114 1.00 0.00 53 LEU A CA 7
ATOM 9298 C C . LEU A 1 53 ? -4.879 13.418 -14.175 1.00 0.00 53 LEU A C 7
ATOM 9299 O O . LEU A 1 53 ? -4.857 14.370 -13.393 1.00 0.00 53 LEU A O 7
ATOM 9315 N N . VAL A 1 54 ? -3.953 13.229 -15.110 1.00 0.00 54 VAL A N 7
ATOM 9316 C CA . VAL A 1 54 ? -2.835 14.150 -15.275 1.00 0.00 54 VAL A CA 7
ATOM 9317 C C . VAL A 1 54 ? -3.314 15.597 -15.305 1.00 0.00 54 VAL A C 7
ATOM 9318 O O . VAL A 1 54 ? -2.587 16.512 -14.916 1.00 0.00 54 VAL A O 7
ATOM 9331 N N . LYS A 1 55 ? -4.542 15.798 -15.769 1.00 0.00 55 LYS A N 7
ATOM 9332 C CA . LYS A 1 55 ? -5.122 17.134 -15.848 1.00 0.00 55 LYS A CA 7
ATOM 9333 C C . LYS A 1 55 ? -5.612 17.596 -14.479 1.00 0.00 55 LYS A C 7
ATOM 9334 O O . LYS A 1 55 ? -5.333 18.718 -14.056 1.00 0.00 55 LYS A O 7
ATOM 9353 N N . ARG A 1 56 ? -6.342 16.724 -13.792 1.00 0.00 56 ARG A N 7
ATOM 9354 C CA . ARG A 1 56 ? -6.870 17.043 -12.471 1.00 0.00 56 ARG A CA 7
ATOM 9355 C C . ARG A 1 56 ? -5.744 17.412 -11.510 1.00 0.00 56 ARG A C 7
ATOM 9356 O O . ARG A 1 56 ? -5.863 18.359 -10.734 1.00 0.00 56 ARG A O 7
ATOM 9377 N N . GLU A 1 57 ? -4.652 16.656 -11.567 1.00 0.00 57 GLU A N 7
ATOM 9378 C CA . GLU A 1 57 ? -3.506 16.903 -10.701 1.00 0.00 57 GLU A CA 7
ATOM 9379 C C . GLU A 1 57 ? -2.871 18.255 -11.011 1.00 0.00 57 GLU A C 7
ATOM 9380 O O . GLU A 1 57 ? -2.653 19.072 -10.116 1.00 0.00 57 GLU A O 7
ATOM 9392 N N . HIS A 1 58 ? -2.575 18.485 -12.287 1.00 0.00 58 HIS A N 7
ATOM 9393 C CA . HIS A 1 58 ? -1.965 19.738 -12.717 1.00 0.00 58 HIS A CA 7
ATOM 9394 C C . HIS A 1 58 ? -3.004 20.662 -13.343 1.00 0.00 58 HIS A C 7
ATOM 9395 O O . HIS A 1 58 ? -2.823 21.151 -14.458 1.00 0.00 58 HIS A O 7
ATOM 9409 N N . ASP A 1 59 ? -4.093 20.897 -12.618 1.00 0.00 59 ASP A N 7
ATOM 9410 C CA . ASP A 1 59 ? -5.161 21.763 -13.102 1.00 0.00 59 ASP A CA 7
ATOM 9411 C C . ASP A 1 59 ? -4.712 23.221 -13.124 1.00 0.00 59 ASP A C 7
ATOM 9412 O O . ASP A 1 59 ? -5.282 24.047 -13.838 1.00 0.00 59 ASP A O 7
ATOM 9421 N N . PHE A 1 60 ? -3.687 23.530 -12.338 1.00 0.00 60 PHE A N 7
ATOM 9422 C CA . PHE A 1 60 ? -3.161 24.889 -12.266 1.00 0.00 60 PHE A CA 7
ATOM 9423 C C . PHE A 1 60 ? -2.579 25.319 -13.609 1.00 0.00 60 PHE A C 7
ATOM 9424 O O . PHE A 1 60 ? -2.699 26.478 -14.008 1.00 0.00 60 PHE A O 7
ATOM 9441 N N . LEU A 1 61 ? -1.948 24.377 -14.302 1.00 0.00 61 LEU A N 7
ATOM 9442 C CA . LEU A 1 61 ? -1.346 24.657 -15.601 1.00 0.00 61 LEU A CA 7
ATOM 9443 C C . LEU A 1 61 ? -2.335 25.373 -16.516 1.00 0.00 61 LEU A C 7
ATOM 9444 O O . LEU A 1 61 ? -3.534 25.415 -16.238 1.00 0.00 61 LEU A O 7
ATOM 9460 N N . ASP A 1 62 ? -1.825 25.931 -17.608 1.00 0.00 62 ASP A N 7
ATOM 9461 C CA . ASP A 1 62 ? -2.663 26.642 -18.566 1.00 0.00 62 ASP A CA 7
ATOM 9462 C C . ASP A 1 62 ? -3.181 25.693 -19.643 1.00 0.00 62 ASP A C 7
ATOM 9463 O O . ASP A 1 62 ? -2.571 24.661 -19.921 1.00 0.00 62 ASP A O 7
ATOM 9472 N N . ARG A 1 63 ? -4.311 26.050 -20.245 1.00 0.00 63 ARG A N 7
ATOM 9473 C CA . ARG A 1 63 ? -4.913 25.230 -21.289 1.00 0.00 63 ARG A CA 7
ATOM 9474 C C . ARG A 1 63 ? -3.848 24.696 -22.243 1.00 0.00 63 ARG A C 7
ATOM 9475 O O . ARG A 1 63 ? -3.661 23.485 -22.366 1.00 0.00 63 ARG A O 7
ATOM 9496 N N . ASP A 1 64 ? -3.152 25.607 -22.914 1.00 0.00 64 ASP A N 7
ATOM 9497 C CA . ASP A 1 64 ? -2.105 25.228 -23.856 1.00 0.00 64 ASP A CA 7
ATOM 9498 C C . ASP A 1 64 ? -1.072 24.327 -23.187 1.00 0.00 64 ASP A C 7
ATOM 9499 O O . ASP A 1 64 ? -0.576 23.378 -23.794 1.00 0.00 64 ASP A O 7
ATOM 9508 N N . ALA A 1 65 ? -0.752 24.631 -21.933 1.00 0.00 65 ALA A N 7
ATOM 9509 C CA . ALA A 1 65 ? 0.222 23.849 -21.182 1.00 0.00 65 ALA A CA 7
ATOM 9510 C C . ALA A 1 65 ? -0.246 22.408 -21.011 1.00 0.00 65 ALA A C 7
ATOM 9511 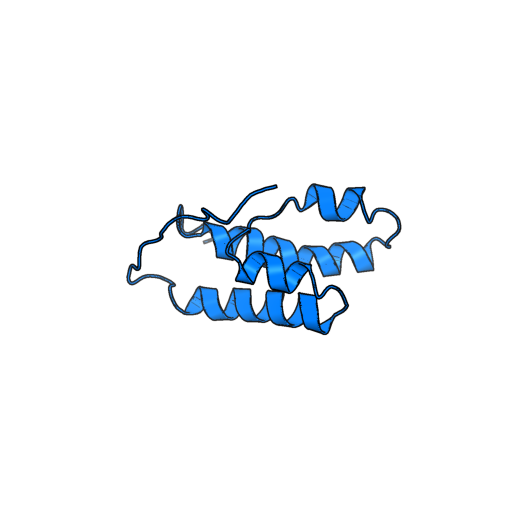O O . ALA A 1 65 ? 0.528 21.468 -21.197 1.00 0.00 65 ALA A O 7
ATOM 9518 N N . ILE A 1 66 ? -1.515 22.241 -20.655 1.00 0.00 66 ILE A N 7
ATOM 9519 C CA . ILE A 1 66 ? -2.085 20.914 -20.458 1.00 0.00 66 ILE A CA 7
ATOM 9520 C C . ILE A 1 66 ? -2.037 20.098 -21.745 1.00 0.00 66 ILE A C 7
ATOM 9521 O O . ILE A 1 66 ? -1.515 18.984 -21.766 1.00 0.00 66 ILE A O 7
ATOM 9537 N N . GLU A 1 67 ? -2.583 20.663 -22.818 1.00 0.00 67 GLU A N 7
ATOM 9538 C CA . GLU A 1 67 ? -2.601 19.987 -24.110 1.00 0.00 67 GLU A CA 7
ATOM 9539 C C . GLU A 1 67 ? -1.209 19.485 -24.481 1.00 0.00 67 GLU A C 7
ATOM 9540 O O . GLU A 1 67 ? -1.019 18.304 -24.767 1.00 0.00 67 GLU A O 7
ATOM 9552 N N . ALA A 1 68 ? -0.238 20.393 -24.474 1.00 0.00 68 ALA A N 7
ATOM 9553 C CA . ALA A 1 68 ? 1.137 20.043 -24.808 1.00 0.00 68 ALA A CA 7
ATOM 9554 C C . ALA A 1 68 ? 1.627 18.874 -23.960 1.00 0.00 68 ALA A C 7
ATOM 9555 O O . ALA A 1 68 ? 2.274 17.955 -24.465 1.00 0.00 68 ALA A O 7
ATOM 9562 N N . LEU A 1 69 ? 1.316 18.914 -22.669 1.00 0.00 69 LEU A N 7
ATOM 9563 C CA . LEU A 1 69 ? 1.726 17.857 -21.750 1.00 0.00 69 LEU A CA 7
ATOM 9564 C C . LEU A 1 69 ? 1.123 16.517 -22.158 1.00 0.00 69 LEU A C 7
ATOM 9565 O O . LEU A 1 69 ? 1.764 15.473 -22.032 1.00 0.00 69 LEU A O 7
ATOM 9581 N N . CYS A 1 70 ? -0.110 16.554 -22.650 1.00 0.00 70 CYS A N 7
ATOM 9582 C CA . CYS A 1 70 ? -0.800 15.342 -23.078 1.00 0.00 70 CYS A CA 7
ATOM 9583 C C . CYS A 1 70 ? -0.209 14.812 -24.381 1.00 0.00 70 CYS A C 7
ATOM 9584 O O . CYS A 1 70 ? -0.116 13.601 -24.584 1.00 0.00 70 CYS A O 7
ATOM 9592 N N . ARG A 1 71 ? 0.187 15.726 -25.260 1.00 0.00 71 ARG A N 7
ATOM 9593 C CA . ARG A 1 71 ? 0.768 15.351 -26.543 1.00 0.00 71 ARG A CA 7
ATOM 9594 C C . ARG A 1 71 ? 1.761 14.204 -26.376 1.00 0.00 71 ARG A C 7
ATOM 9595 O O . ARG A 1 71 ? 2.019 13.451 -27.315 1.00 0.00 71 ARG A O 7
ATOM 9616 N N . ARG A 1 72 ? 2.315 14.079 -25.175 1.00 0.00 72 ARG A N 7
ATOM 9617 C CA . ARG A 1 72 ? 3.280 13.025 -24.885 1.00 0.00 72 ARG A CA 7
ATOM 9618 C C . ARG A 1 72 ? 2.595 11.822 -24.244 1.00 0.00 72 ARG A C 7
ATOM 9619 O O . ARG A 1 72 ? 2.707 10.697 -24.734 1.00 0.00 72 ARG A O 7
ATOM 9640 N N . LEU A 1 73 ? 1.887 12.065 -23.147 1.00 0.00 73 LEU A N 7
ATOM 9641 C CA . LEU A 1 73 ? 1.184 11.002 -22.438 1.00 0.00 73 LEU A CA 7
ATOM 9642 C C . LEU A 1 73 ? 0.333 10.177 -23.399 1.00 0.00 73 LEU A C 7
ATOM 9643 O O . LEU A 1 73 ? 0.450 8.953 -23.452 1.00 0.00 73 LEU A O 7
ATOM 9659 N N . ASN A 1 74 ? -0.521 10.856 -24.157 1.00 0.00 74 ASN A N 7
ATOM 9660 C CA . ASN A 1 74 ? -1.391 10.186 -25.117 1.00 0.00 74 ASN A CA 7
ATOM 9661 C C . ASN A 1 74 ? -0.611 9.162 -25.936 1.00 0.00 74 ASN A C 7
ATOM 9662 O O . ASN A 1 74 ? -1.029 8.013 -26.077 1.00 0.00 74 ASN A O 7
ATOM 9673 N N . THR A 1 75 ? 0.528 9.588 -26.475 1.00 0.00 75 THR A N 7
ATOM 9674 C CA . THR A 1 75 ? 1.367 8.710 -27.280 1.00 0.00 75 THR A CA 7
ATOM 9675 C C . THR A 1 75 ? 1.791 7.477 -26.490 1.00 0.00 75 THR A C 7
ATOM 9676 O O . THR A 1 75 ? 1.476 6.347 -26.866 1.00 0.00 75 THR A O 7
ATOM 9687 N N . LEU A 1 76 ? 2.507 7.701 -25.393 1.00 0.00 76 LEU A N 7
ATOM 9688 C CA . LEU A 1 76 ? 2.975 6.607 -24.549 1.00 0.00 76 LEU A CA 7
ATOM 9689 C C . LEU A 1 76 ? 1.836 5.648 -24.219 1.00 0.00 76 LEU A C 7
ATOM 9690 O O . LEU A 1 76 ? 1.986 4.432 -24.324 1.00 0.00 76 LEU A O 7
ATOM 9706 N N . ASN A 1 77 ? 0.696 6.205 -23.822 1.00 0.00 77 ASN A N 7
ATOM 9707 C CA . ASN A 1 77 ? -0.469 5.399 -23.478 1.00 0.00 77 ASN A CA 7
ATOM 9708 C C . ASN A 1 77 ? -0.725 4.332 -24.538 1.00 0.00 77 ASN A C 7
ATOM 9709 O O . ASN A 1 77 ? -0.860 3.149 -24.225 1.00 0.00 77 ASN A O 7
ATOM 9720 N N . LYS A 1 78 ? -0.791 4.759 -25.795 1.00 0.00 78 LYS A N 7
ATOM 9721 C CA . LYS A 1 78 ? -1.029 3.842 -26.903 1.00 0.00 78 LYS A CA 7
ATOM 9722 C C . LYS A 1 78 ? 0.270 3.178 -27.349 1.00 0.00 78 LYS A C 7
ATOM 9723 O O . LYS A 1 78 ? 0.255 2.224 -28.127 1.00 0.00 78 LYS A O 7
ATOM 9742 N N . CYS A 1 79 ? 1.391 3.688 -26.851 1.00 0.00 79 CYS A N 7
ATOM 9743 C CA . CYS A 1 79 ? 2.699 3.145 -27.199 1.00 0.00 79 CYS A CA 7
ATOM 9744 C C . CYS A 1 79 ? 3.133 2.085 -26.192 1.00 0.00 79 CYS A C 7
ATOM 9745 O O . CYS A 1 79 ? 4.038 1.295 -26.459 1.00 0.00 79 CYS A O 7
ATOM 9753 N N . ALA A 1 80 ? 2.481 2.074 -25.034 1.00 0.00 80 ALA A N 7
ATOM 9754 C CA . ALA A 1 80 ? 2.799 1.111 -23.987 1.00 0.00 80 ALA A CA 7
ATOM 9755 C C . ALA A 1 80 ? 1.914 -0.126 -24.093 1.00 0.00 80 ALA A C 7
ATOM 9756 O O . ALA A 1 80 ? 2.353 -1.242 -23.812 1.00 0.00 80 ALA A O 7
ATOM 9763 N N . VAL A 1 81 ? 0.665 0.078 -24.499 1.00 0.00 81 VAL A N 7
ATOM 9764 C CA . VAL A 1 81 ? -0.282 -1.021 -24.641 1.00 0.00 81 VAL A CA 7
ATOM 9765 C C . VAL A 1 81 ? -0.137 -1.698 -25.999 1.00 0.00 81 VAL A C 7
ATOM 9766 O O . VAL A 1 81 ? -0.465 -2.874 -26.156 1.00 0.00 81 VAL A O 7
ATOM 9779 N N . MET A 1 82 ? 0.356 -0.948 -26.979 1.00 0.00 82 MET A N 7
ATOM 9780 C CA . MET A 1 82 ? 0.546 -1.477 -28.325 1.00 0.00 82 MET A CA 7
ATOM 9781 C C . MET A 1 82 ? 1.074 -2.907 -28.277 1.00 0.00 82 MET A C 7
ATOM 9782 O O . MET A 1 82 ? 0.872 -3.686 -29.209 1.00 0.00 82 MET A O 7
ATOM 9796 N N . LYS A 1 83 ? 1.753 -3.246 -27.186 1.00 0.00 83 LYS A N 7
ATOM 9797 C CA . LYS A 1 83 ? 2.312 -4.582 -27.017 1.00 0.00 83 LYS A CA 7
ATOM 9798 C C . LYS A 1 83 ? 1.284 -5.651 -27.375 1.00 0.00 83 LYS A C 7
ATOM 9799 O O . LYS A 1 83 ? 1.583 -6.594 -28.109 1.00 0.00 83 LYS A O 7
ATOM 9818 N N . LEU A 1 84 ? 0.072 -5.498 -26.853 1.00 0.00 84 LEU A N 7
ATOM 9819 C CA . LEU A 1 84 ? -1.001 -6.450 -27.119 1.00 0.00 84 LEU A CA 7
ATOM 9820 C C . LEU A 1 84 ? -1.659 -6.166 -28.465 1.00 0.00 84 LEU A C 7
ATOM 9821 O O . LEU A 1 84 ? -1.623 -6.998 -29.371 1.00 0.00 84 LEU A O 7
ATOM 9837 N N . GLU A 1 85 ? -2.258 -4.986 -28.589 1.00 0.00 85 GLU A N 7
ATOM 9838 C CA . GLU A 1 85 ? -2.922 -4.592 -29.826 1.00 0.00 85 GLU A CA 7
ATOM 9839 C C . GLU A 1 85 ? -2.159 -5.112 -31.042 1.00 0.00 85 GLU A C 7
ATOM 9840 O O . GLU A 1 85 ? -2.606 -6.038 -31.719 1.00 0.00 85 GLU A O 7
ATOM 9852 N N . SER A 1 86 ? -1.006 -4.509 -31.312 1.00 0.00 86 SER A N 7
ATOM 9853 C CA . SER A 1 86 ? -0.183 -4.908 -32.448 1.00 0.00 86 SER A CA 7
ATOM 9854 C C . SER A 1 86 ? 0.156 -6.394 -32.378 1.00 0.00 86 SER A C 7
ATOM 9855 O O . SER A 1 86 ? 0.095 -7.007 -31.313 1.00 0.00 86 SER A O 7
ATOM 9863 N N . GLY A 1 87 ? 0.513 -6.968 -33.523 1.00 0.00 87 GLY A N 7
ATOM 9864 C CA . GLY A 1 87 ? 0.855 -8.377 -33.571 1.00 0.00 87 GLY A CA 7
ATOM 9865 C C . GLY A 1 87 ? 1.195 -8.843 -34.973 1.00 0.00 87 GLY A C 7
ATOM 9866 O O . GLY A 1 87 ? 2.351 -8.813 -35.397 1.00 0.00 87 GLY A O 7
ATOM 9870 N N . PRO A 1 88 ? 0.172 -9.288 -35.717 1.00 0.00 88 PRO A N 7
ATOM 9871 C CA . PRO A 1 88 ? 0.343 -9.773 -37.090 1.00 0.00 88 PRO A CA 7
ATOM 9872 C C . PRO A 1 88 ? 0.690 -8.650 -38.062 1.00 0.00 88 PRO A C 7
ATOM 9873 O O . PRO A 1 88 ? 1.509 -8.827 -38.963 1.00 0.00 88 PRO A O 7
ATOM 9884 N N . SER A 1 89 ? 0.061 -7.494 -37.873 1.00 0.00 89 SER A N 7
ATOM 9885 C CA . SER A 1 89 ? 0.301 -6.343 -38.735 1.00 0.00 89 SER A CA 7
ATOM 9886 C C . SER A 1 89 ? 1.489 -5.528 -38.236 1.00 0.00 89 SER A C 7
ATOM 9887 O O . SER A 1 89 ? 1.379 -4.782 -37.262 1.00 0.00 89 SER A O 7
ATOM 9895 N N . SER A 1 90 ? 2.625 -5.675 -38.910 1.00 0.00 90 SER A N 7
ATOM 9896 C CA . SER A 1 90 ? 3.836 -4.955 -38.533 1.00 0.00 90 SER A CA 7
ATOM 9897 C C . SER A 1 90 ? 3.906 -3.603 -39.237 1.00 0.00 90 SER A C 7
ATOM 9898 O O . SER A 1 90 ? 4.132 -3.529 -40.444 1.00 0.00 90 SER A O 7
ATOM 9906 N N . GLY A 1 91 ? 3.709 -2.534 -38.471 1.00 0.00 91 GLY A N 7
ATOM 9907 C CA . GLY A 1 91 ? 3.752 -1.198 -39.037 1.00 0.00 91 GLY A CA 7
ATOM 9908 C C . GLY A 1 91 ? 2.402 -0.510 -39.002 1.00 0.00 91 GLY A C 7
ATOM 9909 O O . GLY A 1 91 ? 1.945 0.025 -40.012 1.00 0.00 91 GLY A O 7
ATOM 9913 N N . GLY A 1 1 ? 23.077 -23.660 -12.026 1.00 0.00 1 GLY A N 8
ATOM 9914 C CA . GLY A 1 1 ? 22.293 -22.550 -12.535 1.00 0.00 1 GLY A CA 8
ATOM 9915 C C . GLY A 1 1 ? 20.882 -22.536 -11.981 1.00 0.00 1 GLY A C 8
ATOM 9916 O O . GLY A 1 1 ? 20.321 -23.585 -11.665 1.00 0.00 1 GLY A O 8
ATOM 9920 N N . SER A 1 2 ? 20.307 -21.343 -11.861 1.00 0.00 2 SER A N 8
ATOM 9921 C CA . SER A 1 2 ? 18.955 -21.195 -11.335 1.00 0.00 2 SER A CA 8
ATOM 9922 C C . SER A 1 2 ? 18.017 -20.631 -12.398 1.00 0.00 2 SER A C 8
ATOM 9923 O O . SER A 1 2 ? 18.460 -20.031 -13.377 1.00 0.00 2 SER A O 8
ATOM 9931 N N . SER A 1 3 ? 16.718 -20.828 -12.197 1.00 0.00 3 SER A N 8
ATOM 9932 C CA . SER A 1 3 ? 15.717 -20.344 -13.139 1.00 0.00 3 SER A CA 8
ATOM 9933 C C . SER A 1 3 ? 14.634 -19.545 -12.419 1.00 0.00 3 SER A C 8
ATOM 9934 O O . SER A 1 3 ? 14.063 -20.004 -11.431 1.00 0.00 3 SER A O 8
ATOM 9942 N N . GLY A 1 4 ? 14.358 -18.346 -12.922 1.00 0.00 4 GLY A N 8
ATOM 9943 C CA . GLY A 1 4 ? 13.346 -17.502 -12.316 1.00 0.00 4 GLY A CA 8
ATOM 9944 C C . GLY A 1 4 ? 12.495 -16.785 -13.345 1.00 0.00 4 GLY A C 8
ATOM 9945 O O . GLY A 1 4 ? 12.357 -15.563 -13.304 1.00 0.00 4 GLY A O 8
ATOM 9949 N N . SER A 1 5 ? 11.925 -17.547 -14.273 1.00 0.00 5 SER A N 8
ATOM 9950 C CA . SER A 1 5 ? 11.088 -16.977 -15.322 1.00 0.00 5 SER A CA 8
ATOM 9951 C C . SER A 1 5 ? 10.306 -18.068 -16.047 1.00 0.00 5 SER A C 8
ATOM 9952 O O . SER A 1 5 ? 10.870 -18.839 -16.824 1.00 0.00 5 SER A O 8
ATOM 9960 N N . SER A 1 6 ? 9.004 -18.127 -15.787 1.00 0.00 6 SER A N 8
ATOM 9961 C CA . SER A 1 6 ? 8.144 -19.125 -16.412 1.00 0.00 6 SER A CA 8
ATOM 9962 C C . SER A 1 6 ? 6.798 -18.518 -16.795 1.00 0.00 6 SER A C 8
ATOM 9963 O O . SER A 1 6 ? 6.086 -17.976 -15.950 1.00 0.00 6 SER A O 8
ATOM 9971 N N . GLY A 1 7 ? 6.455 -18.614 -18.076 1.00 0.00 7 GLY A N 8
ATOM 9972 C CA . GLY A 1 7 ? 5.195 -18.072 -18.549 1.00 0.00 7 GLY A CA 8
ATOM 9973 C C . GLY A 1 7 ? 5.380 -16.827 -19.394 1.00 0.00 7 GLY A C 8
ATOM 9974 O O . GLY A 1 7 ? 4.974 -15.735 -18.998 1.00 0.00 7 GLY A O 8
ATOM 9978 N N . MET A 1 8 ? 5.995 -16.992 -20.560 1.00 0.00 8 MET A N 8
ATOM 9979 C CA . MET A 1 8 ? 6.235 -15.871 -21.462 1.00 0.00 8 MET A CA 8
ATOM 9980 C C . MET A 1 8 ? 5.333 -15.959 -22.690 1.00 0.00 8 MET A C 8
ATOM 9981 O O . MET A 1 8 ? 4.995 -17.052 -23.146 1.00 0.00 8 MET A O 8
ATOM 9995 N N . CYS A 1 9 ? 4.948 -14.804 -23.219 1.00 0.00 9 CYS A N 8
ATOM 9996 C CA . CYS A 1 9 ? 4.085 -14.751 -24.394 1.00 0.00 9 CYS A CA 8
ATOM 9997 C C . CYS A 1 9 ? 4.701 -15.524 -25.556 1.00 0.00 9 CYS A C 8
ATOM 9998 O O . CYS A 1 9 ? 5.918 -15.693 -25.627 1.00 0.00 9 CYS A O 8
ATOM 10006 N N . ARG A 1 10 ? 3.851 -15.992 -26.464 1.00 0.00 10 ARG A N 8
ATOM 10007 C CA . ARG A 1 10 ? 4.311 -16.750 -27.622 1.00 0.00 10 ARG A CA 8
ATOM 10008 C C . ARG A 1 10 ? 3.840 -16.100 -28.920 1.00 0.00 10 ARG A C 8
ATOM 10009 O O . ARG A 1 10 ? 3.565 -16.784 -29.906 1.00 0.00 10 ARG A O 8
ATOM 10030 N N . LYS A 1 11 ? 3.749 -14.775 -28.912 1.00 0.00 11 LYS A N 8
ATOM 10031 C CA . LYS A 1 11 ? 3.311 -14.031 -30.087 1.00 0.00 11 LYS A CA 8
ATOM 10032 C C . LYS A 1 11 ? 4.433 -13.146 -30.620 1.00 0.00 11 LYS A C 8
ATOM 10033 O O . LYS A 1 11 ? 5.097 -12.441 -29.859 1.00 0.00 11 LYS A O 8
ATOM 10052 N N . LYS A 1 12 ? 4.640 -13.185 -31.932 1.00 0.00 12 LYS A N 8
ATOM 10053 C CA . LYS A 1 12 ? 5.679 -12.384 -32.568 1.00 0.00 12 LYS A CA 8
ATOM 10054 C C . LYS A 1 12 ? 5.071 -11.215 -33.336 1.00 0.00 12 LYS A C 8
ATOM 10055 O O . LYS A 1 12 ? 4.802 -11.302 -34.535 1.00 0.00 12 LYS A O 8
ATOM 10074 N N . PRO A 1 13 ? 4.850 -10.095 -32.633 1.00 0.00 13 PRO A N 8
ATOM 10075 C CA . PRO A 1 13 ? 4.274 -8.886 -33.231 1.00 0.00 13 PRO A CA 8
ATOM 10076 C C . PRO A 1 13 ? 5.233 -8.205 -34.201 1.00 0.00 13 PRO A C 8
ATOM 10077 O O . PRO A 1 13 ? 6.451 -8.353 -34.091 1.00 0.00 13 PRO A O 8
ATOM 10088 N N . ASP A 1 14 ? 4.678 -7.459 -35.149 1.00 0.00 14 ASP A N 8
ATOM 10089 C CA . ASP A 1 14 ? 5.485 -6.753 -36.137 1.00 0.00 14 ASP A CA 8
ATOM 10090 C C . ASP A 1 14 ? 6.161 -5.534 -35.516 1.00 0.00 14 ASP A C 8
ATOM 10091 O O . ASP A 1 14 ? 7.388 -5.438 -35.488 1.00 0.00 14 ASP A O 8
ATOM 10100 N N . THR A 1 15 ? 5.352 -4.604 -35.019 1.00 0.00 15 THR A N 8
ATOM 10101 C CA . THR A 1 15 ? 5.871 -3.391 -34.399 1.00 0.00 15 THR A CA 8
ATOM 10102 C C . THR A 1 15 ? 6.220 -3.628 -32.935 1.00 0.00 15 THR A C 8
ATOM 10103 O O . THR A 1 15 ? 5.339 -3.672 -32.076 1.00 0.00 15 THR A O 8
ATOM 10114 N N . MET A 1 16 ? 7.510 -3.780 -32.656 1.00 0.00 16 MET A N 8
ATOM 10115 C CA . MET A 1 16 ? 7.975 -4.010 -31.293 1.00 0.00 16 MET A CA 8
ATOM 10116 C C . MET A 1 16 ? 8.936 -2.910 -30.853 1.00 0.00 16 MET A C 8
ATOM 10117 O O . MET A 1 16 ? 8.820 -2.377 -29.749 1.00 0.00 16 MET A O 8
ATOM 10131 N N . ILE A 1 17 ? 9.884 -2.577 -31.722 1.00 0.00 17 ILE A N 8
ATOM 10132 C CA . ILE A 1 17 ? 10.864 -1.540 -31.423 1.00 0.00 17 ILE A CA 8
ATOM 10133 C C . ILE A 1 17 ? 10.321 -0.157 -31.763 1.00 0.00 17 ILE A C 8
ATOM 10134 O O . ILE A 1 17 ? 10.699 0.840 -31.146 1.00 0.00 17 ILE A O 8
ATOM 10150 N N . LEU A 1 18 ? 9.431 -0.102 -32.748 1.00 0.00 18 LEU A N 8
ATOM 10151 C CA . LEU A 1 18 ? 8.835 1.160 -33.171 1.00 0.00 18 LEU A CA 8
ATOM 10152 C C . LEU A 1 18 ? 8.180 1.875 -31.994 1.00 0.00 18 LEU A C 8
ATOM 10153 O O . LEU A 1 18 ? 8.452 3.048 -31.735 1.00 0.00 18 LEU A O 8
ATOM 10169 N N . THR A 1 19 ? 7.316 1.159 -31.280 1.00 0.00 19 THR A N 8
ATOM 10170 C CA . THR A 1 19 ? 6.624 1.724 -30.128 1.00 0.00 19 THR A CA 8
ATOM 10171 C C . THR A 1 19 ? 7.609 2.131 -29.039 1.00 0.00 19 THR A C 8
ATOM 10172 O O . THR A 1 19 ? 7.340 3.040 -28.255 1.00 0.00 19 THR A O 8
ATOM 10183 N N . GLN A 1 20 ? 8.751 1.452 -28.997 1.00 0.00 20 GLN A N 8
ATOM 10184 C CA . GLN A 1 20 ? 9.777 1.744 -28.003 1.00 0.00 20 GLN A CA 8
ATOM 10185 C C . GLN A 1 20 ? 10.503 3.043 -28.336 1.00 0.00 20 GLN A C 8
ATOM 10186 O O . GLN A 1 20 ? 10.697 3.897 -27.469 1.00 0.00 20 GLN A O 8
ATOM 10200 N N . ILE A 1 21 ? 10.903 3.186 -29.595 1.00 0.00 21 ILE A N 8
ATOM 10201 C CA . ILE A 1 21 ? 11.608 4.381 -30.041 1.00 0.00 21 ILE A CA 8
ATOM 10202 C C . ILE A 1 21 ? 10.773 5.634 -29.800 1.00 0.00 21 ILE A C 8
ATOM 10203 O O . ILE A 1 21 ? 11.173 6.523 -29.050 1.00 0.00 21 ILE A O 8
ATOM 10219 N N . GLU A 1 22 ? 9.609 5.695 -30.441 1.00 0.00 22 GLU A N 8
ATOM 10220 C CA . GLU A 1 22 ? 8.717 6.839 -30.295 1.00 0.00 22 GLU A CA 8
ATOM 10221 C C . GLU A 1 22 ? 8.540 7.207 -28.825 1.00 0.00 22 GLU A C 8
ATOM 10222 O O . GLU A 1 22 ? 8.519 8.384 -28.467 1.00 0.00 22 GLU A O 8
ATOM 10234 N N . ALA A 1 23 ? 8.412 6.191 -27.978 1.00 0.00 23 ALA A N 8
ATOM 10235 C CA . ALA A 1 23 ? 8.238 6.406 -26.547 1.00 0.00 23 ALA A CA 8
ATOM 10236 C C . ALA A 1 23 ? 9.408 7.191 -25.963 1.00 0.00 23 ALA A C 8
ATOM 10237 O O . ALA A 1 23 ? 9.219 8.237 -25.341 1.00 0.00 23 ALA A O 8
ATOM 10244 N N . LYS A 1 24 ? 10.617 6.680 -26.167 1.00 0.00 24 LYS A N 8
ATOM 10245 C CA . LYS A 1 24 ? 11.819 7.332 -25.661 1.00 0.00 24 LYS A CA 8
ATOM 10246 C C . LYS A 1 24 ? 11.802 8.824 -25.978 1.00 0.00 24 LYS A C 8
ATOM 10247 O O . LYS A 1 24 ? 12.053 9.656 -25.106 1.00 0.00 24 LYS A O 8
ATOM 10266 N N . GLU A 1 25 ? 11.505 9.155 -27.231 1.00 0.00 25 GLU A N 8
ATOM 10267 C CA . GLU A 1 25 ? 11.456 10.548 -27.661 1.00 0.00 25 GLU A CA 8
ATOM 10268 C C . GLU A 1 25 ? 10.514 11.358 -26.775 1.00 0.00 25 GLU A C 8
ATOM 10269 O O . GLU A 1 25 ? 10.878 12.423 -26.276 1.00 0.00 25 GLU A O 8
ATOM 10281 N N . ALA A 1 26 ? 9.303 10.846 -26.585 1.00 0.00 26 ALA A N 8
ATOM 10282 C CA . ALA A 1 26 ? 8.310 11.520 -25.758 1.00 0.00 26 ALA A CA 8
ATOM 10283 C C . ALA A 1 26 ? 8.708 11.487 -24.286 1.00 0.00 26 ALA A C 8
ATOM 10284 O O . ALA A 1 26 ? 8.328 12.365 -23.511 1.00 0.00 26 ALA A O 8
ATOM 10291 N N . CYS A 1 27 ? 9.473 10.469 -23.908 1.00 0.00 27 CYS A N 8
ATOM 10292 C CA . CYS A 1 27 ? 9.921 10.321 -22.528 1.00 0.00 27 CYS A CA 8
ATOM 10293 C C . CYS A 1 27 ? 10.947 11.392 -22.171 1.00 0.00 27 CYS A C 8
ATOM 10294 O O . CYS A 1 27 ? 10.804 12.093 -21.169 1.00 0.00 27 CYS A O 8
ATOM 10302 N N . ASP A 1 28 ? 11.981 11.511 -22.996 1.00 0.00 28 ASP A N 8
ATOM 10303 C CA . ASP A 1 28 ? 13.032 12.495 -22.766 1.00 0.00 28 ASP A CA 8
ATOM 10304 C C . ASP A 1 28 ? 12.436 13.871 -22.486 1.00 0.00 28 ASP A C 8
ATOM 10305 O O . ASP A 1 28 ? 12.994 14.656 -21.719 1.00 0.00 28 ASP A O 8
ATOM 10314 N N . TRP A 1 29 ? 11.302 14.158 -23.114 1.00 0.00 29 TRP A N 8
ATOM 10315 C CA . TRP A 1 29 ? 10.630 15.439 -22.932 1.00 0.00 29 TRP A CA 8
ATOM 10316 C C . TRP A 1 29 ? 9.965 15.516 -21.562 1.00 0.00 29 TRP A C 8
ATOM 10317 O O . TRP A 1 29 ? 10.197 16.455 -20.800 1.00 0.00 29 TRP A O 8
ATOM 10338 N N . LEU A 1 30 ? 9.139 14.522 -21.254 1.00 0.00 30 LEU A N 8
ATOM 10339 C CA . LEU A 1 30 ? 8.440 14.478 -19.974 1.00 0.00 30 LEU A CA 8
ATOM 10340 C C . LEU A 1 30 ? 9.360 14.910 -18.836 1.00 0.00 30 LEU A C 8
ATOM 10341 O O . LEU A 1 30 ? 8.934 15.599 -17.909 1.00 0.00 30 LEU A O 8
ATOM 10357 N N . ARG A 1 31 ? 10.622 14.501 -18.915 1.00 0.00 31 ARG A N 8
ATOM 10358 C CA . ARG A 1 31 ? 11.602 14.847 -17.892 1.00 0.00 31 ARG A CA 8
ATOM 10359 C C . ARG A 1 31 ? 12.331 16.138 -18.253 1.00 0.00 31 ARG A C 8
ATOM 10360 O O . ARG A 1 31 ? 12.655 16.944 -17.381 1.00 0.00 31 ARG A O 8
ATOM 10381 N N . ALA A 1 32 ? 12.586 16.327 -19.543 1.00 0.00 32 ALA A N 8
ATOM 10382 C CA . ALA A 1 32 ? 13.275 17.520 -20.019 1.00 0.00 32 ALA A CA 8
ATOM 10383 C C . ALA A 1 32 ? 12.332 18.718 -20.064 1.00 0.00 32 ALA A C 8
ATOM 10384 O O . ALA A 1 32 ? 12.740 19.830 -20.400 1.00 0.00 32 ALA A O 8
ATOM 10391 N N . THR A 1 33 ? 11.068 18.483 -19.725 1.00 0.00 33 THR A N 8
ATOM 10392 C CA . THR A 1 33 ? 10.067 19.542 -19.727 1.00 0.00 33 THR A CA 8
ATOM 10393 C C . THR A 1 33 ? 9.813 20.062 -18.317 1.00 0.00 33 THR A C 8
ATOM 10394 O O . THR A 1 33 ? 9.571 21.252 -18.118 1.00 0.00 33 THR A O 8
ATOM 10405 N N . GLY A 1 34 ? 9.872 19.163 -17.340 1.00 0.00 34 GLY A N 8
ATOM 10406 C CA . GLY A 1 34 ? 9.647 19.551 -15.960 1.00 0.00 34 GLY A CA 8
ATOM 10407 C C . GLY A 1 34 ? 8.974 18.458 -15.152 1.00 0.00 34 GLY A C 8
ATOM 10408 O O . GLY A 1 34 ? 8.876 18.552 -13.929 1.00 0.00 34 GLY A O 8
ATOM 10412 N N . PHE A 1 35 ? 8.507 17.420 -15.838 1.00 0.00 35 PHE A N 8
ATOM 10413 C CA . PHE A 1 35 ? 7.837 16.306 -15.177 1.00 0.00 35 PHE A CA 8
ATOM 10414 C C . PHE A 1 35 ? 8.714 15.058 -15.190 1.00 0.00 35 PHE A C 8
ATOM 10415 O O . PHE A 1 35 ? 8.559 14.168 -16.026 1.00 0.00 35 PHE A O 8
ATOM 10432 N N . PRO A 1 36 ? 9.660 14.991 -14.242 1.00 0.00 36 PRO A N 8
ATOM 10433 C CA . PRO A 1 36 ? 10.581 13.857 -14.122 1.00 0.00 36 PRO A CA 8
ATOM 10434 C C . PRO A 1 36 ? 9.880 12.587 -13.651 1.00 0.00 36 PRO A C 8
ATOM 10435 O O . PRO A 1 36 ? 10.491 11.522 -13.578 1.00 0.00 36 PRO A O 8
ATOM 10446 N N . GLN A 1 37 ? 8.595 12.709 -13.335 1.00 0.00 37 GLN A N 8
ATOM 10447 C CA . GLN A 1 37 ? 7.812 11.570 -12.871 1.00 0.00 37 GLN A CA 8
ATOM 10448 C C . GLN A 1 37 ? 7.135 10.862 -14.041 1.00 0.00 37 GLN A C 8
ATOM 10449 O O . GLN A 1 37 ? 7.000 9.638 -14.045 1.00 0.00 37 GLN A O 8
ATOM 10463 N N . TYR A 1 38 ? 6.712 11.640 -15.031 1.00 0.00 38 TYR A N 8
ATOM 10464 C CA . TYR A 1 38 ? 6.046 11.088 -16.205 1.00 0.00 38 TYR A CA 8
ATOM 10465 C C . TYR A 1 38 ? 7.031 10.312 -17.075 1.00 0.00 38 TYR A C 8
ATOM 10466 O O . TYR A 1 38 ? 6.640 9.426 -17.835 1.00 0.00 38 TYR A O 8
ATOM 10484 N N . ALA A 1 39 ? 8.310 10.652 -16.956 1.00 0.00 39 ALA A N 8
ATOM 10485 C CA . ALA A 1 39 ? 9.352 9.987 -17.730 1.00 0.00 39 ALA A CA 8
ATOM 10486 C C . ALA A 1 39 ? 9.853 8.737 -17.015 1.00 0.00 39 ALA A C 8
ATOM 10487 O O . ALA A 1 39 ? 10.531 7.901 -17.611 1.00 0.00 39 ALA A O 8
ATOM 10494 N N . GLN A 1 40 ? 9.516 8.617 -15.735 1.00 0.00 40 GLN A N 8
ATOM 10495 C CA . GLN A 1 40 ? 9.934 7.469 -14.940 1.00 0.00 40 GLN A CA 8
ATOM 10496 C C . GLN A 1 40 ? 8.883 6.365 -14.984 1.00 0.00 40 GLN A C 8
ATOM 10497 O O . GLN A 1 40 ? 9.214 5.178 -14.994 1.00 0.00 40 GLN A O 8
ATOM 10511 N N . LEU A 1 41 ? 7.616 6.762 -15.010 1.00 0.00 41 LEU A N 8
ATOM 10512 C CA . LEU A 1 41 ? 6.515 5.805 -15.053 1.00 0.00 41 LEU A CA 8
ATOM 10513 C C . LEU A 1 41 ? 6.674 4.846 -16.228 1.00 0.00 41 LEU A C 8
ATOM 10514 O O . LEU A 1 41 ? 6.511 3.634 -16.080 1.00 0.00 41 LEU A O 8
ATOM 10530 N N . TYR A 1 42 ? 6.996 5.395 -17.394 1.00 0.00 42 TYR A N 8
ATOM 10531 C CA . TYR A 1 42 ? 7.176 4.587 -18.595 1.00 0.00 42 TYR A CA 8
ATOM 10532 C C . TYR A 1 42 ? 8.420 3.711 -18.481 1.00 0.00 42 TYR A C 8
ATOM 10533 O O . TYR A 1 42 ? 8.470 2.612 -19.032 1.00 0.00 42 TYR A O 8
ATOM 10551 N N . GLU A 1 43 ? 9.421 4.206 -17.760 1.00 0.00 43 GLU A N 8
ATOM 10552 C CA . GLU A 1 43 ? 10.664 3.469 -17.572 1.00 0.00 43 GLU A CA 8
ATOM 10553 C C . GLU A 1 43 ? 10.430 2.208 -16.744 1.00 0.00 43 GLU A C 8
ATOM 10554 O O . GLU A 1 43 ? 11.208 1.257 -16.808 1.00 0.00 43 GLU A O 8
ATOM 10566 N N . ASP A 1 44 ? 9.352 2.210 -15.968 1.00 0.00 44 ASP A N 8
ATOM 10567 C CA . ASP A 1 44 ? 9.013 1.068 -15.127 1.00 0.00 44 ASP A CA 8
ATOM 10568 C C . ASP A 1 44 ? 7.931 0.214 -15.780 1.00 0.00 44 ASP A C 8
ATOM 10569 O O . ASP A 1 44 ? 7.435 -0.742 -15.183 1.00 0.00 44 ASP A O 8
ATOM 10578 N N . PHE A 1 45 ? 7.568 0.566 -17.009 1.00 0.00 45 PHE A N 8
ATOM 10579 C CA . PHE A 1 45 ? 6.542 -0.167 -17.743 1.00 0.00 45 PHE A CA 8
ATOM 10580 C C . PHE A 1 45 ? 5.199 -0.090 -17.022 1.00 0.00 45 PHE A C 8
ATOM 10581 O O . PHE A 1 45 ? 4.547 -1.109 -16.790 1.00 0.00 45 PHE A O 8
ATOM 10598 N N . LEU A 1 46 ? 4.792 1.125 -16.671 1.00 0.00 46 LEU A N 8
ATOM 10599 C CA . LEU A 1 46 ? 3.526 1.336 -15.978 1.00 0.00 46 LEU A CA 8
ATOM 10600 C C . LEU A 1 46 ? 2.435 1.763 -16.954 1.00 0.00 46 LEU A C 8
ATOM 10601 O O . LEU A 1 46 ? 1.254 1.483 -16.744 1.00 0.00 46 LEU A O 8
ATOM 10617 N N . PHE A 1 47 ? 2.838 2.440 -18.024 1.00 0.00 47 PHE A N 8
ATOM 10618 C CA . PHE A 1 47 ? 1.895 2.905 -19.035 1.00 0.00 47 PHE A CA 8
ATOM 10619 C C . PHE A 1 47 ? 1.108 1.736 -19.622 1.00 0.00 47 PHE A C 8
ATOM 10620 O O . PHE A 1 47 ? 1.512 0.577 -19.535 1.00 0.00 47 PHE A O 8
ATOM 10637 N N . PRO A 1 48 ? -0.044 2.048 -20.234 1.00 0.00 48 PRO A N 8
ATOM 10638 C CA . PRO A 1 48 ? -0.536 3.425 -20.343 1.00 0.00 48 PRO A CA 8
ATOM 10639 C C . PRO A 1 48 ? -0.984 3.988 -18.998 1.00 0.00 48 PRO A C 8
ATOM 10640 O O . PRO A 1 48 ? -1.319 3.237 -18.081 1.00 0.00 48 PRO A O 8
ATOM 10651 N N . ILE A 1 49 ? -0.989 5.312 -18.888 1.00 0.00 49 ILE A N 8
ATOM 10652 C CA . ILE A 1 49 ? -1.397 5.974 -17.656 1.00 0.00 49 ILE A CA 8
ATOM 10653 C C . ILE A 1 49 ? -2.747 6.663 -17.823 1.00 0.00 49 ILE A C 8
ATOM 10654 O O . ILE A 1 49 ? -3.277 6.752 -18.930 1.00 0.00 49 ILE A O 8
ATOM 10670 N N . ASP A 1 50 ? -3.297 7.150 -16.716 1.00 0.00 50 ASP A N 8
ATOM 10671 C CA . ASP A 1 50 ? -4.585 7.834 -16.740 1.00 0.00 50 ASP A CA 8
ATOM 10672 C C . ASP A 1 50 ? -4.425 9.279 -17.201 1.00 0.00 50 ASP A C 8
ATOM 10673 O O . ASP A 1 50 ? -4.102 10.162 -16.407 1.00 0.00 50 ASP A O 8
ATOM 10682 N N . ILE A 1 51 ? -4.652 9.512 -18.490 1.00 0.00 51 ILE A N 8
ATOM 10683 C CA . ILE A 1 51 ? -4.533 10.850 -19.056 1.00 0.00 51 ILE A CA 8
ATOM 10684 C C . ILE A 1 51 ? -5.483 11.824 -18.369 1.00 0.00 51 ILE A C 8
ATOM 10685 O O . ILE A 1 51 ? -5.101 12.944 -18.028 1.00 0.00 51 ILE A O 8
ATOM 10701 N N . SER A 1 52 ? -6.723 11.390 -18.166 1.00 0.00 52 SER A N 8
ATOM 10702 C CA . SER A 1 52 ? -7.729 12.225 -17.520 1.00 0.00 52 SER A CA 8
ATOM 10703 C C . SER A 1 52 ? -7.284 12.627 -16.118 1.00 0.00 52 SER A C 8
ATOM 10704 O O . SER A 1 52 ? -7.613 13.711 -15.635 1.00 0.00 52 SER A O 8
ATOM 10712 N N . LEU A 1 53 ? -6.533 11.744 -15.467 1.00 0.00 53 LEU A N 8
ATOM 10713 C CA . LEU A 1 53 ? -6.041 12.005 -14.119 1.00 0.00 53 LEU A CA 8
ATOM 10714 C C . LEU A 1 53 ? -4.909 13.027 -14.141 1.00 0.00 53 LEU A C 8
ATOM 10715 O O . LEU A 1 53 ? -4.818 13.888 -13.265 1.00 0.00 53 LEU A O 8
ATOM 10731 N N . VAL A 1 54 ? -4.049 12.929 -15.149 1.00 0.00 54 VAL A N 8
ATOM 10732 C CA . VAL A 1 54 ? -2.924 13.847 -15.287 1.00 0.00 54 VAL A CA 8
ATOM 10733 C C . VAL A 1 54 ? -3.402 15.292 -15.374 1.00 0.00 54 VAL A C 8
ATOM 10734 O O . VAL A 1 54 ? -2.751 16.204 -14.864 1.00 0.00 54 VAL A O 8
ATOM 10747 N N . LYS A 1 55 ? -4.543 15.494 -16.023 1.00 0.00 55 LYS A N 8
ATOM 10748 C CA . LYS A 1 55 ? -5.112 16.828 -16.176 1.00 0.00 55 LYS A CA 8
ATOM 10749 C C . LYS A 1 55 ? -5.832 17.261 -14.903 1.00 0.00 55 LYS A C 8
ATOM 10750 O O . LYS A 1 55 ? -5.615 18.364 -14.401 1.00 0.00 55 LYS A O 8
ATOM 10769 N N . ARG A 1 56 ? -6.687 16.385 -14.385 1.00 0.00 56 ARG A N 8
ATOM 10770 C CA . ARG A 1 56 ? -7.439 16.678 -13.171 1.00 0.00 56 ARG A CA 8
ATOM 10771 C C . ARG A 1 56 ? -6.497 16.931 -11.997 1.00 0.00 56 ARG A C 8
ATOM 10772 O O . ARG A 1 56 ? -6.770 17.772 -11.141 1.00 0.00 56 ARG A O 8
ATOM 10793 N N . GLU A 1 57 ? -5.389 16.197 -11.965 1.00 0.00 57 GLU A N 8
ATOM 10794 C CA . GLU A 1 57 ? -4.409 16.342 -10.895 1.00 0.00 57 GLU A CA 8
ATOM 10795 C C . GLU A 1 57 ? -3.567 17.599 -11.095 1.00 0.00 57 GLU A C 8
ATOM 10796 O O . GLU A 1 57 ? -3.225 18.289 -10.134 1.00 0.00 57 GLU A O 8
ATOM 10808 N N . HIS A 1 58 ? -3.237 17.890 -12.349 1.00 0.00 58 HIS A N 8
ATOM 10809 C CA . HIS A 1 58 ? -2.435 19.064 -12.676 1.00 0.00 58 HIS A CA 8
ATOM 10810 C C . HIS A 1 58 ? -3.296 20.149 -13.316 1.00 0.00 58 HIS A C 8
ATOM 10811 O O . HIS A 1 58 ? -2.832 20.893 -14.180 1.00 0.00 58 HIS A O 8
ATOM 10825 N N . ASP A 1 59 ? -4.550 20.232 -12.887 1.00 0.00 59 ASP A N 8
ATOM 10826 C CA . ASP A 1 59 ? -5.476 21.226 -13.418 1.00 0.00 59 ASP A CA 8
ATOM 10827 C C . ASP A 1 59 ? -4.896 22.631 -13.292 1.00 0.00 59 ASP A C 8
ATOM 10828 O O . ASP A 1 59 ? -5.154 23.498 -14.127 1.00 0.00 59 ASP A O 8
ATOM 10837 N N . PHE A 1 60 ? -4.112 22.849 -12.242 1.00 0.00 60 PHE A N 8
ATOM 10838 C CA . PHE A 1 60 ? -3.495 24.150 -12.005 1.00 0.00 60 PHE A CA 8
ATOM 10839 C C . PHE A 1 60 ? -2.729 24.621 -13.238 1.00 0.00 60 PHE A C 8
ATOM 10840 O O . PHE A 1 60 ? -2.717 25.810 -13.559 1.00 0.00 60 PHE A O 8
ATOM 10857 N N . LEU A 1 61 ? -2.090 23.681 -13.924 1.00 0.00 61 LEU A N 8
ATOM 10858 C CA . LEU A 1 61 ? -1.320 23.998 -15.122 1.00 0.00 61 LEU A CA 8
ATOM 10859 C C . LEU A 1 61 ? -2.137 24.855 -16.083 1.00 0.00 61 LEU A C 8
ATOM 10860 O O . LEU A 1 61 ? -3.355 24.972 -15.944 1.00 0.00 61 LEU A O 8
ATOM 10876 N N . ASP A 1 62 ? -1.460 25.451 -17.059 1.00 0.00 62 ASP A N 8
ATOM 10877 C CA . ASP A 1 62 ? -2.124 26.294 -18.046 1.00 0.00 62 ASP A CA 8
ATOM 10878 C C . ASP A 1 62 ? -2.678 25.456 -19.193 1.00 0.00 62 ASP A C 8
ATOM 10879 O O . ASP A 1 62 ? -2.301 24.297 -19.366 1.00 0.00 62 ASP A O 8
ATOM 10888 N N . ARG A 1 63 ? -3.577 26.049 -19.972 1.00 0.00 63 ARG A N 8
ATOM 10889 C CA . ARG A 1 63 ? -4.185 25.356 -21.101 1.00 0.00 63 ARG A CA 8
ATOM 10890 C C . ARG A 1 63 ? -3.117 24.826 -22.054 1.00 0.00 63 ARG A C 8
ATOM 10891 O O . ARG A 1 63 ? -3.149 23.662 -22.454 1.00 0.00 63 ARG A O 8
ATOM 10912 N N . ASP A 1 64 ? -2.172 25.689 -22.414 1.00 0.00 64 ASP A N 8
ATOM 10913 C CA . ASP A 1 64 ? -1.094 25.309 -23.319 1.00 0.00 64 ASP A CA 8
ATOM 10914 C C . ASP A 1 64 ? -0.250 24.189 -22.719 1.00 0.00 64 ASP A C 8
ATOM 10915 O O . ASP A 1 64 ? 0.111 23.234 -23.406 1.00 0.00 64 ASP A O 8
ATOM 10924 N N . ALA A 1 65 ? 0.062 24.314 -21.433 1.00 0.00 65 ALA A N 8
ATOM 10925 C CA . ALA A 1 65 ? 0.864 23.313 -20.740 1.00 0.00 65 ALA A CA 8
ATOM 10926 C C . ALA A 1 65 ? 0.168 21.956 -20.741 1.00 0.00 65 ALA A C 8
ATOM 10927 O O . ALA A 1 65 ? 0.747 20.952 -21.157 1.00 0.00 65 ALA A O 8
ATOM 10934 N N . ILE A 1 66 ? -1.075 21.933 -20.273 1.00 0.00 66 ILE A N 8
ATOM 10935 C CA . ILE A 1 66 ? -1.848 20.699 -20.219 1.00 0.00 66 ILE A CA 8
ATOM 10936 C C . ILE A 1 66 ? -2.022 20.098 -21.610 1.00 0.00 66 ILE A C 8
ATOM 10937 O O . ILE A 1 66 ? -1.673 18.941 -21.845 1.00 0.00 66 ILE A O 8
ATOM 10953 N N . GLU A 1 67 ? -2.562 20.892 -22.529 1.00 0.00 67 GLU A N 8
ATOM 10954 C CA . GLU A 1 67 ? -2.780 20.439 -23.897 1.00 0.00 67 GLU A CA 8
ATOM 10955 C C . GLU A 1 67 ? -1.533 19.753 -24.448 1.00 0.00 67 GLU A C 8
ATOM 10956 O O . GLU A 1 67 ? -1.583 18.599 -24.873 1.00 0.00 67 GLU A O 8
ATOM 10968 N N . ALA A 1 68 ? -0.416 20.473 -24.439 1.00 0.00 68 ALA A N 8
ATOM 10969 C CA . ALA A 1 68 ? 0.844 19.934 -24.936 1.00 0.00 68 ALA A CA 8
ATOM 10970 C C . ALA A 1 68 ? 1.271 18.709 -24.134 1.00 0.00 68 ALA A C 8
ATOM 10971 O O . ALA A 1 68 ? 1.608 17.669 -24.702 1.00 0.00 68 ALA A O 8
ATOM 10978 N N . LEU A 1 69 ? 1.256 18.838 -22.812 1.00 0.00 69 LEU A N 8
ATOM 10979 C CA . LEU A 1 69 ? 1.643 17.741 -21.932 1.00 0.00 69 LEU A CA 8
ATOM 10980 C C . LEU A 1 69 ? 0.991 16.434 -22.372 1.00 0.00 69 LEU A C 8
ATOM 10981 O O . LEU A 1 69 ? 1.644 15.391 -22.425 1.00 0.00 69 LEU A O 8
ATOM 10997 N N . CYS A 1 70 ? -0.297 16.499 -22.690 1.00 0.00 70 CYS A N 8
ATOM 10998 C CA . CYS A 1 70 ? -1.037 15.320 -23.127 1.00 0.00 70 CYS A CA 8
ATOM 10999 C C . CYS A 1 70 ? -0.472 14.779 -24.437 1.00 0.00 70 CYS A C 8
ATOM 11000 O O . CYS A 1 70 ? -0.261 13.575 -24.583 1.00 0.00 70 CYS A O 8
ATOM 11008 N N . ARG A 1 71 ? -0.232 15.677 -25.387 1.00 0.00 71 ARG A N 8
ATOM 11009 C CA . ARG A 1 71 ? 0.306 15.290 -26.685 1.00 0.00 71 ARG A CA 8
ATOM 11010 C C . ARG A 1 71 ? 1.442 14.284 -26.524 1.00 0.00 71 ARG A C 8
ATOM 11011 O O . ARG A 1 71 ? 1.737 13.514 -27.439 1.00 0.00 71 ARG A O 8
ATOM 11032 N N . ARG A 1 72 ? 2.077 14.297 -25.356 1.00 0.00 72 ARG A N 8
ATOM 11033 C CA . ARG A 1 72 ? 3.180 13.387 -25.076 1.00 0.00 72 ARG A CA 8
ATOM 11034 C C . ARG A 1 72 ? 2.680 12.122 -24.385 1.00 0.00 72 ARG A C 8
ATOM 11035 O O . ARG A 1 72 ? 3.120 11.015 -24.698 1.00 0.00 72 ARG A O 8
ATOM 11056 N N . LEU A 1 73 ? 1.759 12.294 -23.443 1.00 0.00 73 LEU A N 8
ATOM 11057 C CA . LEU A 1 73 ? 1.199 11.167 -22.705 1.00 0.00 73 LEU A CA 8
ATOM 11058 C C . LEU A 1 73 ? 0.514 10.185 -23.650 1.00 0.00 73 LEU A C 8
ATOM 11059 O O . LEU A 1 73 ? 0.828 8.995 -23.659 1.00 0.00 73 LEU A O 8
ATOM 11075 N N . ASN A 1 74 ? -0.423 10.692 -24.445 1.00 0.00 74 ASN A N 8
ATOM 11076 C CA . ASN A 1 74 ? -1.153 9.859 -25.394 1.00 0.00 74 ASN A CA 8
ATOM 11077 C C . ASN A 1 74 ? -0.192 9.029 -26.240 1.00 0.00 74 ASN A C 8
ATOM 11078 O O . ASN A 1 74 ? -0.438 7.852 -26.506 1.00 0.00 74 ASN A O 8
ATOM 11089 N N . THR A 1 75 ? 0.906 9.650 -26.661 1.00 0.00 75 THR A N 8
ATOM 11090 C CA . THR A 1 75 ? 1.904 8.970 -27.476 1.00 0.00 75 THR A CA 8
ATOM 11091 C C . THR A 1 75 ? 2.418 7.714 -26.782 1.00 0.00 75 THR A C 8
ATOM 11092 O O . THR A 1 75 ? 2.692 6.703 -27.429 1.00 0.00 75 THR A O 8
ATOM 11103 N N . LEU A 1 76 ? 2.547 7.785 -25.462 1.00 0.00 76 LEU A N 8
ATOM 11104 C CA . LEU A 1 76 ? 3.030 6.652 -24.679 1.00 0.00 76 LEU A CA 8
ATOM 11105 C C . LEU A 1 76 ? 1.883 5.713 -24.316 1.00 0.00 76 LEU A C 8
ATOM 11106 O O . LEU A 1 76 ? 2.081 4.510 -24.154 1.00 0.00 76 LEU A O 8
ATOM 11122 N N . ASN A 1 77 ? 0.684 6.272 -24.193 1.00 0.00 77 ASN A N 8
ATOM 11123 C CA . ASN A 1 77 ? -0.495 5.485 -23.850 1.00 0.00 77 ASN A CA 8
ATOM 11124 C C . ASN A 1 77 ? -0.652 4.301 -24.800 1.00 0.00 77 ASN A C 8
ATOM 11125 O O . ASN A 1 77 ? -1.108 3.228 -24.402 1.00 0.00 77 ASN A O 8
ATOM 11136 N N . LYS A 1 78 ? -0.273 4.503 -26.057 1.00 0.00 78 LYS A N 8
ATOM 11137 C CA . LYS A 1 78 ? -0.370 3.453 -27.064 1.00 0.00 78 LYS A CA 8
ATOM 11138 C C . LYS A 1 78 ? 0.974 2.758 -27.256 1.00 0.00 78 LYS A C 8
ATOM 11139 O O . LYS A 1 78 ? 1.041 1.531 -27.343 1.00 0.00 78 LYS A O 8
ATOM 11158 N N . CYS A 1 79 ? 2.040 3.547 -27.320 1.00 0.00 79 CYS A N 8
ATOM 11159 C CA . CYS A 1 79 ? 3.382 3.006 -27.502 1.00 0.00 79 CYS A CA 8
ATOM 11160 C C . CYS A 1 79 ? 3.769 2.105 -26.334 1.00 0.00 79 CYS A C 8
ATOM 11161 O O . CYS A 1 79 ? 4.802 1.437 -26.368 1.00 0.00 79 CYS A O 8
ATOM 11169 N N . ALA A 1 80 ? 2.933 2.094 -25.301 1.00 0.00 80 ALA A N 8
ATOM 11170 C CA . ALA A 1 80 ? 3.186 1.275 -24.122 1.00 0.00 80 ALA A CA 8
ATOM 11171 C C . ALA A 1 80 ? 2.406 -0.034 -24.184 1.00 0.00 80 ALA A C 8
ATOM 11172 O O . ALA A 1 80 ? 2.811 -1.039 -23.600 1.00 0.00 80 ALA A O 8
ATOM 11179 N N . VAL A 1 81 ? 1.283 -0.015 -24.896 1.00 0.00 81 VAL A N 8
ATOM 11180 C CA . VAL A 1 81 ? 0.446 -1.200 -25.035 1.00 0.00 81 VAL A CA 8
ATOM 11181 C C . VAL A 1 81 ? 0.950 -2.101 -26.157 1.00 0.00 81 VAL A C 8
ATOM 11182 O O . VAL A 1 81 ? 1.033 -3.318 -25.999 1.00 0.00 81 VAL A O 8
ATOM 11195 N N . MET A 1 82 ? 1.286 -1.493 -27.290 1.00 0.00 82 MET A N 8
ATOM 11196 C CA . MET A 1 82 ? 1.784 -2.241 -28.439 1.00 0.00 82 MET A CA 8
ATOM 11197 C C . MET A 1 82 ? 2.796 -3.296 -28.004 1.00 0.00 82 MET A C 8
ATOM 11198 O O . MET A 1 82 ? 2.764 -4.433 -28.475 1.00 0.00 82 MET A O 8
ATOM 11212 N N . LYS A 1 83 ? 3.694 -2.912 -27.103 1.00 0.00 83 LYS A N 8
ATOM 11213 C CA . LYS A 1 83 ? 4.717 -3.824 -26.605 1.00 0.00 83 LYS A CA 8
ATOM 11214 C C . LYS A 1 83 ? 4.179 -5.249 -26.517 1.00 0.00 83 LYS A C 8
ATOM 11215 O O . LYS A 1 83 ? 4.886 -6.210 -26.823 1.00 0.00 83 LYS A O 8
ATOM 11234 N N . LEU A 1 84 ? 2.925 -5.378 -26.099 1.00 0.00 84 LEU A N 8
ATOM 11235 C CA . LEU A 1 84 ? 2.291 -6.686 -25.972 1.00 0.00 84 LEU A CA 8
ATOM 11236 C C . LEU A 1 84 ? 1.906 -7.239 -27.341 1.00 0.00 84 LEU A C 8
ATOM 11237 O O . LEU A 1 84 ? 2.457 -8.241 -27.793 1.00 0.00 84 LEU A O 8
ATOM 11253 N N . GLU A 1 85 ? 0.957 -6.576 -27.995 1.00 0.00 85 GLU A N 8
ATOM 11254 C CA . GLU A 1 85 ? 0.500 -7.001 -29.313 1.00 0.00 85 GLU A CA 8
ATOM 11255 C C . GLU A 1 85 ? -0.100 -5.829 -30.084 1.00 0.00 85 GLU A C 8
ATOM 11256 O O . GLU A 1 85 ? -1.067 -5.209 -29.640 1.00 0.00 85 GLU A O 8
ATOM 11268 N N . SER A 1 86 ? 0.481 -5.530 -31.242 1.00 0.00 86 SER A N 8
ATOM 11269 C CA . SER A 1 86 ? 0.007 -4.431 -32.074 1.00 0.00 86 SER A CA 8
ATOM 11270 C C . SER A 1 86 ? -1.493 -4.550 -32.330 1.00 0.00 86 SER A C 8
ATOM 11271 O O . SER A 1 86 ? -1.983 -5.605 -32.730 1.00 0.00 86 SER A O 8
ATOM 11279 N N . GLY A 1 87 ? -2.216 -3.459 -32.096 1.00 0.00 87 GLY A N 8
ATOM 11280 C CA . GLY A 1 87 ? -3.652 -3.462 -32.305 1.00 0.00 87 GLY A CA 8
ATOM 11281 C C . GLY A 1 87 ? -4.096 -2.398 -33.289 1.00 0.00 87 GLY A C 8
ATOM 11282 O O . GLY A 1 87 ? -4.125 -2.616 -34.501 1.00 0.00 87 GLY A O 8
ATOM 11286 N N . PRO A 1 88 ? -4.455 -1.216 -32.767 1.00 0.00 88 PRO A N 8
ATOM 11287 C CA . PRO A 1 88 ? -4.908 -0.091 -33.591 1.00 0.00 88 PRO A CA 8
ATOM 11288 C C . PRO A 1 88 ? -3.780 0.508 -34.424 1.00 0.00 88 PRO A C 8
ATOM 11289 O O . PRO A 1 88 ? -2.638 0.054 -34.358 1.00 0.00 88 PRO A O 8
ATOM 11300 N N . SER A 1 89 ? -4.109 1.530 -35.207 1.00 0.00 89 SER A N 8
ATOM 11301 C CA . SER A 1 89 ? -3.124 2.189 -36.057 1.00 0.00 89 SER A CA 8
ATOM 11302 C C . SER A 1 89 ? -3.671 3.504 -36.604 1.00 0.00 89 SER A C 8
ATOM 11303 O O . SER A 1 89 ? -4.877 3.655 -36.796 1.00 0.00 89 SER A O 8
ATOM 11311 N N . SER A 1 90 ? -2.774 4.454 -36.852 1.00 0.00 90 SER A N 8
ATOM 11312 C CA . SER A 1 90 ? -3.166 5.758 -37.373 1.00 0.00 90 SER A CA 8
ATOM 11313 C C . SER A 1 90 ? -3.821 5.621 -38.744 1.00 0.00 90 SER A C 8
ATOM 11314 O O . SER A 1 90 ? -3.355 4.863 -39.594 1.00 0.00 90 SER A O 8
ATOM 11322 N N . GLY A 1 91 ? -4.905 6.361 -38.952 1.00 0.00 91 GLY A N 8
ATOM 11323 C CA . GLY A 1 91 ? -5.607 6.309 -40.221 1.00 0.00 91 GLY A CA 8
ATOM 11324 C C . GLY A 1 91 ? -6.133 4.922 -40.536 1.00 0.00 91 GLY A C 8
ATOM 11325 O O . GLY A 1 91 ? -6.196 4.061 -39.659 1.00 0.00 91 GLY A O 8
ATOM 11329 N N . GLY A 1 1 ? 25.724 1.725 -10.422 1.00 0.00 1 GLY A N 9
ATOM 11330 C CA . GLY A 1 1 ? 25.522 0.289 -10.476 1.00 0.00 1 GLY A CA 9
ATOM 11331 C C . GLY A 1 1 ? 24.070 -0.100 -10.280 1.00 0.00 1 GLY A C 9
ATOM 11332 O O . GLY A 1 1 ? 23.298 0.642 -9.674 1.00 0.00 1 GLY A O 9
ATOM 11336 N N . SER A 1 2 ? 23.696 -1.266 -10.797 1.00 0.00 2 SER A N 9
ATOM 11337 C CA . SER A 1 2 ? 22.326 -1.750 -10.681 1.00 0.00 2 SER A CA 9
ATOM 11338 C C . SER A 1 2 ? 22.296 -3.268 -10.534 1.00 0.00 2 SER A C 9
ATOM 11339 O O . SER A 1 2 ? 23.315 -3.939 -10.696 1.00 0.00 2 SER A O 9
ATOM 11347 N N . SER A 1 3 ? 21.119 -3.803 -10.224 1.00 0.00 3 SER A N 9
ATOM 11348 C CA . SER A 1 3 ? 20.956 -5.242 -10.050 1.00 0.00 3 SER A CA 9
ATOM 11349 C C . SER A 1 3 ? 19.684 -5.731 -10.736 1.00 0.00 3 SER A C 9
ATOM 11350 O O . SER A 1 3 ? 18.738 -4.969 -10.932 1.00 0.00 3 SER A O 9
ATOM 11358 N N . GLY A 1 4 ? 19.669 -7.010 -11.099 1.00 0.00 4 GLY A N 9
ATOM 11359 C CA . GLY A 1 4 ? 18.509 -7.580 -11.759 1.00 0.00 4 GLY A CA 9
ATOM 11360 C C . GLY A 1 4 ? 17.945 -8.773 -11.012 1.00 0.00 4 GLY A C 9
ATOM 11361 O O . GLY A 1 4 ? 18.104 -8.885 -9.797 1.00 0.00 4 GLY A O 9
ATOM 11365 N N . SER A 1 5 ? 17.283 -9.666 -11.740 1.00 0.00 5 SER A N 9
ATOM 11366 C CA . SER A 1 5 ? 16.687 -10.853 -11.138 1.00 0.00 5 SER A CA 9
ATOM 11367 C C . SER A 1 5 ? 16.706 -12.025 -12.115 1.00 0.00 5 SER A C 9
ATOM 11368 O O . SER A 1 5 ? 16.532 -11.846 -13.320 1.00 0.00 5 SER A O 9
ATOM 11376 N N . SER A 1 6 ? 16.919 -13.226 -11.585 1.00 0.00 6 SER A N 9
ATOM 11377 C CA . SER A 1 6 ? 16.964 -14.428 -12.409 1.00 0.00 6 SER A CA 9
ATOM 11378 C C . SER A 1 6 ? 15.560 -14.977 -12.645 1.00 0.00 6 SER A C 9
ATOM 11379 O O . SER A 1 6 ? 15.047 -15.763 -11.849 1.00 0.00 6 SER A O 9
ATOM 11387 N N . GLY A 1 7 ? 14.944 -14.557 -13.745 1.00 0.00 7 GLY A N 9
ATOM 11388 C CA . GLY A 1 7 ? 13.605 -15.017 -14.068 1.00 0.00 7 GLY A CA 9
ATOM 11389 C C . GLY A 1 7 ? 12.701 -13.892 -14.530 1.00 0.00 7 GLY A C 9
ATOM 11390 O O . GLY A 1 7 ? 11.637 -13.665 -13.955 1.00 0.00 7 GLY A O 9
ATOM 11394 N N . MET A 1 8 ? 13.126 -13.183 -15.571 1.00 0.00 8 MET A N 9
ATOM 11395 C CA . MET A 1 8 ? 12.347 -12.074 -16.109 1.00 0.00 8 MET A CA 9
ATOM 11396 C C . MET A 1 8 ? 11.738 -12.441 -17.459 1.00 0.00 8 MET A C 9
ATOM 11397 O O . MET A 1 8 ? 12.455 -12.642 -18.440 1.00 0.00 8 MET A O 9
ATOM 11411 N N . CYS A 1 9 ? 10.413 -12.529 -17.501 1.00 0.00 9 CYS A N 9
ATOM 11412 C CA . CYS A 1 9 ? 9.708 -12.873 -18.731 1.00 0.00 9 CYS A CA 9
ATOM 11413 C C . CYS A 1 9 ? 10.092 -11.924 -19.861 1.00 0.00 9 CYS A C 9
ATOM 11414 O O . CYS A 1 9 ? 10.427 -10.764 -19.624 1.00 0.00 9 CYS A O 9
ATOM 11422 N N . ARG A 1 10 ? 10.042 -12.427 -21.091 1.00 0.00 10 ARG A N 9
ATOM 11423 C CA . ARG A 1 10 ? 10.387 -11.624 -22.258 1.00 0.00 10 ARG A CA 9
ATOM 11424 C C . ARG A 1 10 ? 9.603 -12.084 -23.484 1.00 0.00 10 ARG A C 9
ATOM 11425 O O . ARG A 1 10 ? 9.214 -13.248 -23.586 1.00 0.00 10 ARG A O 9
ATOM 11446 N N . LYS A 1 11 ? 9.373 -11.162 -24.413 1.00 0.00 11 LYS A N 9
ATOM 11447 C CA . LYS A 1 11 ? 8.637 -11.470 -25.633 1.00 0.00 11 LYS A CA 9
ATOM 11448 C C . LYS A 1 11 ? 9.205 -10.701 -26.821 1.00 0.00 11 LYS A C 9
ATOM 11449 O O . LYS A 1 11 ? 9.731 -9.599 -26.666 1.00 0.00 11 LYS A O 9
ATOM 11468 N N . LYS A 1 12 ? 9.094 -11.288 -28.008 1.00 0.00 12 LYS A N 9
ATOM 11469 C CA . LYS A 1 12 ? 9.593 -10.657 -29.224 1.00 0.00 12 LYS A CA 9
ATOM 11470 C C . LYS A 1 12 ? 8.442 -10.125 -30.072 1.00 0.00 12 LYS A C 9
ATOM 11471 O O . LYS A 1 12 ? 7.914 -10.812 -30.946 1.00 0.00 12 LYS A O 9
ATOM 11490 N N . PRO A 1 13 ? 8.043 -8.871 -29.810 1.00 0.00 13 PRO A N 9
ATOM 11491 C CA . PRO A 1 13 ? 6.953 -8.218 -30.541 1.00 0.00 13 PRO A CA 9
ATOM 11492 C C . PRO A 1 13 ? 7.331 -7.901 -31.984 1.00 0.00 13 PRO A C 9
ATOM 11493 O O . PRO A 1 13 ? 8.458 -8.152 -32.410 1.00 0.00 13 PRO A O 9
ATOM 11504 N N . ASP A 1 14 ? 6.381 -7.350 -32.732 1.00 0.00 14 ASP A N 9
ATOM 11505 C CA . ASP A 1 14 ? 6.615 -6.997 -34.127 1.00 0.00 14 ASP A CA 9
ATOM 11506 C C . ASP A 1 14 ? 7.152 -5.573 -34.245 1.00 0.00 14 ASP A C 9
ATOM 11507 O O . ASP A 1 14 ? 8.143 -5.326 -34.933 1.00 0.00 14 ASP A O 9
ATOM 11516 N N . THR A 1 15 ? 6.490 -4.639 -33.569 1.00 0.00 15 THR A N 9
ATOM 11517 C CA . THR A 1 15 ? 6.899 -3.241 -33.599 1.00 0.00 15 THR A CA 9
ATOM 11518 C C . THR A 1 15 ? 7.613 -2.850 -32.310 1.00 0.00 15 THR A C 9
ATOM 11519 O O . THR A 1 15 ? 6.974 -2.540 -31.305 1.00 0.00 15 THR A O 9
ATOM 11530 N N . MET A 1 16 ? 8.942 -2.865 -32.347 1.00 0.00 16 MET A N 9
ATOM 11531 C CA . MET A 1 16 ? 9.742 -2.510 -31.181 1.00 0.00 16 MET A CA 9
ATOM 11532 C C . MET A 1 16 ? 10.563 -1.252 -31.448 1.00 0.00 16 MET A C 9
ATOM 11533 O O . MET A 1 16 ? 10.403 -0.239 -30.767 1.00 0.00 16 MET A O 9
ATOM 11547 N N . ILE A 1 17 ? 11.442 -1.324 -32.442 1.00 0.00 17 ILE A N 9
ATOM 11548 C CA . ILE A 1 17 ? 12.285 -0.191 -32.799 1.00 0.00 17 ILE A CA 9
ATOM 11549 C C . ILE A 1 17 ? 11.465 1.089 -32.920 1.00 0.00 17 ILE A C 9
ATOM 11550 O O . ILE A 1 17 ? 11.915 2.167 -32.530 1.00 0.00 17 ILE A O 9
ATOM 11566 N N . LEU A 1 18 ? 10.258 0.962 -33.461 1.00 0.00 18 LEU A N 9
ATOM 11567 C CA . LEU A 1 18 ? 9.373 2.109 -33.633 1.00 0.00 18 LEU A CA 9
ATOM 11568 C C . LEU A 1 18 ? 8.790 2.553 -32.295 1.00 0.00 18 LEU A C 9
ATOM 11569 O O . LEU A 1 18 ? 9.029 3.672 -31.841 1.00 0.00 18 LEU A O 9
ATOM 11585 N N . THR A 1 19 ? 8.025 1.666 -31.665 1.00 0.00 19 THR A N 9
ATOM 11586 C CA . THR A 1 19 ? 7.409 1.965 -30.379 1.00 0.00 19 THR A CA 9
ATOM 11587 C C . THR A 1 19 ? 8.447 2.445 -29.371 1.00 0.00 19 THR A C 9
ATOM 11588 O O . THR A 1 19 ? 8.103 3.028 -28.343 1.00 0.00 19 THR A O 9
ATOM 11599 N N . GLN A 1 20 ? 9.717 2.196 -29.672 1.00 0.00 20 GLN A N 9
ATOM 11600 C CA . GLN A 1 20 ? 10.805 2.604 -28.791 1.00 0.00 20 GLN A CA 9
ATOM 11601 C C . GLN A 1 20 ? 11.189 4.059 -29.037 1.00 0.00 20 GLN A C 9
ATOM 11602 O O . GLN A 1 20 ? 11.417 4.819 -28.095 1.00 0.00 20 GLN A O 9
ATOM 11616 N N . ILE A 1 21 ? 11.260 4.440 -30.308 1.00 0.00 21 ILE A N 9
ATOM 11617 C CA . ILE A 1 21 ? 11.616 5.804 -30.677 1.00 0.00 21 ILE A CA 9
ATOM 11618 C C . ILE A 1 21 ? 10.510 6.783 -30.299 1.00 0.00 21 ILE A C 9
ATOM 11619 O O . ILE A 1 21 ? 10.722 7.694 -29.499 1.00 0.00 21 ILE A O 9
ATOM 11635 N N . GLU A 1 22 ? 9.330 6.587 -30.878 1.00 0.00 22 GLU A N 9
ATOM 11636 C CA . GLU A 1 22 ? 8.190 7.453 -30.600 1.00 0.00 22 GLU A CA 9
ATOM 11637 C C . GLU A 1 22 ? 8.040 7.690 -29.100 1.00 0.00 22 GLU A C 9
ATOM 11638 O O . GLU A 1 22 ? 7.866 8.824 -28.655 1.00 0.00 22 GLU A O 9
ATOM 11650 N N . ALA A 1 23 ? 8.109 6.612 -28.326 1.00 0.00 23 ALA A N 9
ATOM 11651 C CA . ALA A 1 23 ? 7.982 6.702 -26.877 1.00 0.00 23 ALA A CA 9
ATOM 11652 C C . ALA A 1 23 ? 9.197 7.386 -26.261 1.00 0.00 23 ALA A C 9
ATOM 11653 O O . ALA A 1 23 ? 9.067 8.212 -25.357 1.00 0.00 23 ALA A O 9
ATOM 11660 N N . LYS A 1 24 ? 10.380 7.038 -26.756 1.00 0.00 24 LYS A N 9
ATOM 11661 C CA . LYS A 1 24 ? 11.621 7.619 -26.255 1.00 0.00 24 LYS A CA 9
ATOM 11662 C C . LYS A 1 24 ? 11.532 9.141 -26.217 1.00 0.00 24 LYS A C 9
ATOM 11663 O O . LYS A 1 24 ? 11.884 9.767 -25.217 1.00 0.00 24 LYS A O 9
ATOM 11682 N N . GLU A 1 25 ? 11.060 9.729 -27.311 1.00 0.00 25 GLU A N 9
ATOM 11683 C CA . GLU A 1 25 ? 10.926 11.179 -27.401 1.00 0.00 25 GLU A CA 9
ATOM 11684 C C . GLU A 1 25 ? 10.029 11.712 -26.288 1.00 0.00 25 GLU A C 9
ATOM 11685 O O . GLU A 1 25 ? 10.354 12.704 -25.637 1.00 0.00 25 GLU A O 9
ATOM 11697 N N . ALA A 1 26 ? 8.899 11.046 -26.076 1.00 0.00 26 ALA A N 9
ATOM 11698 C CA . ALA A 1 26 ? 7.956 11.450 -25.040 1.00 0.00 26 ALA A CA 9
ATOM 11699 C C . ALA A 1 26 ? 8.584 11.343 -23.655 1.00 0.00 26 ALA A C 9
ATOM 11700 O O . ALA A 1 26 ? 8.651 12.326 -22.916 1.00 0.00 26 ALA A O 9
ATOM 11707 N N . CYS A 1 27 ? 9.040 10.145 -23.308 1.00 0.00 27 CYS A N 9
ATOM 11708 C CA . CYS A 1 27 ? 9.661 9.909 -22.009 1.00 0.00 27 CYS A CA 9
ATOM 11709 C C . CYS A 1 27 ? 10.766 10.926 -21.742 1.00 0.00 27 CYS A C 9
ATOM 11710 O O . CYS A 1 27 ? 10.795 11.563 -20.690 1.00 0.00 27 CYS A O 9
ATOM 11718 N N . ASP A 1 28 ? 11.674 11.070 -22.701 1.00 0.00 28 ASP A N 9
ATOM 11719 C CA . ASP A 1 28 ? 12.782 12.008 -22.569 1.00 0.00 28 ASP A CA 9
ATOM 11720 C C . ASP A 1 28 ? 12.271 13.418 -22.292 1.00 0.00 28 ASP A C 9
ATOM 11721 O O . ASP A 1 28 ? 12.836 14.144 -21.473 1.00 0.00 28 ASP A O 9
ATOM 11730 N N . TRP A 1 29 ? 11.200 13.799 -22.978 1.00 0.00 29 TRP A N 9
ATOM 11731 C CA . TRP A 1 29 ? 10.612 15.123 -22.805 1.00 0.00 29 TRP A CA 9
ATOM 11732 C C . TRP A 1 29 ? 9.946 15.248 -21.439 1.00 0.00 29 TRP A C 9
ATOM 11733 O O . TRP A 1 29 ? 10.042 16.287 -20.784 1.00 0.00 29 TRP A O 9
ATOM 11754 N N . LEU A 1 30 ? 9.272 14.185 -21.015 1.00 0.00 30 LEU A N 9
ATOM 11755 C CA . LEU A 1 30 ? 8.590 14.177 -19.726 1.00 0.00 30 LEU A CA 9
ATOM 11756 C C . LEU A 1 30 ? 9.551 14.538 -18.598 1.00 0.00 30 LEU A C 9
ATOM 11757 O O . LEU A 1 30 ? 9.194 15.269 -17.674 1.00 0.00 30 LEU A O 9
ATOM 11773 N N . ARG A 1 31 ? 10.773 14.022 -18.681 1.00 0.00 31 ARG A N 9
ATOM 11774 C CA . ARG A 1 31 ? 11.787 14.291 -17.668 1.00 0.00 31 ARG A CA 9
ATOM 11775 C C . ARG A 1 31 ? 12.590 15.540 -18.022 1.00 0.00 31 ARG A C 9
ATOM 11776 O O . ARG A 1 31 ? 13.282 16.105 -17.175 1.00 0.00 31 ARG A O 9
ATOM 11797 N N . ALA A 1 32 ? 12.493 15.964 -19.277 1.00 0.00 32 ALA A N 9
ATOM 11798 C CA . ALA A 1 32 ? 13.209 17.146 -19.742 1.00 0.00 32 ALA A CA 9
ATOM 11799 C C . ALA A 1 32 ? 12.308 18.376 -19.725 1.00 0.00 32 ALA A C 9
ATOM 11800 O O . ALA A 1 32 ? 12.774 19.503 -19.891 1.00 0.00 32 ALA A O 9
ATOM 11807 N N . THR A 1 33 ? 11.013 18.152 -19.524 1.00 0.00 33 THR A N 9
ATOM 11808 C CA . THR A 1 33 ? 10.046 19.242 -19.486 1.00 0.00 33 THR A CA 9
ATOM 11809 C C . THR A 1 33 ? 9.842 19.747 -18.062 1.00 0.00 33 THR A C 9
ATOM 11810 O O . THR A 1 33 ? 9.603 20.933 -17.841 1.00 0.00 33 THR A O 9
ATOM 11821 N N . GLY A 1 34 ? 9.939 18.837 -17.097 1.00 0.00 34 GLY A N 9
ATOM 11822 C CA . GLY A 1 34 ? 9.763 19.210 -15.705 1.00 0.00 34 GLY A CA 9
ATOM 11823 C C . GLY A 1 34 ? 9.060 18.134 -14.901 1.00 0.00 34 GLY A C 9
ATOM 11824 O O . GLY A 1 34 ? 8.923 18.250 -13.683 1.00 0.00 34 GLY A O 9
ATOM 11828 N N . PHE A 1 35 ? 8.612 17.085 -15.583 1.00 0.00 35 PHE A N 9
ATOM 11829 C CA . PHE A 1 35 ? 7.917 15.986 -14.924 1.00 0.00 35 PHE A CA 9
ATOM 11830 C C . PHE A 1 35 ? 8.745 14.706 -14.983 1.00 0.00 35 PHE A C 9
ATOM 11831 O O . PHE A 1 35 ? 8.556 13.853 -15.851 1.00 0.00 35 PHE A O 9
ATOM 11848 N N . PRO A 1 36 ? 9.686 14.567 -14.037 1.00 0.00 36 PRO A N 9
ATOM 11849 C CA . PRO A 1 36 ? 10.563 13.395 -13.959 1.00 0.00 36 PRO A CA 9
ATOM 11850 C C . PRO A 1 36 ? 9.812 12.137 -13.535 1.00 0.00 36 PRO A C 9
ATOM 11851 O O . PRO A 1 36 ? 10.348 11.031 -13.604 1.00 0.00 36 PRO A O 9
ATOM 11862 N N . GLN A 1 37 ? 8.570 12.314 -13.097 1.00 0.00 37 GLN A N 9
ATOM 11863 C CA . GLN A 1 37 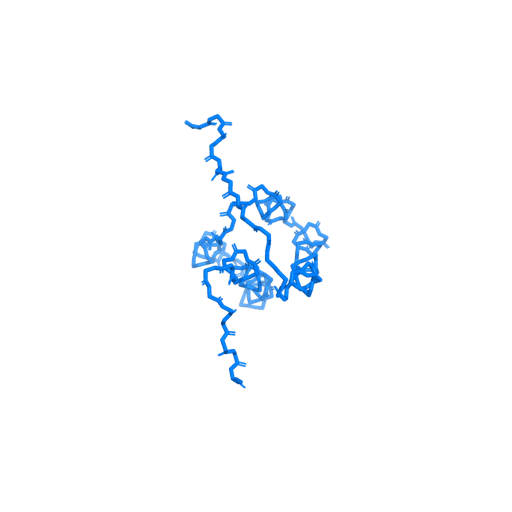? 7.746 11.192 -12.661 1.00 0.00 37 GLN A CA 9
ATOM 11864 C C . GLN A 1 37 ? 7.064 10.524 -13.850 1.00 0.00 37 GLN A C 9
ATOM 11865 O O . GLN A 1 37 ? 6.868 9.308 -13.864 1.00 0.00 37 GLN A O 9
ATOM 11879 N N . TYR A 1 38 ? 6.705 11.325 -14.847 1.00 0.00 38 TYR A N 9
ATOM 11880 C CA . TYR A 1 38 ? 6.041 10.812 -16.039 1.00 0.00 38 TYR A CA 9
ATOM 11881 C C . TYR A 1 38 ? 7.025 10.055 -16.926 1.00 0.00 38 TYR A C 9
ATOM 11882 O O . TYR A 1 38 ? 6.631 9.203 -17.723 1.00 0.00 38 TYR A O 9
ATOM 11900 N N . ALA A 1 39 ? 8.307 10.371 -16.781 1.00 0.00 39 ALA A N 9
ATOM 11901 C CA . ALA A 1 39 ? 9.348 9.721 -17.567 1.00 0.00 39 ALA A CA 9
ATOM 11902 C C . ALA A 1 39 ? 9.789 8.413 -16.919 1.00 0.00 39 ALA A C 9
ATOM 11903 O O . ALA A 1 39 ? 10.461 7.595 -17.547 1.00 0.00 39 ALA A O 9
ATOM 11910 N N . GLN A 1 40 ? 9.408 8.224 -15.660 1.00 0.00 40 GLN A N 9
ATOM 11911 C CA . GLN A 1 40 ? 9.766 7.015 -14.927 1.00 0.00 40 GLN A CA 9
ATOM 11912 C C . GLN A 1 40 ? 8.653 5.976 -15.015 1.00 0.00 40 GLN A C 9
ATOM 11913 O O . GLN A 1 40 ? 8.915 4.782 -15.172 1.00 0.00 40 GLN A O 9
ATOM 11927 N N . LEU A 1 41 ? 7.411 6.436 -14.912 1.00 0.00 41 LEU A N 9
ATOM 11928 C CA . LEU A 1 41 ? 6.257 5.546 -14.980 1.00 0.00 41 LEU A CA 9
ATOM 11929 C C . LEU A 1 41 ? 6.388 4.573 -16.147 1.00 0.00 41 LEU A C 9
ATOM 11930 O O . LEU A 1 41 ? 6.207 3.366 -15.986 1.00 0.00 41 LEU A O 9
ATOM 11946 N N . TYR A 1 42 ? 6.705 5.106 -17.322 1.00 0.00 42 TYR A N 9
ATOM 11947 C CA . TYR A 1 42 ? 6.859 4.285 -18.517 1.00 0.00 42 TYR A CA 9
ATOM 11948 C C . TYR A 1 42 ? 8.073 3.369 -18.396 1.00 0.00 42 TYR A C 9
ATOM 11949 O O . TYR A 1 42 ? 8.040 2.218 -18.828 1.00 0.00 42 TYR A O 9
ATOM 11967 N N . GLU A 1 43 ? 9.143 3.891 -17.804 1.00 0.00 43 GLU A N 9
ATOM 11968 C CA . GLU A 1 43 ? 10.368 3.120 -17.625 1.00 0.00 43 GLU A CA 9
ATOM 11969 C C . GLU A 1 43 ? 10.098 1.848 -16.827 1.00 0.00 43 GLU A C 9
ATOM 11970 O O . GLU A 1 43 ? 10.719 0.811 -17.063 1.00 0.00 43 GLU A O 9
ATOM 11982 N N . ASP A 1 44 ? 9.170 1.936 -15.881 1.00 0.00 44 ASP A N 9
ATOM 11983 C CA . ASP A 1 44 ? 8.817 0.793 -15.046 1.00 0.00 44 ASP A CA 9
ATOM 11984 C C . ASP A 1 44 ? 7.770 -0.078 -15.733 1.00 0.00 44 ASP A C 9
ATOM 11985 O O . ASP A 1 44 ? 7.473 -1.183 -15.280 1.00 0.00 44 ASP A O 9
ATOM 11994 N N . PHE A 1 45 ? 7.211 0.429 -16.827 1.00 0.00 45 PHE A N 9
ATOM 11995 C CA . PHE A 1 45 ? 6.194 -0.301 -17.574 1.00 0.00 45 PHE A CA 9
ATOM 11996 C C . PHE A 1 45 ? 4.863 -0.296 -16.828 1.00 0.00 45 PHE A C 9
ATOM 11997 O O . PHE A 1 45 ? 4.221 -1.336 -16.673 1.00 0.00 45 PHE A O 9
ATOM 12014 N N . LEU A 1 46 ? 4.454 0.881 -16.369 1.00 0.00 46 LEU A N 9
ATOM 12015 C CA . LEU A 1 46 ? 3.198 1.024 -15.640 1.00 0.00 46 LEU A CA 9
ATOM 12016 C C . LEU A 1 46 ? 2.092 1.540 -16.555 1.00 0.00 46 LEU A C 9
ATOM 12017 O O . LEU A 1 46 ? 0.908 1.428 -16.239 1.00 0.00 46 LEU A O 9
ATOM 12033 N N . PHE A 1 47 ? 2.487 2.102 -17.693 1.00 0.00 47 PHE A N 9
ATOM 12034 C CA . PHE A 1 47 ? 1.530 2.634 -18.655 1.00 0.00 47 PHE A CA 9
ATOM 12035 C C . PHE A 1 47 ? 0.617 1.531 -19.181 1.00 0.00 47 PHE A C 9
ATOM 12036 O O . PHE A 1 47 ? 0.927 0.342 -19.098 1.00 0.00 47 PHE A O 9
ATOM 12053 N N . PRO A 1 48 ? -0.536 1.931 -19.736 1.00 0.00 48 PRO A N 9
ATOM 12054 C CA . PRO A 1 48 ? -0.916 3.344 -19.840 1.00 0.00 48 PRO A CA 9
ATOM 12055 C C . PRO A 1 48 ? -1.242 3.957 -18.483 1.00 0.00 48 PRO A C 9
ATOM 12056 O O . PRO A 1 48 ? -1.555 3.245 -17.528 1.00 0.00 48 PRO A O 9
ATOM 12067 N N . ILE A 1 49 ? -1.166 5.282 -18.404 1.00 0.00 49 ILE A N 9
ATOM 12068 C CA . ILE A 1 49 ? -1.454 5.990 -17.163 1.00 0.00 49 ILE A CA 9
ATOM 12069 C C . ILE A 1 49 ? -2.792 6.717 -17.243 1.00 0.00 49 ILE A C 9
ATOM 12070 O O . ILE A 1 49 ? -3.439 6.735 -18.290 1.00 0.00 49 ILE A O 9
ATOM 12086 N N . ASP A 1 50 ? -3.200 7.318 -16.131 1.00 0.00 50 ASP A N 9
ATOM 12087 C CA . ASP A 1 50 ? -4.460 8.050 -16.075 1.00 0.00 50 ASP A CA 9
ATOM 12088 C C . ASP A 1 50 ? -4.286 9.473 -16.596 1.00 0.00 50 ASP A C 9
ATOM 12089 O O . ASP A 1 50 ? -3.898 10.373 -15.851 1.00 0.00 50 ASP A O 9
ATOM 12098 N N . ILE A 1 51 ? -4.575 9.668 -17.878 1.00 0.00 51 ILE A N 9
ATOM 12099 C CA . ILE A 1 51 ? -4.450 10.981 -18.497 1.00 0.00 51 ILE A CA 9
ATOM 12100 C C . ILE A 1 51 ? -5.339 12.005 -17.799 1.00 0.00 51 ILE A C 9
ATOM 12101 O O . ILE A 1 51 ? -4.948 13.157 -17.613 1.00 0.00 51 ILE A O 9
ATOM 12117 N N . SER A 1 52 ? -6.536 11.576 -17.413 1.00 0.00 52 SER A N 9
ATOM 12118 C CA . SER A 1 52 ? -7.482 12.456 -16.736 1.00 0.00 52 SER A CA 9
ATOM 12119 C C . SER A 1 52 ? -6.890 12.994 -15.437 1.00 0.00 52 SER A C 9
ATOM 12120 O O . SER A 1 52 ? -7.065 14.166 -15.100 1.00 0.00 52 SER A O 9
ATOM 12128 N N . LEU A 1 53 ? -6.189 12.130 -14.712 1.00 0.00 53 LEU A N 9
ATOM 12129 C CA . LEU A 1 53 ? -5.569 12.516 -13.449 1.00 0.00 53 LEU A CA 9
ATOM 12130 C C . LEU A 1 53 ? -4.428 13.501 -13.681 1.00 0.00 53 LEU A C 9
ATOM 12131 O O . LEU A 1 53 ? -4.147 14.352 -12.837 1.00 0.00 53 LEU A O 9
ATOM 12147 N N . VAL A 1 54 ? -3.775 13.381 -14.832 1.00 0.00 54 VAL A N 9
ATOM 12148 C CA . VAL A 1 54 ? -2.666 14.263 -15.178 1.00 0.00 54 VAL A CA 9
ATOM 12149 C C . VAL A 1 54 ? -3.149 15.690 -15.407 1.00 0.00 54 VAL A C 9
ATOM 12150 O O . VAL A 1 54 ? -2.456 16.653 -15.078 1.00 0.00 54 VAL A O 9
ATOM 12163 N N . LYS A 1 55 ? -4.344 15.820 -15.975 1.00 0.00 55 LYS A N 9
ATOM 12164 C CA . LYS A 1 55 ? -4.923 17.130 -16.247 1.00 0.00 55 LYS A CA 9
ATOM 12165 C C . LYS A 1 55 ? -5.640 17.675 -15.015 1.00 0.00 55 LYS A C 9
ATOM 12166 O O . LYS A 1 55 ? -5.622 18.878 -14.757 1.00 0.00 55 LYS A O 9
ATOM 12185 N N . ARG A 1 56 ? -6.268 16.781 -14.259 1.00 0.00 56 ARG A N 9
ATOM 12186 C CA . ARG A 1 56 ? -6.990 17.172 -13.054 1.00 0.00 56 ARG A CA 9
ATOM 12187 C C . ARG A 1 56 ? -6.021 17.559 -11.941 1.00 0.00 56 ARG A C 9
ATOM 12188 O O . ARG A 1 56 ? -6.385 18.276 -11.009 1.00 0.00 56 ARG A O 9
ATOM 12209 N N . GLU A 1 57 ? -4.786 17.078 -12.045 1.00 0.00 57 GLU A N 9
ATOM 12210 C CA . GLU A 1 57 ? -3.765 17.373 -11.046 1.00 0.00 57 GLU A CA 9
ATOM 12211 C C . GLU A 1 57 ? -3.062 18.690 -11.359 1.00 0.00 57 GLU A C 9
ATOM 12212 O O . GLU A 1 57 ? -2.832 19.511 -10.469 1.00 0.00 57 GLU A O 9
ATOM 12224 N N . HIS A 1 58 ? -2.722 18.886 -12.629 1.00 0.00 58 HIS A N 9
ATOM 12225 C CA . HIS A 1 58 ? -2.045 20.104 -13.060 1.00 0.00 58 HIS A CA 9
ATOM 12226 C C . HIS A 1 58 ? -3.029 21.072 -13.709 1.00 0.00 58 HIS A C 9
ATOM 12227 O O . HIS A 1 58 ? -2.661 21.845 -14.594 1.00 0.00 58 HIS A O 9
ATOM 12241 N N . ASP A 1 59 ? -4.280 21.024 -13.265 1.00 0.00 59 ASP A N 9
ATOM 12242 C CA . ASP A 1 59 ? -5.317 21.897 -13.803 1.00 0.00 59 ASP A CA 9
ATOM 12243 C C . ASP A 1 59 ? -4.796 23.321 -13.967 1.00 0.00 59 ASP A C 9
ATOM 12244 O O . ASP A 1 59 ? -5.106 23.997 -14.948 1.00 0.00 59 ASP A O 9
ATOM 12253 N N . PHE A 1 60 ? -4.005 23.772 -12.999 1.00 0.00 60 PHE A N 9
ATOM 12254 C CA . PHE A 1 60 ? -3.443 25.117 -13.035 1.00 0.00 60 PHE A CA 9
ATOM 12255 C C . PHE A 1 60 ? -2.825 25.411 -14.399 1.00 0.00 60 PHE A C 9
ATOM 12256 O O . PHE A 1 60 ? -2.973 26.509 -14.937 1.00 0.00 60 PHE A O 9
ATOM 12273 N N . LEU A 1 61 ? -2.130 24.423 -14.953 1.00 0.00 61 LEU A N 9
ATOM 12274 C CA . LEU A 1 61 ? -1.488 24.575 -16.254 1.00 0.00 61 LEU A CA 9
ATOM 12275 C C . LEU A 1 61 ? -2.442 25.210 -17.261 1.00 0.00 61 LEU A C 9
ATOM 12276 O O . LEU A 1 61 ? -3.659 25.199 -17.071 1.00 0.00 61 LEU A O 9
ATOM 12292 N N . ASP A 1 62 ? -1.882 25.762 -18.332 1.00 0.00 62 ASP A N 9
ATOM 12293 C CA . ASP A 1 62 ? -2.683 26.399 -19.371 1.00 0.00 62 ASP A CA 9
ATOM 12294 C C . ASP A 1 62 ? -3.061 25.397 -20.456 1.00 0.00 62 ASP A C 9
ATOM 12295 O O . ASP A 1 62 ? -2.375 24.394 -20.656 1.00 0.00 62 ASP A O 9
ATOM 12304 N N . ARG A 1 63 ? -4.158 25.674 -21.154 1.00 0.00 63 ARG A N 9
ATOM 12305 C CA . ARG A 1 63 ? -4.630 24.795 -22.217 1.00 0.00 63 ARG A CA 9
ATOM 12306 C C . ARG A 1 63 ? -3.471 24.339 -23.099 1.00 0.00 63 ARG A C 9
ATOM 12307 O O . ARG A 1 63 ? -3.312 23.147 -23.364 1.00 0.00 63 ARG A O 9
ATOM 12328 N N . ASP A 1 64 ? -2.666 25.294 -23.551 1.00 0.00 64 ASP A N 9
ATOM 12329 C CA . ASP A 1 64 ? -1.522 24.991 -24.403 1.00 0.00 64 ASP A CA 9
ATOM 12330 C C . ASP A 1 64 ? -0.552 24.050 -23.695 1.00 0.00 64 ASP A C 9
ATOM 12331 O O . ASP A 1 64 ? -0.125 23.044 -24.260 1.00 0.00 64 ASP A O 9
ATOM 12340 N N . ALA A 1 65 ? -0.209 24.384 -22.456 1.00 0.00 65 ALA A N 9
ATOM 12341 C CA . ALA A 1 65 ? 0.710 23.569 -21.671 1.00 0.00 65 ALA A CA 9
ATOM 12342 C C . ALA A 1 65 ? 0.205 22.136 -21.548 1.00 0.00 65 ALA A C 9
ATOM 12343 O O . ALA A 1 65 ? 0.974 21.183 -21.680 1.00 0.00 65 ALA A O 9
ATOM 12350 N N . ILE A 1 66 ? -1.091 21.990 -21.293 1.00 0.00 66 ILE A N 9
ATOM 12351 C CA . ILE A 1 66 ? -1.698 20.673 -21.152 1.00 0.00 66 ILE A CA 9
ATOM 12352 C C . ILE A 1 66 ? -1.658 19.904 -22.468 1.00 0.00 66 ILE A C 9
ATOM 12353 O O . ILE A 1 66 ? -1.078 18.823 -22.549 1.00 0.00 66 ILE A O 9
ATOM 12369 N N . GLU A 1 67 ? -2.279 20.473 -23.497 1.00 0.00 67 GLU A N 9
ATOM 12370 C CA . GLU A 1 67 ? -2.313 19.841 -24.811 1.00 0.00 67 GLU A CA 9
ATOM 12371 C C . GLU A 1 67 ? -0.962 19.218 -25.151 1.00 0.00 67 GLU A C 9
ATOM 12372 O O . GLU A 1 67 ? -0.889 18.075 -25.600 1.00 0.00 67 GLU A O 9
ATOM 12384 N N . ALA A 1 68 ? 0.105 19.980 -24.934 1.00 0.00 68 ALA A N 9
ATOM 12385 C CA . ALA A 1 68 ? 1.454 19.503 -25.214 1.00 0.00 68 ALA A CA 9
ATOM 12386 C C . ALA A 1 68 ? 1.866 18.413 -24.231 1.00 0.00 68 ALA A C 9
ATOM 12387 O O . ALA A 1 68 ? 2.501 17.428 -24.610 1.00 0.00 68 ALA A O 9
ATOM 12394 N N . LEU A 1 69 ? 1.502 18.595 -22.966 1.00 0.00 69 LEU A N 9
ATOM 12395 C CA . LEU A 1 69 ? 1.835 17.626 -21.927 1.00 0.00 69 LEU A CA 9
ATOM 12396 C C . LEU A 1 69 ? 1.236 16.260 -22.245 1.00 0.00 69 LEU A C 9
ATOM 12397 O O . LEU A 1 69 ? 1.940 15.249 -22.254 1.00 0.00 69 LEU A O 9
ATOM 12413 N N . CYS A 1 70 ? -0.066 16.237 -22.506 1.00 0.00 70 CYS A N 9
ATOM 12414 C CA . CYS A 1 70 ? -0.760 14.994 -22.825 1.00 0.00 70 CYS A CA 9
ATOM 12415 C C . CYS A 1 70 ? -0.258 14.415 -24.144 1.00 0.00 70 CYS A C 9
ATOM 12416 O O . CYS A 1 70 ? -0.176 13.197 -24.308 1.00 0.00 70 CYS A O 9
ATOM 12424 N N . ARG A 1 71 ? 0.074 15.295 -25.083 1.00 0.00 71 ARG A N 9
ATOM 12425 C CA . ARG A 1 71 ? 0.566 14.871 -26.388 1.00 0.00 71 ARG A CA 9
ATOM 12426 C C . ARG A 1 71 ? 1.668 13.826 -26.240 1.00 0.00 71 ARG A C 9
ATOM 12427 O O . ARG A 1 71 ? 1.952 13.072 -27.171 1.00 0.00 71 ARG A O 9
ATOM 12448 N N . ARG A 1 72 ? 2.287 13.788 -25.064 1.00 0.00 72 ARG A N 9
ATOM 12449 C CA . ARG A 1 72 ? 3.358 12.837 -24.795 1.00 0.00 72 ARG A CA 9
ATOM 12450 C C . ARG A 1 72 ? 2.816 11.586 -24.110 1.00 0.00 72 ARG A C 9
ATOM 12451 O O . ARG A 1 72 ? 3.203 10.465 -24.443 1.00 0.00 72 ARG A O 9
ATOM 12472 N N . LEU A 1 73 ? 1.918 11.786 -23.151 1.00 0.00 73 LEU A N 9
ATOM 12473 C CA . LEU A 1 73 ? 1.323 10.674 -22.417 1.00 0.00 73 LEU A CA 9
ATOM 12474 C C . LEU A 1 73 ? 0.491 9.794 -23.344 1.00 0.00 73 LEU A C 9
ATOM 12475 O O . LEU A 1 73 ? 0.752 8.600 -23.481 1.00 0.00 73 LEU A O 9
ATOM 12491 N N . ASN A 1 74 ? -0.511 10.393 -23.979 1.00 0.00 74 ASN A N 9
ATOM 12492 C CA . ASN A 1 74 ? -1.381 9.663 -24.894 1.00 0.00 74 ASN A CA 9
ATOM 12493 C C . ASN A 1 74 ? -0.566 8.770 -25.824 1.00 0.00 74 ASN A C 9
ATOM 12494 O O . ASN A 1 74 ? -0.929 7.620 -26.075 1.00 0.00 74 ASN A O 9
ATOM 12505 N N . THR A 1 75 ? 0.540 9.305 -26.332 1.00 0.00 75 THR A N 9
ATOM 12506 C CA . THR A 1 75 ? 1.407 8.558 -27.233 1.00 0.00 75 THR A CA 9
ATOM 12507 C C . THR A 1 75 ? 1.939 7.296 -26.564 1.00 0.00 75 THR A C 9
ATOM 12508 O O . THR A 1 75 ? 2.020 6.237 -27.187 1.00 0.00 75 THR A O 9
ATOM 12519 N N . LEU A 1 76 ? 2.301 7.415 -25.291 1.00 0.00 76 LEU A N 9
ATOM 12520 C CA . LEU A 1 76 ? 2.827 6.283 -24.536 1.00 0.00 76 LEU A CA 9
ATOM 12521 C C . LEU A 1 76 ? 1.713 5.306 -24.173 1.00 0.00 76 LEU A C 9
ATOM 12522 O O . LEU A 1 76 ? 1.916 4.093 -24.167 1.00 0.00 76 LEU A O 9
ATOM 12538 N N . ASN A 1 77 ? 0.536 5.844 -23.874 1.00 0.00 77 ASN A N 9
ATOM 12539 C CA . ASN A 1 77 ? -0.611 5.020 -23.511 1.00 0.00 77 ASN A CA 9
ATOM 12540 C C . ASN A 1 77 ? -0.858 3.939 -24.559 1.00 0.00 77 ASN A C 9
ATOM 12541 O O . ASN A 1 77 ? -0.951 2.755 -24.236 1.00 0.00 77 ASN A O 9
ATOM 12552 N N . LYS A 1 78 ? -0.962 4.355 -25.816 1.00 0.00 78 LYS A N 9
ATOM 12553 C CA . LYS A 1 78 ? -1.196 3.424 -26.914 1.00 0.00 78 LYS A CA 9
ATOM 12554 C C . LYS A 1 78 ? 0.058 2.611 -27.215 1.00 0.00 78 LYS A C 9
ATOM 12555 O O . LYS A 1 78 ? 0.017 1.651 -27.985 1.00 0.00 78 LYS A O 9
ATOM 12574 N N . CYS A 1 79 ? 1.171 3.000 -26.602 1.00 0.00 79 CYS A N 9
ATOM 12575 C CA . CYS A 1 79 ? 2.438 2.307 -26.805 1.00 0.00 79 CYS A CA 9
ATOM 12576 C C . CYS A 1 79 ? 2.643 1.228 -25.747 1.00 0.00 79 CYS A C 9
ATOM 12577 O O . CYS A 1 79 ? 3.358 0.252 -25.972 1.00 0.00 79 CYS A O 9
ATOM 12585 N N . ALA A 1 80 ? 2.013 1.412 -24.592 1.00 0.00 80 ALA A N 9
ATOM 12586 C CA . ALA A 1 80 ? 2.126 0.455 -23.499 1.00 0.00 80 ALA A CA 9
ATOM 12587 C C . ALA A 1 80 ? 1.007 -0.580 -23.558 1.00 0.00 80 ALA A C 9
ATOM 12588 O O . ALA A 1 80 ? 1.177 -1.718 -23.119 1.00 0.00 80 ALA A O 9
ATOM 12595 N N . VAL A 1 81 ? -0.137 -0.178 -24.102 1.00 0.00 81 VAL A N 9
ATOM 12596 C CA . VAL A 1 81 ? -1.284 -1.070 -24.219 1.00 0.00 81 VAL A CA 9
ATOM 12597 C C . VAL A 1 81 ? -1.261 -1.824 -25.544 1.00 0.00 81 VAL A C 9
ATOM 12598 O O . VAL A 1 81 ? -1.775 -2.937 -25.645 1.00 0.00 81 VAL A O 9
ATOM 12611 N N . MET A 1 82 ? -0.661 -1.209 -26.558 1.00 0.00 82 MET A N 9
ATOM 12612 C CA . MET A 1 82 ? -0.571 -1.822 -27.877 1.00 0.00 82 MET A CA 9
ATOM 12613 C C . MET A 1 82 ? -0.394 -3.333 -27.764 1.00 0.00 82 MET A C 9
ATOM 12614 O O . MET A 1 82 ? -0.850 -4.088 -28.623 1.00 0.00 82 MET A O 9
ATOM 12628 N N . LYS A 1 83 ? 0.270 -3.768 -26.698 1.00 0.00 83 LYS A N 9
ATOM 12629 C CA . LYS A 1 83 ? 0.508 -5.189 -26.472 1.00 0.00 83 LYS A CA 9
ATOM 12630 C C . LYS A 1 83 ? -0.789 -5.983 -26.592 1.00 0.00 83 LYS A C 9
ATOM 12631 O O . LYS A 1 83 ? -0.853 -6.981 -27.310 1.00 0.00 83 LYS A O 9
ATOM 12650 N N . LEU A 1 84 ? -1.820 -5.534 -25.885 1.00 0.00 84 LEU A N 9
ATOM 12651 C CA . LEU A 1 84 ? -3.116 -6.202 -25.913 1.00 0.00 84 LEU A CA 9
ATOM 12652 C C . LEU A 1 84 ? -3.621 -6.350 -27.345 1.00 0.00 84 LEU A C 9
ATOM 12653 O O . LEU A 1 84 ? -3.782 -7.464 -27.843 1.00 0.00 84 LEU A O 9
ATOM 12669 N N . GLU A 1 85 ? -3.867 -5.220 -28.000 1.00 0.00 85 GLU A N 9
ATOM 12670 C CA . GLU A 1 85 ? -4.351 -5.225 -29.375 1.00 0.00 85 GLU A CA 9
ATOM 12671 C C . GLU A 1 85 ? -3.301 -5.803 -30.320 1.00 0.00 85 GLU A C 9
ATOM 12672 O O . GLU A 1 85 ? -2.111 -5.825 -30.004 1.00 0.00 85 GLU A O 9
ATOM 12684 N N . SER A 1 86 ? -3.750 -6.269 -31.481 1.00 0.00 86 SER A N 9
ATOM 12685 C CA . SER A 1 86 ? -2.850 -6.850 -32.471 1.00 0.00 86 SER A CA 9
ATOM 12686 C C . SER A 1 86 ? -1.936 -5.783 -33.067 1.00 0.00 86 SER A C 9
ATOM 12687 O O . SER A 1 86 ? -0.718 -5.946 -33.107 1.00 0.00 86 SER A O 9
ATOM 12695 N N . GLY A 1 87 ? -2.536 -4.690 -33.529 1.00 0.00 87 GLY A N 9
ATOM 12696 C CA . GLY A 1 87 ? -1.762 -3.613 -34.117 1.00 0.00 87 GLY A CA 9
ATOM 12697 C C . GLY A 1 87 ? -2.596 -2.727 -35.022 1.00 0.00 87 GLY A C 9
ATOM 12698 O O . GLY A 1 87 ? -3.522 -3.185 -35.692 1.00 0.00 87 GLY A O 9
ATOM 12702 N N . PRO A 1 88 ? -2.269 -1.427 -35.049 1.00 0.00 88 PRO A N 9
ATOM 12703 C CA . PRO A 1 88 ? -2.983 -0.448 -35.874 1.00 0.00 88 PRO A CA 9
ATOM 12704 C C . PRO A 1 88 ? -2.723 -0.645 -37.363 1.00 0.00 88 PRO A C 9
ATOM 12705 O O . PRO A 1 88 ? -1.590 -0.517 -37.828 1.00 0.00 88 PRO A O 9
ATOM 12716 N N . SER A 1 89 ? -3.779 -0.957 -38.108 1.00 0.00 89 SER A N 9
ATOM 12717 C CA . SER A 1 89 ? -3.663 -1.175 -39.545 1.00 0.00 89 SER A CA 9
ATOM 12718 C C . SER A 1 89 ? -2.687 -0.183 -40.169 1.00 0.00 89 SER A C 9
ATOM 12719 O O . SER A 1 89 ? -1.732 -0.573 -40.841 1.00 0.00 89 SER A O 9
ATOM 12727 N N . SER A 1 90 ? -2.934 1.103 -39.941 1.00 0.00 90 SER A N 9
ATOM 12728 C CA . SER A 1 90 ? -2.079 2.153 -40.483 1.00 0.00 90 SER A CA 9
ATOM 12729 C C . SER A 1 90 ? -0.990 2.536 -39.486 1.00 0.00 90 SER A C 9
ATOM 12730 O O . SER A 1 90 ? -1.256 3.194 -38.481 1.00 0.00 90 SER A O 9
ATOM 12738 N N . GLY A 1 91 ? 0.239 2.118 -39.772 1.00 0.00 91 GLY A N 9
ATOM 12739 C CA . GLY A 1 91 ? 1.351 2.426 -38.891 1.00 0.00 91 GLY A CA 9
ATOM 12740 C C . GLY A 1 91 ? 2.589 2.862 -39.650 1.00 0.00 91 GLY A C 9
ATOM 12741 O O . GLY A 1 91 ? 3.611 3.189 -39.048 1.00 0.00 91 GLY A O 9
ATOM 12745 N N . GLY A 1 1 ? -4.310 -3.333 -1.631 1.00 0.00 1 GLY A N 10
ATOM 12746 C CA . GLY A 1 1 ? -3.471 -3.043 -2.780 1.00 0.00 1 GLY A CA 10
ATOM 12747 C C . GLY A 1 1 ? -2.651 -4.241 -3.216 1.00 0.00 1 GLY A C 10
ATOM 12748 O O . GLY A 1 1 ? -2.233 -5.050 -2.388 1.00 0.00 1 GLY A O 10
ATOM 12752 N N . SER A 1 2 ? -2.422 -4.357 -4.520 1.00 0.00 2 SER A N 10
ATOM 12753 C CA . SER A 1 2 ? -1.652 -5.468 -5.065 1.00 0.00 2 SER A CA 10
ATOM 12754 C C . SER A 1 2 ? -0.880 -5.036 -6.308 1.00 0.00 2 SER A C 10
ATOM 12755 O O . SER A 1 2 ? -1.197 -4.021 -6.928 1.00 0.00 2 SER A O 10
ATOM 12763 N N . SER A 1 3 ? 0.136 -5.815 -6.667 1.00 0.00 3 SER A N 10
ATOM 12764 C CA . SER A 1 3 ? 0.958 -5.511 -7.833 1.00 0.00 3 SER A CA 10
ATOM 12765 C C . SER A 1 3 ? 0.843 -6.614 -8.880 1.00 0.00 3 SER A C 10
ATOM 12766 O O . SER A 1 3 ? 0.640 -7.782 -8.549 1.00 0.00 3 SER A O 10
ATOM 12774 N N . GLY A 1 4 ? 0.974 -6.234 -10.148 1.00 0.00 4 GLY A N 10
ATOM 12775 C CA . GLY A 1 4 ? 0.882 -7.202 -11.225 1.00 0.00 4 GLY A CA 10
ATOM 12776 C C . GLY A 1 4 ? 2.081 -7.154 -12.151 1.00 0.00 4 GLY A C 10
ATOM 12777 O O . GLY A 1 4 ? 2.646 -6.087 -12.392 1.00 0.00 4 GLY A O 10
ATOM 12781 N N . SER A 1 5 ? 2.472 -8.313 -12.671 1.00 0.00 5 SER A N 10
ATOM 12782 C CA . SER A 1 5 ? 3.616 -8.400 -13.571 1.00 0.00 5 SER A CA 10
ATOM 12783 C C . SER A 1 5 ? 3.305 -9.305 -14.759 1.00 0.00 5 SER A C 10
ATOM 12784 O O . SER A 1 5 ? 2.289 -10.000 -14.776 1.00 0.00 5 SER A O 10
ATOM 12792 N N . SER A 1 6 ? 4.188 -9.291 -15.753 1.00 0.00 6 SER A N 10
ATOM 12793 C CA . SER A 1 6 ? 4.007 -10.108 -16.947 1.00 0.00 6 SER A CA 10
ATOM 12794 C C . SER A 1 6 ? 5.292 -10.161 -17.769 1.00 0.00 6 SER A C 10
ATOM 12795 O O . SER A 1 6 ? 5.663 -9.188 -18.425 1.00 0.00 6 SER A O 10
ATOM 12803 N N . GLY A 1 7 ? 5.967 -11.305 -17.727 1.00 0.00 7 GLY A N 10
ATOM 12804 C CA . GLY A 1 7 ? 7.203 -11.465 -18.472 1.00 0.00 7 GLY A CA 10
ATOM 12805 C C . GLY A 1 7 ? 7.056 -12.421 -19.639 1.00 0.00 7 GLY A C 10
ATOM 12806 O O . GLY A 1 7 ? 7.578 -13.535 -19.607 1.00 0.00 7 GLY A O 10
ATOM 12810 N N . MET A 1 8 ? 6.343 -11.986 -20.672 1.00 0.00 8 MET A N 10
ATOM 12811 C CA . MET A 1 8 ? 6.128 -12.812 -21.855 1.00 0.00 8 MET A CA 10
ATOM 12812 C C . MET A 1 8 ? 7.095 -12.427 -22.970 1.00 0.00 8 MET A C 10
ATOM 12813 O O . MET A 1 8 ? 7.244 -11.249 -23.295 1.00 0.00 8 MET A O 10
ATOM 12827 N N . CYS A 1 9 ? 7.749 -13.427 -23.551 1.00 0.00 9 CYS A N 10
ATOM 12828 C CA . CYS A 1 9 ? 8.703 -13.192 -24.629 1.00 0.00 9 CYS A CA 10
ATOM 12829 C C . CYS A 1 9 ? 7.998 -12.660 -25.872 1.00 0.00 9 CYS A C 10
ATOM 12830 O O . CYS A 1 9 ? 6.848 -13.008 -26.143 1.00 0.00 9 CYS A O 10
ATOM 12838 N N . ARG A 1 10 ? 8.694 -11.813 -26.624 1.00 0.00 10 ARG A N 10
ATOM 12839 C CA . ARG A 1 10 ? 8.133 -11.230 -27.837 1.00 0.00 10 ARG A CA 10
ATOM 12840 C C . ARG A 1 10 ? 7.906 -12.300 -28.900 1.00 0.00 10 ARG A C 10
ATOM 12841 O O . ARG A 1 10 ? 8.288 -13.458 -28.723 1.00 0.00 10 ARG A O 10
ATOM 12862 N N . LYS A 1 11 ? 7.282 -11.907 -30.005 1.00 0.00 11 LYS A N 10
ATOM 12863 C CA . LYS A 1 11 ? 7.004 -12.831 -31.098 1.00 0.00 11 LYS A CA 10
ATOM 12864 C C . LYS A 1 11 ? 6.892 -12.087 -32.424 1.00 0.00 11 LYS A C 10
ATOM 12865 O O . LYS A 1 11 ? 5.927 -11.360 -32.662 1.00 0.00 11 LYS A O 10
ATOM 12884 N N . LYS A 1 12 ? 7.885 -12.273 -33.288 1.00 0.00 12 LYS A N 10
ATOM 12885 C CA . LYS A 1 12 ? 7.897 -11.623 -34.593 1.00 0.00 12 LYS A CA 10
ATOM 12886 C C . LYS A 1 12 ? 7.298 -10.223 -34.509 1.00 0.00 12 LYS A C 10
ATOM 12887 O O . LYS A 1 12 ? 6.366 -9.876 -35.234 1.00 0.00 12 LYS A O 10
ATOM 12906 N N . PRO A 1 13 ? 7.846 -9.398 -33.604 1.00 0.00 13 PRO A N 10
ATOM 12907 C CA . PRO A 1 13 ? 7.384 -8.021 -33.407 1.00 0.00 13 PRO A CA 10
ATOM 12908 C C . PRO A 1 13 ? 7.730 -7.118 -34.585 1.00 0.00 13 PRO A C 10
ATOM 12909 O O . PRO A 1 13 ? 8.903 -6.910 -34.897 1.00 0.00 13 PRO A O 10
ATOM 12920 N N . ASP A 1 14 ? 6.703 -6.583 -35.237 1.00 0.00 14 ASP A N 10
ATOM 12921 C CA . ASP A 1 14 ? 6.900 -5.700 -36.380 1.00 0.00 14 ASP A CA 10
ATOM 12922 C C . ASP A 1 14 ? 7.467 -4.355 -35.937 1.00 0.00 14 ASP A C 10
ATOM 12923 O O . ASP A 1 14 ? 8.459 -3.875 -36.487 1.00 0.00 14 ASP A O 10
ATOM 12932 N N . THR A 1 15 ? 6.830 -3.749 -34.939 1.00 0.00 15 THR A N 10
ATOM 12933 C CA . THR A 1 15 ? 7.270 -2.459 -34.423 1.00 0.00 15 THR A CA 10
ATOM 12934 C C . THR A 1 15 ? 8.141 -2.632 -33.184 1.00 0.00 15 THR A C 10
ATOM 12935 O O . THR A 1 15 ? 8.023 -1.875 -32.220 1.00 0.00 15 THR A O 10
ATOM 12946 N N . MET A 1 16 ? 9.017 -3.631 -33.216 1.00 0.00 16 MET A N 10
ATOM 12947 C CA . MET A 1 16 ? 9.910 -3.901 -32.095 1.00 0.00 16 MET A CA 10
ATOM 12948 C C . MET A 1 16 ? 10.696 -2.650 -31.714 1.00 0.00 16 MET A C 10
ATOM 12949 O O . MET A 1 16 ? 10.742 -2.268 -30.544 1.00 0.00 16 MET A O 10
ATOM 12963 N N . ILE A 1 17 ? 11.312 -2.018 -32.707 1.00 0.00 17 ILE A N 10
ATOM 12964 C CA . ILE A 1 17 ? 12.094 -0.810 -32.474 1.00 0.00 17 ILE A CA 10
ATOM 12965 C C . ILE A 1 17 ? 11.257 0.442 -32.717 1.00 0.00 17 ILE A C 10
ATOM 12966 O O . ILE A 1 17 ? 11.276 1.379 -31.918 1.00 0.00 17 ILE A O 10
ATOM 12982 N N . LEU A 1 18 ? 10.523 0.450 -33.823 1.00 0.00 18 LEU A N 10
ATOM 12983 C CA . LEU A 1 18 ? 9.677 1.587 -34.172 1.00 0.00 18 LEU A CA 10
ATOM 12984 C C . LEU A 1 18 ? 9.048 2.201 -32.926 1.00 0.00 18 LEU A C 10
ATOM 12985 O O . LEU A 1 18 ? 9.103 3.414 -32.722 1.00 0.00 18 LEU A O 10
ATOM 13001 N N . THR A 1 19 ? 8.452 1.354 -32.092 1.00 0.00 19 THR A N 10
ATOM 13002 C CA . THR A 1 19 ? 7.814 1.812 -30.864 1.00 0.00 19 THR A CA 10
ATOM 13003 C C . THR A 1 19 ? 8.806 2.545 -29.969 1.00 0.00 19 THR A C 10
ATOM 13004 O O . THR A 1 19 ? 8.580 3.693 -29.586 1.00 0.00 19 THR A O 10
ATOM 13015 N N . GLN A 1 20 ? 9.906 1.875 -29.639 1.00 0.00 20 GLN A N 10
ATOM 13016 C CA . GLN A 1 20 ? 10.933 2.465 -28.789 1.00 0.00 20 GLN A CA 10
ATOM 13017 C C . GLN A 1 20 ? 11.210 3.910 -29.191 1.00 0.00 20 GLN A C 10
ATOM 13018 O O . GLN A 1 20 ? 11.328 4.790 -28.338 1.00 0.00 20 GLN A O 10
ATOM 13032 N N . ILE A 1 21 ? 11.311 4.147 -30.495 1.00 0.00 21 ILE A N 10
ATOM 13033 C CA . ILE A 1 21 ? 11.574 5.485 -31.009 1.00 0.00 21 ILE A CA 10
ATOM 13034 C C . ILE A 1 21 ? 10.507 6.471 -30.546 1.00 0.00 21 ILE A C 10
ATOM 13035 O O . ILE A 1 21 ? 10.814 7.477 -29.907 1.00 0.00 21 ILE A O 10
ATOM 13051 N N . GLU A 1 22 ? 9.253 6.174 -30.872 1.00 0.00 22 GLU A N 10
ATOM 13052 C CA . GLU A 1 22 ? 8.140 7.035 -30.488 1.00 0.00 22 GLU A CA 10
ATOM 13053 C C . GLU A 1 22 ? 8.111 7.245 -28.977 1.00 0.00 22 GLU A C 10
ATOM 13054 O O . GLU A 1 22 ? 8.154 8.377 -28.496 1.00 0.00 22 GLU A O 10
ATOM 13066 N N . ALA A 1 23 ? 8.037 6.145 -28.234 1.00 0.00 23 ALA A N 10
ATOM 13067 C CA . ALA A 1 23 ? 8.003 6.208 -26.778 1.00 0.00 23 ALA A CA 10
ATOM 13068 C C . ALA A 1 23 ? 9.181 7.010 -26.236 1.00 0.00 23 ALA A C 10
ATOM 13069 O O . ALA A 1 23 ? 9.027 7.815 -25.317 1.00 0.00 23 ALA A O 10
ATOM 13076 N N . LYS A 1 24 ? 10.358 6.785 -26.809 1.00 0.00 24 LYS A N 10
ATOM 13077 C CA . LYS A 1 24 ? 11.563 7.486 -26.383 1.00 0.00 24 LYS A CA 10
ATOM 13078 C C . LYS A 1 24 ? 11.361 8.997 -26.437 1.00 0.00 24 LYS A C 10
ATOM 13079 O O . LYS A 1 24 ? 11.633 9.703 -25.467 1.00 0.00 24 LYS A O 10
ATOM 13098 N N . GLU A 1 25 ? 10.880 9.485 -27.576 1.00 0.00 25 GLU A N 10
ATOM 13099 C CA . GLU A 1 25 ? 10.642 10.913 -27.754 1.00 0.00 25 GLU A CA 10
ATOM 13100 C C . GLU A 1 25 ? 9.748 11.458 -26.644 1.00 0.00 25 GLU A C 10
ATOM 13101 O O . GLU A 1 25 ? 10.029 12.507 -26.066 1.00 0.00 25 GLU A O 10
ATOM 13113 N N . ALA A 1 26 ? 8.671 10.736 -26.352 1.00 0.00 26 ALA A N 10
ATOM 13114 C CA . ALA A 1 26 ? 7.738 11.145 -25.309 1.00 0.00 26 ALA A CA 10
ATOM 13115 C C . ALA A 1 26 ? 8.409 11.146 -23.941 1.00 0.00 26 ALA A C 10
ATOM 13116 O O . ALA A 1 26 ? 8.453 12.172 -23.261 1.00 0.00 26 ALA A O 10
ATOM 13123 N N . CYS A 1 27 ? 8.931 9.991 -23.542 1.00 0.00 27 CYS A N 10
ATOM 13124 C CA . CYS A 1 27 ? 9.599 9.859 -22.252 1.00 0.00 27 CYS A CA 10
ATOM 13125 C C . CYS A 1 27 ? 10.684 10.918 -22.090 1.00 0.00 27 CYS A C 10
ATOM 13126 O O . CYS A 1 27 ? 10.668 11.696 -21.136 1.00 0.00 27 CYS A O 10
ATOM 13134 N N . ASP A 1 28 ? 11.625 10.942 -23.027 1.00 0.00 28 ASP A N 10
ATOM 13135 C CA . ASP A 1 28 ? 12.719 11.905 -22.988 1.00 0.00 28 ASP A CA 10
ATOM 13136 C C . ASP A 1 28 ? 12.195 13.311 -22.714 1.00 0.00 28 ASP A C 10
ATOM 13137 O O . ASP A 1 28 ? 12.841 14.101 -22.025 1.00 0.00 28 ASP A O 10
ATOM 13146 N N . TRP A 1 29 ? 11.023 13.617 -23.258 1.00 0.00 29 TRP A N 10
ATOM 13147 C CA . TRP A 1 29 ? 10.413 14.928 -23.072 1.00 0.00 29 TRP A CA 10
ATOM 13148 C C . TRP A 1 29 ? 9.996 15.133 -21.620 1.00 0.00 29 TRP A C 10
ATOM 13149 O O . TRP A 1 29 ? 10.498 16.029 -20.940 1.00 0.00 29 TRP A O 10
ATOM 13170 N N . LEU A 1 30 ? 9.076 14.299 -21.150 1.00 0.00 30 LEU A N 10
ATOM 13171 C CA . LEU A 1 30 ? 8.591 14.389 -19.777 1.00 0.00 30 LEU A CA 10
ATOM 13172 C C . LEU A 1 30 ? 9.729 14.723 -18.818 1.00 0.00 30 LEU A C 10
ATOM 13173 O O . LEU A 1 30 ? 9.538 15.445 -17.839 1.00 0.00 30 LEU A O 10
ATOM 13189 N N . ARG A 1 31 ? 10.914 14.195 -19.108 1.00 0.00 31 ARG A N 10
ATOM 13190 C CA . ARG A 1 31 ? 12.083 14.437 -18.272 1.00 0.00 31 ARG A CA 10
ATOM 13191 C C . ARG A 1 31 ? 12.792 15.723 -18.689 1.00 0.00 31 ARG A C 10
ATOM 13192 O O . ARG A 1 31 ? 13.285 16.473 -17.847 1.00 0.00 31 ARG A O 10
ATOM 13213 N N . ALA A 1 32 ? 12.838 15.971 -19.994 1.00 0.00 32 ALA A N 10
ATOM 13214 C CA . ALA A 1 32 ? 13.484 17.166 -20.522 1.00 0.00 32 ALA A CA 10
ATOM 13215 C C . ALA A 1 32 ? 12.504 18.332 -20.598 1.00 0.00 32 ALA A C 10
ATOM 13216 O O . ALA A 1 32 ? 12.796 19.365 -21.202 1.00 0.00 32 ALA A O 10
ATOM 13223 N N . THR A 1 33 ? 11.339 18.161 -19.981 1.00 0.00 33 THR A N 10
ATOM 13224 C CA . THR A 1 33 ? 10.315 19.199 -19.980 1.00 0.00 33 THR A CA 10
ATOM 13225 C C . THR A 1 33 ? 10.095 19.752 -18.576 1.00 0.00 33 THR A C 10
ATOM 13226 O O . THR A 1 33 ? 9.886 20.950 -18.396 1.00 0.00 33 THR A O 10
ATOM 13237 N N . GLY A 1 34 ? 10.144 18.869 -17.583 1.00 0.00 34 GLY A N 10
ATOM 13238 C CA . GLY A 1 34 ? 9.948 19.288 -16.208 1.00 0.00 34 GLY A CA 10
ATOM 13239 C C . GLY A 1 34 ? 9.319 18.205 -15.355 1.00 0.00 34 GLY A C 10
ATOM 13240 O O . GLY A 1 34 ? 9.408 18.241 -14.127 1.00 0.00 34 GLY A O 10
ATOM 13244 N N . PHE A 1 35 ? 8.681 17.238 -16.005 1.00 0.00 35 PHE A N 10
ATOM 13245 C CA . PHE A 1 35 ? 8.031 16.140 -15.298 1.00 0.00 35 PHE A CA 10
ATOM 13246 C C . PHE A 1 35 ? 8.816 14.843 -15.469 1.00 0.00 35 PHE A C 10
ATOM 13247 O O . PHE A 1 35 ? 8.467 13.978 -16.273 1.00 0.00 35 PHE A O 10
ATOM 13264 N N . PRO A 1 36 ? 9.903 14.703 -14.695 1.00 0.00 36 PRO A N 10
ATOM 13265 C CA . PRO A 1 36 ? 10.760 13.515 -14.742 1.00 0.00 36 PRO A CA 10
ATOM 13266 C C . PRO A 1 36 ? 10.073 12.281 -14.169 1.00 0.00 36 PRO A C 10
ATOM 13267 O O . PRO A 1 36 ? 10.506 11.153 -14.404 1.00 0.00 36 PRO A O 10
ATOM 13278 N N . GLN A 1 37 ? 8.999 12.502 -13.418 1.00 0.00 37 GLN A N 10
ATOM 13279 C CA . GLN A 1 37 ? 8.252 11.407 -12.811 1.00 0.00 37 GLN A CA 10
ATOM 13280 C C . GLN A 1 37 ? 7.378 10.705 -13.846 1.00 0.00 37 GLN A C 10
ATOM 13281 O O . GLN A 1 37 ? 7.149 9.498 -13.764 1.00 0.00 37 GLN A O 10
ATOM 13295 N N . TYR A 1 38 ? 6.893 11.469 -14.818 1.00 0.00 38 TYR A N 10
ATOM 13296 C CA . TYR A 1 38 ? 6.042 10.921 -15.868 1.00 0.00 38 TYR A CA 10
ATOM 13297 C C . TYR A 1 38 ? 6.822 9.954 -16.752 1.00 0.00 38 TYR A C 10
ATOM 13298 O O . TYR A 1 38 ? 6.265 8.993 -17.283 1.00 0.00 38 TYR A O 10
ATOM 13316 N N . ALA A 1 39 ? 8.116 10.215 -16.906 1.00 0.00 39 ALA A N 10
ATOM 13317 C CA . ALA A 1 39 ? 8.974 9.368 -17.725 1.00 0.00 39 ALA A CA 10
ATOM 13318 C C . ALA A 1 39 ? 9.403 8.120 -16.962 1.00 0.00 39 ALA A C 10
ATOM 13319 O O . ALA A 1 39 ? 9.769 7.110 -17.562 1.00 0.00 39 ALA A O 10
ATOM 13326 N N . GLN A 1 40 ? 9.357 8.198 -15.636 1.00 0.00 40 GLN A N 10
ATOM 13327 C CA . GLN A 1 40 ? 9.742 7.073 -14.791 1.00 0.00 40 GLN A CA 10
ATOM 13328 C C . GLN A 1 40 ? 8.615 6.050 -14.700 1.00 0.00 40 GLN A C 10
ATOM 13329 O O . GLN A 1 40 ? 8.857 4.842 -14.717 1.00 0.00 40 GLN A O 10
ATOM 13343 N N . LEU A 1 41 ? 7.384 6.539 -14.602 1.00 0.00 41 LEU A N 10
ATOM 13344 C CA . LEU A 1 41 ? 6.219 5.667 -14.508 1.00 0.00 41 LEU A CA 10
ATOM 13345 C C . LEU A 1 41 ? 6.240 4.611 -15.609 1.00 0.00 41 LEU A C 10
ATOM 13346 O O . LEU A 1 41 ? 5.996 3.431 -15.355 1.00 0.00 41 LEU A O 10
ATOM 13362 N N . TYR A 1 42 ? 6.533 5.042 -16.830 1.00 0.00 42 TYR A N 10
ATOM 13363 C CA . TYR A 1 42 ? 6.585 4.134 -17.969 1.00 0.00 42 TYR A CA 10
ATOM 13364 C C . TYR A 1 42 ? 7.763 3.172 -17.847 1.00 0.00 42 TYR A C 10
ATOM 13365 O O . TYR A 1 42 ? 7.662 2.001 -18.211 1.00 0.00 42 TYR A O 10
ATOM 13383 N N . GLU A 1 43 ? 8.879 3.677 -17.330 1.00 0.00 43 GLU A N 10
ATOM 13384 C CA . GLU A 1 43 ? 10.077 2.863 -17.158 1.00 0.00 43 GLU A CA 10
ATOM 13385 C C . GLU A 1 43 ? 9.797 1.668 -16.251 1.00 0.00 43 GLU A C 10
ATOM 13386 O O . GLU A 1 43 ? 10.442 0.625 -16.363 1.00 0.00 43 GLU A O 10
ATOM 13398 N N . ASP A 1 44 ? 8.831 1.828 -15.353 1.00 0.00 44 ASP A N 10
ATOM 13399 C CA . ASP A 1 44 ? 8.465 0.764 -14.426 1.00 0.00 44 ASP A CA 10
ATOM 13400 C C . ASP A 1 44 ? 7.316 -0.071 -14.983 1.00 0.00 44 ASP A C 10
ATOM 13401 O O . ASP A 1 44 ? 6.771 -0.934 -14.295 1.00 0.00 44 ASP A O 10
ATOM 13410 N N . PHE A 1 45 ? 6.953 0.192 -16.234 1.00 0.00 45 PHE A N 10
ATOM 13411 C CA . PHE A 1 45 ? 5.867 -0.532 -16.884 1.00 0.00 45 PHE A CA 10
ATOM 13412 C C . PHE A 1 45 ? 4.542 -0.280 -16.171 1.00 0.00 45 PHE A C 10
ATOM 13413 O O . PHE A 1 45 ? 3.762 -1.204 -15.940 1.00 0.00 45 PHE A O 10
ATOM 13430 N N . LEU A 1 46 ? 4.294 0.979 -15.825 1.00 0.00 46 LEU A N 10
ATOM 13431 C CA . LEU A 1 46 ? 3.063 1.355 -15.139 1.00 0.00 46 LEU A CA 10
ATOM 13432 C C . LEU A 1 46 ? 2.002 1.812 -16.136 1.00 0.00 46 LEU A C 10
ATOM 13433 O O . LEU A 1 46 ? 0.805 1.645 -15.904 1.00 0.00 46 LEU A O 10
ATOM 13449 N N . PHE A 1 47 ? 2.451 2.388 -17.246 1.00 0.00 47 PHE A N 10
ATOM 13450 C CA . PHE A 1 47 ? 1.540 2.868 -18.280 1.00 0.00 47 PHE A CA 10
ATOM 13451 C C . PHE A 1 47 ? 0.678 1.729 -18.817 1.00 0.00 47 PHE A C 10
ATOM 13452 O O . PHE A 1 47 ? 1.001 0.550 -18.671 1.00 0.00 47 PHE A O 10
ATOM 13469 N N . PRO A 1 48 ? -0.446 2.089 -19.454 1.00 0.00 48 PRO A N 10
ATOM 13470 C CA . PRO A 1 48 ? -0.841 3.489 -19.633 1.00 0.00 48 PRO A CA 10
ATOM 13471 C C . PRO A 1 48 ? -1.257 4.146 -18.321 1.00 0.00 48 PRO A C 10
ATOM 13472 O O . PRO A 1 48 ? -1.533 3.463 -17.334 1.00 0.00 48 PRO A O 10
ATOM 13483 N N . ILE A 1 49 ? -1.301 5.474 -18.318 1.00 0.00 49 ILE A N 10
ATOM 13484 C CA . ILE A 1 49 ? -1.684 6.223 -17.127 1.00 0.00 49 ILE A CA 10
ATOM 13485 C C . ILE A 1 49 ? -3.041 6.894 -17.313 1.00 0.00 49 ILE A C 10
ATOM 13486 O O . ILE A 1 49 ? -3.612 6.871 -18.403 1.00 0.00 49 ILE A O 10
ATOM 13502 N N . ASP A 1 50 ? -3.549 7.493 -16.242 1.00 0.00 50 ASP A N 10
ATOM 13503 C CA . ASP A 1 50 ? -4.838 8.174 -16.287 1.00 0.00 50 ASP A CA 10
ATOM 13504 C C . ASP A 1 50 ? -4.687 9.589 -16.838 1.00 0.00 50 ASP A C 10
ATOM 13505 O O . ASP A 1 50 ? -4.493 10.542 -16.082 1.00 0.00 50 ASP A O 10
ATOM 13514 N N . ILE A 1 51 ? -4.775 9.717 -18.157 1.00 0.00 51 ILE A N 10
ATOM 13515 C CA . ILE A 1 51 ? -4.648 11.015 -18.808 1.00 0.00 51 ILE A CA 10
ATOM 13516 C C . ILE A 1 51 ? -5.600 12.035 -18.192 1.00 0.00 51 ILE A C 10
ATOM 13517 O O . ILE A 1 51 ? -5.169 13.033 -17.614 1.00 0.00 51 ILE A O 10
ATOM 13533 N N . SER A 1 52 ? -6.898 11.776 -18.318 1.00 0.00 52 SER A N 10
ATOM 13534 C CA . SER A 1 52 ? -7.913 12.672 -17.776 1.00 0.00 52 SER A CA 10
ATOM 13535 C C . SER A 1 52 ? -7.518 13.161 -16.385 1.00 0.00 52 SER A C 10
ATOM 13536 O O . SER A 1 52 ? -7.768 14.312 -16.025 1.00 0.00 52 SER A O 10
ATOM 13544 N N . LEU A 1 53 ? -6.902 12.278 -15.608 1.00 0.00 53 LEU A N 10
ATOM 13545 C CA . LEU A 1 53 ? -6.472 12.618 -14.256 1.00 0.00 53 LEU A CA 10
ATOM 13546 C C . LEU A 1 53 ? -5.335 13.635 -14.285 1.00 0.00 53 LEU A C 10
ATOM 13547 O O . LEU A 1 53 ? -5.412 14.686 -13.649 1.00 0.00 53 LEU A O 10
ATOM 13563 N N . VAL A 1 54 ? -4.282 13.316 -15.031 1.00 0.00 54 VAL A N 10
ATOM 13564 C CA . VAL A 1 54 ? -3.131 14.203 -15.146 1.00 0.00 54 VAL A CA 10
ATOM 13565 C C . VAL A 1 54 ? -3.566 15.663 -15.208 1.00 0.00 54 VAL A C 10
ATOM 13566 O O . VAL A 1 54 ? -2.985 16.525 -14.547 1.00 0.00 54 VAL A O 10
ATOM 13579 N N . LYS A 1 55 ? -4.593 15.936 -16.005 1.00 0.00 55 LYS A N 10
ATOM 13580 C CA . LYS A 1 55 ? -5.110 17.291 -16.152 1.00 0.00 55 LYS A CA 10
ATOM 13581 C C . LYS A 1 55 ? -5.698 17.795 -14.838 1.00 0.00 55 LYS A C 10
ATOM 13582 O O . LYS A 1 55 ? -5.442 18.926 -14.426 1.00 0.00 55 LYS A O 10
ATOM 13601 N N . ARG A 1 56 ? -6.485 16.947 -14.184 1.00 0.00 56 ARG A N 10
ATOM 13602 C CA . ARG A 1 56 ? -7.109 17.306 -12.916 1.00 0.00 56 ARG A CA 10
ATOM 13603 C C . ARG A 1 56 ? -6.053 17.573 -11.848 1.00 0.00 56 ARG A C 10
ATOM 13604 O O . ARG A 1 56 ? -6.165 18.525 -11.076 1.00 0.00 56 ARG A O 10
ATOM 13625 N N . GLU A 1 57 ? -5.030 16.726 -11.809 1.00 0.00 57 GLU A N 10
ATOM 13626 C CA . GLU A 1 57 ? -3.955 16.870 -10.834 1.00 0.00 57 GLU A CA 10
ATOM 13627 C C . GLU A 1 57 ? -3.174 18.160 -11.072 1.00 0.00 57 GLU A C 10
ATOM 13628 O O . GLU A 1 57 ? -2.939 18.936 -10.145 1.00 0.00 57 GLU A O 10
ATOM 13640 N N . HIS A 1 58 ? -2.774 18.380 -12.320 1.00 0.00 58 HIS A N 10
ATOM 13641 C CA . HIS A 1 58 ? -2.019 19.575 -12.681 1.00 0.00 58 HIS A CA 10
ATOM 13642 C C . HIS A 1 58 ? -2.936 20.638 -13.278 1.00 0.00 58 HIS A C 10
ATOM 13643 O O . HIS A 1 58 ? -2.599 21.271 -14.279 1.00 0.00 58 HIS A O 10
ATOM 13657 N N . ASP A 1 59 ? -4.096 20.827 -12.659 1.00 0.00 59 ASP A N 10
ATOM 13658 C CA . ASP A 1 59 ? -5.062 21.813 -13.130 1.00 0.00 59 ASP A CA 10
ATOM 13659 C C . ASP A 1 59 ? -4.431 23.200 -13.203 1.00 0.00 59 ASP A C 10
ATOM 13660 O O . ASP A 1 59 ? -4.750 23.993 -14.089 1.00 0.00 59 ASP A O 10
ATOM 13669 N N . PHE A 1 60 ? -3.535 23.487 -12.264 1.00 0.00 60 PHE A N 10
ATOM 13670 C CA . PHE A 1 60 ? -2.860 24.779 -12.220 1.00 0.00 60 PHE A CA 10
ATOM 13671 C C . PHE A 1 60 ? -2.264 25.127 -13.581 1.00 0.00 60 PHE A C 10
ATOM 13672 O O . PHE A 1 60 ? -2.261 26.288 -13.992 1.00 0.00 60 PHE A O 10
ATOM 13689 N N . LEU A 1 61 ? -1.760 24.113 -14.276 1.00 0.00 61 LEU A N 10
ATOM 13690 C CA . LEU A 1 61 ? -1.161 24.310 -15.591 1.00 0.00 61 LEU A CA 10
ATOM 13691 C C . LEU A 1 61 ? -2.094 25.102 -16.502 1.00 0.00 61 LEU A C 10
ATOM 13692 O O . LEU A 1 61 ? -3.285 25.238 -16.220 1.00 0.00 61 LEU A O 10
ATOM 13708 N N . ASP A 1 62 ? -1.546 25.620 -17.596 1.00 0.00 62 ASP A N 10
ATOM 13709 C CA . ASP A 1 62 ? -2.330 26.395 -18.550 1.00 0.00 62 ASP A CA 10
ATOM 13710 C C . ASP A 1 62 ? -2.813 25.515 -19.698 1.00 0.00 62 ASP A C 10
ATOM 13711 O O . ASP A 1 62 ? -2.297 24.418 -19.912 1.00 0.00 62 ASP A O 10
ATOM 13720 N N . ARG A 1 63 ? -3.807 26.003 -20.433 1.00 0.00 63 ARG A N 10
ATOM 13721 C CA . ARG A 1 63 ? -4.362 25.259 -21.558 1.00 0.00 63 ARG A CA 10
ATOM 13722 C C . ARG A 1 63 ? -3.251 24.719 -22.453 1.00 0.00 63 ARG A C 10
ATOM 13723 O O . ARG A 1 63 ? -3.234 23.536 -22.793 1.00 0.00 63 ARG A O 10
ATOM 13744 N N . ASP A 1 64 ? -2.326 25.594 -22.832 1.00 0.00 64 ASP A N 10
ATOM 13745 C CA . ASP A 1 64 ? -1.211 25.205 -23.688 1.00 0.00 64 ASP A CA 10
ATOM 13746 C C . ASP A 1 64 ? -0.393 24.091 -23.042 1.00 0.00 64 ASP A C 10
ATOM 13747 O O . ASP A 1 64 ? -0.044 23.106 -23.693 1.00 0.00 64 ASP A O 10
ATOM 13756 N N . ALA A 1 65 ? -0.089 24.254 -21.759 1.00 0.00 65 ALA A N 10
ATOM 13757 C CA . ALA A 1 65 ? 0.688 23.263 -21.025 1.00 0.00 65 ALA A CA 10
ATOM 13758 C C . ALA A 1 65 ? -0.033 21.920 -20.986 1.00 0.00 65 ALA A C 10
ATOM 13759 O O . ALA A 1 65 ? 0.580 20.870 -21.183 1.00 0.00 65 ALA A O 10
ATOM 13766 N N . ILE A 1 66 ? -1.336 21.960 -20.731 1.00 0.00 66 ILE A N 10
ATOM 13767 C CA . ILE A 1 66 ? -2.139 20.745 -20.665 1.00 0.00 66 ILE A CA 10
ATOM 13768 C C . ILE A 1 66 ? -2.191 20.047 -22.020 1.00 0.00 66 ILE A C 10
ATOM 13769 O O . ILE A 1 66 ? -1.790 18.891 -22.148 1.00 0.00 66 ILE A O 10
ATOM 13785 N N . GLU A 1 67 ? -2.687 20.758 -23.027 1.00 0.00 67 GLU A N 10
ATOM 13786 C CA . GLU A 1 67 ? -2.791 20.206 -24.373 1.00 0.00 67 GLU A CA 10
ATOM 13787 C C . GLU A 1 67 ? -1.479 19.551 -24.794 1.00 0.00 67 GLU A C 10
ATOM 13788 O O . GLU A 1 67 ? -1.459 18.397 -25.222 1.00 0.00 67 GLU A O 10
ATOM 13800 N N . ALA A 1 68 ? -0.385 20.295 -24.670 1.00 0.00 68 ALA A N 10
ATOM 13801 C CA . ALA A 1 68 ? 0.931 19.786 -25.035 1.00 0.00 68 ALA A CA 10
ATOM 13802 C C . ALA A 1 68 ? 1.331 18.612 -24.149 1.00 0.00 68 ALA A C 10
ATOM 13803 O O . ALA A 1 68 ? 1.673 17.536 -24.642 1.00 0.00 68 ALA A O 10
ATOM 13810 N N . LEU A 1 69 ? 1.286 18.824 -22.838 1.00 0.00 69 LEU A N 10
ATOM 13811 C CA . LEU A 1 69 ? 1.645 17.782 -21.882 1.00 0.00 69 LEU A CA 10
ATOM 13812 C C . LEU A 1 69 ? 1.023 16.445 -22.274 1.00 0.00 69 LEU A C 10
ATOM 13813 O O . LEU A 1 69 ? 1.704 15.420 -22.310 1.00 0.00 69 LEU A O 10
ATOM 13829 N N . CYS A 1 70 ? -0.272 16.465 -22.568 1.00 0.00 70 CYS A N 10
ATOM 13830 C CA . CYS A 1 70 ? -0.986 15.255 -22.959 1.00 0.00 70 CYS A CA 10
ATOM 13831 C C . CYS A 1 70 ? -0.327 14.601 -24.169 1.00 0.00 70 CYS A C 10
ATOM 13832 O O . CYS A 1 70 ? -0.078 13.395 -24.177 1.00 0.00 70 CYS A O 10
ATOM 13840 N N . ARG A 1 71 ? -0.046 15.405 -25.190 1.00 0.00 71 ARG A N 10
ATOM 13841 C CA . ARG A 1 71 ? 0.584 14.904 -26.405 1.00 0.00 71 ARG A CA 10
ATOM 13842 C C . ARG A 1 71 ? 1.608 13.821 -26.080 1.00 0.00 71 ARG A C 10
ATOM 13843 O O . ARG A 1 71 ? 1.683 12.799 -26.762 1.00 0.00 71 ARG A O 10
ATOM 13864 N N . ARG A 1 72 ? 2.396 14.053 -25.035 1.00 0.00 72 ARG A N 10
ATOM 13865 C CA . ARG A 1 72 ? 3.416 13.098 -24.620 1.00 0.00 72 ARG A CA 10
ATOM 13866 C C . ARG A 1 72 ? 2.793 11.936 -23.852 1.00 0.00 72 ARG A C 10
ATOM 13867 O O . ARG A 1 72 ? 3.150 10.776 -24.064 1.00 0.00 72 ARG A O 10
ATOM 13888 N N . LEU A 1 73 ? 1.863 12.255 -22.960 1.00 0.00 73 LEU A N 10
ATOM 13889 C CA . LEU A 1 73 ? 1.190 11.238 -22.159 1.00 0.00 73 LEU A CA 10
ATOM 13890 C C . LEU A 1 73 ? 0.484 10.222 -23.050 1.00 0.00 73 LEU A C 10
ATOM 13891 O O . LEU A 1 73 ? 0.749 9.023 -22.970 1.00 0.00 73 LEU A O 10
ATOM 13907 N N . ASN A 1 74 ? -0.413 10.710 -23.900 1.00 0.00 74 ASN A N 10
ATOM 13908 C CA . ASN A 1 74 ? -1.157 9.844 -24.807 1.00 0.00 74 ASN A CA 10
ATOM 13909 C C . ASN A 1 74 ? -0.213 8.929 -25.581 1.00 0.00 74 ASN A C 10
ATOM 13910 O O . ASN A 1 74 ? -0.443 7.723 -25.684 1.00 0.00 74 ASN A O 10
ATOM 13921 N N . THR A 1 75 ? 0.852 9.510 -26.125 1.00 0.00 75 THR A N 10
ATOM 13922 C CA . THR A 1 75 ? 1.831 8.748 -26.890 1.00 0.00 75 THR A CA 10
ATOM 13923 C C . THR A 1 75 ? 2.265 7.497 -26.136 1.00 0.00 75 THR A C 10
ATOM 13924 O O . THR A 1 75 ? 2.371 6.415 -26.717 1.00 0.00 75 THR A O 10
ATOM 13935 N N . LEU A 1 76 ? 2.514 7.649 -24.840 1.00 0.00 76 LEU A N 10
ATOM 13936 C CA . LEU A 1 76 ? 2.937 6.530 -24.006 1.00 0.00 76 LEU A CA 10
ATOM 13937 C C . LEU A 1 76 ? 1.763 5.608 -23.694 1.00 0.00 76 LEU A C 10
ATOM 13938 O O . LEU A 1 76 ? 1.924 4.393 -23.593 1.00 0.00 76 LEU A O 10
ATOM 13954 N N . ASN A 1 77 ? 0.580 6.196 -23.544 1.00 0.00 77 ASN A N 10
ATOM 13955 C CA . ASN A 1 77 ? -0.623 5.427 -23.245 1.00 0.00 77 ASN A CA 10
ATOM 13956 C C . ASN A 1 77 ? -0.821 4.308 -24.264 1.00 0.00 77 ASN A C 10
ATOM 13957 O O . ASN A 1 77 ? -1.315 3.231 -23.931 1.00 0.00 77 ASN A O 10
ATOM 13968 N N . LYS A 1 78 ? -0.431 4.571 -25.506 1.00 0.00 78 LYS A N 10
ATOM 13969 C CA . LYS A 1 78 ? -0.564 3.588 -26.575 1.00 0.00 78 LYS A CA 10
ATOM 13970 C C . LYS A 1 78 ? 0.754 2.855 -26.805 1.00 0.00 78 LYS A C 10
ATOM 13971 O O . LYS A 1 78 ? 0.765 1.685 -27.193 1.00 0.00 78 LYS A O 10
ATOM 13990 N N . CYS A 1 79 ? 1.861 3.547 -26.564 1.00 0.00 79 CYS A N 10
ATOM 13991 C CA . CYS A 1 79 ? 3.185 2.961 -26.746 1.00 0.00 79 CYS A CA 10
ATOM 13992 C C . CYS A 1 79 ? 3.511 1.992 -25.615 1.00 0.00 79 CYS A C 10
ATOM 13993 O O . CYS A 1 79 ? 4.471 1.227 -25.697 1.00 0.00 79 CYS A O 10
ATOM 14001 N N . ALA A 1 80 ? 2.706 2.032 -24.558 1.00 0.00 80 ALA A N 10
ATOM 14002 C CA . ALA A 1 80 ? 2.908 1.157 -23.410 1.00 0.00 80 ALA A CA 10
ATOM 14003 C C . ALA A 1 80 ? 2.053 -0.100 -23.520 1.00 0.00 80 ALA A C 10
ATOM 14004 O O . ALA A 1 80 ? 2.513 -1.204 -23.228 1.00 0.00 80 ALA A O 10
ATOM 14011 N N . VAL A 1 81 ? 0.804 0.074 -23.943 1.00 0.00 81 VAL A N 10
ATOM 14012 C CA . VAL A 1 81 ? -0.116 -1.047 -24.092 1.00 0.00 81 VAL A CA 10
ATOM 14013 C C . VAL A 1 81 ? 0.068 -1.733 -25.441 1.00 0.00 81 VAL A C 10
ATOM 14014 O O . VAL A 1 81 ? -0.331 -2.883 -25.624 1.00 0.00 81 VAL A O 10
ATOM 14027 N N . MET A 1 82 ? 0.676 -1.020 -26.384 1.00 0.00 82 MET A N 10
ATOM 14028 C CA . MET A 1 82 ? 0.914 -1.561 -27.717 1.00 0.00 82 MET A CA 10
ATOM 14029 C C . MET A 1 82 ? 1.423 -2.996 -27.638 1.00 0.00 82 MET A C 10
ATOM 14030 O O . MET A 1 82 ? 1.280 -3.770 -28.585 1.00 0.00 82 MET A O 10
ATOM 14044 N N . LYS A 1 83 ? 2.019 -3.346 -26.503 1.00 0.00 83 LYS A N 10
ATOM 14045 C CA . LYS A 1 83 ? 2.551 -4.689 -26.300 1.00 0.00 83 LYS A CA 10
ATOM 14046 C C . LYS A 1 83 ? 1.510 -5.746 -26.656 1.00 0.00 83 LYS A C 10
ATOM 14047 O O . LYS A 1 83 ? 1.836 -6.780 -27.239 1.00 0.00 83 LYS A O 10
ATOM 14066 N N . LEU A 1 84 ? 0.258 -5.479 -26.303 1.00 0.00 84 LEU A N 10
ATOM 14067 C CA . LEU A 1 84 ? -0.832 -6.407 -26.587 1.00 0.00 84 LEU A CA 10
ATOM 14068 C C . LEU A 1 84 ? -1.258 -6.315 -28.048 1.00 0.00 84 LEU A C 10
ATOM 14069 O O . LEU A 1 84 ? -1.327 -7.325 -28.748 1.00 0.00 84 LEU A O 10
ATOM 14085 N N . GLU A 1 85 ? -1.540 -5.098 -28.502 1.00 0.00 85 GLU A N 10
ATOM 14086 C CA . GLU A 1 85 ? -1.956 -4.875 -29.882 1.00 0.00 85 GLU A CA 10
ATOM 14087 C C . GLU A 1 85 ? -1.268 -3.645 -30.466 1.00 0.00 85 GLU A C 10
ATOM 14088 O O . GLU A 1 85 ? -1.451 -2.529 -29.981 1.00 0.00 85 GLU A O 10
ATOM 14100 N N . SER A 1 86 ? -0.476 -3.859 -31.512 1.00 0.00 86 SER A N 10
ATOM 14101 C CA . SER A 1 86 ? 0.243 -2.769 -32.161 1.00 0.00 86 SER A CA 10
ATOM 14102 C C . SER A 1 86 ? -0.568 -2.198 -33.321 1.00 0.00 86 SER A C 10
ATOM 14103 O O . SER A 1 86 ? -1.540 -2.803 -33.771 1.00 0.00 86 SER A O 10
ATOM 14111 N N . GLY A 1 87 ? -0.159 -1.027 -33.801 1.00 0.00 87 GLY A N 10
ATOM 14112 C CA . GLY A 1 87 ? -0.858 -0.393 -34.903 1.00 0.00 87 GLY A CA 10
ATOM 14113 C C . GLY A 1 87 ? 0.045 0.512 -35.719 1.00 0.00 87 GLY A C 10
ATOM 14114 O O . GLY A 1 87 ? 0.097 1.724 -35.510 1.00 0.00 87 GLY A O 10
ATOM 14118 N N . PRO A 1 88 ? 0.778 -0.082 -36.672 1.00 0.00 88 PRO A N 10
ATOM 14119 C CA . PRO A 1 88 ? 1.698 0.659 -37.540 1.00 0.00 88 PRO A CA 10
ATOM 14120 C C . PRO A 1 88 ? 0.964 1.560 -38.528 1.00 0.00 88 PRO A C 10
ATOM 14121 O O . PRO A 1 88 ? 0.626 1.138 -39.634 1.00 0.00 88 PRO A O 10
ATOM 14132 N N . SER A 1 89 ? 0.720 2.801 -38.121 1.00 0.00 89 SER A N 10
ATOM 14133 C CA . SER A 1 89 ? 0.021 3.760 -38.969 1.00 0.00 89 SER A CA 10
ATOM 14134 C C . SER A 1 89 ? 0.925 4.247 -40.098 1.00 0.00 89 SER A C 10
ATOM 14135 O O . SER A 1 89 ? 1.576 5.285 -39.983 1.00 0.00 89 SER A O 10
ATOM 14143 N N . SER A 1 90 ? 0.960 3.488 -41.189 1.00 0.00 90 SER A N 10
ATOM 14144 C CA . SER A 1 90 ? 1.786 3.838 -42.338 1.00 0.00 90 SER A CA 10
ATOM 14145 C C . SER A 1 90 ? 3.253 3.961 -41.935 1.00 0.00 90 SER A C 10
ATOM 14146 O O . SER A 1 90 ? 3.893 4.982 -42.181 1.00 0.00 90 SER A O 10
ATOM 14154 N N . GLY A 1 91 ? 3.779 2.910 -41.313 1.00 0.00 91 GLY A N 10
ATOM 14155 C CA . GLY A 1 91 ? 5.166 2.919 -40.885 1.00 0.00 91 GLY A CA 10
ATOM 14156 C C . GLY A 1 91 ? 5.761 1.527 -40.818 1.00 0.00 91 GLY A C 10
ATOM 14157 O O . GLY A 1 91 ? 6.181 0.975 -41.835 1.00 0.00 91 GLY A O 10
ATOM 14161 N N . GLY A 1 1 ? 4.790 -1.022 1.959 1.00 0.00 1 GLY A N 11
ATOM 14162 C CA . GLY A 1 1 ? 4.996 -0.624 0.579 1.00 0.00 1 GLY A CA 11
ATOM 14163 C C . GLY A 1 1 ? 3.694 -0.337 -0.143 1.00 0.00 1 GLY A C 11
ATOM 14164 O O . GLY A 1 1 ? 2.643 -0.859 0.229 1.00 0.00 1 GLY A O 11
ATOM 14168 N N . SER A 1 2 ? 3.763 0.496 -1.176 1.00 0.00 2 SER A N 11
ATOM 14169 C CA . SER A 1 2 ? 2.579 0.856 -1.947 1.00 0.00 2 SER A CA 11
ATOM 14170 C C . SER A 1 2 ? 2.759 0.495 -3.419 1.00 0.00 2 SER A C 11
ATOM 14171 O O . SER A 1 2 ? 1.897 -0.144 -4.022 1.00 0.00 2 SER A O 11
ATOM 14179 N N . SER A 1 3 ? 3.885 0.909 -3.990 1.00 0.00 3 SER A N 11
ATOM 14180 C CA . SER A 1 3 ? 4.177 0.634 -5.392 1.00 0.00 3 SER A CA 11
ATOM 14181 C C . SER A 1 3 ? 4.626 -0.812 -5.579 1.00 0.00 3 SER A C 11
ATOM 14182 O O . SER A 1 3 ? 5.811 -1.126 -5.465 1.00 0.00 3 SER A O 11
ATOM 14190 N N . GLY A 1 4 ? 3.670 -1.690 -5.868 1.00 0.00 4 GLY A N 11
ATOM 14191 C CA . GLY A 1 4 ? 3.986 -3.093 -6.066 1.00 0.00 4 GLY A CA 11
ATOM 14192 C C . GLY A 1 4 ? 3.638 -3.573 -7.461 1.00 0.00 4 GLY A C 11
ATOM 14193 O O . GLY A 1 4 ? 2.755 -4.413 -7.633 1.00 0.00 4 GLY A O 11
ATOM 14197 N N . SER A 1 5 ? 4.333 -3.039 -8.460 1.00 0.00 5 SER A N 11
ATOM 14198 C CA . SER A 1 5 ? 4.088 -3.414 -9.848 1.00 0.00 5 SER A CA 11
ATOM 14199 C C . SER A 1 5 ? 5.124 -4.426 -10.328 1.00 0.00 5 SER A C 11
ATOM 14200 O O . SER A 1 5 ? 6.318 -4.280 -10.066 1.00 0.00 5 SER A O 11
ATOM 14208 N N . SER A 1 6 ? 4.658 -5.452 -11.031 1.00 0.00 6 SER A N 11
ATOM 14209 C CA . SER A 1 6 ? 5.542 -6.491 -11.546 1.00 0.00 6 SER A CA 11
ATOM 14210 C C . SER A 1 6 ? 4.966 -7.117 -12.812 1.00 0.00 6 SER A C 11
ATOM 14211 O O . SER A 1 6 ? 3.810 -6.883 -13.164 1.00 0.00 6 SER A O 11
ATOM 14219 N N . GLY A 1 7 ? 5.781 -7.916 -13.495 1.00 0.00 7 GLY A N 11
ATOM 14220 C CA . GLY A 1 7 ? 5.336 -8.564 -14.714 1.00 0.00 7 GLY A CA 11
ATOM 14221 C C . GLY A 1 7 ? 6.483 -8.892 -15.649 1.00 0.00 7 GLY A C 11
ATOM 14222 O O . GLY A 1 7 ? 6.824 -8.099 -16.526 1.00 0.00 7 GLY A O 11
ATOM 14226 N N . MET A 1 8 ? 7.082 -10.063 -15.460 1.00 0.00 8 MET A N 11
ATOM 14227 C CA . MET A 1 8 ? 8.199 -10.493 -16.293 1.00 0.00 8 MET A CA 11
ATOM 14228 C C . MET A 1 8 ? 7.700 -11.103 -17.599 1.00 0.00 8 MET A C 11
ATOM 14229 O O . MET A 1 8 ? 7.506 -12.315 -17.695 1.00 0.00 8 MET A O 11
ATOM 14243 N N . CYS A 1 9 ? 7.494 -10.256 -18.602 1.00 0.00 9 CYS A N 11
ATOM 14244 C CA . CYS A 1 9 ? 7.017 -10.712 -19.902 1.00 0.00 9 CYS A CA 11
ATOM 14245 C C . CYS A 1 9 ? 7.764 -10.011 -21.032 1.00 0.00 9 CYS A C 11
ATOM 14246 O O . CYS A 1 9 ? 7.713 -8.788 -21.158 1.00 0.00 9 CYS A O 11
ATOM 14254 N N . ARG A 1 10 ? 8.458 -10.795 -21.852 1.00 0.00 10 ARG A N 11
ATOM 14255 C CA . ARG A 1 10 ? 9.218 -10.249 -22.970 1.00 0.00 10 ARG A CA 11
ATOM 14256 C C . ARG A 1 10 ? 8.737 -10.837 -24.293 1.00 0.00 10 ARG A C 11
ATOM 14257 O O . ARG A 1 10 ? 8.669 -12.056 -24.455 1.00 0.00 10 ARG A O 11
ATOM 14278 N N . LYS A 1 11 ? 8.402 -9.963 -25.236 1.00 0.00 11 LYS A N 11
ATOM 14279 C CA . LYS A 1 11 ? 7.927 -10.394 -26.545 1.00 0.00 11 LYS A CA 11
ATOM 14280 C C . LYS A 1 11 ? 8.552 -9.554 -27.655 1.00 0.00 11 LYS A C 11
ATOM 14281 O O . LYS A 1 11 ? 8.626 -8.329 -27.553 1.00 0.00 11 LYS A O 11
ATOM 14300 N N . LYS A 1 12 ? 8.998 -10.219 -28.715 1.00 0.00 12 LYS A N 11
ATOM 14301 C CA . LYS A 1 12 ? 9.612 -9.533 -29.845 1.00 0.00 12 LYS A CA 11
ATOM 14302 C C . LYS A 1 12 ? 8.883 -9.864 -31.144 1.00 0.00 12 LYS A C 11
ATOM 14303 O O . LYS A 1 12 ? 9.332 -10.686 -31.944 1.00 0.00 12 LYS A O 11
ATOM 14322 N N . PRO A 1 13 ? 7.733 -9.209 -31.361 1.00 0.00 13 PRO A N 11
ATOM 14323 C CA . PRO A 1 13 ? 6.920 -9.415 -32.563 1.00 0.00 13 PRO A CA 11
ATOM 14324 C C . PRO A 1 13 ? 7.586 -8.860 -33.817 1.00 0.00 13 PRO A C 11
ATOM 14325 O O . PRO A 1 13 ? 8.784 -8.573 -33.819 1.00 0.00 13 PRO A O 11
ATOM 14336 N N . ASP A 1 14 ? 6.804 -8.710 -34.880 1.00 0.00 14 ASP A N 11
ATOM 14337 C CA . ASP A 1 14 ? 7.319 -8.186 -36.140 1.00 0.00 14 ASP A CA 11
ATOM 14338 C C . ASP A 1 14 ? 7.738 -6.726 -35.991 1.00 0.00 14 ASP A C 11
ATOM 14339 O O . ASP A 1 14 ? 8.851 -6.348 -36.355 1.00 0.00 14 ASP A O 11
ATOM 14348 N N . THR A 1 15 ? 6.836 -5.909 -35.454 1.00 0.00 15 THR A N 11
ATOM 14349 C CA . THR A 1 15 ? 7.111 -4.492 -35.258 1.00 0.00 15 THR A CA 11
ATOM 14350 C C . THR A 1 15 ? 7.009 -4.111 -33.785 1.00 0.00 15 THR A C 11
ATOM 14351 O O . THR A 1 15 ? 5.914 -3.922 -33.258 1.00 0.00 15 THR A O 11
ATOM 14362 N N . MET A 1 16 ? 8.158 -3.998 -33.127 1.00 0.00 16 MET A N 11
ATOM 14363 C CA . MET A 1 16 ? 8.198 -3.636 -31.715 1.00 0.00 16 MET A CA 11
ATOM 14364 C C . MET A 1 16 ? 9.057 -2.396 -31.495 1.00 0.00 16 MET A C 11
ATOM 14365 O O . MET A 1 16 ? 8.570 -1.367 -31.025 1.00 0.00 16 MET A O 11
ATOM 14379 N N . ILE A 1 17 ? 10.337 -2.500 -31.836 1.00 0.00 17 ILE A N 11
ATOM 14380 C CA . ILE A 1 17 ? 11.263 -1.386 -31.677 1.00 0.00 17 ILE A CA 11
ATOM 14381 C C . ILE A 1 17 ? 10.606 -0.065 -32.063 1.00 0.00 17 ILE A C 11
ATOM 14382 O O . ILE A 1 17 ? 10.813 0.958 -31.410 1.00 0.00 17 ILE A O 11
ATOM 14398 N N . LEU A 1 18 ? 9.812 -0.096 -33.128 1.00 0.00 18 LEU A N 11
ATOM 14399 C CA . LEU A 1 18 ? 9.122 1.099 -33.602 1.00 0.00 18 LEU A CA 11
ATOM 14400 C C . LEU A 1 18 ? 8.376 1.786 -32.462 1.00 0.00 18 LEU A C 11
ATOM 14401 O O . LEU A 1 18 ? 8.737 2.887 -32.043 1.00 0.00 18 LEU A O 11
ATOM 14417 N N . THR A 1 19 ? 7.335 1.129 -31.962 1.00 0.00 19 THR A N 11
ATOM 14418 C CA . THR A 1 19 ? 6.539 1.674 -30.870 1.00 0.00 19 THR A CA 11
ATOM 14419 C C . THR A 1 19 ? 7.417 2.043 -29.680 1.00 0.00 19 THR A C 11
ATOM 14420 O O . THR A 1 19 ? 7.012 2.819 -28.816 1.00 0.00 19 THR A O 11
ATOM 14431 N N . GLN A 1 20 ? 8.621 1.481 -29.643 1.00 0.00 20 GLN A N 11
ATOM 14432 C CA . GLN A 1 20 ? 9.557 1.752 -28.558 1.00 0.00 20 GLN A CA 11
ATOM 14433 C C . GLN A 1 20 ? 10.223 3.112 -28.740 1.00 0.00 20 GLN A C 11
ATOM 14434 O O . GLN A 1 20 ? 10.266 3.921 -27.813 1.00 0.00 20 GLN A O 11
ATOM 14448 N N . ILE A 1 21 ? 10.740 3.356 -29.939 1.00 0.00 21 ILE A N 11
ATOM 14449 C CA . ILE A 1 21 ? 11.404 4.618 -30.242 1.00 0.00 21 ILE A CA 11
ATOM 14450 C C . ILE A 1 21 ? 10.482 5.802 -29.973 1.00 0.00 21 ILE A C 11
ATOM 14451 O O . ILE A 1 21 ? 10.803 6.682 -29.174 1.00 0.00 21 ILE A O 11
ATOM 14467 N N . GLU A 1 22 ? 9.334 5.816 -30.643 1.00 0.00 22 GLU A N 11
ATOM 14468 C CA . GLU A 1 22 ? 8.365 6.892 -30.475 1.00 0.00 22 GLU A CA 11
ATOM 14469 C C . GLU A 1 22 ? 8.161 7.215 -28.998 1.00 0.00 22 GLU A C 11
ATOM 14470 O O . GLU A 1 22 ? 7.867 8.353 -28.635 1.00 0.00 22 GLU A O 11
ATOM 14482 N N . ALA A 1 23 ? 8.319 6.204 -28.150 1.00 0.00 23 ALA A N 11
ATOM 14483 C CA . ALA A 1 23 ? 8.153 6.379 -26.713 1.00 0.00 23 ALA A CA 11
ATOM 14484 C C . ALA A 1 23 ? 9.287 7.214 -26.127 1.00 0.00 23 ALA A C 11
ATOM 14485 O O . ALA A 1 23 ? 9.053 8.263 -25.527 1.00 0.00 23 ALA A O 11
ATOM 14492 N N . LYS A 1 24 ? 10.516 6.742 -26.304 1.00 0.00 24 LYS A N 11
ATOM 14493 C CA . LYS A 1 24 ? 11.687 7.444 -25.794 1.00 0.00 24 LYS A CA 11
ATOM 14494 C C . LYS A 1 24 ? 11.571 8.945 -26.039 1.00 0.00 24 LYS A C 11
ATOM 14495 O O . LYS A 1 24 ? 11.830 9.751 -25.146 1.00 0.00 24 LYS A O 11
ATOM 14514 N N . GLU A 1 25 ? 11.177 9.313 -27.255 1.00 0.00 25 GLU A N 11
ATOM 14515 C CA . GLU A 1 25 ? 11.026 10.718 -27.616 1.00 0.00 25 GLU A CA 11
ATOM 14516 C C . GLU A 1 25 ? 10.249 11.475 -26.543 1.00 0.00 25 GLU A C 11
ATOM 14517 O O . GLU A 1 25 ? 10.724 12.475 -26.006 1.00 0.00 25 GLU A O 11
ATOM 14529 N N . ALA A 1 26 ? 9.050 10.990 -26.236 1.00 0.00 26 ALA A N 11
ATOM 14530 C CA . ALA A 1 26 ? 8.207 11.618 -25.226 1.00 0.00 26 ALA A CA 11
ATOM 14531 C C . ALA A 1 26 ? 8.902 11.640 -23.869 1.00 0.00 26 ALA A C 11
ATOM 14532 O O . ALA A 1 26 ? 9.090 12.703 -23.275 1.00 0.00 26 ALA A O 11
ATOM 14539 N N . CYS A 1 27 ? 9.279 10.463 -23.383 1.00 0.00 27 CYS A N 11
ATOM 14540 C CA . CYS A 1 27 ? 9.951 10.348 -22.093 1.00 0.00 27 CYS A CA 11
ATOM 14541 C C . CYS A 1 27 ? 11.041 11.405 -21.952 1.00 0.00 27 CYS A C 11
ATOM 14542 O O . CYS A 1 27 ? 11.021 12.211 -21.022 1.00 0.00 27 CYS A O 11
ATOM 14550 N N . ASP A 1 28 ? 11.992 11.395 -22.879 1.00 0.00 28 ASP A N 11
ATOM 14551 C CA . ASP A 1 28 ? 13.092 12.352 -22.857 1.00 0.00 28 ASP A CA 11
ATOM 14552 C C . ASP A 1 28 ? 12.585 13.756 -22.544 1.00 0.00 28 ASP A C 11
ATOM 14553 O O . ASP A 1 28 ? 13.263 14.537 -21.877 1.00 0.00 28 ASP A O 11
ATOM 14562 N N . TRP A 1 29 ? 11.389 14.069 -23.030 1.00 0.00 29 TRP A N 11
ATOM 14563 C CA . TRP A 1 29 ? 10.791 15.379 -22.801 1.00 0.00 29 TRP A CA 11
ATOM 14564 C C . TRP A 1 29 ? 10.250 15.490 -21.380 1.00 0.00 29 TRP A C 11
ATOM 14565 O O . TRP A 1 29 ? 10.641 16.380 -20.624 1.00 0.00 29 TRP A O 11
ATOM 14586 N N . LEU A 1 30 ? 9.349 14.581 -21.023 1.00 0.00 30 LEU A N 11
ATOM 14587 C CA . LEU A 1 30 ? 8.754 14.577 -19.691 1.00 0.00 30 LEU A CA 11
ATOM 14588 C C . LEU A 1 30 ? 9.813 14.817 -18.620 1.00 0.00 30 LEU A C 11
ATOM 14589 O O . LEU A 1 30 ? 9.569 15.518 -17.638 1.00 0.00 30 LEU A O 11
ATOM 14605 N N . ARG A 1 31 ? 10.990 14.232 -18.818 1.00 0.00 31 ARG A N 11
ATOM 14606 C CA . ARG A 1 31 ? 12.087 14.383 -17.870 1.00 0.00 31 ARG A CA 11
ATOM 14607 C C . ARG A 1 31 ? 12.908 15.631 -18.182 1.00 0.00 31 ARG A C 11
ATOM 14608 O O . ARG A 1 31 ? 13.575 16.182 -17.308 1.00 0.00 31 ARG A O 11
ATOM 14629 N N . ALA A 1 32 ? 12.853 16.070 -19.436 1.00 0.00 32 ALA A N 11
ATOM 14630 C CA . ALA A 1 32 ? 13.590 17.252 -19.863 1.00 0.00 32 ALA A CA 11
ATOM 14631 C C . ALA A 1 32 ? 12.669 18.463 -19.972 1.00 0.00 32 ALA A C 11
ATOM 14632 O O . ALA A 1 32 ? 13.036 19.486 -20.551 1.00 0.00 32 ALA A O 11
ATOM 14639 N N . THR A 1 33 ? 11.469 18.341 -19.412 1.00 0.00 33 THR A N 11
ATOM 14640 C CA . THR A 1 33 ? 10.496 19.425 -19.447 1.00 0.00 33 THR A CA 11
ATOM 14641 C C . THR A 1 33 ? 10.206 19.948 -18.045 1.00 0.00 33 THR A C 11
ATOM 14642 O O . THR A 1 33 ? 10.082 21.154 -17.835 1.00 0.00 33 THR A O 11
ATOM 14653 N N . GLY A 1 34 ? 10.100 19.033 -17.086 1.00 0.00 34 GLY A N 11
ATOM 14654 C CA . GLY A 1 34 ? 9.827 19.423 -15.715 1.00 0.00 34 GLY A CA 11
ATOM 14655 C C . GLY A 1 34 ? 9.077 18.353 -14.947 1.00 0.00 34 GLY A C 11
ATOM 14656 O O . GLY A 1 34 ? 8.952 18.429 -13.724 1.00 0.00 34 GLY A O 11
ATOM 14660 N N . PHE A 1 35 ? 8.574 17.354 -15.664 1.00 0.00 35 PHE A N 11
ATOM 14661 C CA . PHE A 1 35 ? 7.829 16.266 -15.043 1.00 0.00 35 PHE A CA 11
ATOM 14662 C C . PHE A 1 35 ? 8.586 14.947 -15.167 1.00 0.00 35 PHE A C 11
ATOM 14663 O O . PHE A 1 35 ? 8.354 14.153 -16.079 1.00 0.00 35 PHE A O 11
ATOM 14680 N N . PRO A 1 36 ? 9.515 14.708 -14.230 1.00 0.00 36 PRO A N 11
ATOM 14681 C CA . PRO A 1 36 ? 10.326 13.487 -14.212 1.00 0.00 36 PRO A CA 11
ATOM 14682 C C . PRO A 1 36 ? 9.507 12.252 -13.855 1.00 0.00 36 PRO A C 11
ATOM 14683 O O . PRO A 1 36 ? 9.893 11.127 -14.174 1.00 0.00 36 PRO A O 11
ATOM 14694 N N . GLN A 1 37 ? 8.376 12.469 -13.193 1.00 0.00 37 GLN A N 11
ATOM 14695 C CA . GLN A 1 37 ? 7.503 11.372 -12.792 1.00 0.00 37 GLN A CA 11
ATOM 14696 C C . GLN A 1 37 ? 6.844 10.728 -14.009 1.00 0.00 37 GLN A C 11
ATOM 14697 O O . GLN A 1 37 ? 6.571 9.528 -14.016 1.00 0.00 37 GLN A O 11
ATOM 14711 N N . TYR A 1 38 ? 6.593 11.534 -15.034 1.00 0.00 38 TYR A N 11
ATOM 14712 C CA . TYR A 1 38 ? 5.964 11.044 -16.255 1.00 0.00 38 TYR A CA 11
ATOM 14713 C C . TYR A 1 38 ? 6.958 10.252 -17.099 1.00 0.00 38 TYR A C 11
ATOM 14714 O O . TYR A 1 38 ? 6.571 9.390 -17.888 1.00 0.00 38 TYR A O 11
ATOM 14732 N N . ALA A 1 39 ? 8.241 10.551 -16.927 1.00 0.00 39 ALA A N 11
ATOM 14733 C CA . ALA A 1 39 ? 9.291 9.868 -17.671 1.00 0.00 39 ALA A CA 11
ATOM 14734 C C . ALA A 1 39 ? 9.716 8.583 -16.967 1.00 0.00 39 ALA A C 11
ATOM 14735 O O . ALA A 1 39 ? 10.285 7.685 -17.587 1.00 0.00 39 ALA A O 11
ATOM 14742 N N . GLN A 1 40 ? 9.437 8.505 -15.670 1.00 0.00 40 GLN A N 11
ATOM 14743 C CA . GLN A 1 40 ? 9.792 7.330 -14.883 1.00 0.00 40 GLN A CA 11
ATOM 14744 C C . GLN A 1 40 ? 8.697 6.272 -14.959 1.00 0.00 40 GLN A C 11
ATOM 14745 O O . GLN A 1 40 ? 8.978 5.080 -15.092 1.00 0.00 40 GLN A O 11
ATOM 14759 N N . LEU A 1 41 ? 7.447 6.715 -14.874 1.00 0.00 41 LEU A N 11
ATOM 14760 C CA . LEU A 1 41 ? 6.308 5.805 -14.934 1.00 0.00 41 LEU A CA 11
ATOM 14761 C C . LEU A 1 41 ? 6.432 4.854 -16.120 1.00 0.00 41 LEU A C 11
ATOM 14762 O O . LEU A 1 41 ? 6.099 3.673 -16.019 1.00 0.00 41 LEU A O 11
ATOM 14778 N N . TYR A 1 42 ? 6.916 5.376 -17.242 1.00 0.00 42 TYR A N 11
ATOM 14779 C CA . TYR A 1 42 ? 7.083 4.574 -18.447 1.00 0.00 42 TYR A CA 11
ATOM 14780 C C . TYR A 1 42 ? 8.333 3.703 -18.353 1.00 0.00 42 TYR A C 11
ATOM 14781 O O . TYR A 1 42 ? 8.348 2.568 -18.828 1.00 0.00 42 TYR A O 11
ATOM 14799 N N . GLU A 1 43 ? 9.379 4.245 -17.737 1.00 0.00 43 GLU A N 11
ATOM 14800 C CA . GLU A 1 43 ? 10.633 3.518 -17.580 1.00 0.00 43 GLU A CA 11
ATOM 14801 C C . GLU A 1 43 ? 10.434 2.267 -16.729 1.00 0.00 43 GLU A C 11
ATOM 14802 O O . GLU A 1 43 ? 11.190 1.302 -16.839 1.00 0.00 43 GLU A O 11
ATOM 14814 N N . ASP A 1 44 ? 9.412 2.293 -15.880 1.00 0.00 44 ASP A N 11
ATOM 14815 C CA . ASP A 1 44 ? 9.112 1.162 -15.010 1.00 0.00 44 ASP A CA 11
ATOM 14816 C C . ASP A 1 44 ? 8.096 0.229 -15.662 1.00 0.00 44 ASP A C 11
ATOM 14817 O O . ASP A 1 44 ? 7.710 -0.786 -15.083 1.00 0.00 44 ASP A O 11
ATOM 14826 N N . PHE A 1 45 ? 7.667 0.581 -16.869 1.00 0.00 45 PHE A N 11
ATOM 14827 C CA . PHE A 1 45 ? 6.694 -0.223 -17.599 1.00 0.00 45 PHE A CA 11
ATOM 14828 C C . PHE A 1 45 ? 5.341 -0.212 -16.893 1.00 0.00 45 PHE A C 11
ATOM 14829 O O . PHE A 1 45 ? 4.729 -1.261 -16.683 1.00 0.00 45 PHE A O 11
ATOM 14846 N N . LEU A 1 46 ? 4.880 0.979 -16.529 1.00 0.00 46 LEU A N 11
ATOM 14847 C CA . LEU A 1 46 ? 3.599 1.128 -15.847 1.00 0.00 46 LEU A CA 11
ATOM 14848 C C . LEU A 1 46 ? 2.509 1.558 -16.824 1.00 0.00 46 LEU A C 11
ATOM 14849 O O . LEU A 1 46 ? 1.338 1.216 -16.654 1.00 0.00 46 LEU A O 11
ATOM 14865 N N . PHE A 1 47 ? 2.902 2.307 -17.849 1.00 0.00 47 PHE A N 11
ATOM 14866 C CA . PHE A 1 47 ? 1.959 2.783 -18.854 1.00 0.00 47 PHE A CA 11
ATOM 14867 C C . PHE A 1 47 ? 1.168 1.622 -19.450 1.00 0.00 47 PHE A C 11
ATOM 14868 O O . PHE A 1 47 ? 1.566 0.460 -19.368 1.00 0.00 47 PHE A O 11
ATOM 14885 N N . PRO A 1 48 ? 0.019 1.943 -20.064 1.00 0.00 48 PRO A N 11
ATOM 14886 C CA . PRO A 1 48 ? -0.465 3.322 -20.167 1.00 0.00 48 PRO A CA 11
ATOM 14887 C C . PRO A 1 48 ? -0.915 3.881 -18.821 1.00 0.00 48 PRO A C 11
ATOM 14888 O O . PRO A 1 48 ? -1.192 3.127 -17.888 1.00 0.00 48 PRO A O 11
ATOM 14899 N N . ILE A 1 49 ? -0.985 5.204 -18.729 1.00 0.00 49 ILE A N 11
ATOM 14900 C CA . ILE A 1 49 ? -1.402 5.862 -17.497 1.00 0.00 49 ILE A CA 11
ATOM 14901 C C . ILE A 1 49 ? -2.753 6.547 -17.670 1.00 0.00 49 ILE A C 11
ATOM 14902 O O . ILE A 1 49 ? -3.321 6.557 -18.762 1.00 0.00 49 ILE A O 11
ATOM 14918 N N . ASP A 1 50 ? -3.263 7.121 -16.585 1.00 0.00 50 ASP A N 11
ATOM 14919 C CA . ASP A 1 50 ? -4.547 7.811 -16.617 1.00 0.00 50 ASP A CA 11
ATOM 14920 C C . ASP A 1 50 ? -4.384 9.241 -17.123 1.00 0.00 50 ASP A C 11
ATOM 14921 O O . ASP A 1 50 ? -3.981 10.132 -16.374 1.00 0.00 50 ASP A O 11
ATOM 14930 N N . ILE A 1 51 ? -4.698 9.452 -18.396 1.00 0.00 51 ILE A N 11
ATOM 14931 C CA . ILE A 1 51 ? -4.585 10.773 -19.002 1.00 0.00 51 ILE A CA 11
ATOM 14932 C C . ILE A 1 51 ? -5.539 11.763 -18.341 1.00 0.00 51 ILE A C 11
ATOM 14933 O O . ILE A 1 51 ? -5.109 12.736 -17.721 1.00 0.00 51 ILE A O 11
ATOM 14949 N N . SER A 1 52 ? -6.836 11.507 -18.476 1.00 0.00 52 SER A N 11
ATOM 14950 C CA . SER A 1 52 ? -7.852 12.377 -17.894 1.00 0.00 52 SER A CA 11
ATOM 14951 C C . SER A 1 52 ? -7.423 12.865 -16.514 1.00 0.00 52 SER A C 11
ATOM 14952 O O . SER A 1 52 ? -7.646 14.021 -16.154 1.00 0.00 52 SER A O 11
ATOM 14960 N N . LEU A 1 53 ? -6.805 11.975 -15.744 1.00 0.00 53 LEU A N 11
ATOM 14961 C CA . LEU A 1 53 ? -6.344 12.313 -14.403 1.00 0.00 53 LEU A CA 11
ATOM 14962 C C . LEU A 1 53 ? -5.239 13.364 -14.455 1.00 0.00 53 LEU A C 11
ATOM 14963 O O . LEU A 1 53 ? -5.312 14.392 -13.782 1.00 0.00 53 LEU A O 11
ATOM 14979 N N . VAL A 1 54 ? -4.216 13.099 -15.262 1.00 0.00 54 VAL A N 11
ATOM 14980 C CA . VAL A 1 54 ? -3.097 14.023 -15.406 1.00 0.00 54 VAL A CA 11
ATOM 14981 C C . VAL A 1 54 ? -3.573 15.471 -15.382 1.00 0.00 54 VAL A C 11
ATOM 14982 O O . VAL A 1 54 ? -2.876 16.357 -14.887 1.00 0.00 54 VAL A O 11
ATOM 14995 N N . LYS A 1 55 ? -4.765 15.705 -15.919 1.00 0.00 55 LYS A N 11
ATOM 14996 C CA . LYS A 1 55 ? -5.338 17.045 -15.958 1.00 0.00 55 LYS A CA 11
ATOM 14997 C C . LYS A 1 55 ? -5.916 17.429 -14.599 1.00 0.00 55 LYS A C 11
ATOM 14998 O O . LYS A 1 55 ? -5.603 18.490 -14.059 1.00 0.00 55 LYS A O 11
ATOM 15017 N N . ARG A 1 56 ? -6.759 16.559 -14.053 1.00 0.00 56 ARG A N 11
ATOM 15018 C CA . ARG A 1 56 ? -7.380 16.808 -12.757 1.00 0.00 56 ARG A CA 11
ATOM 15019 C C . ARG A 1 56 ? -6.323 17.065 -11.688 1.00 0.00 56 ARG A C 11
ATOM 15020 O O . ARG A 1 56 ? -6.462 17.973 -10.870 1.00 0.00 56 ARG A O 11
ATOM 15041 N N . GLU A 1 57 ? -5.266 16.258 -11.702 1.00 0.00 57 GLU A N 11
ATOM 15042 C CA . GLU A 1 57 ? -4.186 16.398 -10.732 1.00 0.00 57 GLU A CA 11
ATOM 15043 C C . GLU A 1 57 ? -3.364 17.652 -11.011 1.00 0.00 57 GLU A C 11
ATOM 15044 O O . GLU A 1 57 ? -3.029 18.405 -10.095 1.00 0.00 57 GLU A O 11
ATOM 15056 N N . HIS A 1 58 ? -3.041 17.871 -12.282 1.00 0.00 58 HIS A N 11
ATOM 15057 C CA . HIS A 1 58 ? -2.257 19.034 -12.682 1.00 0.00 58 HIS A CA 11
ATOM 15058 C C . HIS A 1 58 ? -3.141 20.080 -13.355 1.00 0.00 58 HIS A C 11
ATOM 15059 O O . HIS A 1 58 ? -2.749 20.692 -14.348 1.00 0.00 58 HIS A O 11
ATOM 15073 N N . ASP A 1 59 ? -4.335 20.278 -12.807 1.00 0.00 59 ASP A N 11
ATOM 15074 C CA . ASP A 1 59 ? -5.275 21.250 -13.354 1.00 0.00 59 ASP A CA 11
ATOM 15075 C C . ASP A 1 59 ? -4.734 22.669 -13.209 1.00 0.00 59 ASP A C 11
ATOM 15076 O O . ASP A 1 59 ? -5.274 23.612 -13.788 1.00 0.00 59 ASP A O 11
ATOM 15085 N N . PHE A 1 60 ? -3.667 22.814 -12.431 1.00 0.00 60 PHE A N 11
ATOM 15086 C CA . PHE A 1 60 ? -3.054 24.118 -12.208 1.00 0.00 60 PHE A CA 11
ATOM 15087 C C . PHE A 1 60 ? -2.419 24.647 -13.491 1.00 0.00 60 PHE A C 11
ATOM 15088 O O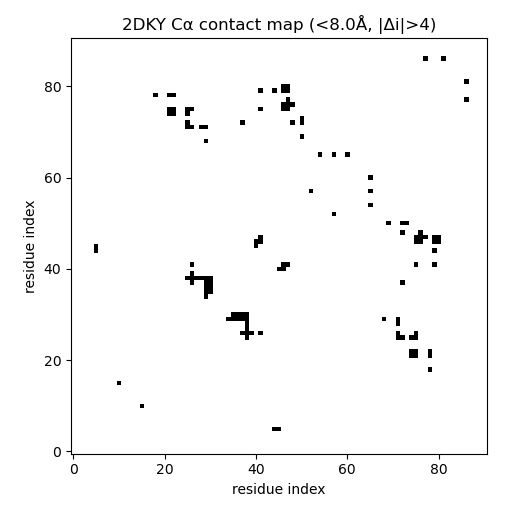 . PHE A 1 60 ? -2.503 25.838 -13.794 1.00 0.00 60 PHE A O 11
ATOM 15105 N N . LEU A 1 61 ? -1.783 23.753 -14.241 1.00 0.00 61 LEU A N 11
ATOM 15106 C CA . LEU A 1 61 ? -1.132 24.128 -15.492 1.00 0.00 61 LEU A CA 11
ATOM 15107 C C . LEU A 1 61 ? -2.078 24.935 -16.376 1.00 0.00 61 LEU A C 11
ATOM 15108 O O . LEU A 1 61 ? -3.281 24.997 -16.122 1.00 0.00 61 LEU A O 11
ATOM 15124 N N . ASP A 1 62 ? -1.526 25.549 -17.417 1.00 0.00 62 ASP A N 11
ATOM 15125 C CA . ASP A 1 62 ? -2.320 26.349 -18.342 1.00 0.00 62 ASP A CA 11
ATOM 15126 C C . ASP A 1 62 ? -2.842 25.492 -19.492 1.00 0.00 62 ASP A C 11
ATOM 15127 O O . ASP A 1 62 ? -2.388 24.366 -19.695 1.00 0.00 62 ASP A O 11
ATOM 15136 N N . ARG A 1 63 ? -3.797 26.034 -20.240 1.00 0.00 63 ARG A N 11
ATOM 15137 C CA . ARG A 1 63 ? -4.382 25.318 -21.368 1.00 0.00 63 ARG A CA 11
ATOM 15138 C C . ARG A 1 63 ? -3.297 24.834 -22.326 1.00 0.00 63 ARG A C 11
ATOM 15139 O O . ARG A 1 63 ? -3.303 23.680 -22.754 1.00 0.00 63 ARG A O 11
ATOM 15160 N N . ASP A 1 64 ? -2.369 25.724 -22.659 1.00 0.00 64 ASP A N 11
ATOM 15161 C CA . ASP A 1 64 ? -1.278 25.388 -23.566 1.00 0.00 64 ASP A CA 11
ATOM 15162 C C . ASP A 1 64 ? -0.438 24.245 -23.006 1.00 0.00 64 ASP A C 11
ATOM 15163 O O . ASP A 1 64 ? -0.192 23.250 -23.688 1.00 0.00 64 ASP A O 11
ATOM 15172 N N . ALA A 1 65 ? 0.000 24.394 -21.760 1.00 0.00 65 ALA A N 11
ATOM 15173 C CA . ALA A 1 65 ? 0.813 23.375 -21.108 1.00 0.00 65 ALA A CA 11
ATOM 15174 C C . ALA A 1 65 ? 0.088 22.033 -21.077 1.00 0.00 65 ALA A C 11
ATOM 15175 O O . ALA A 1 65 ? 0.652 21.004 -21.450 1.00 0.00 65 ALA A O 11
ATOM 15182 N N . ILE A 1 66 ? -1.162 22.052 -20.628 1.00 0.00 66 ILE A N 11
ATOM 15183 C CA . ILE A 1 66 ? -1.962 20.836 -20.547 1.00 0.00 66 ILE A CA 11
ATOM 15184 C C . ILE A 1 66 ? -2.147 20.207 -21.924 1.00 0.00 66 ILE A C 11
ATOM 15185 O O . ILE A 1 66 ? -1.890 19.019 -22.113 1.00 0.00 66 ILE A O 11
ATOM 15201 N N . GLU A 1 67 ? -2.594 21.013 -22.882 1.00 0.00 67 GLU A N 11
ATOM 15202 C CA . GLU A 1 67 ? -2.812 20.535 -24.242 1.00 0.00 67 GLU A CA 11
ATOM 15203 C C . GLU A 1 67 ? -1.611 19.734 -24.736 1.00 0.00 67 GLU A C 11
ATOM 15204 O O . GLU A 1 67 ? -1.749 18.588 -25.163 1.00 0.00 67 GLU A O 11
ATOM 15216 N N . ALA A 1 68 ? -0.433 20.346 -24.675 1.00 0.00 68 ALA A N 11
ATOM 15217 C CA . ALA A 1 68 ? 0.792 19.691 -25.114 1.00 0.00 68 ALA A CA 11
ATOM 15218 C C . ALA A 1 68 ? 1.132 18.506 -24.217 1.00 0.00 68 ALA A C 11
ATOM 15219 O O . ALA A 1 68 ? 1.314 17.385 -24.694 1.00 0.00 68 ALA A O 11
ATOM 15226 N N . LEU A 1 69 ? 1.218 18.760 -22.916 1.00 0.00 69 LEU A N 11
ATOM 15227 C CA . LEU A 1 69 ? 1.538 17.714 -21.951 1.00 0.00 69 LEU A CA 11
ATOM 15228 C C . LEU A 1 69 ? 0.842 16.406 -22.315 1.00 0.00 69 LEU A C 11
ATOM 15229 O O . LEU A 1 69 ? 1.458 15.340 -22.304 1.00 0.00 69 LEU A O 11
ATOM 15245 N N . CYS A 1 70 ? -0.443 16.497 -22.639 1.00 0.00 70 CYS A N 11
ATOM 15246 C CA . CYS A 1 70 ? -1.223 15.320 -23.008 1.00 0.00 70 CYS A CA 11
ATOM 15247 C C . CYS A 1 70 ? -0.698 14.704 -24.300 1.00 0.00 70 CYS A C 11
ATOM 15248 O O . CYS A 1 70 ? -0.638 13.481 -24.436 1.00 0.00 70 CYS A O 11
ATOM 15256 N N . ARG A 1 71 ? -0.322 15.557 -25.247 1.00 0.00 71 ARG A N 11
ATOM 15257 C CA . ARG A 1 71 ? 0.197 15.096 -26.529 1.00 0.00 71 ARG A CA 11
ATOM 15258 C C . ARG A 1 71 ? 1.335 14.100 -26.328 1.00 0.00 71 ARG A C 11
ATOM 15259 O O . ARG A 1 71 ? 1.587 13.249 -27.182 1.00 0.00 71 ARG A O 11
ATOM 15280 N N . ARG A 1 72 ? 2.020 14.213 -25.195 1.00 0.00 72 ARG A N 11
ATOM 15281 C CA . ARG A 1 72 ? 3.133 13.324 -24.883 1.00 0.00 72 ARG A CA 11
ATOM 15282 C C . ARG A 1 72 ? 2.639 12.060 -24.185 1.00 0.00 72 ARG A C 11
ATOM 15283 O O . ARG A 1 72 ? 3.040 10.948 -24.533 1.00 0.00 72 ARG A O 11
ATOM 15304 N N . LEU A 1 73 ? 1.768 12.238 -23.198 1.00 0.00 73 LEU A N 11
ATOM 15305 C CA . LEU A 1 73 ? 1.219 11.112 -22.449 1.00 0.00 73 LEU A CA 11
ATOM 15306 C C . LEU A 1 73 ? 0.556 10.107 -23.386 1.00 0.00 73 LEU A C 11
ATOM 15307 O O . LEU A 1 73 ? 0.856 8.914 -23.345 1.00 0.00 73 LEU A O 11
ATOM 15323 N N . ASN A 1 74 ? -0.345 10.598 -24.230 1.00 0.00 74 ASN A N 11
ATOM 15324 C CA . ASN A 1 74 ? -1.050 9.742 -25.178 1.00 0.00 74 ASN A CA 11
ATOM 15325 C C . ASN A 1 74 ? -0.065 8.948 -26.031 1.00 0.00 74 ASN A C 11
ATOM 15326 O O . ASN A 1 74 ? -0.263 7.759 -26.284 1.00 0.00 74 ASN A O 11
ATOM 15337 N N . THR A 1 75 ? 0.998 9.614 -26.473 1.00 0.00 75 THR A N 11
ATOM 15338 C CA . THR A 1 75 ? 2.013 8.972 -27.297 1.00 0.00 75 THR A CA 11
ATOM 15339 C C . THR A 1 75 ? 2.554 7.715 -26.625 1.00 0.00 75 THR A C 11
ATOM 15340 O O . THR A 1 75 ? 2.853 6.722 -27.290 1.00 0.00 75 THR A O 11
ATOM 15351 N N . LEU A 1 76 ? 2.675 7.763 -25.303 1.00 0.00 76 LEU A N 11
ATOM 15352 C CA . LEU A 1 76 ? 3.181 6.627 -24.539 1.00 0.00 76 LEU A CA 11
ATOM 15353 C C . LEU A 1 76 ? 2.052 5.665 -24.183 1.00 0.00 76 LEU A C 11
ATOM 15354 O O . LEU A 1 76 ? 2.265 4.459 -24.064 1.00 0.00 76 LEU A O 11
ATOM 15370 N N . ASN A 1 77 ? 0.850 6.207 -24.017 1.00 0.00 77 ASN A N 11
ATOM 15371 C CA . ASN A 1 77 ? -0.313 5.396 -23.676 1.00 0.00 77 ASN A CA 11
ATOM 15372 C C . ASN A 1 77 ? -0.453 4.215 -24.632 1.00 0.00 77 ASN A C 11
ATOM 15373 O O . ASN A 1 77 ? -0.912 3.140 -24.246 1.00 0.00 77 ASN A O 11
ATOM 15384 N N . LYS A 1 78 ? -0.053 4.423 -25.882 1.00 0.00 78 LYS A N 11
ATOM 15385 C CA . LYS A 1 78 ? -0.132 3.377 -26.894 1.00 0.00 78 LYS A CA 11
ATOM 15386 C C . LYS A 1 78 ? 1.217 2.685 -27.067 1.00 0.00 78 LYS A C 11
ATOM 15387 O O . LYS A 1 78 ? 1.301 1.456 -27.055 1.00 0.00 78 LYS A O 11
ATOM 15406 N N . CYS A 1 79 ? 2.268 3.481 -27.227 1.00 0.00 79 CYS A N 11
ATOM 15407 C CA . CYS A 1 79 ? 3.613 2.944 -27.404 1.00 0.00 79 CYS A CA 11
ATOM 15408 C C . CYS A 1 79 ? 3.965 1.977 -26.278 1.00 0.00 79 CYS A C 11
ATOM 15409 O O . CYS A 1 79 ? 4.922 1.211 -26.380 1.00 0.00 79 CYS A O 11
ATOM 15417 N N . ALA A 1 80 ? 3.184 2.020 -25.203 1.00 0.00 80 ALA A N 11
ATOM 15418 C CA . ALA A 1 80 ? 3.412 1.147 -24.058 1.00 0.00 80 ALA A CA 11
ATOM 15419 C C . ALA A 1 80 ? 2.548 -0.107 -24.142 1.00 0.00 80 ALA A C 11
ATOM 15420 O O . ALA A 1 80 ? 3.060 -1.217 -24.289 1.00 0.00 80 ALA A O 11
ATOM 15427 N N . VAL A 1 81 ? 1.235 0.078 -24.047 1.00 0.00 81 VAL A N 11
ATOM 15428 C CA . VAL A 1 81 ? 0.300 -1.039 -24.113 1.00 0.00 81 VAL A CA 11
ATOM 15429 C C . VAL A 1 81 ? 0.734 -2.059 -25.160 1.00 0.00 81 VAL A C 11
ATOM 15430 O O . VAL A 1 81 ? 0.498 -3.257 -25.009 1.00 0.00 81 VAL A O 11
ATOM 15443 N N . MET A 1 82 ? 1.371 -1.574 -26.221 1.00 0.00 82 MET A N 11
ATOM 15444 C CA . MET A 1 82 ? 1.839 -2.444 -27.294 1.00 0.00 82 MET A CA 11
ATOM 15445 C C . MET A 1 82 ? 2.399 -3.747 -26.732 1.00 0.00 82 MET A C 11
ATOM 15446 O O . MET A 1 82 ? 2.129 -4.828 -27.255 1.00 0.00 82 MET A O 11
ATOM 15460 N N . LYS A 1 83 ? 3.181 -3.637 -25.663 1.00 0.00 83 LYS A N 11
ATOM 15461 C CA . LYS A 1 83 ? 3.780 -4.806 -25.029 1.00 0.00 83 LYS A CA 11
ATOM 15462 C C . LYS A 1 83 ? 2.861 -6.018 -25.143 1.00 0.00 83 LYS A C 11
ATOM 15463 O O . LYS A 1 83 ? 3.319 -7.139 -25.364 1.00 0.00 83 LYS A O 11
ATOM 15482 N N . LEU A 1 84 ? 1.561 -5.785 -24.991 1.00 0.00 84 LEU A N 11
ATOM 15483 C CA . LEU A 1 84 ? 0.577 -6.858 -25.079 1.00 0.00 84 LEU A CA 11
ATOM 15484 C C . LEU A 1 84 ? 0.416 -7.333 -26.520 1.00 0.00 84 LEU A C 11
ATOM 15485 O O . LEU A 1 84 ? 0.755 -8.469 -26.850 1.00 0.00 84 LEU A O 11
ATOM 15501 N N . GLU A 1 85 ? -0.102 -6.455 -27.373 1.00 0.00 85 GLU A N 11
ATOM 15502 C CA . GLU A 1 85 ? -0.305 -6.785 -28.778 1.00 0.00 85 GLU A CA 11
ATOM 15503 C C . GLU A 1 85 ? 0.933 -7.459 -29.363 1.00 0.00 85 GLU A C 11
ATOM 15504 O O . GLU A 1 85 ? 2.033 -7.335 -28.825 1.00 0.00 85 GLU A O 11
ATOM 15516 N N . SER A 1 86 ? 0.743 -8.173 -30.468 1.00 0.00 86 SER A N 11
ATOM 15517 C CA . SER A 1 86 ? 1.843 -8.871 -31.125 1.00 0.00 86 SER A CA 11
ATOM 15518 C C . SER A 1 86 ? 1.512 -9.151 -32.588 1.00 0.00 86 SER A C 11
ATOM 15519 O O . SER A 1 86 ? 0.356 -9.067 -33.002 1.00 0.00 86 SER A O 11
ATOM 15527 N N . GLY A 1 87 ? 2.537 -9.484 -33.367 1.00 0.00 87 GLY A N 11
ATOM 15528 C CA . GLY A 1 87 ? 2.335 -9.771 -34.775 1.00 0.00 87 GLY A CA 11
ATOM 15529 C C . GLY A 1 87 ? 2.488 -11.245 -35.094 1.00 0.00 87 GLY A C 11
ATOM 15530 O O . GLY A 1 87 ? 3.303 -11.950 -34.498 1.00 0.00 87 GLY A O 11
ATOM 15534 N N . PRO A 1 88 ? 1.690 -11.732 -36.055 1.00 0.00 88 PRO A N 11
ATOM 15535 C CA . PRO A 1 88 ? 1.721 -13.137 -36.473 1.00 0.00 88 PRO A CA 11
ATOM 15536 C C . PRO A 1 88 ? 3.001 -13.491 -37.222 1.00 0.00 88 PRO A C 11
ATOM 15537 O O . PRO A 1 88 ? 3.936 -12.692 -37.285 1.00 0.00 88 PRO A O 11
ATOM 15548 N N . SER A 1 89 ? 3.037 -14.693 -37.788 1.00 0.00 89 SER A N 11
ATOM 15549 C CA . SER A 1 89 ? 4.206 -15.155 -38.529 1.00 0.00 89 SER A CA 11
ATOM 15550 C C . SER A 1 89 ? 4.052 -14.867 -40.019 1.00 0.00 89 SER A C 11
ATOM 15551 O O . SER A 1 89 ? 3.390 -15.611 -40.741 1.00 0.00 89 SER A O 11
ATOM 15559 N N . SER A 1 90 ? 4.670 -13.780 -40.472 1.00 0.00 90 SER A N 11
ATOM 15560 C CA . SER A 1 90 ? 4.600 -13.391 -41.875 1.00 0.00 90 SER A CA 11
ATOM 15561 C C . SER A 1 90 ? 4.560 -14.619 -42.779 1.00 0.00 90 SER A C 11
ATOM 15562 O O . SER A 1 90 ? 3.620 -14.806 -43.550 1.00 0.00 90 SER A O 11
ATOM 15570 N N . GLY A 1 91 ? 5.589 -15.455 -42.677 1.00 0.00 91 GLY A N 11
ATOM 15571 C CA . GLY A 1 91 ? 5.653 -16.655 -43.490 1.00 0.00 91 GLY A CA 11
ATOM 15572 C C . GLY A 1 91 ? 6.770 -16.603 -44.514 1.00 0.00 91 GLY A C 11
ATOM 15573 O O . GLY A 1 91 ? 6.626 -17.112 -45.626 1.00 0.00 91 GLY A O 11
ATOM 15577 N N . GLY A 1 1 ? 23.350 -5.180 -29.884 1.00 0.00 1 GLY A N 12
ATOM 15578 C CA . GLY A 1 1 ? 22.497 -6.306 -30.220 1.00 0.00 1 GLY A CA 12
ATOM 15579 C C . GLY A 1 1 ? 21.375 -6.502 -29.220 1.00 0.00 1 GLY A C 12
ATOM 15580 O O . GLY A 1 1 ? 21.608 -6.522 -28.011 1.00 0.00 1 GLY A O 12
ATOM 15584 N N . SER A 1 2 ? 20.153 -6.645 -29.724 1.00 0.00 2 SER A N 12
ATOM 15585 C CA . SER A 1 2 ? 18.990 -6.834 -28.865 1.00 0.00 2 SER A CA 12
ATOM 15586 C C . SER A 1 2 ? 18.579 -8.303 -28.822 1.00 0.00 2 SER A C 12
ATOM 15587 O O . SER A 1 2 ? 19.101 -9.127 -29.574 1.00 0.00 2 SER A O 12
ATOM 15595 N N . SER A 1 3 ? 17.641 -8.623 -27.937 1.00 0.00 3 SER A N 12
ATOM 15596 C CA . SER A 1 3 ? 17.163 -9.993 -27.791 1.00 0.00 3 SER A CA 12
ATOM 15597 C C . SER A 1 3 ? 15.768 -10.018 -27.174 1.00 0.00 3 SER A C 12
ATOM 15598 O O . SER A 1 3 ? 15.468 -9.254 -26.258 1.00 0.00 3 SER A O 12
ATOM 15606 N N . GLY A 1 4 ? 14.918 -10.905 -27.684 1.00 0.00 4 GLY A N 12
ATOM 15607 C CA . GLY A 1 4 ? 13.565 -11.014 -27.171 1.00 0.00 4 GLY A CA 12
ATOM 15608 C C . GLY A 1 4 ? 13.364 -12.256 -26.326 1.00 0.00 4 GLY A C 12
ATOM 15609 O O . GLY A 1 4 ? 14.284 -12.705 -25.642 1.00 0.00 4 GLY A O 12
ATOM 15613 N N . SER A 1 5 ? 12.157 -12.812 -26.371 1.00 0.00 5 SER A N 12
ATOM 15614 C CA . SER A 1 5 ? 11.837 -14.007 -25.598 1.00 0.00 5 SER A CA 12
ATOM 15615 C C . SER A 1 5 ? 12.459 -15.247 -26.232 1.00 0.00 5 SER A C 12
ATOM 15616 O O . SER A 1 5 ? 12.007 -15.718 -27.276 1.00 0.00 5 SER A O 12
ATOM 15624 N N . SER A 1 6 ? 13.500 -15.772 -25.593 1.00 0.00 6 SER A N 12
ATOM 15625 C CA . SER A 1 6 ? 14.187 -16.956 -26.094 1.00 0.00 6 SER A CA 12
ATOM 15626 C C . SER A 1 6 ? 13.268 -18.173 -26.060 1.00 0.00 6 SER A C 12
ATOM 15627 O O . SER A 1 6 ? 12.819 -18.596 -24.995 1.00 0.00 6 SER A O 12
ATOM 15635 N N . GLY A 1 7 ? 12.992 -18.732 -27.234 1.00 0.00 7 GLY A N 12
ATOM 15636 C CA . GLY A 1 7 ? 12.129 -19.896 -27.317 1.00 0.00 7 GLY A CA 12
ATOM 15637 C C . GLY A 1 7 ? 11.595 -20.123 -28.718 1.00 0.00 7 GLY A C 12
ATOM 15638 O O . GLY A 1 7 ? 12.345 -20.485 -29.624 1.00 0.00 7 GLY A O 12
ATOM 15642 N N . MET A 1 8 ? 10.295 -19.911 -28.895 1.00 0.00 8 MET A N 12
ATOM 15643 C CA . MET A 1 8 ? 9.662 -20.096 -30.196 1.00 0.00 8 MET A CA 12
ATOM 15644 C C . MET A 1 8 ? 8.846 -18.867 -30.583 1.00 0.00 8 MET A C 12
ATOM 15645 O O . MET A 1 8 ? 8.795 -17.886 -29.841 1.00 0.00 8 MET A O 12
ATOM 15659 N N . CYS A 1 9 ? 8.209 -18.928 -31.748 1.00 0.00 9 CYS A N 12
ATOM 15660 C CA . CYS A 1 9 ? 7.396 -17.819 -32.233 1.00 0.00 9 CYS A CA 12
ATOM 15661 C C . CYS A 1 9 ? 5.978 -17.900 -31.678 1.00 0.00 9 CYS A C 12
ATOM 15662 O O . CYS A 1 9 ? 5.003 -17.816 -32.424 1.00 0.00 9 CYS A O 12
ATOM 15670 N N . ARG A 1 10 ? 5.872 -18.066 -30.363 1.00 0.00 10 ARG A N 12
ATOM 15671 C CA . ARG A 1 10 ? 4.573 -18.162 -29.708 1.00 0.00 10 ARG A CA 12
ATOM 15672 C C . ARG A 1 10 ? 3.764 -16.885 -29.916 1.00 0.00 10 ARG A C 12
ATOM 15673 O O . ARG A 1 10 ? 2.695 -16.907 -30.527 1.00 0.00 10 ARG A O 12
ATOM 15694 N N . LYS A 1 11 ? 4.280 -15.773 -29.403 1.00 0.00 11 LYS A N 12
ATOM 15695 C CA . LYS A 1 11 ? 3.607 -14.486 -29.532 1.00 0.00 11 LYS A CA 12
ATOM 15696 C C . LYS A 1 11 ? 3.818 -13.899 -30.924 1.00 0.00 11 LYS A C 12
ATOM 15697 O O . LYS A 1 11 ? 4.951 -13.751 -31.381 1.00 0.00 11 LYS A O 12
ATOM 15716 N N . LYS A 1 12 ? 2.719 -13.565 -31.593 1.00 0.00 12 LYS A N 12
ATOM 15717 C CA . LYS A 1 12 ? 2.783 -12.990 -32.931 1.00 0.00 12 LYS A CA 12
ATOM 15718 C C . LYS A 1 12 ? 3.841 -11.894 -33.003 1.00 0.00 12 LYS A C 12
ATOM 15719 O O . LYS A 1 12 ? 3.970 -11.063 -32.104 1.00 0.00 12 LYS A O 12
ATOM 15738 N N . PRO A 1 13 ? 4.617 -11.889 -34.097 1.00 0.00 13 PRO A N 12
ATOM 15739 C CA . PRO A 1 13 ? 5.675 -10.898 -34.313 1.00 0.00 13 PRO A CA 12
ATOM 15740 C C . PRO A 1 13 ? 5.119 -9.504 -34.582 1.00 0.00 13 PRO A C 12
ATOM 15741 O O . PRO A 1 13 ? 4.106 -9.351 -35.265 1.00 0.00 13 PRO A O 12
ATOM 15752 N N . ASP A 1 14 ? 5.786 -8.491 -34.041 1.00 0.00 14 ASP A N 12
ATOM 15753 C CA . ASP A 1 14 ? 5.359 -7.109 -34.224 1.00 0.00 14 ASP A CA 12
ATOM 15754 C C . ASP A 1 14 ? 6.521 -6.147 -33.998 1.00 0.00 14 ASP A C 12
ATOM 15755 O O . ASP A 1 14 ? 7.522 -6.500 -33.373 1.00 0.00 14 ASP A O 12
ATOM 15764 N N . THR A 1 15 ? 6.382 -4.928 -34.511 1.00 0.00 15 THR A N 12
ATOM 15765 C CA . THR A 1 15 ? 7.420 -3.915 -34.366 1.00 0.00 15 THR A CA 12
ATOM 15766 C C . THR A 1 15 ? 7.901 -3.823 -32.922 1.00 0.00 15 THR A C 12
ATOM 15767 O O . THR A 1 15 ? 7.104 -3.895 -31.987 1.00 0.00 15 THR A O 12
ATOM 15778 N N . MET A 1 16 ? 9.208 -3.662 -32.748 1.00 0.00 16 MET A N 12
ATOM 15779 C CA . MET A 1 16 ? 9.794 -3.558 -31.416 1.00 0.00 16 MET A CA 12
ATOM 15780 C C . MET A 1 16 ? 10.588 -2.264 -31.272 1.00 0.00 16 MET A C 12
ATOM 15781 O O . MET A 1 16 ? 10.420 -1.527 -30.300 1.00 0.00 16 MET A O 12
ATOM 15795 N N . ILE A 1 17 ? 11.453 -1.994 -32.243 1.00 0.00 17 ILE A N 12
ATOM 15796 C CA . ILE A 1 17 ? 12.272 -0.788 -32.224 1.00 0.00 17 ILE A CA 12
ATOM 15797 C C . ILE A 1 17 ? 11.417 0.459 -32.425 1.00 0.00 17 ILE A C 12
ATOM 15798 O O . ILE A 1 17 ? 11.639 1.487 -31.784 1.00 0.00 17 ILE A O 12
ATOM 15814 N N . LEU A 1 18 ? 10.439 0.361 -33.319 1.00 0.00 18 LEU A N 12
ATOM 15815 C CA . LEU A 1 18 ? 9.550 1.482 -33.605 1.00 0.00 18 LEU A CA 12
ATOM 15816 C C . LEU A 1 18 ? 8.878 1.983 -32.331 1.00 0.00 18 LEU A C 12
ATOM 15817 O O . LEU A 1 18 ? 8.939 3.170 -32.009 1.00 0.00 18 LEU A O 12
ATOM 15833 N N . THR A 1 19 ? 8.238 1.070 -31.607 1.00 0.00 19 THR A N 12
ATOM 15834 C CA . THR A 1 19 ? 7.555 1.418 -30.367 1.00 0.00 19 THR A CA 12
ATOM 15835 C C . THR A 1 19 ? 8.501 2.115 -29.396 1.00 0.00 19 THR A C 12
ATOM 15836 O O . THR A 1 19 ? 8.107 3.042 -28.689 1.00 0.00 19 THR A O 12
ATOM 15847 N N . GLN A 1 20 ? 9.751 1.663 -29.367 1.00 0.00 20 GLN A N 12
ATOM 15848 C CA . GLN A 1 20 ? 10.753 2.245 -28.482 1.00 0.00 20 GLN A CA 12
ATOM 15849 C C . GLN A 1 20 ? 11.054 3.688 -28.874 1.00 0.00 20 GLN A C 12
ATOM 15850 O O . GLN A 1 20 ? 11.084 4.578 -28.024 1.00 0.00 20 GLN A O 12
ATOM 15864 N N . ILE A 1 21 ? 11.276 3.911 -30.165 1.00 0.00 21 ILE A N 12
ATOM 15865 C CA . ILE A 1 21 ? 11.575 5.245 -30.669 1.00 0.00 21 ILE A CA 12
ATOM 15866 C C . ILE A 1 21 ? 10.480 6.235 -30.286 1.00 0.00 21 ILE A C 12
ATOM 15867 O O . ILE A 1 21 ? 10.757 7.298 -29.732 1.00 0.00 21 ILE A O 12
ATOM 15883 N N . GLU A 1 22 ? 9.235 5.877 -30.584 1.00 0.00 22 GLU A N 12
ATOM 15884 C CA . GLU A 1 22 ? 8.098 6.734 -30.270 1.00 0.00 22 GLU A CA 12
ATOM 15885 C C . GLU A 1 22 ? 8.117 7.146 -28.801 1.00 0.00 22 GLU A C 12
ATOM 15886 O O . GLU A 1 22 ? 8.269 8.323 -28.477 1.00 0.00 22 GLU A O 12
ATOM 15898 N N . ALA A 1 23 ? 7.960 6.167 -27.916 1.00 0.00 23 ALA A N 12
ATOM 15899 C CA . ALA A 1 23 ? 7.960 6.426 -26.481 1.00 0.00 23 ALA A CA 12
ATOM 15900 C C . ALA A 1 23 ? 9.209 7.193 -26.062 1.00 0.00 23 ALA A C 12
ATOM 15901 O O . ALA A 1 23 ? 9.132 8.158 -25.301 1.00 0.00 23 ALA A O 12
ATOM 15908 N N . LYS A 1 24 ? 10.361 6.757 -26.562 1.00 0.00 24 LYS A N 12
ATOM 15909 C CA . LYS A 1 24 ? 11.628 7.402 -26.240 1.00 0.00 24 LYS A CA 12
ATOM 15910 C C . LYS A 1 24 ? 11.500 8.921 -26.312 1.00 0.00 24 LYS A C 12
ATOM 15911 O O . LYS A 1 24 ? 11.884 9.629 -25.383 1.00 0.00 24 LYS A O 12
ATOM 15930 N N . GLU A 1 25 ? 10.955 9.412 -27.421 1.00 0.00 25 GLU A N 12
ATOM 15931 C CA . GLU A 1 25 ? 10.776 10.846 -27.612 1.00 0.00 25 GLU A CA 12
ATOM 15932 C C . GLU A 1 25 ? 9.991 11.456 -26.455 1.00 0.00 25 GLU A C 12
ATOM 15933 O O . GLU A 1 25 ? 10.453 12.391 -25.802 1.00 0.00 25 GLU A O 12
ATOM 15945 N N . ALA A 1 26 ? 8.801 10.919 -26.207 1.00 0.00 26 ALA A N 12
ATOM 15946 C CA . ALA A 1 26 ? 7.952 11.407 -25.128 1.00 0.00 26 ALA A CA 12
ATOM 15947 C C . ALA A 1 26 ? 8.702 11.416 -23.800 1.00 0.00 26 ALA A C 12
ATOM 15948 O O . ALA A 1 26 ? 8.867 12.465 -23.176 1.00 0.00 26 ALA A O 12
ATOM 15955 N N . CYS A 1 27 ? 9.155 10.242 -23.374 1.00 0.00 27 CYS A N 12
ATOM 15956 C CA . CYS A 1 27 ? 9.887 10.115 -22.119 1.00 0.00 27 CYS A CA 12
ATOM 15957 C C . CYS A 1 27 ? 10.999 11.154 -22.030 1.00 0.00 27 CYS A C 12
ATOM 15958 O O . CYS A 1 27 ? 11.134 11.849 -21.023 1.00 0.00 27 CYS A O 12
ATOM 15966 N N . ASP A 1 28 ? 11.795 11.253 -23.089 1.00 0.00 28 ASP A N 12
ATOM 15967 C CA . ASP A 1 28 ? 12.897 12.207 -23.131 1.00 0.00 28 ASP A CA 12
ATOM 15968 C C . ASP A 1 28 ? 12.411 13.615 -22.802 1.00 0.00 28 ASP A C 12
ATOM 15969 O O . ASP A 1 28 ? 13.154 14.426 -22.249 1.00 0.00 28 ASP A O 12
ATOM 15978 N N . TRP A 1 29 ? 11.160 13.898 -23.145 1.00 0.00 29 TRP A N 12
ATOM 15979 C CA . TRP A 1 29 ? 10.574 15.208 -22.886 1.00 0.00 29 TRP A CA 12
ATOM 15980 C C . TRP A 1 29 ? 10.122 15.325 -21.434 1.00 0.00 29 TRP A C 12
ATOM 15981 O O . TRP A 1 29 ? 10.581 16.199 -20.699 1.00 0.00 29 TRP A O 12
ATOM 16002 N N . LEU A 1 30 ? 9.220 14.438 -21.027 1.00 0.00 30 LEU A N 12
ATOM 16003 C CA . LEU A 1 30 ? 8.705 14.442 -19.662 1.00 0.00 30 LEU A CA 12
ATOM 16004 C C . LEU A 1 30 ? 9.830 14.670 -18.657 1.00 0.00 30 LEU A C 12
ATOM 16005 O O . LEU A 1 30 ? 9.637 15.327 -17.634 1.00 0.00 30 LEU A O 12
ATOM 16021 N N . ARG A 1 31 ? 11.004 14.125 -18.957 1.00 0.00 31 ARG A N 12
ATOM 16022 C CA . ARG A 1 31 ? 12.160 14.271 -18.080 1.00 0.00 31 ARG A CA 12
ATOM 16023 C C . ARG A 1 31 ? 12.905 15.570 -18.373 1.00 0.00 31 ARG A C 12
ATOM 16024 O O . ARG A 1 31 ? 13.588 16.114 -17.507 1.00 0.00 31 ARG A O 12
ATOM 16045 N N . ALA A 1 32 ? 12.767 16.061 -19.600 1.00 0.00 32 ALA A N 12
ATOM 16046 C CA . ALA A 1 32 ? 13.425 17.297 -20.007 1.00 0.00 32 ALA A CA 12
ATOM 16047 C C . ALA A 1 32 ? 12.430 18.450 -20.081 1.00 0.00 32 ALA A C 12
ATOM 16048 O O . ALA A 1 32 ? 12.728 19.506 -20.640 1.00 0.00 32 ALA A O 12
ATOM 16055 N N . THR A 1 33 ? 11.245 18.241 -19.515 1.00 0.00 33 THR A N 12
ATOM 16056 C CA . THR A 1 33 ? 10.206 19.263 -19.517 1.00 0.00 33 THR A CA 12
ATOM 16057 C C . THR A 1 33 ? 9.937 19.776 -18.108 1.00 0.00 33 THR A C 12
ATOM 16058 O O . THR A 1 33 ? 9.746 20.973 -17.898 1.00 0.00 33 THR A O 12
ATOM 16069 N N . GLY A 1 34 ? 9.923 18.862 -17.142 1.00 0.00 34 GLY A N 12
ATOM 16070 C CA . GLY A 1 34 ? 9.677 19.243 -15.764 1.00 0.00 34 GLY A CA 12
ATOM 16071 C C . GLY A 1 34 ? 9.049 18.124 -14.957 1.00 0.00 34 GLY A C 12
ATOM 16072 O O . GLY A 1 34 ? 8.988 18.193 -13.729 1.00 0.00 34 GLY A O 12
ATOM 16076 N N . PHE A 1 35 ? 8.579 17.090 -15.647 1.00 0.00 35 PHE A N 12
ATOM 16077 C CA . PHE A 1 35 ? 7.949 15.953 -14.987 1.00 0.00 35 PHE A CA 12
ATOM 16078 C C . PHE A 1 35 ? 8.835 14.714 -15.074 1.00 0.00 35 PHE A C 12
ATOM 16079 O O . PHE A 1 35 ? 8.696 13.882 -15.971 1.00 0.00 35 PHE A O 12
ATOM 16096 N N . PRO A 1 36 ? 9.769 14.587 -14.121 1.00 0.00 36 PRO A N 12
ATOM 16097 C CA . PRO A 1 36 ? 10.697 13.453 -14.067 1.00 0.00 36 PRO A CA 12
ATOM 16098 C C . PRO A 1 36 ? 9.999 12.150 -13.694 1.00 0.00 36 PRO A C 12
ATOM 16099 O O . PRO A 1 36 ? 10.553 11.066 -13.873 1.00 0.00 36 PRO A O 12
ATOM 16110 N N . GLN A 1 37 ? 8.781 12.264 -13.174 1.00 0.00 37 GLN A N 12
ATOM 16111 C CA . GLN A 1 37 ? 8.008 11.094 -12.775 1.00 0.00 37 GLN A CA 12
ATOM 16112 C C . GLN A 1 37 ? 7.342 10.445 -13.983 1.00 0.00 37 GLN A C 12
ATOM 16113 O O . GLN A 1 37 ? 7.292 9.219 -14.093 1.00 0.00 37 GLN A O 12
ATOM 16127 N N . TYR A 1 38 ? 6.830 11.273 -14.887 1.00 0.00 38 TYR A N 12
ATOM 16128 C CA . TYR A 1 38 ? 6.163 10.780 -16.086 1.00 0.00 38 TYR A CA 12
ATOM 16129 C C . TYR A 1 38 ? 7.162 10.120 -17.032 1.00 0.00 38 TYR A C 12
ATOM 16130 O O . TYR A 1 38 ? 6.783 9.349 -17.913 1.00 0.00 38 TYR A O 12
ATOM 16148 N N . ALA A 1 39 ? 8.440 10.429 -16.842 1.00 0.00 39 ALA A N 12
ATOM 16149 C CA . ALA A 1 39 ? 9.494 9.866 -17.676 1.00 0.00 39 ALA A CA 12
ATOM 16150 C C . ALA A 1 39 ? 9.993 8.540 -17.110 1.00 0.00 39 ALA A C 12
ATOM 16151 O O . ALA A 1 39 ? 10.612 7.747 -17.819 1.00 0.00 39 ALA A O 12
ATOM 16158 N N . GLN A 1 40 ? 9.721 8.308 -15.830 1.00 0.00 40 GLN A N 12
ATOM 16159 C CA . GLN A 1 40 ? 10.144 7.079 -15.170 1.00 0.00 40 GLN A CA 12
ATOM 16160 C C . GLN A 1 40 ? 9.045 6.023 -15.230 1.00 0.00 40 GLN A C 12
ATOM 16161 O O . GLN A 1 40 ? 9.306 4.856 -15.524 1.00 0.00 40 GLN A O 12
ATOM 16175 N N . LEU A 1 41 ? 7.815 6.440 -14.950 1.00 0.00 41 LEU A N 12
ATOM 16176 C CA . LEU A 1 41 ? 6.675 5.530 -14.972 1.00 0.00 41 LEU A CA 12
ATOM 16177 C C . LEU A 1 41 ? 6.737 4.609 -16.187 1.00 0.00 41 LEU A C 12
ATOM 16178 O O . LEU A 1 41 ? 6.617 3.390 -16.061 1.00 0.00 41 LEU A O 12
ATOM 16194 N N . TYR A 1 42 ? 6.925 5.201 -17.361 1.00 0.00 42 TYR A N 12
ATOM 16195 C CA . TYR A 1 42 ? 7.002 4.434 -18.599 1.00 0.00 42 TYR A CA 12
ATOM 16196 C C . TYR A 1 42 ? 8.213 3.507 -18.592 1.00 0.00 42 TYR A C 12
ATOM 16197 O O . TYR A 1 42 ? 8.127 2.353 -19.011 1.00 0.00 42 TYR A O 12
ATOM 16215 N N . GLU A 1 43 ? 9.341 4.021 -18.111 1.00 0.00 43 GLU A N 12
ATOM 16216 C CA . GLU A 1 43 ? 10.570 3.239 -18.048 1.00 0.00 43 GLU A CA 12
ATOM 16217 C C . GLU A 1 43 ? 10.381 1.996 -17.183 1.00 0.00 43 GLU A C 12
ATOM 16218 O O . GLU A 1 43 ? 11.125 1.023 -17.304 1.00 0.00 43 GLU A O 12
ATOM 16230 N N . ASP A 1 44 ? 9.379 2.036 -16.311 1.00 0.00 44 ASP A N 12
ATOM 16231 C CA . ASP A 1 44 ? 9.091 0.914 -15.426 1.00 0.00 44 ASP A CA 12
ATOM 16232 C C . ASP A 1 44 ? 7.961 0.056 -15.986 1.00 0.00 44 ASP A C 12
ATOM 16233 O O . ASP A 1 44 ? 7.503 -0.886 -15.339 1.00 0.00 44 ASP A O 12
ATOM 16242 N N . PHE A 1 45 ? 7.516 0.388 -17.193 1.00 0.00 45 PHE A N 12
ATOM 16243 C CA . PHE A 1 45 ? 6.437 -0.351 -17.840 1.00 0.00 45 PHE A CA 12
ATOM 16244 C C . PHE A 1 45 ? 5.157 -0.278 -17.014 1.00 0.00 45 PHE A C 12
ATOM 16245 O O . PHE A 1 45 ? 4.499 -1.292 -16.776 1.00 0.00 45 PHE A O 12
ATOM 16262 N N . LEU A 1 46 ? 4.808 0.928 -16.579 1.00 0.00 46 LEU A N 12
ATOM 16263 C CA . LEU A 1 46 ? 3.605 1.135 -15.780 1.00 0.00 46 LEU A CA 12
ATOM 16264 C C . LEU A 1 46 ? 2.460 1.651 -16.644 1.00 0.00 46 LEU A C 12
ATOM 16265 O O . LEU A 1 46 ? 1.288 1.432 -16.336 1.00 0.00 46 LEU A O 12
ATOM 16281 N N . PHE A 1 47 ? 2.806 2.335 -17.730 1.00 0.00 47 PHE A N 12
ATOM 16282 C CA . PHE A 1 47 ? 1.806 2.881 -18.640 1.00 0.00 47 PHE A CA 12
ATOM 16283 C C . PHE A 1 47 ? 0.874 1.784 -19.146 1.00 0.00 47 PHE A C 12
ATOM 16284 O O . PHE A 1 47 ? 1.186 0.595 -19.089 1.00 0.00 47 PHE A O 12
ATOM 16301 N N . PRO A 1 48 ? -0.299 2.192 -19.653 1.00 0.00 48 PRO A N 12
ATOM 16302 C CA . PRO A 1 48 ? -0.681 3.606 -19.725 1.00 0.00 48 PRO A CA 12
ATOM 16303 C C . PRO A 1 48 ? -0.957 4.203 -18.349 1.00 0.00 48 PRO A C 12
ATOM 16304 O O . PRO A 1 48 ? -1.198 3.476 -17.384 1.00 0.00 48 PRO A O 12
ATOM 16315 N N . ILE A 1 49 ? -0.920 5.528 -18.266 1.00 0.00 49 ILE A N 12
ATOM 16316 C CA . ILE A 1 49 ? -1.166 6.222 -17.008 1.00 0.00 49 ILE A CA 12
ATOM 16317 C C . ILE A 1 49 ? -2.517 6.930 -17.026 1.00 0.00 49 ILE A C 12
ATOM 16318 O O . ILE A 1 49 ? -3.191 6.976 -18.054 1.00 0.00 49 ILE A O 12
ATOM 16334 N N . ASP A 1 50 ? -2.904 7.482 -15.881 1.00 0.00 50 ASP A N 12
ATOM 16335 C CA . ASP A 1 50 ? -4.173 8.191 -15.765 1.00 0.00 50 ASP A CA 12
ATOM 16336 C C . ASP A 1 50 ? -4.110 9.538 -16.477 1.00 0.00 50 ASP A C 12
ATOM 16337 O O . ASP A 1 50 ? -3.828 10.565 -15.858 1.00 0.00 50 ASP A O 12
ATOM 16346 N N . ILE A 1 51 ? -4.373 9.527 -17.779 1.00 0.00 51 ILE A N 12
ATOM 16347 C CA . ILE A 1 51 ? -4.346 10.749 -18.574 1.00 0.00 51 ILE A CA 12
ATOM 16348 C C . ILE A 1 51 ? -5.352 11.768 -18.050 1.00 0.00 51 ILE A C 12
ATOM 16349 O O . ILE A 1 51 ? -4.975 12.830 -17.555 1.00 0.00 51 ILE A O 12
ATOM 16365 N N . SER A 1 52 ? -6.635 11.436 -18.160 1.00 0.00 52 SER A N 12
ATOM 16366 C CA . SER A 1 52 ? -7.696 12.324 -17.700 1.00 0.00 52 SER A CA 12
ATOM 16367 C C . SER A 1 52 ? -7.377 12.878 -16.314 1.00 0.00 52 SER A C 12
ATOM 16368 O O . SER A 1 52 ? -7.750 14.004 -15.983 1.00 0.00 52 SER A O 12
ATOM 16376 N N . LEU A 1 53 ? -6.686 12.079 -15.509 1.00 0.00 53 LEU A N 12
ATOM 16377 C CA . LEU A 1 53 ? -6.316 12.488 -14.159 1.00 0.00 53 LEU A CA 12
ATOM 16378 C C . LEU A 1 53 ? -5.189 13.515 -14.191 1.00 0.00 53 LEU A C 12
ATOM 16379 O O . LEU A 1 53 ? -5.187 14.475 -13.419 1.00 0.00 53 LEU A O 12
ATOM 16395 N N . VAL A 1 54 ? -4.232 13.309 -15.090 1.00 0.00 54 VAL A N 12
ATOM 16396 C CA . VAL A 1 54 ? -3.101 14.218 -15.225 1.00 0.00 54 VAL A CA 12
ATOM 16397 C C . VAL A 1 54 ? -3.571 15.652 -15.438 1.00 0.00 54 VAL A C 12
ATOM 16398 O O . VAL A 1 54 ? -2.858 16.605 -15.121 1.00 0.00 54 VAL A O 12
ATOM 16411 N N . LYS A 1 55 ? -4.776 15.800 -15.977 1.00 0.00 55 LYS A N 12
ATOM 16412 C CA . LYS A 1 55 ? -5.345 17.119 -16.231 1.00 0.00 55 LYS A CA 12
ATOM 16413 C C . LYS A 1 55 ? -5.965 17.697 -14.963 1.00 0.00 55 LYS A C 12
ATOM 16414 O O . LYS A 1 55 ? -5.904 18.903 -14.725 1.00 0.00 55 LYS A O 12
ATOM 16433 N N . ARG A 1 56 ? -6.560 16.829 -14.151 1.00 0.00 56 ARG A N 12
ATOM 16434 C CA . ARG A 1 56 ? -7.190 17.254 -12.907 1.00 0.00 56 ARG A CA 12
ATOM 16435 C C . ARG A 1 56 ? -6.140 17.653 -11.874 1.00 0.00 56 ARG A C 12
ATOM 16436 O O . ARG A 1 56 ? -6.320 18.621 -11.136 1.00 0.00 56 ARG A O 12
ATOM 16457 N N . GLU A 1 57 ? -5.045 16.901 -11.830 1.00 0.00 57 GLU A N 12
ATOM 16458 C CA . GLU A 1 57 ? -3.968 17.176 -10.887 1.00 0.00 57 GLU A CA 12
ATOM 16459 C C . GLU A 1 57 ? -3.335 18.537 -11.165 1.00 0.00 57 GLU A C 12
ATOM 16460 O O . GLU A 1 57 ? -3.223 19.377 -10.272 1.00 0.00 57 GLU A O 12
ATOM 16472 N N . HIS A 1 58 ? -2.923 18.747 -12.412 1.00 0.00 58 HIS A N 12
ATOM 16473 C CA . HIS A 1 58 ? -2.302 20.006 -12.809 1.00 0.00 58 HIS A CA 12
ATOM 16474 C C . HIS A 1 58 ? -3.347 20.988 -13.328 1.00 0.00 58 HIS A C 12
ATOM 16475 O O . HIS A 1 58 ? -3.109 21.709 -14.297 1.00 0.00 58 HIS A O 12
ATOM 16489 N N . ASP A 1 59 ? -4.505 21.011 -12.677 1.00 0.00 59 ASP A N 12
ATOM 16490 C CA . ASP A 1 59 ? -5.587 21.905 -13.073 1.00 0.00 59 ASP A CA 12
ATOM 16491 C C . ASP A 1 59 ? -5.120 23.357 -13.072 1.00 0.00 59 ASP A C 12
ATOM 16492 O O . ASP A 1 59 ? -5.794 24.237 -13.606 1.00 0.00 59 ASP A O 12
ATOM 16501 N N . PHE A 1 60 ? -3.961 23.600 -12.469 1.00 0.00 60 PHE A N 12
ATOM 16502 C CA . PHE A 1 60 ? -3.403 24.946 -12.398 1.00 0.00 60 PHE A CA 12
ATOM 16503 C C . PHE A 1 60 ? -2.795 25.354 -13.737 1.00 0.00 60 PHE A C 12
ATOM 16504 O O . PHE A 1 60 ? -2.802 26.530 -14.102 1.00 0.00 60 PHE A O 12
ATOM 16521 N N . LEU A 1 61 ? -2.269 24.374 -14.463 1.00 0.00 61 LEU A N 12
ATOM 16522 C CA . LEU A 1 61 ? -1.656 24.629 -15.762 1.00 0.00 61 LEU A CA 12
ATOM 16523 C C . LEU A 1 61 ? -2.656 25.269 -16.720 1.00 0.00 61 LEU A C 12
ATOM 16524 O O . LEU A 1 61 ? -3.863 25.246 -16.480 1.00 0.00 61 LEU A O 12
ATOM 16540 N N . ASP A 1 62 ? -2.145 25.837 -17.807 1.00 0.00 62 ASP A N 12
ATOM 16541 C CA . ASP A 1 62 ? -2.994 26.480 -18.804 1.00 0.00 62 ASP A CA 12
ATOM 16542 C C . ASP A 1 62 ? -3.451 25.476 -19.857 1.00 0.00 62 ASP A C 12
ATOM 16543 O O . ASP A 1 62 ? -3.008 24.327 -19.868 1.00 0.00 62 ASP A O 12
ATOM 16552 N N . ARG A 1 63 ? -4.341 25.916 -20.741 1.00 0.00 63 ARG A N 12
ATOM 16553 C CA . ARG A 1 63 ? -4.861 25.055 -21.796 1.00 0.00 63 ARG A CA 12
ATOM 16554 C C . ARG A 1 63 ? -3.730 24.532 -22.677 1.00 0.00 63 ARG A C 12
ATOM 16555 O O . ARG A 1 63 ? -3.686 23.347 -23.009 1.00 0.00 63 ARG A O 12
ATOM 16576 N N . ASP A 1 64 ? -2.817 25.422 -23.050 1.00 0.00 64 ASP A N 12
ATOM 16577 C CA . ASP A 1 64 ? -1.686 25.050 -23.892 1.00 0.00 64 ASP A CA 12
ATOM 16578 C C . ASP A 1 64 ? -0.778 24.057 -23.173 1.00 0.00 64 ASP A C 12
ATOM 16579 O O . ASP A 1 64 ? -0.441 23.004 -23.715 1.00 0.00 64 ASP A O 12
ATOM 16588 N N . ALA A 1 65 ? -0.385 24.399 -21.951 1.00 0.00 65 ALA A N 12
ATOM 16589 C CA . ALA A 1 65 ? 0.484 23.538 -21.159 1.00 0.00 65 ALA A CA 12
ATOM 16590 C C . ALA A 1 65 ? -0.073 22.121 -21.078 1.00 0.00 65 ALA A C 12
ATOM 16591 O O . ALA A 1 65 ? 0.621 21.153 -21.391 1.00 0.00 65 ALA A O 12
ATOM 16598 N N . ILE A 1 66 ? -1.328 22.006 -20.657 1.00 0.00 66 ILE A N 12
ATOM 16599 C CA . ILE A 1 66 ? -1.976 20.707 -20.535 1.00 0.00 66 ILE A CA 12
ATOM 16600 C C . ILE A 1 66 ? -2.003 19.977 -21.874 1.00 0.00 66 ILE A C 12
ATOM 16601 O O . ILE A 1 66 ? -1.740 18.777 -21.943 1.00 0.00 66 ILE A O 12
ATOM 16617 N N . GLU A 1 67 ? -2.320 20.712 -22.936 1.00 0.00 67 GLU A N 12
ATOM 16618 C CA . GLU A 1 67 ? -2.379 20.135 -24.274 1.00 0.00 67 GLU A CA 12
ATOM 16619 C C . GLU A 1 67 ? -1.026 19.555 -24.676 1.00 0.00 67 GLU A C 12
ATOM 16620 O O . GLU A 1 67 ? -0.941 18.423 -25.152 1.00 0.00 67 GLU A O 12
ATOM 16632 N N . ALA A 1 68 ? 0.029 20.339 -24.481 1.00 0.00 68 ALA A N 12
ATOM 16633 C CA . ALA A 1 68 ? 1.378 19.904 -24.821 1.00 0.00 68 ALA A CA 12
ATOM 16634 C C . ALA A 1 68 ? 1.823 18.750 -23.930 1.00 0.00 68 ALA A C 12
ATOM 16635 O O . ALA A 1 68 ? 2.496 17.824 -24.385 1.00 0.00 68 ALA A O 12
ATOM 16642 N N . LEU A 1 69 ? 1.445 18.811 -22.658 1.00 0.00 69 LEU A N 12
ATOM 16643 C CA . LEU A 1 69 ? 1.807 17.771 -21.701 1.00 0.00 69 LEU A CA 12
ATOM 16644 C C . LEU A 1 69 ? 1.174 16.436 -22.083 1.00 0.00 69 LEU A C 12
ATOM 16645 O O . LEU A 1 69 ? 1.857 15.414 -22.160 1.00 0.00 69 LEU A O 12
ATOM 16661 N N . CYS A 1 70 ? -0.132 16.454 -22.323 1.00 0.00 70 CYS A N 12
ATOM 16662 C CA . CYS A 1 70 ? -0.857 15.245 -22.698 1.00 0.00 70 CYS A CA 12
ATOM 16663 C C . CYS A 1 70 ? -0.392 14.732 -24.057 1.00 0.00 70 CYS A C 12
ATOM 16664 O O . CYS A 1 70 ? -0.398 13.528 -24.312 1.00 0.00 70 CYS A O 12
ATOM 16672 N N . ARG A 1 71 ? 0.009 15.654 -24.926 1.00 0.00 71 ARG A N 12
ATOM 16673 C CA . ARG A 1 71 ? 0.476 15.296 -26.260 1.00 0.00 71 ARG A CA 12
ATOM 16674 C C . ARG A 1 71 ? 1.557 14.221 -26.186 1.00 0.00 71 ARG A C 12
ATOM 16675 O O . ARG A 1 71 ? 1.809 13.512 -27.161 1.00 0.00 71 ARG A O 12
ATOM 16696 N N . ARG A 1 72 ? 2.194 14.108 -25.025 1.00 0.00 72 ARG A N 12
ATOM 16697 C CA . ARG A 1 72 ? 3.248 13.121 -24.825 1.00 0.00 72 ARG A CA 12
ATOM 16698 C C . ARG A 1 72 ? 2.696 11.862 -24.163 1.00 0.00 72 ARG A C 12
ATOM 16699 O O . ARG A 1 72 ? 2.906 10.750 -24.648 1.00 0.00 72 ARG A O 12
ATOM 16720 N N . LEU A 1 73 ? 1.991 12.045 -23.052 1.00 0.00 73 LEU A N 12
ATOM 16721 C CA . LEU A 1 73 ? 1.409 10.923 -22.322 1.00 0.00 73 LEU A CA 12
ATOM 16722 C C . LEU A 1 73 ? 0.566 10.051 -23.246 1.00 0.00 73 LEU A C 12
ATOM 16723 O O . LEU A 1 73 ? 0.740 8.834 -23.297 1.00 0.00 73 LEU A O 12
ATOM 16739 N N . ASN A 1 74 ? -0.347 10.682 -23.978 1.00 0.00 74 ASN A N 12
ATOM 16740 C CA . ASN A 1 74 ? -1.217 9.963 -24.902 1.00 0.00 74 ASN A CA 12
ATOM 16741 C C . ASN A 1 74 ? -0.401 9.075 -25.837 1.00 0.00 74 ASN A C 12
ATOM 16742 O O . ASN A 1 74 ? -0.734 7.909 -26.053 1.00 0.00 74 ASN A O 12
ATOM 16753 N N . THR A 1 75 ? 0.670 9.635 -26.391 1.00 0.00 75 THR A N 12
ATOM 16754 C CA . THR A 1 75 ? 1.533 8.896 -27.304 1.00 0.00 75 THR A CA 12
ATOM 16755 C C . THR A 1 75 ? 2.126 7.667 -26.625 1.00 0.00 75 THR A C 12
ATOM 16756 O O . THR A 1 75 ? 2.426 6.667 -27.280 1.00 0.00 75 THR A O 12
ATOM 16767 N N . LEU A 1 76 ? 2.293 7.746 -25.309 1.00 0.00 76 LEU A N 12
ATOM 16768 C CA . LEU A 1 76 ? 2.851 6.638 -24.541 1.00 0.00 76 LEU A CA 12
ATOM 16769 C C . LEU A 1 76 ? 1.777 5.606 -24.215 1.00 0.00 76 LEU A C 12
ATOM 16770 O O . LEU A 1 76 ? 2.054 4.409 -24.144 1.00 0.00 76 LEU A O 12
ATOM 16786 N N . ASN A 1 77 ? 0.550 6.077 -24.020 1.00 0.00 77 ASN A N 12
ATOM 16787 C CA . ASN A 1 77 ? -0.567 5.194 -23.703 1.00 0.00 77 ASN A CA 12
ATOM 16788 C C . ASN A 1 77 ? -0.677 4.067 -24.726 1.00 0.00 77 ASN A C 12
ATOM 16789 O O . ASN A 1 77 ? -0.558 2.890 -24.385 1.00 0.00 77 ASN A O 12
ATOM 16800 N N . LYS A 1 78 ? -0.904 4.436 -25.982 1.00 0.00 78 LYS A N 12
ATOM 16801 C CA . LYS A 1 78 ? -1.029 3.458 -27.056 1.00 0.00 78 LYS A CA 12
ATOM 16802 C C . LYS A 1 78 ? 0.225 2.595 -27.154 1.00 0.00 78 LYS A C 12
ATOM 16803 O O . LYS A 1 78 ? 0.151 1.411 -27.485 1.00 0.00 78 LYS A O 12
ATOM 16822 N N . CYS A 1 79 ? 1.375 3.194 -26.865 1.00 0.00 79 CYS A N 12
ATOM 16823 C CA . CYS A 1 79 ? 2.645 2.480 -26.921 1.00 0.00 79 CYS A CA 12
ATOM 16824 C C . CYS A 1 79 ? 2.754 1.474 -25.780 1.00 0.00 79 CYS A C 12
ATOM 16825 O O . CYS A 1 79 ? 3.487 0.490 -25.875 1.00 0.00 79 CYS A O 12
ATOM 16833 N N . ALA A 1 80 ? 2.021 1.728 -24.701 1.00 0.00 80 ALA A N 12
ATOM 16834 C CA . ALA A 1 80 ? 2.035 0.845 -23.542 1.00 0.00 80 ALA A CA 12
ATOM 16835 C C . ALA A 1 80 ? 0.910 -0.181 -23.620 1.00 0.00 80 ALA A C 12
ATOM 16836 O O . ALA A 1 80 ? 0.972 -1.236 -22.988 1.00 0.00 80 ALA A O 12
ATOM 16843 N N . VAL A 1 81 ? -0.119 0.134 -24.400 1.00 0.00 81 VAL A N 12
ATOM 16844 C CA . VAL A 1 81 ? -1.259 -0.762 -24.562 1.00 0.00 81 VAL A CA 12
ATOM 16845 C C . VAL A 1 81 ? -1.095 -1.642 -25.796 1.00 0.00 81 VAL A C 12
ATOM 16846 O O . VAL A 1 81 ? -1.576 -2.774 -25.832 1.00 0.00 81 VAL A O 12
ATOM 16859 N N . MET A 1 82 ? -0.413 -1.113 -26.807 1.00 0.00 82 MET A N 12
ATOM 16860 C CA . MET A 1 82 ? -0.185 -1.851 -28.044 1.00 0.00 82 MET A CA 12
ATOM 16861 C C . MET A 1 82 ? 0.101 -3.321 -27.755 1.00 0.00 82 MET A C 12
ATOM 16862 O O . MET A 1 82 ? -0.137 -4.188 -28.596 1.00 0.00 82 MET A O 12
ATOM 16876 N N . LYS A 1 83 ? 0.614 -3.595 -26.560 1.00 0.00 83 LYS A N 12
ATOM 16877 C CA . LYS A 1 83 ? 0.934 -4.960 -26.159 1.00 0.00 83 LYS A CA 12
ATOM 16878 C C . LYS A 1 83 ? -0.228 -5.902 -26.460 1.00 0.00 83 LYS A C 12
ATOM 16879 O O . LYS A 1 83 ? -0.036 -6.980 -27.025 1.00 0.00 83 LYS A O 12
ATOM 16898 N N . LEU A 1 84 ? -1.432 -5.488 -26.082 1.00 0.00 84 LEU A N 12
ATOM 16899 C CA . LEU A 1 84 ? -2.626 -6.294 -26.314 1.00 0.00 84 LEU A CA 12
ATOM 16900 C C . LEU A 1 84 ? -2.877 -6.479 -27.807 1.00 0.00 84 LEU A C 12
ATOM 16901 O O . LEU A 1 84 ? -2.829 -7.596 -28.320 1.00 0.00 84 LEU A O 12
ATOM 16917 N N . GLU A 1 85 ? -3.143 -5.375 -28.498 1.00 0.00 85 GLU A N 12
ATOM 16918 C CA . GLU A 1 85 ? -3.400 -5.416 -29.932 1.00 0.00 85 GLU A CA 12
ATOM 16919 C C . GLU A 1 85 ? -2.287 -6.161 -30.663 1.00 0.00 85 GLU A C 12
ATOM 16920 O O . GLU A 1 85 ? -1.143 -6.191 -30.209 1.00 0.00 85 GLU A O 12
ATOM 16932 N N . SER A 1 86 ? -2.631 -6.762 -31.798 1.00 0.00 86 SER A N 12
ATOM 16933 C CA . SER A 1 86 ? -1.663 -7.511 -32.590 1.00 0.00 86 SER A CA 12
ATOM 16934 C C . SER A 1 86 ? -1.382 -6.805 -33.914 1.00 0.00 86 SER A C 12
ATOM 16935 O O . SER A 1 86 ? -1.877 -7.212 -34.964 1.00 0.00 86 SER A O 12
ATOM 16943 N N . GLY A 1 87 ? -0.583 -5.744 -33.854 1.00 0.00 87 GLY A N 12
ATOM 16944 C CA . GLY A 1 87 ? -0.250 -4.998 -35.053 1.00 0.00 87 GLY A CA 12
ATOM 16945 C C . GLY A 1 87 ? -1.441 -4.815 -35.972 1.00 0.00 87 GLY A C 12
ATOM 16946 O O . GLY A 1 87 ? -1.586 -5.506 -36.981 1.00 0.00 87 GLY A O 12
ATOM 16950 N N . PRO A 1 88 ? -2.322 -3.866 -35.623 1.00 0.00 88 PRO A N 12
ATOM 16951 C CA . PRO A 1 88 ? -3.523 -3.573 -36.411 1.00 0.00 88 PRO A CA 12
ATOM 16952 C C . PRO A 1 88 ? -3.195 -2.916 -37.747 1.00 0.00 88 PRO A C 12
ATOM 16953 O O . PRO A 1 88 ? -4.083 -2.669 -38.563 1.00 0.00 88 PRO A O 12
ATOM 16964 N N . SER A 1 89 ? -1.914 -2.635 -37.964 1.00 0.00 89 SER A N 12
ATOM 16965 C CA . SER A 1 89 ? -1.469 -2.002 -39.200 1.00 0.00 89 SER A CA 12
ATOM 16966 C C . SER A 1 89 ? -1.816 -2.866 -40.408 1.00 0.00 89 SER A C 12
ATOM 16967 O O . SER A 1 89 ? -2.197 -4.028 -40.266 1.00 0.00 89 SER A O 12
ATOM 16975 N N . SER A 1 90 ? -1.680 -2.290 -41.598 1.00 0.00 90 SER A N 12
ATOM 16976 C CA . SER A 1 90 ? -1.982 -3.005 -42.833 1.00 0.00 90 SER A CA 12
ATOM 16977 C C . SER A 1 90 ? -0.870 -3.993 -43.175 1.00 0.00 90 SER A C 12
ATOM 16978 O O . SER A 1 90 ? 0.297 -3.765 -42.857 1.00 0.00 90 SER A O 12
ATOM 16986 N N . GLY A 1 91 ? -1.242 -5.091 -43.825 1.00 0.00 91 GLY A N 12
ATOM 16987 C CA . GLY A 1 91 ? -0.265 -6.098 -44.199 1.00 0.00 91 GLY A CA 12
ATOM 16988 C C . GLY A 1 91 ? -0.209 -7.246 -43.212 1.00 0.00 91 GLY A C 12
ATOM 16989 O O . GLY A 1 91 ? 0.738 -7.358 -42.433 1.00 0.00 91 GLY A O 12
ATOM 16993 N N . GLY A 1 1 ? 17.772 -14.415 -10.769 1.00 0.00 1 GLY A N 13
ATOM 16994 C CA . GLY A 1 1 ? 16.589 -14.357 -11.608 1.00 0.00 1 GLY A CA 13
ATOM 16995 C C . GLY A 1 1 ? 16.928 -14.282 -13.084 1.00 0.00 1 GLY A C 13
ATOM 16996 O O . GLY A 1 1 ? 17.352 -15.271 -13.682 1.00 0.00 1 GLY A O 13
ATOM 17000 N N . SER A 1 2 ? 16.740 -13.105 -13.673 1.00 0.00 2 SER A N 13
ATOM 17001 C CA . SER A 1 2 ? 17.023 -12.906 -15.090 1.00 0.00 2 SER A CA 13
ATOM 17002 C C . SER A 1 2 ? 16.485 -14.067 -15.920 1.00 0.00 2 SER A C 13
ATOM 17003 O O . SER A 1 2 ? 17.191 -14.622 -16.761 1.00 0.00 2 SER A O 13
ATOM 17011 N N . SER A 1 3 ? 15.230 -14.429 -15.676 1.00 0.00 3 SER A N 13
ATOM 17012 C CA . SER A 1 3 ? 14.597 -15.527 -16.397 1.00 0.00 3 SER A CA 13
ATOM 17013 C C . SER A 1 3 ? 13.694 -14.999 -17.508 1.00 0.00 3 SER A C 13
ATOM 17014 O O . SER A 1 3 ? 13.725 -15.491 -18.635 1.00 0.00 3 SER A O 13
ATOM 17022 N N . GLY A 1 4 ? 12.891 -13.991 -17.181 1.00 0.00 4 GLY A N 13
ATOM 17023 C CA . GLY A 1 4 ? 11.991 -13.411 -18.160 1.00 0.00 4 GLY A CA 13
ATOM 17024 C C . GLY A 1 4 ? 10.533 -13.575 -17.777 1.00 0.00 4 GLY A C 13
ATOM 17025 O O . GLY A 1 4 ? 10.217 -13.868 -16.624 1.00 0.00 4 GLY A O 13
ATOM 17029 N N . SER A 1 5 ? 9.643 -13.383 -18.745 1.00 0.00 5 SER A N 13
ATOM 17030 C CA . SER A 1 5 ? 8.211 -13.505 -18.501 1.00 0.00 5 SER A CA 13
ATOM 17031 C C . SER A 1 5 ? 7.624 -14.675 -19.285 1.00 0.00 5 SER A C 13
ATOM 17032 O O . SER A 1 5 ? 8.263 -15.215 -20.187 1.00 0.00 5 SER A O 13
ATOM 17040 N N . SER A 1 6 ? 6.402 -15.062 -18.932 1.00 0.00 6 SER A N 13
ATOM 17041 C CA . SER A 1 6 ? 5.728 -16.169 -19.600 1.00 0.00 6 SER A CA 13
ATOM 17042 C C . SER A 1 6 ? 4.817 -15.660 -20.713 1.00 0.00 6 SER A C 13
ATOM 17043 O O . SER A 1 6 ? 3.696 -16.138 -20.880 1.00 0.00 6 SER A O 13
ATOM 17051 N N . GLY A 1 7 ? 5.309 -14.686 -21.472 1.00 0.00 7 GLY A N 13
ATOM 17052 C CA . GLY A 1 7 ? 4.528 -14.128 -22.561 1.00 0.00 7 GLY A CA 13
ATOM 17053 C C . GLY A 1 7 ? 4.724 -14.882 -23.861 1.00 0.00 7 GLY A C 13
ATOM 17054 O O . GLY A 1 7 ? 5.710 -14.672 -24.565 1.00 0.00 7 GLY A O 13
ATOM 17058 N N . MET A 1 8 ? 3.782 -15.764 -24.179 1.00 0.00 8 MET A N 13
ATOM 17059 C CA . MET A 1 8 ? 3.856 -16.553 -25.403 1.00 0.00 8 MET A CA 13
ATOM 17060 C C . MET A 1 8 ? 3.218 -15.808 -26.570 1.00 0.00 8 MET A C 13
ATOM 17061 O O . MET A 1 8 ? 2.211 -15.119 -26.403 1.00 0.00 8 MET A O 13
ATOM 17075 N N . CYS A 1 9 ? 3.810 -15.949 -27.751 1.00 0.00 9 CYS A N 13
ATOM 17076 C CA . CYS A 1 9 ? 3.299 -15.287 -28.946 1.00 0.00 9 CYS A CA 13
ATOM 17077 C C . CYS A 1 9 ? 3.445 -16.186 -30.170 1.00 0.00 9 CYS A C 13
ATOM 17078 O O . CYS A 1 9 ? 4.510 -16.755 -30.411 1.00 0.00 9 CYS A O 13
ATOM 17086 N N . ARG A 1 10 ? 2.367 -16.311 -30.938 1.00 0.00 10 ARG A N 13
ATOM 17087 C CA . ARG A 1 10 ? 2.375 -17.144 -32.135 1.00 0.00 10 ARG A CA 13
ATOM 17088 C C . ARG A 1 10 ? 3.189 -16.489 -33.247 1.00 0.00 10 ARG A C 13
ATOM 17089 O O . ARG A 1 10 ? 4.209 -17.024 -33.682 1.00 0.00 10 ARG A O 13
ATOM 17110 N N . LYS A 1 11 ? 2.730 -15.329 -33.704 1.00 0.00 11 LYS A N 13
ATOM 17111 C CA . LYS A 1 11 ? 3.415 -14.600 -34.765 1.00 0.00 11 LYS A CA 13
ATOM 17112 C C . LYS A 1 11 ? 4.452 -13.643 -34.187 1.00 0.00 11 LYS A C 13
ATOM 17113 O O . LYS A 1 11 ? 4.551 -13.479 -32.970 1.00 0.00 11 LYS A O 13
ATOM 17132 N N . LYS A 1 12 ? 5.223 -13.012 -35.066 1.00 0.00 12 LYS A N 13
ATOM 17133 C CA . LYS A 1 12 ? 6.251 -12.067 -34.643 1.00 0.00 12 LYS A CA 13
ATOM 17134 C C . LYS A 1 12 ? 5.800 -10.630 -34.883 1.00 0.00 12 LYS A C 13
ATOM 17135 O O . LYS A 1 12 ? 5.092 -10.328 -35.843 1.00 0.00 12 LYS A O 13
ATOM 17154 N N . PRO A 1 13 ? 6.221 -9.720 -33.991 1.00 0.00 13 PRO A N 13
ATOM 17155 C CA . PRO A 1 13 ? 5.875 -8.299 -34.087 1.00 0.00 13 PRO A CA 13
ATOM 17156 C C . PRO A 1 13 ? 6.566 -7.612 -35.260 1.00 0.00 13 PRO A C 13
ATOM 17157 O O . PRO A 1 13 ? 7.790 -7.649 -35.380 1.00 0.00 13 PRO A O 13
ATOM 17168 N N . ASP A 1 14 ? 5.773 -6.985 -36.122 1.00 0.00 14 ASP A N 13
ATOM 17169 C CA . ASP A 1 14 ? 6.309 -6.287 -37.285 1.00 0.00 14 ASP A CA 13
ATOM 17170 C C . ASP A 1 14 ? 7.279 -5.189 -36.860 1.00 0.00 14 ASP A C 13
ATOM 17171 O O . ASP A 1 14 ? 8.418 -5.137 -37.325 1.00 0.00 14 ASP A O 13
ATOM 17180 N N . THR A 1 15 ? 6.820 -4.310 -35.974 1.00 0.00 15 THR A N 13
ATOM 17181 C CA . THR A 1 15 ? 7.646 -3.213 -35.487 1.00 0.00 15 THR A CA 13
ATOM 17182 C C . THR A 1 15 ? 7.974 -3.386 -34.009 1.00 0.00 15 THR A C 13
ATOM 17183 O O . THR A 1 15 ? 7.089 -3.326 -33.156 1.00 0.00 15 THR A O 13
ATOM 17194 N N . MET A 1 16 ? 9.252 -3.600 -33.712 1.00 0.00 16 MET A N 13
ATOM 17195 C CA . MET A 1 16 ? 9.697 -3.779 -32.335 1.00 0.00 16 MET A CA 13
ATOM 17196 C C . MET A 1 16 ? 10.468 -2.556 -31.849 1.00 0.00 16 MET A C 13
ATOM 17197 O O . MET A 1 16 ? 10.192 -2.025 -30.772 1.00 0.00 16 MET A O 13
ATOM 17211 N N . ILE A 1 17 ? 11.433 -2.114 -32.648 1.00 0.00 17 ILE A N 13
ATOM 17212 C CA . ILE A 1 17 ? 12.241 -0.952 -32.299 1.00 0.00 17 ILE A CA 13
ATOM 17213 C C . ILE A 1 17 ? 11.454 0.341 -32.482 1.00 0.00 17 ILE A C 13
ATOM 17214 O O . ILE A 1 17 ? 11.362 1.160 -31.567 1.00 0.00 17 ILE A O 13
ATOM 17230 N N . LEU A 1 18 ? 10.885 0.517 -33.670 1.00 0.00 18 LEU A N 13
ATOM 17231 C CA . LEU A 1 18 ? 10.104 1.711 -33.975 1.00 0.00 18 LEU A CA 13
ATOM 17232 C C . LEU A 1 18 ? 9.331 2.183 -32.748 1.00 0.00 18 LEU A C 13
ATOM 17233 O O . LEU A 1 18 ? 9.486 3.321 -32.302 1.00 0.00 18 LEU A O 13
ATOM 17249 N N . THR A 1 19 ? 8.498 1.302 -32.203 1.00 0.00 19 THR A N 13
ATOM 17250 C CA . THR A 1 19 ? 7.702 1.628 -31.027 1.00 0.00 19 THR A CA 13
ATOM 17251 C C . THR A 1 19 ? 8.558 2.278 -29.946 1.00 0.00 19 THR A C 13
ATOM 17252 O O . THR A 1 19 ? 8.221 3.344 -29.434 1.00 0.00 19 THR A O 13
ATOM 17263 N N . GLN A 1 20 ? 9.667 1.628 -29.606 1.00 0.00 20 GLN A N 13
ATOM 17264 C CA . GLN A 1 20 ? 10.571 2.145 -28.585 1.00 0.00 20 GLN A CA 13
ATOM 17265 C C . GLN A 1 20 ? 10.865 3.623 -28.816 1.00 0.00 20 GLN A C 13
ATOM 17266 O O . GLN A 1 20 ? 10.874 4.419 -27.876 1.00 0.00 20 GLN A O 13
ATOM 17280 N N . ILE A 1 21 ? 11.105 3.985 -30.072 1.00 0.00 21 ILE A N 13
ATOM 17281 C CA . ILE A 1 21 ? 11.400 5.368 -30.426 1.00 0.00 21 ILE A CA 13
ATOM 17282 C C . ILE A 1 21 ? 10.237 6.286 -30.067 1.00 0.00 21 ILE A C 13
ATOM 17283 O O . ILE A 1 21 ? 10.371 7.174 -29.226 1.00 0.00 21 ILE A O 13
ATOM 17299 N N . GLU A 1 22 ? 9.094 6.065 -30.710 1.00 0.00 22 GLU A N 13
ATOM 17300 C CA . GLU A 1 22 ? 7.907 6.873 -30.457 1.00 0.00 22 GLU A CA 13
ATOM 17301 C C . GLU A 1 22 ? 7.726 7.121 -28.963 1.00 0.00 22 GLU A C 13
ATOM 17302 O O . GLU A 1 22 ? 7.461 8.245 -28.537 1.00 0.00 22 GLU A O 13
ATOM 17314 N N . ALA A 1 23 ? 7.871 6.064 -28.171 1.00 0.00 23 ALA A N 13
ATOM 17315 C CA . ALA A 1 23 ? 7.725 6.166 -26.725 1.00 0.00 23 ALA A CA 13
ATOM 17316 C C . ALA A 1 23 ? 8.833 7.022 -26.120 1.00 0.00 23 ALA A C 13
ATOM 17317 O O . ALA A 1 23 ? 8.577 8.102 -25.588 1.00 0.00 23 ALA A O 13
ATOM 17324 N N . LYS A 1 24 ? 10.065 6.533 -26.206 1.00 0.00 24 LYS A N 13
ATOM 17325 C CA . LYS A 1 24 ? 11.213 7.253 -25.668 1.00 0.00 24 LYS A CA 13
ATOM 17326 C C . LYS A 1 24 ? 11.052 8.758 -25.861 1.00 0.00 24 LYS A C 13
ATOM 17327 O O . LYS A 1 24 ? 11.145 9.528 -24.906 1.00 0.00 24 LYS A O 13
ATOM 17346 N N . GLU A 1 25 ? 10.808 9.168 -27.101 1.00 0.00 25 GLU A N 13
ATOM 17347 C CA . GLU A 1 25 ? 10.633 10.581 -27.417 1.00 0.00 25 GLU A CA 13
ATOM 17348 C C . GLU A 1 25 ? 9.804 11.280 -26.344 1.00 0.00 25 GLU A C 13
ATOM 17349 O O . GLU A 1 25 ? 10.227 12.285 -25.775 1.00 0.00 25 GLU A O 13
ATOM 17361 N N . ALA A 1 26 ? 8.620 10.740 -26.073 1.00 0.00 26 ALA A N 13
ATOM 17362 C CA . ALA A 1 26 ? 7.733 11.309 -25.067 1.00 0.00 26 ALA A CA 13
ATOM 17363 C C . ALA A 1 26 ? 8.411 11.360 -23.702 1.00 0.00 26 ALA A C 13
ATOM 17364 O O . ALA A 1 26 ? 8.455 12.409 -23.059 1.00 0.00 26 ALA A O 13
ATOM 17371 N N . CYS A 1 27 ? 8.939 10.221 -23.266 1.00 0.00 27 CYS A N 13
ATOM 17372 C CA . CYS A 1 27 ? 9.615 10.136 -21.976 1.00 0.00 27 CYS A CA 13
ATOM 17373 C C . CYS A 1 27 ? 10.700 11.202 -21.859 1.00 0.00 27 CYS A C 13
ATOM 17374 O O . CYS A 1 27 ? 10.650 12.058 -20.975 1.00 0.00 27 CYS A O 13
ATOM 17382 N N . ASP A 1 28 ? 11.679 11.142 -22.754 1.00 0.00 28 ASP A N 13
ATOM 17383 C CA . ASP A 1 28 ? 12.778 12.101 -22.751 1.00 0.00 28 ASP A CA 13
ATOM 17384 C C . ASP A 1 28 ? 12.260 13.520 -22.534 1.00 0.00 28 ASP A C 13
ATOM 17385 O O . ASP A 1 28 ? 12.875 14.313 -21.821 1.00 0.00 28 ASP A O 13
ATOM 17394 N N . TRP A 1 29 ? 11.128 13.832 -23.155 1.00 0.00 29 TRP A N 13
ATOM 17395 C CA . TRP A 1 29 ? 10.528 15.155 -23.029 1.00 0.00 29 TRP A CA 13
ATOM 17396 C C . TRP A 1 29 ? 9.989 15.377 -21.620 1.00 0.00 29 TRP A C 13
ATOM 17397 O O . TRP A 1 29 ? 10.289 16.387 -20.982 1.00 0.00 29 TRP A O 13
ATOM 17418 N N . LEU A 1 30 ? 9.192 14.428 -21.140 1.00 0.00 30 LEU A N 13
ATOM 17419 C CA . LEU A 1 30 ? 8.611 14.521 -19.805 1.00 0.00 30 LEU A CA 13
ATOM 17420 C C . LEU A 1 30 ? 9.665 14.925 -18.779 1.00 0.00 30 LEU A C 13
ATOM 17421 O O . LEU A 1 30 ? 9.386 15.691 -17.857 1.00 0.00 30 LEU A O 13
ATOM 17437 N N . ARG A 1 31 ? 10.877 14.405 -18.947 1.00 0.00 31 ARG A N 13
ATOM 17438 C CA . ARG A 1 31 ? 11.973 14.713 -18.036 1.00 0.00 31 ARG A CA 13
ATOM 17439 C C . ARG A 1 31 ? 12.688 15.993 -18.459 1.00 0.00 31 ARG A C 13
ATOM 17440 O O . ARG A 1 31 ? 13.202 16.734 -17.622 1.00 0.00 31 ARG A O 13
ATOM 17461 N N . ALA A 1 32 ? 12.716 16.246 -19.764 1.00 0.00 32 ALA A N 13
ATOM 17462 C CA . ALA A 1 32 ? 13.367 17.436 -20.297 1.00 0.00 32 ALA A CA 13
ATOM 17463 C C . ALA A 1 32 ? 12.405 18.618 -20.332 1.00 0.00 32 ALA A C 13
ATOM 17464 O O . ALA A 1 32 ? 12.765 19.713 -20.765 1.00 0.00 32 ALA A O 13
ATOM 17471 N N . THR A 1 33 ? 11.178 18.391 -19.872 1.00 0.00 33 THR A N 13
ATOM 17472 C CA . THR A 1 33 ? 10.164 19.438 -19.851 1.00 0.00 33 THR A CA 13
ATOM 17473 C C . THR A 1 33 ? 9.924 19.942 -18.432 1.00 0.00 33 THR A C 13
ATOM 17474 O O . THR A 1 33 ? 9.681 21.129 -18.218 1.00 0.00 33 THR A O 13
ATOM 17485 N N . GLY A 1 34 ? 9.995 19.032 -17.466 1.00 0.00 34 GLY A N 13
ATOM 17486 C CA . GLY A 1 34 ? 9.783 19.404 -16.079 1.00 0.00 34 GLY A CA 13
ATOM 17487 C C . GLY A 1 34 ? 9.124 18.301 -15.276 1.00 0.00 34 GLY A C 13
ATOM 17488 O O . GLY A 1 34 ? 9.045 18.377 -14.050 1.00 0.00 34 GLY A O 13
ATOM 17492 N N . PHE A 1 35 ? 8.647 17.271 -15.968 1.00 0.00 35 PHE A N 13
ATOM 17493 C CA . PHE A 1 35 ? 7.988 16.148 -15.312 1.00 0.00 35 PHE A CA 13
ATOM 17494 C C . PHE A 1 35 ? 8.813 14.873 -15.457 1.00 0.00 35 PHE A C 13
ATOM 17495 O O . PHE A 1 35 ? 8.563 14.037 -16.326 1.00 0.00 35 PHE A O 13
ATOM 17512 N N . PRO A 1 36 ? 9.822 14.719 -14.586 1.00 0.00 36 PRO A N 13
ATOM 17513 C CA . PRO A 1 36 ? 10.704 13.549 -14.597 1.00 0.00 36 PRO A CA 13
ATOM 17514 C C . PRO A 1 36 ? 9.990 12.280 -14.144 1.00 0.00 36 PRO A C 13
ATOM 17515 O O . PRO A 1 36 ? 10.471 11.171 -14.376 1.00 0.00 36 PRO A O 13
ATOM 17526 N N . GLN A 1 37 ? 8.841 12.451 -13.498 1.00 0.00 37 GLN A N 13
ATOM 17527 C CA . GLN A 1 37 ? 8.062 11.318 -13.014 1.00 0.00 37 GLN A CA 13
ATOM 17528 C C . GLN A 1 37 ? 7.307 10.648 -14.157 1.00 0.00 37 GLN A C 13
ATOM 17529 O O . GLN A 1 37 ? 7.176 9.424 -14.194 1.00 0.00 37 GLN A O 13
ATOM 17543 N N . TYR A 1 38 ? 6.813 11.456 -15.087 1.00 0.00 38 TYR A N 13
ATOM 17544 C CA . TYR A 1 38 ? 6.068 10.942 -16.231 1.00 0.00 38 TYR A CA 13
ATOM 17545 C C . TYR A 1 38 ? 6.970 10.111 -17.139 1.00 0.00 38 TYR A C 13
ATOM 17546 O O . TYR A 1 38 ? 6.493 9.316 -17.947 1.00 0.00 38 TYR A O 13
ATOM 17564 N N . ALA A 1 39 ? 8.278 10.302 -16.997 1.00 0.00 39 ALA A N 13
ATOM 17565 C CA . ALA A 1 39 ? 9.248 9.571 -17.803 1.00 0.00 39 ALA A CA 13
ATOM 17566 C C . ALA A 1 39 ? 9.685 8.287 -17.105 1.00 0.00 39 ALA A C 13
ATOM 17567 O O . ALA A 1 39 ? 10.158 7.351 -17.748 1.00 0.00 39 ALA A O 13
ATOM 17574 N N . GLN A 1 40 ? 9.524 8.252 -15.786 1.00 0.00 40 GLN A N 13
ATOM 17575 C CA . GLN A 1 40 ? 9.903 7.083 -15.002 1.00 0.00 40 GLN A CA 13
ATOM 17576 C C . GLN A 1 40 ? 8.763 6.071 -14.946 1.00 0.00 40 GLN A C 13
ATOM 17577 O O . GLN A 1 40 ? 8.982 4.866 -15.077 1.00 0.00 40 GLN A O 13
ATOM 17591 N N . LEU A 1 41 ? 7.547 6.568 -14.749 1.00 0.00 41 LEU A N 13
ATOM 17592 C CA . LEU A 1 41 ? 6.372 5.708 -14.676 1.00 0.00 41 LEU A CA 13
ATOM 17593 C C . LEU A 1 41 ? 6.336 4.734 -15.850 1.00 0.00 41 LEU A C 13
ATOM 17594 O O . LEU A 1 41 ? 6.108 3.537 -15.670 1.00 0.00 41 LEU A O 13
ATOM 17610 N N . TYR A 1 42 ? 6.564 5.254 -17.050 1.00 0.00 42 TYR A N 13
ATOM 17611 C CA . TYR A 1 42 ? 6.556 4.432 -18.254 1.00 0.00 42 TYR A CA 13
ATOM 17612 C C . TYR A 1 42 ? 7.727 3.454 -18.253 1.00 0.00 42 TYR A C 13
ATOM 17613 O O . TYR A 1 42 ? 7.593 2.308 -18.680 1.00 0.00 42 TYR A O 13
ATOM 17631 N N . GLU A 1 43 ? 8.876 3.917 -17.769 1.00 0.00 43 GLU A N 13
ATOM 17632 C CA . GLU A 1 43 ? 10.071 3.084 -17.712 1.00 0.00 43 GLU A CA 13
ATOM 17633 C C . GLU A 1 43 ? 9.932 2.006 -16.640 1.00 0.00 43 GLU A C 13
ATOM 17634 O O . GLU A 1 43 ? 10.655 1.010 -16.648 1.00 0.00 43 GLU A O 13
ATOM 17646 N N . ASP A 1 44 ? 8.999 2.215 -15.718 1.00 0.00 44 ASP A N 13
ATOM 17647 C CA . ASP A 1 44 ? 8.764 1.262 -14.639 1.00 0.00 44 ASP A CA 13
ATOM 17648 C C . ASP A 1 44 ? 7.623 0.312 -14.991 1.00 0.00 44 ASP A C 13
ATOM 17649 O O . ASP A 1 44 ? 7.112 -0.406 -14.131 1.00 0.00 44 ASP A O 13
ATOM 17658 N N . PHE A 1 45 ? 7.228 0.315 -16.259 1.00 0.00 45 PHE A N 13
ATOM 17659 C CA . PHE A 1 45 ? 6.145 -0.544 -16.724 1.00 0.00 45 PHE A CA 13
ATOM 17660 C C . PHE A 1 45 ? 4.855 -0.254 -15.963 1.00 0.00 45 PHE A C 13
ATOM 17661 O O . PHE A 1 45 ? 4.181 -1.170 -15.488 1.00 0.00 45 PHE A O 13
ATOM 17678 N N . LEU A 1 46 ? 4.517 1.026 -15.849 1.00 0.00 46 LEU A N 13
ATOM 17679 C CA . LEU A 1 46 ? 3.307 1.438 -15.146 1.00 0.00 46 LEU A CA 13
ATOM 17680 C C . LEU A 1 46 ? 2.226 1.871 -16.131 1.00 0.00 46 LEU A C 13
ATOM 17681 O O . LEU A 1 46 ? 1.033 1.777 -15.841 1.00 0.00 46 LEU A O 13
ATOM 17697 N N . PHE A 1 47 ? 2.651 2.343 -17.298 1.00 0.00 47 PHE A N 13
ATOM 17698 C CA . PHE A 1 47 ? 1.719 2.789 -18.327 1.00 0.00 47 PHE A CA 13
ATOM 17699 C C . PHE A 1 47 ? 0.894 1.620 -18.858 1.00 0.00 47 PHE A C 13
ATOM 17700 O O . PHE A 1 47 ? 1.257 0.453 -18.708 1.00 0.00 47 PHE A O 13
ATOM 17717 N N . PRO A 1 48 ? -0.243 1.939 -19.493 1.00 0.00 48 PRO A N 13
ATOM 17718 C CA . PRO A 1 48 ? -0.685 3.325 -19.677 1.00 0.00 48 PRO A CA 13
ATOM 17719 C C . PRO A 1 48 ? -1.120 3.972 -18.367 1.00 0.00 48 PRO A C 13
ATOM 17720 O O . PRO A 1 48 ? -1.436 3.282 -17.397 1.00 0.00 48 PRO A O 13
ATOM 17731 N N . ILE A 1 49 ? -1.135 5.301 -18.346 1.00 0.00 49 ILE A N 13
ATOM 17732 C CA . ILE A 1 49 ? -1.533 6.041 -17.155 1.00 0.00 49 ILE A CA 13
ATOM 17733 C C . ILE A 1 49 ? -2.897 6.695 -17.343 1.00 0.00 49 ILE A C 13
ATOM 17734 O O . ILE A 1 49 ? -3.494 6.612 -18.417 1.00 0.00 49 ILE A O 13
ATOM 17750 N N . ASP A 1 50 ? -3.385 7.347 -16.294 1.00 0.00 50 ASP A N 13
ATOM 17751 C CA . ASP A 1 50 ? -4.679 8.018 -16.344 1.00 0.00 50 ASP A CA 13
ATOM 17752 C C . ASP A 1 50 ? -4.529 9.450 -16.848 1.00 0.00 50 ASP A C 13
ATOM 17753 O O . ASP A 1 50 ? -4.259 10.367 -16.072 1.00 0.00 50 ASP A O 13
ATOM 17762 N N . ILE A 1 51 ? -4.705 9.634 -18.152 1.00 0.00 51 ILE A N 13
ATOM 17763 C CA . ILE A 1 51 ? -4.590 10.954 -18.760 1.00 0.00 51 ILE A CA 13
ATOM 17764 C C . ILE A 1 51 ? -5.524 11.952 -18.085 1.00 0.00 51 ILE A C 13
ATOM 17765 O O . ILE A 1 51 ? -5.076 12.921 -17.471 1.00 0.00 51 ILE A O 13
ATOM 17781 N N . SER A 1 52 ? -6.826 11.709 -18.203 1.00 0.00 52 SER A N 13
ATOM 17782 C CA . SER A 1 52 ? -7.824 12.589 -17.606 1.00 0.00 52 SER A CA 13
ATOM 17783 C C . SER A 1 52 ? -7.373 13.068 -16.230 1.00 0.00 52 SER A C 13
ATOM 17784 O O . SER A 1 52 ? -7.600 14.219 -15.855 1.00 0.00 52 SER A O 13
ATOM 17792 N N . LEU A 1 53 ? -6.734 12.177 -15.480 1.00 0.00 53 LEU A N 13
ATOM 17793 C CA . LEU A 1 53 ? -6.250 12.507 -14.144 1.00 0.00 53 LEU A CA 13
ATOM 17794 C C . LEU A 1 53 ? -5.127 13.537 -14.211 1.00 0.00 53 LEU A C 13
ATOM 17795 O O . LEU A 1 53 ? -5.142 14.535 -13.491 1.00 0.00 53 LEU A O 13
ATOM 17811 N N . VAL A 1 54 ? -4.154 13.288 -15.082 1.00 0.00 54 VAL A N 13
ATOM 17812 C CA . VAL A 1 54 ? -3.024 14.195 -15.246 1.00 0.00 54 VAL A CA 13
ATOM 17813 C C . VAL A 1 54 ? -3.483 15.649 -15.255 1.00 0.00 54 VAL A C 13
ATOM 17814 O O . VAL A 1 54 ? -2.813 16.527 -14.711 1.00 0.00 54 VAL A O 13
ATOM 17827 N N . LYS A 1 55 ? -4.631 15.897 -15.876 1.00 0.00 55 LYS A N 13
ATOM 17828 C CA . LYS A 1 55 ? -5.183 17.244 -15.955 1.00 0.00 55 LYS A CA 13
ATOM 17829 C C . LYS A 1 55 ? -5.842 17.640 -14.638 1.00 0.00 55 LYS A C 13
ATOM 17830 O O . LYS A 1 55 ? -5.805 18.805 -14.240 1.00 0.00 55 LYS A O 13
ATOM 17849 N N . ARG A 1 56 ? -6.442 16.664 -13.964 1.00 0.00 56 ARG A N 13
ATOM 17850 C CA . ARG A 1 56 ? -7.108 16.911 -12.691 1.00 0.00 56 ARG A CA 13
ATOM 17851 C C . ARG A 1 56 ? -6.098 17.308 -11.617 1.00 0.00 56 ARG A C 13
ATOM 17852 O O . ARG A 1 56 ? -6.378 18.157 -10.773 1.00 0.00 56 ARG A O 13
ATOM 17873 N N . GLU A 1 57 ? -4.924 16.685 -11.658 1.00 0.00 57 GLU A N 13
ATOM 17874 C CA . GLU A 1 57 ? -3.874 16.972 -10.687 1.00 0.00 57 GLU A CA 13
ATOM 17875 C C . GLU A 1 57 ? -3.095 18.224 -11.083 1.00 0.00 57 GLU A C 13
ATOM 17876 O O . GLU A 1 57 ? -2.730 19.036 -10.233 1.00 0.00 57 GLU A O 13
ATOM 17888 N N . HIS A 1 58 ? -2.844 18.371 -12.380 1.00 0.00 58 HIS A N 13
ATOM 17889 C CA . HIS A 1 58 ? -2.108 19.523 -12.890 1.00 0.00 58 HIS A CA 13
ATOM 17890 C C . HIS A 1 58 ? -3.048 20.507 -13.580 1.00 0.00 58 HIS A C 13
ATOM 17891 O O . HIS A 1 58 ? -2.665 21.176 -14.540 1.00 0.00 58 HIS A O 13
ATOM 17905 N N . ASP A 1 59 ? -4.278 20.588 -13.085 1.00 0.00 59 ASP A N 13
ATOM 17906 C CA . ASP A 1 59 ? -5.272 21.490 -13.654 1.00 0.00 59 ASP A CA 13
ATOM 17907 C C . ASP A 1 59 ? -4.762 22.928 -13.661 1.00 0.00 59 ASP A C 13
ATOM 17908 O O . ASP A 1 59 ? -5.061 23.700 -14.572 1.00 0.00 59 ASP A O 13
ATOM 17917 N N . PHE A 1 60 ? -3.990 23.281 -12.638 1.00 0.00 60 PHE A N 13
ATOM 17918 C CA . PHE A 1 60 ? -3.438 24.626 -12.526 1.00 0.00 60 PHE A CA 13
ATOM 17919 C C . PHE A 1 60 ? -2.678 25.010 -13.792 1.00 0.00 60 PHE A C 13
ATOM 17920 O O . PHE A 1 60 ? -2.769 26.144 -14.265 1.00 0.00 60 PHE A O 13
ATOM 17937 N N . LEU A 1 61 ? -1.928 24.058 -14.336 1.00 0.00 61 LEU A N 13
ATOM 17938 C CA . LEU A 1 61 ? -1.151 24.295 -15.547 1.00 0.00 61 LEU A CA 13
ATOM 17939 C C . LEU A 1 61 ? -1.947 25.121 -16.552 1.00 0.00 61 LEU A C 13
ATOM 17940 O O . LEU A 1 61 ? -3.171 25.216 -16.461 1.00 0.00 61 LEU A O 13
ATOM 17956 N N . ASP A 1 62 ? -1.245 25.716 -17.510 1.00 0.00 62 ASP A N 13
ATOM 17957 C CA . ASP A 1 62 ? -1.887 26.531 -18.535 1.00 0.00 62 ASP A CA 13
ATOM 17958 C C . ASP A 1 62 ? -2.493 25.655 -19.626 1.00 0.00 62 ASP A C 13
ATOM 17959 O O . ASP A 1 62 ? -2.195 24.464 -19.716 1.00 0.00 62 ASP A O 13
ATOM 17968 N N . ARG A 1 63 ? -3.346 26.252 -20.452 1.00 0.00 63 ARG A N 13
ATOM 17969 C CA . ARG A 1 63 ? -3.996 25.526 -21.535 1.00 0.00 63 ARG A CA 13
ATOM 17970 C C . ARG A 1 63 ? -2.964 24.941 -22.495 1.00 0.00 63 ARG A C 13
ATOM 17971 O O . ARG A 1 63 ? -3.095 23.803 -22.946 1.00 0.00 63 ARG A O 13
ATOM 17992 N N . ASP A 1 64 ? -1.938 25.727 -22.802 1.00 0.00 64 ASP A N 13
ATOM 17993 C CA . ASP A 1 64 ? -0.883 25.288 -23.708 1.00 0.00 64 ASP A CA 13
ATOM 17994 C C . ASP A 1 64 ? -0.094 24.130 -23.102 1.00 0.00 64 ASP A C 13
ATOM 17995 O O . ASP A 1 64 ? 0.135 23.114 -23.757 1.00 0.00 64 ASP A O 13
ATOM 18004 N N . ALA A 1 65 ? 0.318 24.293 -21.850 1.00 0.00 65 ALA A N 13
ATOM 18005 C CA . ALA A 1 65 ? 1.081 23.263 -21.157 1.00 0.00 65 ALA A CA 13
ATOM 18006 C C . ALA A 1 65 ? 0.296 21.958 -21.079 1.00 0.00 65 ALA A C 13
ATOM 18007 O O . ALA A 1 65 ? 0.821 20.888 -21.388 1.00 0.00 65 ALA A O 13
ATOM 18014 N N . ILE A 1 66 ? -0.963 22.053 -20.664 1.00 0.00 66 ILE A N 13
ATOM 18015 C CA . ILE A 1 66 ? -1.819 20.880 -20.546 1.00 0.00 66 ILE A CA 13
ATOM 18016 C C . ILE A 1 66 ? -2.037 20.219 -21.903 1.00 0.00 66 ILE A C 13
ATOM 18017 O O . ILE A 1 66 ? -1.763 19.032 -22.077 1.00 0.00 66 ILE A O 13
ATOM 18033 N N . GLU A 1 67 ? -2.530 20.997 -22.861 1.00 0.00 67 GLU A N 13
ATOM 18034 C CA . GLU A 1 67 ? -2.783 20.486 -24.204 1.00 0.00 67 GLU A CA 13
ATOM 18035 C C . GLU A 1 67 ? -1.598 19.667 -24.707 1.00 0.00 67 GLU A C 13
ATOM 18036 O O . GLU A 1 67 ? -1.748 18.505 -25.083 1.00 0.00 67 GLU A O 13
ATOM 18048 N N . ALA A 1 68 ? -0.420 20.283 -24.712 1.00 0.00 68 ALA A N 13
ATOM 18049 C CA . ALA A 1 68 ? 0.791 19.612 -25.166 1.00 0.00 68 ALA A CA 13
ATOM 18050 C C . ALA A 1 68 ? 1.146 18.442 -24.255 1.00 0.00 68 ALA A C 13
ATOM 18051 O O . ALA A 1 68 ? 1.329 17.315 -24.716 1.00 0.00 68 ALA A O 13
ATOM 18058 N N . LEU A 1 69 ? 1.242 18.717 -22.958 1.00 0.00 69 LEU A N 13
ATOM 18059 C CA . LEU A 1 69 ? 1.576 17.686 -21.981 1.00 0.00 69 LEU A CA 13
ATOM 18060 C C . LEU A 1 69 ? 0.868 16.375 -22.308 1.00 0.00 69 LEU A C 13
ATOM 18061 O O . LEU A 1 69 ? 1.456 15.298 -22.203 1.00 0.00 69 LEU A O 13
ATOM 18077 N N . CYS A 1 70 ? -0.395 16.475 -22.707 1.00 0.00 70 CYS A N 13
ATOM 18078 C CA . CYS A 1 70 ? -1.183 15.297 -23.051 1.00 0.00 70 CYS A CA 13
ATOM 18079 C C . CYS A 1 70 ? -0.664 14.650 -24.331 1.00 0.00 70 CYS A C 13
ATOM 18080 O O . CYS A 1 70 ? -0.521 13.429 -24.408 1.00 0.00 70 CYS A O 13
ATOM 18088 N N . ARG A 1 71 ? -0.384 15.476 -25.334 1.00 0.00 71 ARG A N 13
ATOM 18089 C CA . ARG A 1 71 ? 0.120 14.984 -26.611 1.00 0.00 71 ARG A CA 13
ATOM 18090 C C . ARG A 1 71 ? 1.269 14.003 -26.401 1.00 0.00 71 ARG A C 13
ATOM 18091 O O . ARG A 1 71 ? 1.528 13.146 -27.245 1.00 0.00 71 ARG A O 13
ATOM 18112 N N . ARG A 1 72 ? 1.955 14.136 -25.270 1.00 0.00 72 ARG A N 13
ATOM 18113 C CA . ARG A 1 72 ? 3.077 13.262 -24.950 1.00 0.00 72 ARG A CA 13
ATOM 18114 C C . ARG A 1 72 ? 2.602 12.020 -24.202 1.00 0.00 72 ARG A C 13
ATOM 18115 O O . ARG A 1 72 ? 3.023 10.902 -24.503 1.00 0.00 72 ARG A O 13
ATOM 18136 N N . LEU A 1 73 ? 1.725 12.223 -23.225 1.00 0.00 73 LEU A N 13
ATOM 18137 C CA . LEU A 1 73 ? 1.194 11.120 -22.432 1.00 0.00 73 LEU A CA 13
ATOM 18138 C C . LEU A 1 73 ? 0.497 10.095 -23.322 1.00 0.00 73 LEU A C 13
ATOM 18139 O O . LEU A 1 73 ? 0.796 8.903 -23.264 1.00 0.00 73 LEU A O 13
ATOM 18155 N N . ASN A 1 74 ? -0.430 10.569 -24.147 1.00 0.00 74 ASN A N 13
ATOM 18156 C CA . ASN A 1 74 ? -1.169 9.695 -25.051 1.00 0.00 74 ASN A CA 13
ATOM 18157 C C . ASN A 1 74 ? -0.216 8.830 -25.871 1.00 0.00 74 ASN A C 13
ATOM 18158 O O . ASN A 1 74 ? -0.442 7.633 -26.049 1.00 0.00 74 ASN A O 13
ATOM 18169 N N . THR A 1 75 ? 0.853 9.445 -26.368 1.00 0.00 75 THR A N 13
ATOM 18170 C CA . THR A 1 75 ? 1.841 8.734 -27.169 1.00 0.00 75 THR A CA 13
ATOM 18171 C C . THR A 1 75 ? 2.366 7.507 -26.432 1.00 0.00 75 THR A C 13
ATOM 18172 O O . THR A 1 75 ? 2.679 6.487 -27.047 1.00 0.00 75 THR A O 13
ATOM 18183 N N . LEU A 1 76 ? 2.462 7.613 -25.111 1.00 0.00 76 LEU A N 13
ATOM 18184 C CA . LEU A 1 76 ? 2.950 6.511 -24.289 1.00 0.00 76 LEU A CA 13
ATOM 18185 C C . LEU A 1 76 ? 1.801 5.613 -23.842 1.00 0.00 76 LEU A C 13
ATOM 18186 O O . LEU A 1 76 ? 1.992 4.426 -23.582 1.00 0.00 76 LEU A O 13
ATOM 18202 N N . ASN A 1 77 ? 0.606 6.189 -23.758 1.00 0.00 77 ASN A N 13
ATOM 18203 C CA . ASN A 1 77 ? -0.576 5.440 -23.344 1.00 0.00 77 ASN A CA 13
ATOM 18204 C C . ASN A 1 77 ? -0.793 4.226 -24.243 1.00 0.00 77 ASN A C 13
ATOM 18205 O O . ASN A 1 77 ? -1.258 3.180 -23.790 1.00 0.00 77 ASN A O 13
ATOM 18216 N N . LYS A 1 78 ? -0.453 4.373 -25.519 1.00 0.00 78 LYS A N 13
ATOM 18217 C CA . LYS A 1 78 ? -0.609 3.290 -26.482 1.00 0.00 78 LYS A CA 13
ATOM 18218 C C . LYS A 1 78 ? 0.711 2.553 -26.691 1.00 0.00 78 LYS A C 13
ATOM 18219 O O . LYS A 1 78 ? 0.733 1.331 -26.842 1.00 0.00 78 LYS A O 13
ATOM 18238 N N . CYS A 1 79 ? 1.807 3.304 -26.697 1.00 0.00 79 CYS A N 13
ATOM 18239 C CA . CYS A 1 79 ? 3.131 2.721 -26.888 1.00 0.00 79 CYS A CA 13
ATOM 18240 C C . CYS A 1 79 ? 3.482 1.782 -25.739 1.00 0.00 79 CYS A C 13
ATOM 18241 O O . CYS A 1 79 ? 4.507 1.101 -25.772 1.00 0.00 79 CYS A O 13
ATOM 18249 N N . ALA A 1 80 ? 2.626 1.753 -24.723 1.00 0.00 80 ALA A N 13
ATOM 18250 C CA . ALA A 1 80 ? 2.846 0.897 -23.563 1.00 0.00 80 ALA A CA 13
ATOM 18251 C C . ALA A 1 80 ? 1.979 -0.355 -23.633 1.00 0.00 80 ALA A C 13
ATOM 18252 O O . ALA A 1 80 ? 2.362 -1.417 -23.141 1.00 0.00 80 ALA A O 13
ATOM 18259 N N . VAL A 1 81 ? 0.806 -0.224 -24.246 1.00 0.00 81 VAL A N 13
ATOM 18260 C CA . VAL A 1 81 ? -0.116 -1.346 -24.380 1.00 0.00 81 VAL A CA 13
ATOM 18261 C C . VAL A 1 81 ? 0.237 -2.206 -25.588 1.00 0.00 81 VAL A C 13
ATOM 18262 O O . VAL A 1 81 ? -0.037 -3.405 -25.610 1.00 0.00 81 VAL A O 13
ATOM 18275 N N . MET A 1 82 ? 0.846 -1.584 -26.593 1.00 0.00 82 MET A N 13
ATOM 18276 C CA . MET A 1 82 ? 1.238 -2.293 -27.805 1.00 0.00 82 MET A CA 13
ATOM 18277 C C . MET A 1 82 ? 1.726 -3.701 -27.478 1.00 0.00 82 MET A C 13
ATOM 18278 O O . MET A 1 82 ? 1.610 -4.615 -28.295 1.00 0.00 82 MET A O 13
ATOM 18292 N N . LYS A 1 83 ? 2.272 -3.869 -26.278 1.00 0.00 83 LYS A N 13
ATOM 18293 C CA . LYS A 1 83 ? 2.778 -5.165 -25.842 1.00 0.00 83 LYS A CA 13
ATOM 18294 C C . LYS A 1 83 ? 1.638 -6.163 -25.664 1.00 0.00 83 LYS A C 13
ATOM 18295 O O . LYS A 1 83 ? 1.723 -7.305 -26.117 1.00 0.00 83 LYS A O 13
ATOM 18314 N N . LEU A 1 84 ? 0.572 -5.724 -25.004 1.00 0.00 84 LEU A N 13
ATOM 18315 C CA . LEU A 1 84 ? -0.586 -6.579 -24.768 1.00 0.00 84 LEU A CA 13
ATOM 18316 C C . LEU A 1 84 ? -0.878 -7.449 -25.986 1.00 0.00 84 LEU A C 13
ATOM 18317 O O . LEU A 1 84 ? -1.406 -8.553 -25.859 1.00 0.00 84 LEU A O 13
ATOM 18333 N N . GLU A 1 85 ? -0.529 -6.945 -27.165 1.00 0.00 85 GLU A N 13
ATOM 18334 C CA . GLU A 1 85 ? -0.752 -7.678 -28.406 1.00 0.00 85 GLU A CA 13
ATOM 18335 C C . GLU A 1 85 ? -2.036 -8.498 -28.329 1.00 0.00 85 GLU A C 13
ATOM 18336 O O . GLU A 1 85 ? -2.054 -9.677 -28.682 1.00 0.00 85 GLU A O 13
ATOM 18348 N N . SER A 1 86 ? -3.109 -7.865 -27.866 1.00 0.00 86 SER A N 13
ATOM 18349 C CA . SER A 1 86 ? -4.398 -8.536 -27.739 1.00 0.00 86 SER A CA 13
ATOM 18350 C C . SER A 1 86 ? -5.259 -8.297 -28.976 1.00 0.00 86 SER A C 13
ATOM 18351 O O . SER A 1 86 ? -5.230 -7.218 -29.567 1.00 0.00 86 SER A O 13
ATOM 18359 N N . GLY A 1 87 ? -6.026 -9.312 -29.361 1.00 0.00 87 GLY A N 13
ATOM 18360 C CA . GLY A 1 87 ? -6.885 -9.194 -30.525 1.00 0.00 87 GLY A CA 13
ATOM 18361 C C . GLY A 1 87 ? -7.416 -7.786 -30.712 1.00 0.00 87 GLY A C 13
ATOM 18362 O O . GLY A 1 87 ? -8.413 -7.390 -30.107 1.00 0.00 87 GLY A O 13
ATOM 18366 N N . PRO A 1 88 ? -6.741 -7.004 -31.567 1.00 0.00 88 PRO A N 13
ATOM 18367 C CA . PRO A 1 88 ? -7.132 -5.620 -31.851 1.00 0.00 88 PRO A CA 13
ATOM 18368 C C . PRO A 1 88 ? -8.430 -5.536 -32.647 1.00 0.00 88 PRO A C 13
ATOM 18369 O O . PRO A 1 88 ? -8.653 -6.315 -33.573 1.00 0.00 88 PRO A O 13
ATOM 18380 N N . SER A 1 89 ? -9.284 -4.586 -32.279 1.00 0.00 89 SER A N 13
ATOM 18381 C CA . SER A 1 89 ? -10.562 -4.403 -32.956 1.00 0.00 89 SER A CA 13
ATOM 18382 C C . SER A 1 89 ? -10.468 -3.301 -34.007 1.00 0.00 89 SER A C 13
ATOM 18383 O O . SER A 1 89 ? -9.877 -2.248 -33.767 1.00 0.00 89 SER A O 13
ATOM 18391 N N . SER A 1 90 ? -11.056 -3.551 -35.172 1.00 0.00 90 SER A N 13
ATOM 18392 C CA . SER A 1 90 ? -11.035 -2.582 -36.262 1.00 0.00 90 SER A CA 13
ATOM 18393 C C . SER A 1 90 ? -11.264 -1.169 -35.736 1.00 0.00 90 SER A C 13
ATOM 18394 O O . SER A 1 90 ? -10.524 -0.243 -36.069 1.00 0.00 90 SER A O 13
ATOM 18402 N N . GLY A 1 91 ? -12.296 -1.010 -34.913 1.00 0.00 91 GLY A N 13
ATOM 18403 C CA . GLY A 1 91 ? -12.605 0.293 -34.354 1.00 0.00 91 GLY A CA 13
ATOM 18404 C C . GLY A 1 91 ? -13.600 1.065 -35.198 1.00 0.00 91 GLY A C 13
ATOM 18405 O O . GLY A 1 91 ? -13.678 0.870 -36.411 1.00 0.00 91 GLY A O 13
ATOM 18409 N N . GLY A 1 1 ? -9.117 -3.613 -10.919 1.00 0.00 1 GLY A N 14
ATOM 18410 C CA . GLY A 1 1 ? -9.145 -5.011 -11.309 1.00 0.00 1 GLY A CA 14
ATOM 18411 C C . GLY A 1 1 ? -8.128 -5.333 -12.386 1.00 0.00 1 GLY A C 14
ATOM 18412 O O . GLY A 1 1 ? -6.927 -5.152 -12.188 1.00 0.00 1 GLY A O 14
ATOM 18416 N N . SER A 1 2 ? -8.610 -5.812 -13.528 1.00 0.00 2 SER A N 14
ATOM 18417 C CA . SER A 1 2 ? -7.733 -6.166 -14.639 1.00 0.00 2 SER A CA 14
ATOM 18418 C C . SER A 1 2 ? -6.699 -7.201 -14.206 1.00 0.00 2 SER A C 14
ATOM 18419 O O . SER A 1 2 ? -5.517 -7.085 -14.527 1.00 0.00 2 SER A O 14
ATOM 18427 N N . SER A 1 3 ? -7.155 -8.213 -13.475 1.00 0.00 3 SER A N 14
ATOM 18428 C CA . SER A 1 3 ? -6.270 -9.268 -12.994 1.00 0.00 3 SER A CA 14
ATOM 18429 C C . SER A 1 3 ? -6.435 -10.537 -13.825 1.00 0.00 3 SER A C 14
ATOM 18430 O O . SER A 1 3 ? -7.158 -11.454 -13.440 1.00 0.00 3 SER A O 14
ATOM 18438 N N . GLY A 1 4 ? -5.757 -10.581 -14.968 1.00 0.00 4 GLY A N 14
ATOM 18439 C CA . GLY A 1 4 ? -5.841 -11.741 -15.836 1.00 0.00 4 GLY A CA 14
ATOM 18440 C C . GLY A 1 4 ? -4.901 -12.852 -15.412 1.00 0.00 4 GLY A C 14
ATOM 18441 O O . GLY A 1 4 ? -3.721 -12.611 -15.157 1.00 0.00 4 GLY A O 14
ATOM 18445 N N . SER A 1 5 ? -5.424 -14.071 -15.336 1.00 0.00 5 SER A N 14
ATOM 18446 C CA . SER A 1 5 ? -4.624 -15.222 -14.934 1.00 0.00 5 SER A CA 14
ATOM 18447 C C . SER A 1 5 ? -4.199 -16.039 -16.150 1.00 0.00 5 SER A C 14
ATOM 18448 O O . SER A 1 5 ? -4.265 -17.269 -16.140 1.00 0.00 5 SER A O 14
ATOM 18456 N N . SER A 1 6 ? -3.764 -15.347 -17.198 1.00 0.00 6 SER A N 14
ATOM 18457 C CA . SER A 1 6 ? -3.330 -16.007 -18.424 1.00 0.00 6 SER A CA 14
ATOM 18458 C C . SER A 1 6 ? -2.389 -15.109 -19.220 1.00 0.00 6 SER A C 14
ATOM 18459 O O . SER A 1 6 ? -2.514 -13.885 -19.199 1.00 0.00 6 SER A O 14
ATOM 18467 N N . GLY A 1 7 ? -1.444 -15.728 -19.923 1.00 0.00 7 GLY A N 14
ATOM 18468 C CA . GLY A 1 7 ? -0.495 -14.970 -20.718 1.00 0.00 7 GLY A CA 14
ATOM 18469 C C . GLY A 1 7 ? -0.412 -15.465 -22.148 1.00 0.00 7 GLY A C 14
ATOM 18470 O O . GLY A 1 7 ? -1.430 -15.777 -22.765 1.00 0.00 7 GLY A O 14
ATOM 18474 N N . MET A 1 8 ? 0.805 -15.537 -22.678 1.00 0.00 8 MET A N 14
ATOM 18475 C CA . MET A 1 8 ? 1.017 -15.996 -24.046 1.00 0.00 8 MET A CA 14
ATOM 18476 C C . MET A 1 8 ? 2.409 -16.598 -24.208 1.00 0.00 8 MET A C 14
ATOM 18477 O O . MET A 1 8 ? 3.416 -15.918 -24.006 1.00 0.00 8 MET A O 14
ATOM 18491 N N . CYS A 1 9 ? 2.459 -17.874 -24.573 1.00 0.00 9 CYS A N 14
ATOM 18492 C CA . CYS A 1 9 ? 3.728 -18.567 -24.761 1.00 0.00 9 CYS A CA 14
ATOM 18493 C C . CYS A 1 9 ? 4.562 -17.889 -25.843 1.00 0.00 9 CYS A C 14
ATOM 18494 O O . CYS A 1 9 ? 5.747 -17.618 -25.649 1.00 0.00 9 CYS A O 14
ATOM 18502 N N . ARG A 1 10 ? 3.935 -17.620 -26.984 1.00 0.00 10 ARG A N 14
ATOM 18503 C CA . ARG A 1 10 ? 4.620 -16.977 -28.099 1.00 0.00 10 ARG A CA 14
ATOM 18504 C C . ARG A 1 10 ? 4.478 -15.460 -28.022 1.00 0.00 10 ARG A C 14
ATOM 18505 O O . ARG A 1 10 ? 3.623 -14.941 -27.304 1.00 0.00 10 ARG A O 14
ATOM 18526 N N . LYS A 1 11 ? 5.321 -14.753 -28.767 1.00 0.00 11 LYS A N 14
ATOM 18527 C CA . LYS A 1 11 ? 5.290 -13.296 -28.785 1.00 0.00 11 LYS A CA 14
ATOM 18528 C C . LYS A 1 11 ? 5.287 -12.769 -30.217 1.00 0.00 11 LYS A C 14
ATOM 18529 O O . LYS A 1 11 ? 6.056 -13.231 -31.061 1.00 0.00 11 LYS A O 14
ATOM 18548 N N . LYS A 1 12 ? 4.420 -11.799 -30.484 1.00 0.00 12 LYS A N 14
ATOM 18549 C CA . LYS A 1 12 ? 4.319 -11.206 -31.812 1.00 0.00 12 LYS A CA 14
ATOM 18550 C C . LYS A 1 12 ? 4.794 -9.757 -31.798 1.00 0.00 12 LYS A C 14
ATOM 18551 O O . LYS A 1 12 ? 4.000 -8.818 -31.737 1.00 0.00 12 LYS A O 14
ATOM 18570 N N . PRO A 1 13 ? 6.121 -9.568 -31.857 1.00 0.00 13 PRO A N 14
ATOM 18571 C CA . PRO A 1 13 ? 6.732 -8.235 -31.856 1.00 0.00 13 PRO A CA 14
ATOM 18572 C C . PRO A 1 13 ? 6.467 -7.475 -33.151 1.00 0.00 13 PRO A C 14
ATOM 18573 O O . PRO A 1 13 ? 7.043 -7.786 -34.194 1.00 0.00 13 PRO A O 14
ATOM 18584 N N . ASP A 1 14 ? 5.592 -6.477 -33.078 1.00 0.00 14 ASP A N 14
ATOM 18585 C CA . ASP A 1 14 ? 5.253 -5.671 -34.245 1.00 0.00 14 ASP A CA 14
ATOM 18586 C C . ASP A 1 14 ? 5.959 -4.319 -34.195 1.00 0.00 14 ASP A C 14
ATOM 18587 O O . ASP A 1 14 ? 5.823 -3.570 -33.226 1.00 0.00 14 ASP A O 14
ATOM 18596 N N . THR A 1 15 ? 6.716 -4.013 -35.244 1.00 0.00 15 THR A N 14
ATOM 18597 C CA . THR A 1 15 ? 7.444 -2.753 -35.320 1.00 0.00 15 THR A CA 14
ATOM 18598 C C . THR A 1 15 ? 7.921 -2.310 -33.941 1.00 0.00 15 THR A C 14
ATOM 18599 O O . THR A 1 15 ? 7.880 -1.125 -33.612 1.00 0.00 15 THR A O 14
ATOM 18610 N N . MET A 1 16 ? 8.373 -3.269 -33.140 1.00 0.00 16 MET A N 14
ATOM 18611 C CA . MET A 1 16 ? 8.860 -2.976 -31.797 1.00 0.00 16 MET A CA 14
ATOM 18612 C C . MET A 1 16 ? 9.904 -1.865 -31.828 1.00 0.00 16 MET A C 14
ATOM 18613 O O . MET A 1 16 ? 9.876 -0.951 -31.003 1.00 0.00 16 MET A O 14
ATOM 18627 N N . ILE A 1 17 ? 10.824 -1.950 -32.783 1.00 0.00 17 ILE A N 14
ATOM 18628 C CA . ILE A 1 17 ? 11.876 -0.951 -32.921 1.00 0.00 17 ILE A CA 14
ATOM 18629 C C . ILE A 1 17 ? 11.292 0.456 -32.997 1.00 0.00 17 ILE A C 14
ATOM 18630 O O . ILE A 1 17 ? 11.671 1.340 -32.228 1.00 0.00 17 ILE A O 14
ATOM 18646 N N . LEU A 1 18 ? 10.366 0.655 -33.929 1.00 0.00 18 LEU A N 14
ATOM 18647 C CA . LEU A 1 18 ? 9.727 1.955 -34.106 1.00 0.00 18 LEU A CA 14
ATOM 18648 C C . LEU A 1 18 ? 8.991 2.378 -32.839 1.00 0.00 18 LEU A C 14
ATOM 18649 O O . LEU A 1 18 ? 9.229 3.460 -32.301 1.00 0.00 18 LEU A O 14
ATOM 18665 N N . THR A 1 19 ? 8.097 1.516 -32.365 1.00 0.00 19 THR A N 14
ATOM 18666 C CA . THR A 1 19 ? 7.327 1.799 -31.160 1.00 0.00 19 THR A CA 14
ATOM 18667 C C . THR A 1 19 ? 8.220 2.343 -30.052 1.00 0.00 19 THR A C 14
ATOM 18668 O O . THR A 1 19 ? 7.902 3.355 -29.428 1.00 0.00 19 THR A O 14
ATOM 18679 N N . GLN A 1 20 ? 9.338 1.666 -29.813 1.00 0.00 20 GLN A N 14
ATOM 18680 C CA . GLN A 1 20 ? 10.278 2.083 -28.779 1.00 0.00 20 GLN A CA 14
ATOM 18681 C C . GLN A 1 20 ? 10.717 3.528 -28.993 1.00 0.00 20 GLN A C 14
ATOM 18682 O O . GLN A 1 20 ? 10.705 4.334 -28.063 1.00 0.00 20 GLN A O 14
ATOM 18696 N N . ILE A 1 21 ? 11.104 3.847 -30.223 1.00 0.00 21 ILE A N 14
ATOM 18697 C CA . ILE A 1 21 ? 11.547 5.194 -30.559 1.00 0.00 21 ILE A CA 14
ATOM 18698 C C . ILE A 1 21 ? 10.482 6.227 -30.206 1.00 0.00 21 ILE A C 14
ATOM 18699 O O . ILE A 1 21 ? 10.757 7.203 -29.509 1.00 0.00 21 ILE A O 14
ATOM 18715 N N . GLU A 1 22 ? 9.264 6.003 -30.691 1.00 0.00 22 GLU A N 14
ATOM 18716 C CA . GLU A 1 22 ? 8.158 6.915 -30.425 1.00 0.00 22 GLU A CA 14
ATOM 18717 C C . GLU A 1 22 ? 8.049 7.218 -28.934 1.00 0.00 22 GLU A C 14
ATOM 18718 O O . GLU A 1 22 ? 8.151 8.371 -28.515 1.00 0.00 22 GLU A O 14
ATOM 18730 N N . ALA A 1 23 ? 7.841 6.175 -28.137 1.00 0.00 23 ALA A N 14
ATOM 18731 C CA . ALA A 1 23 ? 7.720 6.329 -26.693 1.00 0.00 23 ALA A CA 14
ATOM 18732 C C . ALA A 1 23 ? 8.931 7.052 -26.114 1.00 0.00 23 ALA A C 14
ATOM 18733 O O . ALA A 1 23 ? 8.791 8.030 -25.379 1.00 0.00 23 ALA A O 14
ATOM 18740 N N . LYS A 1 24 ? 10.121 6.565 -26.448 1.00 0.00 24 LYS A N 14
ATOM 18741 C CA . LYS A 1 24 ? 11.358 7.164 -25.962 1.00 0.00 24 LYS A CA 14
ATOM 18742 C C . LYS A 1 24 ? 11.290 8.686 -26.034 1.00 0.00 24 LYS A C 14
ATOM 18743 O O . LYS A 1 24 ? 11.370 9.368 -25.013 1.00 0.00 24 LYS A O 14
ATOM 18762 N N . GLU A 1 25 ? 11.141 9.211 -27.247 1.00 0.00 25 GLU A N 14
ATOM 18763 C CA . GLU A 1 25 ? 11.062 10.653 -27.450 1.00 0.00 25 GLU A CA 14
ATOM 18764 C C . GLU A 1 25 ? 10.259 11.316 -26.334 1.00 0.00 25 GLU A C 14
ATOM 18765 O O . GLU A 1 25 ? 10.704 12.292 -25.731 1.00 0.00 25 GLU A O 14
ATOM 18777 N N . ALA A 1 26 ? 9.073 10.779 -26.067 1.00 0.00 26 ALA A N 14
ATOM 18778 C CA . ALA A 1 26 ? 8.209 11.316 -25.023 1.00 0.00 26 ALA A CA 14
ATOM 18779 C C . ALA A 1 26 ? 8.910 11.302 -23.669 1.00 0.00 26 ALA A C 14
ATOM 18780 O O . ALA A 1 26 ? 8.949 12.315 -22.969 1.00 0.00 26 ALA A O 14
ATOM 18787 N N . CYS A 1 27 ? 9.462 10.150 -23.306 1.00 0.00 27 CYS A N 14
ATOM 18788 C CA . CYS A 1 27 ? 10.160 10.004 -22.034 1.00 0.00 27 CYS A CA 14
ATOM 18789 C C . CYS A 1 27 ? 11.243 11.067 -21.882 1.00 0.00 27 CYS A C 14
ATOM 18790 O O . CYS A 1 27 ? 11.248 11.829 -20.916 1.00 0.00 27 CYS A O 14
ATOM 18798 N N . ASP A 1 28 ? 12.159 11.111 -22.843 1.00 0.00 28 ASP A N 14
ATOM 18799 C CA . ASP A 1 28 ? 13.249 12.080 -22.816 1.00 0.00 28 ASP A CA 14
ATOM 18800 C C . ASP A 1 28 ? 12.715 13.491 -22.588 1.00 0.00 28 ASP A C 14
ATOM 18801 O O . ASP A 1 28 ? 13.370 14.318 -21.953 1.00 0.00 28 ASP A O 14
ATOM 18810 N N . TRP A 1 29 ? 11.525 13.760 -23.112 1.00 0.00 29 TRP A N 14
ATOM 18811 C CA . TRP A 1 29 ? 10.903 15.071 -22.965 1.00 0.00 29 TRP A CA 14
ATOM 18812 C C . TRP A 1 29 ? 10.388 15.273 -21.544 1.00 0.00 29 TRP A C 14
ATOM 18813 O O . TRP A 1 29 ? 10.747 16.242 -20.874 1.00 0.00 29 TRP A O 14
ATOM 18834 N N . LEU A 1 30 ? 9.544 14.353 -21.090 1.00 0.00 30 LEU A N 14
ATOM 18835 C CA . LEU A 1 30 ? 8.978 14.431 -19.747 1.00 0.00 30 LEU A CA 14
ATOM 18836 C C . LEU A 1 30 ? 10.054 14.771 -18.722 1.00 0.00 30 LEU A C 14
ATOM 18837 O O . LEU A 1 30 ? 9.811 15.525 -17.779 1.00 0.00 30 LEU A O 14
ATOM 18853 N N . ARG A 1 31 ? 11.245 14.212 -18.913 1.00 0.00 31 ARG A N 14
ATOM 18854 C CA . ARG A 1 31 ? 12.359 14.457 -18.005 1.00 0.00 31 ARG A CA 14
ATOM 18855 C C . ARG A 1 31 ? 13.133 15.705 -18.419 1.00 0.00 31 ARG A C 14
ATOM 18856 O O . ARG A 1 31 ? 13.752 16.368 -17.588 1.00 0.00 31 ARG A O 14
ATOM 18877 N N . ALA A 1 32 ? 13.094 16.018 -19.710 1.00 0.00 32 ALA A N 14
ATOM 18878 C CA . ALA A 1 32 ? 13.790 17.186 -20.235 1.00 0.00 32 ALA A CA 14
ATOM 18879 C C . ALA A 1 32 ? 12.858 18.390 -20.316 1.00 0.00 32 ALA A C 14
ATOM 18880 O O . ALA A 1 32 ? 13.222 19.435 -20.856 1.00 0.00 32 ALA A O 14
ATOM 18887 N N . THR A 1 33 ? 11.653 18.238 -19.776 1.00 0.00 33 THR A N 14
ATOM 18888 C CA . THR A 1 33 ? 10.669 19.312 -19.788 1.00 0.00 33 THR A CA 14
ATOM 18889 C C . THR A 1 33 ? 10.411 19.838 -18.381 1.00 0.00 33 THR A C 14
ATOM 18890 O O . THR A 1 33 ? 10.292 21.044 -18.169 1.00 0.00 33 THR A O 14
ATOM 18901 N N . GLY A 1 34 ? 10.326 18.923 -17.419 1.00 0.00 34 GLY A N 14
ATOM 18902 C CA . GLY A 1 34 ? 10.084 19.314 -16.043 1.00 0.00 34 GLY A CA 14
ATOM 18903 C C . GLY A 1 34 ? 9.433 18.211 -15.232 1.00 0.00 34 GLY A C 14
ATOM 18904 O O . GLY A 1 34 ? 9.439 18.249 -14.002 1.00 0.00 34 GLY A O 14
ATOM 18908 N N . PHE A 1 35 ? 8.868 17.227 -15.923 1.00 0.00 35 PHE A N 14
ATOM 18909 C CA . PHE A 1 35 ? 8.206 16.109 -15.260 1.00 0.00 35 PHE A CA 14
ATOM 18910 C C . PHE A 1 35 ? 9.007 14.822 -15.432 1.00 0.00 35 PHE A C 14
ATOM 18911 O O . PHE A 1 35 ? 8.716 13.991 -16.292 1.00 0.00 35 PHE A O 14
ATOM 18928 N N . PRO A 1 36 ? 10.042 14.653 -14.596 1.00 0.00 36 PRO A N 14
ATOM 18929 C CA . PRO A 1 36 ? 10.907 13.471 -14.635 1.00 0.00 36 PRO A CA 14
ATOM 18930 C C . PRO A 1 36 ? 10.190 12.212 -14.159 1.00 0.00 36 PRO A C 14
ATOM 18931 O O . PRO A 1 36 ? 10.612 11.096 -14.460 1.00 0.00 36 PRO A O 14
ATOM 18942 N N . GLN A 1 37 ? 9.105 12.400 -13.416 1.00 0.00 37 GLN A N 14
ATOM 18943 C CA . GLN A 1 37 ? 8.330 11.278 -12.899 1.00 0.00 37 GLN A CA 14
ATOM 18944 C C . GLN A 1 37 ? 7.544 10.598 -14.015 1.00 0.00 37 GLN A C 14
ATOM 18945 O O . GLN A 1 37 ? 7.380 9.378 -14.019 1.00 0.00 37 GLN A O 14
ATOM 18959 N N . TYR A 1 38 ? 7.060 11.396 -14.961 1.00 0.00 38 TYR A N 14
ATOM 18960 C CA . TYR A 1 38 ? 6.288 10.872 -16.081 1.00 0.00 38 TYR A CA 14
ATOM 18961 C C . TYR A 1 38 ? 7.141 9.948 -16.946 1.00 0.00 38 TYR A C 14
ATOM 18962 O O . TYR A 1 38 ? 6.628 9.033 -17.589 1.00 0.00 38 TYR A O 14
ATOM 18980 N N . ALA A 1 39 ? 8.447 10.195 -16.954 1.00 0.00 39 ALA A N 14
ATOM 18981 C CA . ALA A 1 39 ? 9.372 9.386 -17.737 1.00 0.00 39 ALA A CA 14
ATOM 18982 C C . ALA A 1 39 ? 9.781 8.129 -16.977 1.00 0.00 39 ALA A C 14
ATOM 18983 O O . ALA A 1 39 ? 10.201 7.140 -17.577 1.00 0.00 39 ALA A O 14
ATOM 18990 N N . GLN A 1 40 ? 9.656 8.175 -15.655 1.00 0.00 40 GLN A N 14
ATOM 18991 C CA . GLN A 1 40 ? 10.014 7.039 -14.814 1.00 0.00 40 GLN A CA 14
ATOM 18992 C C . GLN A 1 40 ? 8.893 6.006 -14.788 1.00 0.00 40 GLN A C 14
ATOM 18993 O O . GLN A 1 40 ? 9.141 4.802 -14.862 1.00 0.00 40 GLN A O 14
ATOM 19007 N N . LEU A 1 41 ? 7.658 6.484 -14.682 1.00 0.00 41 LEU A N 14
ATOM 19008 C CA . LEU A 1 41 ? 6.496 5.602 -14.647 1.00 0.00 41 LEU A CA 14
ATOM 19009 C C . LEU A 1 41 ? 6.546 4.591 -15.788 1.00 0.00 41 LEU A C 14
ATOM 19010 O O . LEU A 1 41 ? 6.299 3.401 -15.588 1.00 0.00 41 LEU A O 14
ATOM 19026 N N . TYR A 1 42 ? 6.867 5.072 -16.984 1.00 0.00 42 TYR A N 14
ATOM 19027 C CA . TYR A 1 42 ? 6.948 4.211 -18.158 1.00 0.00 42 TYR A CA 14
ATOM 19028 C C . TYR A 1 42 ? 8.142 3.266 -18.059 1.00 0.00 42 TYR A C 14
ATOM 19029 O O . TYR A 1 42 ? 8.067 2.109 -18.473 1.00 0.00 42 TYR A O 14
ATOM 19047 N N . GLU A 1 43 ? 9.242 3.768 -17.507 1.00 0.00 43 GLU A N 14
ATOM 19048 C CA . GLU A 1 43 ? 10.452 2.969 -17.353 1.00 0.00 43 GLU A CA 14
ATOM 19049 C C . GLU A 1 43 ? 10.190 1.748 -16.476 1.00 0.00 43 GLU A C 14
ATOM 19050 O O . GLU A 1 43 ? 10.857 0.722 -16.606 1.00 0.00 43 GLU A O 14
ATOM 19062 N N . ASP A 1 44 ? 9.213 1.867 -15.583 1.00 0.00 44 ASP A N 14
ATOM 19063 C CA . ASP A 1 44 ? 8.862 0.774 -14.684 1.00 0.00 44 ASP A CA 14
ATOM 19064 C C . ASP A 1 44 ? 7.724 -0.061 -15.263 1.00 0.00 44 ASP A C 14
ATOM 19065 O O . ASP A 1 44 ? 7.205 -0.963 -14.605 1.00 0.00 44 ASP A O 14
ATOM 19074 N N . PHE A 1 45 ? 7.340 0.247 -16.497 1.00 0.00 45 PHE A N 14
ATOM 19075 C CA . PHE A 1 45 ? 6.261 -0.474 -17.164 1.00 0.00 45 PHE A CA 14
ATOM 19076 C C . PHE A 1 45 ? 4.941 -0.284 -16.423 1.00 0.00 45 PHE A C 14
ATOM 19077 O O . PHE A 1 45 ? 4.207 -1.243 -16.183 1.00 0.00 45 PHE A O 14
ATOM 19094 N N . LEU A 1 46 ? 4.646 0.960 -16.062 1.00 0.00 46 LEU A N 14
ATOM 19095 C CA . LEU A 1 46 ? 3.413 1.278 -15.349 1.00 0.00 46 LEU A CA 14
ATOM 19096 C C . LEU A 1 46 ? 2.326 1.735 -16.317 1.00 0.00 46 LEU A C 14
ATOM 19097 O O . LEU A 1 46 ? 1.140 1.497 -16.091 1.00 0.00 46 LEU A O 14
ATOM 19113 N N . PHE A 1 47 ? 2.740 2.391 -17.396 1.00 0.00 47 PHE A N 14
ATOM 19114 C CA . PHE A 1 47 ? 1.801 2.880 -18.399 1.00 0.00 47 PHE A CA 14
ATOM 19115 C C . PHE A 1 47 ? 0.935 1.743 -18.934 1.00 0.00 47 PHE A C 14
ATOM 19116 O O . PHE A 1 47 ? 1.267 0.564 -18.809 1.00 0.00 47 PHE A O 14
ATOM 19133 N N . PRO A 1 48 ? -0.204 2.105 -19.543 1.00 0.00 48 PRO A N 14
ATOM 19134 C CA . PRO A 1 48 ? -0.610 3.505 -19.696 1.00 0.00 48 PRO A CA 14
ATOM 19135 C C . PRO A 1 48 ? -1.003 4.143 -18.368 1.00 0.00 48 PRO A C 14
ATOM 19136 O O . PRO A 1 48 ? -1.251 3.446 -17.384 1.00 0.00 48 PRO A O 14
ATOM 19147 N N . ILE A 1 49 ? -1.060 5.470 -18.349 1.00 0.00 49 ILE A N 14
ATOM 19148 C CA . ILE A 1 49 ? -1.424 6.201 -17.141 1.00 0.00 49 ILE A CA 14
ATOM 19149 C C . ILE A 1 49 ? -2.791 6.860 -17.289 1.00 0.00 49 ILE A C 14
ATOM 19150 O O . ILE A 1 49 ? -3.377 6.862 -18.372 1.00 0.00 49 ILE A O 14
ATOM 19166 N N . ASP A 1 50 ? -3.292 7.422 -16.194 1.00 0.00 50 ASP A N 14
ATOM 19167 C CA . ASP A 1 50 ? -4.589 8.087 -16.202 1.00 0.00 50 ASP A CA 14
ATOM 19168 C C . ASP A 1 50 ? -4.468 9.509 -16.742 1.00 0.00 50 ASP A C 14
ATOM 19169 O O . ASP A 1 50 ? -4.201 10.448 -15.991 1.00 0.00 50 ASP A O 14
ATOM 19178 N N . ILE A 1 51 ? -4.664 9.659 -18.047 1.00 0.00 51 ILE A N 14
ATOM 19179 C CA . ILE A 1 51 ? -4.577 10.966 -18.687 1.00 0.00 51 ILE A CA 14
ATOM 19180 C C . ILE A 1 51 ? -5.562 11.950 -18.065 1.00 0.00 51 ILE A C 14
ATOM 19181 O O . ILE A 1 51 ? -5.164 12.966 -17.496 1.00 0.00 51 ILE A O 14
ATOM 19197 N N . SER A 1 52 ? -6.850 11.639 -18.175 1.00 0.00 52 SER A N 14
ATOM 19198 C CA . SER A 1 52 ? -7.893 12.497 -17.626 1.00 0.00 52 SER A CA 14
ATOM 19199 C C . SER A 1 52 ? -7.511 12.994 -16.235 1.00 0.00 52 SER A C 14
ATOM 19200 O O . SER A 1 52 ? -7.795 14.135 -15.870 1.00 0.00 52 SER A O 14
ATOM 19208 N N . LEU A 1 53 ? -6.864 12.128 -15.462 1.00 0.00 53 LEU A N 14
ATOM 19209 C CA . LEU A 1 53 ? -6.442 12.477 -14.110 1.00 0.00 53 LEU A CA 14
ATOM 19210 C C . LEU A 1 53 ? -5.337 13.528 -14.139 1.00 0.00 53 LEU A C 14
ATOM 19211 O O . LEU A 1 53 ? -5.366 14.496 -13.378 1.00 0.00 53 LEU A O 14
ATOM 19227 N N . VAL A 1 54 ? -4.364 13.333 -15.023 1.00 0.00 54 VAL A N 14
ATOM 19228 C CA . VAL A 1 54 ? -3.251 14.265 -15.154 1.00 0.00 54 VAL A CA 14
ATOM 19229 C C . VAL A 1 54 ? -3.749 15.697 -15.311 1.00 0.00 54 VAL A C 14
ATOM 19230 O O . VAL A 1 54 ? -3.069 16.649 -14.927 1.00 0.00 54 VAL A O 14
ATOM 19243 N N . LYS A 1 55 ? -4.942 15.844 -15.878 1.00 0.00 55 LYS A N 14
ATOM 19244 C CA . LYS A 1 55 ? -5.535 17.160 -16.084 1.00 0.00 55 LYS A CA 14
ATOM 19245 C C . LYS A 1 55 ? -6.210 17.658 -14.810 1.00 0.00 55 LYS A C 14
ATOM 19246 O O . LYS A 1 55 ? -6.045 18.814 -14.420 1.00 0.00 55 LYS A O 14
ATOM 19265 N N . ARG A 1 56 ? -6.970 16.778 -14.166 1.00 0.00 56 ARG A N 14
ATOM 19266 C CA . ARG A 1 56 ? -7.670 17.128 -12.936 1.00 0.00 56 ARG A CA 14
ATOM 19267 C C . ARG A 1 56 ? -6.688 17.598 -11.867 1.00 0.00 56 ARG A C 14
ATOM 19268 O O . ARG A 1 56 ? -6.939 18.580 -11.168 1.00 0.00 56 ARG A O 14
ATOM 19289 N N . GLU A 1 57 ? -5.569 16.890 -11.745 1.00 0.00 57 GLU A N 14
ATOM 19290 C CA . GLU A 1 57 ? -4.551 17.234 -10.760 1.00 0.00 57 GLU A CA 14
ATOM 19291 C C . GLU A 1 57 ? -3.851 18.537 -11.135 1.00 0.00 57 GLU A C 14
ATOM 19292 O O . GLU A 1 57 ? -3.703 19.436 -10.306 1.00 0.00 57 GLU A O 14
ATOM 19304 N N . HIS A 1 58 ? -3.420 18.632 -12.389 1.00 0.00 58 HIS A N 14
ATOM 19305 C CA . HIS A 1 58 ? -2.734 19.825 -12.874 1.00 0.00 58 HIS A CA 14
ATOM 19306 C C . HIS A 1 58 ? -3.705 20.753 -13.598 1.00 0.00 58 HIS A C 14
ATOM 19307 O O . HIS A 1 58 ? -3.349 21.386 -14.592 1.00 0.00 58 HIS A O 14
ATOM 19321 N N . ASP A 1 59 ? -4.932 20.827 -13.094 1.00 0.00 59 ASP A N 14
ATOM 19322 C CA . ASP A 1 59 ? -5.954 21.678 -13.693 1.00 0.00 59 ASP A CA 14
ATOM 19323 C C . ASP A 1 59 ? -5.501 23.134 -13.722 1.00 0.00 59 ASP A C 14
ATOM 19324 O O . ASP A 1 59 ? -5.917 23.908 -14.584 1.00 0.00 59 ASP A O 14
ATOM 19333 N N . PHE A 1 60 ? -4.646 23.501 -12.773 1.00 0.00 60 PHE A N 14
ATOM 19334 C CA . PHE A 1 60 ? -4.136 24.865 -12.689 1.00 0.00 60 PHE A CA 14
ATOM 19335 C C . PHE A 1 60 ? -3.467 25.277 -13.996 1.00 0.00 60 PHE A C 14
ATOM 19336 O O . PHE A 1 60 ? -3.645 26.400 -14.471 1.00 0.00 60 PHE A O 14
ATOM 19353 N N . LEU A 1 61 ? -2.696 24.362 -14.574 1.00 0.00 61 LEU A N 14
ATOM 19354 C CA . LEU A 1 61 ? -2.000 24.629 -15.827 1.00 0.00 61 LEU A CA 14
ATOM 19355 C C . LEU A 1 61 ? -2.949 25.228 -16.861 1.00 0.00 61 LEU A C 14
ATOM 19356 O O . LEU A 1 61 ? -4.168 25.109 -16.741 1.00 0.00 61 LEU A O 14
ATOM 19372 N N . ASP A 1 62 ? -2.381 25.869 -17.877 1.00 0.00 62 ASP A N 14
ATOM 19373 C CA . ASP A 1 62 ? -3.176 26.483 -18.934 1.00 0.00 62 ASP A CA 14
ATOM 19374 C C . ASP A 1 62 ? -3.474 25.478 -20.042 1.00 0.00 62 ASP A C 14
ATOM 19375 O O . ASP A 1 62 ? -2.655 24.611 -20.344 1.00 0.00 62 ASP A O 14
ATOM 19384 N N . ARG A 1 63 ? -4.653 25.602 -20.644 1.00 0.00 63 ARG A N 14
ATOM 19385 C CA . ARG A 1 63 ? -5.060 24.703 -21.718 1.00 0.00 63 ARG A CA 14
ATOM 19386 C C . ARG A 1 63 ? -3.885 24.388 -22.639 1.00 0.00 63 ARG A C 14
ATOM 19387 O O . ARG A 1 63 ? -3.607 23.225 -22.931 1.00 0.00 63 ARG A O 14
ATOM 19408 N N . ASP A 1 64 ? -3.199 25.432 -23.092 1.00 0.00 64 ASP A N 14
ATOM 19409 C CA . ASP A 1 64 ? -2.053 25.267 -23.979 1.00 0.00 64 ASP A CA 14
ATOM 19410 C C . ASP A 1 64 ? -0.993 24.377 -23.339 1.00 0.00 64 ASP A C 14
ATOM 19411 O O . ASP A 1 64 ? -0.471 23.461 -23.974 1.00 0.00 64 ASP A O 14
ATOM 19420 N N . ALA A 1 65 ? -0.680 24.653 -22.077 1.00 0.00 65 ALA A N 14
ATOM 19421 C CA . ALA A 1 65 ? 0.318 23.877 -21.350 1.00 0.00 65 ALA A CA 14
ATOM 19422 C C . ALA A 1 65 ? -0.084 22.408 -21.266 1.00 0.00 65 ALA A C 14
ATOM 19423 O O . ALA A 1 65 ? 0.756 21.517 -21.400 1.00 0.00 65 ALA A O 14
ATOM 19430 N N . ILE A 1 66 ? -1.370 22.163 -21.042 1.00 0.00 66 ILE A N 14
ATOM 19431 C CA . ILE A 1 66 ? -1.881 20.802 -20.939 1.00 0.00 66 ILE A CA 14
ATOM 19432 C C . ILE A 1 66 ? -1.790 20.077 -22.278 1.00 0.00 66 ILE A C 14
ATOM 19433 O O . ILE A 1 66 ? -1.121 19.051 -22.394 1.00 0.00 66 ILE A O 14
ATOM 19449 N N . GLU A 1 67 ? -2.465 20.620 -23.286 1.00 0.00 67 GLU A N 14
ATOM 19450 C CA . GLU A 1 67 ? -2.459 20.025 -24.617 1.00 0.00 67 GLU A CA 14
ATOM 19451 C C . GLU A 1 67 ? -1.078 19.473 -24.959 1.00 0.00 67 GLU A C 14
ATOM 19452 O O . GLU A 1 67 ? -0.954 18.372 -25.495 1.00 0.00 67 GLU A O 14
ATOM 19464 N N . ALA A 1 68 ? -0.043 20.246 -24.647 1.00 0.00 68 ALA A N 14
ATOM 19465 C CA . ALA A 1 68 ? 1.328 19.834 -24.918 1.00 0.00 68 ALA A CA 14
ATOM 19466 C C . ALA A 1 68 ? 1.710 18.615 -24.086 1.00 0.00 68 ALA A C 14
ATOM 19467 O O . ALA A 1 68 ? 2.199 17.616 -24.617 1.00 0.00 68 ALA A O 14
ATOM 19474 N N . LEU A 1 69 ? 1.485 18.702 -22.780 1.00 0.00 69 LEU A N 14
ATOM 19475 C CA . LEU A 1 69 ? 1.807 17.605 -21.873 1.00 0.00 69 LEU A CA 14
ATOM 19476 C C . LEU A 1 69 ? 1.086 16.327 -22.288 1.00 0.00 69 LEU A C 14
ATOM 19477 O O . LEU A 1 69 ? 1.698 15.264 -22.394 1.00 0.00 69 LEU A O 14
ATOM 19493 N N . CYS A 1 70 ? -0.217 16.438 -22.523 1.00 0.00 70 CYS A N 14
ATOM 19494 C CA . CYS A 1 70 ? -1.022 15.291 -22.927 1.00 0.00 70 CYS A CA 14
ATOM 19495 C C . CYS A 1 70 ? -0.487 14.680 -24.218 1.00 0.00 70 CYS A C 14
ATOM 19496 O O . CYS A 1 70 ? -0.411 13.459 -24.353 1.00 0.00 70 CYS A O 14
ATOM 19504 N N . ARG A 1 71 ? -0.120 15.537 -25.165 1.00 0.00 71 ARG A N 14
ATOM 19505 C CA . ARG A 1 71 ? 0.407 15.082 -26.445 1.00 0.00 71 ARG A CA 14
ATOM 19506 C C . ARG A 1 71 ? 1.521 14.060 -26.242 1.00 0.00 71 ARG A C 14
ATOM 19507 O O . ARG A 1 71 ? 1.724 13.174 -27.073 1.00 0.00 71 ARG A O 14
ATOM 19528 N N . ARG A 1 72 ? 2.242 14.190 -25.133 1.00 0.00 72 ARG A N 14
ATOM 19529 C CA . ARG A 1 72 ? 3.336 13.279 -24.821 1.00 0.00 72 ARG A CA 14
ATOM 19530 C C . ARG A 1 72 ? 2.829 12.064 -24.051 1.00 0.00 72 ARG A C 14
ATOM 19531 O O . ARG A 1 72 ? 3.233 10.931 -24.320 1.00 0.00 72 ARG A O 14
ATOM 19552 N N . LEU A 1 73 ? 1.943 12.306 -23.091 1.00 0.00 73 LEU A N 14
ATOM 19553 C CA . LEU A 1 73 ? 1.381 11.232 -22.280 1.00 0.00 73 LEU A CA 14
ATOM 19554 C C . LEU A 1 73 ? 0.667 10.205 -23.154 1.00 0.00 73 LEU A C 14
ATOM 19555 O O . LEU A 1 73 ? 0.976 9.015 -23.109 1.00 0.00 73 LEU A O 14
ATOM 19571 N N . ASN A 1 74 ? -0.288 10.676 -23.949 1.00 0.00 74 ASN A N 14
ATOM 19572 C CA . ASN A 1 74 ? -1.045 9.799 -24.835 1.00 0.00 74 ASN A CA 14
ATOM 19573 C C . ASN A 1 74 ? -0.110 8.926 -25.666 1.00 0.00 74 ASN A C 14
ATOM 19574 O O . ASN A 1 74 ? -0.368 7.739 -25.871 1.00 0.00 74 ASN A O 14
ATOM 19585 N N . THR A 1 75 ? 0.978 9.522 -26.144 1.00 0.00 75 THR A N 14
ATOM 19586 C CA . THR A 1 75 ? 1.952 8.800 -26.953 1.00 0.00 75 THR A CA 14
ATOM 19587 C C . THR A 1 75 ? 2.429 7.538 -26.244 1.00 0.00 75 THR A C 14
ATOM 19588 O O . THR A 1 75 ? 2.682 6.514 -26.880 1.00 0.00 75 THR A O 14
ATOM 19599 N N . LEU A 1 76 ? 2.550 7.617 -24.923 1.00 0.00 76 LEU A N 14
ATOM 19600 C CA . LEU A 1 76 ? 2.997 6.480 -24.126 1.00 0.00 76 LEU A CA 14
ATOM 19601 C C . LEU A 1 76 ? 1.817 5.606 -23.714 1.00 0.00 76 LEU A C 14
ATOM 19602 O O . LEU A 1 76 ? 1.976 4.414 -23.455 1.00 0.00 76 LEU A O 14
ATOM 19618 N N . ASN A 1 77 ? 0.633 6.206 -23.659 1.00 0.00 77 ASN A N 14
ATOM 19619 C CA . ASN A 1 77 ? -0.575 5.482 -23.280 1.00 0.00 77 ASN A CA 14
ATOM 19620 C C . ASN A 1 77 ? -0.811 4.295 -24.208 1.00 0.00 77 ASN A C 14
ATOM 19621 O O . ASN A 1 77 ? -1.319 3.255 -23.788 1.00 0.00 77 ASN A O 14
ATOM 19632 N N . LYS A 1 78 ? -0.438 4.456 -25.473 1.00 0.00 78 LYS A N 14
ATOM 19633 C CA . LYS A 1 78 ? -0.607 3.399 -26.462 1.00 0.00 78 LYS A CA 14
ATOM 19634 C C . LYS A 1 78 ? 0.693 2.625 -26.660 1.00 0.00 78 LYS A C 14
ATOM 19635 O O . LYS A 1 78 ? 0.681 1.406 -26.835 1.00 0.00 78 LYS A O 14
ATOM 19654 N N . CYS A 1 79 ? 1.812 3.341 -26.628 1.00 0.00 79 CYS A N 14
ATOM 19655 C CA . CYS A 1 79 ? 3.121 2.721 -26.804 1.00 0.00 79 CYS A CA 14
ATOM 19656 C C . CYS A 1 79 ? 3.415 1.741 -25.673 1.00 0.00 79 CYS A C 14
ATOM 19657 O O . CYS A 1 79 ? 4.420 1.032 -25.698 1.00 0.00 79 CYS A O 14
ATOM 19665 N N . ALA A 1 80 ? 2.531 1.708 -24.681 1.00 0.00 80 ALA A N 14
ATOM 19666 C CA . ALA A 1 80 ? 2.695 0.815 -23.541 1.00 0.00 80 ALA A CA 14
ATOM 19667 C C . ALA A 1 80 ? 1.593 -0.239 -23.505 1.00 0.00 80 ALA A C 14
ATOM 19668 O O . ALA A 1 80 ? 1.663 -1.199 -22.738 1.00 0.00 80 ALA A O 14
ATOM 19675 N N . VAL A 1 81 ? 0.576 -0.053 -24.340 1.00 0.00 81 VAL A N 14
ATOM 19676 C CA . VAL A 1 81 ? -0.541 -0.988 -24.405 1.00 0.00 81 VAL A CA 14
ATOM 19677 C C . VAL A 1 81 ? -0.683 -1.578 -25.803 1.00 0.00 81 VAL A C 14
ATOM 19678 O O . VAL A 1 81 ? -1.587 -2.371 -26.064 1.00 0.00 81 VAL A O 14
ATOM 19691 N N . MET A 1 82 ? 0.216 -1.186 -26.700 1.00 0.00 82 MET A N 14
ATOM 19692 C CA . MET A 1 82 ? 0.191 -1.677 -28.072 1.00 0.00 82 MET A CA 14
ATOM 19693 C C . MET A 1 82 ? 0.670 -3.124 -28.140 1.00 0.00 82 MET A C 14
ATOM 19694 O O . MET A 1 82 ? 0.788 -3.700 -29.222 1.00 0.00 82 MET A O 14
ATOM 19708 N N . LYS A 1 83 ? 0.946 -3.707 -26.978 1.00 0.00 83 LYS A N 14
ATOM 19709 C CA . LYS A 1 83 ? 1.413 -5.086 -26.905 1.00 0.00 83 LYS A CA 14
ATOM 19710 C C . LYS A 1 83 ? 0.242 -6.061 -26.979 1.00 0.00 83 LYS A C 14
ATOM 19711 O O . LYS A 1 83 ? 0.286 -7.044 -27.720 1.00 0.00 83 LYS A O 14
ATOM 19730 N N . LEU A 1 84 ? -0.803 -5.783 -26.208 1.00 0.00 84 LEU A N 14
ATOM 19731 C CA . LEU A 1 84 ? -1.987 -6.635 -26.188 1.00 0.00 84 LEU A CA 14
ATOM 19732 C C . LEU A 1 84 ? -2.897 -6.331 -27.373 1.00 0.00 84 LEU A C 14
ATOM 19733 O O . LEU A 1 84 ? -3.215 -7.216 -28.166 1.00 0.00 84 LEU A O 14
ATOM 19749 N N . GLU A 1 85 ? -3.311 -5.072 -27.488 1.00 0.00 85 GLU A N 14
ATOM 19750 C CA . GLU A 1 85 ? -4.182 -4.652 -28.579 1.00 0.00 85 GLU A CA 14
ATOM 19751 C C . GLU A 1 85 ? -3.590 -5.042 -29.930 1.00 0.00 85 GLU A C 14
ATOM 19752 O O . GLU A 1 85 ? -2.380 -4.953 -30.138 1.00 0.00 85 GLU A O 14
ATOM 19764 N N . SER A 1 86 ? -4.451 -5.475 -30.845 1.00 0.00 86 SER A N 14
ATOM 19765 C CA . SER A 1 86 ? -4.014 -5.882 -32.175 1.00 0.00 86 SER A CA 14
ATOM 19766 C C . SER A 1 86 ? -4.841 -5.191 -33.255 1.00 0.00 86 SER A C 14
ATOM 19767 O O . SER A 1 86 ? -4.298 -4.604 -34.189 1.00 0.00 86 SER A O 14
ATOM 19775 N N . GLY A 1 87 ? -6.162 -5.265 -33.118 1.00 0.00 87 GLY A N 14
ATOM 19776 C CA . GLY A 1 87 ? -7.045 -4.644 -34.088 1.00 0.00 87 GLY A CA 14
ATOM 19777 C C . GLY A 1 87 ? -6.790 -5.132 -35.500 1.00 0.00 87 GLY A C 14
ATOM 19778 O O . GLY A 1 87 ? -6.089 -6.120 -35.721 1.00 0.00 87 GLY A O 14
ATOM 19782 N N . PRO A 1 88 ? -7.369 -4.432 -36.486 1.00 0.00 88 PRO A N 14
ATOM 19783 C CA . PRO A 1 88 ? -7.217 -4.782 -37.901 1.00 0.00 88 PRO A CA 14
ATOM 19784 C C . PRO A 1 88 ? -5.804 -4.522 -38.414 1.00 0.00 88 PRO A C 14
ATOM 19785 O O . PRO A 1 88 ? -5.241 -3.450 -38.192 1.00 0.00 88 PRO A O 14
ATOM 19796 N N . SER A 1 89 ? -5.237 -5.509 -39.100 1.00 0.00 89 SER A N 14
ATOM 19797 C CA . SER A 1 89 ? -3.888 -5.388 -39.640 1.00 0.00 89 SER A CA 14
ATOM 19798 C C . SER A 1 89 ? -3.879 -4.504 -40.884 1.00 0.00 89 SER A C 14
ATOM 19799 O O . SER A 1 89 ? -4.905 -4.325 -41.540 1.00 0.00 89 SER A O 14
ATOM 19807 N N . SER A 1 90 ? -2.711 -3.954 -41.202 1.00 0.00 90 SER A N 14
ATOM 19808 C CA . SER A 1 90 ? -2.567 -3.085 -42.364 1.00 0.00 90 SER A CA 14
ATOM 19809 C C . SER A 1 90 ? -1.309 -3.437 -43.152 1.00 0.00 90 SER A C 14
ATOM 19810 O O . SER A 1 90 ? -0.222 -3.554 -42.588 1.00 0.00 90 SER A O 14
ATOM 19818 N N . GLY A 1 91 ? -1.465 -3.605 -44.462 1.00 0.00 91 GLY A N 14
ATOM 19819 C CA . GLY A 1 91 ? -0.335 -3.942 -45.307 1.00 0.00 91 GLY A CA 14
ATOM 19820 C C . GLY A 1 91 ? -0.739 -4.181 -46.748 1.00 0.00 91 GLY A C 14
ATOM 19821 O O . GLY A 1 91 ? -1.848 -4.641 -47.020 1.00 0.00 91 GLY A O 14
ATOM 19825 N N . GLY A 1 1 ? 0.357 -4.225 -7.456 1.00 0.00 1 GLY A N 15
ATOM 19826 C CA . GLY A 1 1 ? -0.291 -5.499 -7.708 1.00 0.00 1 GLY A CA 15
ATOM 19827 C C . GLY A 1 1 ? -0.035 -6.011 -9.112 1.00 0.00 1 GLY A C 15
ATOM 19828 O O . GLY A 1 1 ? -0.569 -5.475 -10.083 1.00 0.00 1 GLY A O 15
ATOM 19832 N N . SER A 1 2 ? 0.785 -7.052 -9.220 1.00 0.00 2 SER A N 15
ATOM 19833 C CA . SER A 1 2 ? 1.115 -7.633 -10.516 1.00 0.00 2 SER A CA 15
ATOM 19834 C C . SER A 1 2 ? 0.725 -9.107 -10.566 1.00 0.00 2 SER A C 15
ATOM 19835 O O . SER A 1 2 ? 0.376 -9.703 -9.547 1.00 0.00 2 SER A O 15
ATOM 19843 N N . SER A 1 3 ? 0.788 -9.689 -11.759 1.00 0.00 3 SER A N 15
ATOM 19844 C CA . SER A 1 3 ? 0.437 -11.093 -11.944 1.00 0.00 3 SER A CA 15
ATOM 19845 C C . SER A 1 3 ? 1.446 -11.789 -12.852 1.00 0.00 3 SER A C 15
ATOM 19846 O O . SER A 1 3 ? 1.531 -11.497 -14.044 1.00 0.00 3 SER A O 15
ATOM 19854 N N . GLY A 1 4 ? 2.210 -12.714 -12.278 1.00 0.00 4 GLY A N 15
ATOM 19855 C CA . GLY A 1 4 ? 3.203 -13.439 -13.049 1.00 0.00 4 GLY A CA 15
ATOM 19856 C C . GLY A 1 4 ? 2.579 -14.387 -14.053 1.00 0.00 4 GLY A C 15
ATOM 19857 O O . GLY A 1 4 ? 1.450 -14.843 -13.868 1.00 0.00 4 GLY A O 15
ATOM 19861 N N . SER A 1 5 ? 3.314 -14.685 -15.119 1.00 0.00 5 SER A N 15
ATOM 19862 C CA . SER A 1 5 ? 2.823 -15.581 -16.160 1.00 0.00 5 SER A CA 15
ATOM 19863 C C . SER A 1 5 ? 3.517 -16.938 -16.080 1.00 0.00 5 SER A C 15
ATOM 19864 O O . SER A 1 5 ? 2.874 -17.983 -16.179 1.00 0.00 5 SER A O 15
ATOM 19872 N N . SER A 1 6 ? 4.834 -16.912 -15.901 1.00 0.00 6 SER A N 15
ATOM 19873 C CA . SER A 1 6 ? 5.617 -18.139 -15.811 1.00 0.00 6 SER A CA 15
ATOM 19874 C C . SER A 1 6 ? 5.344 -19.047 -17.007 1.00 0.00 6 SER A C 15
ATOM 19875 O O . SER A 1 6 ? 5.188 -20.258 -16.858 1.00 0.00 6 SER A O 15
ATOM 19883 N N . GLY A 1 7 ? 5.287 -18.450 -18.194 1.00 0.00 7 GLY A N 15
ATOM 19884 C CA . GLY A 1 7 ? 5.034 -19.219 -19.398 1.00 0.00 7 GLY A CA 15
ATOM 19885 C C . GLY A 1 7 ? 5.576 -18.542 -20.642 1.00 0.00 7 GLY A C 15
ATOM 19886 O O . GLY A 1 7 ? 5.246 -17.391 -20.923 1.00 0.00 7 GLY A O 15
ATOM 19890 N N . MET A 1 8 ? 6.410 -19.259 -21.388 1.00 0.00 8 MET A N 15
ATOM 19891 C CA . MET A 1 8 ? 7.000 -18.719 -22.608 1.00 0.00 8 MET A CA 15
ATOM 19892 C C . MET A 1 8 ? 5.925 -18.442 -23.654 1.00 0.00 8 MET A C 15
ATOM 19893 O O . MET A 1 8 ? 5.343 -19.368 -24.220 1.00 0.00 8 MET A O 15
ATOM 19907 N N . CYS A 1 9 ? 5.667 -17.163 -23.906 1.00 0.00 9 CYS A N 15
ATOM 19908 C CA . CYS A 1 9 ? 4.661 -16.764 -24.884 1.00 0.00 9 CYS A CA 15
ATOM 19909 C C . CYS A 1 9 ? 5.315 -16.142 -26.113 1.00 0.00 9 CYS A C 15
ATOM 19910 O O . CYS A 1 9 ? 6.294 -15.404 -26.001 1.00 0.00 9 CYS A O 15
ATOM 19918 N N . ARG A 1 10 ? 4.767 -16.445 -27.286 1.00 0.00 10 ARG A N 15
ATOM 19919 C CA . ARG A 1 10 ? 5.299 -15.917 -28.536 1.00 0.00 10 ARG A CA 15
ATOM 19920 C C . ARG A 1 10 ? 5.140 -14.400 -28.597 1.00 0.00 10 ARG A C 15
ATOM 19921 O O . ARG A 1 10 ? 4.024 -13.882 -28.612 1.00 0.00 10 ARG A O 15
ATOM 19942 N N . LYS A 1 11 ? 6.265 -13.694 -28.632 1.00 0.00 11 LYS A N 15
ATOM 19943 C CA . LYS A 1 11 ? 6.253 -12.237 -28.692 1.00 0.00 11 LYS A CA 15
ATOM 19944 C C . LYS A 1 11 ? 6.247 -11.752 -30.138 1.00 0.00 11 LYS A C 15
ATOM 19945 O O . LYS A 1 11 ? 6.726 -12.442 -31.038 1.00 0.00 11 LYS A O 15
ATOM 19964 N N . LYS A 1 12 ? 5.702 -10.559 -30.355 1.00 0.00 12 LYS A N 15
ATOM 19965 C CA . LYS A 1 12 ? 5.637 -9.979 -31.691 1.00 0.00 12 LYS A CA 15
ATOM 19966 C C . LYS A 1 12 ? 6.477 -8.708 -31.774 1.00 0.00 12 LYS A C 15
ATOM 19967 O O . LYS A 1 12 ? 5.966 -7.591 -31.684 1.00 0.00 12 LYS A O 15
ATOM 19986 N N . PRO A 1 13 ? 7.795 -8.879 -31.951 1.00 0.00 13 PRO A N 15
ATOM 19987 C CA . PRO A 1 13 ? 8.732 -7.757 -32.053 1.00 0.00 13 PRO A CA 15
ATOM 19988 C C . PRO A 1 13 ? 8.561 -6.974 -33.350 1.00 0.00 13 PRO A C 15
ATOM 19989 O O . PRO A 1 13 ? 9.286 -6.014 -33.607 1.00 0.00 13 PRO A O 15
ATOM 20000 N N . ASP A 1 14 ? 7.597 -7.391 -34.163 1.00 0.00 14 ASP A N 15
ATOM 20001 C CA . ASP A 1 14 ? 7.328 -6.727 -35.434 1.00 0.00 14 ASP A CA 15
ATOM 20002 C C . ASP A 1 14 ? 7.565 -5.224 -35.322 1.00 0.00 14 ASP A C 15
ATOM 20003 O O . ASP A 1 14 ? 8.234 -4.625 -36.165 1.00 0.00 14 ASP A O 15
ATOM 20012 N N . THR A 1 15 ? 7.012 -4.618 -34.275 1.00 0.00 15 THR A N 15
ATOM 20013 C CA . THR A 1 15 ? 7.162 -3.186 -34.053 1.00 0.00 15 THR A CA 15
ATOM 20014 C C . THR A 1 15 ? 7.759 -2.902 -32.680 1.00 0.00 15 THR A C 15
ATOM 20015 O O . THR A 1 15 ? 7.127 -2.263 -31.839 1.00 0.00 15 THR A O 15
ATOM 20026 N N . MET A 1 16 ? 8.979 -3.380 -32.459 1.00 0.00 16 MET A N 15
ATOM 20027 C CA . MET A 1 16 ? 9.661 -3.174 -31.187 1.00 0.00 16 MET A CA 15
ATOM 20028 C C . MET A 1 16 ? 10.641 -2.009 -31.277 1.00 0.00 16 MET A C 15
ATOM 20029 O O . MET A 1 16 ? 10.747 -1.202 -30.353 1.00 0.00 16 MET A O 15
ATOM 20043 N N . ILE A 1 17 ? 11.356 -1.928 -32.395 1.00 0.00 17 ILE A N 15
ATOM 20044 C CA . ILE A 1 17 ? 12.325 -0.860 -32.605 1.00 0.00 17 ILE A CA 15
ATOM 20045 C C . ILE A 1 17 ? 11.629 0.478 -32.828 1.00 0.00 17 ILE A C 15
ATOM 20046 O O . ILE A 1 17 ? 11.997 1.489 -32.227 1.00 0.00 17 ILE A O 15
ATOM 20062 N N . LEU A 1 18 ? 10.621 0.478 -33.692 1.00 0.00 18 LEU A N 15
ATOM 20063 C CA . LEU A 1 18 ? 9.872 1.692 -33.995 1.00 0.00 18 LEU A CA 15
ATOM 20064 C C . LEU A 1 18 ? 9.345 2.339 -32.718 1.00 0.00 18 LEU A C 15
ATOM 20065 O O . LEU A 1 18 ? 9.726 3.458 -32.372 1.00 0.00 18 LEU A O 15
ATOM 20081 N N . THR A 1 19 ? 8.468 1.626 -32.018 1.00 0.00 19 THR A N 15
ATOM 20082 C CA . THR A 1 19 ? 7.890 2.130 -30.778 1.00 0.00 19 THR A CA 15
ATOM 20083 C C . THR A 1 19 ? 8.945 2.814 -29.917 1.00 0.00 19 THR A C 15
ATOM 20084 O O . THR A 1 19 ? 8.764 3.951 -29.484 1.00 0.00 19 THR A O 15
ATOM 20095 N N . GLN A 1 20 ? 10.048 2.113 -29.673 1.00 0.00 20 GLN A N 15
ATOM 20096 C CA . GLN A 1 20 ? 11.133 2.654 -28.863 1.00 0.00 20 GLN A CA 15
ATOM 20097 C C . GLN A 1 20 ? 11.333 4.140 -29.143 1.00 0.00 20 GLN A C 15
ATOM 20098 O O . GLN A 1 20 ? 11.394 4.953 -28.220 1.00 0.00 20 GLN A O 15
ATOM 20112 N N . ILE A 1 21 ? 11.434 4.488 -30.422 1.00 0.00 21 ILE A N 15
ATOM 20113 C CA . ILE A 1 21 ? 11.627 5.876 -30.823 1.00 0.00 21 ILE A CA 15
ATOM 20114 C C . ILE A 1 21 ? 10.469 6.750 -30.352 1.00 0.00 21 ILE A C 15
ATOM 20115 O O . ILE A 1 21 ? 10.655 7.662 -29.547 1.00 0.00 21 ILE A O 15
ATOM 20131 N N . GLU A 1 22 ? 9.274 6.463 -30.859 1.00 0.00 22 GLU A N 15
ATOM 20132 C CA . GLU A 1 22 ? 8.086 7.223 -30.489 1.00 0.00 22 GLU A CA 15
ATOM 20133 C C . GLU A 1 22 ? 8.062 7.498 -28.989 1.00 0.00 22 GLU A C 15
ATOM 20134 O O . GLU A 1 22 ? 8.080 8.651 -28.558 1.00 0.00 22 GLU A O 15
ATOM 20146 N N . ALA A 1 23 ? 8.019 6.431 -28.198 1.00 0.00 23 ALA A N 15
ATOM 20147 C CA . ALA A 1 23 ? 7.992 6.556 -26.746 1.00 0.00 23 ALA A CA 15
ATOM 20148 C C . ALA A 1 23 ? 9.163 7.395 -26.246 1.00 0.00 23 ALA A C 15
ATOM 20149 O O . ALA A 1 23 ? 8.971 8.441 -25.626 1.00 0.00 23 ALA A O 15
ATOM 20156 N N . LYS A 1 24 ? 10.377 6.929 -26.518 1.00 0.00 24 LYS A N 15
ATOM 20157 C CA . LYS A 1 24 ? 11.581 7.636 -26.097 1.00 0.00 24 LYS A CA 15
ATOM 20158 C C . LYS A 1 24 ? 11.391 9.146 -26.204 1.00 0.00 24 LYS A C 15
ATOM 20159 O O . LYS A 1 24 ? 11.679 9.885 -25.263 1.00 0.00 24 LYS A O 15
ATOM 20178 N N . GLU A 1 25 ? 10.904 9.596 -27.356 1.00 0.00 25 GLU A N 15
ATOM 20179 C CA . GLU A 1 25 ? 10.675 11.018 -27.585 1.00 0.00 25 GLU A CA 15
ATOM 20180 C C . GLU A 1 25 ? 9.834 11.621 -26.464 1.00 0.00 25 GLU A C 15
ATOM 20181 O O . GLU A 1 25 ? 10.172 12.669 -25.914 1.00 0.00 25 GLU A O 15
ATOM 20193 N N . ALA A 1 26 ? 8.736 10.951 -26.130 1.00 0.00 26 ALA A N 15
ATOM 20194 C CA . ALA A 1 26 ? 7.847 11.418 -25.073 1.00 0.00 26 ALA A CA 15
ATOM 20195 C C . ALA A 1 26 ? 8.554 11.416 -23.722 1.00 0.00 26 ALA A C 15
ATOM 20196 O O . ALA A 1 26 ? 8.691 12.459 -23.081 1.00 0.00 26 ALA A O 15
ATOM 20203 N N . CYS A 1 27 ? 8.998 10.240 -23.293 1.00 0.00 27 CYS A N 15
ATOM 20204 C CA . CYS A 1 27 ? 9.689 10.103 -22.016 1.00 0.00 27 CYS A CA 15
ATOM 20205 C C . CYS A 1 27 ? 10.781 11.158 -21.872 1.00 0.00 27 CYS A C 15
ATOM 20206 O O . CYS A 1 27 ? 10.788 11.932 -20.914 1.00 0.00 27 CYS A O 15
ATOM 20214 N N . ASP A 1 28 ? 11.702 11.182 -22.828 1.00 0.00 28 ASP A N 15
ATOM 20215 C CA . ASP A 1 28 ? 12.800 12.142 -22.808 1.00 0.00 28 ASP A CA 15
ATOM 20216 C C . ASP A 1 28 ? 12.293 13.542 -22.481 1.00 0.00 28 ASP A C 15
ATOM 20217 O O . ASP A 1 28 ? 12.960 14.309 -21.786 1.00 0.00 28 ASP A O 15
ATOM 20226 N N . TRP A 1 29 ? 11.109 13.870 -22.986 1.00 0.00 29 TRP A N 15
ATOM 20227 C CA . TRP A 1 29 ? 10.512 15.179 -22.747 1.00 0.00 29 TRP A CA 15
ATOM 20228 C C . TRP A 1 29 ? 9.977 15.281 -21.323 1.00 0.00 29 TRP A C 15
ATOM 20229 O O . TRP A 1 29 ? 10.381 16.159 -20.559 1.00 0.00 29 TRP A O 15
ATOM 20250 N N . LEU A 1 30 ? 9.067 14.379 -20.971 1.00 0.00 30 LEU A N 15
ATOM 20251 C CA . LEU A 1 30 ? 8.476 14.369 -19.637 1.00 0.00 30 LEU A CA 15
ATOM 20252 C C . LEU A 1 30 ? 9.539 14.604 -18.569 1.00 0.00 30 LEU A C 15
ATOM 20253 O O . LEU A 1 30 ? 9.287 15.269 -17.564 1.00 0.00 30 LEU A O 15
ATOM 20269 N N . ARG A 1 31 ? 10.729 14.057 -18.795 1.00 0.00 31 ARG A N 15
ATOM 20270 C CA . ARG A 1 31 ? 11.831 14.209 -17.852 1.00 0.00 31 ARG A CA 15
ATOM 20271 C C . ARG A 1 31 ? 12.612 15.489 -18.131 1.00 0.00 31 ARG A C 15
ATOM 20272 O O . ARG A 1 31 ? 13.281 16.025 -17.248 1.00 0.00 31 ARG A O 15
ATOM 20293 N N . ALA A 1 32 ? 12.523 15.974 -19.365 1.00 0.00 32 ALA A N 15
ATOM 20294 C CA . ALA A 1 32 ? 13.220 17.192 -19.760 1.00 0.00 32 ALA A CA 15
ATOM 20295 C C . ALA A 1 32 ? 12.255 18.368 -19.861 1.00 0.00 32 ALA A C 15
ATOM 20296 O O . ALA A 1 32 ? 12.592 19.416 -20.415 1.00 0.00 32 ALA A O 15
ATOM 20303 N N . THR A 1 33 ? 11.053 18.190 -19.323 1.00 0.00 33 THR A N 15
ATOM 20304 C CA . THR A 1 33 ? 10.039 19.236 -19.353 1.00 0.00 33 THR A CA 15
ATOM 20305 C C . THR A 1 33 ? 9.733 19.746 -17.950 1.00 0.00 33 THR A C 15
ATOM 20306 O O . THR A 1 33 ? 9.559 20.945 -17.738 1.00 0.00 33 THR A O 15
ATOM 20317 N N . GLY A 1 34 ? 9.668 18.826 -16.992 1.00 0.00 34 GLY A N 15
ATOM 20318 C CA . GLY A 1 34 ? 9.384 19.202 -15.620 1.00 0.00 34 GLY A CA 15
ATOM 20319 C C . GLY A 1 34 ? 8.734 18.081 -14.833 1.00 0.00 34 GLY A C 15
ATOM 20320 O O . GLY A 1 34 ? 8.651 18.140 -13.606 1.00 0.00 34 GLY A O 15
ATOM 20324 N N . PHE A 1 35 ? 8.271 17.056 -15.541 1.00 0.00 35 PHE A N 15
ATOM 20325 C CA . PHE A 1 35 ? 7.622 15.917 -14.902 1.00 0.00 35 PHE A CA 15
ATOM 20326 C C . PHE A 1 35 ? 8.453 14.649 -15.076 1.00 0.00 35 PHE A C 15
ATOM 20327 O O . PHE A 1 35 ? 8.208 13.833 -15.965 1.00 0.00 35 PHE A O 15
ATOM 20344 N N . PRO A 1 36 ? 9.461 14.479 -14.207 1.00 0.00 36 PRO A N 15
ATOM 20345 C CA . PRO A 1 36 ? 10.349 13.314 -14.243 1.00 0.00 36 PRO A CA 15
ATOM 20346 C C . PRO A 1 36 ? 9.640 12.031 -13.823 1.00 0.00 36 PRO A C 15
ATOM 20347 O O . PRO A 1 36 ? 10.128 10.930 -14.077 1.00 0.00 36 PRO A O 15
ATOM 20358 N N . GLN A 1 37 ? 8.487 12.181 -13.179 1.00 0.00 37 GLN A N 15
ATOM 20359 C CA . GLN A 1 37 ? 7.712 11.033 -12.724 1.00 0.00 37 GLN A CA 15
ATOM 20360 C C . GLN A 1 37 ? 6.991 10.365 -13.890 1.00 0.00 37 GLN A C 15
ATOM 20361 O O . GLN A 1 37 ? 6.785 9.151 -13.892 1.00 0.00 37 GLN A O 15
ATOM 20375 N N . TYR A 1 38 ? 6.611 11.165 -14.880 1.00 0.00 38 TYR A N 15
ATOM 20376 C CA . TYR A 1 38 ? 5.911 10.652 -16.051 1.00 0.00 38 TYR A CA 15
ATOM 20377 C C . TYR A 1 38 ? 6.862 9.878 -16.959 1.00 0.00 38 TYR A C 15
ATOM 20378 O O . TYR A 1 38 ? 6.432 9.078 -17.789 1.00 0.00 38 TYR A O 15
ATOM 20396 N N . ALA A 1 39 ? 8.158 10.124 -16.794 1.00 0.00 39 ALA A N 15
ATOM 20397 C CA . ALA A 1 39 ? 9.171 9.451 -17.596 1.00 0.00 39 ALA A CA 15
ATOM 20398 C C . ALA A 1 39 ? 9.612 8.146 -16.942 1.00 0.00 39 ALA A C 15
ATOM 20399 O O . ALA A 1 39 ? 10.189 7.278 -17.596 1.00 0.00 39 ALA A O 15
ATOM 20406 N N . GLN A 1 40 ? 9.336 8.015 -15.649 1.00 0.00 40 GLN A N 15
ATOM 20407 C CA . GLN A 1 40 ? 9.706 6.815 -14.907 1.00 0.00 40 GLN A CA 15
ATOM 20408 C C . GLN A 1 40 ? 8.581 5.786 -14.940 1.00 0.00 40 GLN A C 15
ATOM 20409 O O . GLN A 1 40 ? 8.826 4.587 -15.078 1.00 0.00 40 GLN A O 15
ATOM 20423 N N . LEU A 1 41 ? 7.347 6.261 -14.812 1.00 0.00 41 LEU A N 15
ATOM 20424 C CA . LEU A 1 41 ? 6.183 5.382 -14.828 1.00 0.00 41 LEU A CA 15
ATOM 20425 C C . LEU A 1 41 ? 6.259 4.400 -15.992 1.00 0.00 41 LEU A C 15
ATOM 20426 O O . LEU A 1 41 ? 5.987 3.210 -15.832 1.00 0.00 41 LEU A O 15
ATOM 20442 N N . TYR A 1 42 ? 6.631 4.905 -17.163 1.00 0.00 42 TYR A N 15
ATOM 20443 C CA . TYR A 1 42 ? 6.742 4.073 -18.354 1.00 0.00 42 TYR A CA 15
ATOM 20444 C C . TYR A 1 42 ? 7.962 3.161 -18.271 1.00 0.00 42 TYR A C 15
ATOM 20445 O O . TYR A 1 42 ? 7.925 2.015 -18.718 1.00 0.00 42 TYR A O 15
ATOM 20463 N N . GLU A 1 43 ? 9.041 3.679 -17.693 1.00 0.00 43 GLU A N 15
ATOM 20464 C CA . GLU A 1 43 ? 10.273 2.911 -17.550 1.00 0.00 43 GLU A CA 15
ATOM 20465 C C . GLU A 1 43 ? 10.056 1.698 -16.650 1.00 0.00 43 GLU A C 15
ATOM 20466 O O . GLU A 1 43 ? 10.823 0.736 -16.693 1.00 0.00 43 GLU A O 15
ATOM 20478 N N . ASP A 1 44 ? 9.007 1.751 -15.837 1.00 0.00 44 ASP A N 15
ATOM 20479 C CA . ASP A 1 44 ? 8.688 0.657 -14.927 1.00 0.00 44 ASP A CA 15
ATOM 20480 C C . ASP A 1 44 ? 7.574 -0.216 -15.497 1.00 0.00 44 ASP A C 15
ATOM 20481 O O . ASP A 1 44 ? 7.084 -1.128 -14.830 1.00 0.00 44 ASP A O 15
ATOM 20490 N N . PHE A 1 45 ? 7.178 0.070 -16.732 1.00 0.00 45 PHE A N 15
ATOM 20491 C CA . PHE A 1 45 ? 6.120 -0.687 -17.391 1.00 0.00 45 PHE A CA 15
ATOM 20492 C C . PHE A 1 45 ? 4.801 -0.549 -16.634 1.00 0.00 45 PHE A C 15
ATOM 20493 O O . PHE A 1 45 ? 4.097 -1.534 -16.408 1.00 0.00 45 PHE A O 15
ATOM 20510 N N . LEU A 1 46 ? 4.475 0.679 -16.246 1.00 0.00 46 LEU A N 15
ATOM 20511 C CA . LEU A 1 46 ? 3.241 0.947 -15.516 1.00 0.00 46 LEU A CA 15
ATOM 20512 C C . LEU A 1 46 ? 2.139 1.414 -16.462 1.00 0.00 46 LEU A C 15
ATOM 20513 O O . LEU A 1 46 ? 0.956 1.168 -16.224 1.00 0.00 46 LEU A O 15
ATOM 20529 N N . PHE A 1 47 ? 2.535 2.086 -17.538 1.00 0.00 47 PHE A N 15
ATOM 20530 C CA . PHE A 1 47 ? 1.582 2.587 -18.521 1.00 0.00 47 PHE A CA 15
ATOM 20531 C C . PHE A 1 47 ? 0.684 1.462 -19.029 1.00 0.00 47 PHE A C 15
ATOM 20532 O O . PHE A 1 47 ? 0.999 0.278 -18.905 1.00 0.00 47 PHE A O 15
ATOM 20549 N N . PRO A 1 48 ? -0.463 1.839 -19.614 1.00 0.00 48 PRO A N 15
ATOM 20550 C CA . PRO A 1 48 ? -0.849 3.245 -19.766 1.00 0.00 48 PRO A CA 15
ATOM 20551 C C . PRO A 1 48 ? -1.200 3.897 -18.433 1.00 0.00 48 PRO A C 15
ATOM 20552 O O . PRO A 1 48 ? -1.304 3.221 -17.409 1.00 0.00 48 PRO A O 15
ATOM 20563 N N . ILE A 1 49 ? -1.382 5.213 -18.453 1.00 0.00 49 ILE A N 15
ATOM 20564 C CA . ILE A 1 49 ? -1.722 5.956 -17.246 1.00 0.00 49 ILE A CA 15
ATOM 20565 C C . ILE A 1 49 ? -3.033 6.716 -17.419 1.00 0.00 49 ILE A C 15
ATOM 20566 O O . ILE A 1 49 ? -3.558 6.823 -18.527 1.00 0.00 49 ILE A O 15
ATOM 20582 N N . ASP A 1 50 ? -3.554 7.243 -16.317 1.00 0.00 50 ASP A N 15
ATOM 20583 C CA . ASP A 1 50 ? -4.803 7.996 -16.346 1.00 0.00 50 ASP A CA 15
ATOM 20584 C C . ASP A 1 50 ? -4.564 9.426 -16.819 1.00 0.00 50 ASP A C 15
ATOM 20585 O O . ASP A 1 50 ? -4.118 10.278 -16.050 1.00 0.00 50 ASP A O 15
ATOM 20594 N N . ILE A 1 51 ? -4.862 9.682 -18.088 1.00 0.00 51 ILE A N 15
ATOM 20595 C CA . ILE A 1 51 ? -4.680 11.009 -18.663 1.00 0.00 51 ILE A CA 15
ATOM 20596 C C . ILE A 1 51 ? -5.581 12.032 -17.980 1.00 0.00 51 ILE A C 15
ATOM 20597 O O . ILE A 1 51 ? -5.130 13.108 -17.588 1.00 0.00 51 ILE A O 15
ATOM 20613 N N . SER A 1 52 ? -6.857 11.688 -17.840 1.00 0.00 52 SER A N 15
ATOM 20614 C CA . SER A 1 52 ? -7.823 12.578 -17.206 1.00 0.00 52 SER A CA 15
ATOM 20615 C C . SER A 1 52 ? -7.335 13.018 -15.829 1.00 0.00 52 SER A C 15
ATOM 20616 O O . SER A 1 52 ? -7.800 14.019 -15.283 1.00 0.00 52 SER A O 15
ATOM 20624 N N . LEU A 1 53 ? -6.394 12.262 -15.273 1.00 0.00 53 LEU A N 15
ATOM 20625 C CA . LEU A 1 53 ? -5.841 12.573 -13.959 1.00 0.00 53 LEU A CA 15
ATOM 20626 C C . LEU A 1 53 ? -4.712 13.593 -14.071 1.00 0.00 53 LEU A C 15
ATOM 20627 O O . LEU A 1 53 ? -4.699 14.600 -13.362 1.00 0.00 53 LEU A O 15
ATOM 20643 N N . VAL A 1 54 ? -3.768 13.328 -14.968 1.00 0.00 54 VAL A N 15
ATOM 20644 C CA . VAL A 1 54 ? -2.637 14.224 -15.175 1.00 0.00 54 VAL A CA 15
ATOM 20645 C C . VAL A 1 54 ? -3.096 15.674 -15.278 1.00 0.00 54 VAL A C 15
ATOM 20646 O O . VAL A 1 54 ? -2.450 16.580 -14.752 1.00 0.00 54 VAL A O 15
ATOM 20659 N N . LYS A 1 55 ? -4.217 15.887 -15.959 1.00 0.00 55 LYS A N 15
ATOM 20660 C CA . LYS A 1 55 ? -4.766 17.227 -16.130 1.00 0.00 55 LYS A CA 15
ATOM 20661 C C . LYS A 1 55 ? -5.382 17.732 -14.829 1.00 0.00 55 LYS A C 15
ATOM 20662 O O . LYS A 1 55 ? -5.434 18.937 -14.583 1.00 0.00 55 LYS A O 15
ATOM 20681 N N . ARG A 1 56 ? -5.845 16.803 -13.998 1.00 0.00 56 ARG A N 15
ATOM 20682 C CA . ARG A 1 56 ? -6.456 17.155 -12.722 1.00 0.00 56 ARG A CA 15
ATOM 20683 C C . ARG A 1 56 ? -5.403 17.644 -11.732 1.00 0.00 56 ARG A C 15
ATOM 20684 O O . ARG A 1 56 ? -5.634 18.595 -10.986 1.00 0.00 56 ARG A O 15
ATOM 20705 N N . GLU A 1 57 ? -4.247 16.988 -11.732 1.00 0.00 57 GLU A N 15
ATOM 20706 C CA . GLU A 1 57 ? -3.160 17.356 -10.833 1.00 0.00 57 GLU A CA 15
ATOM 20707 C C . GLU A 1 57 ? -2.570 18.710 -11.218 1.00 0.00 57 GLU A C 15
ATOM 20708 O O . GLU A 1 57 ? -2.398 19.588 -10.372 1.00 0.00 57 GLU A O 15
ATOM 20720 N N . HIS A 1 58 ? -2.261 18.870 -12.500 1.00 0.00 58 HIS A N 15
ATOM 20721 C CA . HIS A 1 58 ? -1.689 20.116 -12.999 1.00 0.00 58 HIS A CA 15
ATOM 20722 C C . HIS A 1 58 ? -2.762 20.986 -13.646 1.00 0.00 58 HIS A C 15
ATOM 20723 O O . HIS A 1 58 ? -2.492 21.716 -14.600 1.00 0.00 58 HIS A O 15
ATOM 20737 N N . ASP A 1 59 ? -3.980 20.901 -13.123 1.00 0.00 59 ASP A N 15
ATOM 20738 C CA . ASP A 1 59 ? -5.095 21.681 -13.650 1.00 0.00 59 ASP A CA 15
ATOM 20739 C C . ASP A 1 59 ? -4.735 23.161 -13.725 1.00 0.00 59 ASP A C 15
ATOM 20740 O O . ASP A 1 59 ? -5.327 23.916 -14.497 1.00 0.00 59 ASP A O 15
ATOM 20749 N N . PHE A 1 60 ? -3.762 23.570 -12.918 1.00 0.00 60 PHE A N 15
ATOM 20750 C CA . PHE A 1 60 ? -3.324 24.961 -12.892 1.00 0.00 60 PHE A CA 15
ATOM 20751 C C . PHE A 1 60 ? -2.638 25.339 -14.201 1.00 0.00 60 PHE A C 15
ATOM 20752 O O . PHE A 1 60 ? -2.796 26.455 -14.698 1.00 0.00 60 PHE A O 15
ATOM 20769 N N . LEU A 1 61 ? -1.875 24.403 -14.754 1.00 0.00 61 LEU A N 15
ATOM 20770 C CA . LEU A 1 61 ? -1.163 24.637 -16.006 1.00 0.00 61 LEU A CA 15
ATOM 20771 C C . LEU A 1 61 ? -2.048 25.375 -17.005 1.00 0.00 61 LEU A C 15
ATOM 20772 O O . LEU A 1 61 ? -3.266 25.445 -16.839 1.00 0.00 61 LEU A O 15
ATOM 20788 N N . ASP A 1 62 ? -1.428 25.923 -18.045 1.00 0.00 62 ASP A N 15
ATOM 20789 C CA . ASP A 1 62 ? -2.159 26.653 -19.073 1.00 0.00 62 ASP A CA 15
ATOM 20790 C C . ASP A 1 62 ? -2.702 25.701 -20.134 1.00 0.00 62 ASP A C 15
ATOM 20791 O O . ASP A 1 62 ? -2.154 24.620 -20.351 1.00 0.00 62 ASP A O 15
ATOM 20800 N N . ARG A 1 63 ? -3.784 26.108 -20.790 1.00 0.00 63 ARG A N 15
ATOM 20801 C CA . ARG A 1 63 ? -4.402 25.290 -21.826 1.00 0.00 63 ARG A CA 15
ATOM 20802 C C . ARG A 1 63 ? -3.357 24.787 -22.818 1.00 0.00 63 ARG A C 15
ATOM 20803 O O . ARG A 1 63 ? -3.348 23.610 -23.181 1.00 0.00 63 ARG A O 15
ATOM 20824 N N . ASP A 1 64 ? -2.480 25.685 -23.252 1.00 0.00 64 ASP A N 15
ATOM 20825 C CA . ASP A 1 64 ? -1.431 25.332 -24.201 1.00 0.00 64 ASP A CA 15
ATOM 20826 C C . ASP A 1 64 ? -0.490 24.287 -23.608 1.00 0.00 64 ASP A C 15
ATOM 20827 O O . ASP A 1 64 ? -0.162 23.294 -24.257 1.00 0.00 64 ASP A O 15
ATOM 20836 N N . ALA A 1 65 ? -0.060 24.519 -22.372 1.00 0.00 65 ALA A N 15
ATOM 20837 C CA . ALA A 1 65 ? 0.843 23.598 -21.692 1.00 0.00 65 ALA A CA 15
ATOM 20838 C C . ALA A 1 65 ? 0.235 22.203 -21.598 1.00 0.00 65 ALA A C 15
ATOM 20839 O O . ALA A 1 65 ? 0.869 21.214 -21.966 1.00 0.00 65 ALA A O 15
ATOM 20846 N N . ILE A 1 66 ? -0.997 22.131 -21.104 1.00 0.00 66 ILE A N 15
ATOM 20847 C CA . ILE A 1 66 ? -1.689 20.857 -20.961 1.00 0.00 66 ILE A CA 15
ATOM 20848 C C . ILE A 1 66 ? -1.843 20.161 -22.309 1.00 0.00 66 ILE A C 15
ATOM 20849 O O . ILE A 1 66 ? -1.344 19.053 -22.507 1.00 0.00 66 ILE A O 15
ATOM 20865 N N . GLU A 1 67 ? -2.535 20.819 -23.233 1.00 0.00 67 GLU A N 15
ATOM 20866 C CA . GLU A 1 67 ? -2.754 20.263 -24.563 1.00 0.00 67 GLU A CA 15
ATOM 20867 C C . GLU A 1 67 ? -1.534 19.474 -25.030 1.00 0.00 67 GLU A C 15
ATOM 20868 O O . GLU A 1 67 ? -1.658 18.355 -25.526 1.00 0.00 67 GLU A O 15
ATOM 20880 N N . ALA A 1 68 ? -0.356 20.068 -24.869 1.00 0.00 68 ALA A N 15
ATOM 20881 C CA . ALA A 1 68 ? 0.887 19.421 -25.272 1.00 0.00 68 ALA A CA 15
ATOM 20882 C C . ALA A 1 68 ? 1.205 18.233 -24.371 1.00 0.00 68 ALA A C 15
ATOM 20883 O O . ALA A 1 68 ? 1.331 17.101 -24.840 1.00 0.00 68 ALA A O 15
ATOM 20890 N N . LEU A 1 69 ? 1.333 18.497 -23.075 1.00 0.00 69 LEU A N 15
ATOM 20891 C CA . LEU A 1 69 ? 1.637 17.448 -22.107 1.00 0.00 69 LEU A CA 15
ATOM 20892 C C . LEU A 1 69 ? 0.909 16.155 -22.459 1.00 0.00 69 LEU A C 15
ATOM 20893 O O . LEU A 1 69 ? 1.505 15.077 -22.461 1.00 0.00 69 LEU A O 15
ATOM 20909 N N . CYS A 1 70 ? -0.380 16.270 -22.759 1.00 0.00 70 CYS A N 15
ATOM 20910 C CA . CYS A 1 70 ? -1.189 15.109 -23.114 1.00 0.00 70 CYS A CA 15
ATOM 20911 C C . CYS A 1 70 ? -0.672 14.457 -24.393 1.00 0.00 70 CYS A C 15
ATOM 20912 O O . CYS A 1 70 ? -0.635 13.231 -24.505 1.00 0.00 70 CYS A O 15
ATOM 20920 N N . ARG A 1 71 ? -0.276 15.284 -25.354 1.00 0.00 71 ARG A N 15
ATOM 20921 C CA . ARG A 1 71 ? 0.237 14.788 -26.626 1.00 0.00 71 ARG A CA 15
ATOM 20922 C C . ARG A 1 71 ? 1.392 13.816 -26.403 1.00 0.00 71 ARG A C 15
ATOM 20923 O O . ARG A 1 71 ? 1.716 13.011 -27.277 1.00 0.00 71 ARG A O 15
ATOM 20944 N N . ARG A 1 72 ? 2.009 13.896 -25.229 1.00 0.00 72 ARG A N 15
ATOM 20945 C CA . ARG A 1 72 ? 3.128 13.025 -24.892 1.00 0.00 72 ARG A CA 15
ATOM 20946 C C . ARG A 1 72 ? 2.654 11.818 -24.088 1.00 0.00 72 ARG A C 15
ATOM 20947 O O . ARG A 1 72 ? 3.163 10.709 -24.254 1.00 0.00 72 ARG A O 15
ATOM 20968 N N . LEU A 1 73 ? 1.677 12.042 -23.215 1.00 0.00 73 LEU A N 15
ATOM 20969 C CA . LEU A 1 73 ? 1.135 10.973 -22.383 1.00 0.00 73 LEU A CA 15
ATOM 20970 C C . LEU A 1 73 ? 0.369 9.961 -23.228 1.00 0.00 73 LEU A C 15
ATOM 20971 O O . LEU A 1 73 ? 0.694 8.774 -23.239 1.00 0.00 73 LEU A O 15
ATOM 20987 N N . ASN A 1 74 ? -0.649 10.438 -23.938 1.00 0.00 74 ASN A N 15
ATOM 20988 C CA . ASN A 1 74 ? -1.461 9.575 -24.787 1.00 0.00 74 ASN A CA 15
ATOM 20989 C C . ASN A 1 74 ? -0.579 8.675 -25.649 1.00 0.00 74 ASN A C 15
ATOM 20990 O O . ASN A 1 74 ? -0.836 7.478 -25.781 1.00 0.00 74 ASN A O 15
ATOM 21001 N N . THR A 1 75 ? 0.462 9.260 -26.233 1.00 0.00 75 THR A N 15
ATOM 21002 C CA . THR A 1 75 ? 1.381 8.513 -27.081 1.00 0.00 75 THR A CA 15
ATOM 21003 C C . THR A 1 75 ? 1.874 7.251 -26.381 1.00 0.00 75 THR A C 15
ATOM 21004 O O . THR A 1 75 ? 1.862 6.163 -26.959 1.00 0.00 75 THR A O 15
ATOM 21015 N N . LEU A 1 76 ? 2.307 7.403 -25.135 1.00 0.00 76 LEU A N 15
ATOM 21016 C CA . LEU A 1 76 ? 2.805 6.275 -24.355 1.00 0.00 76 LEU A CA 15
ATOM 21017 C C . LEU A 1 76 ? 1.661 5.364 -23.924 1.00 0.00 76 LEU A C 15
ATOM 21018 O O . LEU A 1 76 ? 1.805 4.142 -23.894 1.00 0.00 76 LEU A O 15
ATOM 21034 N N . ASN A 1 77 ? 0.524 5.967 -23.592 1.00 0.00 77 ASN A N 15
ATOM 21035 C CA . ASN A 1 77 ? -0.646 5.209 -23.164 1.00 0.00 77 ASN A CA 15
ATOM 21036 C C . ASN A 1 77 ? -1.019 4.152 -24.198 1.00 0.00 77 ASN A C 15
ATOM 21037 O O . ASN A 1 77 ? -1.525 3.083 -23.856 1.00 0.00 77 ASN A O 15
ATOM 21048 N N . LYS A 1 78 ? -0.763 4.457 -25.466 1.00 0.00 78 LYS A N 15
ATOM 21049 C CA . LYS A 1 78 ? -1.069 3.533 -26.552 1.00 0.00 78 LYS A CA 15
ATOM 21050 C C . LYS A 1 78 ? 0.173 2.752 -26.969 1.00 0.00 78 LYS A C 15
ATOM 21051 O O . LYS A 1 78 ? 0.072 1.664 -27.537 1.00 0.00 78 LYS A O 15
ATOM 21070 N N . CYS A 1 79 ? 1.342 3.313 -26.682 1.00 0.00 79 CYS A N 15
ATOM 21071 C CA . CYS A 1 79 ? 2.605 2.669 -27.027 1.00 0.00 79 CYS A CA 15
ATOM 21072 C C . CYS A 1 79 ? 3.034 1.693 -25.936 1.00 0.00 79 CYS A C 15
ATOM 21073 O O . CYS A 1 79 ? 3.994 0.942 -26.104 1.00 0.00 79 CYS A O 15
ATOM 21081 N N . ALA A 1 80 ? 2.316 1.711 -24.818 1.00 0.00 80 ALA A N 15
ATOM 21082 C CA . ALA A 1 80 ? 2.622 0.828 -23.700 1.00 0.00 80 ALA A CA 15
ATOM 21083 C C . ALA A 1 80 ? 1.731 -0.410 -23.718 1.00 0.00 80 ALA A C 15
ATOM 21084 O O . ALA A 1 80 ? 2.180 -1.515 -23.413 1.00 0.00 80 ALA A O 15
ATOM 21091 N N . VAL A 1 81 ? 0.465 -0.217 -24.076 1.00 0.00 81 VAL A N 15
ATOM 21092 C CA . VAL A 1 81 ? -0.489 -1.318 -24.135 1.00 0.00 81 VAL A CA 15
ATOM 21093 C C . VAL A 1 81 ? -0.406 -2.047 -25.471 1.00 0.00 81 VAL A C 15
ATOM 21094 O O . VAL A 1 81 ? -0.789 -3.211 -25.579 1.00 0.00 81 VAL A O 15
ATOM 21107 N N . MET A 1 82 ? 0.098 -1.354 -26.487 1.00 0.00 82 MET A N 15
ATOM 21108 C CA . MET A 1 82 ? 0.232 -1.936 -27.817 1.00 0.00 82 MET A CA 15
ATOM 21109 C C . MET A 1 82 ? 0.637 -3.404 -27.730 1.00 0.00 82 MET A C 15
ATOM 21110 O O . MET A 1 82 ? 0.231 -4.221 -28.557 1.00 0.00 82 MET A O 15
ATOM 21124 N N . LYS A 1 83 ? 1.439 -3.733 -26.723 1.00 0.00 83 LYS A N 15
ATOM 21125 C CA . LYS A 1 83 ? 1.900 -5.102 -26.527 1.00 0.00 83 LYS A CA 15
ATOM 21126 C C . LYS A 1 83 ? 0.782 -6.099 -26.819 1.00 0.00 83 LYS A C 15
ATOM 21127 O O . LYS A 1 83 ? 0.979 -7.071 -27.550 1.00 0.00 83 LYS A O 15
ATOM 21146 N N . LEU A 1 84 ? -0.389 -5.852 -26.244 1.00 0.00 84 LEU A N 15
ATOM 21147 C CA . LEU A 1 84 ? -1.539 -6.727 -26.444 1.00 0.00 84 LEU A CA 15
ATOM 21148 C C . LEU A 1 84 ? -1.877 -6.853 -27.926 1.00 0.00 84 LEU A C 15
ATOM 21149 O O . LEU A 1 84 ? -1.739 -7.926 -28.514 1.00 0.00 84 LEU A O 15
ATOM 21165 N N . GLU A 1 85 ? -2.317 -5.751 -28.524 1.00 0.00 85 GLU A N 15
ATOM 21166 C CA . GLU A 1 85 ? -2.671 -5.739 -29.938 1.00 0.00 85 GLU A CA 15
ATOM 21167 C C . GLU A 1 85 ? -1.673 -4.911 -30.742 1.00 0.00 85 GLU A C 15
ATOM 21168 O O . GLU A 1 85 ? -1.497 -3.718 -30.494 1.00 0.00 85 GLU A O 15
ATOM 21180 N N . SER A 1 86 ? -1.021 -5.554 -31.706 1.00 0.00 86 SER A N 15
ATOM 21181 C CA . SER A 1 86 ? -0.037 -4.879 -32.544 1.00 0.00 86 SER A CA 15
ATOM 21182 C C . SER A 1 86 ? -0.609 -3.587 -33.120 1.00 0.00 86 SER A C 15
ATOM 21183 O O . SER A 1 86 ? -1.798 -3.305 -32.980 1.00 0.00 86 SER A O 15
ATOM 21191 N N . GLY A 1 87 ? 0.249 -2.805 -33.769 1.00 0.00 87 GLY A N 15
ATOM 21192 C CA . GLY A 1 87 ? -0.188 -1.551 -34.356 1.00 0.00 87 GLY A CA 15
ATOM 21193 C C . GLY A 1 87 ? -0.162 -1.581 -35.871 1.00 0.00 87 GLY A C 15
ATOM 21194 O O . GLY A 1 87 ? 0.793 -1.134 -36.506 1.00 0.00 87 GLY A O 15
ATOM 21198 N N . PRO A 1 88 ? -1.232 -2.120 -36.474 1.00 0.00 88 PRO A N 15
ATOM 21199 C CA . PRO A 1 88 ? -1.352 -2.220 -37.932 1.00 0.00 88 PRO A CA 15
ATOM 21200 C C . PRO A 1 88 ? -1.543 -0.859 -38.593 1.00 0.00 88 PRO A C 15
ATOM 21201 O O . PRO A 1 88 ? -1.469 -0.737 -39.815 1.00 0.00 88 PRO A O 15
ATOM 21212 N N . SER A 1 89 ? -1.789 0.161 -37.777 1.00 0.00 89 SER A N 15
ATOM 21213 C CA . SER A 1 89 ? -1.994 1.512 -38.283 1.00 0.00 89 SER A CA 15
ATOM 21214 C C . SER A 1 89 ? -0.709 2.330 -38.186 1.00 0.00 89 SER A C 15
ATOM 21215 O O . SER A 1 89 ? 0.250 1.924 -37.531 1.00 0.00 89 SER A O 15
ATOM 21223 N N . SER A 1 90 ? -0.699 3.485 -38.845 1.00 0.00 90 SER A N 15
ATOM 21224 C CA . SER A 1 90 ? 0.468 4.359 -38.837 1.00 0.00 90 SER A CA 15
ATOM 21225 C C . SER A 1 90 ? 0.135 5.715 -39.452 1.00 0.00 90 SER A C 15
ATOM 21226 O O . SER A 1 90 ? -0.484 5.793 -40.512 1.00 0.00 90 SER A O 15
ATOM 21234 N N . GLY A 1 91 ? 0.552 6.782 -38.777 1.00 0.00 91 GLY A N 15
ATOM 21235 C CA . GLY A 1 91 ? 0.289 8.121 -39.272 1.00 0.00 91 GLY A CA 15
ATOM 21236 C C . GLY A 1 91 ? 1.334 9.121 -38.820 1.00 0.00 91 GLY A C 15
ATOM 21237 O O . GLY A 1 91 ? 1.278 9.624 -37.698 1.00 0.00 91 GLY A O 15
ATOM 21241 N N . GLY A 1 1 ? -5.824 24.677 -43.084 1.00 0.00 1 GLY A N 16
ATOM 21242 C CA . GLY A 1 1 ? -4.863 23.819 -43.750 1.00 0.00 1 GLY A CA 16
ATOM 21243 C C . GLY A 1 1 ? -5.094 22.350 -43.455 1.00 0.00 1 GLY A C 16
ATOM 21244 O O . GLY A 1 1 ? -5.895 22.003 -42.587 1.00 0.00 1 GLY A O 16
ATOM 21248 N N . SER A 1 2 ? -4.392 21.485 -44.180 1.00 0.00 2 SER A N 16
ATOM 21249 C CA . SER A 1 2 ? -4.530 20.045 -43.995 1.00 0.00 2 SER A CA 16
ATOM 21250 C C . SER A 1 2 ? -3.186 19.344 -44.171 1.00 0.00 2 SER A C 16
ATOM 21251 O O . SER A 1 2 ? -2.179 19.978 -44.486 1.00 0.00 2 SER A O 16
ATOM 21259 N N . SER A 1 3 ? -3.179 18.031 -43.964 1.00 0.00 3 SER A N 16
ATOM 21260 C CA . SER A 1 3 ? -1.959 17.243 -44.094 1.00 0.00 3 SER A CA 16
ATOM 21261 C C . SER A 1 3 ? -2.062 16.273 -45.268 1.00 0.00 3 SER A C 16
ATOM 21262 O O . SER A 1 3 ? -1.653 15.117 -45.169 1.00 0.00 3 SER A O 16
ATOM 21270 N N . GLY A 1 4 ? -2.612 16.754 -46.379 1.00 0.00 4 GLY A N 16
ATOM 21271 C CA . GLY A 1 4 ? -2.759 15.917 -47.555 1.00 0.00 4 GLY A CA 16
ATOM 21272 C C . GLY A 1 4 ? -3.870 14.896 -47.406 1.00 0.00 4 GLY A C 16
ATOM 21273 O O . GLY A 1 4 ? -4.554 14.859 -46.383 1.00 0.00 4 GLY A O 16
ATOM 21277 N N . SER A 1 5 ? -4.050 14.067 -48.429 1.00 0.00 5 SER A N 16
ATOM 21278 C CA . SER A 1 5 ? -5.090 13.045 -48.409 1.00 0.00 5 SER A CA 16
ATOM 21279 C C . SER A 1 5 ? -4.688 11.879 -47.511 1.00 0.00 5 SER A C 16
ATOM 21280 O O . SER A 1 5 ? -3.523 11.484 -47.471 1.00 0.00 5 SER A O 16
ATOM 21288 N N . SER A 1 6 ? -5.663 11.332 -46.791 1.00 0.00 6 SER A N 16
ATOM 21289 C CA . SER A 1 6 ? -5.412 10.213 -45.890 1.00 0.00 6 SER A CA 16
ATOM 21290 C C . SER A 1 6 ? -6.435 9.102 -46.106 1.00 0.00 6 SER A C 16
ATOM 21291 O O . SER A 1 6 ? -7.339 9.227 -46.930 1.00 0.00 6 SER A O 16
ATOM 21299 N N . GLY A 1 7 ? -6.284 8.013 -45.357 1.00 0.00 7 GLY A N 16
ATOM 21300 C CA . GLY A 1 7 ? -7.202 6.896 -45.480 1.00 0.00 7 GLY A CA 16
ATOM 21301 C C . GLY A 1 7 ? -6.836 5.743 -44.567 1.00 0.00 7 GLY A C 16
ATOM 21302 O O . GLY A 1 7 ? -7.646 5.308 -43.749 1.00 0.00 7 GLY A O 16
ATOM 21306 N N . MET A 1 8 ? -5.612 5.244 -44.707 1.00 0.00 8 MET A N 16
ATOM 21307 C CA . MET A 1 8 ? -5.141 4.132 -43.889 1.00 0.00 8 MET A CA 16
ATOM 21308 C C . MET A 1 8 ? -5.410 4.394 -42.410 1.00 0.00 8 MET A C 16
ATOM 21309 O O . MET A 1 8 ? -4.701 5.171 -41.769 1.00 0.00 8 MET A O 16
ATOM 21323 N N . CYS A 1 9 ? -6.437 3.742 -41.876 1.00 0.00 9 CYS A N 16
ATOM 21324 C CA . CYS A 1 9 ? -6.799 3.905 -40.473 1.00 0.00 9 CYS A CA 16
ATOM 21325 C C . CYS A 1 9 ? -5.620 3.573 -39.564 1.00 0.00 9 CYS A C 16
ATOM 21326 O O . CYS A 1 9 ? -5.116 4.435 -38.844 1.00 0.00 9 CYS A O 16
ATOM 21334 N N . ARG A 1 10 ? -5.186 2.318 -39.603 1.00 0.00 10 ARG A N 16
ATOM 21335 C CA . ARG A 1 10 ? -4.068 1.871 -38.781 1.00 0.00 10 ARG A CA 16
ATOM 21336 C C . ARG A 1 10 ? -3.443 0.603 -39.356 1.00 0.00 10 ARG A C 16
ATOM 21337 O O . ARG A 1 10 ? -4.147 -0.290 -39.829 1.00 0.00 10 ARG A O 16
ATOM 21358 N N . LYS A 1 11 ? -2.117 0.531 -39.312 1.00 0.00 11 LYS A N 16
ATOM 21359 C CA . LYS A 1 11 ? -1.396 -0.627 -39.828 1.00 0.00 11 LYS A CA 16
ATOM 21360 C C . LYS A 1 11 ? 0.098 -0.509 -39.543 1.00 0.00 11 LYS A C 16
ATOM 21361 O O . LYS A 1 11 ? 0.658 0.587 -39.556 1.00 0.00 11 LYS A O 16
ATOM 21380 N N . LYS A 1 12 ? 0.738 -1.645 -39.287 1.00 0.00 12 LYS A N 16
ATOM 21381 C CA . LYS A 1 12 ? 2.168 -1.670 -39.003 1.00 0.00 12 LYS A CA 16
ATOM 21382 C C . LYS A 1 12 ? 2.671 -3.104 -38.868 1.00 0.00 12 LYS A C 16
ATOM 21383 O O . LYS A 1 12 ? 1.979 -3.984 -38.355 1.00 0.00 12 LYS A O 16
ATOM 21402 N N . PRO A 1 13 ? 3.904 -3.346 -39.337 1.00 0.00 13 PRO A N 16
ATOM 21403 C CA . PRO A 1 13 ? 4.527 -4.672 -39.277 1.00 0.00 13 PRO A CA 16
ATOM 21404 C C . PRO A 1 13 ? 4.883 -5.081 -37.851 1.00 0.00 13 PRO A C 16
ATOM 21405 O O . PRO A 1 13 ? 5.460 -6.145 -37.626 1.00 0.00 13 PRO A O 16
ATOM 21416 N N . ASP A 1 14 ? 4.534 -4.230 -36.892 1.00 0.00 14 ASP A N 16
ATOM 21417 C CA . ASP A 1 14 ? 4.814 -4.505 -35.488 1.00 0.00 14 ASP A CA 16
ATOM 21418 C C . ASP A 1 14 ? 6.300 -4.336 -35.187 1.00 0.00 14 ASP A C 16
ATOM 21419 O O . ASP A 1 14 ? 6.908 -5.171 -34.515 1.00 0.00 14 ASP A O 16
ATOM 21428 N N . THR A 1 15 ? 6.881 -3.252 -35.690 1.00 0.00 15 THR A N 16
ATOM 21429 C CA . THR A 1 15 ? 8.296 -2.974 -35.476 1.00 0.00 15 THR A CA 16
ATOM 21430 C C . THR A 1 15 ? 8.575 -2.628 -34.018 1.00 0.00 15 THR A C 16
ATOM 21431 O O . THR A 1 15 ? 8.090 -1.620 -33.506 1.00 0.00 15 THR A O 16
ATOM 21442 N N . MET A 1 16 ? 9.359 -3.471 -33.354 1.00 0.00 16 MET A N 16
ATOM 21443 C CA . MET A 1 16 ? 9.703 -3.253 -31.954 1.00 0.00 16 MET A CA 16
ATOM 21444 C C . MET A 1 16 ? 10.545 -1.991 -31.792 1.00 0.00 16 MET A C 16
ATOM 21445 O O . MET A 1 16 ? 10.395 -1.255 -30.816 1.00 0.00 16 MET A O 16
ATOM 21459 N N . ILE A 1 17 ? 11.429 -1.747 -32.753 1.00 0.00 17 ILE A N 16
ATOM 21460 C CA . ILE A 1 17 ? 12.293 -0.574 -32.717 1.00 0.00 17 ILE A CA 16
ATOM 21461 C C . ILE A 1 17 ? 11.492 0.705 -32.939 1.00 0.00 17 ILE A C 16
ATOM 21462 O O . ILE A 1 17 ? 11.826 1.761 -32.401 1.00 0.00 17 ILE A O 16
ATOM 21478 N N . LEU A 1 18 ? 10.432 0.602 -33.733 1.00 0.00 18 LEU A N 16
ATOM 21479 C CA . LEU A 1 18 ? 9.581 1.750 -34.026 1.00 0.00 18 LEU A CA 16
ATOM 21480 C C . LEU A 1 18 ? 8.935 2.289 -32.754 1.00 0.00 18 LEU A C 16
ATOM 21481 O O . LEU A 1 18 ? 8.974 3.490 -32.485 1.00 0.00 18 LEU A O 16
ATOM 21497 N N . THR A 1 19 ? 8.343 1.392 -31.971 1.00 0.00 19 THR A N 16
ATOM 21498 C CA . THR A 1 19 ? 7.690 1.777 -30.726 1.00 0.00 19 THR A CA 16
ATOM 21499 C C . THR A 1 19 ? 8.674 2.445 -29.773 1.00 0.00 19 THR A C 16
ATOM 21500 O O . THR A 1 19 ? 8.340 3.427 -29.111 1.00 0.00 19 THR A O 16
ATOM 21511 N N . GLN A 1 20 ? 9.887 1.906 -29.709 1.00 0.00 20 GLN A N 16
ATOM 21512 C CA . GLN A 1 20 ? 10.920 2.452 -28.836 1.00 0.00 20 GLN A CA 16
ATOM 21513 C C . GLN A 1 20 ? 11.177 3.922 -29.150 1.00 0.00 20 GLN A C 16
ATOM 21514 O O . GLN A 1 20 ? 11.320 4.745 -28.245 1.00 0.00 20 GLN A O 16
ATOM 21528 N N . ILE A 1 21 ? 11.235 4.246 -30.438 1.00 0.00 21 ILE A N 16
ATOM 21529 C CA . ILE A 1 21 ? 11.475 5.617 -30.870 1.00 0.00 21 ILE A CA 16
ATOM 21530 C C . ILE A 1 21 ? 10.373 6.549 -30.379 1.00 0.00 21 ILE A C 16
ATOM 21531 O O . ILE A 1 21 ? 10.617 7.438 -29.563 1.00 0.00 21 ILE A O 16
ATOM 21547 N N . GLU A 1 22 ? 9.160 6.339 -30.880 1.00 0.00 22 GLU A N 16
ATOM 21548 C CA . GLU A 1 22 ? 8.021 7.161 -30.491 1.00 0.00 22 GLU A CA 16
ATOM 21549 C C . GLU A 1 22 ? 8.008 7.394 -28.983 1.00 0.00 22 GLU A C 16
ATOM 21550 O O . GLU A 1 22 ? 8.016 8.534 -28.520 1.00 0.00 22 GLU A O 16
ATOM 21562 N N . ALA A 1 23 ? 7.986 6.304 -28.222 1.00 0.00 23 ALA A N 16
ATOM 21563 C CA . ALA A 1 23 ? 7.973 6.389 -26.767 1.00 0.00 23 ALA A CA 16
ATOM 21564 C C . ALA A 1 23 ? 9.184 7.159 -26.251 1.00 0.00 23 ALA A C 16
ATOM 21565 O O . ALA A 1 23 ? 9.047 8.097 -25.465 1.00 0.00 23 ALA A O 16
ATOM 21572 N N . LYS A 1 24 ? 10.369 6.757 -26.696 1.00 0.00 24 LYS A N 16
ATOM 21573 C CA . LYS A 1 24 ? 11.605 7.409 -26.280 1.00 0.00 24 LYS A CA 16
ATOM 21574 C C . LYS A 1 24 ? 11.458 8.927 -26.315 1.00 0.00 24 LYS A C 16
ATOM 21575 O O . LYS A 1 24 ? 11.864 9.620 -25.382 1.00 0.00 24 LYS A O 16
ATOM 21594 N N . GLU A 1 25 ? 10.873 9.436 -27.395 1.00 0.00 25 GLU A N 16
ATOM 21595 C CA . GLU A 1 25 ? 10.673 10.872 -27.549 1.00 0.00 25 GLU A CA 16
ATOM 21596 C C . GLU A 1 25 ? 9.902 11.444 -26.362 1.00 0.00 25 GLU A C 16
ATOM 21597 O O . GLU A 1 25 ? 10.358 12.381 -25.706 1.00 0.00 25 GLU A O 16
ATOM 21609 N N . ALA A 1 26 ? 8.733 10.874 -26.093 1.00 0.00 26 ALA A N 16
ATOM 21610 C CA . ALA A 1 26 ? 7.900 11.324 -24.985 1.00 0.00 26 ALA A CA 16
ATOM 21611 C C . ALA A 1 26 ? 8.682 11.324 -23.676 1.00 0.00 26 ALA A C 16
ATOM 21612 O O . ALA A 1 26 ? 8.808 12.357 -23.016 1.00 0.00 26 ALA A O 16
ATOM 21619 N N . CYS A 1 27 ? 9.205 10.161 -23.304 1.00 0.00 27 CYS A N 16
ATOM 21620 C CA . CYS A 1 27 ? 9.973 10.026 -22.072 1.00 0.00 27 CYS A CA 16
ATOM 21621 C C . CYS A 1 27 ? 11.050 11.102 -21.982 1.00 0.00 27 CYS A C 16
ATOM 21622 O O . CYS A 1 27 ? 11.104 11.861 -21.014 1.00 0.00 27 CYS A O 16
ATOM 21630 N N . ASP A 1 28 ? 11.906 11.161 -22.996 1.00 0.00 28 ASP A N 16
ATOM 21631 C CA . ASP A 1 28 ? 12.983 12.144 -23.031 1.00 0.00 28 ASP A CA 16
ATOM 21632 C C . ASP A 1 28 ? 12.454 13.541 -22.725 1.00 0.00 28 ASP A C 16
ATOM 21633 O O . ASP A 1 28 ? 13.157 14.368 -22.144 1.00 0.00 28 ASP A O 16
ATOM 21642 N N . TRP A 1 29 ? 11.212 13.798 -23.121 1.00 0.00 29 TRP A N 16
ATOM 21643 C CA . TRP A 1 29 ? 10.589 15.096 -22.889 1.00 0.00 29 TRP A CA 16
ATOM 21644 C C . TRP A 1 29 ? 10.116 15.221 -21.445 1.00 0.00 29 TRP A C 16
ATOM 21645 O O . TRP A 1 29 ? 10.592 16.076 -20.697 1.00 0.00 29 TRP A O 16
ATOM 21666 N N . LEU A 1 30 ? 9.176 14.366 -21.058 1.00 0.00 30 LEU A N 16
ATOM 21667 C CA . LEU A 1 30 ? 8.638 14.382 -19.702 1.00 0.00 30 LEU A CA 16
ATOM 21668 C C . LEU A 1 30 ? 9.747 14.602 -18.678 1.00 0.00 30 LEU A C 16
ATOM 21669 O O . LEU A 1 30 ? 9.551 15.285 -17.674 1.00 0.00 30 LEU A O 16
ATOM 21685 N N . ARG A 1 31 ? 10.912 14.019 -18.942 1.00 0.00 31 ARG A N 16
ATOM 21686 C CA . ARG A 1 31 ? 12.053 14.153 -18.044 1.00 0.00 31 ARG A CA 16
ATOM 21687 C C . ARG A 1 31 ? 12.852 15.413 -18.364 1.00 0.00 31 ARG A C 16
ATOM 21688 O O . ARG A 1 31 ? 13.475 16.005 -17.483 1.00 0.00 31 ARG A O 16
ATOM 21709 N N . ALA A 1 32 ? 12.829 15.817 -19.630 1.00 0.00 32 ALA A N 16
ATOM 21710 C CA . ALA A 1 32 ? 13.549 17.007 -20.065 1.00 0.00 32 ALA A CA 16
ATOM 21711 C C . ALA A 1 32 ? 12.616 18.210 -20.158 1.00 0.00 32 ALA A C 16
ATOM 21712 O O . ALA A 1 32 ? 12.961 19.232 -20.752 1.00 0.00 32 ALA A O 16
ATOM 21719 N N . THR A 1 33 ? 11.432 18.082 -19.568 1.00 0.00 33 THR A N 16
ATOM 21720 C CA . THR A 1 33 ? 10.450 19.158 -19.584 1.00 0.00 33 THR A CA 16
ATOM 21721 C C . THR A 1 33 ? 10.203 19.699 -18.181 1.00 0.00 33 THR A C 16
ATOM 21722 O O . THR A 1 33 ? 10.042 20.903 -17.988 1.00 0.00 33 THR A O 16
ATOM 21733 N N . GLY A 1 34 ? 10.175 18.800 -17.201 1.00 0.00 34 GLY A N 16
ATOM 21734 C CA . GLY A 1 34 ? 9.948 19.207 -15.827 1.00 0.00 34 GLY A CA 16
ATOM 21735 C C . GLY A 1 34 ? 9.232 18.144 -15.018 1.00 0.00 34 GLY A C 16
ATOM 21736 O O . GLY A 1 34 ? 9.201 18.205 -13.789 1.00 0.00 34 GLY A O 16
ATOM 21740 N N . PHE A 1 35 ? 8.652 17.168 -15.708 1.00 0.00 35 PHE A N 16
ATOM 21741 C CA . PHE A 1 35 ? 7.929 16.088 -15.046 1.00 0.00 35 PHE A CA 16
ATOM 21742 C C . PHE A 1 35 ? 8.683 14.767 -15.180 1.00 0.00 35 PHE A C 16
ATOM 21743 O O . PHE A 1 35 ? 8.395 13.945 -16.049 1.00 0.00 35 PHE A O 16
ATOM 21760 N N . PRO A 1 36 ? 9.671 14.559 -14.297 1.00 0.00 36 PRO A N 16
ATOM 21761 C CA . PRO A 1 36 ? 10.487 13.341 -14.295 1.00 0.00 36 PRO A CA 16
ATOM 21762 C C . PRO A 1 36 ? 9.697 12.116 -13.848 1.00 0.00 36 PRO A C 16
ATOM 21763 O O . PRO A 1 36 ? 10.075 10.982 -14.142 1.00 0.00 36 PRO A O 16
ATOM 21774 N N . GLN A 1 37 ? 8.600 12.352 -13.136 1.00 0.00 37 GLN A N 16
ATOM 21775 C CA . GLN A 1 37 ? 7.758 11.266 -12.648 1.00 0.00 37 GLN A CA 16
ATOM 21776 C C . GLN A 1 37 ? 7.007 10.601 -13.797 1.00 0.00 37 GLN A C 16
ATOM 21777 O O . GLN A 1 37 ? 6.675 9.417 -13.733 1.00 0.00 37 GLN A O 16
ATOM 21791 N N . TYR A 1 38 ? 6.741 11.371 -14.847 1.00 0.00 38 TYR A N 16
ATOM 21792 C CA . TYR A 1 38 ? 6.027 10.857 -16.010 1.00 0.00 38 TYR A CA 16
ATOM 21793 C C . TYR A 1 38 ? 6.951 10.026 -16.894 1.00 0.00 38 TYR A C 16
ATOM 21794 O O . TYR A 1 38 ? 6.494 9.234 -17.718 1.00 0.00 38 TYR A O 16
ATOM 21812 N N . ALA A 1 39 ? 8.255 10.213 -16.716 1.00 0.00 39 ALA A N 16
ATOM 21813 C CA . ALA A 1 39 ? 9.245 9.481 -17.496 1.00 0.00 39 ALA A CA 16
ATOM 21814 C C . ALA A 1 39 ? 9.660 8.195 -16.789 1.00 0.00 39 ALA A C 16
ATOM 21815 O O . ALA A 1 39 ? 10.195 7.279 -17.412 1.00 0.00 39 ALA A O 16
ATOM 21822 N N . GLN A 1 40 ? 9.410 8.136 -15.485 1.00 0.00 40 GLN A N 16
ATOM 21823 C CA . GLN A 1 40 ? 9.760 6.962 -14.693 1.00 0.00 40 GLN A CA 16
ATOM 21824 C C . GLN A 1 40 ? 8.623 5.946 -14.695 1.00 0.00 40 GLN A C 16
ATOM 21825 O O . GLN A 1 40 ? 8.855 4.739 -14.777 1.00 0.00 40 GLN A O 16
ATOM 21839 N N . LEU A 1 41 ? 7.393 6.441 -14.605 1.00 0.00 41 LEU A N 16
ATOM 21840 C CA . LEU A 1 41 ? 6.219 5.576 -14.597 1.00 0.00 41 LEU A CA 16
ATOM 21841 C C . LEU A 1 41 ? 6.271 4.577 -15.749 1.00 0.00 41 LEU A C 16
ATOM 21842 O O . LEU A 1 41 ? 5.978 3.394 -15.572 1.00 0.00 41 LEU A O 16
ATOM 21858 N N . TYR A 1 42 ? 6.647 5.060 -16.928 1.00 0.00 42 TYR A N 16
ATOM 21859 C CA . TYR A 1 42 ? 6.736 4.210 -18.109 1.00 0.00 42 TYR A CA 16
ATOM 21860 C C . TYR A 1 42 ? 7.940 3.277 -18.019 1.00 0.00 42 TYR A C 16
ATOM 21861 O O . TYR A 1 42 ? 7.893 2.140 -18.488 1.00 0.00 42 TYR A O 16
ATOM 21879 N N . GLU A 1 43 ? 9.017 3.767 -17.413 1.00 0.00 43 GLU A N 16
ATOM 21880 C CA . GLU A 1 43 ? 10.233 2.977 -17.261 1.00 0.00 43 GLU A CA 16
ATOM 21881 C C . GLU A 1 43 ? 9.962 1.713 -16.450 1.00 0.00 43 GLU A C 16
ATOM 21882 O O . GLU A 1 43 ? 10.604 0.683 -16.655 1.00 0.00 43 GLU A O 16
ATOM 21894 N N . ASP A 1 44 ? 9.009 1.800 -15.530 1.00 0.00 44 ASP A N 16
ATOM 21895 C CA . ASP A 1 44 ? 8.652 0.664 -14.688 1.00 0.00 44 ASP A CA 16
ATOM 21896 C C . ASP A 1 44 ? 7.529 -0.151 -15.322 1.00 0.00 44 ASP A C 16
ATOM 21897 O O . ASP A 1 44 ? 7.015 -1.093 -14.718 1.00 0.00 44 ASP A O 16
ATOM 21906 N N . PHE A 1 45 ? 7.152 0.219 -16.541 1.00 0.00 45 PHE A N 16
ATOM 21907 C CA . PHE A 1 45 ? 6.088 -0.475 -17.256 1.00 0.00 45 PHE A CA 16
ATOM 21908 C C . PHE A 1 45 ? 4.758 -0.337 -16.520 1.00 0.00 45 PHE A C 16
ATOM 21909 O O . PHE A 1 45 ? 4.048 -1.321 -16.308 1.00 0.00 45 PHE A O 16
ATOM 21926 N N . LEU A 1 46 ? 4.428 0.890 -16.132 1.00 0.00 46 LEU A N 16
ATOM 21927 C CA . LEU A 1 46 ? 3.184 1.158 -15.420 1.00 0.00 46 LEU A CA 16
ATOM 21928 C C . LEU A 1 46 ? 2.095 1.622 -16.382 1.00 0.00 46 LEU A C 16
ATOM 21929 O O . LEU A 1 46 ? 0.909 1.385 -16.155 1.00 0.00 46 LEU A O 16
ATOM 21945 N N . PHE A 1 47 ? 2.507 2.283 -17.459 1.00 0.00 47 PHE A N 16
ATOM 21946 C CA . PHE A 1 47 ? 1.567 2.779 -18.457 1.00 0.00 47 PHE A CA 16
ATOM 21947 C C . PHE A 1 47 ? 0.677 1.653 -18.973 1.00 0.00 47 PHE A C 16
ATOM 21948 O O . PHE A 1 47 ? 0.994 0.470 -18.849 1.00 0.00 47 PHE A O 16
ATOM 21965 N N . PRO A 1 48 ? -0.467 2.028 -19.565 1.00 0.00 48 PRO A N 16
ATOM 21966 C CA . PRO A 1 48 ? -0.856 3.433 -19.717 1.00 0.00 48 PRO A CA 16
ATOM 21967 C C . PRO A 1 48 ? -1.219 4.081 -18.386 1.00 0.00 48 PRO A C 16
ATOM 21968 O O . PRO A 1 48 ? -1.518 3.391 -17.410 1.00 0.00 48 PRO A O 16
ATOM 21979 N N . ILE A 1 49 ? -1.192 5.409 -18.353 1.00 0.00 49 ILE A N 16
ATOM 21980 C CA . ILE A 1 49 ? -1.519 6.149 -17.140 1.00 0.00 49 ILE A CA 16
ATOM 21981 C C . ILE A 1 49 ? -2.860 6.862 -17.276 1.00 0.00 49 ILE A C 16
ATOM 21982 O O . ILE A 1 49 ? -3.422 6.947 -18.369 1.00 0.00 49 ILE A O 16
ATOM 21998 N N . ASP A 1 50 ? -3.368 7.373 -16.160 1.00 0.00 50 ASP A N 16
ATOM 21999 C CA . ASP A 1 50 ? -4.643 8.081 -16.154 1.00 0.00 50 ASP A CA 16
ATOM 22000 C C . ASP A 1 50 ? -4.477 9.503 -16.680 1.00 0.00 50 ASP A C 16
ATOM 22001 O O . ASP A 1 50 ? -4.203 10.429 -15.916 1.00 0.00 50 ASP A O 16
ATOM 22010 N N . ILE A 1 51 ? -4.644 9.669 -17.987 1.00 0.00 51 ILE A N 16
ATOM 22011 C CA . ILE A 1 51 ? -4.513 10.978 -18.614 1.00 0.00 51 ILE A CA 16
ATOM 22012 C C . ILE A 1 51 ? -5.425 12.002 -17.945 1.00 0.00 51 ILE A C 16
ATOM 22013 O O . ILE A 1 51 ? -4.955 12.970 -17.348 1.00 0.00 51 ILE A O 16
ATOM 22029 N N . SER A 1 52 ? -6.731 11.778 -18.047 1.00 0.00 52 SER A N 16
ATOM 22030 C CA . SER A 1 52 ? -7.710 12.682 -17.454 1.00 0.00 52 SER A CA 16
ATOM 22031 C C . SER A 1 52 ? -7.245 13.162 -16.082 1.00 0.00 52 SER A C 16
ATOM 22032 O O . SER A 1 52 ? -7.544 14.283 -15.669 1.00 0.00 52 SER A O 16
ATOM 22040 N N . LEU A 1 53 ? -6.511 12.305 -15.381 1.00 0.00 53 LEU A N 16
ATOM 22041 C CA . LEU A 1 53 ? -6.003 12.639 -14.055 1.00 0.00 53 LEU A CA 16
ATOM 22042 C C . LEU A 1 53 ? -4.963 13.752 -14.134 1.00 0.00 53 LEU A C 16
ATOM 22043 O O . LEU A 1 53 ? -5.034 14.736 -13.398 1.00 0.00 53 LEU A O 16
ATOM 22059 N N . VAL A 1 54 ? -3.999 13.590 -15.035 1.00 0.00 54 VAL A N 16
ATOM 22060 C CA . VAL A 1 54 ? -2.945 14.582 -15.213 1.00 0.00 54 VAL A CA 16
ATOM 22061 C C . VAL A 1 54 ? -3.516 15.995 -15.216 1.00 0.00 54 VAL A C 16
ATOM 22062 O O . VAL A 1 54 ? -2.880 16.935 -14.739 1.00 0.00 54 VAL A O 16
ATOM 22075 N N . LYS A 1 55 ? -4.721 16.140 -15.758 1.00 0.00 55 LYS A N 16
ATOM 22076 C CA . LYS A 1 55 ? -5.381 17.438 -15.821 1.00 0.00 55 LYS A CA 16
ATOM 22077 C C . LYS A 1 55 ? -5.950 17.827 -14.460 1.00 0.00 55 LYS A C 16
ATOM 22078 O O . LYS A 1 55 ? -5.828 18.974 -14.031 1.00 0.00 55 LYS A O 16
ATOM 22097 N N . ARG A 1 56 ? -6.569 16.864 -13.786 1.00 0.00 56 ARG A N 16
ATOM 22098 C CA . ARG A 1 56 ? -7.156 17.106 -12.473 1.00 0.00 56 ARG A CA 16
ATOM 22099 C C . ARG A 1 56 ? -6.096 17.581 -11.484 1.00 0.00 56 ARG A C 16
ATOM 22100 O O . ARG A 1 56 ? -6.330 18.506 -10.706 1.00 0.00 56 ARG A O 16
ATOM 22121 N N . GLU A 1 57 ? -4.931 16.940 -11.519 1.00 0.00 57 GLU A N 16
ATOM 22122 C CA . GLU A 1 57 ? -3.837 17.297 -10.624 1.00 0.00 57 GLU A CA 16
ATOM 22123 C C . GLU A 1 57 ? -3.150 18.578 -11.088 1.00 0.00 57 GLU A C 16
ATOM 22124 O O . GLU A 1 57 ? -2.856 19.464 -10.284 1.00 0.00 57 GLU A O 16
ATOM 22136 N N . HIS A 1 58 ? -2.897 18.669 -12.389 1.00 0.00 58 HIS A N 16
ATOM 22137 C CA . HIS A 1 58 ? -2.245 19.842 -12.961 1.00 0.00 58 HIS A CA 16
ATOM 22138 C C . HIS A 1 58 ? -3.266 20.767 -13.615 1.00 0.00 58 HIS A C 16
ATOM 22139 O O . HIS A 1 58 ? -2.991 21.383 -14.645 1.00 0.00 58 HIS A O 16
ATOM 22153 N N . ASP A 1 59 ? -4.446 20.860 -13.010 1.00 0.00 59 ASP A N 16
ATOM 22154 C CA . ASP A 1 59 ? -5.509 21.710 -13.533 1.00 0.00 59 ASP A CA 16
ATOM 22155 C C . ASP A 1 59 ? -5.020 23.145 -13.708 1.00 0.00 59 ASP A C 16
ATOM 22156 O O . ASP A 1 59 ? -5.325 23.798 -14.706 1.00 0.00 59 ASP A O 16
ATOM 22165 N N . PHE A 1 60 ? -4.260 23.629 -12.731 1.00 0.00 60 PHE A N 16
ATOM 22166 C CA . PHE A 1 60 ? -3.730 24.987 -12.777 1.00 0.00 60 PHE A CA 16
ATOM 22167 C C . PHE A 1 60 ? -3.154 25.300 -14.155 1.00 0.00 60 PHE A C 16
ATOM 22168 O O . PHE A 1 60 ? -3.374 26.383 -14.700 1.00 0.00 60 PHE A O 16
ATOM 22185 N N . LEU A 1 61 ? -2.417 24.346 -14.712 1.00 0.00 61 LEU A N 16
ATOM 22186 C CA . LEU A 1 61 ? -1.809 24.519 -16.027 1.00 0.00 61 LEU A CA 16
ATOM 22187 C C . LEU A 1 61 ? -2.798 25.143 -17.006 1.00 0.00 61 LEU A C 16
ATOM 22188 O O . LEU A 1 61 ? -4.010 25.102 -16.791 1.00 0.00 61 LEU A O 16
ATOM 22204 N N . ASP A 1 62 ? -2.274 25.717 -18.083 1.00 0.00 62 ASP A N 16
ATOM 22205 C CA . ASP A 1 62 ? -3.111 26.347 -19.098 1.00 0.00 62 ASP A CA 16
ATOM 22206 C C . ASP A 1 62 ? -3.471 25.353 -20.198 1.00 0.00 62 ASP A C 16
ATOM 22207 O O . ASP A 1 62 ? -2.790 24.345 -20.384 1.00 0.00 62 ASP A O 16
ATOM 22216 N N . ARG A 1 63 ? -4.547 25.645 -20.922 1.00 0.00 63 ARG A N 16
ATOM 22217 C CA . ARG A 1 63 ? -4.999 24.775 -22.002 1.00 0.00 63 ARG A CA 16
ATOM 22218 C C . ARG A 1 63 ? -3.838 24.394 -22.916 1.00 0.00 63 ARG A C 16
ATOM 22219 O O . ARG A 1 63 ? -3.686 23.231 -23.290 1.00 0.00 63 ARG A O 16
ATOM 22240 N N . ASP A 1 64 ? -3.023 25.381 -23.270 1.00 0.00 64 ASP A N 16
ATOM 22241 C CA . ASP A 1 64 ? -1.875 25.149 -24.140 1.00 0.00 64 ASP A CA 16
ATOM 22242 C C . ASP A 1 64 ? -0.847 24.253 -23.456 1.00 0.00 64 ASP A C 16
ATOM 22243 O O . ASP A 1 64 ? -0.326 23.317 -24.061 1.00 0.00 64 ASP A O 16
ATOM 22252 N N . ALA A 1 65 ? -0.561 24.547 -22.192 1.00 0.00 65 ALA A N 16
ATOM 22253 C CA . ALA A 1 65 ? 0.404 23.769 -21.427 1.00 0.00 65 ALA A CA 16
ATOM 22254 C C . ALA A 1 65 ? -0.007 22.302 -21.355 1.00 0.00 65 ALA A C 16
ATOM 22255 O O . ALA A 1 65 ? 0.820 21.407 -21.531 1.00 0.00 65 ALA A O 16
ATOM 22262 N N . ILE A 1 66 ? -1.288 22.064 -21.094 1.00 0.00 66 ILE A N 16
ATOM 22263 C CA . ILE A 1 66 ? -1.807 20.705 -20.999 1.00 0.00 66 ILE A CA 16
ATOM 22264 C C . ILE A 1 66 ? -1.723 19.988 -22.342 1.00 0.00 66 ILE A C 16
ATOM 22265 O O . ILE A 1 66 ? -1.029 18.982 -22.477 1.00 0.00 66 ILE A O 16
ATOM 22281 N N . GLU A 1 67 ? -2.435 20.516 -23.333 1.00 0.00 67 GLU A N 16
ATOM 22282 C CA . GLU A 1 67 ? -2.440 19.926 -24.667 1.00 0.00 67 GLU A CA 16
ATOM 22283 C C . GLU A 1 67 ? -1.068 19.357 -25.015 1.00 0.00 67 GLU A C 16
ATOM 22284 O O . GLU A 1 67 ? -0.958 18.244 -25.528 1.00 0.00 67 GLU A O 16
ATOM 22296 N N . ALA A 1 68 ? -0.024 20.130 -24.733 1.00 0.00 68 ALA A N 16
ATOM 22297 C CA . ALA A 1 68 ? 1.341 19.703 -25.014 1.00 0.00 68 ALA A CA 16
ATOM 22298 C C . ALA A 1 68 ? 1.739 18.522 -24.135 1.00 0.00 68 ALA A C 16
ATOM 22299 O O . ALA A 1 68 ? 2.258 17.518 -24.625 1.00 0.00 68 ALA A O 16
ATOM 22306 N N . LEU A 1 69 ? 1.492 18.647 -22.836 1.00 0.00 69 LEU A N 16
ATOM 22307 C CA . LEU A 1 69 ? 1.825 17.589 -21.888 1.00 0.00 69 LEU A CA 16
ATOM 22308 C C . LEU A 1 69 ? 1.137 16.282 -22.268 1.00 0.00 69 LEU A C 16
ATOM 22309 O O . LEU A 1 69 ? 1.741 15.211 -22.207 1.00 0.00 69 LEU A O 16
ATOM 22325 N N . CYS A 1 70 ? -0.128 16.378 -22.662 1.00 0.00 70 CYS A N 16
ATOM 22326 C CA . CYS A 1 70 ? -0.898 15.202 -23.053 1.00 0.00 70 CYS A CA 16
ATOM 22327 C C . CYS A 1 70 ? -0.339 14.586 -24.331 1.00 0.00 70 CYS A C 16
ATOM 22328 O O . CYS A 1 70 ? -0.236 13.365 -24.451 1.00 0.00 70 CYS A O 16
ATOM 22336 N N . ARG A 1 71 ? 0.020 15.440 -25.285 1.00 0.00 71 ARG A N 16
ATOM 22337 C CA . ARG A 1 71 ? 0.568 14.979 -26.555 1.00 0.00 71 ARG A CA 16
ATOM 22338 C C . ARG A 1 71 ? 1.632 13.908 -26.332 1.00 0.00 71 ARG A C 16
ATOM 22339 O O . ARG A 1 71 ? 1.870 13.066 -27.198 1.00 0.00 71 ARG A O 16
ATOM 22360 N N . ARG A 1 72 ? 2.269 13.948 -25.166 1.00 0.00 72 ARG A N 16
ATOM 22361 C CA . ARG A 1 72 ? 3.307 12.982 -24.830 1.00 0.00 72 ARG A CA 16
ATOM 22362 C C . ARG A 1 72 ? 2.712 11.767 -24.124 1.00 0.00 72 ARG A C 16
ATOM 22363 O O . ARG A 1 72 ? 2.901 10.630 -24.558 1.00 0.00 72 ARG A O 16
ATOM 22384 N N . LEU A 1 73 ? 1.994 12.016 -23.035 1.00 0.00 73 LEU A N 16
ATOM 22385 C CA . LEU A 1 73 ? 1.372 10.942 -22.267 1.00 0.00 73 LEU A CA 16
ATOM 22386 C C . LEU A 1 73 ? 0.580 10.010 -23.178 1.00 0.00 73 LEU A C 16
ATOM 22387 O O . LEU A 1 73 ? 0.812 8.802 -23.200 1.00 0.00 73 LEU A O 16
ATOM 22403 N N . ASN A 1 74 ? -0.355 10.580 -23.931 1.00 0.00 74 ASN A N 16
ATOM 22404 C CA . ASN A 1 74 ? -1.181 9.800 -24.845 1.00 0.00 74 ASN A CA 16
ATOM 22405 C C . ASN A 1 74 ? -0.320 8.883 -25.708 1.00 0.00 74 ASN A C 16
ATOM 22406 O O . ASN A 1 74 ? -0.596 7.689 -25.833 1.00 0.00 74 ASN A O 16
ATOM 22417 N N . THR A 1 75 ? 0.726 9.449 -26.303 1.00 0.00 75 THR A N 16
ATOM 22418 C CA . THR A 1 75 ? 1.627 8.684 -27.155 1.00 0.00 75 THR A CA 16
ATOM 22419 C C . THR A 1 75 ? 2.136 7.438 -26.438 1.00 0.00 75 THR A C 16
ATOM 22420 O O . THR A 1 75 ? 2.329 6.390 -27.055 1.00 0.00 75 THR A O 16
ATOM 22431 N N . LEU A 1 76 ? 2.350 7.558 -25.133 1.00 0.00 76 LEU A N 16
ATOM 22432 C CA . LEU A 1 76 ? 2.836 6.441 -24.331 1.00 0.00 76 LEU A CA 16
ATOM 22433 C C . LEU A 1 76 ? 1.695 5.501 -23.957 1.00 0.00 76 LEU A C 16
ATOM 22434 O O . LEU A 1 76 ? 1.839 4.281 -24.012 1.00 0.00 76 LEU A O 16
ATOM 22450 N N . ASN A 1 77 ? 0.559 6.079 -23.578 1.00 0.00 77 ASN A N 16
ATOM 22451 C CA . ASN A 1 77 ? -0.608 5.293 -23.195 1.00 0.00 77 ASN A CA 16
ATOM 22452 C C . ASN A 1 77 ? -0.921 4.236 -24.250 1.00 0.00 77 ASN A C 16
ATOM 22453 O O . ASN A 1 77 ? -1.488 3.187 -23.944 1.00 0.00 77 ASN A O 16
ATOM 22464 N N . LYS A 1 78 ? -0.546 4.518 -25.493 1.00 0.00 78 LYS A N 16
ATOM 22465 C CA . LYS A 1 78 ? -0.784 3.592 -26.593 1.00 0.00 78 LYS A CA 16
ATOM 22466 C C . LYS A 1 78 ? 0.417 2.675 -26.803 1.00 0.00 78 LYS A C 16
ATOM 22467 O O . LYS A 1 78 ? 0.260 1.477 -27.042 1.00 0.00 78 LYS A O 16
ATOM 22486 N N . CYS A 1 79 ? 1.613 3.244 -26.709 1.00 0.00 79 CYS A N 16
ATOM 22487 C CA . CYS A 1 79 ? 2.841 2.478 -26.889 1.00 0.00 79 CYS A CA 16
ATOM 22488 C C . CYS A 1 79 ? 3.087 1.558 -25.697 1.00 0.00 79 CYS A C 16
ATOM 22489 O O . CYS A 1 79 ? 4.024 0.760 -25.699 1.00 0.00 79 CYS A O 16
ATOM 22497 N N . ALA A 1 80 ? 2.241 1.678 -24.679 1.00 0.00 80 ALA A N 16
ATOM 22498 C CA . ALA A 1 80 ? 2.366 0.858 -23.481 1.00 0.00 80 ALA A CA 16
ATOM 22499 C C . ALA A 1 80 ? 1.419 -0.336 -23.531 1.00 0.00 80 ALA A C 16
ATOM 22500 O O . ALA A 1 80 ? 1.659 -1.360 -22.891 1.00 0.00 80 ALA A O 16
ATOM 22507 N N . VAL A 1 81 ? 0.340 -0.198 -24.296 1.00 0.00 81 VAL A N 16
ATOM 22508 C CA . VAL A 1 81 ? -0.644 -1.265 -24.430 1.00 0.00 81 VAL A CA 16
ATOM 22509 C C . VAL A 1 81 ? -0.882 -1.613 -25.895 1.00 0.00 81 VAL A C 16
ATOM 22510 O O . VAL A 1 81 ? -1.672 -2.501 -26.212 1.00 0.00 81 VAL A O 16
ATOM 22523 N N . MET A 1 82 ? -0.192 -0.906 -26.785 1.00 0.00 82 MET A N 16
ATOM 22524 C CA . MET A 1 82 ? -0.327 -1.141 -28.218 1.00 0.00 82 MET A CA 16
ATOM 22525 C C . MET A 1 82 ? -0.586 -2.616 -28.505 1.00 0.00 82 MET A C 16
ATOM 22526 O O . MET A 1 82 ? -1.393 -2.959 -29.369 1.00 0.00 82 MET A O 16
ATOM 22540 N N . LYS A 1 83 ? 0.103 -3.486 -27.775 1.00 0.00 83 LYS A N 16
ATOM 22541 C CA . LYS A 1 83 ? -0.051 -4.925 -27.951 1.00 0.00 83 LYS A CA 16
ATOM 22542 C C . LYS A 1 83 ? -1.511 -5.289 -28.204 1.00 0.00 83 LYS A C 16
ATOM 22543 O O . LYS A 1 83 ? -1.826 -6.004 -29.156 1.00 0.00 83 LYS A O 16
ATOM 22562 N N . LEU A 1 84 ? -2.397 -4.792 -27.349 1.00 0.00 84 LEU A N 16
ATOM 22563 C CA . LEU A 1 84 ? -3.824 -5.063 -27.481 1.00 0.00 84 LEU A CA 16
ATOM 22564 C C . LEU A 1 84 ? -4.376 -4.459 -28.769 1.00 0.00 84 LEU A C 16
ATOM 22565 O O . LEU A 1 84 ? -5.070 -5.130 -29.532 1.00 0.00 84 LEU A O 16
ATOM 22581 N N . GLU A 1 85 ? -4.059 -3.190 -29.004 1.00 0.00 85 GLU A N 16
ATOM 22582 C CA . GLU A 1 85 ? -4.522 -2.497 -30.201 1.00 0.00 85 GLU A CA 16
ATOM 22583 C C . GLU A 1 85 ? -3.988 -3.172 -31.461 1.00 0.00 85 GLU A C 16
ATOM 22584 O O . GLU A 1 85 ? -2.969 -3.861 -31.424 1.00 0.00 85 GLU A O 16
ATOM 22596 N N . SER A 1 86 ? -4.685 -2.968 -32.574 1.00 0.00 86 SER A N 16
ATOM 22597 C CA . SER A 1 86 ? -4.283 -3.559 -33.846 1.00 0.00 86 SER A CA 16
ATOM 22598 C C . SER A 1 86 ? -2.783 -3.397 -34.071 1.00 0.00 86 SER A C 16
ATOM 22599 O O . SER A 1 86 ? -2.193 -2.386 -33.693 1.00 0.00 86 SER A O 16
ATOM 22607 N N . GLY A 1 87 ? -2.172 -4.402 -34.690 1.00 0.00 87 GLY A N 16
ATOM 22608 C CA . GLY A 1 87 ? -0.746 -4.353 -34.955 1.00 0.00 87 GLY A CA 16
ATOM 22609 C C . GLY A 1 87 ? -0.291 -5.457 -35.889 1.00 0.00 87 GLY A C 16
ATOM 22610 O O . GLY A 1 87 ? -0.110 -5.249 -37.089 1.00 0.00 87 GLY A O 16
ATOM 22614 N N . PRO A 1 88 ? -0.099 -6.663 -35.336 1.00 0.00 88 PRO A N 16
ATOM 22615 C CA . PRO A 1 88 ? 0.341 -7.828 -36.110 1.00 0.00 88 PRO A CA 16
ATOM 22616 C C . PRO A 1 88 ? -0.736 -8.330 -37.066 1.00 0.00 88 PRO A C 16
ATOM 22617 O O . PRO A 1 88 ? -1.821 -8.726 -36.640 1.00 0.00 88 PRO A O 16
ATOM 22628 N N . SER A 1 89 ? -0.429 -8.310 -38.359 1.00 0.00 89 SER A N 16
ATOM 22629 C CA . SER A 1 89 ? -1.374 -8.759 -39.375 1.00 0.00 89 SER A CA 16
ATOM 22630 C C . SER A 1 89 ? -0.804 -9.933 -40.165 1.00 0.00 89 SER A C 16
ATOM 22631 O O . SER A 1 89 ? -1.391 -11.014 -40.202 1.00 0.00 89 SER A O 16
ATOM 22639 N N . SER A 1 90 ? 0.345 -9.712 -40.796 1.00 0.00 90 SER A N 16
ATOM 22640 C CA . SER A 1 90 ? 0.994 -10.749 -41.589 1.00 0.00 90 SER A CA 16
ATOM 22641 C C . SER A 1 90 ? 1.979 -11.546 -40.740 1.00 0.00 90 SER A C 16
ATOM 22642 O O . SER A 1 90 ? 3.017 -11.032 -40.326 1.00 0.00 90 SER A O 16
ATOM 22650 N N . GLY A 1 91 ? 1.644 -12.807 -40.483 1.00 0.00 91 GLY A N 16
ATOM 22651 C CA . GLY A 1 91 ? 2.508 -13.656 -39.683 1.00 0.00 91 GLY A CA 16
ATOM 22652 C C . GLY A 1 91 ? 1.742 -14.744 -38.957 1.00 0.00 91 GLY A C 16
ATOM 22653 O O . GLY A 1 91 ? 1.033 -15.534 -39.581 1.00 0.00 91 GLY A O 16
ATOM 22657 N N . GLY A 1 1 ? 0.107 -13.076 -27.921 1.00 0.00 1 GLY A N 17
ATOM 22658 C CA . GLY A 1 1 ? 0.086 -13.255 -29.361 1.00 0.00 1 GLY A CA 17
ATOM 22659 C C . GLY A 1 1 ? 1.452 -13.596 -29.923 1.00 0.00 1 GLY A C 17
ATOM 22660 O O . GLY A 1 1 ? 1.948 -14.706 -29.735 1.00 0.00 1 GLY A O 17
ATOM 22664 N N . SER A 1 2 ? 2.061 -12.638 -30.615 1.00 0.00 2 SER A N 17
ATOM 22665 C CA . SER A 1 2 ? 3.375 -12.844 -31.212 1.00 0.00 2 SER A CA 17
ATOM 22666 C C . SER A 1 2 ? 3.475 -14.231 -31.840 1.00 0.00 2 SER A C 17
ATOM 22667 O O . SER A 1 2 ? 4.488 -14.916 -31.700 1.00 0.00 2 SER A O 17
ATOM 22675 N N . SER A 1 3 ? 2.416 -14.638 -32.533 1.00 0.00 3 SER A N 17
ATOM 22676 C CA . SER A 1 3 ? 2.382 -15.944 -33.180 1.00 0.00 3 SER A CA 17
ATOM 22677 C C . SER A 1 3 ? 2.499 -15.803 -34.695 1.00 0.00 3 SER A C 17
ATOM 22678 O O . SER A 1 3 ? 1.827 -14.973 -35.306 1.00 0.00 3 SER A O 17
ATOM 22686 N N . GLY A 1 4 ? 3.358 -16.622 -35.294 1.00 0.00 4 GLY A N 17
ATOM 22687 C CA . GLY A 1 4 ? 3.549 -16.574 -36.732 1.00 0.00 4 GLY A CA 17
ATOM 22688 C C . GLY A 1 4 ? 4.397 -15.394 -37.165 1.00 0.00 4 GLY A C 17
ATOM 22689 O O . GLY A 1 4 ? 3.932 -14.255 -37.170 1.00 0.00 4 GLY A O 17
ATOM 22693 N N . SER A 1 5 ? 5.646 -15.668 -37.529 1.00 0.00 5 SER A N 17
ATOM 22694 C CA . SER A 1 5 ? 6.563 -14.619 -37.960 1.00 0.00 5 SER A CA 17
ATOM 22695 C C . SER A 1 5 ? 7.131 -14.929 -39.342 1.00 0.00 5 SER A C 17
ATOM 22696 O O . SER A 1 5 ? 7.626 -16.029 -39.590 1.00 0.00 5 SER A O 17
ATOM 22704 N N . SER A 1 6 ? 7.057 -13.950 -40.238 1.00 0.00 6 SER A N 17
ATOM 22705 C CA . SER A 1 6 ? 7.560 -14.118 -41.596 1.00 0.00 6 SER A CA 17
ATOM 22706 C C . SER A 1 6 ? 7.971 -12.775 -42.193 1.00 0.00 6 SER A C 17
ATOM 22707 O O . SER A 1 6 ? 7.636 -11.718 -41.660 1.00 0.00 6 SER A O 17
ATOM 22715 N N . GLY A 1 7 ? 8.701 -12.826 -43.303 1.00 0.00 7 GLY A N 17
ATOM 22716 C CA . GLY A 1 7 ? 9.145 -11.608 -43.955 1.00 0.00 7 GLY A CA 17
ATOM 22717 C C . GLY A 1 7 ? 8.027 -10.598 -44.121 1.00 0.00 7 GLY A C 17
ATOM 22718 O O . GLY A 1 7 ? 8.196 -9.419 -43.810 1.00 0.00 7 GLY A O 17
ATOM 22722 N N . MET A 1 8 ? 6.883 -11.060 -44.614 1.00 0.00 8 MET A N 17
ATOM 22723 C CA . MET A 1 8 ? 5.733 -10.188 -44.822 1.00 0.00 8 MET A CA 17
ATOM 22724 C C . MET A 1 8 ? 5.508 -9.288 -43.611 1.00 0.00 8 MET A C 17
ATOM 22725 O O . MET A 1 8 ? 6.093 -9.502 -42.549 1.00 0.00 8 MET A O 17
ATOM 22739 N N . CYS A 1 9 ? 4.657 -8.281 -43.778 1.00 0.00 9 CYS A N 17
ATOM 22740 C CA . CYS A 1 9 ? 4.356 -7.348 -42.698 1.00 0.00 9 CYS A CA 17
ATOM 22741 C C . CYS A 1 9 ? 3.211 -6.418 -43.087 1.00 0.00 9 CYS A C 17
ATOM 22742 O O . CYS A 1 9 ? 2.833 -6.337 -44.256 1.00 0.00 9 CYS A O 17
ATOM 22750 N N . ARG A 1 10 ? 2.662 -5.719 -42.099 1.00 0.00 10 ARG A N 17
ATOM 22751 C CA . ARG A 1 10 ? 1.558 -4.797 -42.338 1.00 0.00 10 ARG A CA 17
ATOM 22752 C C . ARG A 1 10 ? 2.054 -3.355 -42.383 1.00 0.00 10 ARG A C 17
ATOM 22753 O O . ARG A 1 10 ? 2.979 -2.982 -41.661 1.00 0.00 10 ARG A O 17
ATOM 22774 N N . LYS A 1 11 ? 1.434 -2.548 -43.237 1.00 0.00 11 LYS A N 17
ATOM 22775 C CA . LYS A 1 11 ? 1.811 -1.146 -43.378 1.00 0.00 11 LYS A CA 17
ATOM 22776 C C . LYS A 1 11 ? 1.832 -0.449 -42.021 1.00 0.00 11 LYS A C 17
ATOM 22777 O O . LYS A 1 11 ? 2.446 0.606 -41.863 1.00 0.00 11 LYS A O 17
ATOM 22796 N N . LYS A 1 12 ? 1.158 -1.046 -41.044 1.00 0.00 12 LYS A N 17
ATOM 22797 C CA . LYS A 1 12 ? 1.101 -0.486 -39.700 1.00 0.00 12 LYS A CA 17
ATOM 22798 C C . LYS A 1 12 ? 2.503 -0.213 -39.164 1.00 0.00 12 LYS A C 17
ATOM 22799 O O . LYS A 1 12 ? 3.443 -0.973 -39.401 1.00 0.00 12 LYS A O 17
ATOM 22818 N N . PRO A 1 13 ? 2.650 0.896 -38.425 1.00 0.00 13 PRO A N 17
ATOM 22819 C CA . PRO A 1 13 ? 3.934 1.292 -37.838 1.00 0.00 13 PRO A CA 17
ATOM 22820 C C . PRO A 1 13 ? 4.366 0.363 -36.709 1.00 0.00 13 PRO A C 17
ATOM 22821 O O . PRO A 1 13 ? 5.502 0.430 -36.238 1.00 0.00 13 PRO A O 17
ATOM 22832 N N . ASP A 1 14 ? 3.455 -0.502 -36.279 1.00 0.00 14 ASP A N 17
ATOM 22833 C CA . ASP A 1 14 ? 3.743 -1.447 -35.206 1.00 0.00 14 ASP A CA 17
ATOM 22834 C C . ASP A 1 14 ? 5.110 -2.095 -35.405 1.00 0.00 14 ASP A C 17
ATOM 22835 O O . ASP A 1 14 ? 5.337 -2.802 -36.387 1.00 0.00 14 ASP A O 17
ATOM 22844 N N . THR A 1 15 ? 6.019 -1.848 -34.467 1.00 0.00 15 THR A N 17
ATOM 22845 C CA . THR A 1 15 ? 7.363 -2.406 -34.540 1.00 0.00 15 THR A CA 17
ATOM 22846 C C . THR A 1 15 ? 8.087 -2.273 -33.205 1.00 0.00 15 THR A C 17
ATOM 22847 O O . THR A 1 15 ? 8.115 -1.197 -32.608 1.00 0.00 15 THR A O 17
ATOM 22858 N N . MET A 1 16 ? 8.672 -3.373 -32.742 1.00 0.00 16 MET A N 17
ATOM 22859 C CA . MET A 1 16 ? 9.398 -3.378 -31.477 1.00 0.00 16 MET A CA 17
ATOM 22860 C C . MET A 1 16 ? 10.358 -2.195 -31.397 1.00 0.00 16 MET A C 17
ATOM 22861 O O . MET A 1 16 ? 10.387 -1.474 -30.399 1.00 0.00 16 MET A O 17
ATOM 22875 N N . ILE A 1 17 ? 11.141 -2.001 -32.453 1.00 0.00 17 ILE A N 17
ATOM 22876 C CA . ILE A 1 17 ? 12.100 -0.905 -32.501 1.00 0.00 17 ILE A CA 17
ATOM 22877 C C . ILE A 1 17 ? 11.392 0.440 -32.622 1.00 0.00 17 ILE A C 17
ATOM 22878 O O . ILE A 1 17 ? 11.528 1.306 -31.757 1.00 0.00 17 ILE A O 17
ATOM 22894 N N . LEU A 1 18 ? 10.633 0.608 -33.700 1.00 0.00 18 LEU A N 17
ATOM 22895 C CA . LEU A 1 18 ? 9.902 1.848 -33.935 1.00 0.00 18 LEU A CA 17
ATOM 22896 C C . LEU A 1 18 ? 9.277 2.365 -32.643 1.00 0.00 18 LEU A C 17
ATOM 22897 O O . LEU A 1 18 ? 9.447 3.529 -32.280 1.00 0.00 18 LEU A O 17
ATOM 22913 N N . THR A 1 19 ? 8.554 1.490 -31.950 1.00 0.00 19 THR A N 17
ATOM 22914 C CA . THR A 1 19 ? 7.905 1.857 -30.698 1.00 0.00 19 THR A CA 17
ATOM 22915 C C . THR A 1 19 ? 8.892 2.510 -29.737 1.00 0.00 19 THR A C 17
ATOM 22916 O O . THR A 1 19 ? 8.624 3.579 -29.190 1.00 0.00 19 THR A O 17
ATOM 22927 N N . GLN A 1 20 ? 10.035 1.861 -29.539 1.00 0.00 20 GLN A N 17
ATOM 22928 C CA . GLN A 1 20 ? 11.062 2.380 -28.644 1.00 0.00 20 GLN A CA 17
ATOM 22929 C C . GLN A 1 20 ? 11.338 3.853 -28.928 1.00 0.00 20 GLN A C 17
ATOM 22930 O O . GLN A 1 20 ? 11.522 4.649 -28.007 1.00 0.00 20 GLN A O 17
ATOM 22944 N N . ILE A 1 21 ? 11.366 4.208 -30.208 1.00 0.00 21 ILE A N 17
ATOM 22945 C CA . ILE A 1 21 ? 11.620 5.585 -30.613 1.00 0.00 21 ILE A CA 17
ATOM 22946 C C . ILE A 1 21 ? 10.442 6.488 -30.260 1.00 0.00 21 ILE A C 17
ATOM 22947 O O . ILE A 1 21 ? 10.577 7.417 -29.465 1.00 0.00 21 ILE A O 17
ATOM 22963 N N . GLU A 1 22 ? 9.288 6.205 -30.856 1.00 0.00 22 GLU A N 17
ATOM 22964 C CA . GLU A 1 22 ? 8.086 6.991 -30.603 1.00 0.00 22 GLU A CA 17
ATOM 22965 C C . GLU A 1 22 ? 7.898 7.233 -29.108 1.00 0.00 22 GLU A C 17
ATOM 22966 O O . GLU A 1 22 ? 7.504 8.321 -28.690 1.00 0.00 22 GLU A O 17
ATOM 22978 N N . ALA A 1 23 ? 8.183 6.210 -28.309 1.00 0.00 23 ALA A N 17
ATOM 22979 C CA . ALA A 1 23 ? 8.047 6.311 -26.862 1.00 0.00 23 ALA A CA 17
ATOM 22980 C C . ALA A 1 23 ? 9.150 7.178 -26.265 1.00 0.00 23 ALA A C 17
ATOM 22981 O O . ALA A 1 23 ? 8.880 8.213 -25.656 1.00 0.00 23 ALA A O 17
ATOM 22988 N N . LYS A 1 24 ? 10.395 6.749 -26.444 1.00 0.00 24 LYS A N 17
ATOM 22989 C CA . LYS A 1 24 ? 11.541 7.486 -25.924 1.00 0.00 24 LYS A CA 17
ATOM 22990 C C . LYS A 1 24 ? 11.334 8.990 -26.073 1.00 0.00 24 LYS A C 17
ATOM 22991 O O . LYS A 1 24 ? 11.615 9.758 -25.154 1.00 0.00 24 LYS A O 17
ATOM 23010 N N . GLU A 1 25 ? 10.839 9.402 -27.236 1.00 0.00 25 GLU A N 17
ATOM 23011 C CA . GLU A 1 25 ? 10.594 10.814 -27.504 1.00 0.00 25 GLU A CA 17
ATOM 23012 C C . GLU A 1 25 ? 9.717 11.430 -26.417 1.00 0.00 25 GLU A C 17
ATOM 23013 O O . GLU A 1 25 ? 10.028 12.493 -25.882 1.00 0.00 25 GLU A O 17
ATOM 23025 N N . ALA A 1 26 ? 8.619 10.754 -26.098 1.00 0.00 26 ALA A N 17
ATOM 23026 C CA . ALA A 1 26 ? 7.698 11.231 -25.074 1.00 0.00 26 ALA A CA 17
ATOM 23027 C C . ALA A 1 26 ? 8.382 11.309 -23.714 1.00 0.00 26 ALA A C 17
ATOM 23028 O O . ALA A 1 26 ? 8.444 12.375 -23.100 1.00 0.00 26 ALA A O 17
ATOM 23035 N N . CYS A 1 27 ? 8.893 10.175 -23.248 1.00 0.00 27 CYS A N 17
ATOM 23036 C CA . CYS A 1 27 ? 9.571 10.115 -21.958 1.00 0.00 27 CYS A CA 17
ATOM 23037 C C . CYS A 1 27 ? 10.669 11.170 -21.870 1.00 0.00 27 CYS A C 17
ATOM 23038 O O . CYS A 1 27 ? 10.630 12.051 -21.011 1.00 0.00 27 CYS A O 17
ATOM 23046 N N . ASP A 1 28 ? 11.647 11.074 -22.764 1.00 0.00 28 ASP A N 17
ATOM 23047 C CA . ASP A 1 28 ? 12.757 12.019 -22.788 1.00 0.00 28 ASP A CA 17
ATOM 23048 C C . ASP A 1 28 ? 12.262 13.444 -22.556 1.00 0.00 28 ASP A C 17
ATOM 23049 O O . ASP A 1 28 ? 12.900 14.225 -21.850 1.00 0.00 28 ASP A O 17
ATOM 23058 N N . TRP A 1 29 ? 11.124 13.774 -23.155 1.00 0.00 29 TRP A N 17
ATOM 23059 C CA . TRP A 1 29 ? 10.544 15.105 -23.013 1.00 0.00 29 TRP A CA 17
ATOM 23060 C C . TRP A 1 29 ? 9.953 15.295 -21.620 1.00 0.00 29 TRP A C 17
ATOM 23061 O O . TRP A 1 29 ? 10.207 16.304 -20.960 1.00 0.00 29 TRP A O 17
ATOM 23082 N N . LEU A 1 30 ? 9.165 14.322 -21.178 1.00 0.00 30 LEU A N 17
ATOM 23083 C CA . LEU A 1 30 ? 8.537 14.383 -19.863 1.00 0.00 30 LEU A CA 17
ATOM 23084 C C . LEU A 1 30 ? 9.562 14.723 -18.786 1.00 0.00 30 LEU A C 17
ATOM 23085 O O . LEU A 1 30 ? 9.290 15.515 -17.884 1.00 0.00 30 LEU A O 17
ATOM 23101 N N . ARG A 1 31 ? 10.743 14.120 -18.888 1.00 0.00 31 ARG A N 17
ATOM 23102 C CA . ARG A 1 31 ? 11.809 14.361 -17.923 1.00 0.00 31 ARG A CA 17
ATOM 23103 C C . ARG A 1 31 ? 12.654 15.562 -18.335 1.00 0.00 31 ARG A C 17
ATOM 23104 O O . ARG A 1 31 ? 13.269 16.218 -17.495 1.00 0.00 31 ARG A O 17
ATOM 23125 N N . ALA A 1 32 ? 12.679 15.845 -19.634 1.00 0.00 32 ALA A N 17
ATOM 23126 C CA . ALA A 1 32 ? 13.447 16.968 -20.157 1.00 0.00 32 ALA A CA 17
ATOM 23127 C C . ALA A 1 32 ? 12.586 18.222 -20.257 1.00 0.00 32 ALA A C 17
ATOM 23128 O O . ALA A 1 32 ? 13.009 19.236 -20.815 1.00 0.00 32 ALA A O 17
ATOM 23135 N N . THR A 1 33 ? 11.375 18.148 -19.714 1.00 0.00 33 THR A N 17
ATOM 23136 C CA . THR A 1 33 ? 10.454 19.277 -19.743 1.00 0.00 33 THR A CA 17
ATOM 23137 C C . THR A 1 33 ? 10.173 19.794 -18.337 1.00 0.00 33 THR A C 17
ATOM 23138 O O . THR A 1 33 ? 10.047 20.999 -18.122 1.00 0.00 33 THR A O 17
ATOM 23149 N N . GLY A 1 34 ? 10.078 18.875 -17.381 1.00 0.00 34 GLY A N 17
ATOM 23150 C CA . GLY A 1 34 ? 9.814 19.258 -16.007 1.00 0.00 34 GLY A CA 17
ATOM 23151 C C . GLY A 1 34 ? 9.112 18.166 -15.225 1.00 0.00 34 GLY A C 17
ATOM 23152 O O . GLY A 1 34 ? 9.040 18.220 -13.997 1.00 0.00 34 GLY A O 17
ATOM 23156 N N . PHE A 1 35 ? 8.591 17.172 -15.937 1.00 0.00 35 PHE A N 17
ATOM 23157 C CA . PHE A 1 35 ? 7.888 16.063 -15.302 1.00 0.00 35 PHE A CA 17
ATOM 23158 C C . PHE A 1 35 ? 8.708 14.780 -15.386 1.00 0.00 35 PHE A C 17
ATOM 23159 O O . PHE A 1 35 ? 8.502 13.938 -16.260 1.00 0.00 35 PHE A O 17
ATOM 23176 N N . PRO A 1 36 ? 9.661 14.625 -14.455 1.00 0.00 36 PRO A N 17
ATOM 23177 C CA . PRO A 1 36 ? 10.532 13.447 -14.402 1.00 0.00 36 PRO A CA 17
ATOM 23178 C C . PRO A 1 36 ? 9.781 12.189 -13.982 1.00 0.00 36 PRO A C 17
ATOM 23179 O O . PRO A 1 36 ? 10.248 11.073 -14.206 1.00 0.00 36 PRO A O 17
ATOM 23190 N N . GLN A 1 37 ? 8.615 12.377 -13.372 1.00 0.00 37 GLN A N 17
ATOM 23191 C CA . GLN A 1 37 ? 7.800 11.256 -12.920 1.00 0.00 37 GLN A CA 17
ATOM 23192 C C . GLN A 1 37 ? 7.098 10.585 -14.096 1.00 0.00 37 GLN A C 17
ATOM 23193 O O . GLN A 1 37 ? 7.007 9.359 -14.159 1.00 0.00 37 GLN A O 17
ATOM 23207 N N . TYR A 1 38 ? 6.603 11.396 -15.024 1.00 0.00 38 TYR A N 17
ATOM 23208 C CA . TYR A 1 38 ? 5.906 10.880 -16.197 1.00 0.00 38 TYR A CA 17
ATOM 23209 C C . TYR A 1 38 ? 6.830 10.004 -17.037 1.00 0.00 38 TYR A C 17
ATOM 23210 O O . TYR A 1 38 ? 6.378 9.092 -17.730 1.00 0.00 38 TYR A O 17
ATOM 23228 N N . ALA A 1 39 ? 8.127 10.287 -16.970 1.00 0.00 39 ALA A N 17
ATOM 23229 C CA . ALA A 1 39 ? 9.115 9.524 -17.723 1.00 0.00 39 ALA A CA 17
ATOM 23230 C C . ALA A 1 39 ? 9.555 8.284 -16.952 1.00 0.00 39 ALA A C 17
ATOM 23231 O O . ALA A 1 39 ? 10.189 7.389 -17.510 1.00 0.00 39 ALA A O 17
ATOM 23238 N N . GLN A 1 40 ? 9.217 8.240 -15.667 1.00 0.00 40 GLN A N 17
ATOM 23239 C CA . GLN A 1 40 ? 9.579 7.110 -14.820 1.00 0.00 40 GLN A CA 17
ATOM 23240 C C . GLN A 1 40 ? 8.480 6.053 -14.824 1.00 0.00 40 GLN A C 17
ATOM 23241 O O . GLN A 1 40 ? 8.755 4.857 -14.926 1.00 0.00 40 GLN A O 17
ATOM 23255 N N . LEU A 1 41 ? 7.235 6.501 -14.710 1.00 0.00 41 LEU A N 17
ATOM 23256 C CA . LEU A 1 41 ? 6.092 5.594 -14.700 1.00 0.00 41 LEU A CA 17
ATOM 23257 C C . LEU A 1 41 ? 6.202 4.569 -15.824 1.00 0.00 41 LEU A C 17
ATOM 23258 O O . LEU A 1 41 ? 5.906 3.389 -15.633 1.00 0.00 41 LEU A O 17
ATOM 23274 N N . TYR A 1 42 ? 6.631 5.026 -16.995 1.00 0.00 42 TYR A N 17
ATOM 23275 C CA . TYR A 1 42 ? 6.778 4.149 -18.151 1.00 0.00 42 TYR A CA 17
ATOM 23276 C C . TYR A 1 42 ? 7.991 3.237 -17.991 1.00 0.00 42 TYR A C 17
ATOM 23277 O O . TYR A 1 42 ? 7.960 2.071 -18.384 1.00 0.00 42 TYR A O 17
ATOM 23295 N N . GLU A 1 43 ? 9.057 3.777 -17.409 1.00 0.00 43 GLU A N 17
ATOM 23296 C CA . GLU A 1 43 ? 10.280 3.012 -17.196 1.00 0.00 43 GLU A CA 17
ATOM 23297 C C . GLU A 1 43 ? 10.011 1.788 -16.325 1.00 0.00 43 GLU A C 17
ATOM 23298 O O . GLU A 1 43 ? 10.748 0.803 -16.376 1.00 0.00 43 GLU A O 17
ATOM 23310 N N . ASP A 1 44 ? 8.953 1.860 -15.526 1.00 0.00 44 ASP A N 17
ATOM 23311 C CA . ASP A 1 44 ? 8.586 0.759 -14.642 1.00 0.00 44 ASP A CA 17
ATOM 23312 C C . ASP A 1 44 ? 7.497 -0.104 -15.273 1.00 0.00 44 ASP A C 17
ATOM 23313 O O . ASP A 1 44 ? 7.053 -1.090 -14.685 1.00 0.00 44 ASP A O 17
ATOM 23322 N N . PHE A 1 45 ? 7.070 0.275 -16.473 1.00 0.00 45 PHE A N 17
ATOM 23323 C CA . PHE A 1 45 ? 6.031 -0.462 -17.183 1.00 0.00 45 PHE A CA 17
ATOM 23324 C C . PHE A 1 45 ? 4.686 -0.322 -16.476 1.00 0.00 45 PHE A C 17
ATOM 23325 O O . PHE A 1 45 ? 4.005 -1.314 -16.210 1.00 0.00 45 PHE A O 17
ATOM 23342 N N . LEU A 1 46 ? 4.309 0.916 -16.175 1.00 0.00 46 LEU A N 17
ATOM 23343 C CA . LEU A 1 46 ? 3.044 1.187 -15.500 1.00 0.00 46 LEU A CA 17
ATOM 23344 C C . LEU A 1 46 ? 1.977 1.624 -16.498 1.00 0.00 46 LEU A C 17
ATOM 23345 O O . LEU A 1 46 ? 0.790 1.355 -16.312 1.00 0.00 46 LEU A O 17
ATOM 23361 N N . PHE A 1 47 ? 2.408 2.297 -17.560 1.00 0.00 47 PHE A N 17
ATOM 23362 C CA . PHE A 1 47 ? 1.489 2.771 -18.589 1.00 0.00 47 PHE A CA 17
ATOM 23363 C C . PHE A 1 47 ? 0.653 1.620 -19.142 1.00 0.00 47 PHE A C 17
ATOM 23364 O O . PHE A 1 47 ? 1.007 0.447 -19.020 1.00 0.00 47 PHE A O 17
ATOM 23381 N N . PRO A 1 48 ? -0.485 1.963 -19.764 1.00 0.00 48 PRO A N 17
ATOM 23382 C CA . PRO A 1 48 ? -0.917 3.356 -19.914 1.00 0.00 48 PRO A CA 17
ATOM 23383 C C . PRO A 1 48 ? -1.340 3.977 -18.588 1.00 0.00 48 PRO A C 17
ATOM 23384 O O . PRO A 1 48 ? -1.602 3.269 -17.615 1.00 0.00 48 PRO A O 17
ATOM 23395 N N . ILE A 1 49 ? -1.406 5.304 -18.555 1.00 0.00 49 ILE A N 17
ATOM 23396 C CA . ILE A 1 49 ? -1.798 6.020 -17.348 1.00 0.00 49 ILE A CA 17
ATOM 23397 C C . ILE A 1 49 ? -3.123 6.749 -17.547 1.00 0.00 49 ILE A C 17
ATOM 23398 O O . ILE A 1 49 ? -3.603 6.889 -18.672 1.00 0.00 49 ILE A O 17
ATOM 23414 N N . ASP A 1 50 ? -3.707 7.212 -16.448 1.00 0.00 50 ASP A N 17
ATOM 23415 C CA . ASP A 1 50 ? -4.976 7.930 -16.501 1.00 0.00 50 ASP A CA 17
ATOM 23416 C C . ASP A 1 50 ? -4.761 9.385 -16.905 1.00 0.00 50 ASP A C 17
ATOM 23417 O O . ASP A 1 50 ? -4.544 10.249 -16.055 1.00 0.00 50 ASP A O 17
ATOM 23426 N N . ILE A 1 51 ? -4.821 9.648 -18.206 1.00 0.00 51 ILE A N 17
ATOM 23427 C CA . ILE A 1 51 ? -4.633 10.999 -18.721 1.00 0.00 51 ILE A CA 17
ATOM 23428 C C . ILE A 1 51 ? -5.559 11.988 -18.022 1.00 0.00 51 ILE A C 17
ATOM 23429 O O . ILE A 1 51 ? -5.156 13.101 -17.687 1.00 0.00 51 ILE A O 17
ATOM 23445 N N . SER A 1 52 ? -6.803 11.573 -17.803 1.00 0.00 52 SER A N 17
ATOM 23446 C CA . SER A 1 52 ? -7.788 12.423 -17.146 1.00 0.00 52 SER A CA 17
ATOM 23447 C C . SER A 1 52 ? -7.194 13.085 -15.906 1.00 0.00 52 SER A C 17
ATOM 23448 O O . SER A 1 52 ? -7.336 14.291 -15.703 1.00 0.00 52 SER A O 17
ATOM 23456 N N . LEU A 1 53 ? -6.527 12.286 -15.079 1.00 0.00 53 LEU A N 17
ATOM 23457 C CA . LEU A 1 53 ? -5.910 12.793 -13.858 1.00 0.00 53 LEU A CA 17
ATOM 23458 C C . LEU A 1 53 ? -4.818 13.807 -14.181 1.00 0.00 53 LEU A C 17
ATOM 23459 O O . LEU A 1 53 ? -4.783 14.899 -13.613 1.00 0.00 53 LEU A O 17
ATOM 23475 N N . VAL A 1 54 ? -3.928 13.441 -15.098 1.00 0.00 54 VAL A N 17
ATOM 23476 C CA . VAL A 1 54 ? -2.837 14.320 -15.499 1.00 0.00 54 VAL A CA 17
ATOM 23477 C C . VAL A 1 54 ? -3.295 15.773 -15.559 1.00 0.00 54 VAL A C 17
ATOM 23478 O O . VAL A 1 54 ? -2.496 16.695 -15.395 1.00 0.00 54 VAL A O 17
ATOM 23491 N N . LYS A 1 55 ? -4.588 15.970 -15.796 1.00 0.00 55 LYS A N 17
ATOM 23492 C CA . LYS A 1 55 ? -5.155 17.311 -15.876 1.00 0.00 55 LYS A CA 17
ATOM 23493 C C . LYS A 1 55 ? -5.575 17.807 -14.496 1.00 0.00 55 LYS A C 17
ATOM 23494 O O . LYS A 1 55 ? -5.154 18.877 -14.056 1.00 0.00 55 LYS A O 17
ATOM 23513 N N . ARG A 1 56 ? -6.406 17.022 -13.817 1.00 0.00 56 ARG A N 17
ATOM 23514 C CA . ARG A 1 56 ? -6.881 17.382 -12.487 1.00 0.00 56 ARG A CA 17
ATOM 23515 C C . ARG A 1 56 ? -5.711 17.633 -11.541 1.00 0.00 56 ARG A C 17
ATOM 23516 O O . ARG A 1 56 ? -5.714 18.599 -10.778 1.00 0.00 56 ARG A O 17
ATOM 23537 N N . GLU A 1 57 ? -4.713 16.757 -11.596 1.00 0.00 57 GLU A N 17
ATOM 23538 C CA . GLU A 1 57 ? -3.537 16.885 -10.743 1.00 0.00 57 GLU A CA 17
ATOM 23539 C C . GLU A 1 57 ? -2.718 18.114 -11.126 1.00 0.00 57 GLU A C 17
ATOM 23540 O O . GLU A 1 57 ? -2.238 18.848 -10.261 1.00 0.00 57 GLU A O 17
ATOM 23552 N N . HIS A 1 58 ? -2.561 18.332 -12.428 1.00 0.00 58 HIS A N 17
ATOM 23553 C CA . HIS A 1 58 ? -1.800 19.472 -12.926 1.00 0.00 58 HIS A CA 17
ATOM 23554 C C . HIS A 1 58 ? -2.731 20.558 -13.456 1.00 0.00 58 HIS A C 17
ATOM 23555 O O . HIS A 1 58 ? -2.497 21.123 -14.524 1.00 0.00 58 HIS A O 17
ATOM 23569 N N . ASP A 1 59 ? -3.788 20.843 -12.703 1.00 0.00 59 ASP A N 17
ATOM 23570 C CA . ASP A 1 59 ? -4.755 21.861 -13.097 1.00 0.00 59 ASP A CA 17
ATOM 23571 C C . ASP A 1 59 ? -4.115 23.246 -13.101 1.00 0.00 59 ASP A C 17
ATOM 23572 O O . ASP A 1 59 ? -4.533 24.132 -13.845 1.00 0.00 59 ASP A O 17
ATOM 23581 N N . PHE A 1 60 ? -3.099 23.424 -12.263 1.00 0.00 60 PHE A N 17
ATOM 23582 C CA . PHE A 1 60 ? -2.402 24.702 -12.168 1.00 0.00 60 PHE A CA 17
ATOM 23583 C C . PHE A 1 60 ? -1.775 25.079 -13.507 1.00 0.00 60 PHE A C 17
ATOM 23584 O O . PHE A 1 60 ? -1.429 26.238 -13.739 1.00 0.00 60 PHE A O 17
ATOM 23601 N N . LEU A 1 61 ? -1.630 24.092 -14.385 1.00 0.00 61 LEU A N 17
ATOM 23602 C CA . LEU A 1 61 ? -1.044 24.319 -15.701 1.00 0.00 61 LEU A CA 17
ATOM 23603 C C . LEU A 1 61 ? -2.000 25.104 -16.595 1.00 0.00 61 LEU A C 17
ATOM 23604 O O . LEU A 1 61 ? -3.192 25.208 -16.305 1.00 0.00 61 LEU A O 17
ATOM 23620 N N . ASP A 1 62 ? -1.469 25.651 -17.682 1.00 0.00 62 ASP A N 17
ATOM 23621 C CA . ASP A 1 62 ? -2.276 26.424 -18.621 1.00 0.00 62 ASP A CA 17
ATOM 23622 C C . ASP A 1 62 ? -2.817 25.532 -19.734 1.00 0.00 62 ASP A C 17
ATOM 23623 O O . ASP A 1 62 ? -2.136 24.617 -20.197 1.00 0.00 62 ASP A O 17
ATOM 23632 N N . ARG A 1 63 ? -4.047 25.804 -20.157 1.00 0.00 63 ARG A N 17
ATOM 23633 C CA . ARG A 1 63 ? -4.681 25.026 -21.214 1.00 0.00 63 ARG A CA 17
ATOM 23634 C C . ARG A 1 63 ? -3.670 24.650 -22.294 1.00 0.00 63 ARG A C 17
ATOM 23635 O O . ARG A 1 63 ? -3.583 23.491 -22.701 1.00 0.00 63 ARG A O 17
ATOM 23656 N N . ASP A 1 64 ? -2.910 25.637 -22.754 1.00 0.00 64 ASP A N 17
ATOM 23657 C CA . ASP A 1 64 ? -1.905 25.411 -23.786 1.00 0.00 64 ASP A CA 17
ATOM 23658 C C . ASP A 1 64 ? -0.875 24.384 -23.326 1.00 0.00 64 ASP A C 17
ATOM 23659 O O . ASP A 1 64 ? -0.493 23.492 -24.083 1.00 0.00 64 ASP A O 17
ATOM 23668 N N . ALA A 1 65 ? -0.428 24.518 -22.082 1.00 0.00 65 ALA A N 17
ATOM 23669 C CA . ALA A 1 65 ? 0.558 23.603 -21.521 1.00 0.00 65 ALA A CA 17
ATOM 23670 C C . ALA A 1 65 ? 0.016 22.178 -21.468 1.00 0.00 65 ALA A C 17
ATOM 23671 O O . ALA A 1 65 ? 0.664 21.240 -21.934 1.00 0.00 65 ALA A O 17
ATOM 23678 N N . ILE A 1 66 ? -1.174 22.023 -20.898 1.00 0.00 66 ILE A N 17
ATOM 23679 C CA . ILE A 1 66 ? -1.801 20.712 -20.784 1.00 0.00 66 ILE A CA 17
ATOM 23680 C C . ILE A 1 66 ? -1.995 20.075 -22.155 1.00 0.00 66 ILE A C 17
ATOM 23681 O O . ILE A 1 66 ? -1.661 18.908 -22.360 1.00 0.00 66 ILE A O 17
ATOM 23697 N N . GLU A 1 67 ? -2.535 20.849 -23.091 1.00 0.00 67 GLU A N 17
ATOM 23698 C CA . GLU A 1 67 ? -2.772 20.359 -24.444 1.00 0.00 67 GLU A CA 17
ATOM 23699 C C . GLU A 1 67 ? -1.522 19.689 -25.006 1.00 0.00 67 GLU A C 17
ATOM 23700 O O . GLU A 1 67 ? -1.590 18.593 -25.562 1.00 0.00 67 GLU A O 17
ATOM 23712 N N . ALA A 1 68 ? -0.382 20.356 -24.858 1.00 0.00 68 ALA A N 17
ATOM 23713 C CA . ALA A 1 68 ? 0.883 19.824 -25.349 1.00 0.00 68 ALA A CA 17
ATOM 23714 C C . ALA A 1 68 ? 1.338 18.630 -24.515 1.00 0.00 68 ALA A C 17
ATOM 23715 O O . ALA A 1 68 ? 1.499 17.524 -25.033 1.00 0.00 68 ALA A O 17
ATOM 23722 N N . LEU A 1 69 ? 1.543 18.861 -23.223 1.00 0.00 69 LEU A N 17
ATOM 23723 C CA . LEU A 1 69 ? 1.980 17.804 -22.318 1.00 0.00 69 LEU A CA 17
ATOM 23724 C C . LEU A 1 69 ? 1.313 16.477 -22.667 1.00 0.00 69 LEU A C 17
ATOM 23725 O O . LEU A 1 69 ? 1.983 15.455 -22.820 1.00 0.00 69 LEU A O 17
ATOM 23741 N N . CYS A 1 70 ? -0.009 16.501 -22.794 1.00 0.00 70 CYS A N 17
ATOM 23742 C CA . CYS A 1 70 ? -0.767 15.300 -23.127 1.00 0.00 70 CYS A CA 17
ATOM 23743 C C . CYS A 1 70 ? -0.209 14.635 -24.381 1.00 0.00 70 CYS A C 17
ATOM 23744 O O . CYS A 1 70 ? -0.073 13.413 -24.440 1.00 0.00 70 CYS A O 17
ATOM 23752 N N . ARG A 1 71 ? 0.111 15.448 -25.383 1.00 0.00 71 ARG A N 17
ATOM 23753 C CA . ARG A 1 71 ? 0.654 14.938 -26.637 1.00 0.00 71 ARG A CA 17
ATOM 23754 C C . ARG A 1 71 ? 1.741 13.900 -26.376 1.00 0.00 71 ARG A C 17
ATOM 23755 O O . ARG A 1 71 ? 2.023 13.055 -27.226 1.00 0.00 71 ARG A O 17
ATOM 23776 N N . ARG A 1 72 ? 2.348 13.970 -25.196 1.00 0.00 72 ARG A N 17
ATOM 23777 C CA . ARG A 1 72 ? 3.405 13.037 -24.823 1.00 0.00 72 ARG A CA 17
ATOM 23778 C C . ARG A 1 72 ? 2.826 11.811 -24.123 1.00 0.00 72 ARG A C 17
ATOM 23779 O O . ARG A 1 72 ? 3.154 10.674 -24.465 1.00 0.00 72 ARG A O 17
ATOM 23800 N N . LEU A 1 73 ? 1.965 12.050 -23.140 1.00 0.00 73 LEU A N 17
ATOM 23801 C CA . LEU A 1 73 ? 1.341 10.966 -22.389 1.00 0.00 73 LEU A CA 17
ATOM 23802 C C . LEU A 1 73 ? 0.602 10.012 -23.323 1.00 0.00 73 LEU A C 17
ATOM 23803 O O . LEU A 1 73 ? 0.922 8.826 -23.395 1.00 0.00 73 LEU A O 17
ATOM 23819 N N . ASN A 1 74 ? -0.387 10.539 -24.037 1.00 0.00 74 ASN A N 17
ATOM 23820 C CA . ASN A 1 74 ? -1.170 9.735 -24.968 1.00 0.00 74 ASN A CA 17
ATOM 23821 C C . ASN A 1 74 ? -0.264 8.852 -25.820 1.00 0.00 74 ASN A C 17
ATOM 23822 O O . ASN A 1 74 ? -0.545 7.671 -26.028 1.00 0.00 74 ASN A O 17
ATOM 23833 N N . THR A 1 75 ? 0.826 9.432 -26.312 1.00 0.00 75 THR A N 17
ATOM 23834 C CA . THR A 1 75 ? 1.774 8.700 -27.142 1.00 0.00 75 THR A CA 17
ATOM 23835 C C . THR A 1 75 ? 2.215 7.408 -26.464 1.00 0.00 75 THR A C 17
ATOM 23836 O O . THR A 1 75 ? 2.402 6.382 -27.120 1.00 0.00 75 THR A O 17
ATOM 23847 N N . LEU A 1 76 ? 2.380 7.464 -25.147 1.00 0.00 76 LEU A N 17
ATOM 23848 C CA . LEU A 1 76 ? 2.800 6.297 -24.378 1.00 0.00 76 LEU A CA 17
ATOM 23849 C C . LEU A 1 76 ? 1.601 5.431 -24.004 1.00 0.00 76 LEU A C 17
ATOM 23850 O O . LEU A 1 76 ? 1.719 4.213 -23.875 1.00 0.00 76 LEU A O 17
ATOM 23866 N N . ASN A 1 77 ? 0.448 6.068 -23.833 1.00 0.00 77 ASN A N 17
ATOM 23867 C CA . ASN A 1 77 ? -0.773 5.355 -23.475 1.00 0.00 77 ASN A CA 17
ATOM 23868 C C . ASN A 1 77 ? -1.023 4.191 -24.429 1.00 0.00 77 ASN A C 17
ATOM 23869 O O . ASN A 1 77 ? -1.527 3.142 -24.027 1.00 0.00 77 ASN A O 17
ATOM 23880 N N . LYS A 1 78 ? -0.667 4.384 -25.694 1.00 0.00 78 LYS A N 17
ATOM 23881 C CA . LYS A 1 78 ? -0.851 3.351 -26.707 1.00 0.00 78 LYS A CA 17
ATOM 23882 C C . LYS A 1 78 ? 0.445 2.581 -26.940 1.00 0.00 78 LYS A C 17
ATOM 23883 O O . LYS A 1 78 ? 0.427 1.369 -27.159 1.00 0.00 78 LYS A O 17
ATOM 23902 N N . CYS A 1 79 ? 1.566 3.292 -26.892 1.00 0.00 79 CYS A N 17
ATOM 23903 C CA . CYS A 1 79 ? 2.872 2.675 -27.098 1.00 0.00 79 CYS A CA 17
ATOM 23904 C C . CYS A 1 79 ? 3.213 1.727 -25.953 1.00 0.00 79 CYS A C 17
ATOM 23905 O O . CYS A 1 79 ? 4.207 1.004 -26.007 1.00 0.00 79 CYS A O 17
ATOM 23913 N N . ALA A 1 80 ? 2.381 1.737 -24.916 1.00 0.00 80 ALA A N 17
ATOM 23914 C CA . ALA A 1 80 ? 2.594 0.878 -23.758 1.00 0.00 80 ALA A CA 17
ATOM 23915 C C . ALA A 1 80 ? 1.753 -0.390 -23.853 1.00 0.00 80 ALA A C 17
ATOM 23916 O O . ALA A 1 80 ? 2.191 -1.469 -23.453 1.00 0.00 80 ALA A O 17
ATOM 23923 N N . VAL A 1 81 ? 0.543 -0.254 -24.385 1.00 0.00 81 VAL A N 17
ATOM 23924 C CA . VAL A 1 81 ? -0.360 -1.389 -24.533 1.00 0.00 81 VAL A CA 17
ATOM 23925 C C . VAL A 1 81 ? 0.054 -2.272 -25.705 1.00 0.00 81 VAL A C 17
ATOM 23926 O O . VAL A 1 81 ? -0.059 -3.495 -25.643 1.00 0.00 81 VAL A O 17
ATOM 23939 N N . MET A 1 82 ? 0.535 -1.641 -26.772 1.00 0.00 82 MET A N 17
ATOM 23940 C CA . MET A 1 82 ? 0.968 -2.370 -27.958 1.00 0.00 82 MET A CA 17
ATOM 23941 C C . MET A 1 82 ? 1.583 -3.713 -27.578 1.00 0.00 82 MET A C 17
ATOM 23942 O O . MET A 1 82 ? 1.464 -4.693 -28.314 1.00 0.00 82 MET A O 17
ATOM 23956 N N . LYS A 1 83 ? 2.240 -3.752 -26.424 1.00 0.00 83 LYS A N 17
ATOM 23957 C CA . LYS A 1 83 ? 2.875 -4.974 -25.945 1.00 0.00 83 LYS A CA 17
ATOM 23958 C C . LYS A 1 83 ? 2.008 -6.192 -26.249 1.00 0.00 83 LYS A C 17
ATOM 23959 O O . LYS A 1 83 ? 2.497 -7.203 -26.755 1.00 0.00 83 LYS A O 17
ATOM 23978 N N . LEU A 1 84 ? 0.721 -6.088 -25.939 1.00 0.00 84 LEU A N 17
ATOM 23979 C CA . LEU A 1 84 ? -0.215 -7.181 -26.181 1.00 0.00 84 LEU A CA 17
ATOM 23980 C C . LEU A 1 84 ? -0.904 -7.019 -27.532 1.00 0.00 84 LEU A C 17
ATOM 23981 O O . LEU A 1 84 ? -0.997 -7.968 -28.309 1.00 0.00 84 LEU A O 17
ATOM 23997 N N . GLU A 1 85 ? -1.384 -5.810 -27.804 1.00 0.00 85 GLU A N 17
ATOM 23998 C CA . GLU A 1 85 ? -2.062 -5.524 -29.063 1.00 0.00 85 GLU A CA 17
ATOM 23999 C C . GLU A 1 85 ? -1.439 -6.315 -30.209 1.00 0.00 85 GLU A C 17
ATOM 24000 O O . GLU A 1 85 ? -0.287 -6.087 -30.580 1.00 0.00 85 GLU A O 17
ATOM 24012 N N . SER A 1 86 ? -2.208 -7.245 -30.766 1.00 0.00 86 SER A N 17
ATOM 24013 C CA . SER A 1 86 ? -1.730 -8.073 -31.867 1.00 0.00 86 SER A CA 17
ATOM 24014 C C . SER A 1 86 ? -2.851 -8.348 -32.865 1.00 0.00 86 SER A C 17
ATOM 24015 O O . SER A 1 86 ? -3.994 -7.940 -32.661 1.00 0.00 86 SER A O 17
ATOM 24023 N N . GLY A 1 87 ? -2.514 -9.043 -33.948 1.00 0.00 87 GLY A N 17
ATOM 24024 C CA . GLY A 1 87 ? -3.502 -9.361 -34.962 1.00 0.00 87 GLY A CA 17
ATOM 24025 C C . GLY A 1 87 ? -3.067 -10.505 -35.857 1.00 0.00 87 GLY A C 17
ATOM 24026 O O . GLY A 1 87 ? -1.976 -11.056 -35.709 1.00 0.00 87 GLY A O 17
ATOM 24030 N N . PRO A 1 88 ? -3.934 -10.880 -36.808 1.00 0.00 88 PRO A N 17
ATOM 24031 C CA . PRO A 1 88 ? -3.656 -11.971 -37.748 1.00 0.00 88 PRO A CA 17
ATOM 24032 C C . PRO A 1 88 ? -2.563 -11.609 -38.748 1.00 0.00 88 PRO A C 17
ATOM 24033 O O . PRO A 1 88 ? -2.005 -12.481 -39.414 1.00 0.00 88 PRO A O 17
ATOM 24044 N N . SER A 1 89 ? -2.263 -10.318 -38.849 1.00 0.00 89 SER A N 17
ATOM 24045 C CA . SER A 1 89 ? -1.240 -9.842 -39.772 1.00 0.00 89 SER A CA 17
ATOM 24046 C C . SER A 1 89 ? 0.075 -10.584 -39.556 1.00 0.00 89 SER A C 17
ATOM 24047 O O . SER A 1 89 ? 0.487 -10.824 -38.421 1.00 0.00 89 SER A O 17
ATOM 24055 N N . SER A 1 90 ? 0.730 -10.947 -40.654 1.00 0.00 90 SER A N 17
ATOM 24056 C CA . SER A 1 90 ? 1.997 -11.666 -40.587 1.00 0.00 90 SER A CA 17
ATOM 24057 C C . SER A 1 90 ? 3.037 -10.863 -39.812 1.00 0.00 90 SER A C 17
ATOM 24058 O O . SER A 1 90 ? 3.720 -10.007 -40.372 1.00 0.00 90 SER A O 17
ATOM 24066 N N . GLY A 1 91 ? 3.151 -11.146 -38.518 1.00 0.00 91 GLY A N 17
ATOM 24067 C CA . GLY A 1 91 ? 4.109 -10.442 -37.686 1.00 0.00 91 GLY A CA 17
ATOM 24068 C C . GLY A 1 91 ? 4.023 -8.938 -37.849 1.00 0.00 91 GLY A C 17
ATOM 24069 O O . GLY A 1 91 ? 4.932 -8.210 -37.449 1.00 0.00 91 GLY A O 17
ATOM 24073 N N . GLY A 1 1 ? 0.581 -1.002 -52.592 1.00 0.00 1 GLY A N 18
ATOM 24074 C CA . GLY A 1 1 ? 1.472 -1.231 -51.470 1.00 0.00 1 GLY A CA 18
ATOM 24075 C C . GLY A 1 1 ? 2.135 0.044 -50.988 1.00 0.00 1 GLY A C 18
ATOM 24076 O O . GLY A 1 1 ? 3.225 0.394 -51.438 1.00 0.00 1 GLY A O 18
ATOM 24080 N N . SER A 1 2 ? 1.474 0.742 -50.069 1.00 0.00 2 SER A N 18
ATOM 24081 C CA . SER A 1 2 ? 2.003 1.989 -49.529 1.00 0.00 2 SER A CA 18
ATOM 24082 C C . SER A 1 2 ? 1.694 2.111 -48.040 1.00 0.00 2 SER A C 18
ATOM 24083 O O . SER A 1 2 ? 0.913 1.333 -47.491 1.00 0.00 2 SER A O 18
ATOM 24091 N N . SER A 1 3 ? 2.313 3.092 -47.392 1.00 0.00 3 SER A N 18
ATOM 24092 C CA . SER A 1 3 ? 2.109 3.314 -45.966 1.00 0.00 3 SER A CA 18
ATOM 24093 C C . SER A 1 3 ? 0.688 3.798 -45.689 1.00 0.00 3 SER A C 18
ATOM 24094 O O . SER A 1 3 ? 0.404 4.993 -45.753 1.00 0.00 3 SER A O 18
ATOM 24102 N N . GLY A 1 4 ? -0.200 2.858 -45.381 1.00 0.00 4 GLY A N 18
ATOM 24103 C CA . GLY A 1 4 ? -1.581 3.206 -45.099 1.00 0.00 4 GLY A CA 18
ATOM 24104 C C . GLY A 1 4 ? -1.838 3.401 -43.618 1.00 0.00 4 GLY A C 18
ATOM 24105 O O . GLY A 1 4 ? -1.493 2.545 -42.803 1.00 0.00 4 GLY A O 18
ATOM 24109 N N . SER A 1 5 ? -2.445 4.530 -43.268 1.00 0.00 5 SER A N 18
ATOM 24110 C CA . SER A 1 5 ? -2.744 4.838 -41.874 1.00 0.00 5 SER A CA 18
ATOM 24111 C C . SER A 1 5 ? -4.001 4.107 -41.413 1.00 0.00 5 SER A C 18
ATOM 24112 O O . SER A 1 5 ? -3.957 3.292 -40.492 1.00 0.00 5 SER A O 18
ATOM 24120 N N . SER A 1 6 ? -5.122 4.405 -42.062 1.00 0.00 6 SER A N 18
ATOM 24121 C CA . SER A 1 6 ? -6.394 3.779 -41.719 1.00 0.00 6 SER A CA 18
ATOM 24122 C C . SER A 1 6 ? -6.264 2.259 -41.702 1.00 0.00 6 SER A C 18
ATOM 24123 O O . SER A 1 6 ? -6.761 1.593 -40.795 1.00 0.00 6 SER A O 18
ATOM 24131 N N . GLY A 1 7 ? -5.592 1.717 -42.713 1.00 0.00 7 GLY A N 18
ATOM 24132 C CA . GLY A 1 7 ? -5.408 0.280 -42.796 1.00 0.00 7 GLY A CA 18
ATOM 24133 C C . GLY A 1 7 ? -6.709 -0.458 -43.043 1.00 0.00 7 GLY A C 18
ATOM 24134 O O . GLY A 1 7 ? -7.605 -0.448 -42.200 1.00 0.00 7 GLY A O 18
ATOM 24138 N N . MET A 1 8 ? -6.813 -1.098 -44.203 1.00 0.00 8 MET A N 18
ATOM 24139 C CA . MET A 1 8 ? -8.015 -1.843 -44.559 1.00 0.00 8 MET A CA 18
ATOM 24140 C C . MET A 1 8 ? -7.890 -3.306 -44.145 1.00 0.00 8 MET A C 18
ATOM 24141 O O . MET A 1 8 ? -7.293 -4.114 -44.858 1.00 0.00 8 MET A O 18
ATOM 24155 N N . CYS A 1 9 ? -8.454 -3.639 -42.990 1.00 0.00 9 CYS A N 18
ATOM 24156 C CA . CYS A 1 9 ? -8.405 -5.005 -42.480 1.00 0.00 9 CYS A CA 18
ATOM 24157 C C . CYS A 1 9 ? -7.044 -5.638 -42.752 1.00 0.00 9 CYS A C 18
ATOM 24158 O O . CYS A 1 9 ? -6.956 -6.803 -43.141 1.00 0.00 9 CYS A O 18
ATOM 24166 N N . ARG A 1 10 ? -5.985 -4.862 -42.546 1.00 0.00 10 ARG A N 18
ATOM 24167 C CA . ARG A 1 10 ? -4.628 -5.346 -42.771 1.00 0.00 10 ARG A CA 18
ATOM 24168 C C . ARG A 1 10 ? -4.107 -6.094 -41.548 1.00 0.00 10 ARG A C 18
ATOM 24169 O O . ARG A 1 10 ? -4.662 -5.981 -40.454 1.00 0.00 10 ARG A O 18
ATOM 24190 N N . LYS A 1 11 ? -3.039 -6.861 -41.740 1.00 0.00 11 LYS A N 18
ATOM 24191 C CA . LYS A 1 11 ? -2.443 -7.629 -40.654 1.00 0.00 11 LYS A CA 18
ATOM 24192 C C . LYS A 1 11 ? -1.769 -6.707 -39.642 1.00 0.00 11 LYS A C 18
ATOM 24193 O O . LYS A 1 11 ? -1.768 -5.487 -39.802 1.00 0.00 11 LYS A O 18
ATOM 24212 N N . LYS A 1 12 ? -1.195 -7.299 -38.600 1.00 0.00 12 LYS A N 18
ATOM 24213 C CA . LYS A 1 12 ? -0.514 -6.533 -37.564 1.00 0.00 12 LYS A CA 18
ATOM 24214 C C . LYS A 1 12 ? 0.830 -7.165 -37.214 1.00 0.00 12 LYS A C 18
ATOM 24215 O O . LYS A 1 12 ? 0.962 -7.895 -36.232 1.00 0.00 12 LYS A O 18
ATOM 24234 N N . PRO A 1 13 ? 1.852 -6.877 -38.034 1.00 0.00 13 PRO A N 18
ATOM 24235 C CA . PRO A 1 13 ? 3.204 -7.405 -37.829 1.00 0.00 13 PRO A CA 18
ATOM 24236 C C . PRO A 1 13 ? 3.885 -6.797 -36.608 1.00 0.00 13 PRO A C 18
ATOM 24237 O O . PRO A 1 13 ? 3.659 -5.634 -36.275 1.00 0.00 13 PRO A O 18
ATOM 24248 N N . ASP A 1 14 ? 4.718 -7.591 -35.945 1.00 0.00 14 ASP A N 18
ATOM 24249 C CA . ASP A 1 14 ? 5.435 -7.129 -34.761 1.00 0.00 14 ASP A CA 18
ATOM 24250 C C . ASP A 1 14 ? 6.127 -5.796 -35.030 1.00 0.00 14 ASP A C 18
ATOM 24251 O O . ASP A 1 14 ? 6.982 -5.694 -35.910 1.00 0.00 14 ASP A O 18
ATOM 24260 N N . THR A 1 15 ? 5.750 -4.775 -34.267 1.00 0.00 15 THR A N 18
ATOM 24261 C CA . THR A 1 15 ? 6.333 -3.449 -34.423 1.00 0.00 15 THR A CA 18
ATOM 24262 C C . THR A 1 15 ? 6.715 -2.853 -33.073 1.00 0.00 15 THR A C 18
ATOM 24263 O O . THR A 1 15 ? 6.193 -1.814 -32.672 1.00 0.00 15 THR A O 18
ATOM 24274 N N . MET A 1 16 ? 7.629 -3.519 -32.375 1.00 0.00 16 MET A N 18
ATOM 24275 C CA . MET A 1 16 ? 8.083 -3.054 -31.070 1.00 0.00 16 MET A CA 18
ATOM 24276 C C . MET A 1 16 ? 9.330 -2.186 -31.205 1.00 0.00 16 MET A C 18
ATOM 24277 O O . MET A 1 16 ? 9.725 -1.499 -30.262 1.00 0.00 16 MET A O 18
ATOM 24291 N N . ILE A 1 17 ? 9.946 -2.223 -32.382 1.00 0.00 17 ILE A N 18
ATOM 24292 C CA . ILE A 1 17 ? 11.148 -1.439 -32.639 1.00 0.00 17 ILE A CA 18
ATOM 24293 C C . ILE A 1 17 ? 10.805 0.025 -32.893 1.00 0.00 17 ILE A C 18
ATOM 24294 O O . ILE A 1 17 ? 11.483 0.928 -32.401 1.00 0.00 17 ILE A O 18
ATOM 24310 N N . LEU A 1 18 ? 9.746 0.254 -33.663 1.00 0.00 18 LEU A N 18
ATOM 24311 C CA . LEU A 1 18 ? 9.311 1.609 -33.982 1.00 0.00 18 LEU A CA 18
ATOM 24312 C C . LEU A 1 18 ? 8.930 2.371 -32.717 1.00 0.00 18 LEU A C 18
ATOM 24313 O O . LEU A 1 18 ? 9.377 3.498 -32.500 1.00 0.00 18 LEU A O 18
ATOM 24329 N N . THR A 1 19 ? 8.103 1.748 -31.883 1.00 0.00 19 THR A N 18
ATOM 24330 C CA . THR A 1 19 ? 7.663 2.367 -30.639 1.00 0.00 19 THR A CA 18
ATOM 24331 C C . THR A 1 19 ? 8.851 2.830 -29.805 1.00 0.00 19 THR A C 18
ATOM 24332 O O . THR A 1 19 ? 8.894 3.973 -29.351 1.00 0.00 19 THR A O 18
ATOM 24343 N N . GLN A 1 20 ? 9.815 1.936 -29.608 1.00 0.00 20 GLN A N 18
ATOM 24344 C CA . GLN A 1 20 ? 11.005 2.255 -28.828 1.00 0.00 20 GLN A CA 18
ATOM 24345 C C . GLN A 1 20 ? 11.512 3.655 -29.156 1.00 0.00 20 GLN A C 18
ATOM 24346 O O . GLN A 1 20 ? 12.075 4.338 -28.301 1.00 0.00 20 GLN A O 18
ATOM 24360 N N . ILE A 1 21 ? 11.308 4.076 -30.400 1.00 0.00 21 ILE A N 18
ATOM 24361 C CA . ILE A 1 21 ? 11.745 5.395 -30.841 1.00 0.00 21 ILE A CA 18
ATOM 24362 C C . ILE A 1 21 ? 10.762 6.475 -30.400 1.00 0.00 21 ILE A C 18
ATOM 24363 O O . ILE A 1 21 ? 11.127 7.401 -29.676 1.00 0.00 21 ILE A O 18
ATOM 24379 N N . GLU A 1 22 ? 9.515 6.348 -30.841 1.00 0.00 22 GLU A N 18
ATOM 24380 C CA . GLU A 1 22 ? 8.479 7.314 -30.491 1.00 0.00 22 GLU A CA 18
ATOM 24381 C C . GLU A 1 22 ? 8.447 7.554 -28.985 1.00 0.00 22 GLU A C 18
ATOM 24382 O O . GLU A 1 22 ? 8.522 8.693 -28.525 1.00 0.00 22 GLU A O 18
ATOM 24394 N N . ALA A 1 23 ? 8.333 6.472 -28.221 1.00 0.00 23 ALA A N 18
ATOM 24395 C CA . ALA A 1 23 ? 8.291 6.564 -26.767 1.00 0.00 23 ALA A CA 18
ATOM 24396 C C . ALA A 1 23 ? 9.464 7.382 -26.235 1.00 0.00 23 ALA A C 18
ATOM 24397 O O . ALA A 1 23 ? 9.273 8.418 -25.598 1.00 0.00 23 ALA A O 18
ATOM 24404 N N . LYS A 1 24 ? 10.677 6.909 -26.499 1.00 0.00 24 LYS A N 18
ATOM 24405 C CA . LYS A 1 24 ? 11.881 7.596 -26.047 1.00 0.00 24 LYS A CA 18
ATOM 24406 C C . LYS A 1 24 ? 11.706 9.109 -26.126 1.00 0.00 24 LYS A C 18
ATOM 24407 O O . LYS A 1 24 ? 11.953 9.822 -25.153 1.00 0.00 24 LYS A O 18
ATOM 24426 N N . GLU A 1 25 ? 11.278 9.592 -27.288 1.00 0.00 25 GLU A N 18
ATOM 24427 C CA . GLU A 1 25 ? 11.070 11.021 -27.491 1.00 0.00 25 GLU A CA 18
ATOM 24428 C C . GLU A 1 25 ? 10.229 11.614 -26.364 1.00 0.00 25 GLU A C 18
ATOM 24429 O O . GLU A 1 25 ? 10.627 12.587 -25.725 1.00 0.00 25 GLU A O 18
ATOM 24441 N N . ALA A 1 26 ? 9.064 11.020 -26.128 1.00 0.00 26 ALA A N 18
ATOM 24442 C CA . ALA A 1 26 ? 8.168 11.486 -25.077 1.00 0.00 26 ALA A CA 18
ATOM 24443 C C . ALA A 1 26 ? 8.845 11.428 -23.712 1.00 0.00 26 ALA A C 18
ATOM 24444 O O . ALA A 1 26 ? 8.984 12.447 -23.034 1.00 0.00 26 ALA A O 18
ATOM 24451 N N . CYS A 1 27 ? 9.264 10.232 -23.315 1.00 0.00 27 CYS A N 18
ATOM 24452 C CA . CYS A 1 27 ? 9.925 10.041 -22.029 1.00 0.00 27 CYS A CA 18
ATOM 24453 C C . CYS A 1 27 ? 10.994 11.106 -21.804 1.00 0.00 27 CYS A C 18
ATOM 24454 O O . CYS A 1 27 ? 10.963 11.830 -20.808 1.00 0.00 27 CYS A O 18
ATOM 24462 N N . ASP A 1 28 ? 11.938 11.194 -22.733 1.00 0.00 28 ASP A N 18
ATOM 24463 C CA . ASP A 1 28 ? 13.018 12.169 -22.636 1.00 0.00 28 ASP A CA 18
ATOM 24464 C C . ASP A 1 28 ? 12.467 13.565 -22.360 1.00 0.00 28 ASP A C 18
ATOM 24465 O O . ASP A 1 28 ? 13.040 14.326 -21.581 1.00 0.00 28 ASP A O 18
ATOM 24474 N N . TRP A 1 29 ? 11.354 13.893 -23.006 1.00 0.00 29 TRP A N 18
ATOM 24475 C CA . TRP A 1 29 ? 10.725 15.198 -22.830 1.00 0.00 29 TRP A CA 18
ATOM 24476 C C . TRP A 1 29 ? 10.132 15.332 -21.432 1.00 0.00 29 TRP A C 18
ATOM 24477 O O . TRP A 1 29 ? 10.432 16.281 -20.707 1.00 0.00 29 TRP A O 18
ATOM 24498 N N . LEU A 1 30 ? 9.288 14.376 -21.058 1.00 0.00 30 LEU A N 18
ATOM 24499 C CA . LEU A 1 30 ? 8.652 14.388 -19.745 1.00 0.00 30 LEU A CA 18
ATOM 24500 C C . LEU A 1 30 ? 9.662 14.725 -18.653 1.00 0.00 30 LEU A C 18
ATOM 24501 O O . LEU A 1 30 ? 9.366 15.489 -17.735 1.00 0.00 30 LEU A O 18
ATOM 24517 N N . ARG A 1 31 ? 10.856 14.151 -18.762 1.00 0.00 31 ARG A N 18
ATOM 24518 C CA . ARG A 1 31 ? 11.911 14.392 -17.784 1.00 0.00 31 ARG A CA 18
ATOM 24519 C C . ARG A 1 31 ? 12.727 15.626 -18.158 1.00 0.00 31 ARG A C 18
ATOM 24520 O O . ARG A 1 31 ? 13.420 16.201 -17.319 1.00 0.00 31 ARG A O 18
ATOM 24541 N N . ALA A 1 32 ? 12.638 16.027 -19.422 1.00 0.00 32 ALA A N 18
ATOM 24542 C CA . ALA A 1 32 ? 13.367 17.193 -19.906 1.00 0.00 32 ALA A CA 18
ATOM 24543 C C . ALA A 1 32 ? 12.447 18.403 -20.030 1.00 0.00 32 ALA A C 18
ATOM 24544 O O . ALA A 1 32 ? 12.834 19.437 -20.575 1.00 0.00 32 ALA A O 18
ATOM 24551 N N . THR A 1 33 ? 11.227 18.267 -19.521 1.00 0.00 33 THR A N 18
ATOM 24552 C CA . THR A 1 33 ? 10.251 19.348 -19.575 1.00 0.00 33 THR A CA 18
ATOM 24553 C C . THR A 1 33 ? 9.925 19.865 -18.178 1.00 0.00 33 THR A C 18
ATOM 24554 O O . THR A 1 33 ? 9.717 21.061 -17.981 1.00 0.00 33 THR A O 18
ATOM 24565 N N . GLY A 1 34 ? 9.881 18.954 -17.211 1.00 0.00 34 GLY A N 18
ATOM 24566 C CA . GLY A 1 34 ? 9.580 19.337 -15.844 1.00 0.00 34 GLY A CA 18
ATOM 24567 C C . GLY A 1 34 ? 8.953 18.209 -15.049 1.00 0.00 34 GLY A C 18
ATOM 24568 O O . GLY A 1 34 ? 8.900 18.260 -13.820 1.00 0.00 34 GLY A O 18
ATOM 24572 N N . PHE A 1 35 ? 8.476 17.187 -15.752 1.00 0.00 35 PHE A N 18
ATOM 24573 C CA . PHE A 1 35 ? 7.846 16.042 -15.105 1.00 0.00 35 PHE A CA 18
ATOM 24574 C C . PHE A 1 35 ? 8.737 14.807 -15.197 1.00 0.00 35 PHE A C 18
ATOM 24575 O O . PHE A 1 35 ? 8.561 13.946 -16.060 1.00 0.00 35 PHE A O 18
ATOM 24592 N N . PRO A 1 36 ? 9.719 14.717 -14.288 1.00 0.00 36 PRO A N 18
ATOM 24593 C CA . PRO A 1 36 ? 10.658 13.592 -14.245 1.00 0.00 36 PRO A CA 18
ATOM 24594 C C . PRO A 1 36 ? 9.990 12.296 -13.797 1.00 0.00 36 PRO A C 18
ATOM 24595 O O . PRO A 1 36 ? 10.600 11.228 -13.837 1.00 0.00 36 PRO A O 18
ATOM 24606 N N . GLN A 1 37 ? 8.735 12.399 -13.371 1.00 0.00 37 GLN A N 18
ATOM 24607 C CA . GLN A 1 37 ? 7.986 11.234 -12.916 1.00 0.00 37 GLN A CA 18
ATOM 24608 C C . GLN A 1 37 ? 7.279 10.551 -14.082 1.00 0.00 37 GLN A C 18
ATOM 24609 O O . GLN A 1 37 ? 7.256 9.323 -14.174 1.00 0.00 37 GLN A O 18
ATOM 24623 N N . TYR A 1 38 ? 6.704 11.354 -14.971 1.00 0.00 38 TYR A N 18
ATOM 24624 C CA . TYR A 1 38 ? 5.994 10.827 -16.130 1.00 0.00 38 TYR A CA 18
ATOM 24625 C C . TYR A 1 38 ? 6.928 10.006 -17.014 1.00 0.00 38 TYR A C 18
ATOM 24626 O O . TYR A 1 38 ? 6.488 9.124 -17.750 1.00 0.00 38 TYR A O 18
ATOM 24644 N N . ALA A 1 39 ? 8.221 10.303 -16.934 1.00 0.00 39 ALA A N 18
ATOM 24645 C CA . ALA A 1 39 ? 9.218 9.593 -17.725 1.00 0.00 39 ALA A CA 18
ATOM 24646 C C . ALA A 1 39 ? 9.646 8.301 -17.037 1.00 0.00 39 ALA A C 18
ATOM 24647 O O . ALA A 1 39 ? 10.185 7.397 -17.676 1.00 0.00 39 ALA A O 18
ATOM 24654 N N . GLN A 1 40 ? 9.403 8.221 -15.733 1.00 0.00 40 GLN A N 18
ATOM 24655 C CA . GLN A 1 40 ? 9.764 7.040 -14.960 1.00 0.00 40 GLN A CA 18
ATOM 24656 C C . GLN A 1 40 ? 8.639 6.011 -14.979 1.00 0.00 40 GLN A C 18
ATOM 24657 O O . GLN A 1 40 ? 8.875 4.820 -15.190 1.00 0.00 40 GLN A O 18
ATOM 24671 N N . LEU A 1 41 ? 7.415 6.477 -14.757 1.00 0.00 41 LEU A N 18
ATOM 24672 C CA . LEU A 1 41 ? 6.251 5.597 -14.749 1.00 0.00 41 LEU A CA 18
ATOM 24673 C C . LEU A 1 41 ? 6.277 4.648 -15.943 1.00 0.00 41 LEU A C 18
ATOM 24674 O O . LEU A 1 41 ? 5.955 3.467 -15.818 1.00 0.00 41 LEU A O 18
ATOM 24690 N N . TYR A 1 42 ? 6.665 5.173 -17.100 1.00 0.00 42 TYR A N 18
ATOM 24691 C CA . TYR A 1 42 ? 6.733 4.374 -18.318 1.00 0.00 42 TYR A CA 18
ATOM 24692 C C . TYR A 1 42 ? 7.974 3.487 -18.319 1.00 0.00 42 TYR A C 18
ATOM 24693 O O . TYR A 1 42 ? 7.994 2.431 -18.951 1.00 0.00 42 TYR A O 18
ATOM 24711 N N . GLU A 1 43 ? 9.007 3.924 -17.605 1.00 0.00 43 GLU A N 18
ATOM 24712 C CA . GLU A 1 43 ? 10.252 3.169 -17.523 1.00 0.00 43 GLU A CA 18
ATOM 24713 C C . GLU A 1 43 ? 10.062 1.894 -16.706 1.00 0.00 43 GLU A C 18
ATOM 24714 O O . GLU A 1 43 ? 10.747 0.896 -16.927 1.00 0.00 43 GLU A O 18
ATOM 24726 N N . ASP A 1 44 ? 9.128 1.937 -15.762 1.00 0.00 44 ASP A N 18
ATOM 24727 C CA . ASP A 1 44 ? 8.847 0.786 -14.912 1.00 0.00 44 ASP A CA 18
ATOM 24728 C C . ASP A 1 44 ? 7.785 -0.110 -15.543 1.00 0.00 44 ASP A C 18
ATOM 24729 O O . ASP A 1 44 ? 7.436 -1.156 -14.997 1.00 0.00 44 ASP A O 18
ATOM 24738 N N . PHE A 1 45 ? 7.275 0.309 -16.697 1.00 0.00 45 PHE A N 18
ATOM 24739 C CA . PHE A 1 45 ? 6.250 -0.453 -17.401 1.00 0.00 45 PHE A CA 18
ATOM 24740 C C . PHE A 1 45 ? 4.912 -0.368 -16.673 1.00 0.00 45 PHE A C 18
ATOM 24741 O O . PHE A 1 45 ? 4.238 -1.379 -16.468 1.00 0.00 45 PHE A O 18
ATOM 24758 N N . LEU A 1 46 ? 4.534 0.844 -16.284 1.00 0.00 46 LEU A N 18
ATOM 24759 C CA . LEU A 1 46 ? 3.275 1.063 -15.579 1.00 0.00 46 LEU A CA 18
ATOM 24760 C C . LEU A 1 46 ? 2.183 1.516 -16.543 1.00 0.00 46 LEU A C 18
ATOM 24761 O O . LEU A 1 46 ? 1.002 1.235 -16.336 1.00 0.00 46 LEU A O 18
ATOM 24777 N N . PHE A 1 47 ? 2.585 2.217 -17.598 1.00 0.00 47 PHE A N 18
ATOM 24778 C CA . PHE A 1 47 ? 1.641 2.708 -18.595 1.00 0.00 47 PHE A CA 18
ATOM 24779 C C . PHE A 1 47 ? 0.788 1.568 -19.144 1.00 0.00 47 PHE A C 18
ATOM 24780 O O . PHE A 1 47 ? 1.136 0.391 -19.036 1.00 0.00 47 PHE A O 18
ATOM 24797 N N . PRO A 1 48 ? -0.356 1.923 -19.746 1.00 0.00 48 PRO A N 18
ATOM 24798 C CA . PRO A 1 48 ? -0.781 3.319 -19.878 1.00 0.00 48 PRO A CA 18
ATOM 24799 C C . PRO A 1 48 ? -1.180 3.934 -18.541 1.00 0.00 48 PRO A C 18
ATOM 24800 O O . PRO A 1 48 ? -1.434 3.219 -17.571 1.00 0.00 48 PRO A O 18
ATOM 24811 N N . ILE A 1 49 ? -1.232 5.260 -18.497 1.00 0.00 49 ILE A N 18
ATOM 24812 C CA . ILE A 1 49 ? -1.601 5.970 -17.278 1.00 0.00 49 ILE A CA 18
ATOM 24813 C C . ILE A 1 49 ? -2.922 6.712 -17.452 1.00 0.00 49 ILE A C 18
ATOM 24814 O O . ILE A 1 49 ? -3.443 6.821 -18.562 1.00 0.00 49 ILE A O 18
ATOM 24830 N N . ASP A 1 50 ? -3.457 7.222 -16.348 1.00 0.00 50 ASP A N 18
ATOM 24831 C CA . ASP A 1 50 ? -4.717 7.956 -16.378 1.00 0.00 50 ASP A CA 18
ATOM 24832 C C . ASP A 1 50 ? -4.498 9.391 -16.848 1.00 0.00 50 ASP A C 18
ATOM 24833 O O . ASP A 1 50 ? -4.065 10.248 -16.077 1.00 0.00 50 ASP A O 18
ATOM 24842 N N . ILE A 1 51 ? -4.799 9.645 -18.117 1.00 0.00 51 ILE A N 18
ATOM 24843 C CA . ILE A 1 51 ? -4.635 10.975 -18.689 1.00 0.00 51 ILE A CA 18
ATOM 24844 C C . ILE A 1 51 ? -5.588 11.974 -18.040 1.00 0.00 51 ILE A C 18
ATOM 24845 O O . ILE A 1 51 ? -5.172 13.040 -17.588 1.00 0.00 51 ILE A O 18
ATOM 24861 N N . SER A 1 52 ? -6.868 11.620 -17.997 1.00 0.00 52 SER A N 18
ATOM 24862 C CA . SER A 1 52 ? -7.881 12.485 -17.405 1.00 0.00 52 SER A CA 18
ATOM 24863 C C . SER A 1 52 ? -7.452 12.955 -16.019 1.00 0.00 52 SER A C 18
ATOM 24864 O O . SER A 1 52 ? -7.789 14.061 -15.592 1.00 0.00 52 SER A O 18
ATOM 24872 N N . LEU A 1 53 ? -6.705 12.108 -15.319 1.00 0.00 53 LEU A N 18
ATOM 24873 C CA . LEU A 1 53 ? -6.228 12.434 -13.980 1.00 0.00 53 LEU A CA 18
ATOM 24874 C C . LEU A 1 53 ? -5.103 13.463 -14.038 1.00 0.00 53 LEU A C 18
ATOM 24875 O O . LEU A 1 53 ? -5.141 14.480 -13.346 1.00 0.00 53 LEU A O 18
ATOM 24891 N N . VAL A 1 54 ? -4.103 13.191 -14.871 1.00 0.00 54 VAL A N 18
ATOM 24892 C CA . VAL A 1 54 ? -2.968 14.094 -15.023 1.00 0.00 54 VAL A CA 18
ATOM 24893 C C . VAL A 1 54 ? -3.422 15.549 -15.041 1.00 0.00 54 VAL A C 18
ATOM 24894 O O . VAL A 1 54 ? -2.785 16.418 -14.446 1.00 0.00 54 VAL A O 18
ATOM 24907 N N . LYS A 1 55 ? -4.529 15.809 -15.730 1.00 0.00 55 LYS A N 18
ATOM 24908 C CA . LYS A 1 55 ? -5.072 17.159 -15.825 1.00 0.00 55 LYS A CA 18
ATOM 24909 C C . LYS A 1 55 ? -5.689 17.592 -14.499 1.00 0.00 55 LYS A C 18
ATOM 24910 O O . LYS A 1 55 ? -5.452 18.704 -14.027 1.00 0.00 55 LYS A O 18
ATOM 24929 N N . ARG A 1 56 ? -6.479 16.706 -13.902 1.00 0.00 56 ARG A N 18
ATOM 24930 C CA . ARG A 1 56 ? -7.129 16.997 -12.630 1.00 0.00 56 ARG A CA 18
ATOM 24931 C C . ARG A 1 56 ? -6.108 17.438 -11.585 1.00 0.00 56 ARG A C 18
ATOM 24932 O O . ARG A 1 56 ? -6.385 18.308 -10.761 1.00 0.00 56 ARG A O 18
ATOM 24953 N N . GLU A 1 57 ? -4.926 16.830 -11.627 1.00 0.00 57 GLU A N 18
ATOM 24954 C CA . GLU A 1 57 ? -3.865 17.160 -10.684 1.00 0.00 57 GLU A CA 18
ATOM 24955 C C . GLU A 1 57 ? -3.236 18.508 -11.022 1.00 0.00 57 GLU A C 18
ATOM 24956 O O . GLU A 1 57 ? -3.039 19.352 -10.146 1.00 0.00 57 GLU A O 18
ATOM 24968 N N . HIS A 1 58 ? -2.921 18.705 -12.298 1.00 0.00 58 HIS A N 18
ATOM 24969 C CA . HIS A 1 58 ? -2.313 19.950 -12.753 1.00 0.00 58 HIS A CA 18
ATOM 24970 C C . HIS A 1 58 ? -3.345 20.838 -13.442 1.00 0.00 58 HIS A C 18
ATOM 24971 O O . HIS A 1 58 ? -3.063 21.450 -14.472 1.00 0.00 58 HIS A O 18
ATOM 24985 N N . ASP A 1 59 ? -4.541 20.902 -12.868 1.00 0.00 59 ASP A N 18
ATOM 24986 C CA . ASP A 1 59 ? -5.615 21.715 -13.426 1.00 0.00 59 ASP A CA 18
ATOM 24987 C C . ASP A 1 59 ? -5.195 23.179 -13.523 1.00 0.00 59 ASP A C 18
ATOM 24988 O O . ASP A 1 59 ? -5.809 23.965 -14.244 1.00 0.00 59 ASP A O 18
ATOM 24997 N N . PHE A 1 60 ? -4.146 23.537 -12.790 1.00 0.00 60 PHE A N 18
ATOM 24998 C CA . PHE A 1 60 ? -3.645 24.907 -12.792 1.00 0.00 60 PHE A CA 18
ATOM 24999 C C . PHE A 1 60 ? -3.036 25.261 -14.146 1.00 0.00 60 PHE A C 18
ATOM 25000 O O . PHE A 1 60 ? -3.236 26.361 -14.661 1.00 0.00 60 PHE A O 18
ATOM 25017 N N . LEU A 1 61 ? -2.290 24.321 -14.716 1.00 0.00 61 LEU A N 18
ATOM 25018 C CA . LEU A 1 61 ? -1.650 24.532 -16.010 1.00 0.00 61 LEU A CA 18
ATOM 25019 C C . LEU A 1 61 ? -2.605 25.215 -16.984 1.00 0.00 61 LEU A C 18
ATOM 25020 O O . LEU A 1 61 ? -3.812 25.272 -16.748 1.00 0.00 61 LEU A O 18
ATOM 25036 N N . ASP A 1 62 ? -2.056 25.728 -18.080 1.00 0.00 62 ASP A N 18
ATOM 25037 C CA . ASP A 1 62 ? -2.860 26.404 -19.092 1.00 0.00 62 ASP A CA 18
ATOM 25038 C C . ASP A 1 62 ? -3.341 25.417 -20.151 1.00 0.00 62 ASP A C 18
ATOM 25039 O O . ASP A 1 62 ? -2.860 24.286 -20.225 1.00 0.00 62 ASP A O 18
ATOM 25048 N N . ARG A 1 63 ? -4.295 25.853 -20.968 1.00 0.00 63 ARG A N 18
ATOM 25049 C CA . ARG A 1 63 ? -4.843 25.007 -22.022 1.00 0.00 63 ARG A CA 18
ATOM 25050 C C . ARG A 1 63 ? -3.738 24.498 -22.942 1.00 0.00 63 ARG A C 18
ATOM 25051 O O . ARG A 1 63 ? -3.657 23.304 -23.231 1.00 0.00 63 ARG A O 18
ATOM 25072 N N . ASP A 1 64 ? -2.888 25.412 -23.399 1.00 0.00 64 ASP A N 18
ATOM 25073 C CA . ASP A 1 64 ? -1.787 25.057 -24.286 1.00 0.00 64 ASP A CA 18
ATOM 25074 C C . ASP A 1 64 ? -0.805 24.123 -23.586 1.00 0.00 64 ASP A C 18
ATOM 25075 O O . ASP A 1 64 ? -0.326 23.155 -24.176 1.00 0.00 64 ASP A O 18
ATOM 25084 N N . ALA A 1 65 ? -0.509 24.420 -22.325 1.00 0.00 65 ALA A N 18
ATOM 25085 C CA . ALA A 1 65 ? 0.415 23.608 -21.545 1.00 0.00 65 ALA A CA 18
ATOM 25086 C C . ALA A 1 65 ? -0.104 22.182 -21.388 1.00 0.00 65 ALA A C 18
ATOM 25087 O O . ALA A 1 65 ? 0.629 21.217 -21.608 1.00 0.00 65 ALA A O 18
ATOM 25094 N N . ILE A 1 66 ? -1.370 22.058 -21.006 1.00 0.00 66 ILE A N 18
ATOM 25095 C CA . ILE A 1 66 ? -1.986 20.750 -20.820 1.00 0.00 66 ILE A CA 18
ATOM 25096 C C . ILE A 1 66 ? -1.942 19.933 -22.107 1.00 0.00 66 ILE A C 18
ATOM 25097 O O . ILE A 1 66 ? -1.491 18.788 -22.111 1.00 0.00 66 ILE A O 18
ATOM 25113 N N . GLU A 1 67 ? -2.413 20.530 -23.197 1.00 0.00 67 GLU A N 18
ATOM 25114 C CA . GLU A 1 67 ? -2.426 19.857 -24.491 1.00 0.00 67 GLU A CA 18
ATOM 25115 C C . GLU A 1 67 ? -1.022 19.411 -24.886 1.00 0.00 67 GLU A C 18
ATOM 25116 O O . GLU A 1 67 ? -0.818 18.277 -25.320 1.00 0.00 67 GLU A O 18
ATOM 25128 N N . ALA A 1 68 ? -0.056 20.311 -24.732 1.00 0.00 68 ALA A N 18
ATOM 25129 C CA . ALA A 1 68 ? 1.330 20.010 -25.071 1.00 0.00 68 ALA A CA 18
ATOM 25130 C C . ALA A 1 68 ? 1.851 18.833 -24.253 1.00 0.00 68 ALA A C 18
ATOM 25131 O O . ALA A 1 68 ? 2.630 18.017 -24.748 1.00 0.00 68 ALA A O 18
ATOM 25138 N N . LEU A 1 69 ? 1.418 18.751 -23.000 1.00 0.00 69 LEU A N 18
ATOM 25139 C CA . LEU A 1 69 ? 1.841 17.673 -22.113 1.00 0.00 69 LEU A CA 18
ATOM 25140 C C . LEU A 1 69 ? 1.154 16.362 -22.482 1.00 0.00 69 LEU A C 18
ATOM 25141 O O . LEU A 1 69 ? 1.804 15.323 -22.608 1.00 0.00 69 LEU A O 18
ATOM 25157 N N . CYS A 1 70 ? -0.161 16.418 -22.657 1.00 0.00 70 CYS A N 18
ATOM 25158 C CA . CYS A 1 70 ? -0.936 15.235 -23.013 1.00 0.00 70 CYS A CA 18
ATOM 25159 C C . CYS A 1 70 ? -0.410 14.607 -24.299 1.00 0.00 70 CYS A C 18
ATOM 25160 O O . CYS A 1 70 ? -0.437 13.387 -24.462 1.00 0.00 70 CYS A O 18
ATOM 25168 N N . ARG A 1 71 ? 0.067 15.449 -25.210 1.00 0.00 71 ARG A N 18
ATOM 25169 C CA . ARG A 1 71 ? 0.599 14.976 -26.483 1.00 0.00 71 ARG A CA 18
ATOM 25170 C C . ARG A 1 71 ? 1.728 13.974 -26.262 1.00 0.00 71 ARG A C 18
ATOM 25171 O O . ARG A 1 71 ? 2.089 13.221 -27.166 1.00 0.00 71 ARG A O 18
ATOM 25192 N N . ARG A 1 72 ? 2.282 13.972 -25.053 1.00 0.00 72 ARG A N 18
ATOM 25193 C CA . ARG A 1 72 ? 3.371 13.064 -24.714 1.00 0.00 72 ARG A CA 18
ATOM 25194 C C . ARG A 1 72 ? 2.840 11.815 -24.017 1.00 0.00 72 ARG A C 18
ATOM 25195 O O . ARG A 1 72 ? 3.204 10.692 -24.369 1.00 0.00 72 ARG A O 18
ATOM 25216 N N . LEU A 1 73 ? 1.978 12.018 -23.027 1.00 0.00 73 LEU A N 18
ATOM 25217 C CA . LEU A 1 73 ? 1.397 10.908 -22.279 1.00 0.00 73 LEU A CA 18
ATOM 25218 C C . LEU A 1 73 ? 0.629 9.970 -23.205 1.00 0.00 73 LEU A C 18
ATOM 25219 O O . LEU A 1 73 ? 0.899 8.771 -23.253 1.00 0.00 73 LEU A O 18
ATOM 25235 N N . ASN A 1 74 ? -0.328 10.526 -23.941 1.00 0.00 74 ASN A N 18
ATOM 25236 C CA . ASN A 1 74 ? -1.135 9.740 -24.867 1.00 0.00 74 ASN A CA 18
ATOM 25237 C C . ASN A 1 74 ? -0.250 8.872 -25.757 1.00 0.00 74 ASN A C 18
ATOM 25238 O O . ASN A 1 74 ? -0.515 7.684 -25.946 1.00 0.00 74 ASN A O 18
ATOM 25249 N N . THR A 1 75 ? 0.803 9.473 -26.302 1.00 0.00 75 THR A N 18
ATOM 25250 C CA . THR A 1 75 ? 1.726 8.757 -27.172 1.00 0.00 75 THR A CA 18
ATOM 25251 C C . THR A 1 75 ? 2.228 7.479 -26.509 1.00 0.00 75 THR A C 18
ATOM 25252 O O . THR A 1 75 ? 2.429 6.461 -27.172 1.00 0.00 75 THR A O 18
ATOM 25263 N N . LEU A 1 76 ? 2.428 7.538 -25.197 1.00 0.00 76 LEU A N 18
ATOM 25264 C CA . LEU A 1 76 ? 2.906 6.385 -24.443 1.00 0.00 76 LEU A CA 18
ATOM 25265 C C . LEU A 1 76 ? 1.746 5.484 -24.032 1.00 0.00 76 LEU A C 18
ATOM 25266 O O . LEU A 1 76 ? 1.897 4.267 -23.937 1.00 0.00 76 LEU A O 18
ATOM 25282 N N . ASN A 1 77 ? 0.589 6.091 -23.791 1.00 0.00 77 ASN A N 18
ATOM 25283 C CA . ASN A 1 77 ? -0.598 5.343 -23.391 1.00 0.00 77 ASN A CA 18
ATOM 25284 C C . ASN A 1 77 ? -0.860 4.186 -24.350 1.00 0.00 77 ASN A C 18
ATOM 25285 O O . ASN A 1 77 ? -1.370 3.138 -23.953 1.00 0.00 77 ASN A O 18
ATOM 25296 N N . LYS A 1 78 ? -0.508 4.382 -25.616 1.00 0.00 78 LYS A N 18
ATOM 25297 C CA . LYS A 1 78 ? -0.703 3.356 -26.634 1.00 0.00 78 LYS A CA 18
ATOM 25298 C C . LYS A 1 78 ? 0.586 2.577 -26.875 1.00 0.00 78 LYS A C 18
ATOM 25299 O O . LYS A 1 78 ? 0.562 1.358 -27.051 1.00 0.00 78 LYS A O 18
ATOM 25318 N N . CYS A 1 79 ? 1.709 3.287 -26.882 1.00 0.00 79 CYS A N 18
ATOM 25319 C CA . CYS A 1 79 ? 3.008 2.662 -27.102 1.00 0.00 79 CYS A CA 18
ATOM 25320 C C . CYS A 1 79 ? 3.343 1.692 -25.974 1.00 0.00 79 CYS A C 18
ATOM 25321 O O . CYS A 1 79 ? 4.342 0.975 -26.035 1.00 0.00 79 CYS A O 18
ATOM 25329 N N . ALA A 1 80 ? 2.503 1.677 -24.945 1.00 0.00 80 ALA A N 18
ATOM 25330 C CA . ALA A 1 80 ? 2.710 0.795 -23.802 1.00 0.00 80 ALA A CA 18
ATOM 25331 C C . ALA A 1 80 ? 1.835 -0.449 -23.904 1.00 0.00 80 ALA A C 18
ATOM 25332 O O . ALA A 1 80 ? 2.233 -1.536 -23.486 1.00 0.00 80 ALA A O 18
ATOM 25339 N N . VAL A 1 81 ? 0.640 -0.283 -24.461 1.00 0.00 81 VAL A N 18
ATOM 25340 C CA . VAL A 1 81 ? -0.292 -1.393 -24.618 1.00 0.00 81 VAL A CA 18
ATOM 25341 C C . VAL A 1 81 ? 0.100 -2.278 -25.796 1.00 0.00 81 VAL A C 18
ATOM 25342 O O . VAL A 1 81 ? -0.041 -3.499 -25.742 1.00 0.00 81 VAL A O 18
ATOM 25355 N N . MET A 1 82 ? 0.594 -1.653 -26.860 1.00 0.00 82 MET A N 18
ATOM 25356 C CA . MET A 1 82 ? 1.008 -2.384 -28.051 1.00 0.00 82 MET A CA 18
ATOM 25357 C C . MET A 1 82 ? 1.589 -3.745 -27.680 1.00 0.00 82 MET A C 18
ATOM 25358 O O . MET A 1 82 ? 1.435 -4.719 -28.417 1.00 0.00 82 MET A O 18
ATOM 25372 N N . LYS A 1 83 ? 2.257 -3.805 -26.533 1.00 0.00 83 LYS A N 18
ATOM 25373 C CA . LYS A 1 83 ? 2.861 -5.045 -26.063 1.00 0.00 83 LYS A CA 18
ATOM 25374 C C . LYS A 1 83 ? 1.974 -6.242 -26.391 1.00 0.00 83 LYS A C 18
ATOM 25375 O O . LYS A 1 83 ? 2.393 -7.165 -27.091 1.00 0.00 83 LYS A O 18
ATOM 25394 N N . LEU A 1 84 ? 0.746 -6.219 -25.884 1.00 0.00 84 LEU A N 18
ATOM 25395 C CA . LEU A 1 84 ? -0.202 -7.301 -26.125 1.00 0.00 84 LEU A CA 18
ATOM 25396 C C . LEU A 1 84 ? -0.568 -7.384 -27.603 1.00 0.00 84 LEU A C 18
ATOM 25397 O O . LEU A 1 84 ? -0.648 -8.473 -28.172 1.00 0.00 84 LEU A O 18
ATOM 25413 N N . GLU A 1 85 ? -0.789 -6.227 -28.219 1.00 0.00 85 GLU A N 18
ATOM 25414 C CA . GLU A 1 85 ? -1.145 -6.170 -29.632 1.00 0.00 85 GLU A CA 18
ATOM 25415 C C . GLU A 1 85 ? -0.271 -7.115 -30.452 1.00 0.00 85 GLU A C 18
ATOM 25416 O O . GLU A 1 85 ? -0.711 -7.667 -31.460 1.00 0.00 85 GLU A O 18
ATOM 25428 N N . SER A 1 86 ? 0.970 -7.296 -30.011 1.00 0.00 86 SER A N 18
ATOM 25429 C CA . SER A 1 86 ? 1.908 -8.171 -30.705 1.00 0.00 86 SER A CA 18
ATOM 25430 C C . SER A 1 86 ? 1.322 -9.570 -30.874 1.00 0.00 86 SER A C 18
ATOM 25431 O O . SER A 1 86 ? 0.379 -9.948 -30.181 1.00 0.00 86 SER A O 18
ATOM 25439 N N . GLY A 1 87 ? 1.890 -10.334 -31.803 1.00 0.00 87 GLY A N 18
ATOM 25440 C CA . GLY A 1 87 ? 1.412 -11.682 -32.048 1.00 0.00 87 GLY A CA 18
ATOM 25441 C C . GLY A 1 87 ? 1.224 -12.472 -30.769 1.00 0.00 87 GLY A C 18
ATOM 25442 O O . GLY A 1 87 ? 1.917 -12.258 -29.774 1.00 0.00 87 GLY A O 18
ATOM 25446 N N . PRO A 1 88 ? 0.265 -13.410 -30.783 1.00 0.00 88 PRO A N 18
ATOM 25447 C CA . PRO A 1 88 ? -0.035 -14.253 -29.622 1.00 0.00 88 PRO A CA 18
ATOM 25448 C C . PRO A 1 88 ? 1.076 -15.255 -29.330 1.00 0.00 88 PRO A C 18
ATOM 25449 O O . PRO A 1 88 ? 0.993 -16.028 -28.376 1.00 0.00 88 PRO A O 18
ATOM 25460 N N . SER A 1 89 ? 2.116 -15.235 -30.158 1.00 0.00 89 SER A N 18
ATOM 25461 C CA . SER A 1 89 ? 3.243 -16.146 -29.991 1.00 0.00 89 SER A CA 18
ATOM 25462 C C . SER A 1 89 ? 3.671 -16.219 -28.528 1.00 0.00 89 SER A C 18
ATOM 25463 O O . SER A 1 89 ? 3.941 -17.298 -28.002 1.00 0.00 89 SER A O 18
ATOM 25471 N N . SER A 1 90 ? 3.729 -15.061 -27.876 1.00 0.00 90 SER A N 18
ATOM 25472 C CA . SER A 1 90 ? 4.126 -14.992 -26.475 1.00 0.00 90 SER A CA 18
ATOM 25473 C C . SER A 1 90 ? 2.963 -14.532 -25.602 1.00 0.00 90 SER A C 18
ATOM 25474 O O . SER A 1 90 ? 2.411 -13.451 -25.804 1.00 0.00 90 SER A O 18
ATOM 25482 N N . GLY A 1 91 ? 2.595 -15.362 -24.631 1.00 0.00 91 GLY A N 18
ATOM 25483 C CA . GLY A 1 91 ? 1.499 -15.023 -23.741 1.00 0.00 91 GLY A CA 18
ATOM 25484 C C . GLY A 1 91 ? 1.917 -14.061 -22.647 1.00 0.00 91 GLY A C 18
ATOM 25485 O O . GLY A 1 91 ? 2.594 -14.449 -21.696 1.00 0.00 91 GLY A O 18
ATOM 25489 N N . GLY A 1 1 ? 26.435 0.825 -4.300 1.00 0.00 1 GLY A N 19
ATOM 25490 C CA . GLY A 1 1 ? 26.284 0.066 -5.528 1.00 0.00 1 GLY A CA 19
ATOM 25491 C C . GLY A 1 1 ? 24.895 -0.522 -5.679 1.00 0.00 1 GLY A C 19
ATOM 25492 O O . GLY A 1 1 ? 24.452 -1.309 -4.842 1.00 0.00 1 GLY A O 19
ATOM 25496 N N . SER A 1 2 ? 24.205 -0.138 -6.748 1.00 0.00 2 SER A N 19
ATOM 25497 C CA . SER A 1 2 ? 22.855 -0.628 -7.003 1.00 0.00 2 SER A CA 19
ATOM 25498 C C . SER A 1 2 ? 22.885 -1.863 -7.898 1.00 0.00 2 SER A C 19
ATOM 25499 O O . SER A 1 2 ? 23.703 -1.961 -8.812 1.00 0.00 2 SER A O 19
ATOM 25507 N N . SER A 1 3 ? 21.987 -2.805 -7.627 1.00 0.00 3 SER A N 19
ATOM 25508 C CA . SER A 1 3 ? 21.912 -4.036 -8.404 1.00 0.00 3 SER A CA 19
ATOM 25509 C C . SER A 1 3 ? 21.809 -3.732 -9.895 1.00 0.00 3 SER A C 19
ATOM 25510 O O . SER A 1 3 ? 22.616 -4.204 -10.694 1.00 0.00 3 SER A O 19
ATOM 25518 N N . GLY A 1 4 ? 20.806 -2.940 -10.263 1.00 0.00 4 GLY A N 19
ATOM 25519 C CA . GLY A 1 4 ? 20.614 -2.586 -11.657 1.00 0.00 4 GLY A CA 19
ATOM 25520 C C . GLY A 1 4 ? 19.149 -2.520 -12.042 1.00 0.00 4 GLY A C 19
ATOM 25521 O O . GLY A 1 4 ? 18.274 -2.847 -11.240 1.00 0.00 4 GLY A O 19
ATOM 25525 N N . SER A 1 5 ? 18.880 -2.094 -13.272 1.00 0.00 5 SER A N 19
ATOM 25526 C CA . SER A 1 5 ? 17.511 -1.980 -13.759 1.00 0.00 5 SER A CA 19
ATOM 25527 C C . SER A 1 5 ? 16.796 -3.327 -13.691 1.00 0.00 5 SER A C 19
ATOM 25528 O O . SER A 1 5 ? 17.189 -4.285 -14.356 1.00 0.00 5 SER A O 19
ATOM 25536 N N . SER A 1 6 ? 15.744 -3.390 -12.881 1.00 0.00 6 SER A N 19
ATOM 25537 C CA . SER A 1 6 ? 14.975 -4.619 -12.723 1.00 0.00 6 SER A CA 19
ATOM 25538 C C . SER A 1 6 ? 13.632 -4.516 -13.439 1.00 0.00 6 SER A C 19
ATOM 25539 O O . SER A 1 6 ? 12.852 -3.597 -13.192 1.00 0.00 6 SER A O 19
ATOM 25547 N N . GLY A 1 7 ? 13.368 -5.467 -14.330 1.00 0.00 7 GLY A N 19
ATOM 25548 C CA . GLY A 1 7 ? 12.119 -5.467 -15.068 1.00 0.00 7 GLY A CA 19
ATOM 25549 C C . GLY A 1 7 ? 12.183 -6.327 -16.315 1.00 0.00 7 GLY A C 19
ATOM 25550 O O . GLY A 1 7 ? 11.973 -5.838 -17.425 1.00 0.00 7 GLY A O 19
ATOM 25554 N N . MET A 1 8 ? 12.474 -7.610 -16.133 1.00 0.00 8 MET A N 19
ATOM 25555 C CA . MET A 1 8 ? 12.566 -8.540 -17.253 1.00 0.00 8 MET A CA 19
ATOM 25556 C C . MET A 1 8 ? 11.186 -9.064 -17.639 1.00 0.00 8 MET A C 19
ATOM 25557 O O . MET A 1 8 ? 10.409 -9.483 -16.781 1.00 0.00 8 MET A O 19
ATOM 25571 N N . CYS A 1 9 ? 10.889 -9.037 -18.933 1.00 0.00 9 CYS A N 19
ATOM 25572 C CA . CYS A 1 9 ? 9.602 -9.509 -19.432 1.00 0.00 9 CYS A CA 19
ATOM 25573 C C . CYS A 1 9 ? 9.647 -9.714 -20.943 1.00 0.00 9 CYS A C 19
ATOM 25574 O O . CYS A 1 9 ? 10.590 -9.287 -21.610 1.00 0.00 9 CYS A O 19
ATOM 25582 N N . ARG A 1 10 ? 8.622 -10.370 -21.477 1.00 0.00 10 ARG A N 19
ATOM 25583 C CA . ARG A 1 10 ? 8.546 -10.634 -22.908 1.00 0.00 10 ARG A CA 19
ATOM 25584 C C . ARG A 1 10 ? 8.393 -9.335 -23.693 1.00 0.00 10 ARG A C 19
ATOM 25585 O O . ARG A 1 10 ? 7.422 -8.599 -23.515 1.00 0.00 10 ARG A O 19
ATOM 25606 N N . LYS A 1 11 ? 9.359 -9.058 -24.563 1.00 0.00 11 LYS A N 19
ATOM 25607 C CA . LYS A 1 11 ? 9.333 -7.848 -25.377 1.00 0.00 11 LYS A CA 19
ATOM 25608 C C . LYS A 1 11 ? 8.600 -8.092 -26.692 1.00 0.00 11 LYS A C 19
ATOM 25609 O O . LYS A 1 11 ? 8.476 -9.231 -27.144 1.00 0.00 11 LYS A O 19
ATOM 25628 N N . LYS A 1 12 ? 8.117 -7.016 -27.303 1.00 0.00 12 LYS A N 19
ATOM 25629 C CA . LYS A 1 12 ? 7.400 -7.112 -28.569 1.00 0.00 12 LYS A CA 19
ATOM 25630 C C . LYS A 1 12 ? 8.255 -7.801 -29.628 1.00 0.00 12 LYS A C 19
ATOM 25631 O O . LYS A 1 12 ? 9.362 -7.366 -29.945 1.00 0.00 12 LYS A O 19
ATOM 25650 N N . PRO A 1 13 ? 7.730 -8.900 -30.189 1.00 0.00 13 PRO A N 19
ATOM 25651 C CA . PRO A 1 13 ? 8.428 -9.671 -31.223 1.00 0.00 13 PRO A CA 19
ATOM 25652 C C . PRO A 1 13 ? 8.516 -8.918 -32.546 1.00 0.00 13 PRO A C 19
ATOM 25653 O O . PRO A 1 13 ? 9.356 -9.226 -33.392 1.00 0.00 13 PRO A O 19
ATOM 25664 N N . ASP A 1 14 ? 7.645 -7.930 -32.719 1.00 0.00 14 ASP A N 19
ATOM 25665 C CA . ASP A 1 14 ? 7.627 -7.131 -33.939 1.00 0.00 14 ASP A CA 19
ATOM 25666 C C . ASP A 1 14 ? 7.613 -5.641 -33.612 1.00 0.00 14 ASP A C 19
ATOM 25667 O O . ASP A 1 14 ? 7.302 -5.243 -32.489 1.00 0.00 14 ASP A O 19
ATOM 25676 N N . THR A 1 15 ? 7.952 -4.820 -34.602 1.00 0.00 15 THR A N 19
ATOM 25677 C CA . THR A 1 15 ? 7.980 -3.374 -34.420 1.00 0.00 15 THR A CA 19
ATOM 25678 C C . THR A 1 15 ? 8.479 -3.005 -33.028 1.00 0.00 15 THR A C 19
ATOM 25679 O O . THR A 1 15 ? 7.873 -2.185 -32.339 1.00 0.00 15 THR A O 19
ATOM 25690 N N . MET A 1 16 ? 9.588 -3.614 -32.621 1.00 0.00 16 MET A N 19
ATOM 25691 C CA . MET A 1 16 ? 10.170 -3.347 -31.311 1.00 0.00 16 MET A CA 19
ATOM 25692 C C . MET A 1 16 ? 11.024 -2.083 -31.343 1.00 0.00 16 MET A C 19
ATOM 25693 O O . MET A 1 16 ? 11.201 -1.417 -30.323 1.00 0.00 16 MET A O 19
ATOM 25707 N N . ILE A 1 17 ? 11.552 -1.761 -32.519 1.00 0.00 17 ILE A N 19
ATOM 25708 C CA . ILE A 1 17 ? 12.386 -0.578 -32.683 1.00 0.00 17 ILE A CA 19
ATOM 25709 C C . ILE A 1 17 ? 11.536 0.685 -32.776 1.00 0.00 17 ILE A C 19
ATOM 25710 O O . ILE A 1 17 ? 11.731 1.635 -32.016 1.00 0.00 17 ILE A O 19
ATOM 25726 N N . LEU A 1 18 ? 10.592 0.689 -33.710 1.00 0.00 18 LEU A N 19
ATOM 25727 C CA . LEU A 1 18 ? 9.711 1.836 -33.902 1.00 0.00 18 LEU A CA 19
ATOM 25728 C C . LEU A 1 18 ? 9.192 2.354 -32.565 1.00 0.00 18 LEU A C 19
ATOM 25729 O O . LEU A 1 18 ? 9.521 3.465 -32.147 1.00 0.00 18 LEU A O 19
ATOM 25745 N N . THR A 1 19 ? 8.380 1.541 -31.896 1.00 0.00 19 THR A N 19
ATOM 25746 C CA . THR A 1 19 ? 7.816 1.917 -30.605 1.00 0.00 19 THR A CA 19
ATOM 25747 C C . THR A 1 19 ? 8.882 2.509 -29.691 1.00 0.00 19 THR A C 19
ATOM 25748 O O . THR A 1 19 ? 8.693 3.580 -29.116 1.00 0.00 19 THR A O 19
ATOM 25759 N N . GLN A 1 20 ? 10.003 1.806 -29.563 1.00 0.00 20 GLN A N 19
ATOM 25760 C CA . GLN A 1 20 ? 11.099 2.264 -28.718 1.00 0.00 20 GLN A CA 19
ATOM 25761 C C . GLN A 1 20 ? 11.457 3.714 -29.029 1.00 0.00 20 GLN A C 19
ATOM 25762 O O . GLN A 1 20 ? 11.644 4.525 -28.122 1.00 0.00 20 GLN A O 19
ATOM 25776 N N . ILE A 1 21 ? 11.551 4.032 -30.316 1.00 0.00 21 ILE A N 19
ATOM 25777 C CA . ILE A 1 21 ? 11.886 5.384 -30.745 1.00 0.00 21 ILE A CA 19
ATOM 25778 C C . ILE A 1 21 ? 10.832 6.385 -30.284 1.00 0.00 21 ILE A C 19
ATOM 25779 O O . ILE A 1 21 ? 11.106 7.248 -29.451 1.00 0.00 21 ILE A O 19
ATOM 25795 N N . GLU A 1 22 ? 9.627 6.261 -30.831 1.00 0.00 22 GLU A N 19
ATOM 25796 C CA . GLU A 1 22 ? 8.531 7.154 -30.474 1.00 0.00 22 GLU A CA 19
ATOM 25797 C C . GLU A 1 22 ? 8.417 7.298 -28.959 1.00 0.00 22 GLU A C 19
ATOM 25798 O O . GLU A 1 22 ? 8.505 8.401 -28.421 1.00 0.00 22 GLU A O 19
ATOM 25810 N N . ALA A 1 23 ? 8.221 6.174 -28.277 1.00 0.00 23 ALA A N 19
ATOM 25811 C CA . ALA A 1 23 ? 8.096 6.173 -26.825 1.00 0.00 23 ALA A CA 19
ATOM 25812 C C . ALA A 1 23 ? 9.303 6.835 -26.170 1.00 0.00 23 ALA A C 19
ATOM 25813 O O . ALA A 1 23 ? 9.163 7.589 -25.206 1.00 0.00 23 ALA A O 19
ATOM 25820 N N . LYS A 1 24 ? 10.488 6.550 -26.698 1.00 0.00 24 LYS A N 19
ATOM 25821 C CA . LYS A 1 24 ? 11.721 7.118 -26.165 1.00 0.00 24 LYS A CA 19
ATOM 25822 C C . LYS A 1 24 ? 11.702 8.641 -26.257 1.00 0.00 24 LYS A C 19
ATOM 25823 O O . LYS A 1 24 ? 12.122 9.332 -25.330 1.00 0.00 24 LYS A O 19
ATOM 25842 N N . GLU A 1 25 ? 11.211 9.155 -27.380 1.00 0.00 25 GLU A N 19
ATOM 25843 C CA . GLU A 1 25 ? 11.138 10.596 -27.591 1.00 0.00 25 GLU A CA 19
ATOM 25844 C C . GLU A 1 25 ? 10.268 11.259 -26.526 1.00 0.00 25 GLU A C 19
ATOM 25845 O O . GLU A 1 25 ? 10.661 12.255 -25.921 1.00 0.00 25 GLU A O 19
ATOM 25857 N N . ALA A 1 26 ? 9.084 10.698 -26.305 1.00 0.00 26 ALA A N 19
ATOM 25858 C CA . ALA A 1 26 ? 8.159 11.231 -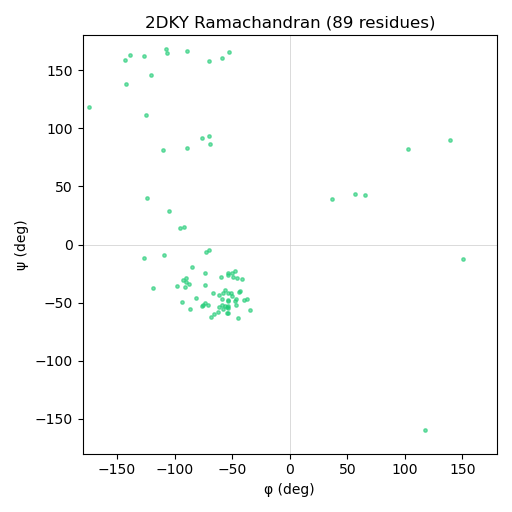25.313 1.00 0.00 26 ALA A CA 19
ATOM 25859 C C . ALA A 1 26 ? 8.787 11.233 -23.923 1.00 0.00 26 ALA A C 19
ATOM 25860 O O . ALA A 1 26 ? 8.935 12.285 -23.300 1.00 0.00 26 ALA A O 19
ATOM 25867 N N . CYS A 1 27 ? 9.153 10.050 -23.442 1.00 0.00 27 CYS A N 19
ATOM 25868 C CA . CYS A 1 27 ? 9.763 9.915 -22.124 1.00 0.00 27 CYS A CA 19
ATOM 25869 C C . CYS A 1 27 ? 10.804 11.006 -21.893 1.00 0.00 27 CYS A C 19
ATOM 25870 O O . CYS A 1 27 ? 10.688 11.800 -20.960 1.00 0.00 27 CYS A O 19
ATOM 25878 N N . ASP A 1 28 ? 11.821 11.036 -22.747 1.00 0.00 28 ASP A N 19
ATOM 25879 C CA . ASP A 1 28 ? 12.884 12.028 -22.636 1.00 0.00 28 ASP A CA 19
ATOM 25880 C C . ASP A 1 28 ? 12.308 13.412 -22.349 1.00 0.00 28 ASP A C 19
ATOM 25881 O O . ASP A 1 28 ? 12.769 14.112 -21.447 1.00 0.00 28 ASP A O 19
ATOM 25890 N N . TRP A 1 29 ? 11.300 13.799 -23.122 1.00 0.00 29 TRP A N 19
ATOM 25891 C CA . TRP A 1 29 ? 10.661 15.099 -22.951 1.00 0.00 29 TRP A CA 19
ATOM 25892 C C . TRP A 1 29 ? 10.103 15.249 -21.540 1.00 0.00 29 TRP A C 19
ATOM 25893 O O . TRP A 1 29 ? 10.515 16.135 -20.790 1.00 0.00 29 TRP A O 19
ATOM 25914 N N . LEU A 1 30 ? 9.164 14.380 -21.184 1.00 0.00 30 LEU A N 19
ATOM 25915 C CA . LEU A 1 30 ? 8.548 14.416 -19.862 1.00 0.00 30 LEU A CA 19
ATOM 25916 C C . LEU A 1 30 ? 9.588 14.713 -18.786 1.00 0.00 30 LEU A C 19
ATOM 25917 O O . LEU A 1 30 ? 9.327 15.465 -17.847 1.00 0.00 30 LEU A O 19
ATOM 25933 N N . ARG A 1 31 ? 10.768 14.118 -18.930 1.00 0.00 31 ARG A N 19
ATOM 25934 C CA . ARG A 1 31 ? 11.847 14.319 -17.971 1.00 0.00 31 ARG A CA 19
ATOM 25935 C C . ARG A 1 31 ? 12.684 15.539 -18.343 1.00 0.00 31 ARG A C 19
ATOM 25936 O O . ARG A 1 31 ? 13.322 16.151 -17.487 1.00 0.00 31 ARG A O 19
ATOM 25957 N N . ALA A 1 32 ? 12.678 15.886 -19.626 1.00 0.00 32 ALA A N 19
ATOM 25958 C CA . ALA A 1 32 ? 13.435 17.033 -20.111 1.00 0.00 32 ALA A CA 19
ATOM 25959 C C . ALA A 1 32 ? 12.541 18.260 -20.256 1.00 0.00 32 ALA A C 19
ATOM 25960 O O . ALA A 1 32 ? 12.937 19.263 -20.851 1.00 0.00 32 ALA A O 19
ATOM 25967 N N . THR A 1 33 ? 11.333 18.174 -19.709 1.00 0.00 33 THR A N 19
ATOM 25968 C CA . THR A 1 33 ? 10.382 19.277 -19.778 1.00 0.00 33 THR A CA 19
ATOM 25969 C C . THR A 1 33 ? 10.065 19.817 -18.388 1.00 0.00 33 THR A C 19
ATOM 25970 O O . THR A 1 33 ? 9.793 21.005 -18.220 1.00 0.00 33 THR A O 19
ATOM 25981 N N . GLY A 1 34 ? 10.103 18.936 -17.392 1.00 0.00 34 GLY A N 19
ATOM 25982 C CA . GLY A 1 34 ? 9.819 19.345 -16.029 1.00 0.00 34 GLY A CA 19
ATOM 25983 C C . GLY A 1 34 ? 9.136 18.254 -15.228 1.00 0.00 34 GLY A C 19
ATOM 25984 O O . GLY A 1 34 ? 8.999 18.363 -14.009 1.00 0.00 34 GLY A O 19
ATOM 25988 N N . PHE A 1 35 ? 8.704 17.201 -15.913 1.00 0.00 35 PHE A N 19
ATOM 25989 C CA . PHE A 1 35 ? 8.028 16.087 -15.258 1.00 0.00 35 PHE A CA 19
ATOM 25990 C C . PHE A 1 35 ? 8.919 14.848 -15.235 1.00 0.00 35 PHE A C 19
ATOM 25991 O O . PHE A 1 35 ? 8.786 13.941 -16.057 1.00 0.00 35 PHE A O 19
ATOM 26008 N N . PRO A 1 36 ? 9.850 14.807 -14.270 1.00 0.00 36 PRO A N 19
ATOM 26009 C CA . PRO A 1 36 ? 10.781 13.685 -14.116 1.00 0.00 36 PRO A CA 19
ATOM 26010 C C . PRO A 1 36 ? 10.085 12.417 -13.634 1.00 0.00 36 PRO A C 19
ATOM 26011 O O . PRO A 1 36 ? 10.696 11.350 -13.570 1.00 0.00 36 PRO A O 19
ATOM 26022 N N . GLN A 1 37 ? 8.806 12.541 -13.296 1.00 0.00 37 GLN A N 19
ATOM 26023 C CA . GLN A 1 37 ? 8.028 11.403 -12.820 1.00 0.00 37 GLN A CA 19
ATOM 26024 C C . GLN A 1 37 ? 7.291 10.727 -13.971 1.00 0.00 37 GLN A C 19
ATOM 26025 O O . GLN A 1 37 ? 7.206 9.500 -14.032 1.00 0.00 37 GLN A O 19
ATOM 26039 N N . TYR A 1 38 ? 6.759 11.535 -14.882 1.00 0.00 38 TYR A N 19
ATOM 26040 C CA . TYR A 1 38 ? 6.026 11.015 -16.030 1.00 0.00 38 TYR A CA 19
ATOM 26041 C C . TYR A 1 38 ? 6.959 10.272 -16.981 1.00 0.00 38 TYR A C 19
ATOM 26042 O O . TYR A 1 38 ? 6.517 9.460 -17.793 1.00 0.00 38 TYR A O 19
ATOM 26060 N N . ALA A 1 39 ? 8.253 10.556 -16.872 1.00 0.00 39 ALA A N 19
ATOM 26061 C CA . ALA A 1 39 ? 9.249 9.915 -17.720 1.00 0.00 39 ALA A CA 19
ATOM 26062 C C . ALA A 1 39 ? 9.693 8.579 -17.133 1.00 0.00 39 ALA A C 19
ATOM 26063 O O . ALA A 1 39 ? 10.252 7.738 -17.836 1.00 0.00 39 ALA A O 19
ATOM 26070 N N . GLN A 1 40 ? 9.439 8.392 -15.842 1.00 0.00 40 GLN A N 19
ATOM 26071 C CA . GLN A 1 40 ? 9.813 7.158 -15.162 1.00 0.00 40 GLN A CA 19
ATOM 26072 C C . GLN A 1 40 ? 8.660 6.159 -15.172 1.00 0.00 40 GLN A C 19
ATOM 26073 O O . GLN A 1 40 ? 8.858 4.970 -15.421 1.00 0.00 40 GLN A O 19
ATOM 26087 N N . LEU A 1 41 ? 7.457 6.650 -14.898 1.00 0.00 41 LEU A N 19
ATOM 26088 C CA . LEU A 1 41 ? 6.271 5.801 -14.876 1.00 0.00 41 LEU A CA 19
ATOM 26089 C C . LEU A 1 41 ? 6.252 4.860 -16.076 1.00 0.00 41 LEU A C 19
ATOM 26090 O O . LEU A 1 41 ? 6.033 3.657 -15.932 1.00 0.00 41 LEU A O 19
ATOM 26106 N N . TYR A 1 42 ? 6.485 5.416 -17.260 1.00 0.00 42 TYR A N 19
ATOM 26107 C CA . TYR A 1 42 ? 6.494 4.627 -18.486 1.00 0.00 42 TYR A CA 19
ATOM 26108 C C . TYR A 1 42 ? 7.643 3.624 -18.480 1.00 0.00 42 TYR A C 19
ATOM 26109 O O . TYR A 1 42 ? 7.519 2.519 -19.007 1.00 0.00 42 TYR A O 19
ATOM 26127 N N . GLU A 1 43 ? 8.762 4.018 -17.879 1.00 0.00 43 GLU A N 19
ATOM 26128 C CA . GLU A 1 43 ? 9.934 3.154 -17.804 1.00 0.00 43 GLU A CA 19
ATOM 26129 C C . GLU A 1 43 ? 9.725 2.042 -16.780 1.00 0.00 43 GLU A C 19
ATOM 26130 O O . GLU A 1 43 ? 10.417 1.024 -16.803 1.00 0.00 43 GLU A O 19
ATOM 26142 N N . ASP A 1 44 ? 8.766 2.245 -15.883 1.00 0.00 44 ASP A N 19
ATOM 26143 C CA . ASP A 1 44 ? 8.465 1.261 -14.849 1.00 0.00 44 ASP A CA 19
ATOM 26144 C C . ASP A 1 44 ? 7.353 0.320 -15.303 1.00 0.00 44 ASP A C 19
ATOM 26145 O O . ASP A 1 44 ? 6.878 -0.514 -14.532 1.00 0.00 44 ASP A O 19
ATOM 26154 N N . PHE A 1 45 ? 6.940 0.462 -16.558 1.00 0.00 45 PHE A N 19
ATOM 26155 C CA . PHE A 1 45 ? 5.882 -0.374 -17.114 1.00 0.00 45 PHE A CA 19
ATOM 26156 C C . PHE A 1 45 ? 4.570 -0.160 -16.363 1.00 0.00 45 PHE A C 19
ATOM 26157 O O . PHE A 1 45 ? 3.893 -1.119 -15.989 1.00 0.00 45 PHE A O 19
ATOM 26174 N N . LEU A 1 46 ? 4.219 1.102 -16.145 1.00 0.00 46 LEU A N 19
ATOM 26175 C CA . LEU A 1 46 ? 2.988 1.443 -15.440 1.00 0.00 46 LEU A CA 19
ATOM 26176 C C . LEU A 1 46 ? 1.913 1.910 -16.416 1.00 0.00 46 LEU A C 19
ATOM 26177 O O . LEU A 1 46 ? 0.719 1.821 -16.130 1.00 0.00 46 LEU A O 19
ATOM 26193 N N . PHE A 1 47 ? 2.345 2.407 -17.571 1.00 0.00 47 PHE A N 19
ATOM 26194 C CA . PHE A 1 47 ? 1.419 2.887 -18.590 1.00 0.00 47 PHE A CA 19
ATOM 26195 C C . PHE A 1 47 ? 0.533 1.753 -19.098 1.00 0.00 47 PHE A C 19
ATOM 26196 O O . PHE A 1 47 ? 0.860 0.572 -18.974 1.00 0.00 47 PHE A O 19
ATOM 26213 N N . PRO A 1 48 ? -0.617 2.118 -19.682 1.00 0.00 48 PRO A N 19
ATOM 26214 C CA . PRO A 1 48 ? -1.018 3.520 -19.834 1.00 0.00 48 PRO A CA 19
ATOM 26215 C C . PRO A 1 48 ? -1.376 4.168 -18.502 1.00 0.00 48 PRO A C 19
ATOM 26216 O O . PRO A 1 48 ? -1.721 3.481 -17.540 1.00 0.00 48 PRO A O 19
ATOM 26227 N N . ILE A 1 49 ? -1.291 5.493 -18.452 1.00 0.00 49 ILE A N 19
ATOM 26228 C CA . ILE A 1 49 ? -1.607 6.233 -17.237 1.00 0.00 49 ILE A CA 19
ATOM 26229 C C . ILE A 1 49 ? -2.957 6.932 -17.354 1.00 0.00 49 ILE A C 19
ATOM 26230 O O . ILE A 1 49 ? -3.588 6.913 -18.411 1.00 0.00 49 ILE A O 19
ATOM 26246 N N . ASP A 1 50 ? -3.394 7.551 -16.262 1.00 0.00 50 ASP A N 19
ATOM 26247 C CA . ASP A 1 50 ? -4.669 8.259 -16.243 1.00 0.00 50 ASP A CA 19
ATOM 26248 C C . ASP A 1 50 ? -4.503 9.690 -16.745 1.00 0.00 50 ASP A C 19
ATOM 26249 O O . ASP A 1 50 ? -4.163 10.591 -15.978 1.00 0.00 50 ASP A O 19
ATOM 26258 N N . ILE A 1 51 ? -4.746 9.890 -18.036 1.00 0.00 51 ILE A N 19
ATOM 26259 C CA . ILE A 1 51 ? -4.623 11.211 -18.639 1.00 0.00 51 ILE A CA 19
ATOM 26260 C C . ILE A 1 51 ? -5.613 12.192 -18.019 1.00 0.00 51 ILE A C 19
ATOM 26261 O O . ILE A 1 51 ? -5.280 13.351 -17.770 1.00 0.00 51 ILE A O 19
ATOM 26277 N N . SER A 1 52 ? -6.830 11.720 -17.771 1.00 0.00 52 SER A N 19
ATOM 26278 C CA . SER A 1 52 ? -7.869 12.556 -17.182 1.00 0.00 52 SER A CA 19
ATOM 26279 C C . SER A 1 52 ? -7.432 13.087 -15.820 1.00 0.00 52 SER A C 19
ATOM 26280 O O . SER A 1 52 ? -7.883 14.145 -15.380 1.00 0.00 52 SER A O 19
ATOM 26288 N N . LEU A 1 53 ? -6.553 12.344 -15.157 1.00 0.00 53 LEU A N 19
ATOM 26289 C CA . LEU A 1 53 ? -6.053 12.739 -13.845 1.00 0.00 53 LEU A CA 19
ATOM 26290 C C . LEU A 1 53 ? -4.941 13.775 -13.974 1.00 0.00 53 LEU A C 19
ATOM 26291 O O . LEU A 1 53 ? -4.972 14.819 -13.323 1.00 0.00 53 LEU A O 19
ATOM 26307 N N . VAL A 1 54 ? -3.960 13.480 -14.821 1.00 0.00 54 VAL A N 19
ATOM 26308 C CA . VAL A 1 54 ? -2.839 14.387 -15.039 1.00 0.00 54 VAL A CA 19
ATOM 26309 C C . VAL A 1 54 ? -3.312 15.834 -15.122 1.00 0.00 54 VAL A C 19
ATOM 26310 O O . VAL A 1 54 ? -2.597 16.756 -14.730 1.00 0.00 54 VAL A O 19
ATOM 26323 N N . LYS A 1 55 ? -4.522 16.026 -15.637 1.00 0.00 55 LYS A N 19
ATOM 26324 C CA . LYS A 1 55 ? -5.093 17.361 -15.770 1.00 0.00 55 LYS A CA 19
ATOM 26325 C C . LYS A 1 55 ? -5.745 17.807 -14.465 1.00 0.00 55 LYS A C 19
ATOM 26326 O O . LYS A 1 55 ? -5.584 18.951 -14.040 1.00 0.00 55 LYS A O 19
ATOM 26345 N N . ARG A 1 56 ? -6.480 16.897 -13.835 1.00 0.00 56 ARG A N 19
ATOM 26346 C CA . ARG A 1 56 ? -7.155 17.197 -12.578 1.00 0.00 56 ARG A CA 19
ATOM 26347 C C . ARG A 1 56 ? -6.148 17.583 -11.499 1.00 0.00 56 ARG A C 19
ATOM 26348 O O . ARG A 1 56 ? -6.368 18.529 -10.742 1.00 0.00 56 ARG A O 19
ATOM 26369 N N . GLU A 1 57 ? -5.045 16.845 -11.434 1.00 0.00 57 GLU A N 19
ATOM 26370 C CA . GLU A 1 57 ? -4.005 17.110 -10.446 1.00 0.00 57 GLU A CA 19
ATOM 26371 C C . GLU A 1 57 ? -3.247 18.390 -10.785 1.00 0.00 57 GLU A C 19
ATOM 26372 O O . GLU A 1 57 ? -3.042 19.249 -9.927 1.00 0.00 57 GLU A O 19
ATOM 26384 N N . HIS A 1 58 ? -2.832 18.510 -12.042 1.00 0.00 58 HIS A N 19
ATOM 26385 C CA . HIS A 1 58 ? -2.096 19.685 -12.495 1.00 0.00 58 HIS A CA 19
ATOM 26386 C C . HIS A 1 58 ? -3.023 20.667 -13.205 1.00 0.00 58 HIS A C 19
ATOM 26387 O O . HIS A 1 58 ? -2.683 21.207 -14.258 1.00 0.00 58 HIS A O 19
ATOM 26401 N N . ASP A 1 59 ? -4.194 20.894 -12.621 1.00 0.00 59 ASP A N 19
ATOM 26402 C CA . ASP A 1 59 ? -5.171 21.811 -13.197 1.00 0.00 59 ASP A CA 19
ATOM 26403 C C . ASP A 1 59 ? -4.622 23.234 -13.237 1.00 0.00 59 ASP A C 19
ATOM 26404 O O . ASP A 1 59 ? -5.107 24.078 -13.991 1.00 0.00 59 ASP A O 19
ATOM 26413 N N . PHE A 1 60 ? -3.608 23.495 -12.418 1.00 0.00 60 PHE A N 19
ATOM 26414 C CA . PHE A 1 60 ? -2.994 24.816 -12.358 1.00 0.00 60 PHE A CA 19
ATOM 26415 C C . PHE A 1 60 ? -2.362 25.183 -13.697 1.00 0.00 60 PHE A C 19
ATOM 26416 O O . PHE A 1 60 ? -2.321 26.354 -14.077 1.00 0.00 60 PHE A O 19
ATOM 26433 N N . LEU A 1 61 ? -1.870 24.175 -14.409 1.00 0.00 61 LEU A N 19
ATOM 26434 C CA . LEU A 1 61 ? -1.239 24.390 -15.706 1.00 0.00 61 LEU A CA 19
ATOM 26435 C C . LEU A 1 61 ? -2.168 25.156 -16.643 1.00 0.00 61 LEU A C 19
ATOM 26436 O O . LEU A 1 61 ? -3.355 25.320 -16.359 1.00 0.00 61 LEU A O 19
ATOM 26452 N N . ASP A 1 62 ? -1.621 25.620 -17.761 1.00 0.00 62 ASP A N 19
ATOM 26453 C CA . ASP A 1 62 ? -2.401 26.366 -18.742 1.00 0.00 62 ASP A CA 19
ATOM 26454 C C . ASP A 1 62 ? -2.933 25.439 -19.831 1.00 0.00 62 ASP A C 19
ATOM 26455 O O . ASP A 1 62 ? -2.399 24.351 -20.049 1.00 0.00 62 ASP A O 19
ATOM 26464 N N . ARG A 1 63 ? -3.987 25.877 -20.511 1.00 0.00 63 ARG A N 19
ATOM 26465 C CA . ARG A 1 63 ? -4.592 25.086 -21.575 1.00 0.00 63 ARG A CA 19
ATOM 26466 C C . ARG A 1 63 ? -3.530 24.571 -22.541 1.00 0.00 63 ARG A C 19
ATOM 26467 O O . ARG A 1 63 ? -3.522 23.394 -22.902 1.00 0.00 63 ARG A O 19
ATOM 26488 N N . ASP A 1 64 ? -2.634 25.461 -22.957 1.00 0.00 64 ASP A N 19
ATOM 26489 C CA . ASP A 1 64 ? -1.567 25.096 -23.881 1.00 0.00 64 ASP A CA 19
ATOM 26490 C C . ASP A 1 64 ? -0.620 24.083 -23.245 1.00 0.00 64 ASP A C 19
ATOM 26491 O O . ASP A 1 64 ? -0.240 23.095 -23.873 1.00 0.00 64 ASP A O 19
ATOM 26500 N N . ALA A 1 65 ? -0.243 24.335 -21.996 1.00 0.00 65 ALA A N 19
ATOM 26501 C CA . ALA A 1 65 ? 0.659 23.445 -21.276 1.00 0.00 65 ALA A CA 19
ATOM 26502 C C . ALA A 1 65 ? 0.093 22.031 -21.205 1.00 0.00 65 ALA A C 19
ATOM 26503 O O . ALA A 1 65 ? 0.786 21.059 -21.508 1.00 0.00 65 ALA A O 19
ATOM 26510 N N . ILE A 1 66 ? -1.168 21.923 -20.801 1.00 0.00 66 ILE A N 19
ATOM 26511 C CA . ILE A 1 66 ? -1.825 20.626 -20.689 1.00 0.00 66 ILE A CA 19
ATOM 26512 C C . ILE A 1 66 ? -2.018 19.988 -22.060 1.00 0.00 66 ILE A C 19
ATOM 26513 O O . ILE A 1 66 ? -1.532 18.887 -22.317 1.00 0.00 66 ILE A O 19
ATOM 26529 N N . GLU A 1 67 ? -2.731 20.687 -22.938 1.00 0.00 67 GLU A N 19
ATOM 26530 C CA . GLU A 1 67 ? -2.987 20.188 -24.284 1.00 0.00 67 GLU A CA 19
ATOM 26531 C C . GLU A 1 67 ? -1.740 19.528 -24.866 1.00 0.00 67 GLU A C 19
ATOM 26532 O O . GLU A 1 67 ? -1.816 18.460 -25.471 1.00 0.00 67 GLU A O 19
ATOM 26544 N N . ALA A 1 68 ? -0.594 20.174 -24.678 1.00 0.00 68 ALA A N 19
ATOM 26545 C CA . ALA A 1 68 ? 0.670 19.649 -25.182 1.00 0.00 68 ALA A CA 19
ATOM 26546 C C . ALA A 1 68 ? 1.139 18.459 -24.353 1.00 0.00 68 ALA A C 19
ATOM 26547 O O . ALA A 1 68 ? 1.287 17.350 -24.869 1.00 0.00 68 ALA A O 19
ATOM 26554 N N . LEU A 1 69 ? 1.373 18.694 -23.067 1.00 0.00 69 LEU A N 19
ATOM 26555 C CA . LEU A 1 69 ? 1.827 17.640 -22.166 1.00 0.00 69 LEU A CA 19
ATOM 26556 C C . LEU A 1 69 ? 1.173 16.307 -22.514 1.00 0.00 69 LEU A C 19
ATOM 26557 O O . LEU A 1 69 ? 1.853 15.292 -22.667 1.00 0.00 69 LEU A O 19
ATOM 26573 N N . CYS A 1 70 ? -0.149 16.318 -22.641 1.00 0.00 70 CYS A N 19
ATOM 26574 C CA . CYS A 1 70 ? -0.896 15.110 -22.972 1.00 0.00 70 CYS A CA 19
ATOM 26575 C C . CYS A 1 70 ? -0.331 14.449 -24.226 1.00 0.00 70 CYS A C 19
ATOM 26576 O O . CYS A 1 70 ? -0.084 13.243 -24.246 1.00 0.00 70 CYS A O 19
ATOM 26584 N N . ARG A 1 71 ? -0.132 15.246 -25.270 1.00 0.00 71 ARG A N 19
ATOM 26585 C CA . ARG A 1 71 ? 0.402 14.739 -26.528 1.00 0.00 71 ARG A CA 19
ATOM 26586 C C . ARG A 1 71 ? 1.468 13.676 -26.277 1.00 0.00 71 ARG A C 19
ATOM 26587 O O . ARG A 1 71 ? 1.549 12.681 -26.997 1.00 0.00 71 ARG A O 19
ATOM 26608 N N . ARG A 1 72 ? 2.284 13.895 -25.251 1.00 0.00 72 ARG A N 19
ATOM 26609 C CA . ARG A 1 72 ? 3.346 12.958 -24.905 1.00 0.00 72 ARG A CA 19
ATOM 26610 C C . ARG A 1 72 ? 2.779 11.732 -24.196 1.00 0.00 72 ARG A C 19
ATOM 26611 O O . ARG A 1 72 ? 3.000 10.597 -24.622 1.00 0.00 72 ARG A O 19
ATOM 26632 N N . LEU A 1 73 ? 2.047 11.967 -23.112 1.00 0.00 73 LEU A N 19
ATOM 26633 C CA . LEU A 1 73 ? 1.449 10.882 -22.343 1.00 0.00 73 LEU A CA 19
ATOM 26634 C C . LEU A 1 73 ? 0.702 9.914 -23.255 1.00 0.00 73 LEU A C 19
ATOM 26635 O O . LEU A 1 73 ? 1.073 8.748 -23.375 1.00 0.00 73 LEU A O 19
ATOM 26651 N N . ASN A 1 74 ? -0.351 10.409 -23.898 1.00 0.00 74 ASN A N 19
ATOM 26652 C CA . ASN A 1 74 ? -1.150 9.588 -24.801 1.00 0.00 74 ASN A CA 19
ATOM 26653 C C . ASN A 1 74 ? -0.256 8.779 -25.735 1.00 0.00 74 ASN A C 19
ATOM 26654 O O . ASN A 1 74 ? -0.432 7.570 -25.891 1.00 0.00 74 ASN A O 19
ATOM 26665 N N . THR A 1 75 ? 0.707 9.455 -26.356 1.00 0.00 75 THR A N 19
ATOM 26666 C CA . THR A 1 75 ? 1.629 8.801 -27.276 1.00 0.00 75 THR A CA 19
ATOM 26667 C C . THR A 1 75 ? 2.225 7.543 -26.654 1.00 0.00 75 THR A C 19
ATOM 26668 O O . THR A 1 75 ? 2.528 6.576 -27.354 1.00 0.00 75 THR A O 19
ATOM 26679 N N . LEU A 1 76 ? 2.392 7.562 -25.337 1.00 0.00 76 LEU A N 19
ATOM 26680 C CA . LEU A 1 76 ? 2.953 6.422 -24.620 1.00 0.00 76 LEU A CA 19
ATOM 26681 C C . LEU A 1 76 ? 1.858 5.442 -24.212 1.00 0.00 76 LEU A C 19
ATOM 26682 O O . LEU A 1 76 ? 2.040 4.228 -24.286 1.00 0.00 76 LEU A O 19
ATOM 26698 N N . ASN A 1 77 ? 0.720 5.979 -23.784 1.00 0.00 77 ASN A N 19
ATOM 26699 C CA . ASN A 1 77 ? -0.405 5.151 -23.365 1.00 0.00 77 ASN A CA 19
ATOM 26700 C C . ASN A 1 77 ? -0.763 4.133 -24.444 1.00 0.00 77 ASN A C 19
ATOM 26701 O O . ASN A 1 77 ? -0.908 2.943 -24.167 1.00 0.00 77 ASN A O 19
ATOM 26712 N N . LYS A 1 78 ? -0.903 4.610 -25.676 1.00 0.00 78 LYS A N 19
ATOM 26713 C CA . LYS A 1 78 ? -1.242 3.743 -26.799 1.00 0.00 78 LYS A CA 19
ATOM 26714 C C . LYS A 1 78 ? -0.058 2.862 -27.182 1.00 0.00 78 LYS A C 19
ATOM 26715 O O . LYS A 1 78 ? -0.214 1.874 -27.901 1.00 0.00 78 LYS A O 19
ATOM 26734 N N . CYS A 1 79 ? 1.125 3.224 -26.697 1.00 0.00 79 CYS A N 19
ATOM 26735 C CA . CYS A 1 79 ? 2.336 2.465 -26.990 1.00 0.00 79 CYS A CA 19
ATOM 26736 C C . CYS A 1 79 ? 2.599 1.423 -25.908 1.00 0.00 79 CYS A C 19
ATOM 26737 O O . CYS A 1 79 ? 3.334 0.460 -26.126 1.00 0.00 79 CYS A O 19
ATOM 26745 N N . ALA A 1 80 ? 1.996 1.624 -24.741 1.00 0.00 80 ALA A N 19
ATOM 26746 C CA . ALA A 1 80 ? 2.165 0.701 -23.625 1.00 0.00 80 ALA A CA 19
ATOM 26747 C C . ALA A 1 80 ? 1.076 -0.366 -23.625 1.00 0.00 80 ALA A C 19
ATOM 26748 O O . ALA A 1 80 ? 1.281 -1.476 -23.133 1.00 0.00 80 ALA A O 19
ATOM 26755 N N . VAL A 1 81 ? -0.082 -0.023 -24.179 1.00 0.00 81 VAL A N 19
ATOM 26756 C CA . VAL A 1 81 ? -1.204 -0.952 -24.243 1.00 0.00 81 VAL A CA 19
ATOM 26757 C C . VAL A 1 81 ? -1.274 -1.636 -25.604 1.00 0.00 81 VAL A C 19
ATOM 26758 O O . VAL A 1 81 ? -1.845 -2.718 -25.737 1.00 0.00 81 VAL A O 19
ATOM 26771 N N . MET A 1 82 ? -0.687 -0.998 -26.611 1.00 0.00 82 MET A N 19
ATOM 26772 C CA . MET A 1 82 ? -0.681 -1.547 -27.963 1.00 0.00 82 MET A CA 19
ATOM 26773 C C . MET A 1 82 ? -0.519 -3.063 -27.933 1.00 0.00 82 MET A C 19
ATOM 26774 O O . MET A 1 82 ? -0.981 -3.765 -28.833 1.00 0.00 82 MET A O 19
ATOM 26788 N N . LYS A 1 83 ? 0.140 -3.563 -26.893 1.00 0.00 83 LYS A N 19
ATOM 26789 C CA . LYS A 1 83 ? 0.364 -4.996 -26.746 1.00 0.00 83 LYS A CA 19
ATOM 26790 C C . LYS A 1 83 ? -0.947 -5.767 -26.864 1.00 0.00 83 LYS A C 19
ATOM 26791 O O . LYS A 1 83 ? -1.063 -6.698 -27.663 1.00 0.00 83 LYS A O 19
ATOM 26810 N N . LEU A 1 84 ? -1.933 -5.373 -26.065 1.00 0.00 84 LEU A N 19
ATOM 26811 C CA . LEU A 1 84 ? -3.238 -6.026 -26.082 1.00 0.00 84 LEU A CA 19
ATOM 26812 C C . LEU A 1 84 ? -4.001 -5.686 -27.357 1.00 0.00 84 LEU A C 19
ATOM 26813 O O . LEU A 1 84 ? -4.498 -6.574 -28.050 1.00 0.00 84 LEU A O 19
ATOM 26829 N N . GLU A 1 85 ? -4.089 -4.395 -27.662 1.00 0.00 85 GLU A N 19
ATOM 26830 C CA . GLU A 1 85 ? -4.790 -3.938 -28.856 1.00 0.00 85 GLU A CA 19
ATOM 26831 C C . GLU A 1 85 ? -4.200 -4.576 -30.111 1.00 0.00 85 GLU A C 19
ATOM 26832 O O . GLU A 1 85 ? -3.008 -4.444 -30.386 1.00 0.00 85 GLU A O 19
ATOM 26844 N N . SER A 1 86 ? -5.045 -5.270 -30.868 1.00 0.00 86 SER A N 19
ATOM 26845 C CA . SER A 1 86 ? -4.607 -5.932 -32.091 1.00 0.00 86 SER A CA 19
ATOM 26846 C C . SER A 1 86 ? -5.729 -5.957 -33.126 1.00 0.00 86 SER A C 19
ATOM 26847 O O . SER A 1 86 ? -6.908 -5.897 -32.781 1.00 0.00 86 SER A O 19
ATOM 26855 N N . GLY A 1 87 ? -5.350 -6.046 -34.397 1.00 0.00 87 GLY A N 19
ATOM 26856 C CA . GLY A 1 87 ? -6.334 -6.078 -35.464 1.00 0.00 87 GLY A CA 19
ATOM 26857 C C . GLY A 1 87 ? -5.729 -5.775 -36.820 1.00 0.00 87 GLY A C 19
ATOM 26858 O O . GLY A 1 87 ? -4.527 -5.930 -37.036 1.00 0.00 87 GLY A O 19
ATOM 26862 N N . PRO A 1 88 ? -6.574 -5.334 -37.764 1.00 0.00 88 PRO A N 19
ATOM 26863 C CA . PRO A 1 88 ? -6.138 -5.002 -39.123 1.00 0.00 88 PRO A CA 19
ATOM 26864 C C . PRO A 1 88 ? -5.279 -3.742 -39.165 1.00 0.00 88 PRO A C 19
ATOM 26865 O O . PRO A 1 88 ? -4.799 -3.342 -40.225 1.00 0.00 88 PRO A O 19
ATOM 26876 N N . SER A 1 89 ? -5.090 -3.122 -38.005 1.00 0.00 89 SER A N 19
ATOM 26877 C CA . SER A 1 89 ? -4.293 -1.905 -37.909 1.00 0.00 89 SER A CA 19
ATOM 26878 C C . SER A 1 89 ? -2.844 -2.231 -37.558 1.00 0.00 89 SER A C 19
ATOM 26879 O O . SER A 1 89 ? -2.556 -3.273 -36.971 1.00 0.00 89 SER A O 19
ATOM 26887 N N . SER A 1 90 ? -1.937 -1.330 -37.922 1.00 0.00 90 SER A N 19
ATOM 26888 C CA . SER A 1 90 ? -0.517 -1.522 -37.649 1.00 0.00 90 SER A CA 19
ATOM 26889 C C . SER A 1 90 ? -0.103 -0.780 -36.382 1.00 0.00 90 SER A C 19
ATOM 26890 O O . SER A 1 90 ? -0.676 0.253 -36.038 1.00 0.00 90 SER A O 19
ATOM 26898 N N . GLY A 1 91 ? 0.900 -1.315 -35.692 1.00 0.00 91 GLY A N 19
ATOM 26899 C CA . GLY A 1 91 ? 1.376 -0.691 -34.470 1.00 0.00 91 GLY A CA 19
ATOM 26900 C C . GLY A 1 91 ? 1.865 -1.704 -33.455 1.00 0.00 91 GLY A C 19
ATOM 26901 O O . GLY A 1 91 ? 2.302 -1.337 -32.364 1.00 0.00 91 GLY A O 19
ATOM 26905 N N . GLY A 1 1 ? -11.722 -3.960 -2.822 1.00 0.00 1 GLY A N 20
ATOM 26906 C CA . GLY A 1 1 ? -10.747 -4.644 -3.652 1.00 0.00 1 GLY A CA 20
ATOM 26907 C C . GLY A 1 1 ? -11.356 -5.202 -4.923 1.00 0.00 1 GLY A C 20
ATOM 26908 O O . GLY A 1 1 ? -11.223 -4.612 -5.994 1.00 0.00 1 GLY A O 20
ATOM 26912 N N . SER A 1 2 ? -12.026 -6.344 -4.804 1.00 0.00 2 SER A N 20
ATOM 26913 C CA . SER A 1 2 ? -12.653 -6.986 -5.954 1.00 0.00 2 SER A CA 20
ATOM 26914 C C . SER A 1 2 ? -11.744 -6.916 -7.177 1.00 0.00 2 SER A C 20
ATOM 26915 O O . SER A 1 2 ? -12.200 -6.649 -8.289 1.00 0.00 2 SER A O 20
ATOM 26923 N N . SER A 1 3 ? -10.455 -7.158 -6.964 1.00 0.00 3 SER A N 20
ATOM 26924 C CA . SER A 1 3 ? -9.480 -7.119 -8.047 1.00 0.00 3 SER A CA 20
ATOM 26925 C C . SER A 1 3 ? -8.604 -8.369 -8.035 1.00 0.00 3 SER A C 20
ATOM 26926 O O . SER A 1 3 ? -8.636 -9.154 -7.089 1.00 0.00 3 SER A O 20
ATOM 26934 N N . GLY A 1 4 ? -7.822 -8.546 -9.096 1.00 0.00 4 GLY A N 20
ATOM 26935 C CA . GLY A 1 4 ? -6.948 -9.701 -9.189 1.00 0.00 4 GLY A CA 20
ATOM 26936 C C . GLY A 1 4 ? -6.895 -10.276 -10.590 1.00 0.00 4 GLY A C 20
ATOM 26937 O O . GLY A 1 4 ? -7.842 -10.133 -11.363 1.00 0.00 4 GLY A O 20
ATOM 26941 N N . SER A 1 5 ? -5.785 -10.928 -10.919 1.00 0.00 5 SER A N 20
ATOM 26942 C CA . SER A 1 5 ? -5.609 -11.522 -12.239 1.00 0.00 5 SER A CA 20
ATOM 26943 C C . SER A 1 5 ? -4.330 -12.352 -12.296 1.00 0.00 5 SER A C 20
ATOM 26944 O O . SER A 1 5 ? -3.569 -12.406 -11.330 1.00 0.00 5 SER A O 20
ATOM 26952 N N . SER A 1 6 ? -4.102 -12.998 -13.434 1.00 0.00 6 SER A N 20
ATOM 26953 C CA . SER A 1 6 ? -2.917 -13.829 -13.618 1.00 0.00 6 SER A CA 20
ATOM 26954 C C . SER A 1 6 ? -2.698 -14.144 -15.094 1.00 0.00 6 SER A C 20
ATOM 26955 O O . SER A 1 6 ? -3.584 -13.938 -15.923 1.00 0.00 6 SER A O 20
ATOM 26963 N N . GLY A 1 7 ? -1.509 -14.645 -15.416 1.00 0.00 7 GLY A N 20
ATOM 26964 C CA . GLY A 1 7 ? -1.194 -14.982 -16.792 1.00 0.00 7 GLY A CA 20
ATOM 26965 C C . GLY A 1 7 ? 0.280 -15.274 -16.994 1.00 0.00 7 GLY A C 20
ATOM 26966 O O . GLY A 1 7 ? 1.062 -14.372 -17.294 1.00 0.00 7 GLY A O 20
ATOM 26970 N N . MET A 1 8 ? 0.660 -16.536 -16.829 1.00 0.00 8 MET A N 20
ATOM 26971 C CA . MET A 1 8 ? 2.051 -16.943 -16.994 1.00 0.00 8 MET A CA 20
ATOM 26972 C C . MET A 1 8 ? 2.280 -17.547 -18.376 1.00 0.00 8 MET A C 20
ATOM 26973 O O . MET A 1 8 ? 1.957 -18.710 -18.617 1.00 0.00 8 MET A O 20
ATOM 26987 N N . CYS A 1 9 ? 2.838 -16.749 -19.280 1.00 0.00 9 CYS A N 20
ATOM 26988 C CA . CYS A 1 9 ? 3.109 -17.205 -20.639 1.00 0.00 9 CYS A CA 20
ATOM 26989 C C . CYS A 1 9 ? 4.328 -16.494 -21.217 1.00 0.00 9 CYS A C 20
ATOM 26990 O O . CYS A 1 9 ? 4.669 -15.386 -20.801 1.00 0.00 9 CYS A O 20
ATOM 26998 N N . ARG A 1 10 ? 4.982 -17.138 -22.178 1.00 0.00 10 ARG A N 20
ATOM 26999 C CA . ARG A 1 10 ? 6.165 -16.569 -22.812 1.00 0.00 10 ARG A CA 20
ATOM 27000 C C . ARG A 1 10 ? 5.850 -16.102 -24.230 1.00 0.00 10 ARG A C 20
ATOM 27001 O O . ARG A 1 10 ? 5.784 -16.906 -25.161 1.00 0.00 10 ARG A O 20
ATOM 27022 N N . LYS A 1 11 ? 5.655 -14.797 -24.389 1.00 0.00 11 LYS A N 20
ATOM 27023 C CA . LYS A 1 11 ? 5.347 -14.221 -25.692 1.00 0.00 11 LYS A CA 20
ATOM 27024 C C . LYS A 1 11 ? 6.063 -12.887 -25.881 1.00 0.00 11 LYS A C 20
ATOM 27025 O O . LYS A 1 11 ? 6.042 -12.030 -24.997 1.00 0.00 11 LYS A O 20
ATOM 27044 N N . LYS A 1 12 ? 6.694 -12.718 -27.038 1.00 0.00 12 LYS A N 20
ATOM 27045 C CA . LYS A 1 12 ? 7.412 -11.487 -27.344 1.00 0.00 12 LYS A CA 20
ATOM 27046 C C . LYS A 1 12 ? 6.594 -10.597 -28.275 1.00 0.00 12 LYS A C 20
ATOM 27047 O O . LYS A 1 12 ? 5.898 -11.070 -29.173 1.00 0.00 12 LYS A O 20
ATOM 27066 N N . PRO A 1 13 ? 6.680 -9.276 -28.058 1.00 0.00 13 PRO A N 20
ATOM 27067 C CA . PRO A 1 13 ? 5.956 -8.292 -28.868 1.00 0.00 13 PRO A CA 20
ATOM 27068 C C . PRO A 1 13 ? 6.506 -8.194 -30.287 1.00 0.00 13 PRO A C 20
ATOM 27069 O O . PRO A 1 13 ? 7.632 -8.611 -30.558 1.00 0.00 13 PRO A O 20
ATOM 27080 N N . ASP A 1 14 ? 5.705 -7.639 -31.190 1.00 0.00 14 ASP A N 20
ATOM 27081 C CA . ASP A 1 14 ? 6.112 -7.483 -32.581 1.00 0.00 14 ASP A CA 20
ATOM 27082 C C . ASP A 1 14 ? 6.786 -6.132 -32.802 1.00 0.00 14 ASP A C 20
ATOM 27083 O O . ASP A 1 14 ? 7.922 -6.062 -33.272 1.00 0.00 14 ASP A O 20
ATOM 27092 N N . THR A 1 15 ? 6.077 -5.060 -32.462 1.00 0.00 15 THR A N 20
ATOM 27093 C CA . THR A 1 15 ? 6.606 -3.712 -32.624 1.00 0.00 15 THR A CA 20
ATOM 27094 C C . THR A 1 15 ? 7.413 -3.287 -31.403 1.00 0.00 15 THR A C 20
ATOM 27095 O O . THR A 1 15 ? 6.853 -2.854 -30.396 1.00 0.00 15 THR A O 20
ATOM 27106 N N . MET A 1 16 ? 8.733 -3.414 -31.499 1.00 0.00 16 MET A N 20
ATOM 27107 C CA . MET A 1 16 ? 9.617 -3.041 -30.401 1.00 0.00 16 MET A CA 20
ATOM 27108 C C . MET A 1 16 ? 10.547 -1.904 -30.814 1.00 0.00 16 MET A C 20
ATOM 27109 O O . MET A 1 16 ? 10.811 -0.991 -30.031 1.00 0.00 16 MET A O 20
ATOM 27123 N N . ILE A 1 17 ? 11.039 -1.966 -32.047 1.00 0.00 17 ILE A N 20
ATOM 27124 C CA . ILE A 1 17 ? 11.937 -0.940 -32.563 1.00 0.00 17 ILE A CA 20
ATOM 27125 C C . ILE A 1 17 ? 11.171 0.326 -32.931 1.00 0.00 17 ILE A C 20
ATOM 27126 O O . ILE A 1 17 ? 11.636 1.440 -32.684 1.00 0.00 17 ILE A O 20
ATOM 27142 N N . LEU A 1 18 ? 9.995 0.148 -33.522 1.00 0.00 18 LEU A N 20
ATOM 27143 C CA . LEU A 1 18 ? 9.163 1.277 -33.925 1.00 0.00 18 LEU A CA 20
ATOM 27144 C C . LEU A 1 18 ? 8.615 2.012 -32.706 1.00 0.00 18 LEU A C 20
ATOM 27145 O O . LEU A 1 18 ? 8.841 3.211 -32.536 1.00 0.00 18 LEU A O 20
ATOM 27161 N N . THR A 1 19 ? 7.894 1.285 -31.857 1.00 0.00 19 THR A N 20
ATOM 27162 C CA . THR A 1 19 ? 7.315 1.867 -30.653 1.00 0.00 19 THR A CA 20
ATOM 27163 C C . THR A 1 19 ? 8.391 2.493 -29.772 1.00 0.00 19 THR A C 20
ATOM 27164 O O . THR A 1 19 ? 8.278 3.649 -29.366 1.00 0.00 19 THR A O 20
ATOM 27175 N N . GLN A 1 20 ? 9.434 1.722 -29.482 1.00 0.00 20 GLN A N 20
ATOM 27176 C CA . GLN A 1 20 ? 10.530 2.202 -28.649 1.00 0.00 20 GLN A CA 20
ATOM 27177 C C . GLN A 1 20 ? 10.888 3.643 -28.998 1.00 0.00 20 GLN A C 20
ATOM 27178 O O . GLN A 1 20 ? 11.039 4.487 -28.114 1.00 0.00 20 GLN A O 20
ATOM 27192 N N . ILE A 1 21 ? 11.022 3.917 -30.292 1.00 0.00 21 ILE A N 20
ATOM 27193 C CA . ILE A 1 21 ? 11.362 5.256 -30.757 1.00 0.00 21 ILE A CA 20
ATOM 27194 C C . ILE A 1 21 ? 10.340 6.281 -30.277 1.00 0.00 21 ILE A C 20
ATOM 27195 O O . ILE A 1 21 ? 10.662 7.174 -29.495 1.00 0.00 21 ILE A O 20
ATOM 27211 N N . GLU A 1 22 ? 9.105 6.143 -30.751 1.00 0.00 22 GLU A N 20
ATOM 27212 C CA . GLU A 1 22 ? 8.035 7.057 -30.370 1.00 0.00 22 GLU A CA 20
ATOM 27213 C C . GLU A 1 22 ? 8.002 7.256 -28.857 1.00 0.00 22 GLU A C 20
ATOM 27214 O O . GLU A 1 22 ? 7.930 8.383 -28.370 1.00 0.00 22 GLU A O 20
ATOM 27226 N N . ALA A 1 23 ? 8.056 6.151 -28.120 1.00 0.00 23 ALA A N 20
ATOM 27227 C CA . ALA A 1 23 ? 8.033 6.203 -26.664 1.00 0.00 23 ALA A CA 20
ATOM 27228 C C . ALA A 1 23 ? 9.214 7.002 -26.124 1.00 0.00 23 ALA A C 20
ATOM 27229 O O . ALA A 1 23 ? 9.049 7.875 -25.271 1.00 0.00 23 ALA A O 20
ATOM 27236 N N . LYS A 1 24 ? 10.407 6.700 -26.627 1.00 0.00 24 LYS A N 20
ATOM 27237 C CA . LYS A 1 24 ? 11.616 7.390 -26.196 1.00 0.00 24 LYS A CA 20
ATOM 27238 C C . LYS A 1 24 ? 11.458 8.901 -26.332 1.00 0.00 24 LYS A C 20
ATOM 27239 O O . LYS A 1 24 ? 11.854 9.658 -25.446 1.00 0.00 24 LYS A O 20
ATOM 27258 N N . GLU A 1 25 ? 10.876 9.333 -27.447 1.00 0.00 25 GLU A N 20
ATOM 27259 C CA . GLU A 1 25 ? 10.665 10.754 -27.697 1.00 0.00 25 GLU A CA 20
ATOM 27260 C C . GLU A 1 25 ? 9.892 11.400 -26.551 1.00 0.00 25 GLU A C 20
ATOM 27261 O O . GLU A 1 25 ? 10.278 12.451 -26.042 1.00 0.00 25 GLU A O 20
ATOM 27273 N N . ALA A 1 26 ? 8.796 10.762 -26.151 1.00 0.00 26 ALA A N 20
ATOM 27274 C CA . ALA A 1 26 ? 7.970 11.271 -25.064 1.00 0.00 26 ALA A CA 20
ATOM 27275 C C . ALA A 1 26 ? 8.759 11.343 -23.761 1.00 0.00 26 ALA A C 20
ATOM 27276 O O . ALA A 1 26 ? 8.852 12.401 -23.138 1.00 0.00 26 ALA A O 20
ATOM 27283 N N . CYS A 1 27 ? 9.324 10.212 -23.355 1.00 0.00 27 CYS A N 20
ATOM 27284 C CA . CYS A 1 27 ? 10.104 10.146 -22.124 1.00 0.00 27 CYS A CA 20
ATOM 27285 C C . CYS A 1 27 ? 11.183 11.224 -22.105 1.00 0.00 27 CYS A C 20
ATOM 27286 O O . CYS A 1 27 ? 11.323 11.960 -21.129 1.00 0.00 27 CYS A O 20
ATOM 27294 N N . ASP A 1 28 ? 11.945 11.309 -23.190 1.00 0.00 28 ASP A N 20
ATOM 27295 C CA . ASP A 1 28 ? 13.014 12.295 -23.299 1.00 0.00 28 ASP A CA 20
ATOM 27296 C C . ASP A 1 28 ? 12.509 13.686 -22.926 1.00 0.00 28 ASP A C 20
ATOM 27297 O O . ASP A 1 28 ? 13.239 14.484 -22.338 1.00 0.00 28 ASP A O 20
ATOM 27306 N N . TRP A 1 29 ? 11.259 13.968 -23.272 1.00 0.00 29 TRP A N 20
ATOM 27307 C CA . TRP A 1 29 ? 10.657 15.263 -22.973 1.00 0.00 29 TRP A CA 20
ATOM 27308 C C . TRP A 1 29 ? 10.220 15.336 -21.514 1.00 0.00 29 TRP A C 20
ATOM 27309 O O . TRP A 1 29 ? 10.719 16.160 -20.746 1.00 0.00 29 TRP A O 20
ATOM 27330 N N . LEU A 1 30 ? 9.287 14.469 -21.136 1.00 0.00 30 LEU A N 20
ATOM 27331 C CA . LEU A 1 30 ? 8.783 14.436 -19.768 1.00 0.00 30 LEU A CA 20
ATOM 27332 C C . LEU A 1 30 ? 9.915 14.629 -18.765 1.00 0.00 30 LEU A C 20
ATOM 27333 O O . LEU A 1 30 ? 9.729 15.244 -17.715 1.00 0.00 30 LEU A O 20
ATOM 27349 N N . ARG A 1 31 ? 11.090 14.103 -19.098 1.00 0.00 31 ARG A N 20
ATOM 27350 C CA . ARG A 1 31 ? 12.253 14.220 -18.227 1.00 0.00 31 ARG A CA 20
ATOM 27351 C C . ARG A 1 31 ? 13.001 15.523 -18.490 1.00 0.00 31 ARG A C 20
ATOM 27352 O O . ARG A 1 31 ? 13.616 16.091 -17.588 1.00 0.00 31 ARG A O 20
ATOM 27373 N N . ALA A 1 32 ? 12.944 15.992 -19.733 1.00 0.00 32 ALA A N 20
ATOM 27374 C CA . ALA A 1 32 ? 13.614 17.228 -20.115 1.00 0.00 32 ALA A CA 20
ATOM 27375 C C . ALA A 1 32 ? 12.628 18.390 -20.180 1.00 0.00 32 ALA A C 20
ATOM 27376 O O . ALA A 1 32 ? 12.927 19.441 -20.747 1.00 0.00 32 ALA A O 20
ATOM 27383 N N . THR A 1 33 ? 11.451 18.194 -19.595 1.00 0.00 33 THR A N 20
ATOM 27384 C CA . THR A 1 33 ? 10.420 19.224 -19.587 1.00 0.00 33 THR A CA 20
ATOM 27385 C C . THR A 1 33 ? 10.172 19.743 -18.176 1.00 0.00 33 THR A C 20
ATOM 27386 O O . THR A 1 33 ? 9.980 20.940 -17.968 1.00 0.00 33 THR A O 20
ATOM 27397 N N . GLY A 1 34 ? 10.178 18.833 -17.206 1.00 0.00 34 GLY A N 20
ATOM 27398 C CA . GLY A 1 34 ? 9.953 19.218 -15.825 1.00 0.00 34 GLY A CA 20
ATOM 27399 C C . GLY A 1 34 ? 9.254 18.136 -15.027 1.00 0.00 34 GLY A C 20
ATOM 27400 O O . GLY A 1 34 ? 9.208 18.192 -13.798 1.00 0.00 34 GLY A O 20
ATOM 27404 N N . PHE A 1 35 ? 8.706 17.148 -15.727 1.00 0.00 35 PHE A N 20
ATOM 27405 C CA . PHE A 1 35 ? 8.002 16.049 -15.076 1.00 0.00 35 PHE A CA 20
ATOM 27406 C C . PHE A 1 35 ? 8.771 14.740 -15.235 1.00 0.00 35 PHE A C 20
ATOM 27407 O O . PHE A 1 35 ? 8.495 13.932 -16.122 1.00 0.00 35 PHE A O 20
ATOM 27424 N N . PRO A 1 36 ? 9.761 14.526 -14.356 1.00 0.00 36 PRO A N 20
ATOM 27425 C CA . PRO A 1 36 ? 10.591 13.318 -14.378 1.00 0.00 36 PRO A CA 20
ATOM 27426 C C . PRO A 1 36 ? 9.816 12.074 -13.957 1.00 0.00 36 PRO A C 20
ATOM 27427 O O . PRO A 1 36 ? 10.241 10.949 -14.217 1.00 0.00 36 PRO A O 20
ATOM 27438 N N . GLN A 1 37 ? 8.676 12.285 -13.305 1.00 0.00 37 GLN A N 20
ATOM 27439 C CA . GLN A 1 37 ? 7.842 11.180 -12.849 1.00 0.00 37 GLN A CA 20
ATOM 27440 C C . GLN A 1 37 ? 7.100 10.539 -14.017 1.00 0.00 37 GLN A C 20
ATOM 27441 O O . GLN A 1 37 ? 6.729 9.366 -13.961 1.00 0.00 37 GLN A O 20
ATOM 27455 N N . TYR A 1 38 ? 6.886 11.316 -15.073 1.00 0.00 38 TYR A N 20
ATOM 27456 C CA . TYR A 1 38 ? 6.186 10.825 -16.254 1.00 0.00 38 TYR A CA 20
ATOM 27457 C C . TYR A 1 38 ? 7.140 10.083 -17.185 1.00 0.00 38 TYR A C 20
ATOM 27458 O O . TYR A 1 38 ? 6.712 9.352 -18.077 1.00 0.00 38 TYR A O 20
ATOM 27476 N N . ALA A 1 39 ? 8.437 10.278 -16.969 1.00 0.00 39 ALA A N 20
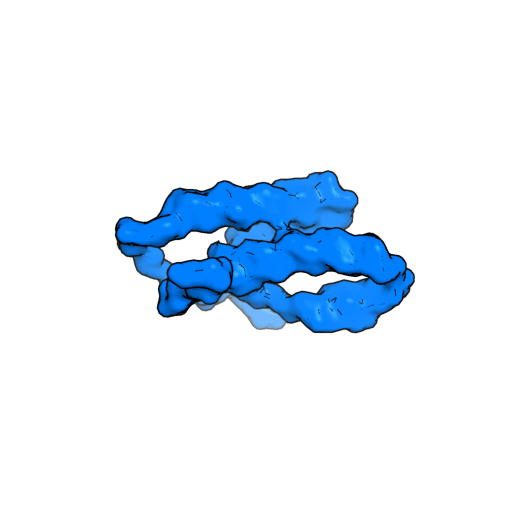ATOM 27477 C CA . ALA A 1 39 ? 9.453 9.628 -17.786 1.00 0.00 39 ALA A CA 20
ATOM 27478 C C . ALA A 1 39 ? 9.920 8.324 -17.148 1.00 0.00 39 ALA A C 20
ATOM 27479 O O . ALA A 1 39 ? 10.568 7.503 -17.796 1.00 0.00 39 ALA A O 20
ATOM 27486 N N . GLN A 1 40 ? 9.588 8.142 -15.874 1.00 0.00 40 GLN A N 20
ATOM 27487 C CA . GLN A 1 40 ? 9.975 6.938 -15.148 1.00 0.00 40 GLN A CA 20
ATOM 27488 C C . GLN A 1 40 ? 8.857 5.902 -15.176 1.00 0.00 40 GLN A C 20
ATOM 27489 O O . GLN A 1 40 ? 9.107 4.706 -15.332 1.00 0.00 40 GLN A O 20
ATOM 27503 N N . LEU A 1 41 ? 7.622 6.368 -15.024 1.00 0.00 41 LEU A N 20
ATOM 27504 C CA . LEU A 1 41 ? 6.463 5.482 -15.032 1.00 0.00 41 LEU A CA 20
ATOM 27505 C C . LEU A 1 41 ? 6.556 4.475 -16.175 1.00 0.00 41 LEU A C 20
ATOM 27506 O O . LEU A 1 41 ? 6.407 3.270 -15.968 1.00 0.00 41 LEU A O 20
ATOM 27522 N N . TYR A 1 42 ? 6.805 4.976 -17.379 1.00 0.00 42 TYR A N 20
ATOM 27523 C CA . TYR A 1 42 ? 6.917 4.121 -18.555 1.00 0.00 42 TYR A CA 20
ATOM 27524 C C . TYR A 1 42 ? 8.115 3.184 -18.435 1.00 0.00 42 TYR A C 20
ATOM 27525 O O . TYR A 1 42 ? 8.056 2.029 -18.854 1.00 0.00 42 TYR A O 20
ATOM 27543 N N . GLU A 1 43 ? 9.199 3.692 -17.858 1.00 0.00 43 GLU A N 20
ATOM 27544 C CA . GLU A 1 43 ? 10.411 2.900 -17.682 1.00 0.00 43 GLU A CA 20
ATOM 27545 C C . GLU A 1 43 ? 10.140 1.675 -16.814 1.00 0.00 43 GLU A C 20
ATOM 27546 O O . GLU A 1 43 ? 10.782 0.636 -16.969 1.00 0.00 43 GLU A O 20
ATOM 27558 N N . ASP A 1 44 ? 9.185 1.805 -15.900 1.00 0.00 44 ASP A N 20
ATOM 27559 C CA . ASP A 1 44 ? 8.827 0.709 -15.006 1.00 0.00 44 ASP A CA 20
ATOM 27560 C C . ASP A 1 44 ? 7.674 -0.107 -15.582 1.00 0.00 44 ASP A C 20
ATOM 27561 O O . ASP A 1 44 ? 7.122 -0.980 -14.912 1.00 0.00 44 ASP A O 20
ATOM 27570 N N . PHE A 1 45 ? 7.314 0.183 -16.828 1.00 0.00 45 PHE A N 20
ATOM 27571 C CA . PHE A 1 45 ? 6.225 -0.522 -17.494 1.00 0.00 45 PHE A CA 20
ATOM 27572 C C . PHE A 1 45 ? 4.913 -0.333 -16.738 1.00 0.00 45 PHE A C 20
ATOM 27573 O O . PHE A 1 45 ? 4.177 -1.291 -16.500 1.00 0.00 45 PHE A O 20
ATOM 27590 N N . LEU A 1 46 ? 4.627 0.909 -16.363 1.00 0.00 46 LEU A N 20
ATOM 27591 C CA . LEU A 1 46 ? 3.403 1.225 -15.635 1.00 0.00 46 LEU A CA 20
ATOM 27592 C C . LEU A 1 46 ? 2.301 1.670 -16.590 1.00 0.00 46 LEU A C 20
ATOM 27593 O O . LEU A 1 46 ? 1.118 1.439 -16.340 1.00 0.00 46 LEU A O 20
ATOM 27609 N N . PHE A 1 47 ? 2.697 2.308 -17.687 1.00 0.00 47 PHE A N 20
ATOM 27610 C CA . PHE A 1 47 ? 1.743 2.784 -18.681 1.00 0.00 47 PHE A CA 20
ATOM 27611 C C . PHE A 1 47 ? 0.913 1.630 -19.235 1.00 0.00 47 PHE A C 20
ATOM 27612 O O . PHE A 1 47 ? 1.286 0.461 -19.137 1.00 0.00 47 PHE A O 20
ATOM 27629 N N . PRO A 1 48 ? -0.242 1.965 -19.831 1.00 0.00 48 PRO A N 20
ATOM 27630 C CA . PRO A 1 48 ? -0.696 3.353 -19.952 1.00 0.00 48 PRO A CA 20
ATOM 27631 C C . PRO A 1 48 ? -1.103 3.949 -18.609 1.00 0.00 48 PRO A C 20
ATOM 27632 O O . PRO A 1 48 ? -1.374 3.222 -17.653 1.00 0.00 48 PRO A O 20
ATOM 27643 N N . ILE A 1 49 ? -1.145 5.276 -18.544 1.00 0.00 49 ILE A N 20
ATOM 27644 C CA . ILE A 1 49 ? -1.520 5.969 -17.318 1.00 0.00 49 ILE A CA 20
ATOM 27645 C C . ILE A 1 49 ? -2.866 6.668 -17.471 1.00 0.00 49 ILE A C 20
ATOM 27646 O O . ILE A 1 49 ? -3.456 6.671 -18.552 1.00 0.00 49 ILE A O 20
ATOM 27662 N N . ASP A 1 50 ? -3.346 7.260 -16.384 1.00 0.00 50 ASP A N 20
ATOM 27663 C CA . ASP A 1 50 ? -4.623 7.965 -16.397 1.00 0.00 50 ASP A CA 20
ATOM 27664 C C . ASP A 1 50 ? -4.454 9.385 -16.929 1.00 0.00 50 ASP A C 20
ATOM 27665 O O . ASP A 1 50 ? -4.043 10.287 -16.198 1.00 0.00 50 ASP A O 20
ATOM 27674 N N . ILE A 1 51 ? -4.772 9.575 -18.204 1.00 0.00 51 ILE A N 20
ATOM 27675 C CA . ILE A 1 51 ? -4.656 10.885 -18.833 1.00 0.00 51 ILE A CA 20
ATOM 27676 C C . ILE A 1 51 ? -5.594 11.894 -18.179 1.00 0.00 51 ILE A C 20
ATOM 27677 O O . ILE A 1 51 ? -5.157 12.932 -17.682 1.00 0.00 51 ILE A O 20
ATOM 27693 N N . SER A 1 52 ? -6.886 11.581 -18.182 1.00 0.00 52 SER A N 20
ATOM 27694 C CA . SER A 1 52 ? -7.887 12.461 -17.591 1.00 0.00 52 SER A CA 20
ATOM 27695 C C . SER A 1 52 ? -7.438 12.948 -16.216 1.00 0.00 52 SER A C 20
ATOM 27696 O O . SER A 1 52 ? -7.693 14.092 -15.836 1.00 0.00 52 SER A O 20
ATOM 27704 N N . LEU A 1 53 ? -6.768 12.073 -15.475 1.00 0.00 53 LEU A N 20
ATOM 27705 C CA . LEU A 1 53 ? -6.282 12.412 -14.142 1.00 0.00 53 LEU A CA 20
ATOM 27706 C C . LEU A 1 53 ? -5.185 13.469 -14.215 1.00 0.00 53 LEU A C 20
ATOM 27707 O O . LEU A 1 53 ? -5.224 14.470 -13.498 1.00 0.00 53 LEU A O 20
ATOM 27723 N N . VAL A 1 54 ? -4.208 13.242 -15.087 1.00 0.00 54 VAL A N 20
ATOM 27724 C CA . VAL A 1 54 ? -3.101 14.175 -15.256 1.00 0.00 54 VAL A CA 20
ATOM 27725 C C . VAL A 1 54 ? -3.610 15.583 -15.548 1.00 0.00 54 VAL A C 20
ATOM 27726 O O . VAL A 1 54 ? -2.924 16.570 -15.281 1.00 0.00 54 VAL A O 20
ATOM 27739 N N . LYS A 1 55 ? -4.816 15.668 -16.097 1.00 0.00 55 LYS A N 20
ATOM 27740 C CA . LYS A 1 55 ? -5.420 16.954 -16.424 1.00 0.00 55 LYS A CA 20
ATOM 27741 C C . LYS A 1 55 ? -6.105 17.559 -15.202 1.00 0.00 55 LYS A C 20
ATOM 27742 O O . LYS A 1 55 ? -5.972 18.753 -14.932 1.00 0.00 55 LYS A O 20
ATOM 27761 N N . ARG A 1 56 ? -6.837 16.728 -14.468 1.00 0.00 56 ARG A N 20
ATOM 27762 C CA . ARG A 1 56 ? -7.543 17.182 -13.275 1.00 0.00 56 ARG A CA 20
ATOM 27763 C C . ARG A 1 56 ? -6.562 17.487 -12.147 1.00 0.00 56 ARG A C 20
ATOM 27764 O O . ARG A 1 56 ? -6.834 18.322 -11.285 1.00 0.00 56 ARG A O 20
ATOM 27785 N N . GLU A 1 57 ? -5.421 16.805 -12.160 1.00 0.00 57 GLU A N 20
ATOM 27786 C CA . GLU A 1 57 ? -4.402 17.003 -11.137 1.00 0.00 57 GLU A CA 20
ATOM 27787 C C . GLU A 1 57 ? -3.666 18.323 -11.350 1.00 0.00 57 GLU A C 20
ATOM 27788 O O . GLU A 1 57 ? -3.366 19.040 -10.395 1.00 0.00 57 GLU A O 20
ATOM 27800 N N . HIS A 1 58 ? -3.379 18.637 -12.609 1.00 0.00 58 HIS A N 20
ATOM 27801 C CA . HIS A 1 58 ? -2.678 19.870 -12.949 1.00 0.00 58 HIS A CA 20
ATOM 27802 C C . HIS A 1 58 ? -3.637 20.891 -13.553 1.00 0.00 58 HIS A C 20
ATOM 27803 O O . HIS A 1 58 ? -3.282 21.618 -14.480 1.00 0.00 58 HIS A O 20
ATOM 27817 N N . ASP A 1 59 ? -4.854 20.939 -13.021 1.00 0.00 59 ASP A N 20
ATOM 27818 C CA . ASP A 1 59 ? -5.864 21.872 -13.508 1.00 0.00 59 ASP A CA 20
ATOM 27819 C C . ASP A 1 59 ? -5.341 23.304 -13.477 1.00 0.00 59 ASP A C 20
ATOM 27820 O O . ASP A 1 59 ? -5.853 24.178 -14.178 1.00 0.00 59 ASP A O 20
ATOM 27829 N N . PHE A 1 60 ? -4.320 23.539 -12.660 1.00 0.00 60 PHE A N 20
ATOM 27830 C CA . PHE A 1 60 ? -3.728 24.866 -12.537 1.00 0.00 60 PHE A CA 20
ATOM 27831 C C . PHE A 1 60 ? -3.033 25.274 -13.832 1.00 0.00 60 PHE A C 20
ATOM 27832 O O . PHE A 1 60 ? -3.147 26.416 -14.279 1.00 0.00 60 PHE A O 20
ATOM 27849 N N . LEU A 1 61 ? -2.312 24.332 -14.432 1.00 0.00 61 LEU A N 20
ATOM 27850 C CA . LEU A 1 61 ? -1.598 24.592 -15.677 1.00 0.00 61 LEU A CA 20
ATOM 27851 C C . LEU A 1 61 ? -2.488 25.329 -16.672 1.00 0.00 61 LEU A C 20
ATOM 27852 O O . LEU A 1 61 ? -3.704 25.408 -16.493 1.00 0.00 61 LEU A O 20
ATOM 27868 N N . ASP A 1 62 ? -1.876 25.865 -17.722 1.00 0.00 62 ASP A N 20
ATOM 27869 C CA . ASP A 1 62 ? -2.613 26.592 -18.748 1.00 0.00 62 ASP A CA 20
ATOM 27870 C C . ASP A 1 62 ? -3.039 25.658 -19.877 1.00 0.00 62 ASP A C 20
ATOM 27871 O O . ASP A 1 62 ? -2.437 24.604 -20.084 1.00 0.00 62 ASP A O 20
ATOM 27880 N N . ARG A 1 63 ? -4.081 26.051 -20.602 1.00 0.00 63 ARG A N 20
ATOM 27881 C CA . ARG A 1 63 ? -4.589 25.247 -21.707 1.00 0.00 63 ARG A CA 20
ATOM 27882 C C . ARG A 1 63 ? -3.443 24.704 -22.556 1.00 0.00 63 ARG A C 20
ATOM 27883 O O . ARG A 1 63 ? -3.337 23.496 -22.774 1.00 0.00 63 ARG A O 20
ATOM 27904 N N . ASP A 1 64 ? -2.588 25.602 -23.032 1.00 0.00 64 ASP A N 20
ATOM 27905 C CA . ASP A 1 64 ? -1.450 25.213 -23.856 1.00 0.00 64 ASP A CA 20
ATOM 27906 C C . ASP A 1 64 ? -0.579 24.191 -23.132 1.00 0.00 64 ASP A C 20
ATOM 27907 O O . ASP A 1 64 ? -0.206 23.165 -23.700 1.00 0.00 64 ASP A O 20
ATOM 27916 N N . ALA A 1 65 ? -0.257 24.480 -21.876 1.00 0.00 65 ALA A N 20
ATOM 27917 C CA . ALA A 1 65 ? 0.570 23.587 -21.074 1.00 0.00 65 ALA A CA 20
ATOM 27918 C C . ALA A 1 65 ? -0.040 22.191 -21.002 1.00 0.00 65 ALA A C 20
ATOM 27919 O O . ALA A 1 65 ? 0.636 21.194 -21.260 1.00 0.00 65 ALA A O 20
ATOM 27926 N N . ILE A 1 66 ? -1.319 22.127 -20.650 1.00 0.00 66 ILE A N 20
ATOM 27927 C CA . ILE A 1 66 ? -2.019 20.853 -20.543 1.00 0.00 66 ILE A CA 20
ATOM 27928 C C . ILE A 1 66 ? -2.058 20.132 -21.886 1.00 0.00 66 ILE A C 20
ATOM 27929 O O . ILE A 1 66 ? -1.631 18.984 -21.998 1.00 0.00 66 ILE A O 20
ATOM 27945 N N . GLU A 1 67 ? -2.572 20.817 -22.903 1.00 0.00 67 GLU A N 20
ATOM 27946 C CA . GLU A 1 67 ? -2.665 20.242 -24.240 1.00 0.00 67 GLU A CA 20
ATOM 27947 C C . GLU A 1 67 ? -1.375 19.516 -24.612 1.00 0.00 67 GLU A C 20
ATOM 27948 O O . GLU A 1 67 ? -1.399 18.353 -25.014 1.00 0.00 67 GLU A O 20
ATOM 27960 N N . ALA A 1 68 ? -0.251 20.212 -24.474 1.00 0.00 68 ALA A N 20
ATOM 27961 C CA . ALA A 1 68 ? 1.048 19.634 -24.792 1.00 0.00 68 ALA A CA 20
ATOM 27962 C C . ALA A 1 68 ? 1.391 18.494 -23.839 1.00 0.00 68 ALA A C 20
ATOM 27963 O O . ALA A 1 68 ? 1.643 17.367 -24.267 1.00 0.00 68 ALA A O 20
ATOM 27970 N N . LEU A 1 69 ? 1.400 18.795 -22.545 1.00 0.00 69 LEU A N 20
ATOM 27971 C CA . LEU A 1 69 ? 1.713 17.795 -21.529 1.00 0.00 69 LEU A CA 20
ATOM 27972 C C . LEU A 1 69 ? 1.083 16.450 -21.877 1.00 0.00 69 LEU A C 20
ATOM 27973 O O . LEU A 1 69 ? 1.688 15.398 -21.668 1.00 0.00 69 LEU A O 20
ATOM 27989 N N . CYS A 1 70 ? -0.132 16.492 -22.411 1.00 0.00 70 CYS A N 20
ATOM 27990 C CA . CYS A 1 70 ? -0.844 15.277 -22.789 1.00 0.00 70 CYS A CA 20
ATOM 27991 C C . CYS A 1 70 ? -0.241 14.663 -24.048 1.00 0.00 70 CYS A C 20
ATOM 27992 O O . CYS A 1 70 ? -0.052 13.449 -24.130 1.00 0.00 70 CYS A O 20
ATOM 28000 N N . ARG A 1 71 ? 0.059 15.510 -25.028 1.00 0.00 71 ARG A N 20
ATOM 28001 C CA . ARG A 1 71 ? 0.640 15.051 -26.284 1.00 0.00 71 ARG A CA 20
ATOM 28002 C C . ARG A 1 71 ? 1.649 13.932 -26.039 1.00 0.00 71 ARG A C 20
ATOM 28003 O O . ARG A 1 71 ? 1.773 13.008 -26.842 1.00 0.00 71 ARG A O 20
ATOM 28024 N N . ARG A 1 72 ? 2.368 14.025 -24.925 1.00 0.00 72 ARG A N 20
ATOM 28025 C CA . ARG A 1 72 ? 3.367 13.022 -24.575 1.00 0.00 72 ARG A CA 20
ATOM 28026 C C . ARG A 1 72 ? 2.722 11.838 -23.861 1.00 0.00 72 ARG A C 20
ATOM 28027 O O . ARG A 1 72 ? 2.986 10.681 -24.192 1.00 0.00 72 ARG A O 20
ATOM 28048 N N . LEU A 1 73 ? 1.876 12.135 -22.881 1.00 0.00 73 LEU A N 20
ATOM 28049 C CA . LEU A 1 73 ? 1.193 11.095 -22.119 1.00 0.00 73 LEU A CA 20
ATOM 28050 C C . LEU A 1 73 ? 0.470 10.125 -23.047 1.00 0.00 73 LEU A C 20
ATOM 28051 O O . LEU A 1 73 ? 0.698 8.917 -22.999 1.00 0.00 73 LEU A O 20
ATOM 28067 N N . ASN A 1 74 ? -0.402 10.663 -23.894 1.00 0.00 74 ASN A N 20
ATOM 28068 C CA . ASN A 1 74 ? -1.158 9.845 -24.835 1.00 0.00 74 ASN A CA 20
ATOM 28069 C C . ASN A 1 74 ? -0.224 8.986 -25.682 1.00 0.00 74 ASN A C 20
ATOM 28070 O O . ASN A 1 74 ? -0.395 7.770 -25.777 1.00 0.00 74 ASN A O 20
ATOM 28081 N N . THR A 1 75 ? 0.766 9.626 -26.296 1.00 0.00 75 THR A N 20
ATOM 28082 C CA . THR A 1 75 ? 1.727 8.921 -27.135 1.00 0.00 75 THR A CA 20
ATOM 28083 C C . THR A 1 75 ? 2.261 7.677 -26.435 1.00 0.00 75 THR A C 20
ATOM 28084 O O . THR A 1 75 ? 2.586 6.680 -27.080 1.00 0.00 75 THR A O 20
ATOM 28095 N N . LEU A 1 76 ? 2.348 7.741 -25.111 1.00 0.00 76 LEU A N 20
ATOM 28096 C CA . LEU A 1 76 ? 2.842 6.618 -24.322 1.00 0.00 76 LEU A CA 20
ATOM 28097 C C . LEU A 1 76 ? 1.707 5.668 -23.955 1.00 0.00 76 LEU A C 20
ATOM 28098 O O . LEU A 1 76 ? 1.909 4.461 -23.833 1.00 0.00 76 LEU A O 20
ATOM 28114 N N . ASN A 1 77 ? 0.511 6.222 -23.783 1.00 0.00 77 ASN A N 20
ATOM 28115 C CA . ASN A 1 77 ? -0.658 5.423 -23.431 1.00 0.00 77 ASN A CA 20
ATOM 28116 C C . ASN A 1 77 ? -0.845 4.271 -24.413 1.00 0.00 77 ASN A C 20
ATOM 28117 O O . ASN A 1 77 ? -1.308 3.193 -24.042 1.00 0.00 77 ASN A O 20
ATOM 28128 N N . LYS A 1 78 ? -0.481 4.507 -25.669 1.00 0.00 78 LYS A N 20
ATOM 28129 C CA . LYS A 1 78 ? -0.607 3.490 -26.706 1.00 0.00 78 LYS A CA 20
ATOM 28130 C C . LYS A 1 78 ? 0.725 2.782 -26.939 1.00 0.00 78 LYS A C 20
ATOM 28131 O O . LYS A 1 78 ? 0.763 1.576 -27.182 1.00 0.00 78 LYS A O 20
ATOM 28150 N N . CYS A 1 79 ? 1.813 3.540 -26.861 1.00 0.00 79 CYS A N 20
ATOM 28151 C CA . CYS A 1 79 ? 3.147 2.985 -27.064 1.00 0.00 79 CYS A CA 20
ATOM 28152 C C . CYS A 1 79 ? 3.507 2.012 -25.946 1.00 0.00 79 CYS A C 20
ATOM 28153 O O . CYS A 1 79 ? 4.542 1.348 -25.997 1.00 0.00 79 CYS A O 20
ATOM 28161 N N . ALA A 1 80 ? 2.646 1.934 -24.937 1.00 0.00 80 ALA A N 20
ATOM 28162 C CA . ALA A 1 80 ? 2.872 1.042 -23.806 1.00 0.00 80 ALA A CA 20
ATOM 28163 C C . ALA A 1 80 ? 1.905 -0.137 -23.835 1.00 0.00 80 ALA A C 20
ATOM 28164 O O . ALA A 1 80 ? 2.309 -1.288 -23.670 1.00 0.00 80 ALA A O 20
ATOM 28171 N N . VAL A 1 81 ? 0.626 0.158 -24.044 1.00 0.00 81 VAL A N 20
ATOM 28172 C CA . VAL A 1 81 ? -0.399 -0.878 -24.095 1.00 0.00 81 VAL A CA 20
ATOM 28173 C C . VAL A 1 81 ? -0.174 -1.817 -25.275 1.00 0.00 81 VAL A C 20
ATOM 28174 O O . VAL A 1 81 ? -0.716 -2.921 -25.315 1.00 0.00 81 VAL A O 20
ATOM 28187 N N . MET A 1 82 ? 0.629 -1.369 -26.235 1.00 0.00 82 MET A N 20
ATOM 28188 C CA . MET A 1 82 ? 0.927 -2.170 -27.417 1.00 0.00 82 MET A CA 20
ATOM 28189 C C . MET A 1 82 ? 1.951 -3.254 -27.095 1.00 0.00 82 MET A C 20
ATOM 28190 O O . MET A 1 82 ? 2.476 -3.912 -27.993 1.00 0.00 82 MET A O 20
ATOM 28204 N N . LYS A 1 83 ? 2.230 -3.435 -25.809 1.00 0.00 83 LYS A N 20
ATOM 28205 C CA . LYS A 1 83 ? 3.192 -4.439 -25.368 1.00 0.00 83 LYS A CA 20
ATOM 28206 C C . LYS A 1 83 ? 2.545 -5.819 -25.299 1.00 0.00 83 LYS A C 20
ATOM 28207 O O . LYS A 1 83 ? 3.045 -6.780 -25.884 1.00 0.00 83 LYS A O 20
ATOM 28226 N N . LEU A 1 84 ? 1.430 -5.909 -24.582 1.00 0.00 84 LEU A N 20
ATOM 28227 C CA . LEU A 1 84 ? 0.713 -7.171 -24.438 1.00 0.00 84 LEU A CA 20
ATOM 28228 C C . LEU A 1 84 ? 0.429 -7.795 -25.801 1.00 0.00 84 LEU A C 20
ATOM 28229 O O . LEU A 1 84 ? 0.783 -8.946 -26.053 1.00 0.00 84 LEU A O 20
ATOM 28245 N N . GLU A 1 85 ? -0.210 -7.025 -26.677 1.00 0.00 85 GLU A N 20
ATOM 28246 C CA . GLU A 1 85 ? -0.539 -7.502 -28.015 1.00 0.00 85 GLU A CA 20
ATOM 28247 C C . GLU A 1 85 ? -0.361 -6.393 -29.047 1.00 0.00 85 GLU A C 20
ATOM 28248 O O . GLU A 1 85 ? -0.439 -5.208 -28.721 1.00 0.00 85 GLU A O 20
ATOM 28260 N N . SER A 1 86 ? -0.120 -6.785 -30.294 1.00 0.00 86 SER A N 20
ATOM 28261 C CA . SER A 1 86 ? 0.074 -5.825 -31.374 1.00 0.00 86 SER A CA 20
ATOM 28262 C C . SER A 1 86 ? -1.231 -5.103 -31.699 1.00 0.00 86 SER A C 20
ATOM 28263 O O . SER A 1 86 ? -2.310 -5.691 -31.641 1.00 0.00 86 SER A O 20
ATOM 28271 N N . GLY A 1 87 ? -1.122 -3.823 -32.042 1.00 0.00 87 GLY A N 20
ATOM 28272 C CA . GLY A 1 87 ? -2.299 -3.041 -32.371 1.00 0.00 87 GLY A CA 20
ATOM 28273 C C . GLY A 1 87 ? -2.010 -1.554 -32.426 1.00 0.00 87 GLY A C 20
ATOM 28274 O O . GLY A 1 87 ? -2.229 -0.820 -31.462 1.00 0.00 87 GLY A O 20
ATOM 28278 N N . PRO A 1 88 ? -1.504 -1.088 -33.578 1.00 0.00 88 PRO A N 20
ATOM 28279 C CA . PRO A 1 88 ? -1.172 0.325 -33.783 1.00 0.00 88 PRO A CA 20
ATOM 28280 C C . PRO A 1 88 ? -2.413 1.207 -33.858 1.00 0.00 88 PRO A C 20
ATOM 28281 O O . PRO A 1 88 ? -2.465 2.276 -33.249 1.00 0.00 88 PRO A O 20
ATOM 28292 N N . SER A 1 89 ? -3.412 0.752 -34.608 1.00 0.00 89 SER A N 20
ATOM 28293 C CA . SER A 1 89 ? -4.652 1.503 -34.766 1.00 0.00 89 SER A CA 20
ATOM 28294 C C . SER A 1 89 ? -4.377 3.002 -34.821 1.00 0.00 89 SER A C 20
ATOM 28295 O O . SER A 1 89 ? -5.071 3.796 -34.185 1.00 0.00 89 SER A O 20
ATOM 28303 N N . SER A 1 90 ? -3.357 3.383 -35.584 1.00 0.00 90 SER A N 20
ATOM 28304 C CA . SER A 1 90 ? -2.986 4.787 -35.719 1.00 0.00 90 SER A CA 20
ATOM 28305 C C . SER A 1 90 ? -2.542 5.096 -37.146 1.00 0.00 90 SER A C 20
ATOM 28306 O O . SER A 1 90 ? -1.659 4.435 -37.690 1.00 0.00 90 SER A O 20
ATOM 28314 N N . GLY A 1 91 ? -3.163 6.108 -37.746 1.00 0.00 91 GLY A N 20
ATOM 28315 C CA . GLY A 1 91 ? -2.819 6.488 -39.103 1.00 0.00 91 GLY A CA 20
ATOM 28316 C C . GLY A 1 91 ? -2.740 7.992 -39.282 1.00 0.00 91 GLY A C 20
ATOM 28317 O O . GLY A 1 91 ? -1.872 8.647 -38.706 1.00 0.00 91 GLY A O 20
#

Secondary structure (DSSP, 8-state):
------------SSSHHHHHHHHHHHHHHHHHHT-TTHHHHHHTT--S--HHHHHHHTTTS-HHHHHHHHHHHHHHHHHTTTTT----S--

GO terms:
  GO:0005096 GTPase activator activity (F, TAS)
  GO:0005829 cytosol (C, TAS)
  GO:0051056 regulation of small GTPase mediated signal transduction (P, TAS)
  GO:0005515 protein binding (F, IPI)
  GO:0005829 cytosol (C, IDA)
  GO:0032587 ruffle membrane (C, IDA)
  GO:0035556 intracellular signal transduction (P, IDA)
  GO:0005634 nucleus (C, IDA)
  GO:0005737 cytoplasm (C, IDA)
  GO:0005901 caveola (C, IDA)
  GO:0005925 focal adhesion (C, IDA)
  GO:0030864 cortical actin cytoskeleton (C, IDA)
  GO:1900119 positive regulation of execution phase of apoptosis (P, IDA)
  GO:0030336 negative regulation of cell migration (P, IDA)
  GO:0051497 negative regulation of stress fiber assembly (P, IDA)
  GO:0051895 negative regulation of focal adhesion assembly (P, IDA)
  GO:0008285 negative regulation of cell population proliferation (P, IDA)
  GO:0005096 GTPase activator activity (F, IMP)
  GO:0035024 negative regulation of Rho protein signal transduction (P, IMP)
  GO:0030336 negative regulation of cell migration (P, IMP)

Organism: Homo sapiens (NCBI:txid9606)

Solvent-accessible surface area: 7257 Å² total; per-residue (Å²): 132,116,129,69,108,92,56,195,123,164,159,107,128,102,79,89,108,106,24,116,80,70,3,126,95,5,13,76,66,0,164,77,58,53,48,79,101,12,10,113,52,42,112,81,159,100,13,66,28,104,28,83,64,6,82,183,121,28,112,148,46,103,196,116,42,24,99,34,2,14,144,40,0,59,31,0,30,112,10,32,61,57,89,132,134,94,44,118,94,127,105

Radius of gyration: 13.99 Å; Cα contacts (8 Å, |Δi|>4): 63; chains: 1; bounding box: 21×38×40 Å

Nearest PDB structures (foldseek):
  2dky-assembly1_A  TM=8.213E-01  e=2.304E-11  Homo sapiens
  2gyt-assembly1_A  TM=7.971E-01  e=7.154E-08  Homo sapiens
  2kap-assembly1_A  TM=8.597E-01  e=3.207E-06  Homo sapiens
  2jw2-assembly1_A  TM=6.950E-01  e=3.502E-05  Homo sapiens
  2h80-assembly1_A  TM=7.476E-01  e=1.518E-04  Homo sapiens

CATH classification: 1.10.287.2070

InterPro domains:
  IPR000198 Rho GTPase-activating protein domain [PF00620] (1092-1236)
  IPR000198 Rho GTPase-activating protein domain [PS50238] (1078-1284)
  IPR000198 Rho GTPase-activating protein domain [SM00324] (1089-1281)
  IPR001660 Sterile alpha motif domain [PF07647] (454-513)
  IPR002913 START domain [PF01852] (1325-1522)
  IPR002913 START domain [PS50848] (1314-1499)
  IPR002913 START domain [SM00234] (1323-1524)
  IPR008936 Rho GTPase activation protein [G3DSA:1.10.555.10] (1062-1283)
  IPR008936 Rho GTPase activation protein [SSF48350] (1072-1284)
  IPR013761 Sterile alpha motif/pointed domain superfamily [SSF47769] (448-515)
  IPR023393 START-like domain superfamily [G3DSA:3.30.530.20] (1342-1527)

Foldseek 3Di:
DPDDDDDDDDDFADPDPPLVVLLCVLLVCCCVPPNNVLNVCVVVLNALDDLVVVCVVPVVDDPVVSVVNVVSSVSSNCSRVCGVDHDPVDD

Sequence (91 aa):
GSSGSSGMCRKKPDTMILTQIEAKEACDWLRATGFPQYAQLYEDFLFPIDISLVKREHDFLDRDAIEALCRRLNTLNKCAVMKLESGPSSGGSSGSSGMCRKKPDTMILTQIEAKEACDWLRATGFPQYAQLYEDFLFPIDISLVKREHDFLDRDAIEALCRRLNTLNKCAVMKLESGPSSGGSSGSSGMCRKKPDTMILTQIEAKEACDWLRATGFPQYAQLYEDFLFPIDISLVKREHDFLDRDAIEALCRRLNTLNKCAVMKLESGPSSGGSSGSSGMCRKKPDTMILTQIEAKEACDWLRATGFPQYAQLYEDFLFPIDISLVKREHDFLDRDAIEALCRRLNTLNKCAVMKLESGPSSGGSSGSSGMCRKKPDTMILTQIEAKEACDWLRATGFPQYAQLYEDFLFPIDISLVKREHDFLDRDAIEALCRRLNTLNKCAVMKLESGPSSGGSSGSSGMCRKKPDTMILTQIEAKEACDWLRATGFPQYAQLYEDFLFPIDISLVKREHDFLDRDAIEALCRRLNTLNKCAVMKLESGPSSGGSSGSSGMCRKKPDTMILTQIEAKEACDWLRATGFPQYAQLYEDFLFPIDISLVKREHDFLDRDAIEALCRRLNTLNKCAVMKLESGPSSGGSSGSSGMCRKKPDTMILTQIEAKEACDWLRATGFPQYAQLYEDFLFPIDISLVKREHDFLDRDAIEALCRRLNTLNKCAVMKLESGPSSGGSSGSSGMCRKKPDTMILTQIEAKEACDWLRATGFPQYAQLYEDFLFPIDISLVKREHDFLDRDAIEALCRRLNTLNKCAVMKLESGPSSGGSSGSSGMCRKKPDTMILTQIEAKEACDWLRATGFPQYAQLYEDFLFPIDISLVKREHDFLDRDAIEALCRRLNTLNKCAVMKLESGPSSGGSSGSSGMCRKKPDTMILTQIEAKEACDWLRATGFPQYAQLYEDFLFPIDISLVKREHDFLDRDAIEALCRRLNTLNKCAVMKLESGPSSGGSSGSSGMCRKKPDTMILTQIEAKEACDWLRATGFPQYAQLYEDFLFPIDISLVKREHDFLDRDAIEALCRRLNTLNKCAVMKLESGPSSGGSSGSSGMCRKKPDTMILTQIEAKEACDWLRATGFPQYAQLYEDFLFPIDISLVKREHDFLDRDAIEALCRRLNTLNKCAVMKLESGPSSGGSSGSSGMCRKKPDTMILTQIEAKEACDWLRATGFPQYAQLYEDFLFPIDISLVKREHDFLDRDAIEALCRRLNTLNKCAVMKLESGPSSGGSSGSSGMCRKKPDTMILTQIEAKEACDWLRATGFPQYAQLYEDFLFPIDISLVKREHDFLDRDAIEALCRRLNTLNKCAVMKLESGPSSGGSSGSSGMCRKKPDTMILTQIEAKEACDWLRATGFPQYAQLYEDFLFPIDISLVKREHDFLDRDAIEALCRRLNTLNKCAVMKLESGPSSGGSSGSSGMCRKKPDTMILTQIEAKEACDWLRATGFPQYAQLYEDFLFPIDISLVKREHDFLDRDAIEALCRRLNTLNKCAVMKLESGPSSGGSSGSSGMCRKKPDTMILTQIEAKEACDWLRATGFPQYAQLYEDFLFPIDISLVKREHDFLDRDAIEALCRRLNTLNKCAVMKLESGPSSGGSSGSSGMCRKKPDTMILTQIEAKEACDWLRATGFPQYAQLYEDFLFPIDISLVKREHDFLDRDAIEALCRRLNTLNKCAVMKLESGPSSGGSSGSSGMCRKKPDTMILTQIEAKEACDWLRATGFPQYAQLYEDFLFPIDISLVKREHDFLDRDAIEALCRRLNTLNKCAVMKLESGPSSG